Protein AF-0000000074437401 (afdb_homodimer)

pLDDT: mean 88.23, std 12.7, range [17.5, 98.04]

Solvent-accessible surface area (backbone atoms only — not comparable to full-atom values): 97680 Å² total; per-residue (Å²): 126,94,64,77,80,63,68,70,66,67,66,68,65,65,77,68,64,83,72,74,77,63,63,71,36,64,32,30,30,38,34,20,38,94,88,38,49,36,51,63,28,37,34,26,36,66,99,53,69,58,58,46,55,20,40,89,71,2,40,39,69,45,80,43,26,62,72,39,38,34,32,36,40,34,96,65,30,41,72,41,74,47,64,34,54,93,60,50,58,60,68,41,72,38,48,58,24,58,78,55,70,51,66,44,62,67,65,91,50,70,41,42,61,80,72,50,41,55,60,64,44,70,41,46,36,69,62,40,55,66,48,59,87,52,61,17,51,57,57,47,48,47,51,66,35,63,43,39,49,50,39,49,36,50,38,48,60,66,50,49,41,48,52,29,46,66,51,78,70,49,83,60,38,68,45,59,45,32,34,26,52,73,67,31,79,47,56,79,80,52,43,62,45,46,57,60,89,45,36,41,34,36,28,39,29,69,34,25,54,55,15,14,81,50,23,42,54,14,57,26,16,30,37,31,33,35,57,54,68,31,44,61,56,32,70,50,38,38,38,39,38,40,36,42,34,39,32,36,72,58,79,67,79,67,54,68,40,47,21,57,56,45,32,49,52,18,34,74,57,63,43,59,80,33,39,77,53,52,73,68,55,46,54,52,36,39,70,37,46,53,58,48,53,69,71,47,38,39,76,14,47,35,43,38,42,35,41,36,40,31,16,27,35,84,49,29,22,30,20,39,38,42,36,44,37,37,28,28,38,38,49,56,74,52,66,21,23,36,39,38,36,39,38,43,31,40,37,34,52,56,50,97,42,35,35,42,39,39,42,37,37,34,22,40,38,42,33,48,54,79,55,36,36,91,50,76,66,7,61,58,40,43,42,57,34,54,43,18,39,52,50,71,46,33,57,49,96,86,67,45,73,41,56,48,99,85,68,44,75,36,69,27,35,60,95,79,70,51,38,44,79,55,39,53,61,39,42,46,29,37,43,36,38,45,38,39,41,38,36,44,37,39,41,40,41,34,81,94,65,27,34,36,41,34,50,33,45,27,42,38,40,40,37,41,43,35,44,37,36,35,23,42,84,30,72,63,23,72,72,74,38,40,92,70,23,27,14,41,40,39,42,37,36,36,40,37,44,33,43,38,42,36,45,34,40,36,39,49,52,64,50,96,86,31,42,38,39,36,40,36,40,34,39,38,41,39,39,38,43,38,40,37,41,39,32,23,26,28,5,34,85,46,65,86,55,80,41,39,55,39,26,22,40,58,74,34,27,36,32,46,78,53,69,49,46,39,43,37,44,38,41,41,39,38,39,26,48,67,70,32,41,30,39,39,38,37,43,29,39,41,35,40,62,46,34,6,88,78,34,30,64,51,77,23,32,21,37,26,34,25,39,34,51,52,75,37,86,85,50,81,54,85,50,54,71,40,36,34,42,27,35,28,33,19,24,20,21,39,68,49,52,75,64,63,59,51,23,38,74,41,70,42,46,40,54,57,93,59,21,57,38,76,46,41,64,38,50,54,27,44,69,23,52,53,24,39,34,38,30,41,40,41,36,42,39,41,23,26,62,85,65,32,34,36,36,40,40,36,40,40,44,33,40,32,35,34,30,56,38,76,43,84,49,62,68,83,73,62,31,58,92,78,24,42,33,58,38,59,42,29,28,36,36,29,39,35,43,30,35,37,42,38,32,50,81,39,77,53,98,56,41,36,33,38,42,34,38,31,34,20,34,48,48,37,34,26,66,38,32,51,92,59,51,81,40,60,41,79,69,34,76,50,26,33,40,42,68,78,34,47,59,49,20,32,35,36,22,45,58,66,52,43,40,33,76,78,18,42,43,27,24,29,40,73,84,68,50,80,34,74,67,88,50,83,85,18,37,40,79,40,83,82,37,14,40,61,39,53,32,39,29,22,42,35,40,38,37,38,45,83,48,35,33,40,37,40,34,35,35,37,40,37,58,14,28,26,35,37,47,51,57,51,66,26,52,43,18,47,48,68,61,77,34,30,37,34,55,70,52,75,46,38,36,84,52,66,71,45,66,98,45,40,37,20,44,68,40,83,84,27,59,74,64,86,33,48,75,43,48,28,43,34,31,34,40,31,37,50,26,38,37,45,34,40,45,58,57,62,82,78,53,44,96,87,37,80,51,73,41,42,37,38,35,43,37,37,27,49,78,44,72,53,41,93,58,32,86,55,76,62,81,36,17,41,20,15,57,75,70,49,11,86,86,39,65,49,58,57,64,24,46,32,41,52,48,35,59,58,55,52,22,37,42,37,43,37,41,37,40,27,60,149,89,77,74,79,60,63,70,64,58,65,72,61,63,79,68,61,84,71,74,77,63,63,72,38,64,31,30,29,38,33,19,35,96,88,38,51,36,51,62,28,36,32,27,36,67,98,52,69,58,58,44,54,21,39,89,70,2,39,39,69,45,81,42,28,62,70,39,38,35,33,37,39,36,95,66,31,40,74,42,75,46,65,36,54,92,59,48,60,59,68,40,72,38,48,58,24,58,78,56,70,52,64,43,61,67,67,90,50,69,40,42,59,82,71,50,42,54,60,64,42,69,41,44,35,70,62,39,56,65,49,58,87,51,62,18,51,58,58,47,46,46,53,66,35,61,42,40,47,50,38,50,37,49,38,49,62,65,50,48,41,47,52,30,45,66,49,79,70,50,85,61,38,68,46,58,46,32,34,26,51,72,65,32,79,49,56,80,81,52,43,62,46,45,55,61,89,44,35,41,34,36,28,40,28,70,34,25,54,55,16,14,82,50,22,43,54,15,55,27,18,30,38,31,34,34,57,55,68,30,43,59,58,32,70,50,36,38,39,39,37,41,35,42,34,40,32,36,73,58,79,67,78,69,54,69,39,48,20,58,56,45,32,48,52,19,33,73,57,63,43,57,80,33,38,79,54,53,71,69,55,46,54,53,36,39,70,38,46,52,59,48,53,69,72,47,38,40,75,14,47,35,42,37,42,34,41,36,42,33,16,28,34,85,49,30,22,29,21,39,38,41,36,42,37,37,29,26,36,40,50,57,73,51,67,21,23,36,39,38,36,40,38,44,30,41,39,33,53,56,50,95,43,36,36,42,39,39,39,38,39,34,22,41,36,42,31,47,54,79,56,38,36,91,49,74,66,8,62,58,41,44,42,56,35,53,44,19,38,53,49,72,45,34,57,48,98,87,68,45,73,41,55,47,98,86,69,44,74,37,68,26,34,60,96,80,70,50,38,43,77,56,40,52,62,42,42,45,30,38,41,35,36,44,38,39,40,36,37,44,39,39,40,40,40,35,81,94,65,27,36,34,41,34,51,33,45,27,42,37,40,41,36,41,43,34,41,37,35,34,24,42,84,29,75,63,22,71,72,74,40,39,91,70,23,27,14,41,39,40,44,36,37,37,40,38,45,34,42,38,42,37,44,35,39,36,39,48,53,65,50,96,84,32,40,38,39,36,41,37,40,36,40,38,43,37,40,40,45,38,38,38,41,38,33,22,25,27,6,34,85,45,65,86,55,80,40,39,54,41,26,22,39,58,74,35,27,35,29,46,76,52,68,48,44,38,44,36,42,37,40,39,40,40,38,26,47,68,70,32,42,30,40,39,38,38,43,29,39,41,35,40,61,47,34,6,85,81,32,30,63,51,79,22,32,20,38,26,32,25,39,32,51,54,74,37,87,87,50,80,54,87,51,56,71,38,37,34,42,28,34,29,34,20,26,19,22,39,68,50,52,74,63,62,59,52,24,38,74,40,70,42,46,36,53,56,93,59,20,55,38,76,45,42,64,38,49,52,26,44,72,22,53,55,25,38,34,39,30,40,39,41,36,43,40,41,23,27,62,86,65,32,34,37,38,39,39,38,38,40,43,32,41,30,35,36,30,57,37,76,43,80,48,62,67,86,72,61,30,60,84,79,24,43,32,58,39,60,43,28,31,37,36,28,38,35,43,31,35,38,42,39,33,51,80,40,78,54,97,56,42,37,34,38,41,37,39,32,33,21,34,47,49,37,34,26,65,39,34,53,94,58,50,78,41,57,39,80,71,34,76,47,26,33,42,42,69,78,35,48,58,51,21,31,34,37,21,45,58,68,51,43,38,32,75,78,19,43,44,27,23,29,39,72,83,66,51,80,36,73,67,88,50,82,84,18,36,39,78,40,82,83,35,14,40,61,41,53,32,40,31,20,42,35,40,38,38,39,46,85,48,36,33,40,38,38,34,34,36,37,40,36,58,13,28,25,36,36,49,51,56,50,66,26,52,44,19,47,48,69,60,77,33,30,38,33,56,71,52,75,47,38,36,84,50,67,70,46,68,99,41,40,36,19,42,68,41,85,85,28,60,72,65,86,35,47,74,44,49,28,46,34,32,35,40,30,38,51,25,37,35,44,33,38,43,56,57,62,82,78,54,43,97,88,38,78,50,73,41,42,37,39,34,42,36,39,27,48,77,44,73,51,39,91,58,32,89,54,76,62,81,35,17,40,22,14,57,76,70,49,11,86,84,38,64,50,58,59,66,26,44,33,41,52,48,34,58,58,56,52,21,38,42,36,44,34,41,37,40,28,61

Structure (mmCIF, N/CA/C/O backbone):
data_AF-0000000074437401-model_v1
#
loop_
_entity.id
_entity.type
_entity.pdbx_description
1 polymer 'SusC/RagA family TonB-dependent receptor'
#
loop_
_atom_site.group_PDB
_atom_site.id
_atom_site.type_symbol
_atom_site.label_atom_id
_atom_site.label_alt_id
_atom_site.label_comp_id
_atom_site.label_asym_id
_atom_site.label_entity_id
_atom_site.label_seq_id
_atom_site.pdbx_PDB_ins_code
_atom_site.Cartn_x
_atom_site.Cartn_y
_atom_site.Cartn_z
_atom_site.occupancy
_atom_site.B_iso_or_equiv
_atom_site.auth_seq_id
_atom_site.auth_comp_id
_atom_site.auth_asym_id
_atom_site.auth_atom_id
_atom_site.pdbx_PDB_model_num
ATOM 1 N N . MET A 1 1 ? -52.697 -45.724 40.562 1 19.02 1 MET A N 1
ATOM 2 C CA . MET A 1 1 ? -53.23 -46.672 39.588 1 19.02 1 MET A CA 1
ATOM 3 C C . MET A 1 1 ? -54.175 -45.977 38.614 1 19.02 1 MET A C 1
ATOM 5 O O . MET A 1 1 ? -54.022 -46.103 37.397 1 19.02 1 MET A O 1
ATOM 9 N N . LYS A 1 2 ? -55.572 -46.042 38.846 1 22.66 2 LYS A N 1
ATOM 10 C CA . LYS A 1 2 ? -56.449 -45.628 37.755 1 22.66 2 LYS A CA 1
ATOM 11 C C . LYS A 1 2 ? -56.381 -44.12 37.536 1 22.66 2 LYS A C 1
ATOM 13 O O . LYS A 1 2 ? -57.126 -43.571 36.722 1 22.66 2 LYS A O 1
ATOM 18 N N . THR A 1 3 ? -55.956 -43.374 38.682 1 20.53 3 THR A N 1
ATOM 19 C CA . THR A 1 3 ? -55.946 -41.939 38.943 1 20.53 3 THR A CA 1
ATOM 20 C C . THR A 1 3 ? -55.144 -41.201 37.875 1 20.53 3 THR A C 1
ATOM 22 O O . THR A 1 3 ? -55.541 -40.123 37.428 1 20.53 3 THR A O 1
ATOM 25 N N . LYS A 1 4 ? -53.855 -41.402 37.909 1 21.41 4 LYS A N 1
ATOM 26 C CA . LYS A 1 4 ? -53.072 -40.17 37.943 1 21.41 4 LYS A CA 1
ATOM 27 C C . LYS A 1 4 ? -52.981 -39.539 36.557 1 21.41 4 LYS A C 1
ATOM 29 O O . LYS A 1 4 ? -52.511 -38.408 36.414 1 21.41 4 LYS A O 1
ATOM 34 N N . PHE A 1 5 ? -53.012 -40.566 35.585 1 24.94 5 PHE A N 1
ATOM 35 C CA . PHE A 1 5 ? -52.464 -40.321 34.257 1 24.94 5 PHE A CA 1
ATOM 36 C C . PHE A 1 5 ? -53.473 -39.589 33.381 1 24.94 5 PHE A C 1
ATOM 38 O O . PHE A 1 5 ? -53.227 -39.365 32.194 1 24.94 5 PHE A O 1
ATOM 45 N N . ASN A 1 6 ? -54.749 -39.586 33.947 1 24.24 6 ASN A N 1
ATOM 46 C CA . ASN A 1 6 ? -55.828 -39.143 33.071 1 24.24 6 ASN A CA 1
ATOM 47 C C . ASN A 1 6 ? -55.729 -37.651 32.77 1 24.24 6 ASN A C 1
ATOM 49 O O . ASN A 1 6 ? -56.263 -37.178 31.766 1 24.24 6 ASN A O 1
ATOM 53 N N . GLY A 1 7 ? -55.509 -36.884 33.874 1 25.54 7 GLY A N 1
ATOM 54 C CA . GLY A 1 7 ? -55.968 -35.507 33.968 1 25.54 7 GLY A CA 1
ATOM 55 C C . GLY A 1 7 ? -55.237 -34.569 33.026 1 25.54 7 GLY A C 1
ATOM 56 O O . GLY A 1 7 ? -55.565 -33.384 32.944 1 25.54 7 GLY A O 1
ATOM 57 N N . ILE A 1 8 ? -54.021 -34.995 32.583 1 25.87 8 ILE A N 1
ATOM 58 C CA . ILE A 1 8 ? -53.055 -34.063 32.012 1 25.87 8 ILE A CA 1
ATOM 59 C C . ILE A 1 8 ? -53.516 -33.628 30.622 1 25.87 8 ILE A C 1
ATOM 61 O O . ILE A 1 8 ? -53.116 -32.57 30.132 1 25.87 8 ILE A O 1
ATOM 65 N N . LEU A 1 9 ? -54.282 -34.55 29.876 1 27.48 9 LEU A N 1
ATOM 66 C CA . LEU A 1 9 ? -54.5 -34.331 28.45 1 27.48 9 LEU A CA 1
ATOM 67 C C . LEU A 1 9 ? -55.478 -33.184 28.22 1 27.48 9 LEU A C 1
ATOM 69 O O . LEU A 1 9 ? -55.434 -32.524 27.179 1 27.48 9 LEU A O 1
ATOM 73 N N . THR A 1 10 ? -56.541 -33.093 29.084 1 27.61 10 THR A N 1
ATOM 74 C CA . THR A 1 10 ? -57.675 -32.205 28.854 1 27.61 10 THR A CA 1
ATOM 75 C C . THR A 1 10 ? -57.234 -30.744 28.891 1 27.61 10 THR A C 1
ATOM 77 O O . THR A 1 10 ? -57.904 -29.874 28.331 1 27.61 10 THR A O 1
ATOM 80 N N . LEU A 1 11 ? -56.228 -30.429 29.736 1 26.81 11 LEU A N 1
ATOM 81 C CA . LEU A 1 11 ? -55.917 -29.016 29.921 1 26.81 11 LEU A CA 1
ATOM 82 C C . LEU A 1 11 ? -55.351 -28.412 28.64 1 26.81 11 LEU A C 1
ATOM 84 O O . LEU A 1 11 ? -55.256 -27.189 28.515 1 26.81 11 LEU A O 1
ATOM 88 N N . PHE A 1 12 ? -54.813 -29.253 27.705 1 26.31 12 PHE A N 1
ATOM 89 C CA . PHE A 1 12 ? -54.1 -28.697 26.561 1 26.31 12 PHE A CA 1
ATOM 90 C C . PHE A 1 12 ? -55.067 -28.02 25.597 1 26.31 12 PHE A C 1
ATOM 92 O O . PHE A 1 12 ? -54.644 -27.336 24.663 1 26.31 12 PHE A O 1
ATOM 99 N N . LEU A 1 13 ? -56.373 -28.437 25.532 1 26.1 13 LEU A N 1
ATOM 100 C CA . LEU A 1 13 ? -57.313 -28.009 24.501 1 26.1 13 LEU A CA 1
ATOM 101 C C . LEU A 1 13 ? -57.719 -26.554 24.706 1 26.1 13 LEU A C 1
ATOM 103 O O . LEU A 1 13 ? -58.227 -25.911 23.785 1 26.1 13 LEU A O 1
ATOM 107 N N . ALA A 1 14 ? -57.955 -26.169 25.939 1 28.14 14 ALA A N 1
ATOM 108 C CA . ALA A 1 14 ? -58.702 -24.934 26.161 1 28.14 14 ALA A CA 1
ATOM 109 C C . ALA A 1 14 ? -57.922 -23.723 25.657 1 28.14 14 ALA A C 1
ATOM 111 O O . ALA A 1 14 ? -58.465 -22.619 25.573 1 28.14 14 ALA A O 1
ATOM 112 N N . LEU A 1 15 ? -56.654 -23.752 25.785 1 26.91 15 LEU A N 1
ATOM 113 C CA . LEU A 1 15 ? -56.03 -22.438 25.673 1 26.91 15 LEU A CA 1
ATOM 114 C C . LEU A 1 15 ? -56.058 -21.944 24.231 1 26.91 15 LEU A C 1
ATOM 116 O O . LEU A 1 15 ? -55.428 -20.936 23.904 1 26.91 15 LEU A O 1
ATOM 120 N N . ILE A 1 16 ? -56.664 -22.72 23.246 1 28.42 16 ILE A N 1
ATOM 121 C CA . ILE A 1 16 ? -56.541 -22.288 21.858 1 28.42 16 ILE A CA 1
ATOM 122 C C . ILE A 1 16 ? -57.448 -21.085 21.61 1 28.42 16 ILE A C 1
ATOM 124 O O . ILE A 1 16 ? -57.443 -20.511 20.519 1 28.42 16 ILE A O 1
ATOM 128 N N . VAL A 1 17 ? -58.559 -20.927 22.346 1 28.05 17 VAL A N 1
ATOM 129 C CA . VAL A 1 17 ? -59.707 -20.334 21.668 1 28.05 17 VAL A CA 1
ATOM 130 C C . VAL A 1 17 ? -59.407 -18.877 21.324 1 28.05 17 VAL A C 1
ATOM 132 O O . VAL A 1 17 ? -59.73 -18.413 20.228 1 28.05 17 VAL A O 1
ATOM 135 N N . GLN A 1 18 ? -59.181 -18.013 22.272 1 27.46 18 GLN A N 1
ATOM 136 C CA . GLN A 1 18 ? -59.871 -16.739 22.095 1 27.46 18 GLN A CA 1
ATOM 137 C C . GLN A 1 18 ? -59.125 -15.841 21.113 1 27.46 18 GLN A C 1
ATOM 139 O O . GLN A 1 18 ? -58.105 -15.243 21.462 1 27.46 18 GLN A O 1
ATOM 144 N N . ILE A 1 19 ? -58.766 -16.308 19.955 1 31.17 19 ILE A N 1
ATOM 145 C CA . ILE A 1 19 ? -58.178 -15.336 19.039 1 31.17 19 ILE A CA 1
ATOM 146 C C . ILE A 1 19 ? -59.186 -14.228 18.746 1 31.17 19 ILE A C 1
ATOM 148 O O . ILE A 1 19 ? -60.235 -14.478 18.147 1 31.17 19 ILE A O 1
ATOM 152 N N . SER A 1 20 ? -59.546 -13.384 19.693 1 31.4 20 SER A N 1
ATOM 153 C CA . SER A 1 20 ? -60.338 -12.18 19.462 1 31.4 20 SER A CA 1
ATOM 154 C C . SER A 1 20 ? -59.852 -11.427 18.228 1 31.4 20 SER A C 1
ATOM 156 O O . SER A 1 20 ? -58.652 -11.186 18.074 1 31.4 20 SER A O 1
ATOM 158 N N . PHE A 1 21 ? -60.538 -11.642 17.147 1 36.05 21 PHE A N 1
ATOM 159 C CA . PHE A 1 21 ? -60.463 -10.882 15.905 1 36.05 21 PHE A CA 1
ATOM 160 C C . PHE A 1 21 ? -60.474 -9.384 16.186 1 36.05 21 PHE A C 1
ATOM 162 O O . PHE A 1 21 ? -61.511 -8.821 16.543 1 36.05 21 PHE A O 1
ATOM 169 N N . ALA A 1 22 ? -59.572 -8.881 16.752 1 41.56 22 ALA A N 1
ATOM 170 C CA . ALA A 1 22 ? -59.515 -7.427 16.873 1 41.56 22 ALA A CA 1
ATOM 171 C C . ALA A 1 22 ? -59.601 -6.759 15.503 1 41.56 22 ALA A C 1
ATOM 173 O O . ALA A 1 22 ? -58.818 -7.072 14.603 1 41.56 22 ALA A O 1
ATOM 174 N N . GLN A 1 23 ? -60.786 -6.412 15.023 1 50.32 23 GLN A N 1
ATOM 175 C CA . GLN A 1 23 ? -61.181 -5.692 13.816 1 50.32 23 GLN A CA 1
ATOM 176 C C . GLN A 1 23 ? -60.254 -4.509 13.553 1 50.32 23 GLN A C 1
ATOM 178 O O . GLN A 1 23 ? -59.929 -3.752 14.47 1 50.32 23 GLN A O 1
ATOM 183 N N . ASP A 1 24 ? -59.693 -4.437 12.487 1 61.41 24 ASP A N 1
ATOM 184 C CA . ASP A 1 24 ? -58.887 -3.314 12.017 1 61.41 24 ASP A CA 1
ATOM 185 C C . ASP A 1 24 ? -59.701 -2.022 12.002 1 61.41 24 ASP A C 1
ATOM 187 O O . ASP A 1 24 ? -60.843 -2.007 11.539 1 61.41 24 ASP A O 1
ATOM 191 N N . LYS A 1 25 ? -59.379 -1.155 12.804 1 74.92 25 LYS A N 1
ATOM 192 C CA . LYS A 1 25 ? -60.016 0.158 12.762 1 74.92 25 LYS A CA 1
ATOM 193 C C . LYS A 1 25 ? -59.098 1.194 12.117 1 74.92 25 LYS A C 1
ATOM 195 O O . LYS A 1 25 ? -57.878 1.024 12.099 1 74.92 25 LYS A O 1
ATOM 200 N N . ILE A 1 26 ? -59.759 2.103 11.5 1 79.16 26 ILE A N 1
ATOM 201 C CA . ILE A 1 26 ? -59.071 3.229 10.879 1 79.16 26 ILE A CA 1
ATOM 202 C C . ILE A 1 26 ? -58.702 4.26 11.943 1 79.16 26 ILE A C 1
ATOM 204 O O . ILE A 1 26 ? -59.578 4.805 12.619 1 79.16 26 ILE A O 1
ATOM 208 N N . ILE A 1 27 ? -57.426 4.297 12.224 1 81.86 27 ILE A N 1
ATOM 209 C CA . ILE A 1 27 ? -56.936 5.295 13.169 1 81.86 27 ILE A CA 1
ATOM 210 C C . ILE A 1 27 ? -56.526 6.559 12.417 1 81.86 27 ILE A C 1
ATOM 212 O O . ILE A 1 27 ? -55.777 6.493 11.44 1 81.86 27 ILE A O 1
ATOM 216 N N . SER A 1 28 ? -57.153 7.569 12.754 1 83.94 28 SER A N 1
ATOM 217 C CA . SER A 1 28 ? -56.806 8.879 12.212 1 83.94 28 SER A CA 1
ATOM 218 C C . SER A 1 28 ? -56.319 9.82 13.308 1 83.94 28 SER A C 1
ATOM 220 O O . SER A 1 28 ? -56.61 9.61 14.488 1 83.94 28 SER A O 1
ATOM 222 N N . GLY A 1 29 ? -55.442 10.67 13.042 1 83.1 29 GLY A N 1
ATOM 223 C CA . GLY A 1 29 ? -54.962 11.66 13.993 1 83.1 29 GLY A CA 1
ATOM 224 C C . GLY A 1 29 ? -54.114 12.743 13.351 1 83.1 29 GLY A C 1
ATOM 225 O O . GLY A 1 29 ? -53.934 12.756 12.132 1 83.1 29 GLY A O 1
ATOM 226 N N . VAL A 1 30 ? -53.803 13.722 14.09 1 82.85 30 VAL A N 1
ATOM 227 C CA . VAL A 1 30 ? -52.921 14.824 13.719 1 82.85 30 VAL A CA 1
ATOM 228 C C . VAL A 1 30 ? -51.608 14.717 14.49 1 82.85 30 VAL A C 1
ATOM 230 O O . VAL A 1 30 ? -51.61 14.503 15.705 1 82.85 30 VAL A O 1
ATOM 233 N N . VAL A 1 31 ? -50.582 14.618 13.791 1 83.46 31 VAL A N 1
ATOM 234 C CA . VAL A 1 31 ? -49.267 14.738 14.412 1 83.46 31 VAL A CA 1
ATOM 235 C C . VAL A 1 31 ? -48.806 16.193 14.37 1 83.46 31 VAL A C 1
ATOM 237 O O . VAL A 1 31 ? -48.789 16.815 13.305 1 83.46 31 VAL A O 1
ATOM 240 N N . SER A 1 32 ? -48.516 16.733 15.476 1 78.16 32 SER A N 1
ATOM 241 C CA . SER A 1 32 ? -48.069 18.116 15.603 1 78.16 32 SER A CA 1
ATOM 242 C C . SER A 1 32 ? -46.838 18.22 16.497 1 78.16 32 SER A C 1
ATOM 244 O O . SER A 1 32 ? -46.457 17.247 17.152 1 78.16 32 SER A O 1
ATOM 246 N N . ASP A 1 33 ? -46.108 19.263 16.343 1 71.64 33 ASP A N 1
ATOM 247 C CA . ASP A 1 33 ? -45.187 19.722 17.378 1 71.64 33 ASP A CA 1
ATOM 248 C C . ASP A 1 33 ? -45.728 20.963 18.085 1 71.64 33 ASP A C 1
ATOM 250 O O . ASP A 1 33 ? -46.891 21.33 17.902 1 71.64 33 ASP A O 1
ATOM 254 N N . GLU A 1 34 ? -44.803 21.555 19.035 1 63.98 34 GLU A N 1
ATOM 255 C CA . GLU A 1 34 ? -45.249 22.73 19.777 1 63.98 34 GLU A CA 1
ATOM 256 C C . GLU A 1 34 ? -45.683 23.847 18.832 1 63.98 34 GLU A C 1
ATOM 258 O O . GLU A 1 34 ? -46.483 24.708 19.206 1 63.98 34 GLU A O 1
ATOM 263 N N . SER A 1 35 ? -45.072 23.8 17.607 1 63.65 35 SER A N 1
ATOM 264 C CA . SER A 1 35 ? -45.299 24.93 16.712 1 63.65 35 SER A CA 1
ATOM 265 C C . SER A 1 35 ? -46.476 24.668 15.778 1 63.65 35 SER A C 1
ATOM 267 O O . SER A 1 35 ? -46.905 25.561 15.045 1 63.65 35 SER A O 1
ATOM 269 N N . GLY A 1 36 ? -46.924 23.456 15.666 1 71.07 36 GLY A N 1
ATOM 270 C CA . GLY A 1 36 ? -48.073 23.179 14.819 1 71.07 36 GLY A CA 1
ATOM 271 C C . GLY A 1 36 ? -48.035 21.796 14.196 1 71.07 36 GLY A C 1
ATOM 272 O O . GLY A 1 36 ? -47.212 20.961 14.576 1 71.07 36 GLY A O 1
ATOM 273 N N . PRO A 1 37 ? -48.921 21.595 13.125 1 73.48 37 PRO A N 1
ATOM 274 C CA . PRO A 1 37 ? -48.968 20.275 12.492 1 73.48 37 PRO A CA 1
ATOM 275 C C . PRO A 1 37 ? -47.665 19.914 11.781 1 73.48 37 PRO A C 1
ATOM 277 O O . PRO A 1 37 ? -47.027 20.781 11.178 1 73.48 37 PRO A O 1
ATOM 280 N N . LEU A 1 38 ? -47.038 18.792 11.992 1 74.61 38 LEU A N 1
ATOM 281 C CA . LEU A 1 38 ? -45.791 18.305 11.412 1 74.61 38 LEU A CA 1
ATOM 282 C C . LEU A 1 38 ? -46.058 17.502 10.144 1 74.61 38 LEU A C 1
ATOM 284 O O . LEU A 1 38 ? -46.604 16.398 10.207 1 74.61 38 LEU A O 1
ATOM 288 N N . PRO A 1 39 ? -45.747 18.163 9.055 1 73.87 39 PRO A N 1
ATOM 289 C CA . PRO A 1 39 ? -45.892 17.372 7.83 1 73.87 39 PRO A CA 1
ATOM 290 C C . PRO A 1 39 ? -44.746 16.384 7.627 1 73.87 39 PRO A C 1
ATOM 292 O O . PRO A 1 39 ? -43.61 16.662 8.018 1 73.87 39 PRO A O 1
ATOM 295 N N . GLY A 1 40 ? -44.949 15.222 7.098 1 71.66 40 GLY A N 1
ATOM 296 C CA . GLY A 1 40 ? -43.916 14.285 6.688 1 71.66 40 GLY A CA 1
ATOM 297 C C . GLY A 1 40 ? -43.448 13.383 7.814 1 71.66 40 GLY A C 1
ATOM 298 O O . GLY A 1 40 ? -42.355 12.817 7.751 1 71.66 40 GLY A O 1
ATOM 299 N N . VAL A 1 41 ? -44.18 13.346 8.928 1 76.58 41 VAL A N 1
ATOM 300 C CA . VAL A 1 41 ? -43.87 12.402 9.997 1 76.58 41 VAL A CA 1
ATOM 301 C C . VAL A 1 41 ? -44.181 10.98 9.537 1 76.58 41 VAL A C 1
ATOM 303 O O . VAL A 1 41 ? -45.295 10.694 9.092 1 76.58 41 VAL A O 1
ATOM 306 N N . THR A 1 42 ? -43.237 10.246 9.684 1 79.44 42 THR A N 1
ATOM 307 C CA . THR A 1 42 ? -43.439 8.845 9.335 1 79.44 42 THR A CA 1
ATOM 308 C C . THR A 1 42 ? -44.078 8.086 10.495 1 79.44 42 THR A C 1
ATOM 310 O O . THR A 1 42 ? -43.553 8.09 11.61 1 79.44 42 THR A O 1
ATOM 313 N N . ILE A 1 43 ? -45.288 7.558 10.322 1 80.69 43 ILE A N 1
ATOM 314 C CA . ILE A 1 43 ? -45.991 6.731 11.297 1 80.69 43 ILE A CA 1
ATOM 315 C C . ILE A 1 43 ? -45.965 5.271 10.85 1 80.69 43 ILE A C 1
ATOM 317 O O . ILE A 1 43 ? -46.479 4.934 9.781 1 80.69 43 ILE A O 1
ATOM 321 N N . ILE A 1 44 ? -45.255 4.548 11.634 1 78.67 44 ILE A N 1
ATOM 322 C CA . ILE A 1 44 ? -45.105 3.138 11.293 1 78.67 44 ILE A CA 1
ATOM 323 C C . ILE A 1 44 ? -45.695 2.272 12.404 1 78.67 44 ILE A C 1
ATOM 325 O O . ILE A 1 44 ? -45.542 2.583 13.588 1 78.67 44 ILE A O 1
ATOM 329 N N . LYS A 1 45 ? -46.533 1.251 12.127 1 76.04 45 LYS A N 1
ATOM 330 C CA . LYS A 1 45 ? -46.934 0.226 13.087 1 76.04 45 LYS A CA 1
ATOM 331 C C . LYS A 1 45 ? -45.737 -0.612 13.529 1 76.04 45 LYS A C 1
ATOM 333 O O . LYS A 1 45 ? -45.097 -1.27 12.706 1 76.04 45 LYS A O 1
ATOM 338 N N . LYS A 1 46 ? -45.336 -0.479 14.781 1 73.67 46 LYS A N 1
ATOM 339 C CA . LYS A 1 46 ? -44.149 -1.126 15.335 1 73.67 46 LYS A CA 1
ATOM 340 C C . LYS A 1 46 ? -44.108 -2.606 14.967 1 73.67 46 LYS A C 1
ATOM 342 O O . LYS A 1 46 ? -45.092 -3.325 15.154 1 73.67 46 LYS A O 1
ATOM 347 N N . GLY A 1 47 ? -43.064 -3.168 14.42 1 63.19 47 GLY A N 1
ATOM 348 C CA . GLY A 1 47 ? -42.876 -4.564 14.059 1 63.19 47 GLY A CA 1
ATOM 349 C C . GLY A 1 47 ? -43.35 -4.887 12.655 1 63.19 47 GLY A C 1
ATOM 350 O O . GLY A 1 47 ? -43.31 -6.044 12.23 1 63.19 47 GLY A O 1
ATOM 351 N N . THR A 1 48 ? -44.112 -3.792 12.01 1 64.19 48 THR A N 1
ATOM 352 C CA . THR A 1 48 ? -44.595 -3.992 10.648 1 64.19 48 THR A CA 1
ATOM 353 C C . THR A 1 48 ? -44.006 -2.946 9.706 1 64.19 48 THR A C 1
ATOM 355 O O . THR A 1 48 ? -43.329 -2.015 10.148 1 64.19 48 THR A O 1
ATOM 358 N N . THR A 1 49 ? -44.083 -3.185 8.432 1 61.33 49 THR A N 1
ATOM 359 C CA . THR A 1 49 ? -43.671 -2.2 7.438 1 61.33 49 THR A CA 1
ATOM 360 C C . THR A 1 49 ? -44.848 -1.319 7.03 1 61.33 49 THR A C 1
ATOM 362 O O . THR A 1 49 ? -44.748 -0.541 6.078 1 61.33 49 THR A O 1
ATOM 365 N N . ILE A 1 50 ? -45.992 -1.342 7.684 1 66.84 50 ILE A N 1
ATOM 366 C CA . ILE A 1 50 ? -47.162 -0.528 7.37 1 66.84 50 ILE A CA 1
ATOM 367 C C . ILE A 1 50 ? -47.01 0.856 7.997 1 66.84 50 ILE A C 1
ATOM 369 O O . ILE A 1 50 ? -46.91 0.983 9.219 1 66.84 50 ILE A O 1
ATOM 373 N N . GLY A 1 51 ? -46.619 1.846 7.261 1 72.1 51 GLY A N 1
ATOM 374 C CA . GLY A 1 51 ? -46.51 3.207 7.762 1 72.1 51 GLY A CA 1
ATOM 375 C C . GLY A 1 51 ? -47.095 4.239 6.817 1 72.1 51 GLY A C 1
ATOM 376 O O . GLY A 1 51 ? -47.359 3.941 5.65 1 72.1 51 GLY A O 1
ATOM 377 N N . VAL A 1 52 ? -47.608 5.274 7.391 1 78.05 52 VAL A N 1
ATOM 378 C CA . VAL A 1 52 ? -48.1 6.433 6.653 1 78.05 52 VAL A CA 1
ATOM 379 C C . VAL A 1 52 ? -47.313 7.677 7.059 1 78.05 52 VAL A C 1
ATOM 381 O O . VAL A 1 52 ? -46.608 7.67 8.071 1 78.05 52 VAL A O 1
ATOM 384 N N . GLU A 1 53 ? -47.31 8.659 6.182 1 78.24 53 GLU A N 1
ATOM 385 C CA . GLU A 1 53 ? -46.76 9.971 6.51 1 78.24 53 GLU A CA 1
ATOM 386 C C . GLU A 1 53 ? -47.869 11.003 6.696 1 78.24 53 GLU A C 1
ATOM 388 O O . GLU A 1 53 ? -48.9 10.943 6.024 1 78.24 53 GLU A O 1
ATOM 393 N N . THR A 1 54 ? -47.565 11.904 7.576 1 79.24 54 THR A N 1
ATOM 394 C CA . THR A 1 54 ? -48.546 12.96 7.797 1 79.24 54 THR A CA 1
ATOM 395 C C . THR A 1 54 ? -48.623 13.888 6.589 1 79.24 54 THR A C 1
ATOM 397 O O . THR A 1 54 ? -47.638 14.061 5.868 1 79.24 54 THR A O 1
ATOM 400 N N . ASP A 1 55 ? -49.825 14.484 6.317 1 77.08 55 ASP A N 1
ATOM 401 C CA . ASP A 1 55 ? -49.994 15.481 5.265 1 77.08 55 ASP A CA 1
ATOM 402 C C . ASP A 1 55 ? -49.569 16.866 5.746 1 77.08 55 ASP A C 1
ATOM 404 O O . ASP A 1 55 ? -49.039 17.01 6.85 1 77.08 55 ASP A O 1
ATOM 408 N N . PHE A 1 56 ? -49.562 18.224 4.811 1 70.82 56 PHE A N 1
ATOM 409 C CA . PHE A 1 56 ? -49.087 19.572 5.1 1 70.82 56 PHE A CA 1
ATOM 410 C C . PHE A 1 56 ? -49.728 20.111 6.373 1 70.82 56 PHE A C 1
ATOM 412 O O . PHE A 1 56 ? -49.153 20.966 7.05 1 70.82 56 PHE A O 1
ATOM 419 N N . ASP A 1 57 ? -51.001 19.337 6.862 1 74.54 57 ASP A N 1
ATOM 420 C CA . ASP A 1 57 ? -51.692 19.768 8.074 1 74.54 57 ASP A CA 1
ATOM 421 C C . ASP A 1 57 ? -51.455 18.788 9.22 1 74.54 57 ASP A C 1
ATOM 423 O O . ASP A 1 57 ? -52.144 18.839 10.241 1 74.54 57 ASP A O 1
ATOM 427 N N . GLY A 1 58 ? -50.54 17.823 9.075 1 76.71 58 GLY A N 1
ATOM 428 C CA . GLY A 1 58 ? -50.15 16.864 10.096 1 76.71 58 GLY A CA 1
ATOM 429 C C . GLY A 1 58 ? -51.122 15.707 10.231 1 76.71 58 GLY A C 1
ATOM 430 O O . GLY A 1 58 ? -51.031 14.92 11.175 1 76.71 58 GLY A O 1
ATOM 431 N N . ASN A 1 59 ? -52.085 15.596 9.326 1 79.74 59 ASN A N 1
ATOM 432 C CA . ASN A 1 59 ? -53.084 14.537 9.428 1 79.74 59 ASN A CA 1
ATOM 433 C C . ASN A 1 59 ? -52.54 13.203 8.925 1 79.74 59 ASN A C 1
ATOM 435 O O . ASN A 1 59 ? -51.762 13.165 7.97 1 79.74 59 ASN A O 1
ATOM 439 N N . TYR A 1 60 ? -52.856 12.133 9.665 1 81.72 60 TYR A N 1
ATOM 440 C CA . TYR A 1 60 ? -52.531 10.795 9.186 1 81.72 60 TYR A CA 1
ATOM 441 C C . TYR A 1 60 ? -53.716 9.852 9.357 1 81.72 60 TYR A C 1
ATOM 443 O O . TYR A 1 60 ? -54.604 10.102 10.175 1 81.72 60 TYR A O 1
ATOM 451 N N . THR A 1 61 ? -53.96 8.859 8.463 1 83.76 61 THR A N 1
ATOM 452 C CA . THR A 1 61 ? -54.89 7.74 8.569 1 83.76 61 THR A CA 1
ATOM 453 C C . THR A 1 61 ? -54.166 6.413 8.356 1 83.76 61 THR A C 1
ATOM 455 O O . THR A 1 61 ? -53.432 6.25 7.379 1 83.76 61 THR A O 1
ATOM 458 N N . ILE A 1 62 ? -54.246 5.56 9.403 1 79.46 62 ILE A N 1
ATOM 459 C CA . ILE A 1 62 ? -53.565 4.274 9.305 1 79.46 62 ILE A CA 1
ATOM 460 C C . ILE A 1 62 ? -54.49 3.162 9.795 1 79.46 62 ILE A C 1
ATOM 462 O O . ILE A 1 62 ? -55.248 3.352 10.749 1 79.46 62 ILE A O 1
ATOM 466 N N . ASN A 1 63 ? -54.579 2.11 9.164 1 79.91 63 ASN A N 1
ATOM 467 C CA . ASN A 1 63 ? -55.319 0.941 9.624 1 79.91 63 ASN A CA 1
ATOM 468 C C . ASN A 1 63 ? -54.551 0.179 10.701 1 79.91 63 ASN A C 1
ATOM 470 O O . ASN A 1 63 ? -53.403 -0.215 10.489 1 79.91 63 ASN A O 1
ATOM 474 N N . ALA A 1 64 ? -55.069 0.191 11.962 1 77.16 64 ALA A N 1
ATOM 475 C CA . ALA A 1 64 ? -54.444 -0.511 13.08 1 77.16 64 ALA A CA 1
ATOM 476 C C . ALA A 1 64 ? -55.494 -1.181 13.962 1 77.16 64 ALA A C 1
ATOM 478 O O . ALA A 1 64 ? -56.669 -0.809 13.931 1 77.16 64 ALA A O 1
ATOM 479 N N . LYS A 1 65 ? -55.222 -2.244 14.636 1 75.43 65 LYS A N 1
ATOM 480 C CA . LYS A 1 65 ? -56.097 -2.896 15.605 1 75.43 65 LYS A CA 1
ATOM 481 C C . LYS A 1 65 ? -55.805 -2.412 17.023 1 75.43 65 LYS A C 1
ATOM 483 O O . LYS A 1 65 ? -54.719 -1.896 17.296 1 75.43 65 LYS A O 1
ATOM 488 N N . SER A 1 66 ? -56.757 -2.51 17.701 1 75.49 66 SER A N 1
ATOM 489 C CA . SER A 1 66 ? -56.529 -2.206 19.11 1 75.49 66 SER A CA 1
ATOM 490 C C . SER A 1 66 ? -55.38 -3.032 19.676 1 75.49 66 SER A C 1
ATOM 492 O O . SER A 1 66 ? -55.314 -4.244 19.46 1 75.49 66 SER A O 1
ATOM 494 N N . GLY A 1 67 ? -54.342 -2.418 20.263 1 77.29 67 GLY A N 1
ATOM 495 C CA . GLY A 1 67 ? -53.14 -3.064 20.766 1 77.29 67 GLY A CA 1
ATOM 496 C C . GLY A 1 67 ? -51.921 -2.813 19.898 1 77.29 67 GLY A C 1
ATOM 497 O O . GLY A 1 67 ? -50.787 -3.013 20.339 1 77.29 67 GLY A O 1
ATOM 498 N N . ASP A 1 68 ? -52.174 -2.331 18.667 1 76.88 68 ASP A N 1
ATOM 499 C CA . ASP A 1 68 ? -51.039 -2.004 17.81 1 76.88 68 ASP A CA 1
ATOM 500 C C . ASP A 1 68 ? -50.304 -0.767 18.321 1 76.88 68 ASP A C 1
ATOM 502 O O . ASP A 1 68 ? -50.917 0.128 18.908 1 76.88 68 ASP A O 1
ATOM 506 N N . VAL A 1 69 ? -48.958 -0.799 18.259 1 80.64 69 VAL A N 1
ATOM 507 C CA . VAL A 1 69 ? -48.175 0.383 18.606 1 80.64 69 VAL A CA 1
ATOM 508 C C . VAL A 1 69 ? -47.755 1.116 17.334 1 80.64 69 VAL A C 1
ATOM 510 O O . VAL A 1 69 ? -47.135 0.526 16.446 1 80.64 69 VAL A O 1
ATOM 513 N N . LEU A 1 70 ? -48.173 2.413 17.291 1 80.94 70 LEU A N 1
ATOM 514 C CA . LEU A 1 70 ? -47.755 3.294 16.206 1 80.94 70 LEU A CA 1
ATOM 515 C C . LEU A 1 70 ? -46.499 4.07 16.59 1 80.94 70 LEU A C 1
ATOM 517 O O . LEU A 1 70 ? -46.425 4.638 17.682 1 80.94 70 LEU A O 1
ATOM 521 N N . VAL A 1 71 ? -45.523 3.95 15.759 1 80.63 71 VAL A N 1
ATOM 522 C CA . VAL A 1 71 ? -44.278 4.687 15.947 1 80.63 71 VAL A CA 1
ATOM 523 C C . VAL A 1 71 ? -44.248 5.898 15.017 1 80.63 71 VAL A C 1
ATOM 525 O O . VAL A 1 71 ? -44.358 5.755 13.797 1 80.63 71 VAL A O 1
ATOM 528 N N . PHE A 1 72 ? -44.176 7.062 15.599 1 77.3 72 PHE A N 1
ATOM 529 C CA . PHE A 1 72 ? -44.093 8.34 14.903 1 77.3 72 PHE A CA 1
ATOM 530 C C . PHE A 1 72 ? -42.649 8.818 14.819 1 77.3 72 PHE A C 1
ATOM 532 O O . PHE A 1 72 ? -42.005 9.047 15.846 1 77.3 72 PHE A O 1
ATOM 539 N N . ASN A 1 73 ? -42.133 8.844 13.64 1 73.17 73 ASN A N 1
ATOM 540 C CA . ASN A 1 73 ? -40.754 9.257 13.406 1 73.17 73 ASN A CA 1
ATOM 541 C C . ASN A 1 73 ? -40.682 10.484 12.501 1 73.17 73 ASN A C 1
ATOM 543 O O . ASN A 1 73 ? -41.345 10.534 11.464 1 73.17 73 ASN A O 1
ATOM 547 N N . PHE A 1 74 ? -40.118 11.533 12.983 1 65.95 74 PHE A N 1
ATOM 548 C CA . PHE A 1 74 ? -39.854 12.754 12.229 1 65.95 74 PHE A CA 1
ATOM 549 C C . PHE A 1 74 ? -38.466 13.296 12.546 1 65.95 74 PHE A C 1
ATOM 551 O O . PHE A 1 74 ? -38.056 13.326 13.708 1 65.95 74 PHE A O 1
ATOM 558 N N . VAL A 1 75 ? -37.693 13.627 11.503 1 57.5 75 VAL A N 1
ATOM 559 C CA . VAL A 1 75 ? -36.351 14.166 11.699 1 57.5 75 VAL A CA 1
ATOM 560 C C . VAL A 1 75 ? -36.411 15.375 12.63 1 57.5 75 VAL A C 1
ATOM 562 O O . VAL A 1 75 ? -37.184 16.308 12.398 1 57.5 75 VAL A O 1
ATOM 565 N N . GLY A 1 76 ? -35.689 15.449 13.725 1 54.76 76 GLY A N 1
ATOM 566 C CA . GLY A 1 76 ? -35.626 16.528 14.697 1 54.76 76 GLY A CA 1
ATOM 567 C C . GLY A 1 76 ? -36.625 16.372 15.828 1 54.76 76 GLY A C 1
ATOM 568 O O . GLY A 1 76 ? -36.709 17.226 16.712 1 54.76 76 GLY A O 1
ATOM 569 N N . MET A 1 77 ? -37.548 15.354 15.688 1 62.35 77 MET A N 1
ATOM 570 C CA . MET A 1 77 ? -38.532 15.127 16.742 1 62.35 77 MET A CA 1
ATOM 571 C C . MET A 1 77 ? -38.31 13.775 17.411 1 62.35 77 MET A C 1
ATOM 573 O O . MET A 1 77 ? -37.806 12.842 16.783 1 62.35 77 MET A O 1
ATOM 577 N N . LYS A 1 78 ? -38.385 13.601 18.709 1 65.07 78 LYS A N 1
ATOM 578 C CA . LYS A 1 78 ? -38.325 12.346 19.454 1 65.07 78 LYS A CA 1
ATOM 579 C C . LYS A 1 78 ? -39.314 11.327 18.895 1 65.07 78 LYS A C 1
ATOM 581 O O . LYS A 1 78 ? -40.485 11.645 18.679 1 65.07 78 LYS A O 1
ATOM 586 N N . THR A 1 79 ? -38.715 10.218 18.623 1 69.2 79 THR A N 1
ATOM 587 C CA . THR A 1 79 ? -39.611 9.154 18.184 1 69.2 79 THR A CA 1
ATOM 588 C C . THR A 1 79 ? -40.7 8.901 19.223 1 69.2 79 THR A C 1
ATOM 590 O O . THR A 1 79 ? -40.409 8.752 20.411 1 69.2 79 THR A O 1
ATOM 593 N N . THR A 1 80 ? -42.005 9.03 18.872 1 73.56 80 THR A N 1
ATOM 594 C CA . THR A 1 80 ? -43.142 8.85 19.768 1 73.56 80 THR A CA 1
ATOM 595 C C . THR A 1 80 ? -43.925 7.592 19.402 1 73.56 80 THR A C 1
ATOM 597 O O . THR A 1 80 ? -44.211 7.352 18.227 1 73.56 80 THR A O 1
ATOM 600 N N . GLN A 1 81 ? -44.056 6.722 20.388 1 77.62 81 GLN A N 1
ATOM 601 C CA . GLN A 1 81 ? -44.872 5.531 20.179 1 77.62 81 GLN A CA 1
ATOM 602 C C . GLN A 1 81 ? -46.239 5.677 20.841 1 77.62 81 GLN A C 1
ATOM 604 O O . GLN A 1 81 ? -46.344 6.202 21.952 1 77.62 81 GLN A O 1
ATOM 609 N N . ARG A 1 82 ? -47.332 5.362 20.142 1 79.52 82 ARG A N 1
ATOM 610 C CA . ARG A 1 82 ? -48.682 5.35 20.695 1 79.52 82 ARG A CA 1
ATOM 611 C C . ARG A 1 82 ? -49.376 4.021 20.418 1 79.52 82 ARG A C 1
ATOM 613 O O . ARG A 1 82 ? -49.376 3.54 19.283 1 79.52 82 ARG A O 1
ATOM 620 N N . THR A 1 83 ? -49.832 3.373 21.394 1 78.24 83 THR A N 1
ATOM 621 C CA . THR A 1 83 ? -50.594 2.138 21.242 1 78.24 83 THR A CA 1
ATOM 622 C C . THR A 1 83 ? -52.025 2.437 20.805 1 78.24 83 THR A C 1
ATOM 624 O O . THR A 1 83 ? -52.686 3.307 21.376 1 78.24 83 THR A O 1
ATOM 627 N N . VAL A 1 84 ? -52.563 1.754 19.907 1 79.92 84 VAL A N 1
ATOM 628 C CA . VAL A 1 84 ? -53.933 1.881 19.422 1 79.92 84 VAL A CA 1
ATOM 629 C C . VAL A 1 84 ? -54.901 1.3 20.45 1 79.92 84 VAL A C 1
ATOM 631 O O . VAL A 1 84 ? -54.824 0.115 20.785 1 79.92 84 VAL A O 1
ATOM 634 N N . LYS A 1 85 ? -55.735 2.103 21.027 1 77.33 85 LYS A N 1
ATOM 635 C CA . LYS A 1 85 ? -56.753 1.657 21.974 1 77.33 85 LYS A CA 1
ATOM 636 C C . LYS A 1 85 ? -58.135 1.639 21.327 1 77.33 85 LYS A C 1
ATOM 638 O O . LYS A 1 85 ? -58.256 1.464 20.113 1 77.33 85 LYS A O 1
ATOM 643 N N . SER A 1 86 ? -59.217 1.962 22.136 1 72.46 86 SER A N 1
ATOM 644 C CA . SER A 1 86 ? -60.596 1.905 21.663 1 72.46 86 SER A CA 1
ATOM 645 C C . SER A 1 86 ? -60.93 3.106 20.785 1 72.46 86 SER A C 1
ATOM 647 O O . SER A 1 86 ? -61.78 3.015 19.897 1 72.46 86 SER A O 1
ATOM 649 N N . SER A 1 87 ? -60.161 4.25 20.873 1 72.3 87 SER A N 1
ATOM 650 C CA . SER A 1 87 ? -60.436 5.444 20.081 1 72.3 87 SER A CA 1
ATOM 651 C C . SER A 1 87 ? -59.839 5.33 18.682 1 72.3 87 SER A C 1
ATOM 653 O O . SER A 1 87 ? -58.758 4.764 18.508 1 72.3 87 SER A O 1
ATOM 655 N N . ASN A 1 88 ? -60.629 5.742 17.78 1 77.03 88 ASN A N 1
ATOM 656 C CA . ASN A 1 88 ? -60.193 5.738 16.388 1 77.03 88 ASN A CA 1
ATOM 657 C C . ASN A 1 88 ? -59.391 6.991 16.048 1 77.03 88 ASN A C 1
ATOM 659 O O . ASN A 1 88 ? -59.034 7.208 14.889 1 77.03 88 ASN A O 1
ATOM 663 N N . GLN A 1 89 ? -59.114 7.794 16.946 1 78.04 89 GLN A N 1
ATOM 664 C CA . GLN A 1 89 ? -58.333 9.009 16.738 1 78.04 89 GLN A CA 1
ATOM 665 C C . GLN A 1 89 ? -57.13 9.057 17.675 1 78.04 89 GLN A C 1
ATOM 667 O O . GLN A 1 89 ? -57.28 8.943 18.894 1 78.04 89 GLN A O 1
ATOM 672 N N . ILE A 1 90 ? -55.899 9.033 17.226 1 81.06 90 ILE A N 1
ATOM 673 C CA . ILE A 1 90 ? -54.666 9.21 17.984 1 81.06 90 ILE A CA 1
ATOM 674 C C . ILE A 1 90 ? -53.935 10.46 17.498 1 81.06 90 ILE A C 1
ATOM 676 O O . ILE A 1 90 ? -53.36 10.465 16.407 1 81.06 90 ILE A O 1
ATOM 680 N N . ASN A 1 91 ? -54.108 11.574 18.243 1 79.57 91 ASN A N 1
ATOM 681 C CA . ASN A 1 91 ? -53.31 12.774 18.015 1 79.57 91 ASN A CA 1
ATOM 682 C C . ASN A 1 91 ? -51.987 12.719 18.773 1 79.57 91 ASN A C 1
ATOM 684 O O . ASN A 1 91 ? -51.947 12.299 19.931 1 79.57 91 ASN A O 1
ATOM 688 N N . VAL A 1 92 ? -50.97 12.896 18.127 1 78.21 92 VAL A N 1
ATOM 689 C CA . VAL A 1 92 ? -49.649 12.855 18.745 1 78.21 92 VAL A CA 1
ATOM 690 C C . VAL A 1 92 ? -48.982 14.224 18.632 1 78.21 92 VAL A C 1
ATOM 692 O O . VAL A 1 92 ? -48.954 14.821 17.553 1 78.21 92 VAL A O 1
ATOM 695 N N . VAL A 1 93 ? -48.676 14.871 19.677 1 72.7 93 VAL A N 1
ATOM 696 C CA . VAL A 1 93 ? -47.764 16.009 19.704 1 72.7 93 VAL A CA 1
ATOM 697 C C . VAL A 1 93 ? -46.327 15.516 19.855 1 72.7 93 VAL A C 1
ATOM 699 O O . VAL A 1 93 ? -45.969 14.93 20.879 1 72.7 93 VAL A O 1
ATOM 702 N N . MET A 1 94 ? -45.742 15.549 18.712 1 68.62 94 MET A N 1
ATOM 703 C CA . MET A 1 94 ? -44.348 15.12 18.771 1 68.62 94 MET A CA 1
ATOM 704 C C . MET A 1 94 ? -43.476 16.19 19.419 1 68.62 94 MET A C 1
ATOM 706 O O . MET A 1 94 ? -43.702 17.385 19.221 1 68.62 94 MET A O 1
ATOM 710 N N . GLU A 1 95 ? -42.89 15.821 20.411 1 59.68 95 GLU A N 1
ATOM 711 C CA . GLU A 1 95 ? -41.934 16.719 21.052 1 59.68 95 GLU A CA 1
ATOM 712 C C . GLU A 1 95 ? -40.666 16.863 20.215 1 59.68 95 GLU A C 1
ATOM 714 O O . GLU A 1 95 ? -40.245 15.915 19.549 1 59.68 95 GLU A O 1
ATOM 719 N N . ASN A 1 96 ? -40.425 18.063 19.879 1 46.19 96 ASN A N 1
ATOM 720 C CA . ASN A 1 96 ? -39.125 18.235 19.238 1 46.19 96 ASN A CA 1
ATOM 721 C C . ASN A 1 96 ? -38.079 17.297 19.832 1 46.19 96 ASN A C 1
ATOM 723 O O . ASN A 1 96 ? -38.025 17.11 21.049 1 46.19 96 ASN A O 1
ATOM 727 N N . ASP A 1 97 ? -37.927 16.368 19.082 1 46.18 97 ASP A N 1
ATOM 728 C CA . ASP A 1 97 ? -36.753 15.642 19.558 1 46.18 97 ASP A CA 1
ATOM 729 C C . ASP A 1 97 ? -35.658 16.606 20.011 1 46.18 97 ASP A C 1
ATOM 731 O O . ASP A 1 97 ? -34.684 16.829 19.29 1 46.18 97 ASP A O 1
ATOM 735 N N . ASN A 1 98 ? -36.104 17.71 20.163 1 40.5 98 ASN A N 1
ATOM 736 C CA . ASN A 1 98 ? -35.139 18.772 20.43 1 40.5 98 ASN A CA 1
ATOM 737 C C . ASN A 1 98 ? -33.925 18.247 21.192 1 40.5 98 ASN A C 1
ATOM 739 O O . ASN A 1 98 ? -32.801 18.697 20.963 1 40.5 98 ASN A O 1
ATOM 743 N N . VAL A 1 99 ? -34.239 17.954 22.427 1 41.46 99 VAL A N 1
ATOM 744 C CA . VAL A 1 99 ? -32.975 17.919 23.155 1 41.46 99 VAL A CA 1
ATOM 745 C C . VAL A 1 99 ? -32.197 16.66 22.778 1 41.46 99 VAL A C 1
ATOM 747 O O . VAL A 1 99 ? -32.488 15.571 23.277 1 41.46 99 VAL A O 1
ATOM 750 N N . LEU A 1 100 ? -32.183 16.295 21.656 1 42.82 100 LEU A N 1
ATOM 751 C CA . LEU A 1 100 ? -31.265 15.229 21.272 1 42.82 100 LEU A CA 1
ATOM 752 C C . LEU A 1 100 ? -30.043 15.21 22.184 1 42.82 100 LEU A C 1
ATOM 754 O O . LEU A 1 100 ? -29.374 16.231 22.355 1 42.82 100 LEU A O 1
ATOM 758 N N . GLU A 1 101 ? -30.209 14.411 23.043 1 55.16 101 GLU A N 1
ATOM 759 C CA . GLU A 1 101 ? -29.038 14.214 23.893 1 55.16 101 GLU A CA 1
ATOM 760 C C . GLU A 1 101 ? -27.754 14.198 23.069 1 55.16 101 GLU A C 1
ATOM 762 O O . GLU A 1 101 ? -27.596 13.368 22.171 1 55.16 101 GLU A O 1
ATOM 767 N N . GLU A 1 102 ? -27.153 15.297 22.953 1 69.56 102 GLU A N 1
ATOM 768 C CA . GLU A 1 102 ? -25.84 15.379 22.32 1 69.56 102 GLU A CA 1
ATOM 769 C C . GLU A 1 102 ? -24.886 14.334 22.889 1 69.56 102 GLU A C 1
ATOM 771 O O . GLU A 1 102 ? -24.685 14.265 24.103 1 69.56 102 GLU A O 1
ATOM 776 N N . VAL A 1 103 ? -24.71 13.376 22.11 1 76.78 103 VAL A N 1
ATOM 777 C CA . VAL A 1 103 ? -23.758 12.347 22.515 1 76.78 103 VAL A CA 1
ATOM 778 C C . VAL A 1 103 ? -22.34 12.785 22.156 1 76.78 103 VAL A C 1
ATOM 780 O O . VAL A 1 103 ? -22.092 13.259 21.044 1 76.78 103 VAL A O 1
ATOM 783 N N . VAL A 1 104 ? -21.547 12.734 23.125 1 81.92 104 VAL A N 1
ATOM 784 C CA . VAL A 1 104 ? -20.138 13.054 22.924 1 81.92 104 VAL A CA 1
ATOM 785 C C . VAL A 1 104 ? -19.321 11.766 22.852 1 81.92 104 VAL A C 1
ATOM 787 O O . VAL A 1 104 ? -19.436 10.9 23.723 1 81.92 104 VAL A O 1
ATOM 790 N N . ILE A 1 105 ? -18.587 11.673 21.814 1 81.81 105 ILE A N 1
ATOM 791 C CA . ILE A 1 105 ? -17.751 10.493 21.625 1 81.81 105 ILE A CA 1
ATOM 792 C C . ILE A 1 105 ? -16.401 10.703 22.307 1 81.81 105 ILE A C 1
ATOM 794 O O . ILE A 1 105 ? -15.69 11.665 22.007 1 81.81 105 ILE A O 1
ATOM 798 N N . LEU A 1 106 ? -16.043 9.805 23.164 1 77.97 106 LEU A N 1
ATOM 799 C CA . LEU A 1 106 ? -14.809 9.918 23.935 1 77.97 106 LEU A CA 1
ATOM 800 C C . LEU A 1 106 ? -13.786 8.883 23.479 1 77.97 106 LEU A C 1
ATOM 802 O O . LEU A 1 106 ? -12.731 8.732 24.099 1 77.97 106 LEU A O 1
ATOM 806 N N . GLY A 1 107 ? -14.046 8.166 22.361 1 74.68 107 GLY A N 1
ATOM 807 C CA . GLY A 1 107 ? -13.127 7.178 21.819 1 74.68 107 GLY A CA 1
ATOM 808 C C . GLY A 1 107 ? -13.504 5.753 22.177 1 74.68 107 GLY A C 1
ATOM 809 O O . GLY A 1 107 ? -13.988 5.001 21.328 1 74.68 107 GLY A O 1
ATOM 810 N N . TYR A 1 108 ? -13.435 5.516 23.608 1 82.4 108 TYR A N 1
ATOM 811 C CA . TYR A 1 108 ? -13.763 4.167 24.054 1 82.4 108 TYR A CA 1
ATOM 812 C C . TYR A 1 108 ? -15.251 4.041 24.361 1 82.4 108 TYR A C 1
ATOM 814 O O . TYR A 1 108 ? -15.793 2.934 24.392 1 82.4 108 TYR A O 1
ATOM 822 N N . ASN A 1 109 ? -15.781 5.218 24.609 1 82.1 109 ASN A N 1
ATOM 823 C CA . ASN A 1 109 ? -17.206 5.261 24.919 1 82.1 109 ASN A CA 1
ATOM 824 C C . ASN A 1 109 ? -17.849 6.552 24.42 1 82.1 109 ASN A C 1
ATOM 826 O O . ASN A 1 109 ? -17.175 7.401 23.835 1 82.1 109 ASN A O 1
ATOM 830 N N . SER A 1 110 ? -19.057 6.55 24.485 1 83.44 110 SER A N 1
ATOM 831 C CA . SER A 1 110 ? -19.847 7.747 24.215 1 83.44 110 SER A CA 1
ATOM 832 C C . SER A 1 110 ? -20.785 8.064 25.374 1 83.44 110 SER A C 1
ATOM 834 O O . SER A 1 110 ? -21.242 7.158 26.075 1 83.44 110 SER A O 1
ATOM 836 N N . LYS A 1 111 ? -20.898 9.289 25.607 1 86.25 111 LYS A N 1
ATOM 837 C CA . LYS A 1 111 ? -21.764 9.724 26.699 1 86.25 111 LYS A CA 1
ATOM 838 C C . LYS A 1 111 ? -22.658 10.882 26.265 1 86.25 111 LYS A C 1
ATOM 840 O O . LYS A 1 111 ? -22.28 11.674 25.399 1 86.25 111 LYS A O 1
ATOM 845 N N . SER A 1 112 ? -23.742 10.894 26.897 1 84.99 112 SER A N 1
ATOM 846 C CA . SER A 1 112 ? -24.584 12.072 26.714 1 84.99 112 SER A CA 1
ATOM 847 C C . SER A 1 112 ? -23.98 13.294 27.398 1 84.99 112 SER A C 1
ATOM 849 O O . SER A 1 112 ? -23.307 13.169 28.423 1 84.99 112 SER A O 1
ATOM 851 N N . LYS A 1 113 ? -24.197 14.352 26.896 1 84.42 113 LYS A N 1
ATOM 852 C CA . LYS A 1 113 ? -23.663 15.601 27.431 1 84.42 113 LYS A CA 1
ATOM 853 C C . LYS A 1 113 ? -24.122 15.823 28.869 1 84.42 113 LYS A C 1
ATOM 855 O O . LYS A 1 113 ? -23.387 16.39 29.68 1 84.42 113 LYS A O 1
ATOM 860 N N . ASP A 1 114 ? -25.3 15.286 29.249 1 84.82 114 ASP A N 1
ATOM 861 C CA . ASP A 1 114 ? -25.883 15.513 30.568 1 84.82 114 ASP A CA 1
ATOM 862 C C . ASP A 1 114 ? -25.103 14.769 31.649 1 84.82 114 ASP A C 1
ATOM 864 O O . ASP A 1 114 ? -25.06 15.203 32.801 1 84.82 114 ASP A O 1
ATOM 868 N N . ILE A 1 115 ? -24.514 13.683 31.337 1 88.41 115 ILE A N 1
ATOM 869 C CA . ILE A 1 115 ? -23.822 12.904 32.358 1 88.41 115 ILE A CA 1
ATOM 870 C C . ILE A 1 115 ? -22.314 12.982 32.134 1 88.41 115 ILE A C 1
ATOM 872 O O . ILE A 1 115 ? -21.563 12.131 32.616 1 88.41 115 ILE A O 1
ATOM 876 N N . LEU A 1 116 ? -21.963 13.897 31.35 1 89.64 116 LEU A N 1
ATOM 877 C CA . LEU A 1 116 ? -20.538 14.104 31.118 1 89.64 116 LEU A CA 1
ATOM 878 C C . LEU A 1 116 ? -19.894 14.826 32.297 1 89.64 116 LEU A C 1
ATOM 880 O O . LEU A 1 116 ? -20.39 15.864 32.741 1 89.64 116 LEU A O 1
ATOM 884 N N . THR A 1 117 ? -18.844 14.375 32.808 1 90.34 117 THR A N 1
ATOM 885 C CA . THR A 1 117 ? -18.14 14.99 33.927 1 90.34 117 THR A CA 1
ATOM 886 C C . THR A 1 117 ? -16.866 15.681 33.45 1 90.34 117 THR A C 1
ATOM 888 O O . THR A 1 117 ? -16.116 16.238 34.255 1 90.34 117 THR A O 1
ATOM 891 N N . SER A 1 118 ? -16.586 15.622 32.1 1 84.97 118 SER A N 1
ATOM 892 C CA . SER A 1 118 ? -15.324 16.106 31.55 1 84.97 118 SER A CA 1
ATOM 893 C C . SER A 1 118 ? -15.535 17.348 30.691 1 84.97 118 SER A C 1
ATOM 895 O O . SER A 1 118 ? -16.63 17.569 30.169 1 84.97 118 SER A O 1
ATOM 897 N N . GLY A 1 119 ? -14.471 18.106 30.719 1 82.04 119 GLY A N 1
ATOM 898 C CA . GLY A 1 119 ? -14.453 19.222 29.786 1 82.04 119 GLY A CA 1
ATOM 899 C C . GLY A 1 119 ? -14.121 18.807 28.366 1 82.04 119 GLY A C 1
ATOM 900 O O . GLY A 1 119 ? -12.981 18.441 28.07 1 82.04 119 GLY A O 1
ATOM 901 N N . VAL A 1 120 ? -15.101 18.759 27.488 1 86.49 120 VAL A N 1
ATOM 902 C CA . VAL A 1 120 ? -14.928 18.358 26.096 1 86.49 120 VAL A CA 1
ATOM 903 C C . VAL A 1 120 ? -15.505 19.43 25.173 1 86.49 120 VAL A C 1
ATOM 905 O O . VAL A 1 120 ? -16.579 19.975 25.44 1 86.49 120 VAL A O 1
ATOM 908 N N . SER A 1 121 ? -14.682 19.792 24.244 1 87.56 121 SER A N 1
ATOM 909 C CA . SER A 1 121 ? -15.184 20.663 23.187 1 87.56 121 SER A CA 1
ATOM 910 C C . SER A 1 121 ? -15.514 19.869 21.927 1 87.56 121 SER A C 1
ATOM 912 O O . SER A 1 121 ? -14.718 19.039 21.483 1 87.56 121 SER A O 1
ATOM 914 N N . THR A 1 122 ? -16.642 20.057 21.403 1 86.99 122 THR A N 1
ATOM 915 C CA . THR A 1 122 ? -17.061 19.332 20.209 1 86.99 122 THR A CA 1
ATOM 916 C C . THR A 1 122 ? -17.238 20.286 19.031 1 86.99 122 THR A C 1
ATOM 918 O O . THR A 1 122 ? -17.851 21.346 19.171 1 86.99 122 THR A O 1
ATOM 921 N N . VAL A 1 123 ? -16.674 19.936 17.966 1 86.49 123 VAL A N 1
ATOM 922 C CA . VAL A 1 123 ? -16.829 20.66 16.708 1 86.49 123 VAL A CA 1
ATOM 923 C C . VAL A 1 123 ? -17.678 19.84 15.74 1 86.49 123 VAL A C 1
ATOM 925 O O . VAL A 1 123 ? -17.341 18.696 15.425 1 86.49 123 VAL A O 1
ATOM 928 N N . THR A 1 124 ? -18.661 20.475 15.276 1 83.83 124 THR A N 1
ATOM 929 C CA . THR A 1 124 ? -19.611 19.754 14.436 1 83.83 124 THR A CA 1
ATOM 930 C C . THR A 1 124 ? -19.2 19.829 12.968 1 83.83 124 THR A C 1
ATOM 932 O O . THR A 1 124 ? -18.339 20.631 12.599 1 83.83 124 THR A O 1
ATOM 935 N N . ALA A 1 125 ? -19.918 19.073 12.147 1 79.05 125 ALA A N 1
ATOM 936 C CA . ALA A 1 125 ? -19.671 19.029 10.709 1 79.05 125 ALA A CA 1
ATOM 937 C C . ALA A 1 125 ? -19.927 20.389 10.066 1 79.05 125 ALA A C 1
ATOM 939 O O . ALA A 1 125 ? -19.222 20.785 9.135 1 79.05 125 ALA A O 1
ATOM 940 N N . GLN A 1 126 ? -20.901 21.003 10.508 1 74.9 126 GLN A N 1
ATOM 941 C CA . GLN A 1 126 ? -21.241 22.308 9.951 1 74.9 126 GLN A CA 1
ATOM 942 C C . GLN A 1 126 ? -20.123 23.318 10.193 1 74.9 126 GLN A C 1
ATOM 944 O O . GLN A 1 126 ? -19.798 24.115 9.311 1 74.9 126 GLN A O 1
ATOM 949 N N . GLU A 1 127 ? -19.582 23.246 11.353 1 78.71 127 GLU A N 1
ATOM 950 C CA . GLU A 1 127 ? -18.489 24.155 11.683 1 78.71 127 GLU A CA 1
ATOM 951 C C . GLU A 1 127 ? -17.238 23.832 10.871 1 78.71 127 GLU A C 1
ATOM 953 O O . GLU A 1 127 ? -16.501 24.735 10.471 1 78.71 127 GLU A O 1
ATOM 958 N N . ILE A 1 128 ? -17.026 22.607 10.611 1 80.33 128 ILE A N 1
ATOM 959 C CA . ILE A 1 128 ? -15.866 22.156 9.85 1 80.33 128 ILE A CA 1
ATOM 960 C C . ILE A 1 128 ? -16.007 22.587 8.392 1 80.33 128 ILE A C 1
ATOM 962 O O . ILE A 1 128 ? -15.038 23.033 7.773 1 80.33 128 ILE A O 1
ATOM 966 N N . SER A 1 129 ? -17.192 22.439 7.881 1 74.67 129 SER A N 1
ATOM 967 C CA . SER A 1 129 ? -17.445 22.748 6.478 1 74.67 129 SER A CA 1
ATOM 968 C C . SER A 1 129 ? -17.312 24.243 6.209 1 74.67 129 SER A C 1
ATOM 970 O O . SER A 1 129 ? -17.095 24.657 5.068 1 74.67 129 SER A O 1
ATOM 972 N N . ALA A 1 130 ? -17.527 24.974 7.239 1 68.84 130 ALA A N 1
ATOM 973 C CA . ALA A 1 130 ? -17.439 26.421 7.066 1 68.84 130 ALA A CA 1
ATOM 974 C C . ALA A 1 130 ? -16.011 26.849 6.741 1 68.84 130 ALA A C 1
ATOM 976 O O . ALA A 1 130 ? -15.787 27.946 6.223 1 68.84 130 ALA A O 1
ATOM 977 N N . VAL A 1 131 ? -15.04 25.98 7.105 1 64.41 131 VAL A N 1
ATOM 978 C CA . VAL A 1 131 ? -13.647 26.296 6.81 1 64.41 131 VAL A CA 1
ATOM 979 C C . VAL A 1 131 ? -13.131 25.377 5.705 1 64.41 131 VAL A C 1
ATOM 981 O O . VAL A 1 131 ? -11.92 25.2 5.551 1 64.41 131 VAL A O 1
ATOM 984 N N . SER A 1 132 ? -13.921 24.708 4.842 1 59.18 132 SER A N 1
ATOM 985 C CA . SER A 1 132 ? -13.75 23.562 3.954 1 59.18 132 SER A CA 1
ATOM 986 C C . SER A 1 132 ? -12.612 23.794 2.966 1 59.18 132 SER A C 1
ATOM 988 O O . SER A 1 132 ? -12.194 22.871 2.264 1 59.18 132 SER A O 1
ATOM 990 N N . SER A 1 133 ? -11.943 24.956 2.874 1 58.01 133 SER A N 1
ATOM 991 C CA . SER A 1 133 ? -10.945 25.058 1.814 1 58.01 133 SER A CA 1
ATOM 992 C C . SER A 1 133 ? -9.613 24.459 2.25 1 58.01 133 SER A C 1
ATOM 994 O O . SER A 1 133 ? -8.669 24.39 1.46 1 58.01 133 SER A O 1
ATOM 996 N N . THR A 1 134 ? -9.715 23.83 3.375 1 61.77 134 THR A N 1
ATOM 997 C CA . THR A 1 134 ? -8.395 23.382 3.807 1 61.77 134 THR A CA 1
ATOM 998 C C . THR A 1 134 ? -8.204 21.897 3.511 1 61.77 134 THR A C 1
ATOM 1000 O O . THR A 1 134 ? -9.147 21.111 3.621 1 61.77 134 THR A O 1
ATOM 1003 N N . THR A 1 135 ? -7.029 21.671 3.001 1 65.11 135 THR A N 1
ATOM 1004 C CA . THR A 1 135 ? -6.681 20.297 2.656 1 65.11 135 THR A CA 1
ATOM 1005 C C . THR A 1 135 ? -6.201 19.535 3.887 1 65.11 135 THR A C 1
ATOM 1007 O O . THR A 1 135 ? -5.954 18.329 3.82 1 65.11 135 THR A O 1
ATOM 1010 N N . ASN A 1 136 ? -6.06 20.209 5.014 1 76.76 136 ASN A N 1
ATOM 1011 C CA . ASN A 1 136 ? -5.712 19.523 6.253 1 76.76 136 ASN A CA 1
ATOM 1012 C C . ASN A 1 136 ? -6.696 19.852 7.372 1 76.76 136 ASN A C 1
ATOM 1014 O O . ASN A 1 136 ? -6.878 21.02 7.72 1 76.76 136 ASN A O 1
ATOM 1018 N N . ILE A 1 137 ? -7.234 18.96 8.001 1 80.85 137 ILE A N 1
ATOM 1019 C CA . ILE A 1 137 ? -8.348 19.067 8.937 1 80.85 137 ILE A CA 1
ATOM 1020 C C . ILE A 1 137 ? -7.887 19.772 10.21 1 80.85 137 ILE A C 1
ATOM 1022 O O . ILE A 1 137 ? -8.698 20.354 10.934 1 80.85 137 ILE A O 1
ATOM 1026 N N . THR A 1 138 ? -6.607 19.711 10.526 1 79.59 138 THR A N 1
ATOM 1027 C CA . THR A 1 138 ? -6.133 20.343 11.752 1 79.59 138 THR A CA 1
ATOM 1028 C C . THR A 1 138 ? -6.328 21.855 11.691 1 79.59 138 THR A C 1
ATOM 1030 O O . THR A 1 138 ? -6.527 22.502 12.721 1 79.59 138 THR A O 1
ATOM 1033 N N . ASN A 1 139 ? -6.341 22.379 10.489 1 78.28 139 ASN A N 1
ATOM 1034 C CA . ASN A 1 139 ? -6.552 23.814 10.329 1 78.28 139 ASN A CA 1
ATOM 1035 C C . ASN A 1 139 ? -7.989 24.209 10.655 1 78.28 139 ASN A C 1
ATOM 1037 O O . ASN A 1 139 ? -8.253 25.352 11.035 1 78.28 139 ASN A O 1
ATOM 1041 N N . ALA A 1 140 ? -8.879 23.302 10.568 1 77.39 140 ALA A N 1
ATOM 1042 C CA . ALA A 1 140 ? -10.295 23.586 10.784 1 77.39 140 ALA A CA 1
ATOM 1043 C C . ALA A 1 140 ? -10.6 23.757 12.269 1 77.39 140 ALA A C 1
ATOM 1045 O O . ALA A 1 140 ? -11.649 24.291 12.636 1 77.39 140 ALA A O 1
ATOM 1046 N N . LEU A 1 141 ? -9.684 23.394 13.106 1 84.12 141 LEU A N 1
ATOM 1047 C CA . LEU A 1 141 ? -9.887 23.453 14.549 1 84.12 141 LEU A CA 1
ATOM 1048 C C . LEU A 1 141 ? -9.579 24.847 15.085 1 84.12 141 LEU A C 1
ATOM 1050 O O . LEU A 1 141 ? -9.939 25.175 16.218 1 84.12 141 LEU A O 1
ATOM 1054 N N . GLN A 1 142 ? -8.941 25.624 14.321 1 86.07 142 GLN A N 1
ATOM 1055 C CA . GLN A 1 142 ? -8.524 26.926 14.83 1 86.07 142 GLN A CA 1
ATOM 1056 C C . GLN A 1 142 ? -9.729 27.772 15.231 1 86.07 142 GLN A C 1
ATOM 1058 O O . GLN A 1 142 ? -10.614 28.029 14.412 1 86.07 142 GLN A O 1
ATOM 1063 N N . GLY A 1 143 ? -9.796 28.129 16.464 1 86.62 143 GLY A N 1
ATOM 1064 C CA . GLY A 1 143 ? -10.816 29.029 16.98 1 86.62 143 GLY A CA 1
ATOM 1065 C C . GLY A 1 143 ? -12.126 28.33 17.293 1 86.62 143 GLY A C 1
ATOM 1066 O O . GLY A 1 143 ? -13.119 28.98 17.626 1 86.62 143 GLY A O 1
ATOM 1067 N N . LYS A 1 144 ? -12.121 27.09 17.197 1 87.46 144 LYS A N 1
ATOM 1068 C CA . LYS A 1 144 ? -13.388 26.386 17.371 1 87.46 144 LYS A CA 1
ATOM 1069 C C . LYS A 1 144 ? -13.525 25.844 18.791 1 87.46 144 LYS A C 1
ATOM 1071 O O . LYS A 1 144 ? -14.632 25.546 19.244 1 87.46 144 LYS A O 1
ATOM 1076 N N . ALA A 1 145 ? -12.397 25.745 19.472 1 87.94 145 ALA A N 1
ATOM 1077 C CA . ALA A 1 145 ? -12.405 25.249 20.846 1 87.94 145 ALA A CA 1
ATOM 1078 C C . ALA A 1 145 ? -11.492 26.086 21.736 1 87.94 145 ALA A C 1
ATOM 1080 O O . ALA A 1 145 ? -10.324 26.307 21.406 1 87.94 145 ALA A O 1
ATOM 1081 N N . ALA A 1 146 ? -12.074 26.497 22.846 1 90.88 146 ALA A N 1
ATOM 1082 C CA . ALA A 1 146 ? -11.256 27.263 23.783 1 90.88 146 ALA A CA 1
ATOM 1083 C C . ALA A 1 146 ? -10.142 26.4 24.37 1 90.88 146 ALA A C 1
ATOM 1085 O O . ALA A 1 146 ? -10.356 25.226 24.681 1 90.88 146 ALA A O 1
ATOM 1086 N N . GLY A 1 147 ? -9.058 27.007 24.471 1 90.32 147 GLY A N 1
ATOM 1087 C CA . GLY A 1 147 ? -7.928 26.301 25.055 1 90.32 147 GLY A CA 1
ATOM 1088 C C . GLY A 1 147 ? -7.16 25.467 24.047 1 90.32 147 GLY A C 1
ATOM 1089 O O . GLY A 1 147 ? -6.188 24.796 24.4 1 90.32 147 GLY A O 1
ATOM 1090 N N . VAL A 1 148 ? -7.65 25.441 22.873 1 91.22 148 VAL A N 1
ATOM 1091 C CA . VAL A 1 148 ? -6.967 24.744 21.789 1 91.22 148 VAL A CA 1
ATOM 1092 C C . VAL A 1 148 ? -6.333 25.759 20.841 1 91.22 148 VAL A C 1
ATOM 1094 O O . VAL A 1 148 ? -7.036 26.447 20.096 1 91.22 148 VAL A O 1
ATOM 1097 N N . VAL A 1 149 ? -5.046 25.791 20.913 1 90.18 149 VAL A N 1
ATOM 1098 C CA . VAL A 1 149 ? -4.321 26.715 20.049 1 90.18 149 VAL A CA 1
ATOM 1099 C C . VAL A 1 149 ? -3.832 25.982 18.801 1 90.18 149 VAL A C 1
ATOM 1101 O O . VAL A 1 149 ? -3.079 25.011 18.9 1 90.18 149 VAL A O 1
ATOM 1104 N N . VAL A 1 150 ? -4.324 26.434 17.672 1 88.87 150 VAL A N 1
ATOM 1105 C CA . VAL A 1 150 ? -3.925 25.866 16.388 1 88.87 150 VAL A CA 1
ATOM 1106 C C . VAL A 1 150 ? -3.117 26.893 15.598 1 88.87 150 VAL A C 1
ATOM 1108 O O . VAL A 1 150 ? -3.592 28.002 15.341 1 88.87 150 VAL A O 1
ATOM 1111 N N . THR A 1 151 ? -1.928 26.549 15.313 1 86.72 151 THR A N 1
ATOM 1112 C CA . THR A 1 151 ? -1.07 27.407 14.503 1 86.72 151 THR A CA 1
ATOM 1113 C C . THR A 1 151 ? -0.739 26.739 13.172 1 86.72 151 THR A C 1
ATOM 1115 O O . THR A 1 151 ? -0.089 25.692 13.141 1 86.72 151 THR A O 1
ATOM 1118 N N . ALA A 1 152 ? -1.163 27.361 12.112 1 86.25 152 ALA A N 1
ATOM 1119 C CA . ALA A 1 152 ? -0.832 26.816 10.798 1 86.25 152 ALA A CA 1
ATOM 1120 C C . ALA A 1 152 ? 0.68 26.73 10.605 1 86.25 152 ALA A C 1
ATOM 1122 O O . ALA A 1 152 ? 1.415 27.641 10.991 1 86.25 152 ALA A O 1
ATOM 1123 N N . ALA A 1 153 ? 1.191 25.635 10.085 1 86.74 153 ALA A N 1
ATOM 1124 C CA . ALA A 1 153 ? 2.622 25.517 9.817 1 86.74 153 ALA A CA 1
ATOM 1125 C C . ALA A 1 153 ? 3.089 26.596 8.845 1 86.74 153 ALA A C 1
ATOM 1127 O O . ALA A 1 153 ? 4.069 27.297 9.108 1 86.74 153 ALA A O 1
ATOM 1128 N N . ASN A 1 154 ? 2.518 26.689 7.731 1 89.28 154 ASN A N 1
ATOM 1129 C CA . ASN A 1 154 ? 2.683 27.75 6.742 1 89.28 154 ASN A CA 1
ATOM 1130 C C . ASN A 1 154 ? 1.6 27.688 5.669 1 89.28 154 ASN A C 1
ATOM 1132 O O . ASN A 1 154 ? 0.542 27.094 5.882 1 89.28 154 ASN A O 1
ATOM 1136 N N . GLY A 1 155 ? 1.804 28.379 4.613 1 90.13 155 GLY A N 1
ATOM 1137 C CA . GLY A 1 155 ? 0.763 28.467 3.602 1 90.13 155 GLY A CA 1
ATOM 1138 C C . GLY A 1 155 ? 0.917 27.44 2.495 1 90.13 155 GLY A C 1
ATOM 1139 O O . GLY A 1 155 ? 0.172 27.461 1.514 1 90.13 155 GLY A O 1
ATOM 1140 N N . LYS A 1 156 ? 1.838 26.516 2.569 1 91.91 156 LYS A N 1
ATOM 1141 C CA . LYS A 1 156 ? 2.045 25.504 1.537 1 91.91 156 LYS A CA 1
ATOM 1142 C C . LYS A 1 156 ? 0.825 24.597 1.403 1 91.91 156 LYS A C 1
ATOM 1144 O O . LYS A 1 156 ? 0.274 24.137 2.406 1 91.91 156 LYS A O 1
ATOM 1149 N N . PRO A 1 157 ? 0.434 24.312 0.168 1 90.62 157 PRO A N 1
ATOM 1150 C CA . PRO A 1 157 ? -0.713 23.415 0.002 1 90.62 157 PRO A CA 1
ATOM 1151 C C . PRO A 1 157 ? -0.505 22.061 0.676 1 90.62 157 PRO A C 1
ATOM 1153 O O . PRO A 1 157 ? 0.546 21.437 0.507 1 90.62 157 PRO A O 1
ATOM 1156 N N . GLY A 1 158 ? -1.48 21.713 1.455 1 86.21 158 GLY A N 1
ATOM 1157 C CA . GLY A 1 158 ? -1.452 20.399 2.076 1 86.21 158 GLY A CA 1
ATOM 1158 C C . GLY A 1 158 ? -0.784 20.397 3.438 1 86.21 158 GLY A C 1
ATOM 1159 O O . GLY A 1 158 ? -0.799 19.384 4.141 1 86.21 158 GLY A O 1
ATOM 1160 N N . GLU A 1 159 ? -0.226 21.453 3.817 1 86.83 159 GLU A N 1
ATOM 1161 C CA . GLU A 1 159 ? 0.49 21.537 5.086 1 86.83 159 GLU A CA 1
ATOM 1162 C C . GLU A 1 159 ? -0.479 21.571 6.265 1 86.83 159 GLU A C 1
ATOM 1164 O O . GLU A 1 159 ? -1.547 22.182 6.18 1 86.83 159 GLU A O 1
ATOM 1169 N N . GLY A 1 160 ? -0.086 21.021 7.354 1 84.11 160 GLY A N 1
ATOM 1170 C CA . GLY A 1 160 ? -0.925 20.957 8.54 1 84.11 160 GLY A CA 1
ATOM 1171 C C . GLY A 1 160 ? -0.609 22.039 9.554 1 84.11 160 GLY A C 1
ATOM 1172 O O . GLY A 1 160 ? -0.04 23.077 9.206 1 84.11 160 GLY A O 1
ATOM 1173 N N . ALA A 1 161 ? -1.195 21.864 10.768 1 87.45 161 ALA A N 1
ATOM 1174 C CA . ALA A 1 161 ? -1.028 22.847 11.836 1 87.45 161 ALA A CA 1
ATOM 1175 C C . ALA A 1 161 ? -0.477 22.194 13.1 1 87.45 161 ALA A C 1
ATOM 1177 O O . ALA A 1 161 ? -0.482 20.967 13.227 1 87.45 161 ALA A O 1
ATOM 1178 N N . PHE A 1 162 ? 0.075 23.015 13.912 1 88.52 162 PHE A N 1
ATOM 1179 C CA . PHE A 1 162 ? 0.469 22.61 15.256 1 88.52 162 PHE A CA 1
ATOM 1180 C C . PHE A 1 162 ? -0.669 22.833 16.245 1 88.52 162 PHE A C 1
ATOM 1182 O O . PHE A 1 162 ? -1.183 23.946 16.366 1 88.52 162 PHE A O 1
ATOM 1189 N N . VAL A 1 163 ? -1.019 21.771 16.888 1 89.5 163 VAL A N 1
ATOM 1190 C CA . VAL A 1 163 ? -2.127 21.859 17.833 1 89.5 163 VAL A CA 1
ATOM 1191 C C . VAL A 1 163 ? -1.604 21.7 19.259 1 89.5 163 VAL A C 1
ATOM 1193 O O . VAL A 1 163 ? -0.869 20.754 19.556 1 89.5 163 VAL A O 1
ATOM 1196 N N . ARG A 1 164 ? -1.92 22.646 20.099 1 91.42 164 ARG A N 1
ATOM 1197 C CA . ARG A 1 164 ? -1.614 22.596 21.525 1 91.42 164 ARG A CA 1
ATOM 1198 C C . ARG A 1 164 ? -2.88 22.744 22.362 1 91.42 164 ARG A C 1
ATOM 1200 O O . ARG A 1 164 ? -3.692 23.639 22.116 1 91.42 164 ARG A O 1
ATOM 1207 N N . ILE A 1 165 ? -3.019 21.894 23.229 1 92.78 165 ILE A N 1
ATOM 1208 C CA . ILE A 1 165 ? -4.189 21.925 24.1 1 92.78 165 ILE A CA 1
ATOM 1209 C C . ILE A 1 165 ? -3.769 22.322 25.514 1 92.78 165 ILE A C 1
ATOM 1211 O O . ILE A 1 165 ? -2.989 21.616 26.158 1 92.78 165 ILE A O 1
ATOM 1215 N N . ARG A 1 166 ? -4.29 23.469 25.994 1 93 166 ARG A N 1
ATOM 1216 C CA . ARG A 1 166 ? -4.12 23.994 27.345 1 93 166 ARG A CA 1
ATOM 1217 C C . ARG A 1 166 ? -2.643 24.163 27.685 1 93 166 ARG A C 1
ATOM 1219 O O . ARG A 1 166 ? -2.199 23.766 28.765 1 93 166 ARG A O 1
ATOM 1226 N N . GLY A 1 167 ? -1.924 24.651 26.65 1 88.36 167 GLY A N 1
ATOM 1227 C CA . GLY A 1 167 ? -0.55 25.062 26.889 1 88.36 167 GLY A CA 1
ATOM 1228 C C . GLY A 1 167 ? 0.467 24.021 26.461 1 88.36 167 GLY A C 1
ATOM 1229 O O . GLY A 1 167 ? 0.165 23.149 25.643 1 88.36 167 GLY A O 1
ATOM 1230 N N . ILE A 1 168 ? 1.706 24.201 26.91 1 86.71 168 ILE A N 1
ATOM 1231 C CA . ILE A 1 168 ? 2.83 23.344 26.551 1 86.71 168 ILE A CA 1
ATOM 1232 C C . ILE A 1 168 ? 2.984 22.233 27.588 1 86.71 168 ILE A C 1
ATOM 1234 O O . ILE A 1 168 ? 3.153 22.506 28.779 1 86.71 168 ILE A O 1
ATOM 1238 N N . GLY A 1 169 ? 2.941 21.044 27.104 1 80.75 169 GLY A N 1
ATOM 1239 C CA . GLY A 1 169 ? 2.898 19.929 28.036 1 80.75 169 GLY A CA 1
ATOM 1240 C C . GLY A 1 169 ? 4.268 19.352 28.34 1 80.75 169 GLY A C 1
ATOM 1241 O O . GLY A 1 169 ? 4.432 18.604 29.306 1 80.75 169 GLY A O 1
ATOM 1242 N N . SER A 1 170 ? 5.243 19.71 27.505 1 84.44 170 SER A N 1
ATOM 1243 C CA . SER A 1 170 ? 6.582 19.156 27.684 1 84.44 170 SER A CA 1
ATOM 1244 C C . SER A 1 170 ? 7.65 20.12 27.178 1 84.44 170 SER A C 1
ATOM 1246 O O . SER A 1 170 ? 7.365 20.999 26.362 1 84.44 170 SER A O 1
ATOM 1248 N N . ALA A 1 171 ? 8.775 19.908 27.731 1 76.31 171 ALA A N 1
ATOM 1249 C CA . ALA A 1 171 ? 9.879 20.762 27.299 1 76.31 171 ALA A CA 1
ATOM 1250 C C . ALA A 1 171 ? 10.599 20.161 26.095 1 76.31 171 ALA A C 1
ATOM 1252 O O . ALA A 1 171 ? 11.078 20.889 25.223 1 76.31 171 ALA A O 1
ATOM 1253 N N . ASN A 1 172 ? 10.739 18.909 26.042 1 73.84 172 ASN A N 1
ATOM 1254 C CA . ASN A 1 172 ? 11.568 18.306 25.003 1 73.84 172 ASN A CA 1
ATOM 1255 C C . ASN A 1 172 ? 10.884 17.097 24.372 1 73.84 172 ASN A C 1
ATOM 1257 O O . ASN A 1 172 ? 11.374 16.548 23.383 1 73.84 172 ASN A O 1
ATOM 1261 N N . ALA A 1 173 ? 9.824 16.675 24.972 1 76.02 173 ALA A N 1
ATOM 1262 C CA . ALA A 1 173 ? 9.128 15.508 24.436 1 76.02 173 ALA A CA 1
ATOM 1263 C C . ALA A 1 173 ? 7.961 15.926 23.546 1 76.02 173 ALA A C 1
ATOM 1265 O O . ALA A 1 173 ? 7.683 17.118 23.395 1 76.02 173 ALA A O 1
ATOM 1266 N N . GLY A 1 174 ? 7.412 14.971 22.901 1 76.85 174 GLY A N 1
ATOM 1267 C CA . GLY A 1 174 ? 6.295 15.228 22.007 1 76.85 174 GLY A CA 1
ATOM 1268 C C . GLY A 1 174 ? 5.168 16 22.667 1 76.85 174 GLY A C 1
ATOM 1269 O O . GLY A 1 174 ? 4.824 15.74 23.822 1 76.85 174 GLY A O 1
ATOM 1270 N N . GLN A 1 175 ? 4.643 17.029 21.981 1 81.9 175 GLN A N 1
ATOM 1271 C CA . GLN A 1 175 ? 3.62 17.911 22.533 1 81.9 175 GLN A CA 1
ATOM 1272 C C . GLN A 1 175 ? 2.319 17.808 21.741 1 81.9 175 GLN A C 1
ATOM 1274 O O . GLN A 1 175 ? 1.326 18.453 22.081 1 81.9 175 GLN A O 1
ATOM 1279 N N . GLU A 1 176 ? 2.341 16.978 20.76 1 86.15 176 GLU A N 1
ATOM 1280 C CA . GLU A 1 176 ? 1.139 16.856 19.94 1 86.15 176 GLU A CA 1
ATOM 1281 C C . GLU A 1 176 ? 0.078 16.01 20.638 1 86.15 176 GLU A C 1
ATOM 1283 O O . GLU A 1 176 ? 0.404 15.054 21.345 1 86.15 176 GLU A O 1
ATOM 1288 N N . PRO A 1 177 ? -1.138 16.34 20.427 1 91.15 177 PRO A N 1
ATOM 1289 C CA . PRO A 1 177 ? -2.183 15.481 20.989 1 91.15 177 PRO A CA 1
ATOM 1290 C C . PRO A 1 177 ? -2.289 14.136 20.273 1 91.15 177 PRO A C 1
ATOM 1292 O O . PRO A 1 177 ? -1.716 13.959 19.195 1 91.15 177 PRO A O 1
ATOM 1295 N N . LEU A 1 178 ? -2.934 13.242 20.973 1 92.28 178 LEU A N 1
ATOM 1296 C CA . LEU A 1 178 ? -3.283 11.979 20.333 1 92.28 178 LEU A CA 1
ATOM 1297 C C . LEU A 1 178 ? -4.483 12.152 19.407 1 92.28 178 LEU A C 1
ATOM 1299 O O . LEU A 1 178 ? -5.48 12.771 19.786 1 92.28 178 LEU A O 1
ATOM 1303 N N . TYR A 1 179 ? -4.377 11.712 18.247 1 92.82 179 TYR A N 1
ATOM 1304 C CA . TYR A 1 179 ? -5.494 11.747 17.309 1 92.82 179 TYR A CA 1
ATOM 1305 C C . TYR A 1 179 ? -6.139 10.373 17.177 1 92.82 179 TYR A C 1
ATOM 1307 O O . TYR A 1 179 ? -5.445 9.369 16.995 1 92.82 179 TYR A O 1
ATOM 1315 N N . ILE A 1 180 ? -7.43 10.338 17.304 1 94.22 180 ILE A N 1
ATOM 1316 C CA . ILE A 1 180 ? -8.216 9.123 17.121 1 94.22 180 ILE A CA 1
ATOM 1317 C C . ILE A 1 180 ? -9.254 9.341 16.022 1 94.22 180 ILE A C 1
ATOM 1319 O O . ILE A 1 180 ? -10.099 10.233 16.126 1 94.22 180 ILE A O 1
ATOM 1323 N N . VAL A 1 181 ? -9.258 8.566 15.025 1 93.92 181 VAL A N 1
ATOM 1324 C CA . VAL A 1 181 ? -10.261 8.621 13.967 1 93.92 181 VAL A CA 1
ATOM 1325 C C . VAL A 1 181 ? -11.09 7.338 13.973 1 93.92 181 VAL A C 1
ATOM 1327 O O . VAL A 1 181 ? -10.598 6.272 13.597 1 93.92 181 VAL A O 1
ATOM 1330 N N . ASP A 1 182 ? -12.296 7.431 14.345 1 92.72 182 ASP A N 1
ATOM 1331 C CA . ASP A 1 182 ? -13.183 6.275 14.433 1 92.72 182 ASP A CA 1
ATOM 1332 C C . ASP A 1 182 ? -12.569 5.176 15.296 1 92.72 182 ASP A C 1
ATOM 1334 O O . ASP A 1 182 ? -12.566 4.005 14.911 1 92.72 182 ASP A O 1
ATOM 1338 N N . GLY A 1 183 ? -11.928 5.627 16.367 1 90.46 183 GLY A N 1
ATOM 1339 C CA . GLY A 1 183 ? -11.351 4.679 17.308 1 90.46 183 GLY A CA 1
ATOM 1340 C C . GLY A 1 183 ? -9.948 4.241 16.929 1 90.46 183 GLY A C 1
ATOM 1341 O O . GLY A 1 183 ? -9.325 3.452 17.642 1 90.46 183 GLY A O 1
ATOM 1342 N N . ILE A 1 184 ? -9.4 4.731 15.849 1 92 184 ILE A N 1
ATOM 1343 C CA . ILE A 1 184 ? -8.072 4.361 15.372 1 92 184 ILE A CA 1
ATOM 1344 C C . ILE A 1 184 ? -7.064 5.439 15.764 1 92 184 ILE A C 1
ATOM 1346 O O . ILE A 1 184 ? -7.174 6.588 15.33 1 92 184 ILE A O 1
ATOM 1350 N N . PRO A 1 185 ? -6.044 5.114 16.506 1 91.49 185 PRO A N 1
ATOM 1351 C CA . PRO A 1 185 ? -4.982 6.094 16.741 1 91.49 185 PRO A CA 1
ATOM 1352 C C . PRO A 1 185 ? -4.176 6.404 15.481 1 91.49 185 PRO A C 1
ATOM 1354 O O . PRO A 1 185 ? -3.734 5.486 14.786 1 91.49 185 PRO A O 1
ATOM 1357 N N . VAL A 1 186 ? -4.057 7.656 15.215 1 90.05 186 VAL A N 1
ATOM 1358 C CA . VAL A 1 186 ? -3.293 8.051 14.036 1 90.05 186 VAL A CA 1
ATOM 1359 C C . VAL A 1 186 ? -2.283 9.133 14.412 1 90.05 186 VAL A C 1
ATOM 1361 O O . VAL A 1 186 ? -2.409 9.771 15.46 1 90.05 186 VAL A O 1
ATOM 1364 N N . SER A 1 187 ? -1.296 9.251 13.586 1 83.55 187 SER A N 1
ATOM 1365 C CA . SER A 1 187 ? -0.331 10.33 13.77 1 83.55 187 SER A CA 1
ATOM 1366 C C . SER A 1 187 ? -0.799 11.611 13.088 1 83.55 187 SER A C 1
ATOM 1368 O O . SER A 1 187 ? -1.748 11.592 12.302 1 83.55 187 SER A O 1
ATOM 1370 N N . GLU A 1 188 ? -0.17 12.664 13.442 1 77.7 188 GLU A N 1
ATOM 1371 C CA . GLU A 1 188 ? -0.488 13.957 12.844 1 77.7 188 GLU A CA 1
ATOM 1372 C C . GLU A 1 188 ? -0.315 13.922 11.329 1 77.7 188 GLU A C 1
ATOM 1374 O O . GLU A 1 188 ? -1.086 14.544 10.595 1 77.7 188 GLU A O 1
ATOM 1379 N N . SER A 1 189 ? 0.681 13.206 10.928 1 74.29 189 SER A N 1
ATOM 1380 C CA . SER A 1 189 ? 0.968 13.138 9.498 1 74.29 189 SER A CA 1
ATOM 1381 C C . SER A 1 189 ? -0.129 12.388 8.75 1 74.29 189 SER A C 1
ATOM 1383 O O . SER A 1 189 ? -0.312 12.583 7.547 1 74.29 189 SER A O 1
ATOM 1385 N N . ASP A 1 190 ? -0.871 11.556 9.489 1 79.23 190 ASP A N 1
ATOM 1386 C CA . ASP A 1 190 ? -1.902 10.734 8.862 1 79.23 190 ASP A CA 1
ATOM 1387 C C . ASP A 1 190 ? -3.18 11.537 8.63 1 79.23 190 ASP A C 1
ATOM 1389 O O . ASP A 1 190 ? -4.058 11.112 7.878 1 79.23 190 ASP A O 1
ATOM 1393 N N . LEU A 1 191 ? -3.2 12.639 9.178 1 81.78 191 LEU A N 1
ATOM 1394 C CA . LEU A 1 191 ? -4.465 13.366 9.155 1 81.78 191 LEU A CA 1
ATOM 1395 C C . LEU A 1 191 ? -4.764 13.895 7.756 1 81.78 191 LEU A C 1
ATOM 1397 O O . LEU A 1 191 ? -5.898 14.278 7.462 1 81.78 191 LEU A O 1
ATOM 1401 N N . ASN A 1 192 ? -3.762 13.916 6.876 1 78.3 192 ASN A N 1
ATOM 1402 C CA . ASN A 1 192 ? -4.008 14.269 5.482 1 78.3 192 ASN A CA 1
ATOM 1403 C C . ASN A 1 192 ? -4.873 13.225 4.783 1 78.3 192 ASN A C 1
ATOM 1405 O O . ASN A 1 192 ? -5.388 13.469 3.69 1 78.3 192 ASN A O 1
ATOM 1409 N N . LEU A 1 193 ? -5.096 12.206 5.442 1 81.9 193 LEU A N 1
ATOM 1410 C CA . LEU A 1 193 ? -5.922 11.14 4.885 1 81.9 193 LEU A CA 1
ATOM 1411 C C . LEU A 1 193 ? -7.404 11.474 5.02 1 81.9 193 LEU A C 1
ATOM 1413 O O . LEU A 1 193 ? -8.238 10.911 4.307 1 81.9 193 LEU A O 1
ATOM 1417 N N . ILE A 1 194 ? -7.676 12.364 5.829 1 86.36 194 ILE A N 1
ATOM 1418 C CA . ILE A 1 194 ? -9.077 12.594 6.162 1 86.36 194 ILE A CA 1
ATOM 1419 C C . ILE A 1 194 ? -9.621 13.753 5.331 1 86.36 194 ILE A C 1
ATOM 1421 O O . ILE A 1 194 ? -9.098 14.868 5.391 1 86.36 194 ILE A O 1
ATOM 1425 N N . ASN A 1 195 ? -10.638 13.462 4.626 1 88.04 195 ASN A N 1
ATOM 1426 C CA . ASN A 1 195 ? -11.42 14.502 3.966 1 88.04 195 ASN A CA 1
ATOM 1427 C C . ASN A 1 195 ? -12.326 15.233 4.953 1 88.04 195 ASN A C 1
ATOM 1429 O O . ASN A 1 195 ? -13.143 14.609 5.632 1 88.04 195 ASN A O 1
ATOM 1433 N N . SER A 1 196 ? -12.172 16.439 5.03 1 85.84 196 SER A N 1
ATOM 1434 C CA . SER A 1 196 ? -12.943 17.228 5.985 1 85.84 196 SER A CA 1
ATOM 1435 C C . SER A 1 196 ? -14.441 17.028 5.787 1 85.84 196 SER A C 1
ATOM 1437 O O . SER A 1 196 ? -15.213 17.083 6.747 1 85.84 196 SER A O 1
ATOM 1439 N N . SER A 1 197 ? -14.882 16.764 4.591 1 88.16 197 SER A N 1
ATOM 1440 C CA . SER A 1 197 ? -16.299 16.586 4.295 1 88.16 197 SER A CA 1
ATOM 1441 C C . SER A 1 197 ? -16.818 15.264 4.85 1 88.16 197 SER A C 1
ATOM 1443 O O . SER A 1 197 ? -18.03 15.056 4.941 1 88.16 197 SER A O 1
ATOM 1445 N N . ASP A 1 198 ? -15.914 14.439 5.232 1 91.48 198 ASP A N 1
ATOM 1446 C CA . ASP A 1 198 ? -16.315 13.132 5.743 1 91.48 198 ASP A CA 1
ATOM 1447 C C . ASP A 1 198 ? -16.415 13.145 7.267 1 91.48 198 ASP A C 1
ATOM 1449 O O . ASP A 1 198 ? -16.86 12.168 7.873 1 91.48 198 ASP A O 1
ATOM 1453 N N . VAL A 1 199 ? -16.044 14.212 7.87 1 91.44 199 VAL A N 1
ATOM 1454 C CA . VAL A 1 199 ? -16.02 14.281 9.327 1 91.44 199 VAL A CA 1
ATOM 1455 C C . VAL A 1 199 ? -17.388 14.717 9.847 1 91.44 199 VAL A C 1
ATOM 1457 O O . VAL A 1 199 ? -17.94 15.722 9.392 1 91.44 199 VAL A O 1
ATOM 1460 N N . GLU A 1 200 ? -17.91 13.998 10.759 1 91.79 200 GLU A N 1
ATOM 1461 C CA . GLU A 1 200 ? -19.179 14.323 11.402 1 91.79 200 GLU A CA 1
ATOM 1462 C C . GLU A 1 200 ? -18.97 15.239 12.605 1 91.79 200 GLU A C 1
ATOM 1464 O O . GLU A 1 200 ? -19.776 16.138 12.854 1 91.79 200 GLU A O 1
ATOM 1469 N N . SER A 1 201 ? -17.929 14.893 13.369 1 90.67 201 SER A N 1
ATOM 1470 C CA . SER A 1 201 ? -17.648 15.705 14.549 1 90.67 201 SER A CA 1
ATOM 1471 C C . SER A 1 201 ? -16.218 15.497 15.035 1 90.67 201 SER A C 1
ATOM 1473 O O . SER A 1 201 ? -15.585 14.491 14.708 1 90.67 201 SER A O 1
ATOM 1475 N N . ILE A 1 202 ? -15.69 16.428 15.69 1 91.6 202 ILE A N 1
ATOM 1476 C CA . ILE A 1 202 ? -14.4 16.37 16.369 1 91.6 202 ILE A CA 1
ATOM 1477 C C . ILE A 1 202 ? -14.58 16.705 17.848 1 91.6 202 ILE A C 1
ATOM 1479 O O . ILE A 1 202 ? -15.151 17.744 18.19 1 91.6 202 ILE A O 1
ATOM 1483 N N . SER A 1 203 ? -14.159 15.845 18.715 1 92.37 203 SER A N 1
ATOM 1484 C CA . SER A 1 203 ? -14.158 16.084 20.154 1 92.37 203 SER A CA 1
ATOM 1485 C C . SER A 1 203 ? -12.739 16.259 20.685 1 92.37 203 SER A C 1
ATOM 1487 O O . SER A 1 203 ? -11.887 15.389 20.492 1 92.37 203 SER A O 1
ATOM 1489 N N . VAL A 1 204 ? -12.534 17.303 21.303 1 93.06 204 VAL A N 1
ATOM 1490 C CA . VAL A 1 204 ? -11.234 17.541 21.922 1 93.06 204 VAL A CA 1
ATOM 1491 C C . VAL A 1 204 ? -11.324 17.29 23.426 1 93.06 204 VAL A C 1
ATOM 1493 O O . VAL A 1 204 ? -12.033 18.004 24.139 1 93.06 204 VAL A O 1
ATOM 1496 N N . LEU A 1 205 ? -10.652 16.307 23.82 1 93.35 205 LEU A N 1
ATOM 1497 C CA . LEU A 1 205 ? -10.591 15.957 25.235 1 93.35 205 LEU A CA 1
ATOM 1498 C C . LEU A 1 205 ? -9.444 16.686 25.927 1 93.35 205 LEU A C 1
ATOM 1500 O O . LEU A 1 205 ? -8.276 16.478 25.588 1 93.35 205 LEU A O 1
ATOM 1504 N N . LYS A 1 206 ? -9.765 17.43 26.947 1 90.63 206 LYS A N 1
ATOM 1505 C CA . LYS A 1 206 ? -8.766 18.337 27.505 1 90.63 206 LYS A CA 1
ATOM 1506 C C . LYS A 1 206 ? -8.479 18.007 28.967 1 90.63 206 LYS A C 1
ATOM 1508 O O . LYS A 1 206 ? -7.419 18.357 29.491 1 90.63 206 LYS A O 1
ATOM 1513 N N . ASP A 1 207 ? -9.438 17.429 29.674 1 88.23 207 ASP A N 1
ATOM 1514 C CA . ASP A 1 207 ? -9.249 17.261 31.112 1 88.23 207 ASP A CA 1
ATOM 1515 C C . ASP A 1 207 ? -8.856 15.825 31.45 1 88.23 207 ASP A C 1
ATOM 1517 O O . ASP A 1 207 ? -8.936 14.937 30.599 1 88.23 207 ASP A O 1
ATOM 1521 N N . ALA A 1 208 ? -8.515 15.572 32.654 1 83.09 208 ALA A N 1
ATOM 1522 C CA . ALA A 1 208 ? -7.942 14.31 33.114 1 83.09 208 ALA A CA 1
ATOM 1523 C C . ALA A 1 208 ? -8.964 13.181 33.03 1 83.09 208 ALA A C 1
ATOM 1525 O O . ALA A 1 208 ? -8.607 12.029 32.769 1 83.09 208 ALA A O 1
ATOM 1526 N N . SER A 1 209 ? -10.162 13.529 33.231 1 82.32 209 SER A N 1
ATOM 1527 C CA . SER A 1 209 ? -11.182 12.486 33.262 1 82.32 209 SER A CA 1
ATOM 1528 C C . SER A 1 209 ? -11.341 11.828 31.895 1 82.32 209 SER A C 1
ATOM 1530 O O . SER A 1 209 ? -11.733 10.663 31.804 1 82.32 209 SER A O 1
ATOM 1532 N N . SER A 1 210 ? -11.045 12.555 30.882 1 80.95 210 SER A N 1
ATOM 1533 C CA . SER A 1 210 ? -11.211 12 29.542 1 80.95 210 SER A CA 1
ATOM 1534 C C . SER A 1 210 ? -9.878 11.533 28.968 1 80.95 210 SER A C 1
ATOM 1536 O O . SER A 1 210 ? -9.834 10.597 28.167 1 80.95 210 SER A O 1
ATOM 1538 N N . THR A 1 211 ? -8.794 12.116 29.3 1 85.67 211 THR A N 1
ATOM 1539 C CA . THR A 1 211 ? -7.509 11.819 28.677 1 85.67 211 THR A CA 1
ATOM 1540 C C . THR A 1 211 ? -6.821 10.656 29.385 1 85.67 211 THR A C 1
ATOM 1542 O O . THR A 1 211 ? -6.015 9.944 28.781 1 85.67 211 THR A O 1
ATOM 1545 N N . ALA A 1 212 ? -7.165 10.494 30.662 1 87.08 212 ALA A N 1
ATOM 1546 C CA . ALA A 1 212 ? -6.5 9.453 31.441 1 87.08 212 ALA A CA 1
ATOM 1547 C C . ALA A 1 212 ? -6.781 8.07 30.861 1 87.08 212 ALA A C 1
ATOM 1549 O O . ALA A 1 212 ? -5.951 7.164 30.972 1 87.08 212 ALA A O 1
ATOM 1550 N N . ALA A 1 213 ? -7.876 7.997 30.261 1 88.13 213 ALA A N 1
ATOM 1551 C CA . ALA A 1 213 ? -8.239 6.719 29.654 1 88.13 213 ALA A CA 1
ATOM 1552 C C . ALA A 1 213 ? -7.269 6.348 28.536 1 88.13 213 ALA A C 1
ATOM 1554 O O . ALA A 1 213 ? -7.181 5.182 28.144 1 88.13 213 ALA A O 1
ATOM 1555 N N . TYR A 1 214 ? -6.562 7.327 28.125 1 90.57 214 TYR A N 1
ATOM 1556 C CA . TYR A 1 214 ? -5.614 7.08 27.045 1 90.57 214 TYR A CA 1
ATOM 1557 C C . TYR A 1 214 ? -4.192 6.965 27.582 1 90.57 214 TYR A C 1
ATOM 1559 O O . TYR A 1 214 ? -3.242 6.806 26.813 1 90.57 214 TYR A O 1
ATOM 1567 N N . GLY A 1 215 ? -4.085 7.158 28.847 1 90.12 215 GLY A N 1
ATOM 1568 C CA . GLY A 1 215 ? -2.821 6.926 29.527 1 90.12 215 GLY A CA 1
ATOM 1569 C C . GLY A 1 215 ? -1.699 7.812 29.019 1 90.12 215 GLY A C 1
ATOM 1570 O O . GLY A 1 215 ? -1.842 9.035 28.966 1 90.12 215 GLY A O 1
ATOM 1571 N N . ALA A 1 216 ? -0.618 7.121 28.545 1 86.09 216 ALA A N 1
ATOM 1572 C CA . ALA A 1 216 ? 0.63 7.773 28.157 1 86.09 216 ALA A CA 1
ATOM 1573 C C . ALA A 1 216 ? 0.453 8.576 26.871 1 86.09 216 ALA A C 1
ATOM 1575 O O . ALA A 1 216 ? 1.231 9.49 26.59 1 86.09 216 ALA A O 1
ATOM 1576 N N . ARG A 1 217 ? -0.484 8.353 26.13 1 85.88 217 ARG A N 1
ATOM 1577 C CA . ARG A 1 217 ? -0.635 9.019 24.841 1 85.88 217 ARG A CA 1
ATOM 1578 C C . ARG A 1 217 ? -1.603 10.193 24.941 1 85.88 217 ARG A C 1
ATOM 1580 O O . ARG A 1 217 ? -1.748 10.968 23.992 1 85.88 217 ARG A O 1
ATOM 1587 N N . GLY A 1 218 ? -2.202 10.401 26.126 1 86.41 218 GLY A N 1
ATOM 1588 C CA . GLY A 1 218 ? -3.24 11.411 26.252 1 86.41 218 GLY A CA 1
ATOM 1589 C C . GLY A 1 218 ? -2.783 12.645 27.007 1 86.41 218 GLY A C 1
ATOM 1590 O O . GLY A 1 218 ? -3.571 13.564 27.24 1 86.41 218 GLY A O 1
ATOM 1591 N N . SER A 1 219 ? -1.563 12.682 27.346 1 86.72 219 SER A N 1
ATOM 1592 C CA . SER A 1 219 ? -1.093 13.741 28.233 1 86.72 219 SER A CA 1
ATOM 1593 C C . SER A 1 219 ? -1.224 15.111 27.575 1 86.72 219 SER A C 1
ATOM 1595 O O . SER A 1 219 ? -1.436 16.115 28.258 1 86.72 219 SER A O 1
ATOM 1597 N N . ASN A 1 220 ? -1.146 15.155 26.297 1 88.7 220 ASN A N 1
ATOM 1598 C CA . ASN A 1 220 ? -1.206 16.425 25.582 1 88.7 220 ASN A CA 1
ATOM 1599 C C . ASN A 1 220 ? -2.591 16.669 24.989 1 88.7 220 ASN A C 1
ATOM 1601 O O . ASN A 1 220 ? -2.744 17.476 24.07 1 88.7 220 ASN A O 1
ATOM 1605 N N . GLY A 1 221 ? -3.56 15.905 25.478 1 90.94 221 GLY A N 1
ATOM 1606 C CA . GLY A 1 221 ? -4.905 16.01 24.935 1 90.94 221 GLY A CA 1
ATOM 1607 C C . GLY A 1 221 ? -5.198 14.975 23.865 1 90.94 221 GLY A C 1
ATOM 1608 O O . GLY A 1 221 ? -4.279 14.365 23.316 1 90.94 221 GLY A O 1
ATOM 1609 N N . VAL A 1 222 ? -6.463 14.751 23.669 1 93.03 222 VAL A N 1
ATOM 1610 C CA . VAL A 1 222 ? -6.89 13.784 22.664 1 93.03 222 VAL A CA 1
ATOM 1611 C C . VAL A 1 222 ? -7.914 14.425 21.731 1 93.03 222 VAL A C 1
ATOM 1613 O O . VAL A 1 222 ? -8.831 15.114 22.185 1 93.03 222 VAL A O 1
ATOM 1616 N N . VAL A 1 223 ? -7.703 14.264 20.475 1 93.54 223 VAL A N 1
ATOM 1617 C CA . VAL A 1 223 ? -8.658 14.708 19.465 1 93.54 223 VAL A CA 1
ATOM 1618 C C . VAL A 1 223 ? -9.33 13.497 18.822 1 93.54 223 VAL A C 1
ATOM 1620 O O . VAL A 1 223 ? -8.676 12.709 18.135 1 93.54 223 VAL A O 1
ATOM 1623 N N . VAL A 1 224 ? -10.58 13.399 19.059 1 93.86 224 VAL A N 1
ATOM 1624 C CA . VAL A 1 224 ? -11.343 12.276 18.525 1 93.86 224 VAL A CA 1
ATOM 1625 C C . VAL A 1 224 ? -12.167 12.735 17.324 1 93.86 224 VAL A C 1
ATOM 1627 O O . VAL A 1 224 ? -13.015 13.622 17.448 1 93.86 224 VAL A O 1
ATOM 1630 N N . MET A 1 225 ? -11.952 12.178 16.28 1 93.22 225 MET A N 1
ATOM 1631 C CA . MET A 1 225 ? -12.69 12.482 15.057 1 93.22 225 MET A CA 1
ATOM 1632 C C . MET A 1 225 ? -13.622 11.334 14.684 1 93.22 225 MET A C 1
ATOM 1634 O O . MET A 1 225 ? -13.202 10.176 14.645 1 93.22 225 MET A O 1
ATOM 1638 N N . THR A 1 226 ? -14.784 11.675 14.459 1 93.07 226 THR A N 1
ATOM 1639 C CA . THR A 1 226 ? -15.779 10.712 14.001 1 93.07 226 THR A CA 1
ATOM 1640 C C . THR A 1 226 ? -16.209 11.019 12.569 1 93.07 226 THR A C 1
ATOM 1642 O O . THR A 1 226 ? -16.583 12.151 12.257 1 93.07 226 THR A O 1
ATOM 1645 N N . THR A 1 227 ? -16.191 10.107 11.736 1 93.73 227 THR A N 1
ATOM 1646 C CA . THR A 1 227 ? -16.576 10.318 10.345 1 93.73 227 THR A CA 1
ATOM 1647 C C . THR A 1 227 ? -18.053 9.994 10.138 1 93.73 227 THR A C 1
ATOM 1649 O O . THR A 1 227 ? -18.671 9.327 10.971 1 93.73 227 THR A O 1
ATOM 1652 N N . LYS A 1 228 ? -18.575 10.517 9.139 1 93.52 228 LYS A N 1
ATOM 1653 C CA . LYS A 1 228 ? -19.989 10.345 8.816 1 93.52 228 LYS A CA 1
ATOM 1654 C C . LYS A 1 228 ? -20.329 8.872 8.605 1 93.52 228 LYS A C 1
ATOM 1656 O O . LYS A 1 228 ? -19.516 8.112 8.074 1 93.52 228 LYS A O 1
ATOM 1661 N N . GLN A 1 229 ? -21.528 8.628 9.147 1 91.48 229 GLN A N 1
ATOM 1662 C CA . GLN A 1 229 ? -22.101 7.298 8.971 1 91.48 229 GLN A CA 1
ATOM 1663 C C . GLN A 1 229 ? -23.47 7.373 8.302 1 91.48 229 GLN A C 1
ATOM 1665 O O . GLN A 1 229 ? -24.081 8.443 8.243 1 91.48 229 GLN A O 1
ATOM 1670 N N . GLY A 1 230 ? -23.919 6.26 7.748 1 87.06 230 GLY A N 1
ATOM 1671 C CA . GLY A 1 230 ? -25.309 6.202 7.325 1 87.06 230 GLY A CA 1
ATOM 1672 C C . GLY A 1 230 ? -26.277 6.03 8.48 1 87.06 230 GLY A C 1
ATOM 1673 O O . GLY A 1 230 ? -25.861 5.794 9.616 1 87.06 230 GLY A O 1
ATOM 1674 N N . LYS A 1 231 ? -27.483 6.32 8.193 1 82.59 231 LYS A N 1
ATOM 1675 C CA . LYS A 1 231 ? -28.516 6.097 9.199 1 82.59 231 LYS A CA 1
ATOM 1676 C C . LYS A 1 231 ? -29.404 4.914 8.823 1 82.59 231 LYS A C 1
ATOM 1678 O O . LYS A 1 231 ? -29.805 4.776 7.665 1 82.59 231 LYS A O 1
ATOM 1683 N N . GLN A 1 232 ? -29.596 4.129 9.781 1 80.44 232 GLN A N 1
ATOM 1684 C CA . GLN A 1 232 ? -30.453 2.972 9.542 1 80.44 232 GLN A CA 1
ATOM 1685 C C . GLN A 1 232 ? -31.851 3.403 9.107 1 80.44 232 GLN A C 1
ATOM 1687 O O . GLN A 1 232 ? -32.41 4.356 9.654 1 80.44 232 GLN A O 1
ATOM 1692 N N . GLY A 1 233 ? -32.326 2.776 8.111 1 75.12 233 GLY A N 1
ATOM 1693 C CA . GLY A 1 233 ? -33.672 3.027 7.622 1 75.12 233 GLY A CA 1
ATOM 1694 C C . GLY A 1 233 ? -33.765 4.249 6.728 1 75.12 233 GLY A C 1
ATOM 1695 O O . GLY A 1 233 ? -34.832 4.551 6.19 1 75.12 233 GLY A O 1
ATOM 1696 N N . ALA A 1 234 ? -32.672 4.945 6.579 1 79.6 234 ALA A N 1
ATOM 1697 C CA . ALA A 1 234 ? -32.7 6.173 5.789 1 79.6 234 ALA A CA 1
ATOM 1698 C C . ALA A 1 234 ? -32.556 5.871 4.3 1 79.6 234 ALA A C 1
ATOM 1700 O O . ALA A 1 234 ? -31.822 4.958 3.914 1 79.6 234 ALA A O 1
ATOM 1701 N N . LYS A 1 235 ? -33.25 6.744 3.558 1 79.74 235 LYS A N 1
ATOM 1702 C CA . LYS A 1 235 ? -33.095 6.658 2.109 1 79.74 235 LYS A CA 1
ATOM 1703 C C . LYS A 1 235 ? -31.7 7.101 1.677 1 79.74 235 LYS A C 1
ATOM 1705 O O . LYS A 1 235 ? -31.069 7.921 2.347 1 79.74 235 LYS A O 1
ATOM 1710 N N . ALA A 1 236 ? -31.36 6.625 0.569 1 84.37 236 ALA A N 1
ATOM 1711 C CA . ALA A 1 236 ? -30.036 6.962 0.054 1 84.37 236 ALA A CA 1
ATOM 1712 C C . ALA A 1 236 ? -29.95 8.441 -0.313 1 84.37 236 ALA A C 1
ATOM 1714 O O . ALA A 1 236 ? -30.857 8.982 -0.949 1 84.37 236 ALA A O 1
ATOM 1715 N N . LYS A 1 237 ? -29.001 9.073 0.169 1 88.37 237 LYS A N 1
ATOM 1716 C CA . LYS A 1 237 ? -28.709 10.468 -0.145 1 88.37 237 LYS A CA 1
ATOM 1717 C C . LYS A 1 237 ? -27.386 10.598 -0.896 1 88.37 237 LYS A C 1
ATOM 1719 O O . LYS A 1 237 ? -26.347 10.142 -0.416 1 88.37 237 LYS A O 1
ATOM 1724 N N . ILE A 1 238 ? -27.437 11.172 -2.055 1 90.73 238 ILE A N 1
ATOM 1725 C CA . ILE A 1 238 ? -26.238 11.407 -2.853 1 90.73 238 ILE A CA 1
ATOM 1726 C C . ILE A 1 238 ? -25.907 12.898 -2.858 1 90.73 238 ILE A C 1
ATOM 1728 O O . ILE A 1 238 ? -26.755 13.728 -3.195 1 90.73 238 ILE A O 1
ATOM 1732 N N . LYS A 1 239 ? -24.754 13.195 -2.531 1 92.95 239 LYS A N 1
ATOM 1733 C CA . LYS A 1 239 ? -24.313 14.587 -2.526 1 92.95 239 LYS A CA 1
ATOM 1734 C C . LYS A 1 239 ? -23.11 14.786 -3.443 1 92.95 239 LYS A C 1
ATOM 1736 O O . LYS A 1 239 ? -22.101 14.09 -3.312 1 92.95 239 LYS A O 1
ATOM 1741 N N . PHE A 1 240 ? -23.241 15.614 -4.354 1 93.39 240 PHE A N 1
ATOM 1742 C CA . PHE A 1 240 ? -22.133 16.039 -5.202 1 93.39 240 PHE A CA 1
ATOM 1743 C C . PHE A 1 240 ? -21.671 17.441 -4.826 1 93.39 240 PHE A C 1
ATOM 1745 O O . PHE A 1 240 ? -22.485 18.36 -4.713 1 93.39 240 PHE A O 1
ATOM 1752 N N . SER A 1 241 ? -20.384 17.562 -4.603 1 94.36 241 SER A N 1
ATOM 1753 C CA . SER A 1 241 ? -19.804 18.852 -4.247 1 94.36 241 SER A CA 1
ATOM 1754 C C . SER A 1 241 ? -18.681 19.238 -5.205 1 94.36 241 SER A C 1
ATOM 1756 O O . SER A 1 241 ? -17.812 18.419 -5.511 1 94.36 241 SER A O 1
ATOM 1758 N N . SER A 1 242 ? -18.684 20.422 -5.702 1 95.22 242 SER A N 1
ATOM 1759 C CA . SER A 1 242 ? -17.646 20.952 -6.579 1 95.22 242 SER A CA 1
ATOM 1760 C C . SER A 1 242 ? -17.239 22.362 -6.165 1 95.22 242 SER A C 1
ATOM 1762 O O . SER A 1 242 ? -18.092 23.189 -5.838 1 95.22 242 SER A O 1
ATOM 1764 N N . GLN A 1 243 ? -15.972 22.574 -6.069 1 94.72 243 GLN A N 1
ATOM 1765 C CA . GLN A 1 243 ? -15.426 23.883 -5.723 1 94.72 243 GLN A CA 1
ATOM 1766 C C . GLN A 1 243 ? -14.283 24.266 -6.658 1 94.72 243 GLN A C 1
ATOM 1768 O O . GLN A 1 243 ? -13.47 23.418 -7.034 1 94.72 243 GLN A O 1
ATOM 1773 N N . ILE A 1 244 ? -14.22 25.458 -7.078 1 95.96 244 ILE A N 1
ATOM 1774 C CA . ILE A 1 244 ? -13.125 26.035 -7.85 1 95.96 244 ILE A CA 1
ATOM 1775 C C . ILE A 1 244 ? -12.731 27.386 -7.256 1 95.96 244 ILE A C 1
ATOM 1777 O O . ILE A 1 244 ? -13.584 28.124 -6.757 1 95.96 244 ILE A O 1
ATOM 1781 N N . GLY A 1 245 ? -11.452 27.603 -7.218 1 95.46 245 GLY A N 1
ATOM 1782 C CA . GLY A 1 245 ? -11.046 28.886 -6.669 1 95.46 245 GLY A CA 1
ATOM 1783 C C . GLY A 1 245 ? -9.602 29.237 -6.974 1 95.46 245 GLY A C 1
ATOM 1784 O O . GLY A 1 245 ? -8.967 28.597 -7.816 1 95.46 245 GLY A O 1
ATOM 1785 N N . PHE A 1 246 ? -9.161 30.35 -6.395 1 96.23 246 PHE A N 1
ATOM 1786 C CA . PHE A 1 246 ? -7.824 30.892 -6.609 1 96.23 246 PHE A CA 1
ATOM 1787 C C . PHE A 1 246 ? -7.187 31.3 -5.285 1 96.23 246 PHE A C 1
ATOM 1789 O O . PHE A 1 246 ? -7.891 31.577 -4.312 1 96.23 246 PHE A O 1
ATOM 1796 N N . SER A 1 247 ? -5.843 31.243 -5.211 1 95.19 247 SER A N 1
ATOM 1797 C CA . SER A 1 247 ? -5.097 31.659 -4.028 1 95.19 247 SER A CA 1
ATOM 1798 C C . SER A 1 247 ? -3.945 32.587 -4.399 1 95.19 247 SER A C 1
ATOM 1800 O O . SER A 1 247 ? -3.383 32.481 -5.491 1 95.19 247 SER A O 1
ATOM 1802 N N . GLU A 1 248 ? -3.658 33.458 -3.56 1 95.86 248 GLU A N 1
ATOM 1803 C CA . GLU A 1 248 ? -2.553 34.397 -3.727 1 95.86 248 GLU A CA 1
ATOM 1804 C C . GLU A 1 248 ? -1.899 34.723 -2.387 1 95.86 248 GLU A C 1
ATOM 1806 O O . GLU A 1 248 ? -2.499 34.515 -1.331 1 95.86 248 GLU A O 1
ATOM 1811 N N . LYS A 1 249 ? -0.681 35.14 -2.448 1 95.92 249 LYS A N 1
ATOM 1812 C CA . LYS A 1 249 ? 0.008 35.568 -1.234 1 95.92 249 LYS A CA 1
ATOM 1813 C C . LYS A 1 249 ? -0.705 36.75 -0.585 1 95.92 249 LYS A C 1
ATOM 1815 O O . LYS A 1 249 ? -1.133 37.679 -1.275 1 95.92 249 LYS A O 1
ATOM 1820 N N . VAL A 1 250 ? -0.805 36.748 0.713 1 94.03 250 VAL A N 1
ATOM 1821 C CA . VAL A 1 250 ? -1.307 37.91 1.438 1 94.03 250 VAL A CA 1
ATOM 1822 C C . VAL A 1 250 ? -0.345 39.083 1.264 1 94.03 250 VAL A C 1
ATOM 1824 O O . VAL A 1 250 ? 0.875 38.903 1.298 1 94.03 250 VAL A O 1
ATOM 1827 N N . LYS A 1 251 ? -0.835 40.201 1.122 1 91.61 251 LYS A N 1
ATOM 1828 C CA . LYS A 1 251 ? -0.013 41.379 0.859 1 91.61 251 LYS A CA 1
ATOM 1829 C C . LYS A 1 251 ? 0.84 41.737 2.073 1 91.61 251 LYS A C 1
ATOM 1831 O O . LYS A 1 251 ? 0.37 41.667 3.21 1 91.61 251 LYS A O 1
ATOM 1836 N N . ASP A 1 252 ? 2.03 42.162 1.794 1 93.18 252 ASP A N 1
ATOM 1837 C CA . ASP A 1 252 ? 2.904 42.636 2.863 1 93.18 252 ASP A CA 1
ATOM 1838 C C . ASP A 1 252 ? 2.429 43.984 3.402 1 93.18 252 ASP A C 1
ATOM 1840 O O . ASP A 1 252 ? 1.852 44.785 2.664 1 93.18 252 ASP A O 1
ATOM 1844 N N . ASN A 1 253 ? 2.702 44.246 4.652 1 93.99 253 ASN A N 1
ATOM 1845 C CA . ASN A 1 253 ? 2.405 45.558 5.218 1 93.99 253 ASN A CA 1
ATOM 1846 C C . ASN A 1 253 ? 3.654 46.429 5.299 1 93.99 253 ASN A C 1
ATOM 1848 O O . ASN A 1 253 ? 3.759 47.292 6.173 1 93.99 253 ASN A O 1
ATOM 1852 N N . PHE A 1 254 ? 4.662 46.094 4.524 1 94.81 254 PHE A N 1
ATOM 1853 C CA . PHE A 1 254 ? 5.872 46.872 4.288 1 94.81 254 PHE A CA 1
ATOM 1854 C C . PHE A 1 254 ? 6.201 46.923 2.8 1 94.81 254 PHE A C 1
ATOM 1856 O O . PHE A 1 254 ? 5.589 46.213 1.999 1 94.81 254 PHE A O 1
ATOM 1863 N N . THR A 1 255 ? 7.142 47.77 2.403 1 95.68 255 THR A N 1
ATOM 1864 C CA . THR A 1 255 ? 7.483 47.944 0.996 1 95.68 255 THR A CA 1
ATOM 1865 C C . THR A 1 255 ? 8.984 47.773 0.778 1 95.68 255 THR A C 1
ATOM 1867 O O . THR A 1 255 ? 9.792 48.286 1.555 1 95.68 255 THR A O 1
ATOM 1870 N N . MET A 1 256 ? 9.313 47.034 -0.184 1 96.86 256 MET A N 1
ATOM 1871 C CA . MET A 1 256 ? 10.709 46.892 -0.587 1 96.86 256 MET A CA 1
ATOM 1872 C C . MET A 1 256 ? 11.12 48.017 -1.531 1 96.86 256 MET A C 1
ATOM 1874 O O . MET A 1 256 ? 10.277 48.597 -2.217 1 96.86 256 MET A O 1
ATOM 1878 N N . MET A 1 257 ? 12.403 48.276 -1.624 1 97.53 257 MET A N 1
ATOM 1879 C CA . MET A 1 257 ? 12.894 49.336 -2.501 1 97.53 257 MET A CA 1
ATOM 1880 C C . MET A 1 257 ? 12.798 48.918 -3.964 1 97.53 257 MET A C 1
ATOM 1882 O O . MET A 1 257 ? 13.047 47.759 -4.301 1 97.53 257 MET A O 1
ATOM 1886 N N . ASN A 1 258 ? 12.326 49.821 -4.829 1 97.73 258 ASN A N 1
ATOM 1887 C CA . ASN A 1 258 ? 12.464 49.605 -6.266 1 97.73 258 ASN A CA 1
ATOM 1888 C C . ASN A 1 258 ? 13.875 49.928 -6.748 1 97.73 258 ASN A C 1
ATOM 1890 O O . ASN A 1 258 ? 14.76 50.22 -5.942 1 97.73 258 ASN A O 1
ATOM 1894 N N . ALA A 1 259 ? 14.13 49.88 -8.019 1 98.03 259 ALA A N 1
ATOM 1895 C CA . ALA A 1 259 ? 15.478 50.014 -8.565 1 98.03 259 ALA A CA 1
ATOM 1896 C C . ALA A 1 259 ? 16.062 51.389 -8.255 1 98.03 259 ALA A C 1
ATOM 1898 O O . ALA A 1 259 ? 17.195 51.497 -7.781 1 98.03 259 ALA A O 1
ATOM 1899 N N . GLU A 1 260 ? 15.294 52.444 -8.499 1 97.9 260 GLU A N 1
ATOM 1900 C CA . GLU A 1 260 ? 15.764 53.808 -8.278 1 97.9 260 GLU A CA 1
ATOM 1901 C C . GLU A 1 260 ? 16.043 54.063 -6.8 1 97.9 260 GLU A C 1
ATOM 1903 O O . GLU A 1 260 ? 17.073 54.642 -6.448 1 97.9 260 GLU A O 1
ATOM 1908 N N . GLN A 1 261 ? 15.135 53.695 -5.999 1 97.72 261 GLN A N 1
ATOM 1909 C CA . GLN A 1 261 ? 15.264 53.888 -4.558 1 97.72 261 GLN A CA 1
ATOM 1910 C C . GLN A 1 261 ? 16.478 53.144 -4.01 1 97.72 261 GLN A C 1
ATOM 1912 O O . GLN A 1 261 ? 17.224 53.682 -3.189 1 97.72 261 GLN A O 1
ATOM 1917 N N . LYS A 1 262 ? 16.646 51.895 -4.458 1 97.45 262 LYS A N 1
ATOM 1918 C CA . LYS A 1 262 ? 17.764 51.086 -3.981 1 97.45 262 LYS A CA 1
ATOM 1919 C C . LYS A 1 262 ? 19.1 51.694 -4.399 1 97.45 262 LYS A C 1
ATOM 1921 O O . LYS A 1 262 ? 20.033 51.767 -3.596 1 97.45 262 LYS A O 1
ATOM 1926 N N . LEU A 1 263 ? 19.265 52.152 -5.659 1 97.36 263 LEU A N 1
ATOM 1927 C CA . LEU A 1 263 ? 20.49 52.78 -6.142 1 97.36 263 LEU A CA 1
ATOM 1928 C C . LEU A 1 263 ? 20.754 54.091 -5.409 1 97.36 263 LEU A C 1
ATOM 1930 O O . LEU A 1 263 ? 21.903 54.417 -5.106 1 97.36 263 LEU A O 1
ATOM 1934 N N . GLN A 1 264 ? 19.697 54.815 -5.149 1 96.66 264 GLN A N 1
ATOM 1935 C CA . GLN A 1 264 ? 19.835 56.053 -4.39 1 96.66 264 GLN A CA 1
ATOM 1936 C C . GLN A 1 264 ? 20.33 55.777 -2.973 1 96.66 264 GLN A C 1
ATOM 1938 O O . GLN A 1 264 ? 21.207 56.481 -2.468 1 96.66 264 GLN A O 1
ATOM 1943 N N . TYR A 1 265 ? 19.701 54.795 -2.341 1 96.11 265 TYR A N 1
ATOM 1944 C CA . TYR A 1 265 ? 20.118 54.402 -1 1 96.11 265 TYR A CA 1
ATOM 1945 C C . TYR A 1 265 ? 21.597 54.038 -0.973 1 96.11 265 TYR A C 1
ATOM 1947 O O . TYR A 1 265 ? 22.34 54.495 -0.102 1 96.11 265 TYR A O 1
ATOM 1955 N N . GLU A 1 266 ? 22.072 53.262 -1.913 1 95.78 266 GLU A N 1
ATOM 1956 C CA . GLU A 1 266 ? 23.468 52.842 -2.002 1 95.78 266 GLU A CA 1
ATOM 1957 C C . GLU A 1 266 ? 24.388 54.033 -2.254 1 95.78 266 GLU A C 1
ATOM 1959 O O . GLU A 1 266 ? 25.49 54.1 -1.706 1 95.78 266 GLU A O 1
ATOM 1964 N N . ARG A 1 267 ? 23.946 54.94 -3.081 1 94.84 267 ARG A N 1
ATOM 1965 C CA . ARG A 1 267 ? 24.713 56.15 -3.358 1 94.84 267 ARG A CA 1
ATOM 1966 C C . ARG A 1 267 ? 24.876 56.995 -2.099 1 94.84 267 ARG A C 1
ATOM 1968 O O . ARG A 1 267 ? 25.969 57.488 -1.813 1 94.84 267 ARG A O 1
ATOM 1975 N N . GLU A 1 268 ? 23.883 57.101 -1.367 1 93.27 268 GLU A N 1
ATOM 1976 C CA . GLU A 1 268 ? 23.905 57.928 -0.164 1 93.27 268 GLU A CA 1
ATOM 1977 C C . GLU A 1 268 ? 24.803 57.318 0.909 1 93.27 268 GLU A C 1
ATOM 1979 O O . GLU A 1 268 ? 25.476 58.041 1.647 1 93.27 268 GLU A O 1
ATOM 1984 N N . ILE A 1 269 ? 24.778 56.051 1.022 1 92.95 269 ILE A N 1
ATOM 1985 C CA . ILE A 1 269 ? 25.563 55.425 2.08 1 92.95 269 ILE A CA 1
ATOM 1986 C C . ILE A 1 269 ? 26.987 55.175 1.587 1 92.95 269 ILE A C 1
ATOM 1988 O O . ILE A 1 269 ? 27.883 54.884 2.382 1 92.95 269 ILE A O 1
ATOM 1992 N N . GLY A 1 270 ? 27.218 55.278 0.224 1 91.3 270 GLY A N 1
ATOM 1993 C CA . GLY A 1 270 ? 28.546 55.129 -0.35 1 91.3 270 GLY A CA 1
ATOM 1994 C C . GLY A 1 270 ? 28.988 53.682 -0.46 1 91.3 270 GLY A C 1
ATOM 1995 O O . GLY A 1 270 ? 30.186 53.39 -0.439 1 91.3 270 GLY A O 1
ATOM 1996 N N . LYS A 1 271 ? 28.012 52.783 -0.423 1 91.23 271 LYS A N 1
ATOM 1997 C CA . LYS A 1 271 ? 28.284 51.352 -0.526 1 91.23 271 LYS A CA 1
ATOM 1998 C C . LYS A 1 271 ? 27.36 50.69 -1.544 1 91.23 271 LYS A C 1
ATOM 2000 O O . LYS A 1 271 ? 26.239 51.152 -1.766 1 91.23 271 LYS A O 1
ATOM 2005 N N . GLY A 1 272 ? 27.774 49.562 -2.173 1 90.05 272 GLY A N 1
ATOM 2006 C CA . GLY A 1 272 ? 26.964 48.807 -3.116 1 90.05 272 GLY A CA 1
ATOM 2007 C C . GLY A 1 272 ? 27.128 49.274 -4.55 1 90.05 272 GLY A C 1
ATOM 2008 O O . GLY A 1 272 ? 27.982 50.113 -4.842 1 90.05 272 GLY A O 1
ATOM 2009 N N . THR A 1 273 ? 26.273 48.85 -5.354 1 92.22 273 THR A N 1
ATOM 2010 C CA . THR A 1 273 ? 26.355 49.09 -6.791 1 92.22 273 THR A CA 1
ATOM 2011 C C . THR A 1 273 ? 26.073 50.555 -7.112 1 92.22 273 THR A C 1
ATOM 2013 O O . THR A 1 273 ? 26.687 51.127 -8.016 1 92.22 273 THR A O 1
ATOM 2016 N N . GLY A 1 274 ? 25.216 51.218 -6.405 1 92.94 274 GLY A N 1
ATOM 2017 C CA . GLY A 1 274 ? 24.757 52.568 -6.689 1 92.94 274 GLY A CA 1
ATOM 2018 C C . GLY A 1 274 ? 25.76 53.635 -6.291 1 92.94 274 GLY A C 1
ATOM 2019 O O . GLY A 1 274 ? 25.646 54.789 -6.709 1 92.94 274 GLY A O 1
ATOM 2020 N N . SER A 1 275 ? 26.756 53.311 -5.499 1 92.79 275 SER A N 1
ATOM 2021 C CA . SER A 1 275 ? 27.656 54.295 -4.906 1 92.79 275 SER A CA 1
ATOM 2022 C C . SER A 1 275 ? 28.49 54.995 -5.973 1 92.79 275 SER A C 1
ATOM 2024 O O . SER A 1 275 ? 28.779 56.188 -5.858 1 92.79 275 SER A O 1
ATOM 2026 N N . ASN A 1 276 ? 28.907 54.341 -7.135 1 89.77 276 ASN A N 1
ATOM 2027 C CA . ASN A 1 276 ? 29.865 54.916 -8.072 1 89.77 276 ASN A CA 1
ATOM 2028 C C . ASN A 1 276 ? 29.377 54.802 -9.514 1 89.77 276 ASN A C 1
ATOM 2030 O O . ASN A 1 276 ? 30.184 54.726 -10.442 1 89.77 276 ASN A O 1
ATOM 2034 N N . LEU A 1 277 ? 28.105 54.955 -9.612 1 94.64 277 LEU A N 1
ATOM 2035 C CA . LEU A 1 277 ? 27.575 54.795 -10.962 1 94.64 277 LEU A CA 1
ATOM 2036 C C . LEU A 1 277 ? 27.583 56.124 -11.71 1 94.64 277 LEU A C 1
ATOM 2038 O O . LEU A 1 277 ? 27.302 57.173 -11.125 1 94.64 277 LEU A O 1
ATOM 2042 N N . SER A 1 278 ? 28.037 56.084 -13.009 1 95.14 278 SER A N 1
ATOM 2043 C CA . SER A 1 278 ? 27.835 57.224 -13.898 1 95.14 278 SER A CA 1
ATOM 2044 C C . SER A 1 278 ? 26.352 57.464 -14.16 1 95.14 278 SER A C 1
ATOM 2046 O O . SER A 1 278 ? 25.517 56.606 -13.866 1 95.14 278 SER A O 1
ATOM 2048 N N . GLU A 1 279 ? 25.954 58.537 -14.729 1 94.23 279 GLU A N 1
ATOM 2049 C CA . GLU A 1 279 ? 24.564 58.867 -15.027 1 94.23 279 GLU A CA 1
ATOM 2050 C C . GLU A 1 279 ? 23.962 57.877 -16.019 1 94.23 279 GLU A C 1
ATOM 2052 O O . GLU A 1 279 ? 22.789 57.513 -15.907 1 94.23 279 GLU A O 1
ATOM 2057 N N . ASN A 1 280 ? 24.749 57.456 -16.997 1 93.77 280 ASN A N 1
ATOM 2058 C CA . ASN A 1 280 ? 24.271 56.512 -18.002 1 93.77 280 ASN A CA 1
ATOM 2059 C C . ASN A 1 280 ? 23.994 55.14 -17.396 1 93.77 280 ASN A C 1
ATOM 2061 O O . ASN A 1 280 ? 22.994 54.5 -17.726 1 93.77 280 ASN A O 1
ATOM 2065 N N . GLU A 1 281 ? 24.893 54.744 -16.576 1 93.91 281 GLU A N 1
ATOM 2066 C CA . GLU A 1 281 ? 24.726 53.451 -15.919 1 93.91 281 GLU A CA 1
ATOM 2067 C C . GLU A 1 281 ? 23.531 53.465 -14.969 1 93.91 281 GLU A C 1
ATOM 2069 O O . GLU A 1 281 ? 22.795 52.481 -14.876 1 93.91 281 GLU A O 1
ATOM 2074 N N . TRP A 1 282 ? 23.388 54.576 -14.269 1 95.67 282 TRP A N 1
ATOM 2075 C CA . TRP A 1 282 ? 22.259 54.749 -13.36 1 95.67 282 TRP A CA 1
ATOM 2076 C C . TRP A 1 282 ? 20.935 54.613 -14.104 1 95.67 282 TRP A C 1
ATOM 2078 O O . TRP A 1 282 ? 20.051 53.867 -13.679 1 95.67 282 TRP A O 1
ATOM 2088 N N . ASN A 1 283 ? 20.826 55.305 -15.201 1 95.05 283 ASN A N 1
ATOM 2089 C CA . ASN A 1 283 ? 19.591 55.287 -15.979 1 95.05 283 ASN A CA 1
ATOM 2090 C C . ASN A 1 283 ? 19.302 53.898 -16.539 1 95.05 283 ASN A C 1
ATOM 2092 O O . ASN A 1 283 ? 18.144 53.482 -16.612 1 95.05 283 ASN A O 1
ATOM 2096 N N . ARG A 1 284 ? 20.302 53.216 -16.916 1 94.6 284 ARG A N 1
ATOM 2097 C CA . ARG A 1 284 ? 20.148 51.861 -17.437 1 94.6 284 ARG A CA 1
ATOM 2098 C C . ARG A 1 284 ? 19.605 50.921 -16.366 1 94.6 284 ARG A C 1
ATOM 2100 O O . ARG A 1 284 ? 18.648 50.183 -16.608 1 94.6 284 ARG A O 1
ATOM 2107 N N . LEU A 1 285 ? 20.213 50.903 -15.226 1 95.78 285 LEU A N 1
ATOM 2108 C CA . LEU A 1 285 ? 19.808 50.005 -14.151 1 95.78 285 LEU A CA 1
ATOM 2109 C C . LEU A 1 285 ? 18.401 50.338 -13.664 1 95.78 285 LEU A C 1
ATOM 2111 O O . LEU A 1 285 ? 17.629 49.44 -13.323 1 95.78 285 LEU A O 1
ATOM 2115 N N . VAL A 1 286 ? 18.065 51.578 -13.571 1 96.86 286 VAL A N 1
ATOM 2116 C CA . VAL A 1 286 ? 16.726 51.998 -13.173 1 96.86 286 VAL A CA 1
ATOM 2117 C C . VAL A 1 286 ? 15.7 51.474 -14.176 1 96.86 286 VAL A C 1
ATOM 2119 O O . VAL A 1 286 ? 14.581 51.12 -13.8 1 96.86 286 VAL A O 1
ATOM 2122 N N . SER A 1 287 ? 16.11 51.407 -15.458 1 95.48 287 SER A N 1
ATOM 2123 C CA . SER A 1 287 ? 15.201 50.953 -16.505 1 95.48 287 SER A CA 1
ATOM 2124 C C . SER A 1 287 ? 14.881 49.47 -16.354 1 95.48 287 SER A C 1
ATOM 2126 O O . SER A 1 287 ? 13.893 48.983 -16.907 1 95.48 287 SER A O 1
ATOM 2128 N N . TYR A 1 288 ? 15.697 48.786 -15.597 1 95.46 288 TYR A N 1
ATOM 2129 C CA . TYR A 1 288 ? 15.491 47.355 -15.4 1 95.46 288 TYR A CA 1
ATOM 2130 C C . TYR A 1 288 ? 14.48 47.097 -14.29 1 95.46 288 TYR A C 1
ATOM 2132 O O . TYR A 1 288 ? 14.174 45.944 -13.976 1 95.46 288 TYR A O 1
ATOM 2140 N N . ASN A 1 289 ? 13.892 48.012 -13.716 1 96.83 289 ASN A N 1
ATOM 2141 C CA . ASN A 1 289 ? 13.034 47.864 -12.545 1 96.83 289 ASN A CA 1
ATOM 2142 C C . ASN A 1 289 ? 11.938 46.828 -12.78 1 96.83 289 ASN A C 1
ATOM 2144 O O . ASN A 1 289 ? 11.259 46.859 -13.808 1 96.83 289 ASN A O 1
ATOM 2148 N N . HIS A 1 290 ? 11.84 45.944 -11.974 1 95.82 290 HIS A N 1
ATOM 2149 C CA . HIS A 1 290 ? 10.781 44.942 -11.939 1 95.82 290 HIS A CA 1
ATOM 2150 C C . HIS A 1 290 ? 10.574 44.409 -10.525 1 95.82 290 HIS A C 1
ATOM 2152 O O . HIS A 1 290 ? 11.321 44.759 -9.609 1 95.82 290 HIS A O 1
ATOM 2158 N N . ASP A 1 291 ? 9.512 43.707 -10.315 1 95.59 291 ASP A N 1
ATOM 2159 C CA . ASP A 1 291 ? 9.159 43.14 -9.017 1 95.59 291 ASP A CA 1
ATOM 2160 C C . ASP A 1 291 ? 9.378 41.629 -9 1 95.59 291 ASP A C 1
ATOM 2162 O O . ASP A 1 291 ? 8.682 40.888 -9.697 1 95.59 291 ASP A O 1
ATOM 2166 N N . TRP A 1 292 ? 10.267 41.209 -8.193 1 96.81 292 TRP A N 1
ATOM 2167 C CA . TRP A 1 292 ? 10.642 39.8 -8.136 1 96.81 292 TRP A CA 1
ATOM 2168 C C . TRP A 1 292 ? 9.488 38.95 -7.617 1 96.81 292 TRP A C 1
ATOM 2170 O O . TRP A 1 292 ? 9.421 37.749 -7.891 1 96.81 292 TRP A O 1
ATOM 2180 N N . GLN A 1 293 ? 8.583 39.428 -6.81 1 95.61 293 GLN A N 1
ATOM 2181 C CA . GLN A 1 293 ? 7.414 38.668 -6.38 1 95.61 293 GLN A CA 1
ATOM 2182 C C . GLN A 1 293 ? 6.549 38.268 -7.572 1 95.61 293 GLN A C 1
ATOM 2184 O O . GLN A 1 293 ? 6.045 37.144 -7.63 1 95.61 293 GLN A O 1
ATOM 2189 N N . ASN A 1 294 ? 6.423 39.212 -8.539 1 94.79 294 ASN A N 1
ATOM 2190 C CA . ASN A 1 294 ? 5.635 38.927 -9.733 1 94.79 294 ASN A CA 1
ATOM 2191 C C . ASN A 1 294 ? 6.333 37.913 -10.636 1 94.79 294 ASN A C 1
ATOM 2193 O O . ASN A 1 294 ? 5.676 37.189 -11.386 1 94.79 294 ASN A O 1
ATOM 2197 N N . ASP A 1 295 ? 7.623 37.883 -10.56 1 95.85 295 ASP A N 1
ATOM 2198 C CA . ASP A 1 295 ? 8.394 36.979 -11.408 1 95.85 295 ASP A CA 1
ATOM 2199 C C . ASP A 1 295 ? 8.379 35.557 -10.851 1 95.85 295 ASP A C 1
ATOM 2201 O O . ASP A 1 295 ? 8.425 34.587 -11.609 1 95.85 295 ASP A O 1
ATOM 2205 N N . LEU A 1 296 ? 8.353 35.443 -9.542 1 96.87 296 LEU A N 1
ATOM 2206 C CA . LEU A 1 296 ? 8.57 34.146 -8.91 1 96.87 296 LEU A CA 1
ATOM 2207 C C . LEU A 1 296 ? 7.247 33.524 -8.477 1 96.87 296 LEU A C 1
ATOM 2209 O O . LEU A 1 296 ? 7.167 32.313 -8.26 1 96.87 296 LEU A O 1
ATOM 2213 N N . LEU A 1 297 ? 6.242 34.332 -8.276 1 97.34 297 LEU A N 1
ATOM 2214 C CA . LEU A 1 297 ? 4.974 33.814 -7.773 1 97.34 297 LEU A CA 1
ATOM 2215 C C . LEU A 1 297 ? 3.908 33.835 -8.862 1 97.34 297 LEU A C 1
ATOM 2217 O O . LEU A 1 297 ? 4.02 34.588 -9.832 1 97.34 297 LEU A O 1
ATOM 2221 N N . LYS A 1 298 ? 2.935 32.997 -8.713 1 96.87 298 LYS A N 1
ATOM 2222 C CA . LYS A 1 298 ? 1.761 32.939 -9.579 1 96.87 298 LYS A CA 1
ATOM 2223 C C . LYS A 1 298 ? 0.476 32.853 -8.759 1 96.87 298 LYS A C 1
ATOM 2225 O O . LYS A 1 298 ? 0.522 32.66 -7.542 1 96.87 298 LYS A O 1
ATOM 2230 N N . THR A 1 299 ? -0.58 33.03 -9.476 1 96.78 299 THR A N 1
ATOM 2231 C CA . THR A 1 299 ? -1.873 32.763 -8.856 1 96.78 299 THR A CA 1
ATOM 2232 C C . THR A 1 299 ? -2.152 31.263 -8.81 1 96.78 299 THR A C 1
ATOM 2234 O O . THR A 1 299 ? -2.069 30.579 -9.832 1 96.78 299 THR A O 1
ATOM 2237 N N . GLY A 1 300 ? -2.385 30.833 -7.591 1 96.53 300 GLY A N 1
ATOM 2238 C CA . GLY A 1 300 ? -2.718 29.424 -7.456 1 96.53 300 GLY A CA 1
ATOM 2239 C C . GLY A 1 300 ? -4.123 29.095 -7.927 1 96.53 300 GLY A C 1
ATOM 2240 O O . GLY A 1 300 ? -5.007 29.953 -7.904 1 96.53 300 GLY A O 1
ATOM 2241 N N . PHE A 1 301 ? -4.34 27.896 -8.374 1 96.83 301 PHE A N 1
ATOM 2242 C CA . PHE A 1 301 ? -5.643 27.386 -8.783 1 96.83 301 PHE A CA 1
ATOM 2243 C C . PHE A 1 301 ? -6.052 26.195 -7.925 1 96.83 301 PHE A C 1
ATOM 2245 O O . PHE A 1 301 ? -5.269 25.262 -7.734 1 96.83 301 PHE A O 1
ATOM 2252 N N . ILE A 1 302 ? -7.239 26.274 -7.367 1 95.69 302 ILE A N 1
ATOM 2253 C CA . ILE A 1 302 ? -7.749 25.232 -6.482 1 95.69 302 ILE A CA 1
ATOM 2254 C C . ILE A 1 302 ? -8.954 24.551 -7.127 1 95.69 302 ILE A C 1
ATOM 2256 O O . ILE A 1 302 ? -9.861 25.222 -7.626 1 95.69 302 ILE A O 1
ATOM 2260 N N . LYS A 1 303 ? -8.981 23.299 -7.205 1 94.86 303 LYS A N 1
ATOM 2261 C CA . LYS A 1 303 ? -10.102 22.487 -7.668 1 94.86 303 LYS A CA 1
ATOM 2262 C C . LYS A 1 303 ? -10.404 21.357 -6.688 1 94.86 303 LYS A C 1
ATOM 2264 O O . LYS A 1 303 ? -9.488 20.694 -6.195 1 94.86 303 LYS A O 1
ATOM 2269 N N . SER A 1 304 ? -11.676 21.162 -6.315 1 94.15 304 SER A N 1
ATOM 2270 C CA . SER A 1 304 ? -12.114 20.092 -5.425 1 94.15 304 SER A CA 1
ATOM 2271 C C . SER A 1 304 ? -13.439 19.496 -5.887 1 94.15 304 SER A C 1
ATOM 2273 O O . SER A 1 304 ? -14.428 20.215 -6.045 1 94.15 304 SER A O 1
ATOM 2275 N N . ASN A 1 305 ? -13.531 18.267 -6.175 1 94.83 305 ASN A N 1
ATOM 2276 C CA . ASN A 1 305 ? -14.729 17.531 -6.563 1 94.83 305 ASN A CA 1
ATOM 2277 C C . ASN A 1 305 ? -14.917 16.277 -5.714 1 94.83 305 ASN A C 1
ATOM 2279 O O . ASN A 1 305 ? -13.962 15.54 -5.468 1 94.83 305 ASN A O 1
ATOM 2283 N N . GLY A 1 306 ? -16.097 16.188 -5.156 1 93.1 306 GLY A N 1
ATOM 2284 C CA . GLY A 1 306 ? -16.369 15.027 -4.323 1 93.1 306 GLY A CA 1
ATOM 2285 C C . GLY A 1 306 ? -17.778 14.491 -4.487 1 93.1 306 GLY A C 1
ATOM 2286 O O . GLY A 1 306 ? -18.684 15.225 -4.887 1 93.1 306 GLY A O 1
ATOM 2287 N N . ILE A 1 307 ? -18.006 13.265 -4.228 1 92.74 307 ILE A N 1
ATOM 2288 C CA . ILE A 1 307 ? -19.304 12.599 -4.201 1 92.74 307 ILE A CA 1
ATOM 2289 C C . ILE A 1 307 ? -19.412 11.73 -2.95 1 92.74 307 ILE A C 1
ATOM 2291 O O . ILE A 1 307 ? -18.428 11.122 -2.522 1 92.74 307 ILE A O 1
ATOM 2295 N N . SER A 1 308 ? -20.493 11.761 -2.301 1 93.45 308 SER A N 1
ATOM 2296 C CA . SER A 1 308 ? -20.754 10.898 -1.153 1 93.45 308 SER A CA 1
ATOM 2297 C C . SER A 1 308 ? -22.144 10.276 -1.235 1 93.45 308 SER A C 1
ATOM 2299 O O . SER A 1 308 ? -23.08 10.897 -1.743 1 93.45 308 SER A O 1
ATOM 2301 N N . ILE A 1 309 ? -22.28 9.141 -0.78 1 91.38 309 ILE A N 1
ATOM 2302 C CA . ILE A 1 309 ? -23.524 8.381 -0.726 1 91.38 309 ILE A CA 1
ATOM 2303 C C . ILE A 1 309 ? -23.743 7.849 0.689 1 91.38 309 ILE A C 1
ATOM 2305 O O . ILE A 1 309 ? -22.854 7.219 1.266 1 91.38 309 ILE A O 1
ATOM 2309 N N . SER A 1 310 ? -24.842 8.155 1.259 1 91.51 310 SER A N 1
ATOM 2310 C CA . SER A 1 310 ? -25.189 7.655 2.585 1 91.51 310 SER A CA 1
ATOM 2311 C C . SER A 1 310 ? -26.613 7.109 2.615 1 91.51 310 SER A C 1
ATOM 2313 O O . SER A 1 310 ? -27.502 7.644 1.95 1 91.51 310 SER A O 1
ATOM 2315 N N . GLY A 1 311 ? -26.849 6.076 3.321 1 87.01 311 GLY A N 1
ATOM 2316 C CA . GLY A 1 311 ? -28.158 5.461 3.472 1 87.01 311 GLY A CA 1
ATOM 2317 C C . GLY A 1 311 ? -28.132 4.206 4.324 1 87.01 311 GLY A C 1
ATOM 2318 O O . GLY A 1 311 ? -27.187 3.984 5.084 1 87.01 311 GLY A O 1
ATOM 2319 N N . GLY A 1 312 ? -29.257 3.578 4.421 1 82.67 312 GLY A N 1
ATOM 2320 C CA . GLY A 1 312 ? -29.304 2.358 5.211 1 82.67 312 GLY A CA 1
ATOM 2321 C C . GLY A 1 312 ? -30.644 1.651 5.139 1 82.67 312 GLY A C 1
ATOM 2322 O O . GLY A 1 312 ? -31.619 2.209 4.633 1 82.67 312 GLY A O 1
ATOM 2323 N N . SER A 1 313 ? -30.62 0.413 5.575 1 80.05 313 SER A N 1
ATOM 2324 C CA . SER A 1 313 ? -31.824 -0.373 5.821 1 80.05 313 SER A CA 1
ATOM 2325 C C . SER A 1 313 ? -32.166 -0.412 7.307 1 80.05 313 SER A C 1
ATOM 2327 O O . SER A 1 313 ? -31.574 0.319 8.104 1 80.05 313 SER A O 1
ATOM 2329 N N . GLU A 1 314 ? -33.118 -1.218 7.585 1 77.5 314 GLU A N 1
ATOM 2330 C CA . GLU A 1 314 ? -33.534 -1.312 8.982 1 77.5 314 GLU A CA 1
ATOM 2331 C C . GLU A 1 314 ? -32.392 -1.807 9.865 1 77.5 314 GLU A C 1
ATOM 2333 O O . GLU A 1 314 ? -32.294 -1.426 11.033 1 77.5 314 GLU A O 1
ATOM 2338 N N . LYS A 1 315 ? -31.565 -2.63 9.291 1 83.14 315 LYS A N 1
ATOM 2339 C CA . LYS A 1 315 ? -30.564 -3.254 10.152 1 83.14 315 LYS A CA 1
ATOM 2340 C C . LYS A 1 315 ? -29.151 -2.888 9.708 1 83.14 315 LYS A C 1
ATOM 2342 O O . LYS A 1 315 ? -28.173 -3.271 10.353 1 83.14 315 LYS A O 1
ATOM 2347 N N . SER A 1 316 ? -29.026 -2.199 8.612 1 85.04 316 SER A N 1
ATOM 2348 C CA . SER A 1 316 ? -27.693 -1.872 8.116 1 85.04 316 SER A CA 1
ATOM 2349 C C . SER A 1 316 ? -27.62 -0.425 7.638 1 85.04 316 SER A C 1
ATOM 2351 O O . SER A 1 316 ? -28.624 0.139 7.197 1 85.04 316 SER A O 1
ATOM 2353 N N . SER A 1 317 ? -26.507 0.209 7.747 1 89.54 317 SER A N 1
ATOM 2354 C CA . SER A 1 317 ? -26.241 1.554 7.248 1 89.54 317 SER A CA 1
ATOM 2355 C C . SER A 1 317 ? -24.88 1.631 6.564 1 89.54 317 SER A C 1
ATOM 2357 O O . SER A 1 317 ? -23.979 0.849 6.873 1 89.54 317 SER A O 1
ATOM 2359 N N . TYR A 1 318 ? -24.742 2.495 5.587 1 89.11 318 TYR A N 1
ATOM 2360 C CA . TYR A 1 318 ? -23.486 2.632 4.859 1 89.11 318 TYR A CA 1
ATOM 2361 C C . TYR A 1 318 ? -23.198 4.093 4.536 1 89.11 318 TYR A C 1
ATOM 2363 O O . TYR A 1 318 ? -24.119 4.91 4.453 1 89.11 318 TYR A O 1
ATOM 2371 N N . PHE A 1 319 ? -22.022 4.449 4.358 1 93.25 319 PHE A N 1
ATOM 2372 C CA . PHE A 1 319 ? -21.492 5.722 3.884 1 93.25 319 PHE A CA 1
ATOM 2373 C C . PHE A 1 319 ? -20.285 5.502 2.98 1 93.25 319 PHE A C 1
ATOM 2375 O O . PHE A 1 319 ? -19.325 4.833 3.369 1 93.25 319 PHE A O 1
ATOM 2382 N N . VAL A 1 320 ? -20.325 5.997 1.789 1 91.74 320 VAL A N 1
ATOM 2383 C CA . VAL A 1 320 ? -19.239 5.918 0.818 1 91.74 320 VAL A CA 1
ATOM 2384 C C . VAL A 1 320 ? -18.912 7.315 0.294 1 91.74 320 VAL A C 1
ATOM 2386 O O . VAL A 1 320 ? -19.814 8.099 -0.007 1 91.74 320 VAL A O 1
ATOM 2389 N N . SER A 1 321 ? -17.62 7.612 0.176 1 94.55 321 SER A N 1
ATOM 2390 C CA . SER A 1 321 ? -17.246 8.927 -0.333 1 94.55 321 SER A CA 1
ATOM 2391 C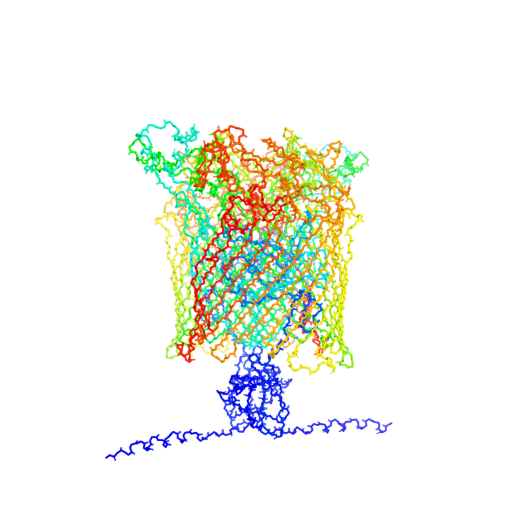 C . SER A 1 321 ? -15.979 8.853 -1.179 1 94.55 321 SER A C 1
ATOM 2393 O O . SER A 1 321 ? -15.129 7.987 -0.958 1 94.55 321 SER A O 1
ATOM 2395 N N . PHE A 1 322 ? -15.895 9.653 -2.169 1 91.95 322 PHE A N 1
ATOM 2396 C CA . PHE A 1 322 ? -14.742 9.858 -3.038 1 91.95 322 PHE A CA 1
ATOM 2397 C C . PHE A 1 322 ? -14.513 11.344 -3.292 1 91.95 322 PHE A C 1
ATOM 2399 O O . PHE A 1 322 ? -15.463 12.09 -3.537 1 91.95 322 PHE A O 1
ATOM 2406 N N . LYS A 1 323 ? -13.229 11.772 -3.206 1 93.7 323 LYS A N 1
ATOM 2407 C CA . LYS A 1 323 ? -12.926 13.182 -3.432 1 93.7 323 LYS A CA 1
ATOM 2408 C C . LYS A 1 323 ? -11.572 13.35 -4.116 1 93.7 323 LYS A C 1
ATOM 2410 O O . LYS A 1 323 ? -10.615 12.645 -3.79 1 93.7 323 LYS A O 1
ATOM 2415 N N . SER A 1 324 ? -11.471 14.205 -5.08 1 94.08 324 SER A N 1
ATOM 2416 C CA . SER A 1 324 ? -10.244 14.635 -5.743 1 94.08 324 SER A CA 1
ATOM 2417 C C . SER A 1 324 ? -10.034 16.138 -5.596 1 94.08 324 SER A C 1
ATOM 2419 O O . SER A 1 324 ? -10.922 16.929 -5.92 1 94.08 324 SER A O 1
ATOM 2421 N N . GLU A 1 325 ? -8.866 16.487 -5.104 1 93.86 325 GLU A N 1
ATOM 2422 C CA . GLU A 1 325 ? -8.54 17.892 -4.875 1 93.86 325 GLU A CA 1
ATOM 2423 C C . GLU A 1 325 ? -7.156 18.233 -5.421 1 93.86 325 GLU A C 1
ATOM 2425 O O . GLU A 1 325 ? -6.264 17.383 -5.442 1 93.86 325 GLU A O 1
ATOM 2430 N N . SER A 1 326 ? -6.979 19.468 -5.884 1 95.18 326 SER A N 1
ATOM 2431 C CA . SER A 1 326 ? -5.696 19.965 -6.37 1 95.18 326 SER A CA 1
ATOM 2432 C C . SER A 1 326 ? -5.509 21.44 -6.028 1 95.18 326 SER A C 1
ATOM 2434 O O . SER A 1 326 ? -6.466 22.216 -6.06 1 95.18 326 SER A O 1
ATOM 2436 N N . ASP A 1 327 ? -4.36 21.774 -5.617 1 95.29 327 ASP A N 1
ATOM 2437 C CA . ASP A 1 327 ? -3.898 23.131 -5.343 1 95.29 327 ASP A CA 1
ATOM 2438 C C . ASP A 1 327 ? -2.501 23.362 -5.916 1 95.29 327 ASP A C 1
ATOM 2440 O O . ASP A 1 327 ? -1.518 22.826 -5.402 1 95.29 327 ASP A O 1
ATOM 2444 N N . THR A 1 328 ? -2.423 24.255 -6.91 1 96.46 328 THR A N 1
ATOM 2445 C CA . THR A 1 328 ? -1.167 24.426 -7.632 1 96.46 328 THR A CA 1
ATOM 2446 C C . THR A 1 328 ? -0.183 25.26 -6.817 1 96.46 328 THR A C 1
ATOM 2448 O O . THR A 1 328 ? 1.002 25.333 -7.15 1 96.46 328 THR A O 1
ATOM 2451 N N . GLY A 1 329 ? -0.62 25.844 -5.692 1 95.65 329 GLY A N 1
ATOM 2452 C CA . GLY A 1 329 ? 0.243 26.721 -4.916 1 95.65 329 GLY A CA 1
ATOM 2453 C C . GLY A 1 329 ? 0.55 28.03 -5.619 1 95.65 329 GLY A C 1
ATOM 2454 O O . GLY A 1 329 ? -0.043 28.338 -6.655 1 95.65 329 GLY A O 1
ATOM 2455 N N . ILE A 1 330 ? 1.525 28.799 -5.154 1 96.9 330 ILE A N 1
ATOM 2456 C CA . ILE A 1 330 ? 1.698 30.155 -5.664 1 96.9 330 ILE A CA 1
ATOM 2457 C C . ILE A 1 330 ? 3.089 30.302 -6.278 1 96.9 330 ILE A C 1
ATOM 2459 O O . ILE A 1 330 ? 3.456 31.381 -6.748 1 96.9 330 ILE A O 1
ATOM 2463 N N . ILE A 1 331 ? 3.912 29.294 -6.226 1 97.37 331 ILE A N 1
ATOM 2464 C CA . ILE A 1 331 ? 5.256 29.383 -6.788 1 97.37 331 ILE A CA 1
ATOM 2465 C C . ILE A 1 331 ? 5.218 29.028 -8.273 1 97.37 331 ILE A C 1
ATOM 2467 O O . ILE A 1 331 ? 4.761 27.946 -8.647 1 97.37 331 ILE A O 1
ATOM 2471 N N . ASP A 1 332 ? 5.727 29.867 -9.062 1 96.1 332 ASP A N 1
ATOM 2472 C CA . ASP A 1 332 ? 5.777 29.603 -10.497 1 96.1 332 ASP A CA 1
ATOM 2473 C C . ASP A 1 332 ? 6.792 28.509 -10.819 1 96.1 332 ASP A C 1
ATOM 2475 O O . ASP A 1 332 ? 7.93 28.552 -10.347 1 96.1 332 ASP A O 1
ATOM 2479 N N . GLY A 1 333 ? 6.398 27.588 -11.542 1 94.46 333 GLY A N 1
ATOM 2480 C CA . GLY A 1 333 ? 7.272 26.487 -11.914 1 94.46 333 GLY A CA 1
ATOM 2481 C C . GLY A 1 333 ? 6.968 25.204 -11.164 1 94.46 333 GLY A C 1
ATOM 2482 O O . GLY A 1 333 ? 7.507 24.145 -11.491 1 94.46 333 GLY A O 1
ATOM 2483 N N . LEU A 1 334 ? 6.147 25.239 -10.164 1 95.64 334 LEU A N 1
ATOM 2484 C CA . LEU A 1 334 ? 5.761 24.057 -9.402 1 95.64 334 LEU A CA 1
ATOM 2485 C C . LEU A 1 334 ? 4.284 23.736 -9.609 1 95.64 334 LEU A C 1
ATOM 2487 O O . LEU A 1 334 ? 3.483 24.63 -9.89 1 95.64 334 LEU A O 1
ATOM 2491 N N . ASN A 1 335 ? 3.892 22.443 -9.387 1 93.31 335 ASN A N 1
ATOM 2492 C CA . ASN A 1 335 ? 2.519 21.998 -9.6 1 93.31 335 ASN A CA 1
ATOM 2493 C C . ASN A 1 335 ? 1.751 21.903 -8.285 1 93.31 335 ASN A C 1
ATOM 2495 O O . ASN A 1 335 ? 0.552 21.616 -8.28 1 93.31 335 ASN A O 1
ATOM 2499 N N . GLY A 1 336 ? 2.395 22.088 -7.282 1 94.14 336 GLY A N 1
ATOM 2500 C CA . GLY A 1 336 ? 1.729 22.185 -5.993 1 94.14 336 GLY A CA 1
ATOM 2501 C C . GLY A 1 336 ? 1.379 20.834 -5.399 1 94.14 336 GLY A C 1
ATOM 2502 O O . GLY A 1 336 ? 2.243 19.965 -5.269 1 94.14 336 GLY A O 1
ATOM 2503 N N . PHE A 1 337 ? 0.062 20.644 -5.008 1 94.5 337 PHE A N 1
ATOM 2504 C CA . PHE A 1 337 ? -0.402 19.516 -4.209 1 94.5 337 PHE A CA 1
ATOM 2505 C C . PHE A 1 337 ? -1.65 18.894 -4.825 1 94.5 337 PHE A C 1
ATOM 2507 O O . PHE A 1 337 ? -2.559 19.607 -5.253 1 94.5 337 PHE A O 1
ATOM 2514 N N . GLU A 1 338 ? -1.708 17.624 -4.884 1 94.94 338 GLU A N 1
ATOM 2515 C CA . GLU A 1 338 ? -2.873 16.854 -5.309 1 94.94 338 GLU A CA 1
ATOM 2516 C C . GLU A 1 338 ? -3.212 15.762 -4.298 1 94.94 338 GLU A C 1
ATOM 2518 O O . GLU A 1 338 ? -2.315 15.132 -3.733 1 94.94 338 GLU A O 1
ATOM 2523 N N . ARG A 1 339 ? -4.502 15.547 -4.069 1 93.93 339 ARG A N 1
ATOM 2524 C CA . ARG A 1 339 ? -4.938 14.517 -3.132 1 93.93 339 ARG A CA 1
ATOM 2525 C C . ARG A 1 339 ? -6.19 13.809 -3.64 1 93.93 339 ARG A C 1
ATOM 2527 O O . ARG A 1 339 ? -7.107 14.453 -4.154 1 93.93 339 ARG A O 1
ATOM 2534 N N . THR A 1 340 ? -6.282 12.619 -3.614 1 92.94 340 THR A N 1
ATOM 2535 C CA . THR A 1 340 ? -7.451 11.781 -3.857 1 92.94 340 THR A CA 1
ATOM 2536 C C . THR A 1 340 ? -7.76 10.918 -2.638 1 92.94 340 THR A C 1
ATOM 2538 O O . THR A 1 340 ? -6.872 10.256 -2.097 1 92.94 340 THR A O 1
ATOM 2541 N N . THR A 1 341 ? -9.014 10.945 -2.188 1 93.12 341 THR A N 1
ATOM 2542 C CA . THR A 1 341 ? -9.404 10.195 -0.999 1 93.12 341 THR A CA 1
ATOM 2543 C C . THR A 1 341 ? -10.631 9.333 -1.283 1 93.12 341 THR A C 1
ATOM 2545 O O . THR A 1 341 ? -11.465 9.687 -2.119 1 93.12 341 THR A O 1
ATOM 2548 N N . GLY A 1 342 ? -10.778 8.286 -0.631 1 91.02 342 GLY A N 1
ATOM 2549 C CA . GLY A 1 342 ? -11.922 7.389 -0.6 1 91.02 342 GLY A CA 1
ATOM 2550 C C . GLY A 1 342 ? -12.211 6.839 0.784 1 91.02 342 GLY A C 1
ATOM 2551 O O . GLY A 1 342 ? -11.288 6.561 1.553 1 91.02 342 GLY A O 1
ATOM 2552 N N . ARG A 1 343 ? -13.497 6.634 1.058 1 93.56 343 ARG A N 1
ATOM 2553 C CA . ARG A 1 343 ? -13.879 6.104 2.363 1 93.56 343 ARG A CA 1
ATOM 2554 C C . ARG A 1 343 ? -15.097 5.194 2.248 1 93.56 343 ARG A C 1
ATOM 2556 O O . ARG A 1 343 ? -16.016 5.472 1.475 1 93.56 343 ARG A O 1
ATOM 2563 N N . ILE A 1 344 ? -15.187 4.176 3.064 1 91.6 344 ILE A N 1
ATOM 2564 C CA . ILE A 1 344 ? -16.318 3.265 3.204 1 91.6 344 ILE A CA 1
ATOM 2565 C C . ILE A 1 344 ? -16.563 2.97 4.682 1 91.6 344 ILE A C 1
ATOM 2567 O O . ILE A 1 344 ? -15.66 2.516 5.389 1 91.6 344 ILE A O 1
ATOM 2571 N N . ASN A 1 345 ? -17.703 3.229 5.149 1 94.03 345 ASN A N 1
ATOM 2572 C CA . ASN A 1 345 ? -18.176 2.863 6.479 1 94.03 345 ASN A CA 1
ATOM 2573 C C . ASN A 1 345 ? -19.424 1.987 6.41 1 94.03 345 ASN A C 1
ATOM 2575 O O . ASN A 1 345 ? -20.401 2.342 5.748 1 94.03 345 ASN A O 1
ATOM 2579 N N . LEU A 1 346 ? -19.396 0.874 7.088 1 91.34 346 LEU A N 1
ATOM 2580 C CA . LEU A 1 346 ? -20.502 -0.077 7.099 1 91.34 346 LEU A CA 1
ATOM 2581 C C . LEU A 1 346 ? -20.812 -0.533 8.52 1 91.34 346 LEU A C 1
ATOM 2583 O O . LEU A 1 346 ? -19.901 -0.847 9.289 1 91.34 346 LEU A O 1
ATOM 2587 N N . SER A 1 347 ? -22.028 -0.504 8.883 1 90.87 347 SER A N 1
ATOM 2588 C CA . SER A 1 347 ? -22.527 -1.05 10.14 1 90.87 347 SER A CA 1
ATOM 2589 C C . SER A 1 347 ? -23.753 -1.928 9.913 1 90.87 347 SER A C 1
ATOM 2591 O O . SER A 1 347 ? -24.6 -1.615 9.074 1 90.87 347 SER A O 1
ATOM 2593 N N . SER A 1 348 ? -23.87 -3.053 10.624 1 87.64 348 SER A N 1
ATOM 2594 C CA . SER A 1 348 ? -25.006 -3.953 10.449 1 87.64 348 SER A CA 1
ATOM 2595 C C . SER A 1 348 ? -25.314 -4.711 11.736 1 87.64 348 SER A C 1
ATOM 2597 O O . SER A 1 348 ? -24.4 -5.15 12.438 1 87.64 348 SER A O 1
ATOM 2599 N N . GLU A 1 349 ? -26.578 -4.712 12.044 1 89.39 349 GLU A N 1
ATOM 2600 C CA . GLU A 1 349 ? -27.06 -5.648 13.055 1 89.39 349 GLU A CA 1
ATOM 2601 C C . GLU A 1 349 ? -27.3 -7.031 12.457 1 89.39 349 GLU A C 1
ATOM 2603 O O . GLU A 1 349 ? -28.391 -7.317 11.958 1 89.39 349 GLU A O 1
ATOM 2608 N N . LEU A 1 350 ? -26.374 -7.857 12.705 1 83.5 350 LEU A N 1
ATOM 2609 C CA . LEU A 1 350 ? -26.438 -9.162 12.056 1 83.5 350 LEU A CA 1
ATOM 2610 C C . LEU A 1 350 ? -27.55 -10.014 12.658 1 83.5 350 LEU A C 1
ATOM 2612 O O . LEU A 1 350 ? -28.243 -10.736 11.938 1 83.5 350 LEU A O 1
ATOM 2616 N N . ASN A 1 351 ? -27.694 -10.024 13.964 1 83.14 351 ASN A N 1
ATOM 2617 C CA . ASN A 1 351 ? -28.767 -10.603 14.765 1 83.14 351 ASN A CA 1
ATOM 2618 C C . ASN A 1 351 ? -28.897 -9.905 16.116 1 83.14 351 ASN A C 1
ATOM 2620 O O . ASN A 1 351 ? -28.285 -8.86 16.341 1 83.14 351 ASN A O 1
ATOM 2624 N N . ASP A 1 352 ? -29.729 -10.425 16.956 1 82.63 352 ASP A N 1
ATOM 2625 C CA . ASP A 1 352 ? -30.033 -9.733 18.205 1 82.63 352 ASP A CA 1
ATOM 2626 C C . ASP A 1 352 ? -28.83 -9.741 19.145 1 82.63 352 ASP A C 1
ATOM 2628 O O . ASP A 1 352 ? -28.726 -8.896 20.037 1 82.63 352 ASP A O 1
ATOM 2632 N N . TRP A 1 353 ? -27.825 -10.671 18.932 1 86.67 353 TRP A N 1
ATOM 2633 C CA . TRP A 1 353 ? -26.738 -10.784 19.899 1 86.67 353 TRP A CA 1
ATOM 2634 C C . TRP A 1 353 ? -25.415 -10.336 19.286 1 86.67 353 TRP A C 1
ATOM 2636 O O . TRP A 1 353 ? -24.38 -10.34 19.956 1 86.67 353 TRP A O 1
ATOM 2646 N N . LEU A 1 354 ? -25.407 -9.898 17.932 1 89.78 354 LEU A N 1
ATOM 2647 C CA . LEU A 1 354 ? -24.132 -9.586 17.296 1 89.78 354 LEU A CA 1
ATOM 2648 C C . LEU A 1 354 ? -24.276 -8.41 16.336 1 89.78 354 LEU A C 1
ATOM 2650 O O . LEU A 1 354 ? -25.119 -8.438 15.436 1 89.78 354 LEU A O 1
ATOM 2654 N N . ASP A 1 355 ? -23.47 -7.32 16.502 1 91.73 355 ASP A N 1
ATOM 2655 C CA . ASP A 1 355 ? -23.327 -6.209 15.566 1 91.73 355 ASP A CA 1
ATOM 2656 C C . ASP A 1 355 ? -21.934 -6.191 14.942 1 91.73 355 ASP A C 1
ATOM 2658 O O . ASP A 1 355 ? -20.965 -6.636 15.561 1 91.73 355 ASP A O 1
ATOM 2662 N N . PHE A 1 356 ? -21.911 -5.765 13.738 1 89.63 356 PHE A N 1
ATOM 2663 C CA . PHE A 1 356 ? -20.65 -5.657 13.014 1 89.63 356 PHE A CA 1
ATOM 2664 C C . PHE A 1 356 ? -20.442 -4.238 12.498 1 89.63 356 PHE A C 1
ATOM 2666 O O . PHE A 1 356 ? -21.389 -3.589 12.05 1 89.63 356 PHE A O 1
ATOM 2673 N N . ARG A 1 357 ? -19.193 -3.657 12.58 1 92.97 357 ARG A N 1
ATOM 2674 C CA . ARG A 1 357 ? -18.848 -2.342 12.048 1 92.97 357 ARG A CA 1
ATOM 2675 C C . ARG A 1 357 ? -17.491 -2.372 11.353 1 92.97 357 ARG A C 1
ATOM 2677 O O . ARG A 1 357 ? -16.522 -2.907 11.894 1 92.97 357 ARG A O 1
ATOM 2684 N N . ILE A 1 358 ? -17.427 -1.76 10.219 1 91.91 358 ILE A N 1
ATOM 2685 C CA . ILE A 1 358 ? -16.178 -1.6 9.483 1 91.91 358 ILE A CA 1
ATOM 2686 C C . ILE A 1 358 ? -16.041 -0.156 9.007 1 91.91 358 ILE A C 1
ATOM 2688 O O . ILE A 1 358 ? -17 0.431 8.501 1 91.91 358 ILE A O 1
ATOM 2692 N N . THR A 1 359 ? -14.89 0.479 9.215 1 93.31 359 THR A N 1
ATOM 2693 C CA . THR A 1 359 ? -14.515 1.774 8.657 1 93.31 359 THR A CA 1
ATOM 2694 C C . THR A 1 359 ? -13.195 1.673 7.897 1 93.31 359 THR A C 1
ATOM 2696 O O . THR A 1 359 ? -12.255 1.022 8.358 1 93.31 359 THR A O 1
ATOM 2699 N N . SER A 1 360 ? -13.146 2.201 6.775 1 90.93 360 SER A N 1
ATOM 2700 C CA . SER A 1 360 ? -11.929 2.15 5.971 1 90.93 360 SER A CA 1
ATOM 2701 C C . SER A 1 360 ? -11.742 3.433 5.168 1 90.93 360 SER A C 1
ATOM 2703 O O . SER A 1 360 ? -12.713 4.005 4.668 1 90.93 360 SER A O 1
ATOM 2705 N N . GLY A 1 361 ? -10.503 3.974 5.071 1 91.25 361 GLY A N 1
ATOM 2706 C CA . GLY A 1 361 ? -10.141 5.142 4.285 1 91.25 361 GLY A CA 1
ATOM 2707 C C . GLY A 1 361 ? -8.796 5.006 3.598 1 91.25 361 GLY A C 1
ATOM 2708 O O . GLY A 1 361 ? -7.878 4.383 4.136 1 91.25 361 GLY A O 1
ATOM 2709 N N . VAL A 1 362 ? -8.687 5.537 2.431 1 90.5 362 VAL A N 1
ATOM 2710 C CA . VAL A 1 362 ? -7.439 5.557 1.675 1 90.5 362 VAL A CA 1
ATOM 2711 C C . VAL A 1 362 ? -7.199 6.956 1.111 1 90.5 362 VAL A C 1
ATOM 2713 O O . VAL A 1 362 ? -8.149 7.677 0.797 1 90.5 362 VAL A O 1
ATOM 2716 N N . SER A 1 363 ? -5.951 7.364 1.002 1 92.95 363 SER A N 1
ATOM 2717 C CA . SER A 1 363 ? -5.591 8.652 0.417 1 92.95 363 SER A CA 1
ATOM 2718 C C . SER A 1 363 ? -4.278 8.562 -0.352 1 92.95 363 SER A C 1
ATOM 2720 O O . SER A 1 363 ? -3.348 7.874 0.074 1 92.95 363 SER A O 1
ATOM 2722 N N . HIS A 1 364 ? -4.216 9.122 -1.453 1 92.95 364 HIS A N 1
ATOM 2723 C CA . HIS A 1 364 ? -3.007 9.323 -2.245 1 92.95 364 HIS A CA 1
ATOM 2724 C C . HIS A 1 364 ? -2.706 10.807 -2.424 1 92.95 364 HIS A C 1
ATOM 2726 O O . HIS A 1 364 ? -3.571 11.573 -2.855 1 92.95 364 HIS A O 1
ATOM 2732 N N . THR A 1 365 ? -1.503 11.198 -2.066 1 93.71 365 THR A N 1
ATOM 2733 C CA . THR A 1 365 ? -1.113 12.592 -2.245 1 93.71 365 THR A CA 1
ATOM 2734 C C . THR A 1 365 ? 0.17 12.694 -3.064 1 93.71 365 THR A C 1
ATOM 2736 O O . THR A 1 365 ? 1.044 11.831 -2.968 1 93.71 365 THR A O 1
ATOM 2739 N N . PHE A 1 366 ? 0.257 13.631 -3.885 1 94.65 366 PHE A N 1
ATOM 2740 C CA . PHE A 1 366 ? 1.448 14 -4.641 1 94.65 366 PHE A CA 1
ATOM 2741 C C . PHE A 1 366 ? 1.732 15.491 -4.51 1 94.65 366 PHE A C 1
ATOM 2743 O O . PHE A 1 366 ? 0.829 16.317 -4.666 1 94.65 366 PHE A O 1
ATOM 2750 N N . SER A 1 367 ? 2.982 15.824 -4.213 1 94.86 367 SER A N 1
ATOM 2751 C CA . SER A 1 367 ? 3.342 17.231 -4.063 1 94.86 367 SER A CA 1
ATOM 2752 C C . SER A 1 367 ? 4.714 17.518 -4.662 1 94.86 367 SER A C 1
ATOM 2754 O O . SER A 1 367 ? 5.633 16.706 -4.539 1 94.86 367 SER A O 1
ATOM 2756 N N . THR A 1 368 ? 4.824 18.639 -5.323 1 95.53 368 THR A N 1
ATOM 2757 C CA . THR A 1 368 ? 6.121 19.198 -5.685 1 95.53 368 THR A CA 1
ATOM 2758 C C . THR A 1 368 ? 6.632 20.132 -4.591 1 95.53 368 THR A C 1
ATOM 2760 O O . THR A 1 368 ? 5.871 20.938 -4.05 1 95.53 368 THR A O 1
ATOM 2763 N N . GLU A 1 369 ? 7.896 19.965 -4.282 1 92.18 369 GLU A N 1
ATOM 2764 C CA . GLU A 1 369 ? 8.394 20.583 -3.058 1 92.18 369 GLU A CA 1
ATOM 2765 C C . GLU A 1 369 ? 9.386 21.701 -3.368 1 92.18 369 GLU A C 1
ATOM 2767 O O . GLU A 1 369 ? 10.319 21.51 -4.151 1 92.18 369 GLU A O 1
ATOM 2772 N N . PRO A 1 370 ? 9.162 22.859 -2.778 1 91.42 370 PRO A N 1
ATOM 2773 C CA . PRO A 1 370 ? 10.216 23.876 -2.786 1 91.42 370 PRO A CA 1
ATOM 2774 C C . PRO A 1 370 ? 11.235 23.678 -1.666 1 91.42 370 PRO A C 1
ATOM 2776 O O . PRO A 1 370 ? 10.951 22.99 -0.682 1 91.42 370 PRO A O 1
ATOM 2779 N N . ARG A 1 371 ? 12.366 24.234 -1.866 1 89.73 371 ARG A N 1
ATOM 2780 C CA . ARG A 1 371 ? 13.336 24.22 -0.776 1 89.73 371 ARG A CA 1
ATOM 2781 C C . ARG A 1 371 ? 13.021 25.301 0.252 1 89.73 371 ARG A C 1
ATOM 2783 O O . ARG A 1 371 ? 12.922 26.481 -0.091 1 89.73 371 ARG A O 1
ATOM 2790 N N . ASP A 1 372 ? 12.772 24.908 1.445 1 88.84 372 ASP A N 1
ATOM 2791 C CA . ASP A 1 372 ? 12.492 25.833 2.539 1 88.84 372 ASP A CA 1
ATOM 2792 C C . ASP A 1 372 ? 13.67 25.911 3.507 1 88.84 372 ASP A C 1
ATOM 2794 O O . ASP A 1 372 ? 13.593 25.406 4.629 1 88.84 372 ASP A O 1
ATOM 2798 N N . THR A 1 373 ? 14.67 26.497 3.044 1 88.23 373 THR A N 1
ATOM 2799 C CA . THR A 1 373 ? 15.912 26.674 3.788 1 88.23 373 THR A CA 1
ATOM 2800 C C . THR A 1 373 ? 16.339 28.139 3.787 1 88.23 373 THR A C 1
ATOM 2802 O O . THR A 1 373 ? 15.89 28.922 2.947 1 88.23 373 THR A O 1
ATOM 2805 N N . ASN A 1 374 ? 17.059 28.498 4.823 1 87.89 374 ASN A N 1
ATOM 2806 C CA . ASN A 1 374 ? 17.535 29.876 4.885 1 87.89 374 ASN A CA 1
ATOM 2807 C C . ASN A 1 374 ? 18.824 30.06 4.09 1 87.89 374 ASN A C 1
ATOM 2809 O O . ASN A 1 374 ? 19.883 30.316 4.666 1 87.89 374 ASN A O 1
ATOM 2813 N N . ASN A 1 375 ? 18.7 29.999 2.819 1 89.62 375 ASN A N 1
ATOM 2814 C CA . ASN A 1 375 ? 19.81 30.256 1.908 1 89.62 375 ASN A CA 1
ATOM 2815 C C . ASN A 1 375 ? 19.316 30.642 0.517 1 89.62 375 ASN A C 1
ATOM 2817 O O . ASN A 1 375 ? 18.143 30.976 0.341 1 89.62 375 ASN A O 1
ATOM 2821 N N . VAL A 1 376 ? 20.166 30.689 -0.373 1 93.1 376 VAL A N 1
ATOM 2822 C CA . VAL A 1 376 ? 19.879 31.248 -1.69 1 93.1 376 VAL A CA 1
ATOM 2823 C C . VAL A 1 376 ? 18.935 30.321 -2.451 1 93.1 376 VAL A C 1
ATOM 2825 O O . VAL A 1 376 ? 18.342 30.718 -3.457 1 93.1 376 VAL A O 1
ATOM 2828 N N . GLN A 1 377 ? 18.644 29.162 -1.949 1 93.98 377 GLN A N 1
ATOM 2829 C CA . GLN A 1 377 ? 17.799 28.198 -2.646 1 93.98 377 GLN A CA 1
ATOM 2830 C C . GLN A 1 377 ? 16.335 28.359 -2.244 1 93.98 377 GLN A C 1
ATOM 2832 O O . GLN A 1 377 ? 15.479 27.582 -2.673 1 93.98 377 GLN A O 1
ATOM 2837 N N . ASN A 1 378 ? 16.074 29.313 -1.452 1 95.15 378 ASN A N 1
ATOM 2838 C CA . ASN A 1 378 ? 14.715 29.588 -0.997 1 95.15 378 ASN A CA 1
ATOM 2839 C C . ASN A 1 378 ? 14.039 30.648 -1.861 1 95.15 378 ASN A C 1
ATOM 2841 O O . ASN A 1 378 ? 14.466 31.804 -1.881 1 95.15 378 ASN A O 1
ATOM 2845 N N . PRO A 1 379 ? 12.942 30.303 -2.511 1 95.44 379 PRO A N 1
ATOM 2846 C CA . PRO A 1 379 ? 12.301 31.287 -3.387 1 95.44 379 PRO A CA 1
ATOM 2847 C C . PRO A 1 379 ? 11.724 32.473 -2.618 1 95.44 379 PRO A C 1
ATOM 2849 O O . PRO A 1 379 ? 11.651 33.583 -3.152 1 95.44 379 PRO A O 1
ATOM 2852 N N . PHE A 1 380 ? 11.364 32.335 -1.425 1 95.03 380 PHE A N 1
ATOM 2853 C CA . PHE A 1 380 ? 10.759 33.416 -0.656 1 95.03 380 PHE A CA 1
ATOM 2854 C C . PHE A 1 380 ? 11.828 34.341 -0.088 1 95.03 380 PHE A C 1
ATOM 2856 O O . PHE A 1 380 ? 11.578 35.529 0.126 1 95.03 380 PHE A O 1
ATOM 2863 N N . ALA A 1 381 ? 12.992 33.766 0.141 1 95.21 381 ALA A N 1
ATOM 2864 C CA . ALA A 1 381 ? 14.116 34.649 0.44 1 95.21 381 ALA A CA 1
ATOM 2865 C C . ALA A 1 381 ? 14.493 35.489 -0.776 1 95.21 381 ALA A C 1
ATOM 2867 O O . ALA A 1 381 ? 14.756 36.688 -0.654 1 95.21 381 ALA A O 1
ATOM 2868 N N . ALA A 1 382 ? 14.488 34.872 -1.888 1 96.21 382 ALA A N 1
ATOM 2869 C CA . ALA A 1 382 ? 14.922 35.512 -3.127 1 96.21 382 ALA A CA 1
ATOM 2870 C C . ALA A 1 382 ? 14.03 36.702 -3.471 1 96.21 382 ALA A C 1
ATOM 2872 O O . ALA A 1 382 ? 14.517 37.738 -3.931 1 96.21 382 ALA A O 1
ATOM 2873 N N . MET A 1 383 ? 12.794 36.584 -3.288 1 94.87 383 MET A N 1
ATOM 2874 C CA . MET A 1 383 ? 11.876 37.627 -3.737 1 94.87 383 MET A CA 1
ATOM 2875 C C . MET A 1 383 ? 12.084 38.913 -2.944 1 94.87 383 MET A C 1
ATOM 2877 O O . MET A 1 383 ? 11.748 40 -3.417 1 94.87 383 MET A O 1
ATOM 2881 N N . TYR A 1 384 ? 12.709 38.821 -1.756 1 94.75 384 TYR A N 1
ATOM 2882 C CA . TYR A 1 384 ? 12.936 40.01 -0.943 1 94.75 384 TYR A CA 1
ATOM 2883 C C . TYR A 1 384 ? 14.389 40.462 -1.031 1 94.75 384 TYR A C 1
ATOM 2885 O O . TYR A 1 384 ? 14.696 41.634 -0.797 1 94.75 384 TYR A O 1
ATOM 2893 N N . THR A 1 385 ? 15.281 39.561 -1.34 1 95.55 385 THR A N 1
ATOM 2894 C CA . THR A 1 385 ? 16.711 39.846 -1.28 1 95.55 385 THR A CA 1
ATOM 2895 C C . THR A 1 385 ? 17.214 40.375 -2.62 1 95.55 385 THR A C 1
ATOM 2897 O O . THR A 1 385 ? 18.127 41.202 -2.664 1 95.55 385 THR A O 1
ATOM 2900 N N . TYR A 1 386 ? 16.691 39.946 -3.713 1 97.35 386 TYR A N 1
ATOM 2901 C CA . TYR A 1 386 ? 17.159 40.374 -5.026 1 97.35 386 TYR A CA 1
ATOM 2902 C C . TYR A 1 386 ? 16.83 41.842 -5.27 1 97.35 386 TYR A C 1
ATOM 2904 O O . TYR A 1 386 ? 15.769 42.322 -4.863 1 97.35 386 TYR A O 1
ATOM 2912 N N . ASN A 1 387 ? 17.765 42.472 -5.909 1 97.65 387 ASN A N 1
ATOM 2913 C CA . ASN A 1 387 ? 17.526 43.874 -6.232 1 97.65 387 ASN A CA 1
ATOM 2914 C C . ASN A 1 387 ? 16.653 44.023 -7.475 1 97.65 387 ASN A C 1
ATOM 2916 O O . ASN A 1 387 ? 16.796 43.263 -8.434 1 97.65 387 ASN A O 1
ATOM 2920 N N . SER A 1 388 ? 15.766 45.014 -7.486 1 97.24 388 SER A N 1
ATOM 2921 C CA . SER A 1 388 ? 14.821 45.228 -8.577 1 97.24 388 SER A CA 1
ATOM 2922 C C . SER A 1 388 ? 15.541 45.638 -9.858 1 97.24 388 SER A C 1
ATOM 2924 O O . SER A 1 388 ? 14.97 45.563 -10.948 1 97.24 388 SER A O 1
ATOM 2926 N N . TYR A 1 389 ? 16.801 46.11 -9.756 1 96.97 389 TYR A N 1
ATOM 2927 C CA . TYR A 1 389 ? 17.544 46.495 -10.951 1 96.97 389 TYR A CA 1
ATOM 2928 C C . TYR A 1 389 ? 18.263 45.294 -11.556 1 96.97 389 TYR A C 1
ATOM 2930 O O . TYR A 1 389 ? 18.91 45.411 -12.6 1 96.97 389 TYR A O 1
ATOM 2938 N N . GLU A 1 390 ? 18.229 44.122 -10.947 1 97.04 390 GLU A N 1
ATOM 2939 C CA . GLU A 1 390 ? 18.754 42.874 -11.493 1 97.04 390 GLU A CA 1
ATOM 2940 C C . GLU A 1 390 ? 17.701 42.151 -12.328 1 97.04 390 GLU A C 1
ATOM 2942 O O . GLU A 1 390 ? 16.739 41.603 -11.785 1 97.04 390 GLU A O 1
ATOM 2947 N N . PRO A 1 391 ? 17.918 42.005 -13.624 1 96.46 391 PRO A N 1
ATOM 2948 C CA . PRO A 1 391 ? 16.879 41.391 -14.454 1 96.46 391 PRO A CA 1
ATOM 2949 C C . PRO A 1 391 ? 16.77 39.883 -14.241 1 96.46 391 PRO A C 1
ATOM 2951 O O . PRO A 1 391 ? 17.713 39.254 -13.755 1 96.46 391 PRO A O 1
ATOM 2954 N N . LEU A 1 392 ? 15.66 39.339 -14.566 1 96.61 392 LEU A N 1
ATOM 2955 C CA . LEU A 1 392 ? 15.417 37.907 -14.437 1 96.61 392 LEU A CA 1
ATOM 2956 C C . LEU A 1 392 ? 16.365 37.112 -15.329 1 96.61 392 LEU A C 1
ATOM 2958 O O . LEU A 1 392 ? 16.962 36.128 -14.886 1 96.61 392 LEU A O 1
ATOM 2962 N N . TYR A 1 393 ? 16.554 37.616 -16.567 1 97.23 393 TYR A N 1
ATOM 2963 C CA . TYR A 1 393 ? 17.436 36.978 -17.538 1 97.23 393 TYR A CA 1
ATOM 2964 C C . TYR A 1 393 ? 18.659 37.843 -17.816 1 97.23 393 TYR A C 1
ATOM 2966 O O . TYR A 1 393 ? 18.628 39.058 -17.607 1 97.23 393 TYR A O 1
ATOM 2974 N N . ASN A 1 394 ? 19.684 37.171 -18.228 1 96.62 394 ASN A N 1
ATOM 2975 C CA . ASN A 1 394 ? 20.85 37.922 -18.679 1 96.62 394 ASN A CA 1
ATOM 2976 C C . ASN A 1 394 ? 20.542 38.735 -19.934 1 96.62 394 ASN A C 1
ATOM 2978 O O . ASN A 1 394 ? 19.837 38.263 -20.827 1 96.62 394 ASN A O 1
ATOM 2982 N N . LEU A 1 395 ? 21.043 39.983 -19.859 1 95.37 395 LEU A N 1
ATOM 2983 C CA . LEU A 1 395 ? 20.832 40.881 -20.988 1 95.37 395 LEU A CA 1
ATOM 2984 C C . LEU A 1 395 ? 22.16 41.267 -21.631 1 95.37 395 LEU A C 1
ATOM 2986 O O . LEU A 1 395 ? 23.178 41.379 -20.945 1 95.37 395 LEU A O 1
ATOM 2990 N N . ASP A 1 396 ? 22.164 41.52 -22.875 1 93.03 396 ASP A N 1
ATOM 2991 C CA . ASP A 1 396 ? 23.349 42.033 -23.557 1 93.03 396 ASP A CA 1
ATOM 2992 C C . ASP A 1 396 ? 23.42 43.555 -23.463 1 93.03 396 ASP A C 1
ATOM 2994 O O . ASP A 1 396 ? 22.642 44.175 -22.735 1 93.03 396 ASP A O 1
ATOM 2998 N N . SER A 1 397 ? 24.388 44.132 -24.165 1 87.13 397 SER A N 1
ATOM 2999 C CA . SER A 1 397 ? 24.647 45.566 -24.081 1 87.13 397 SER A CA 1
ATOM 3000 C C . SER A 1 397 ? 23.487 46.372 -24.654 1 87.13 397 SER A C 1
ATOM 3002 O O . SER A 1 397 ? 23.301 47.539 -24.302 1 87.13 397 SER A O 1
ATOM 3004 N N . ASN A 1 398 ? 22.689 45.68 -25.542 1 88.83 398 ASN A N 1
ATOM 3005 C CA . ASN A 1 398 ? 21.558 46.369 -26.153 1 88.83 398 ASN A CA 1
ATOM 3006 C C . ASN A 1 398 ? 20.26 46.094 -25.4 1 88.83 398 ASN A C 1
ATOM 3008 O O . ASN A 1 398 ? 19.191 46.552 -25.808 1 88.83 398 ASN A O 1
ATOM 3012 N N . GLY A 1 399 ? 20.323 45.274 -24.271 1 88.95 399 GLY A N 1
ATOM 3013 C CA . GLY A 1 399 ? 19.152 45.007 -23.452 1 88.95 399 GLY A CA 1
ATOM 3014 C C . GLY A 1 399 ? 18.377 43.782 -23.9 1 88.95 399 GLY A C 1
ATOM 3015 O O . GLY A 1 399 ? 17.27 43.532 -23.42 1 88.95 399 GLY A O 1
ATOM 3016 N N . ASN A 1 400 ? 18.976 43.033 -24.803 1 93.01 400 ASN A N 1
ATOM 3017 C CA . ASN A 1 400 ? 18.299 41.823 -25.26 1 93.01 400 ASN A CA 1
ATOM 3018 C C . ASN A 1 400 ? 18.679 40.614 -24.41 1 93.01 400 ASN A C 1
ATOM 3020 O O . ASN A 1 400 ? 19.803 40.527 -23.912 1 93.01 400 ASN A O 1
ATOM 3024 N N . ILE A 1 401 ? 17.755 39.649 -24.301 1 95.82 401 ILE A N 1
ATOM 3025 C CA . ILE A 1 401 ? 17.971 38.442 -23.511 1 95.82 401 ILE A CA 1
ATOM 3026 C C . ILE A 1 401 ? 19.031 37.57 -24.18 1 95.82 401 ILE A C 1
ATOM 3028 O O . ILE A 1 401 ? 18.968 37.321 -25.386 1 95.82 401 ILE A O 1
ATOM 3032 N N . ILE A 1 402 ? 19.959 37.074 -23.494 1 96.4 402 ILE A N 1
ATOM 3033 C CA . ILE A 1 402 ? 20.99 36.161 -23.974 1 96.4 402 ILE A CA 1
ATOM 3034 C C . ILE A 1 402 ? 20.445 34.735 -24.001 1 96.4 402 ILE A C 1
ATOM 3036 O O . ILE A 1 402 ? 19.875 34.263 -23.014 1 96.4 402 ILE A O 1
ATOM 3040 N N . LEU A 1 403 ? 20.526 33.99 -25.022 1 94.39 403 LEU A N 1
ATOM 3041 C CA . LEU A 1 403 ? 20.051 32.624 -25.212 1 94.39 403 LEU A CA 1
ATOM 3042 C C . LEU A 1 403 ? 21.206 31.632 -25.136 1 94.39 403 LEU A C 1
ATOM 3044 O O . LEU A 1 403 ? 22.332 31.951 -25.524 1 94.39 403 LEU A O 1
ATOM 3048 N N . ASP A 1 404 ? 20.992 30.504 -24.59 1 88.7 404 ASP A N 1
ATOM 3049 C CA . ASP A 1 404 ? 22.003 29.452 -24.557 1 88.7 404 ASP A CA 1
ATOM 3050 C C . ASP A 1 404 ? 22.07 28.712 -25.891 1 88.7 404 ASP A C 1
ATOM 3052 O O . ASP A 1 404 ? 21.476 29.148 -26.879 1 88.7 404 ASP A O 1
ATOM 3056 N N . SER A 1 405 ? 22.861 27.577 -25.875 1 85.57 405 SER A N 1
ATOM 3057 C CA . SER A 1 405 ? 23.106 26.837 -27.109 1 85.57 405 SER A CA 1
ATOM 3058 C C . SER A 1 405 ? 21.83 26.173 -27.617 1 85.57 405 SER A C 1
ATOM 3060 O O . SER A 1 405 ? 21.714 25.868 -28.805 1 85.57 405 SER A O 1
ATOM 3062 N N . ASN A 1 406 ? 20.86 25.972 -26.727 1 84.01 406 ASN A N 1
ATOM 3063 C CA . ASN A 1 406 ? 19.605 25.339 -27.117 1 84.01 406 ASN A CA 1
ATOM 3064 C C . ASN A 1 406 ? 18.526 26.374 -27.423 1 84.01 406 ASN A C 1
ATOM 3066 O O . ASN A 1 406 ? 17.361 26.024 -27.618 1 84.01 406 ASN A O 1
ATOM 3070 N N . GLY A 1 407 ? 18.878 27.672 -27.403 1 88.57 407 GLY A N 1
ATOM 3071 C CA . GLY A 1 407 ? 17.932 28.733 -27.71 1 88.57 407 GLY A CA 1
ATOM 3072 C C . GLY A 1 407 ? 17.068 29.123 -26.526 1 88.57 407 GLY A C 1
ATOM 3073 O O . GLY A 1 407 ? 16.052 29.803 -26.689 1 88.57 407 GLY A O 1
ATOM 3074 N N . GLN A 1 408 ? 17.409 28.695 -25.357 1 89.48 408 GLN A N 1
ATOM 3075 C CA . GLN A 1 408 ? 16.659 29.055 -24.159 1 89.48 408 GLN A CA 1
ATOM 3076 C C . GLN A 1 408 ? 17.302 30.24 -23.443 1 89.48 408 GLN A C 1
ATOM 3078 O O . GLN A 1 408 ? 18.525 30.391 -23.457 1 89.48 408 GLN A O 1
ATOM 3083 N N . PRO A 1 409 ? 16.504 31.077 -22.884 1 94.36 409 PRO A N 1
ATOM 3084 C CA . PRO A 1 409 ? 17.054 32.211 -22.138 1 94.36 409 PRO A CA 1
ATOM 3085 C C . PRO A 1 409 ? 17.955 31.776 -20.984 1 94.36 409 PRO A C 1
ATOM 3087 O O . PRO A 1 409 ? 17.653 30.799 -20.294 1 94.36 409 PRO A O 1
ATOM 3090 N N . THR A 1 410 ? 18.965 32.477 -20.787 1 95.22 410 THR A N 1
ATOM 3091 C CA . THR A 1 410 ? 19.835 32.234 -19.642 1 95.22 410 THR A CA 1
ATOM 3092 C C . THR A 1 410 ? 19.417 33.093 -18.452 1 95.22 410 THR A C 1
ATOM 3094 O O . THR A 1 410 ? 19.143 34.285 -18.607 1 95.22 410 THR A O 1
ATOM 3097 N N . TYR A 1 411 ? 19.35 32.58 -17.36 1 96.64 411 TYR A N 1
ATOM 3098 C CA . TYR A 1 411 ? 18.888 33.273 -16.162 1 96.64 411 TYR A CA 1
ATOM 3099 C C . TYR A 1 411 ? 20.011 34.094 -15.54 1 96.64 411 TYR A C 1
ATOM 3101 O O . TYR A 1 411 ? 21.174 33.685 -15.564 1 96.64 411 TYR A O 1
ATOM 3109 N N . ASN A 1 412 ? 19.65 35.203 -14.956 1 96.45 412 ASN A N 1
ATOM 3110 C CA . ASN A 1 412 ? 20.585 36.033 -14.203 1 96.45 412 ASN A CA 1
ATOM 3111 C C . ASN A 1 412 ? 20.885 35.436 -12.832 1 96.45 412 ASN A C 1
ATOM 3113 O O . ASN A 1 412 ? 19.967 35.087 -12.087 1 96.45 412 ASN A O 1
ATOM 3117 N N . LEU A 1 413 ? 22.112 35.273 -12.436 1 96.53 413 LEU A N 1
ATOM 3118 C CA . LEU A 1 413 ? 22.516 34.73 -11.144 1 96.53 413 LEU A CA 1
ATOM 3119 C C . LEU A 1 413 ? 22.347 35.769 -10.041 1 96.53 413 LEU A C 1
ATOM 3121 O O . LEU A 1 413 ? 22.383 35.434 -8.855 1 96.53 413 LEU A O 1
ATOM 3125 N N . THR A 1 414 ? 22.101 37.062 -10.48 1 95.75 414 THR A N 1
ATOM 3126 C CA . THR A 1 414 ? 21.963 38.178 -9.55 1 95.75 414 THR A CA 1
ATOM 3127 C C . THR A 1 414 ? 23.219 38.329 -8.697 1 95.75 414 THR A C 1
ATOM 3129 O O . THR A 1 414 ? 24.221 37.651 -8.932 1 95.75 414 THR A O 1
ATOM 3132 N N . HIS A 1 415 ? 23.202 39.206 -7.707 1 94.79 415 HIS A N 1
ATOM 3133 C CA . HIS A 1 415 ? 24.336 39.415 -6.815 1 94.79 415 HIS A CA 1
ATOM 3134 C C . HIS A 1 415 ? 24.545 38.215 -5.898 1 94.79 415 HIS A C 1
ATOM 3136 O O . HIS A 1 415 ? 25.617 38.058 -5.309 1 94.79 415 HIS A O 1
ATOM 3142 N N . SER A 1 416 ? 23.486 37.373 -5.792 1 93.83 416 SER A N 1
ATOM 3143 C CA . SER A 1 416 ? 23.548 36.214 -4.908 1 93.83 416 SER A CA 1
ATOM 3144 C C . SER A 1 416 ? 24.338 35.076 -5.544 1 93.83 416 SER A C 1
ATOM 3146 O O . SER A 1 416 ? 24.701 34.111 -4.867 1 93.83 416 SER A O 1
ATOM 3148 N N . GLY A 1 417 ? 24.579 35.127 -6.854 1 94.65 417 GLY A N 1
ATOM 3149 C CA . GLY A 1 417 ? 25.319 34.089 -7.555 1 94.65 417 GLY A CA 1
ATOM 3150 C C . GLY A 1 417 ? 24.5 32.836 -7.8 1 94.65 417 GLY A C 1
ATOM 3151 O O . GLY A 1 417 ? 25.056 31.765 -8.052 1 94.65 417 GLY A O 1
ATOM 3152 N N . PHE A 1 418 ? 23.234 32.892 -7.644 1 96.16 418 PHE A N 1
ATOM 3153 C CA . PHE A 1 418 ? 22.336 31.75 -7.76 1 96.16 418 PHE A CA 1
ATOM 3154 C C . PHE A 1 418 ? 20.966 32.188 -8.263 1 96.16 418 PHE A C 1
ATOM 3156 O O . PHE A 1 418 ? 20.35 33.092 -7.695 1 96.16 418 PHE A O 1
ATOM 3163 N N . SER A 1 419 ? 20.489 31.622 -9.277 1 96.15 419 SER A N 1
ATOM 3164 C CA . SER A 1 419 ? 19.153 31.934 -9.773 1 96.15 419 SER A CA 1
ATOM 3165 C C . SER A 1 419 ? 18.121 30.945 -9.24 1 96.15 419 SER A C 1
ATOM 3167 O O . SER A 1 419 ? 18.047 29.806 -9.705 1 96.15 419 SER A O 1
ATOM 3169 N N . ILE A 1 420 ? 17.266 31.362 -8.446 1 96.47 420 ILE A N 1
ATOM 3170 C CA . ILE A 1 420 ? 16.249 30.491 -7.867 1 96.47 420 ILE A CA 1
ATOM 3171 C C . ILE A 1 420 ? 15.203 30.144 -8.924 1 96.47 420 ILE A C 1
ATOM 3173 O O . ILE A 1 420 ? 14.622 29.057 -8.899 1 96.47 420 ILE A O 1
ATOM 3177 N N . SER A 1 421 ? 14.972 31.033 -9.906 1 95.39 421 SER A N 1
ATOM 3178 C CA . SER A 1 421 ? 14.027 30.771 -10.987 1 95.39 421 SER A CA 1
ATOM 3179 C C . SER A 1 421 ? 14.464 29.575 -11.826 1 95.39 421 SER A C 1
ATOM 3181 O O . SER A 1 421 ? 13.63 28.784 -12.271 1 95.39 421 SER A O 1
ATOM 3183 N N . GLU A 1 422 ? 15.747 29.508 -12.044 1 95.78 422 GLU A N 1
ATOM 3184 C CA . GLU A 1 422 ? 16.301 28.361 -12.758 1 95.78 422 GLU A CA 1
ATOM 3185 C C . GLU A 1 422 ? 16.238 27.098 -11.905 1 95.78 422 GLU A C 1
ATOM 3187 O O . GLU A 1 422 ? 15.867 26.029 -12.395 1 95.78 422 GLU A O 1
ATOM 3192 N N . ALA A 1 423 ? 16.576 27.198 -10.67 1 96.06 423 ALA A N 1
ATOM 3193 C CA . ALA A 1 423 ? 16.686 26.051 -9.773 1 96.06 423 ALA A CA 1
ATOM 3194 C C . ALA A 1 423 ? 15.327 25.394 -9.555 1 96.06 423 ALA A C 1
ATOM 3196 O O . ALA A 1 423 ? 15.234 24.169 -9.437 1 96.06 423 ALA A O 1
ATOM 3197 N N . ILE A 1 424 ? 14.284 26.179 -9.465 1 95.6 424 ILE A N 1
ATOM 3198 C CA . ILE A 1 424 ? 12.942 25.657 -9.235 1 95.6 424 ILE A CA 1
ATOM 3199 C C . ILE A 1 424 ? 12.549 24.721 -10.376 1 95.6 424 ILE A C 1
ATOM 3201 O O . ILE A 1 424 ? 11.875 23.712 -10.155 1 95.6 424 ILE A O 1
ATOM 3205 N N . ARG A 1 425 ? 12.984 24.987 -11.525 1 94.19 425 ARG A N 1
ATOM 3206 C CA . ARG A 1 425 ? 12.6 24.235 -12.715 1 94.19 425 ARG A CA 1
ATOM 3207 C C . ARG A 1 425 ? 13.555 23.071 -12.959 1 94.19 425 ARG A C 1
ATOM 3209 O O . ARG A 1 425 ? 13.144 22.015 -13.445 1 94.19 425 ARG A O 1
ATOM 3216 N N . ASN A 1 426 ? 14.854 23.26 -12.627 1 95.51 426 ASN A N 1
ATOM 3217 C CA . ASN A 1 426 ? 15.863 22.286 -13.032 1 95.51 426 ASN A CA 1
ATOM 3218 C C . ASN A 1 426 ? 16.308 21.419 -11.858 1 95.51 426 ASN A C 1
ATOM 3220 O O . ASN A 1 426 ? 17.104 20.494 -12.031 1 95.51 426 ASN A O 1
ATOM 3224 N N . ASN A 1 427 ? 15.857 21.648 -10.695 1 95.76 427 ASN A N 1
ATOM 3225 C CA . ASN A 1 427 ? 16.091 20.804 -9.528 1 95.76 427 ASN A CA 1
ATOM 3226 C C . ASN A 1 427 ? 14.779 20.338 -8.902 1 95.76 427 ASN A C 1
ATOM 3228 O O . ASN A 1 427 ? 14.513 20.614 -7.731 1 95.76 427 ASN A O 1
ATOM 3232 N N . PRO A 1 428 ? 14.014 19.58 -9.685 1 94.96 428 PRO A N 1
ATOM 3233 C CA . PRO A 1 428 ? 12.702 19.156 -9.191 1 94.96 428 PRO A CA 1
ATOM 3234 C C . PRO A 1 428 ? 12.798 18.239 -7.974 1 94.96 428 PRO A C 1
ATOM 3236 O O . PRO A 1 428 ? 13.745 17.457 -7.86 1 94.96 428 PRO A O 1
ATOM 3239 N N . SER A 1 429 ? 11.907 18.373 -7.047 1 96 429 SER A N 1
ATOM 3240 C CA . SER A 1 429 ? 11.707 17.515 -5.884 1 96 429 SER A CA 1
ATOM 3241 C C . SER A 1 429 ? 10.228 17.204 -5.675 1 96 429 SER A C 1
ATOM 3243 O O . SER A 1 429 ? 9.377 18.083 -5.824 1 96 429 SER A O 1
ATOM 3245 N N . SER A 1 430 ? 9.916 16.011 -5.414 1 95.99 430 SER A N 1
ATOM 3246 C CA . SER A 1 430 ? 8.52 15.627 -5.235 1 95.99 430 SER A CA 1
ATOM 3247 C C . SER A 1 430 ? 8.366 14.612 -4.106 1 95.99 430 SER A C 1
ATOM 3249 O O . SER A 1 430 ? 9.329 13.938 -3.735 1 95.99 430 SER A O 1
ATOM 3251 N N . GLU A 1 431 ? 7.174 14.532 -3.488 1 95.07 431 GLU A N 1
ATOM 3252 C CA . GLU A 1 431 ? 6.781 13.556 -2.475 1 95.07 431 GLU A CA 1
ATOM 3253 C C . GLU A 1 431 ? 5.43 12.93 -2.808 1 95.07 431 GLU A C 1
ATOM 3255 O O . GLU A 1 431 ? 4.503 13.626 -3.227 1 95.07 431 GLU A O 1
ATOM 3260 N N . GLU A 1 432 ? 5.411 11.69 -2.68 1 94.46 432 GLU A N 1
ATOM 3261 C CA . GLU A 1 432 ? 4.191 10.916 -2.888 1 94.46 432 GLU A CA 1
ATOM 3262 C C . GLU A 1 432 ? 3.867 10.058 -1.669 1 94.46 432 GLU A C 1
ATOM 3264 O O . GLU A 1 432 ? 4.732 9.343 -1.159 1 94.46 432 GLU A O 1
ATOM 3269 N N . TYR A 1 433 ? 2.57 10.163 -1.154 1 93.81 433 TYR A N 1
ATOM 3270 C CA . TYR A 1 433 ? 2.132 9.366 -0.014 1 93.81 433 TYR A CA 1
ATOM 3271 C C . TYR A 1 433 ? 0.952 8.478 -0.39 1 93.81 433 TYR A C 1
ATOM 3273 O O . TYR A 1 433 ? 0.068 8.895 -1.142 1 93.81 433 TYR A O 1
ATOM 3281 N N . LEU A 1 434 ? 0.971 7.299 -0.02 1 92.32 434 LEU A N 1
ATOM 3282 C CA . LEU A 1 434 ? -0.187 6.415 0.053 1 92.32 434 LEU A CA 1
ATOM 3283 C C . LEU A 1 434 ? -0.49 6.034 1.498 1 92.32 434 LEU A C 1
ATOM 3285 O O . LEU A 1 434 ? 0.37 5.49 2.194 1 92.32 434 LEU A O 1
ATOM 3289 N N . ARG A 1 435 ? -1.697 6.334 1.911 1 93.5 435 ARG A N 1
ATOM 3290 C CA . ARG A 1 435 ? -2.069 6.095 3.301 1 93.5 435 ARG A CA 1
ATOM 3291 C C . ARG A 1 435 ? -3.367 5.3 3.393 1 93.5 435 ARG A C 1
ATOM 3293 O O . ARG A 1 435 ? -4.289 5.515 2.603 1 93.5 435 ARG A O 1
ATOM 3300 N N . PHE A 1 436 ? -3.41 4.414 4.312 1 91.37 436 PHE A N 1
ATOM 3301 C CA . PHE A 1 436 ? -4.583 3.593 4.59 1 91.37 436 PHE A CA 1
ATOM 3302 C C . PHE A 1 436 ? -4.87 3.549 6.086 1 91.37 436 PHE A C 1
ATOM 3304 O O . PHE A 1 436 ? -3.947 3.458 6.898 1 91.37 436 PHE A O 1
ATOM 3311 N N . ILE A 1 437 ? -6.156 3.683 6.453 1 92.65 437 ILE A N 1
ATOM 3312 C CA . ILE A 1 437 ? -6.624 3.448 7.815 1 92.65 437 ILE A CA 1
ATOM 3313 C C . ILE A 1 437 ? -7.853 2.541 7.789 1 92.65 437 ILE A C 1
ATOM 3315 O O . ILE A 1 437 ? -8.728 2.695 6.933 1 92.65 437 ILE A O 1
ATOM 3319 N N . GLY A 1 438 ? -7.999 1.605 8.581 1 90.43 438 GLY A N 1
ATOM 3320 C CA . GLY A 1 438 ? -9.13 0.693 8.652 1 90.43 438 GLY A CA 1
ATOM 3321 C C . GLY A 1 438 ? -9.348 0.118 10.039 1 90.43 438 GLY A C 1
ATOM 3322 O O . GLY A 1 438 ? -8.398 -0.031 10.811 1 90.43 438 GLY A O 1
ATOM 3323 N N . SER A 1 439 ? -10.538 -0.145 10.356 1 93.63 439 SER A N 1
ATOM 3324 C CA . SER A 1 439 ? -10.885 -0.784 11.621 1 93.63 439 SER A CA 1
ATOM 3325 C C . SER A 1 439 ? -12.086 -1.711 11.461 1 93.63 439 SER A C 1
ATOM 3327 O O . SER A 1 439 ? -12.972 -1.452 10.644 1 93.63 439 SER A O 1
ATOM 3329 N N . ALA A 1 440 ? -12.135 -2.804 12.099 1 91.79 440 ALA A N 1
ATOM 3330 C CA . ALA A 1 440 ? -13.245 -3.748 12.188 1 91.79 440 ALA A CA 1
ATOM 3331 C C . ALA A 1 440 ? -13.557 -4.092 13.642 1 91.79 440 ALA A C 1
ATOM 3333 O O . ALA A 1 440 ? -12.646 -4.303 14.446 1 91.79 440 ALA A O 1
ATOM 3334 N N . ALA A 1 441 ? -14.832 -4.076 13.973 1 94.21 441 ALA A N 1
ATOM 3335 C CA . ALA A 1 441 ? -15.274 -4.371 15.334 1 94.21 441 ALA A CA 1
ATOM 3336 C C . ALA A 1 441 ? -16.497 -5.284 15.327 1 94.21 441 ALA A C 1
ATOM 3338 O O . ALA A 1 441 ? -17.354 -5.178 14.446 1 94.21 441 ALA A O 1
ATOM 3339 N N . LEU A 1 442 ? -16.594 -6.186 16.321 1 92.49 442 LEU A N 1
ATOM 3340 C CA . LEU A 1 442 ? -17.739 -7.044 16.606 1 92.49 442 LEU A CA 1
ATOM 3341 C C . LEU A 1 442 ? -18.278 -6.783 18.009 1 92.49 442 LEU A C 1
ATOM 3343 O O . LEU A 1 442 ? -17.516 -6.77 18.979 1 92.49 442 LEU A O 1
ATOM 3347 N N . ASP A 1 443 ? -19.55 -6.501 18.117 1 94.81 443 ASP A N 1
ATOM 3348 C CA . ASP A 1 443 ? -20.193 -6.351 19.419 1 94.81 443 ASP A CA 1
ATOM 3349 C C . ASP A 1 443 ? -21.004 -7.594 19.777 1 94.81 443 ASP A C 1
ATOM 3351 O O . ASP A 1 443 ? -22.137 -7.756 19.318 1 94.81 443 ASP A O 1
ATOM 3355 N N . PHE A 1 444 ? -20.483 -8.41 20.648 1 93.97 444 PHE A N 1
ATOM 3356 C CA . PHE A 1 444 ? -21.212 -9.547 21.199 1 93.97 444 PHE A CA 1
ATOM 3357 C C . PHE A 1 444 ? -22.075 -9.116 22.379 1 93.97 444 PHE A C 1
ATOM 3359 O O . PHE A 1 444 ? -21.556 -8.653 23.397 1 93.97 444 PHE A O 1
ATOM 3366 N N . LYS A 1 445 ? -23.414 -9.329 22.231 1 93.38 445 LYS A N 1
ATOM 3367 C CA . LYS A 1 445 ? -24.361 -8.878 23.246 1 93.38 445 LYS A CA 1
ATOM 3368 C C . LYS A 1 445 ? -24.896 -10.053 24.06 1 93.38 445 LYS A C 1
ATOM 3370 O O . LYS A 1 445 ? -25.46 -10.996 23.501 1 93.38 445 LYS A O 1
ATOM 3375 N N . PHE A 1 446 ? -24.644 -9.833 25.328 1 93.06 446 PHE A N 1
ATOM 3376 C CA . PHE A 1 446 ? -25.13 -10.846 26.257 1 93.06 446 PHE A CA 1
ATOM 3377 C C . PHE A 1 446 ? -26.068 -10.229 27.288 1 93.06 446 PHE A C 1
ATOM 3379 O O . PHE A 1 446 ? -26.11 -9.007 27.444 1 93.06 446 PHE A O 1
ATOM 3386 N N . LEU A 1 447 ? -26.91 -11.073 27.982 1 93.49 447 LEU A N 1
ATOM 3387 C CA . LEU A 1 447 ? -27.772 -10.688 29.095 1 93.49 447 LEU A CA 1
ATOM 3388 C C . LEU A 1 447 ? -28.657 -9.506 28.713 1 93.49 447 LEU A C 1
ATOM 3390 O O . LEU A 1 447 ? -28.666 -8.484 29.403 1 93.49 447 LEU A O 1
ATOM 3394 N N . GLU A 1 448 ? -29.373 -9.61 27.587 1 89.05 448 GLU A N 1
ATOM 3395 C CA . GLU A 1 448 ? -30.283 -8.59 27.075 1 89.05 448 GLU A CA 1
ATOM 3396 C C . GLU A 1 448 ? -29.556 -7.27 26.836 1 89.05 448 GLU A C 1
ATOM 3398 O O . GLU A 1 448 ? -30.004 -6.216 27.293 1 89.05 448 GLU A O 1
ATOM 3403 N N . ASN A 1 449 ? -28.241 -7.271 26.423 1 88.3 449 ASN A N 1
ATOM 3404 C CA . ASN A 1 449 ? -27.43 -6.143 25.978 1 88.3 449 ASN A CA 1
ATOM 3405 C C . ASN A 1 449 ? -26.793 -5.412 27.156 1 88.3 449 ASN A C 1
ATOM 3407 O O . ASN A 1 449 ? -26.31 -4.288 27.007 1 88.3 449 ASN A O 1
ATOM 3411 N N . LYS A 1 450 ? -26.828 -6.064 28.365 1 93.9 450 LYS A N 1
ATOM 3412 C CA . LYS A 1 450 ? -26.184 -5.448 29.522 1 93.9 450 LYS A CA 1
ATOM 3413 C C . LYS A 1 450 ? -24.674 -5.666 29.491 1 93.9 450 LYS A C 1
ATOM 3415 O O . LYS A 1 450 ? -23.912 -4.837 29.993 1 93.9 450 LYS A O 1
ATOM 3420 N N . LEU A 1 451 ? -24.327 -6.814 28.972 1 96.68 451 LEU A N 1
ATOM 3421 C CA . LEU A 1 451 ? -22.917 -7.16 28.825 1 96.68 451 LEU A CA 1
ATOM 3422 C C . LEU A 1 451 ? -22.519 -7.205 27.354 1 96.68 451 LEU A C 1
ATOM 3424 O O . LEU A 1 451 ? -23.051 -8.01 26.587 1 96.68 451 LEU A O 1
ATOM 3428 N N . ILE A 1 452 ? -21.588 -6.351 26.967 1 96.3 452 ILE A N 1
ATOM 3429 C CA . ILE A 1 452 ? -21.161 -6.278 25.574 1 96.3 452 ILE A CA 1
ATOM 3430 C C . ILE A 1 452 ? -19.654 -6.512 25.484 1 96.3 452 ILE A C 1
ATOM 3432 O O . ILE A 1 452 ? -18.872 -5.82 26.14 1 96.3 452 ILE A O 1
ATOM 3436 N N . TYR A 1 453 ? -19.255 -7.563 24.787 1 96.28 453 TYR A N 1
ATOM 3437 C CA . TYR A 1 453 ? -17.85 -7.805 24.479 1 96.28 453 TYR A CA 1
ATOM 3438 C C . TYR A 1 453 ? -17.508 -7.322 23.075 1 96.28 453 TYR A C 1
ATOM 3440 O O . TYR A 1 453 ? -18.123 -7.754 22.097 1 96.28 453 TYR A O 1
ATOM 3448 N N . THR A 1 454 ? -16.471 -6.38 22.947 1 96.42 454 THR A N 1
ATOM 3449 C CA . THR A 1 454 ? -16.124 -5.779 21.663 1 96.42 454 THR A CA 1
ATOM 3450 C C . THR A 1 454 ? -14.651 -6.008 21.339 1 96.42 454 THR A C 1
ATOM 3452 O O . THR A 1 454 ? -13.791 -5.225 21.747 1 96.42 454 THR A O 1
ATOM 3455 N N . PRO A 1 455 ? -14.3 -7.052 20.568 1 95.31 455 PRO A N 1
ATOM 3456 C CA . PRO A 1 455 ? -12.981 -7.087 19.933 1 95.31 455 PRO A CA 1
ATOM 3457 C C . PRO A 1 455 ? -12.885 -6.163 18.72 1 95.31 455 PRO A C 1
ATOM 3459 O O . PRO A 1 455 ? -13.796 -6.134 17.889 1 95.31 455 PRO A O 1
ATOM 3462 N N . GLN A 1 456 ? -11.787 -5.338 18.633 1 95.28 456 GLN A N 1
ATOM 3463 C CA . GLN A 1 456 ? -11.582 -4.399 17.535 1 95.28 456 GLN A CA 1
ATOM 3464 C C . GLN A 1 456 ? -10.133 -4.417 17.059 1 95.28 456 GLN A C 1
ATOM 3466 O O . GLN A 1 456 ? -9.206 -4.405 17.872 1 95.28 456 GLN A O 1
ATOM 3471 N N . ILE A 1 457 ? -9.956 -4.519 15.808 1 94.04 457 ILE A N 1
ATOM 3472 C CA . ILE A 1 457 ? -8.63 -4.406 15.212 1 94.04 457 ILE A CA 1
ATOM 3473 C C . ILE A 1 457 ? -8.564 -3.16 14.331 1 94.04 457 ILE A C 1
ATOM 3475 O O . ILE A 1 457 ? -9.505 -2.867 13.589 1 94.04 457 ILE A O 1
ATOM 3479 N N . SER A 1 458 ? -7.524 -2.343 14.536 1 94.83 458 SER A N 1
ATOM 3480 C CA . SER A 1 458 ? -7.28 -1.144 13.739 1 94.83 458 SER A CA 1
ATOM 3481 C C . SER A 1 458 ? -5.914 -1.198 13.063 1 94.83 458 SER A C 1
ATOM 3483 O O . SER A 1 458 ? -4.929 -1.618 13.674 1 94.83 458 SER A O 1
ATOM 3485 N N . LEU A 1 459 ? -5.897 -0.851 11.84 1 92.43 459 LEU A N 1
ATOM 3486 C CA . LEU A 1 459 ? -4.671 -0.877 11.049 1 92.43 459 LEU A CA 1
ATOM 3487 C C . LEU A 1 459 ? -4.415 0.478 10.399 1 92.43 459 LEU A C 1
ATOM 3489 O O . LEU A 1 459 ? -5.351 1.14 9.945 1 92.43 459 LEU A O 1
ATOM 3493 N N . THR A 1 460 ? -3.157 0.937 10.374 1 93.53 460 THR A N 1
ATOM 3494 C CA . THR A 1 460 ? -2.705 2.074 9.58 1 93.53 460 THR A CA 1
ATOM 3495 C C . THR A 1 460 ? -1.472 1.704 8.759 1 93.53 460 THR A C 1
ATOM 3497 O O . THR A 1 460 ? -0.564 1.037 9.26 1 93.53 460 THR A O 1
ATOM 3500 N N . TYR A 1 461 ? -1.427 2.01 7.545 1 92.44 461 TYR A N 1
ATOM 3501 C CA . TYR A 1 461 ? -0.291 1.819 6.65 1 92.44 461 TYR A CA 1
ATOM 3502 C C . TYR A 1 461 ? 0.04 3.106 5.906 1 92.44 461 TYR A C 1
ATOM 3504 O O . TYR A 1 461 ? -0.82 3.682 5.235 1 92.44 461 TYR A O 1
ATOM 3512 N N . ASN A 1 462 ? 1.246 3.607 6.024 1 93.65 462 ASN A N 1
ATOM 3513 C CA . ASN A 1 462 ? 1.727 4.826 5.382 1 93.65 462 ASN A CA 1
ATOM 3514 C C . ASN A 1 462 ? 3.005 4.574 4.588 1 93.65 462 ASN A C 1
ATOM 3516 O O . ASN A 1 462 ? 3.972 4.023 5.118 1 93.65 462 ASN A O 1
ATOM 3520 N N . THR A 1 463 ? 3.001 4.979 3.345 1 92.6 463 THR A N 1
ATOM 3521 C CA . THR A 1 463 ? 4.216 4.9 2.542 1 92.6 463 THR A CA 1
ATOM 3522 C C . THR A 1 463 ? 4.572 6.267 1.964 1 92.6 463 THR A C 1
ATOM 3524 O O . THR A 1 463 ? 3.686 7.042 1.597 1 92.6 463 THR A O 1
ATOM 3527 N N . LEU A 1 464 ? 5.827 6.578 1.954 1 94.76 464 LEU A N 1
ATOM 3528 C CA . LEU A 1 464 ? 6.376 7.782 1.341 1 94.76 464 LEU A CA 1
ATOM 3529 C C . LEU A 1 464 ? 7.373 7.426 0.243 1 94.76 464 LEU A C 1
ATOM 3531 O O . LEU A 1 464 ? 8.209 6.537 0.421 1 94.76 464 LEU A O 1
ATOM 3535 N N . ARG A 1 465 ? 7.275 8.025 -0.883 1 95.14 465 ARG A N 1
ATOM 3536 C CA . ARG A 1 465 ? 8.297 8.061 -1.924 1 95.14 465 ARG A CA 1
ATOM 3537 C C . ARG A 1 465 ? 8.701 9.496 -2.245 1 95.14 465 ARG A C 1
ATOM 3539 O O . ARG A 1 465 ? 7.858 10.316 -2.611 1 95.14 465 ARG A O 1
ATOM 3546 N N . SER A 1 466 ? 9.913 9.804 -2.093 1 96.67 466 SER A N 1
ATOM 3547 C CA . SER A 1 466 ? 10.457 11.127 -2.381 1 96.67 466 SER A CA 1
ATOM 3548 C C . SER A 1 466 ? 11.578 11.051 -3.412 1 96.67 466 SER A C 1
ATOM 3550 O O . SER A 1 466 ? 12.409 10.141 -3.367 1 96.67 466 SER A O 1
ATOM 3552 N N . GLU A 1 467 ? 11.561 11.967 -4.34 1 96.73 467 GLU A N 1
ATOM 3553 C CA . GLU A 1 467 ? 12.58 12.059 -5.381 1 96.73 467 GLU A CA 1
ATOM 3554 C C . GLU A 1 467 ? 13.133 13.478 -5.49 1 96.73 467 GLU A C 1
ATOM 3556 O O . GLU A 1 467 ? 12.383 14.451 -5.384 1 96.73 467 GLU A O 1
ATOM 3561 N N . SER A 1 468 ? 14.403 13.573 -5.591 1 97.06 468 SER A N 1
ATOM 3562 C CA . SER A 1 468 ? 15.101 14.826 -5.859 1 97.06 468 SER A CA 1
ATOM 3563 C C . SER A 1 468 ? 16.155 14.65 -6.947 1 97.06 468 SER A C 1
ATOM 3565 O O . SER A 1 468 ? 16.916 13.68 -6.93 1 97.06 468 SER A O 1
ATOM 3567 N N . TYR A 1 469 ? 16.162 15.572 -7.903 1 97.18 469 TYR A N 1
ATOM 3568 C CA . TYR A 1 469 ? 17.058 15.474 -9.05 1 97.18 469 TYR A CA 1
ATOM 3569 C C . TYR A 1 469 ? 17.72 16.816 -9.341 1 97.18 469 TYR A C 1
ATOM 3571 O O . TYR A 1 469 ? 17.04 17.793 -9.663 1 97.18 469 TYR A O 1
ATOM 3579 N N . ILE A 1 470 ? 18.946 16.869 -9.098 1 97.52 470 ILE A N 1
ATOM 3580 C CA . ILE A 1 470 ? 19.754 17.979 -9.591 1 97.52 470 ILE A CA 1
ATOM 3581 C C . ILE A 1 470 ? 20.231 17.68 -11.011 1 97.52 470 ILE A C 1
ATOM 3583 O O . ILE A 1 470 ? 21.19 16.929 -11.205 1 97.52 470 ILE A O 1
ATOM 3587 N N . GLN A 1 471 ? 19.647 18.37 -11.982 1 96.57 471 GLN A N 1
ATOM 3588 C CA . GLN A 1 471 ? 19.875 18.044 -13.385 1 96.57 471 GLN A CA 1
ATOM 3589 C C . GLN A 1 471 ? 21.281 18.443 -13.822 1 96.57 471 GLN A C 1
ATOM 3591 O O . GLN A 1 471 ? 21.824 19.444 -13.348 1 96.57 471 GLN A O 1
ATOM 3596 N N . PRO A 1 472 ? 21.858 17.623 -14.694 1 95.48 472 PRO A N 1
ATOM 3597 C CA . PRO A 1 472 ? 23.159 18.033 -15.228 1 95.48 472 PRO A CA 1
ATOM 3598 C C . PRO A 1 472 ? 23.107 19.386 -15.935 1 95.48 472 PRO A C 1
ATOM 3600 O O . PRO A 1 472 ? 22.213 19.627 -16.75 1 95.48 472 PRO A O 1
ATOM 3603 N N . GLY A 1 473 ? 24.001 20.218 -15.553 1 91.77 473 GLY A N 1
ATOM 3604 C CA . GLY A 1 473 ? 24.08 21.518 -16.2 1 91.77 473 GLY A CA 1
ATOM 3605 C C . GLY A 1 473 ? 23.274 22.589 -15.489 1 91.77 473 GLY A C 1
ATOM 3606 O O . GLY A 1 473 ? 23.342 23.766 -15.848 1 91.77 473 GLY A O 1
ATOM 3607 N N . SER A 1 474 ? 22.52 22.233 -14.466 1 94.55 474 SER A N 1
ATOM 3608 C CA . SER A 1 474 ? 21.777 23.236 -13.709 1 94.55 474 SER A CA 1
ATOM 3609 C C . SER A 1 474 ? 22.712 24.099 -12.869 1 94.55 474 SER A C 1
ATOM 3611 O O . SER A 1 474 ? 23.883 23.759 -12.688 1 94.55 474 SER A O 1
ATOM 3613 N N . VAL A 1 475 ? 22.217 25.123 -12.339 1 94.22 475 VAL A N 1
ATOM 3614 C CA . VAL A 1 475 ? 23.024 26.057 -11.561 1 94.22 475 VAL A CA 1
ATOM 3615 C C . VAL A 1 475 ? 23.559 25.362 -10.311 1 94.22 475 VAL A C 1
ATOM 3617 O O . VAL A 1 475 ? 24.723 25.54 -9.944 1 94.22 475 VAL A O 1
ATOM 3620 N N . LEU A 1 476 ? 22.742 24.568 -9.688 1 95.57 476 LEU A N 1
ATOM 3621 C CA . LEU A 1 476 ? 23.177 23.899 -8.467 1 95.57 476 LEU A CA 1
ATOM 3622 C C . LEU A 1 476 ? 24.202 22.813 -8.777 1 95.57 476 LEU A C 1
ATOM 3624 O O . LEU A 1 476 ? 25.118 22.574 -7.987 1 95.57 476 LEU A O 1
ATOM 3628 N N . ASP A 1 477 ? 24.001 22.136 -9.886 1 95.83 477 ASP A N 1
ATOM 3629 C CA . ASP A 1 477 ? 24.982 21.145 -10.318 1 95.83 477 ASP A CA 1
ATOM 3630 C C . ASP A 1 477 ? 26.367 21.772 -10.466 1 95.83 477 ASP A C 1
ATOM 3632 O O . ASP A 1 477 ? 27.378 21.131 -10.176 1 95.83 477 ASP A O 1
ATOM 3636 N N . GLY A 1 478 ? 26.408 23.005 -10.935 1 93.65 478 GLY A N 1
ATOM 3637 C CA . GLY A 1 478 ? 27.667 23.718 -11.08 1 93.65 478 GLY A CA 1
ATOM 3638 C C . GLY A 1 478 ? 28.373 23.957 -9.759 1 93.65 478 GLY A C 1
ATOM 3639 O O . GLY A 1 478 ? 29.603 24.032 -9.711 1 93.65 478 GLY A O 1
ATOM 3640 N N . TYR A 1 479 ? 27.6 24.008 -8.733 1 93.81 479 TYR A N 1
ATOM 3641 C CA . TYR A 1 479 ? 28.168 24.332 -7.429 1 93.81 479 TYR A CA 1
ATOM 3642 C C . TYR A 1 479 ? 28.543 23.066 -6.668 1 93.81 479 TYR A C 1
ATOM 3644 O O . TYR A 1 479 ? 29.573 23.024 -5.99 1 93.81 479 TYR A O 1
ATOM 3652 N N . ILE A 1 480 ? 27.712 21.997 -6.728 1 92.04 480 ILE A N 1
ATOM 3653 C CA . ILE A 1 480 ? 27.938 20.864 -5.836 1 92.04 480 ILE A CA 1
ATOM 3654 C C . ILE A 1 480 ? 28.159 19.596 -6.658 1 92.04 480 ILE A C 1
ATOM 3656 O O . ILE A 1 480 ? 28.424 18.527 -6.103 1 92.04 480 ILE A O 1
ATOM 3660 N N . GLY A 1 481 ? 27.944 19.774 -7.951 1 92.4 481 GLY A N 1
ATOM 3661 C CA . GLY A 1 481 ? 28.063 18.591 -8.788 1 92.4 481 GLY A CA 1
ATOM 3662 C C . GLY A 1 481 ? 29.498 18.256 -9.147 1 92.4 481 GLY A C 1
ATOM 3663 O O . GLY A 1 481 ? 30.422 18.985 -8.779 1 92.4 481 GLY A O 1
ATOM 3664 N N . ASP A 1 482 ? 29.633 17.113 -9.713 1 92.85 482 ASP A N 1
ATOM 3665 C CA . ASP A 1 482 ? 30.905 16.629 -10.24 1 92.85 482 ASP A CA 1
ATOM 3666 C C . ASP A 1 482 ? 31.002 16.862 -11.746 1 92.85 482 ASP A C 1
ATOM 3668 O O . ASP A 1 482 ? 30.184 16.348 -12.512 1 92.85 482 ASP A O 1
ATOM 3672 N N . LYS A 1 483 ? 31.967 17.57 -12.176 1 90.46 483 LYS A N 1
ATOM 3673 C CA . LYS A 1 483 ? 32.124 17.903 -13.588 1 90.46 483 LYS A CA 1
ATOM 3674 C C . LYS A 1 483 ? 32.264 16.644 -14.438 1 90.46 483 LYS A C 1
ATOM 3676 O O . LYS A 1 483 ? 31.844 16.62 -15.597 1 90.46 483 LYS A O 1
ATOM 3681 N N . LYS A 1 484 ? 32.837 15.605 -13.832 1 89.68 484 LYS A N 1
ATOM 3682 C CA . LYS A 1 484 ? 33.03 14.358 -14.565 1 89.68 484 LYS A CA 1
ATOM 3683 C C . LYS A 1 484 ? 31.757 13.516 -14.564 1 89.68 484 LYS A C 1
ATOM 3685 O O . LYS A 1 484 ? 31.58 12.646 -15.42 1 89.68 484 LYS A O 1
ATOM 3690 N N . ALA A 1 485 ? 30.955 13.724 -13.583 1 93.63 485 ALA A N 1
ATOM 3691 C CA . ALA A 1 485 ? 29.694 13.002 -13.431 1 93.63 485 ALA A CA 1
ATOM 3692 C C . ALA A 1 485 ? 28.571 13.944 -13.007 1 93.63 485 ALA A C 1
ATOM 3694 O O . ALA A 1 485 ? 28.082 13.868 -11.877 1 93.63 485 ALA A O 1
ATOM 3695 N N . PRO A 1 486 ? 28.13 14.744 -13.976 1 94.64 486 PRO A N 1
ATOM 3696 C CA . PRO A 1 486 ? 27.167 15.796 -13.64 1 94.64 486 PRO A CA 1
ATOM 3697 C C . PRO A 1 486 ? 25.784 15.243 -13.304 1 94.64 486 PRO A C 1
ATOM 3699 O O . PRO A 1 486 ? 25.389 14.198 -13.826 1 94.64 486 PRO A O 1
ATOM 3702 N N . GLY A 1 487 ? 25.11 15.995 -12.485 1 95.86 487 GLY A N 1
ATOM 3703 C CA . GLY A 1 487 ? 23.771 15.629 -12.054 1 95.86 487 GLY A CA 1
ATOM 3704 C C . GLY A 1 487 ? 23.762 14.72 -10.839 1 95.86 487 GLY A C 1
ATOM 3705 O O . GLY A 1 487 ? 24.658 13.89 -10.673 1 95.86 487 GLY A O 1
ATOM 3706 N N . ILE A 1 488 ? 22.858 14.886 -9.96 1 97.13 488 ILE A N 1
ATOM 3707 C CA . ILE A 1 488 ? 22.705 14.079 -8.754 1 97.13 488 ILE A CA 1
ATOM 3708 C C . ILE A 1 488 ? 21.235 13.713 -8.562 1 97.13 488 ILE A C 1
ATOM 3710 O O . ILE A 1 488 ? 20.359 14.579 -8.627 1 97.13 488 ILE A O 1
ATOM 3714 N N . LYS A 1 489 ? 20.978 12.464 -8.372 1 97.03 489 LYS A N 1
ATOM 3715 C CA . LYS A 1 489 ? 19.63 11.979 -8.089 1 97.03 489 LYS A CA 1
ATOM 3716 C C . LYS A 1 489 ? 19.574 11.267 -6.74 1 97.03 489 LYS A C 1
ATOM 3718 O O . LYS A 1 489 ? 20.45 10.462 -6.419 1 97.03 489 LYS A O 1
ATOM 3723 N N . THR A 1 490 ? 18.599 11.596 -5.923 1 97.52 490 THR A N 1
ATOM 3724 C CA . THR A 1 490 ? 18.353 10.919 -4.655 1 97.52 490 THR A CA 1
ATOM 3725 C C . THR A 1 490 ? 16.9 10.462 -4.559 1 97.52 490 THR A C 1
ATOM 3727 O O . THR A 1 490 ? 15.98 11.276 -4.661 1 97.52 490 THR A O 1
ATOM 3730 N N . ASP A 1 491 ? 16.694 9.202 -4.424 1 97.13 491 ASP A N 1
ATOM 3731 C CA . ASP A 1 491 ? 15.387 8.613 -4.149 1 97.13 491 ASP A CA 1
ATOM 3732 C C . ASP A 1 491 ? 15.315 8.078 -2.72 1 97.13 491 ASP A C 1
ATOM 3734 O O . ASP A 1 491 ? 16.269 7.472 -2.23 1 97.13 491 ASP A O 1
ATOM 3738 N N . ARG A 1 492 ? 14.287 8.429 -2.025 1 96.44 492 ARG A N 1
ATOM 3739 C CA . ARG A 1 492 ? 14.046 7.935 -0.673 1 96.44 492 ARG A CA 1
ATOM 3740 C C . ARG A 1 492 ? 12.626 7.399 -0.53 1 96.44 492 ARG A C 1
ATOM 3742 O O . ARG A 1 492 ? 11.713 7.852 -1.225 1 96.44 492 ARG A O 1
ATOM 3749 N N . GLY A 1 493 ? 12.496 6.447 0.316 1 94.75 493 GLY A N 1
ATOM 3750 C CA . GLY A 1 493 ? 11.181 5.923 0.652 1 94.75 493 GLY A CA 1
ATOM 3751 C C . GLY A 1 493 ? 11.1 5.378 2.066 1 94.75 493 GLY A C 1
ATOM 3752 O O . GLY A 1 493 ? 12.122 5.034 2.663 1 94.75 493 GLY A O 1
ATOM 3753 N N . ASN A 1 494 ? 9.935 5.405 2.656 1 95.13 494 ASN A N 1
ATOM 3754 C CA . ASN A 1 494 ? 9.693 4.757 3.94 1 95.13 494 ASN A CA 1
ATOM 3755 C C . ASN A 1 494 ? 8.292 4.156 4.009 1 95.13 494 ASN A C 1
ATOM 3757 O O . ASN A 1 494 ? 7.431 4.482 3.19 1 95.13 494 ASN A O 1
ATOM 3761 N N . SER A 1 495 ? 8.095 3.191 4.817 1 92.78 495 SER A N 1
ATOM 3762 C CA . SER A 1 495 ? 6.806 2.584 5.13 1 92.78 495 SER A CA 1
ATOM 3763 C C . SER A 1 495 ? 6.628 2.411 6.635 1 92.78 495 SER A C 1
ATOM 3765 O O . SER A 1 495 ? 7.589 2.12 7.35 1 92.78 495 SER A O 1
ATOM 3767 N N . SER A 1 496 ? 5.441 2.658 7.113 1 94.43 496 SER A N 1
ATOM 3768 C CA . SER A 1 496 ? 5.051 2.455 8.505 1 94.43 496 SER A CA 1
ATOM 3769 C C . SER A 1 496 ? 3.755 1.658 8.605 1 94.43 496 SER A C 1
ATOM 3771 O O . SER A 1 496 ? 2.743 2.031 8.007 1 94.43 496 SER A O 1
ATOM 3773 N N . PHE A 1 497 ? 3.827 0.531 9.297 1 93.31 497 PHE A N 1
ATOM 3774 C CA . PHE A 1 497 ? 2.653 -0.293 9.556 1 93.31 497 PHE A CA 1
ATOM 3775 C C . PHE A 1 497 ? 2.35 -0.35 11.048 1 93.31 497 PHE A C 1
ATOM 3777 O O . PHE A 1 497 ? 3.198 -0.76 11.844 1 93.31 497 PHE A O 1
ATOM 3784 N N . THR A 1 498 ? 1.117 0.062 11.379 1 94.64 498 THR A N 1
ATOM 3785 C CA . THR A 1 498 ? 0.675 0.05 12.769 1 94.64 498 THR A CA 1
ATOM 3786 C C . THR A 1 498 ? -0.579 -0.803 12.931 1 94.64 498 THR A C 1
ATOM 3788 O O . THR A 1 498 ? -1.494 -0.734 12.107 1 94.64 498 THR A O 1
ATOM 3791 N N . TYR A 1 499 ? -0.612 -1.58 13.893 1 93.1 499 TYR A N 1
ATOM 3792 C CA . TYR A 1 499 ? -1.854 -2.254 14.255 1 93.1 499 TYR A CA 1
ATOM 3793 C C . TYR A 1 499 ? -2.143 -2.102 15.744 1 93.1 499 TYR A C 1
ATOM 3795 O O . TYR A 1 499 ? -1.219 -2.048 16.559 1 93.1 499 TYR A O 1
ATOM 3803 N N . ASN A 1 500 ? -3.352 -1.961 16.081 1 95.42 500 ASN A N 1
ATOM 3804 C CA . ASN A 1 500 ? -3.895 -1.823 17.428 1 95.42 500 ASN A CA 1
ATOM 3805 C C . ASN A 1 500 ? -5.026 -2.816 17.681 1 95.42 500 ASN A C 1
ATOM 3807 O O . ASN A 1 500 ? -6.049 -2.786 16.995 1 95.42 500 ASN A O 1
ATOM 3811 N N . PHE A 1 501 ? -4.863 -3.695 18.677 1 96.18 501 PHE A N 1
ATOM 3812 C CA . PHE A 1 501 ? -5.88 -4.665 19.069 1 96.18 501 PHE A CA 1
ATOM 3813 C C . PHE A 1 501 ? -6.527 -4.267 20.39 1 96.18 501 PHE A C 1
ATOM 3815 O O . PHE A 1 501 ? -5.869 -4.257 21.432 1 96.18 501 PHE A O 1
ATOM 3822 N N . LEU A 1 502 ? -7.782 -3.983 20.344 1 96.41 502 LEU A N 1
ATOM 3823 C CA . LEU A 1 502 ? -8.556 -3.603 21.521 1 96.41 502 LEU A CA 1
ATOM 3824 C C . LEU A 1 502 ? -9.551 -4.696 21.893 1 96.41 502 LEU A C 1
ATOM 3826 O O . LEU A 1 502 ? -10.361 -5.114 21.062 1 96.41 502 LEU A O 1
ATOM 3830 N N . ASN A 1 503 ? -9.503 -5.238 23.106 1 96.99 503 ASN A N 1
ATOM 3831 C CA . ASN A 1 503 ? -10.491 -6.123 23.712 1 96.99 503 ASN A CA 1
ATOM 3832 C C . ASN A 1 503 ? -11.235 -5.436 24.854 1 96.99 503 ASN A C 1
ATOM 3834 O O . ASN A 1 503 ? -10.672 -5.225 25.929 1 96.99 503 ASN A O 1
ATOM 3838 N N . LYS A 1 504 ? -12.415 -5.135 24.595 1 96.69 504 LYS A N 1
ATOM 3839 C CA . LYS A 1 504 ? -13.184 -4.326 25.536 1 96.69 504 LYS A CA 1
ATOM 3840 C C . LYS A 1 504 ? -14.422 -5.076 26.021 1 96.69 504 LYS A C 1
ATOM 3842 O O . LYS A 1 504 ? -15.113 -5.721 25.23 1 96.69 504 LYS A O 1
ATOM 3847 N N . ILE A 1 505 ? -14.734 -5.056 27.343 1 97.39 505 ILE A N 1
ATOM 3848 C CA . ILE A 1 505 ? -15.939 -5.588 27.971 1 97.39 505 ILE A CA 1
ATOM 3849 C C . ILE A 1 505 ? -16.66 -4.476 28.729 1 97.39 505 ILE A C 1
ATOM 3851 O O . ILE A 1 505 ? -16.05 -3.768 29.534 1 97.39 505 ILE A O 1
ATOM 3855 N N . SER A 1 506 ? -17.859 -4.279 28.415 1 96.62 506 SER A N 1
ATOM 3856 C CA . SER A 1 506 ? -18.66 -3.26 29.085 1 96.62 506 SER A CA 1
ATOM 3857 C C . SER A 1 506 ? -19.898 -3.869 29.735 1 96.62 506 SER A C 1
ATOM 3859 O O . SER A 1 506 ? -20.552 -4.734 29.148 1 96.62 506 SER A O 1
ATOM 3861 N N . TYR A 1 507 ? -20.194 -3.492 30.925 1 96.41 507 TYR A N 1
ATOM 3862 C CA . TYR A 1 507 ? -21.384 -3.889 31.668 1 96.41 507 TYR A CA 1
ATOM 3863 C C . TYR A 1 507 ? -22.156 -2.667 32.153 1 96.41 507 TYR A C 1
ATOM 3865 O O . TYR A 1 507 ? -21.607 -1.817 32.857 1 96.41 507 TYR A O 1
ATOM 3873 N N . ASN A 1 508 ? -23.327 -2.463 31.743 1 94.98 508 ASN A N 1
ATOM 3874 C CA . ASN A 1 508 ? -24.203 -1.368 32.149 1 94.98 508 ASN A CA 1
ATOM 3875 C C . ASN A 1 508 ? -25.519 -1.886 32.721 1 94.98 508 ASN A C 1
ATOM 3877 O O . ASN A 1 508 ? -26.123 -2.805 32.165 1 94.98 508 ASN A O 1
ATOM 3881 N N . ASP A 1 509 ? -25.908 -1.34 33.798 1 94.3 509 ASP A N 1
ATOM 3882 C CA . ASP A 1 509 ? -27.166 -1.729 34.429 1 94.3 509 ASP A CA 1
ATOM 3883 C C . ASP A 1 509 ? -27.679 -0.629 35.356 1 94.3 509 ASP A C 1
ATOM 3885 O O . ASP A 1 509 ? -27.036 0.411 35.508 1 94.3 509 ASP A O 1
ATOM 3889 N N . SER A 1 510 ? -28.872 -0.809 35.778 1 94.08 510 SER A N 1
ATOM 3890 C CA . SER A 1 510 ? -29.513 0.117 36.707 1 94.08 510 SER A CA 1
ATOM 3891 C C . SER A 1 510 ? -30.205 -0.63 37.842 1 94.08 510 SER A C 1
ATOM 3893 O O . SER A 1 510 ? -30.725 -1.729 37.643 1 94.08 510 SER A O 1
ATOM 3895 N N . PHE A 1 511 ? -30.134 -0.131 39.063 1 91.49 511 PHE A N 1
ATOM 3896 C CA . PHE A 1 511 ? -30.944 -0.669 40.149 1 91.49 511 PHE A CA 1
ATOM 3897 C C . PHE A 1 511 ? -31.867 0.402 40.718 1 91.49 511 PHE A C 1
ATOM 3899 O O . PHE A 1 511 ? -31.475 1.564 40.844 1 91.49 511 PHE A O 1
ATOM 3906 N N . ASP A 1 512 ? -33.193 0.043 41.118 1 90.83 512 ASP A N 1
ATOM 3907 C CA . ASP A 1 512 ? -34.262 0.908 41.607 1 90.83 512 ASP A CA 1
ATOM 3908 C C . ASP A 1 512 ? -34.527 2.056 40.636 1 90.83 512 ASP A C 1
ATOM 3910 O O . ASP A 1 512 ? -34.987 3.126 41.041 1 90.83 512 ASP A O 1
ATOM 3914 N N . GLU A 1 513 ? -34.053 2.027 39.369 1 86.02 513 GLU A N 1
ATOM 3915 C CA . GLU A 1 513 ? -34.276 2.931 38.245 1 86.02 513 GLU A CA 1
ATOM 3916 C C . GLU A 1 513 ? -33.571 4.267 38.463 1 86.02 513 GLU A C 1
ATOM 3918 O O . GLU A 1 513 ? -33.645 5.159 37.616 1 86.02 513 GLU A O 1
ATOM 3923 N N . VAL A 1 514 ? -32.915 4.451 39.573 1 90.96 514 VAL A N 1
ATOM 3924 C CA . VAL A 1 514 ? -32.281 5.738 39.837 1 90.96 514 VAL A CA 1
ATOM 3925 C C . VAL A 1 514 ? -30.764 5.566 39.888 1 90.96 514 VAL A C 1
ATOM 3927 O O . VAL A 1 514 ? -30.017 6.523 39.671 1 90.96 514 VAL A O 1
ATOM 3930 N N . HIS A 1 515 ? -30.309 4.315 40.315 1 95.5 515 HIS A N 1
ATOM 3931 C CA . HIS A 1 515 ? -28.879 4.029 40.355 1 95.5 515 HIS A CA 1
ATOM 3932 C C . HIS A 1 515 ? -28.402 3.42 39.041 1 95.5 515 HIS A C 1
ATOM 3934 O O . HIS A 1 515 ? -28.585 2.224 38.804 1 95.5 515 HIS A O 1
ATOM 3940 N N . ASN A 1 516 ? -27.787 4.19 38.195 1 95.29 516 ASN A N 1
ATOM 3941 C CA . ASN A 1 516 ? -27.212 3.703 36.946 1 95.29 516 ASN A CA 1
ATOM 3942 C C . ASN A 1 516 ? -25.699 3.536 37.052 1 95.29 516 ASN A C 1
ATOM 3944 O O . ASN A 1 516 ? -25.013 4.395 37.609 1 95.29 516 ASN A O 1
ATOM 3948 N N . TYR A 1 517 ? -25.189 2.398 36.671 1 94.82 517 TYR A N 1
ATOM 3949 C CA . TYR A 1 517 ? -23.746 2.196 36.745 1 94.82 517 TYR A CA 1
ATOM 3950 C C . TYR A 1 517 ? -23.234 1.466 35.51 1 94.82 517 TYR A C 1
ATOM 3952 O O . TYR A 1 517 ? -23.973 0.708 34.877 1 94.82 517 TYR A O 1
ATOM 3960 N N . GLY A 1 518 ? -22.083 1.765 35.128 1 94.95 518 GLY A N 1
ATOM 3961 C CA . GLY A 1 518 ? -21.386 1.158 34.005 1 94.95 518 GLY A CA 1
ATOM 3962 C C . GLY A 1 518 ? -19.928 0.856 34.3 1 94.95 518 GLY A C 1
ATOM 3963 O O . GLY A 1 518 ? -19.249 1.64 34.965 1 94.95 518 GLY A O 1
ATOM 3964 N N . ILE A 1 519 ? -19.486 -0.341 33.908 1 96.39 519 ILE A N 1
ATOM 3965 C CA . ILE A 1 519 ? -18.094 -0.754 34.046 1 96.39 519 ILE A CA 1
ATOM 3966 C C . ILE A 1 519 ? -17.541 -1.169 32.684 1 96.39 519 ILE A C 1
ATOM 3968 O O . ILE A 1 519 ? -18.183 -1.926 31.952 1 96.39 519 ILE A O 1
ATOM 3972 N N . THR A 1 520 ? -16.434 -0.606 32.313 1 96.34 520 THR A N 1
ATOM 3973 C CA . THR A 1 520 ? -15.742 -0.997 31.09 1 96.34 520 THR A CA 1
ATOM 3974 C C . THR A 1 520 ? -14.324 -1.47 31.398 1 96.34 520 THR A C 1
ATOM 3976 O O . THR A 1 520 ? -13.552 -0.757 32.042 1 96.34 520 THR A O 1
ATOM 3979 N N . LEU A 1 521 ? -13.975 -2.692 31.014 1 97.4 521 LEU A N 1
ATOM 3980 C CA . LEU A 1 521 ? -12.63 -3.252 31.082 1 97.4 521 LEU A CA 1
ATOM 3981 C C . LEU A 1 521 ? -12.059 -3.464 29.683 1 97.4 521 LEU A C 1
ATOM 3983 O O . LEU A 1 521 ? -12.774 -3.891 28.774 1 97.4 521 LEU A O 1
ATOM 3987 N N . PHE A 1 522 ? -10.797 -3.032 29.469 1 96.2 522 PHE A N 1
ATOM 3988 C CA . PHE A 1 522 ? -10.253 -3.335 28.151 1 96.2 522 PHE A CA 1
ATOM 3989 C C . PHE A 1 522 ? -8.745 -3.543 28.223 1 96.2 522 PHE A C 1
ATOM 3991 O O . PHE A 1 522 ? -8.1 -3.123 29.187 1 96.2 522 PHE A O 1
ATOM 3998 N N . THR A 1 523 ? -8.137 -4.296 27.309 1 97.49 523 THR A N 1
ATOM 3999 C CA . THR A 1 523 ? -6.719 -4.407 26.986 1 97.49 523 THR A CA 1
ATOM 4000 C C . THR A 1 523 ? -6.439 -3.861 25.588 1 97.49 523 THR A C 1
ATOM 4002 O O . THR A 1 523 ? -7.267 -3.999 24.685 1 97.49 523 THR A O 1
ATOM 4005 N N . GLU A 1 524 ? -5.319 -3.215 25.418 1 96.22 524 GLU A N 1
ATOM 4006 C CA . GLU A 1 524 ? -4.909 -2.643 24.139 1 96.22 524 GLU A CA 1
ATOM 4007 C C . GLU A 1 524 ? -3.461 -2.999 23.814 1 96.22 524 GLU A C 1
ATOM 4009 O O . GLU A 1 524 ? -2.568 -2.804 24.641 1 96.22 524 GLU A O 1
ATOM 4014 N N . PHE A 1 525 ? -3.244 -3.594 22.696 1 97.26 525 PHE A N 1
ATOM 4015 C CA . PHE A 1 525 ? -1.912 -3.892 22.183 1 97.26 525 PHE A CA 1
ATOM 4016 C C . PHE A 1 525 ? -1.622 -3.079 20.927 1 97.26 525 PHE A C 1
ATOM 4018 O O . PHE A 1 525 ? -2.291 -3.244 19.905 1 97.26 525 PHE A O 1
ATOM 4025 N N . TYR A 1 526 ? -0.606 -2.247 20.983 1 95.27 526 TYR A N 1
ATOM 4026 C CA . TYR A 1 526 ? -0.201 -1.345 19.911 1 95.27 526 TYR A CA 1
ATOM 4027 C C . TYR A 1 526 ? 1.209 -1.665 19.432 1 95.27 526 TYR A C 1
ATOM 4029 O O . TYR A 1 526 ? 2.123 -1.837 20.242 1 95.27 526 TYR A O 1
ATOM 4037 N N . ASN A 1 527 ? 1.421 -1.789 18.115 1 96.46 527 ASN A N 1
ATOM 4038 C CA . ASN A 1 527 ? 2.734 -2.018 17.521 1 96.46 527 ASN A CA 1
ATOM 4039 C C . ASN A 1 527 ? 2.932 -1.185 16.258 1 96.46 527 ASN A C 1
ATOM 4041 O O . ASN A 1 527 ? 2.024 -1.078 15.432 1 96.46 527 ASN A O 1
ATOM 4045 N N . ASN A 1 528 ? 4.098 -0.55 16.124 1 94.87 528 ASN A N 1
ATOM 4046 C CA . ASN A 1 528 ? 4.485 0.215 14.944 1 94.87 528 ASN A CA 1
ATOM 4047 C C . ASN A 1 528 ? 5.8 -0.289 14.356 1 94.87 528 ASN A C 1
ATOM 4049 O O . ASN A 1 528 ? 6.824 -0.312 15.042 1 94.87 528 ASN A O 1
ATOM 4053 N N . ASN A 1 529 ? 5.813 -0.741 13.112 1 95.28 529 ASN A N 1
ATOM 4054 C CA . ASN A 1 529 ? 6.995 -1.157 12.365 1 95.28 529 ASN A CA 1
ATOM 4055 C C . ASN A 1 529 ? 7.356 -0.149 11.278 1 95.28 529 ASN A C 1
ATOM 4057 O O . ASN A 1 529 ? 6.589 0.055 10.335 1 95.28 529 ASN A O 1
ATOM 4061 N N . PHE A 1 530 ? 8.601 0.391 11.393 1 94.55 530 PHE A N 1
ATOM 4062 C CA . PHE A 1 530 ? 9.048 1.422 10.463 1 94.55 530 PHE A CA 1
ATOM 4063 C C . PHE A 1 530 ? 10.249 0.941 9.658 1 94.55 530 PHE A C 1
ATOM 4065 O O . PHE A 1 530 ? 11.188 0.368 10.217 1 94.55 530 PHE A O 1
ATOM 4072 N N . ARG A 1 531 ? 10.214 1.179 8.34 1 95.5 531 ARG A N 1
ATOM 4073 C CA . ARG A 1 531 ? 11.309 0.865 7.429 1 95.5 531 ARG A CA 1
ATOM 4074 C C . ARG A 1 531 ? 11.595 2.035 6.493 1 95.5 531 ARG A C 1
ATOM 4076 O O . ARG A 1 531 ? 10.673 2.724 6.053 1 95.5 531 ARG A O 1
ATOM 4083 N N . ARG A 1 532 ? 12.869 2.194 6.123 1 96.41 532 ARG A N 1
ATOM 4084 C CA . ARG A 1 532 ? 13.281 3.275 5.232 1 96.41 532 ARG A CA 1
ATOM 4085 C C . ARG A 1 532 ? 14.399 2.82 4.3 1 96.41 532 ARG A C 1
ATOM 4087 O O . ARG A 1 532 ? 15.2 1.954 4.66 1 96.41 532 ARG A O 1
ATOM 4094 N N . TYR A 1 533 ? 14.446 3.374 3.072 1 96.18 533 TYR A N 1
ATOM 4095 C CA . TYR A 1 533 ? 15.573 3.214 2.159 1 96.18 533 TYR A CA 1
ATOM 4096 C C . TYR A 1 533 ? 15.97 4.55 1.543 1 96.18 533 TYR A C 1
ATOM 4098 O O . TYR A 1 533 ? 15.146 5.461 1.437 1 96.18 533 TYR A O 1
ATOM 4106 N N . ARG A 1 534 ? 17.172 4.693 1.195 1 96.91 534 ARG A N 1
ATOM 4107 C CA . ARG A 1 534 ? 17.745 5.834 0.489 1 96.91 534 ARG A CA 1
ATOM 4108 C C . ARG A 1 534 ? 18.799 5.383 -0.517 1 96.91 534 ARG A C 1
ATOM 4110 O O . ARG A 1 534 ? 19.66 4.562 -0.196 1 96.91 534 ARG A O 1
ATOM 4117 N N . LEU A 1 535 ? 18.73 5.821 -1.709 1 96.52 535 LEU A N 1
ATOM 4118 C CA . LEU A 1 535 ? 19.748 5.571 -2.723 1 96.52 535 LEU A CA 1
ATOM 4119 C C . LEU A 1 535 ? 20.07 6.845 -3.496 1 96.52 535 LEU A C 1
ATOM 4121 O O . LEU A 1 535 ? 19.18 7.656 -3.764 1 96.52 535 LEU A O 1
ATOM 4125 N N . SER A 1 536 ? 21.243 7.068 -3.806 1 96.78 536 SER A N 1
ATOM 4126 C CA . SER A 1 536 ? 21.72 8.23 -4.549 1 96.78 536 SER A CA 1
ATOM 4127 C C . SER A 1 536 ? 22.787 7.837 -5.565 1 96.78 536 SER A C 1
ATOM 4129 O O . SER A 1 536 ? 23.544 6.889 -5.342 1 96.78 536 SER A O 1
ATOM 4131 N N . SER A 1 537 ? 22.765 8.523 -6.667 1 95.49 537 SER A N 1
ATOM 4132 C CA . SER A 1 537 ? 23.757 8.338 -7.721 1 95.49 537 SER A CA 1
ATOM 4133 C C . SER A 1 537 ? 24.101 9.662 -8.396 1 95.49 537 SER A C 1
ATOM 4135 O O . SER A 1 537 ? 23.384 10.652 -8.233 1 95.49 537 SER A O 1
ATOM 4137 N N . LYS A 1 538 ? 25.197 9.689 -9.121 1 95.64 538 LYS A N 1
ATOM 4138 C CA . LYS A 1 538 ? 25.605 10.858 -9.894 1 95.64 538 LYS A CA 1
ATOM 4139 C C . LYS A 1 538 ? 26.032 10.463 -11.305 1 95.64 538 LYS A C 1
ATOM 4141 O O . LYS A 1 538 ? 26.256 9.284 -11.584 1 95.64 538 LYS A O 1
ATOM 4146 N N . GLY A 1 539 ? 26.114 11.407 -12.191 1 95.25 539 GLY A N 1
ATOM 4147 C CA . GLY A 1 539 ? 26.547 11.211 -13.566 1 95.25 539 GLY A CA 1
ATOM 4148 C C . GLY A 1 539 ? 25.409 10.857 -14.505 1 95.25 539 GLY A C 1
ATOM 4149 O O . GLY A 1 539 ? 25.207 9.686 -14.83 1 95.25 539 GLY A O 1
ATOM 4150 N N . PHE A 1 540 ? 24.738 11.845 -14.98 1 94.5 540 PHE A N 1
ATOM 4151 C CA . PHE A 1 540 ? 23.626 11.651 -15.903 1 94.5 540 PHE A CA 1
ATOM 4152 C C . PHE A 1 540 ? 23.919 12.307 -17.247 1 94.5 540 PHE A C 1
ATOM 4154 O O . PHE A 1 540 ? 24.365 13.454 -17.3 1 94.5 540 PHE A O 1
ATOM 4161 N N . PRO A 1 541 ? 23.647 11.637 -18.268 1 91 541 PRO A N 1
ATOM 4162 C CA . PRO A 1 541 ? 23.98 12.188 -19.584 1 91 541 PRO A CA 1
ATOM 4163 C C . PRO A 1 541 ? 23.015 13.287 -20.024 1 91 541 PRO A C 1
ATOM 4165 O O . PRO A 1 541 ? 23.35 14.094 -20.895 1 91 541 PRO A O 1
ATOM 4168 N N . SER A 1 542 ? 21.773 13.224 -19.51 1 90.49 542 SER A N 1
ATOM 4169 C CA . SER A 1 542 ? 20.746 14.193 -19.88 1 90.49 542 SER A CA 1
ATOM 4170 C C . SER A 1 542 ? 19.788 14.452 -18.723 1 90.49 542 SER A C 1
ATOM 4172 O O . SER A 1 542 ? 19.526 13.559 -17.915 1 90.49 542 SER A O 1
ATOM 4174 N N . PRO A 1 543 ? 19.22 15.689 -18.69 1 91.69 543 PRO A N 1
ATOM 4175 C CA . PRO A 1 543 ? 18.236 15.995 -17.648 1 91.69 543 PRO A CA 1
ATOM 4176 C C . PRO A 1 543 ? 16.94 15.204 -17.81 1 91.69 543 PRO A C 1
ATOM 4178 O O . PRO A 1 543 ? 16.169 15.074 -16.856 1 91.69 543 PRO A O 1
ATOM 4181 N N . ASP A 1 544 ? 16.68 14.696 -18.919 1 88.96 544 ASP A N 1
ATOM 4182 C CA . ASP A 1 544 ? 15.416 14.019 -19.191 1 88.96 544 ASP A CA 1
ATOM 4183 C C . ASP A 1 544 ? 15.449 12.574 -18.698 1 88.96 544 ASP A C 1
ATOM 4185 O O . ASP A 1 544 ? 14.408 11.922 -18.599 1 88.96 544 ASP A O 1
ATOM 4189 N N . LEU A 1 545 ? 16.647 12.036 -18.416 1 90.56 545 LEU A N 1
ATOM 4190 C CA . LEU A 1 545 ? 16.814 10.672 -17.926 1 90.56 545 LEU A CA 1
ATOM 4191 C C . LEU A 1 545 ? 17.026 10.658 -16.416 1 90.56 545 LEU A C 1
ATOM 4193 O O . LEU A 1 545 ? 18.163 10.576 -15.946 1 90.56 545 LEU A O 1
ATOM 4197 N N . ASN A 1 546 ? 15.976 10.573 -15.722 1 91.12 546 ASN A N 1
ATOM 4198 C CA . ASN A 1 546 ? 16.093 10.877 -14.3 1 91.12 546 ASN A CA 1
ATOM 4199 C C . ASN A 1 546 ? 15.955 9.62 -13.445 1 91.12 546 ASN A C 1
ATOM 4201 O O . ASN A 1 546 ? 15.703 9.707 -12.242 1 91.12 546 ASN A O 1
ATOM 4205 N N . THR A 1 547 ? 16.091 8.433 -14.005 1 94.46 547 THR A N 1
ATOM 4206 C CA . THR A 1 547 ? 16.179 7.224 -13.194 1 94.46 547 THR A CA 1
ATOM 4207 C C . THR A 1 547 ? 17.636 6.829 -12.968 1 94.46 547 THR A C 1
ATOM 4209 O O . THR A 1 547 ? 18.491 7.074 -13.822 1 94.46 547 THR A O 1
ATOM 4212 N N . GLN A 1 548 ? 17.907 6.25 -11.904 1 94.94 548 GLN A N 1
ATOM 4213 C CA . GLN A 1 548 ? 19.291 6.047 -11.488 1 94.94 548 GLN A CA 1
ATOM 4214 C C . GLN A 1 548 ? 19.944 4.92 -12.283 1 94.94 548 GLN A C 1
ATOM 4216 O O . GLN A 1 548 ? 21.166 4.756 -12.248 1 94.94 548 GLN A O 1
ATOM 4221 N N . ASP A 1 549 ? 19.23 4.154 -12.99 1 91.74 549 ASP A N 1
ATOM 4222 C CA . ASP A 1 549 ? 19.819 3.164 -13.887 1 91.74 549 ASP A CA 1
ATOM 4223 C C . ASP A 1 549 ? 20.606 3.839 -15.009 1 91.74 549 ASP A C 1
ATOM 4225 O O . ASP A 1 549 ? 21.412 3.194 -15.683 1 91.74 549 ASP A O 1
ATOM 4229 N N . ASN A 1 550 ? 20.377 5.108 -15.214 1 92.97 550 ASN A N 1
ATOM 4230 C CA . ASN A 1 550 ? 21.079 5.88 -16.234 1 92.97 550 ASN A CA 1
ATOM 4231 C C . ASN A 1 550 ? 22.304 6.584 -15.659 1 92.97 550 ASN A C 1
ATOM 4233 O O . ASN A 1 550 ? 23.02 7.283 -16.379 1 92.97 550 ASN A O 1
ATOM 4237 N N . SER A 1 551 ? 22.56 6.405 -14.376 1 93.66 551 SER A N 1
ATOM 4238 C CA . SER A 1 551 ? 23.649 7.119 -13.719 1 93.66 551 SER A CA 1
ATOM 4239 C C . SER A 1 551 ? 24.978 6.394 -13.905 1 93.66 551 SER A C 1
ATOM 4241 O O . SER A 1 551 ? 25.001 5.208 -14.243 1 93.66 551 SER A O 1
ATOM 4243 N N . ALA A 1 552 ? 26.023 7.087 -13.614 1 93.02 552 ALA A N 1
ATOM 4244 C CA . ALA A 1 552 ? 27.355 6.514 -13.787 1 93.02 552 ALA A CA 1
ATOM 4245 C C . ALA A 1 552 ? 27.853 5.882 -12.491 1 93.02 552 ALA A C 1
ATOM 4247 O O . ALA A 1 552 ? 28.584 4.889 -12.518 1 93.02 552 ALA A O 1
ATOM 4248 N N . GLU A 1 553 ? 27.441 6.436 -11.379 1 91.81 553 GLU A N 1
ATOM 4249 C CA . GLU A 1 553 ? 28.081 5.992 -10.145 1 91.81 553 GLU A CA 1
ATOM 4250 C C . GLU A 1 553 ? 27.119 6.074 -8.963 1 91.81 553 GLU A C 1
ATOM 4252 O O . GLU A 1 553 ? 26.629 7.155 -8.629 1 91.81 553 GLU A O 1
ATOM 4257 N N . PRO A 1 554 ? 26.865 4.907 -8.24 1 92.07 554 PRO A N 1
ATOM 4258 C CA . PRO A 1 554 ? 26.13 4.975 -6.975 1 92.07 554 PRO A CA 1
ATOM 4259 C C . PRO A 1 554 ? 26.932 5.647 -5.863 1 92.07 554 PRO A C 1
ATOM 4261 O O . PRO A 1 554 ? 28.13 5.389 -5.719 1 92.07 554 PRO A O 1
ATOM 4264 N N . THR A 1 555 ? 26.276 6.545 -5.118 1 92.14 555 THR A N 1
ATOM 4265 C CA . THR A 1 555 ? 26.999 7.269 -4.079 1 92.14 555 THR A CA 1
ATOM 4266 C C . THR A 1 555 ? 26.445 6.931 -2.698 1 92.14 555 THR A C 1
ATOM 4268 O O . THR A 1 555 ? 27.117 7.138 -1.686 1 92.14 555 THR A O 1
ATOM 4271 N N . ASN A 1 556 ? 25.259 6.44 -2.654 1 92.64 556 ASN A N 1
ATOM 4272 C CA . ASN A 1 556 ? 24.66 6.079 -1.374 1 92.64 556 ASN A CA 1
ATOM 4273 C C . ASN A 1 556 ? 23.647 4.948 -1.529 1 92.64 556 ASN A C 1
ATOM 4275 O O . ASN A 1 556 ? 22.925 4.887 -2.526 1 92.64 556 ASN A O 1
ATOM 4279 N N . ALA A 1 557 ? 23.606 4.04 -0.618 1 94.23 557 ALA A N 1
ATOM 4280 C CA . ALA A 1 557 ? 22.617 2.98 -0.438 1 94.23 557 ALA A CA 1
ATOM 4281 C C . ALA A 1 557 ? 22.413 2.665 1.041 1 94.23 557 ALA A C 1
ATOM 4283 O O . ALA A 1 557 ? 23.302 2.111 1.692 1 94.23 557 ALA A O 1
ATOM 4284 N N . SER A 1 558 ? 21.279 2.978 1.514 1 94.55 558 SER A N 1
ATOM 4285 C CA . SER A 1 558 ? 21.046 2.787 2.941 1 94.55 558 SER A CA 1
ATOM 4286 C C . SER A 1 558 ? 19.631 2.283 3.208 1 94.55 558 SER A C 1
ATOM 4288 O O . SER A 1 558 ? 18.684 2.69 2.531 1 94.55 558 SER A O 1
ATOM 4290 N N . SER A 1 559 ? 19.508 1.339 4.121 1 95.31 559 SER A N 1
ATOM 4291 C CA . SER A 1 559 ? 18.223 0.898 4.652 1 95.31 559 SER A CA 1
ATOM 4292 C C . SER A 1 559 ? 18.208 0.948 6.176 1 95.31 559 SER A C 1
ATOM 4294 O O . SER A 1 559 ? 19.259 0.876 6.815 1 95.31 559 SER A O 1
ATOM 4296 N N . PHE A 1 560 ? 17.03 1.138 6.742 1 94.47 560 PHE A N 1
ATOM 4297 C CA . PHE A 1 560 ? 16.835 1.302 8.178 1 94.47 560 PHE A CA 1
ATOM 4298 C C . PHE A 1 560 ? 15.532 0.65 8.625 1 94.47 560 PHE A C 1
ATOM 4300 O O . PHE A 1 560 ? 14.563 0.6 7.864 1 94.47 560 PHE A O 1
ATOM 4307 N N . ARG A 1 561 ? 15.532 0.053 9.903 1 94.42 561 ARG A N 1
ATOM 4308 C CA . ARG A 1 561 ? 14.332 -0.52 10.504 1 94.42 561 ARG A CA 1
ATOM 4309 C C . ARG A 1 561 ? 14.247 -0.178 11.988 1 94.42 561 ARG A C 1
ATOM 4311 O O . ARG A 1 561 ? 15.264 -0.151 12.684 1 94.42 561 ARG A O 1
ATOM 4318 N N . SER A 1 562 ? 13.033 0.085 12.474 1 94.77 562 SER A N 1
ATOM 4319 C CA . SER A 1 562 ? 12.772 0.278 13.897 1 94.77 562 SER A CA 1
ATOM 4320 C C . SER A 1 562 ? 11.365 -0.179 14.268 1 94.77 562 SER A C 1
ATOM 4322 O O . SER A 1 562 ? 10.476 -0.223 13.415 1 94.77 562 SER A O 1
ATOM 4324 N N . GLU A 1 563 ? 11.159 -0.53 15.572 1 94.33 563 GLU A N 1
ATOM 4325 C CA . GLU A 1 563 ? 9.88 -1.022 16.075 1 94.33 563 GLU A CA 1
ATOM 4326 C C . GLU A 1 563 ? 9.578 -0.459 17.46 1 94.33 563 GLU A C 1
ATOM 4328 O O . GLU A 1 563 ? 10.494 -0.185 18.238 1 94.33 563 GLU A O 1
ATOM 4333 N N . GLU A 1 564 ? 8.348 -0.201 17.747 1 94.37 564 GLU A N 1
ATOM 4334 C CA . GLU A 1 564 ? 7.879 0.197 19.071 1 94.37 564 GLU A CA 1
ATOM 4335 C C . GLU A 1 564 ? 6.592 -0.533 19.443 1 94.37 564 GLU A C 1
ATOM 4337 O O . GLU A 1 564 ? 5.756 -0.808 18.58 1 94.37 564 GLU A O 1
ATOM 4342 N N . THR A 1 565 ? 6.403 -0.827 20.767 1 95.58 565 THR A N 1
ATOM 4343 C CA . THR A 1 565 ? 5.255 -1.583 21.255 1 95.58 565 THR A CA 1
ATOM 4344 C C . THR A 1 565 ? 4.717 -0.975 22.547 1 95.58 565 THR A C 1
ATOM 4346 O O . THR A 1 565 ? 5.483 -0.451 23.358 1 95.58 565 THR A O 1
ATOM 4349 N N . LEU A 1 566 ? 3.416 -0.963 22.685 1 96.18 566 LEU A N 1
ATOM 4350 C CA . LEU A 1 566 ? 2.703 -0.543 23.887 1 96.18 566 LEU A CA 1
ATOM 4351 C C . LEU A 1 566 ? 1.624 -1.554 24.259 1 96.18 566 LEU A C 1
ATOM 4353 O O . LEU A 1 566 ? 0.834 -1.968 23.408 1 96.18 566 LEU A O 1
ATOM 4357 N N . PHE A 1 567 ? 1.64 -2.001 25.502 1 97.03 567 PHE A N 1
ATOM 4358 C CA . PHE A 1 567 ? 0.592 -2.867 26.03 1 97.03 567 PHE A CA 1
ATOM 4359 C C . PHE A 1 567 ? -0.114 -2.206 27.208 1 97.03 567 PHE A C 1
ATOM 4361 O O . PHE A 1 567 ? 0.533 -1.784 28.169 1 97.03 567 PHE A O 1
ATOM 4368 N N . SER A 1 568 ? -1.487 -2.132 27.201 1 97.05 568 SER A N 1
ATOM 4369 C CA . SER A 1 568 ? -2.26 -1.411 28.207 1 97.05 568 SER A CA 1
ATOM 4370 C C . SER A 1 568 ? -3.402 -2.266 28.745 1 97.05 568 SER A C 1
ATOM 4372 O O . SER A 1 568 ? -3.968 -3.085 28.018 1 97.05 568 SER A O 1
ATOM 4374 N N . THR A 1 569 ? -3.708 -2.091 29.998 1 97.13 569 THR A N 1
ATOM 4375 C CA . THR A 1 569 ? -4.895 -2.601 30.676 1 97.13 569 THR A CA 1
ATOM 4376 C C . THR A 1 569 ? -5.613 -1.481 31.424 1 97.13 569 THR A C 1
ATOM 4378 O O . THR A 1 569 ? -4.976 -0.671 32.1 1 97.13 569 THR A O 1
ATOM 4381 N N . ALA A 1 570 ? -6.947 -1.411 31.261 1 96.45 570 ALA A N 1
ATOM 4382 C CA . ALA A 1 570 ? -7.64 -0.271 31.856 1 96.45 570 ALA A CA 1
ATOM 4383 C C . ALA A 1 570 ? -9.027 -0.67 32.352 1 96.45 570 ALA A C 1
ATOM 4385 O O . ALA A 1 570 ? -9.587 -1.675 31.907 1 96.45 570 ALA A O 1
ATOM 4386 N N . ALA A 1 571 ? -9.559 0.078 33.279 1 96.86 571 ALA A N 1
ATOM 4387 C CA . ALA A 1 571 ? -10.91 -0.031 33.826 1 96.86 571 ALA A CA 1
ATOM 4388 C C . ALA A 1 571 ? -11.557 1.344 33.965 1 96.86 571 ALA A C 1
ATOM 4390 O O . ALA A 1 571 ? -10.919 2.295 34.422 1 96.86 571 ALA A O 1
ATOM 4391 N N . LEU A 1 572 ? -12.752 1.528 33.477 1 96.09 572 LEU A N 1
ATOM 4392 C CA . LEU A 1 572 ? -13.553 2.739 33.618 1 96.09 572 LEU A CA 1
ATOM 4393 C C . LEU A 1 572 ? -14.829 2.458 34.405 1 96.09 572 LEU A C 1
ATOM 4395 O O . LEU A 1 572 ? -15.501 1.451 34.168 1 96.09 572 LEU A O 1
ATOM 4399 N N . LEU A 1 573 ? -15.136 3.275 35.35 1 95.88 573 LEU A N 1
ATOM 4400 C CA . LEU A 1 573 ? -16.339 3.162 36.168 1 95.88 573 LEU A CA 1
ATOM 4401 C C . LEU A 1 573 ? -17.188 4.424 36.063 1 95.88 573 LEU A C 1
ATOM 4403 O O . LEU A 1 573 ? -16.675 5.536 36.207 1 95.88 573 LEU A O 1
ATOM 4407 N N . ASP A 1 574 ? -18.407 4.296 35.781 1 94.88 574 ASP A N 1
ATOM 4408 C CA . ASP A 1 574 ? -19.371 5.391 35.741 1 94.88 574 ASP A CA 1
ATOM 4409 C C . ASP A 1 574 ? -20.574 5.096 36.635 1 94.88 574 ASP A C 1
ATOM 4411 O O . ASP A 1 574 ? -21.085 3.974 36.647 1 94.88 574 ASP A O 1
ATOM 4415 N N . TYR A 1 575 ? -20.952 6.066 37.418 1 95.99 575 TYR A N 1
ATOM 4416 C CA . TYR A 1 575 ? -22.11 5.956 38.298 1 95.99 575 TYR A CA 1
ATOM 4417 C C . TYR A 1 575 ? -22.89 7.264 38.34 1 95.99 575 TYR A C 1
ATOM 4419 O O . TYR A 1 575 ? -22.3 8.347 38.329 1 95.99 575 TYR A O 1
ATOM 4427 N N . ASN A 1 576 ? -24.158 7.161 38.288 1 95.41 576 ASN A N 1
ATOM 4428 C CA . ASN A 1 576 ? -24.949 8.354 38.572 1 95.41 576 ASN A CA 1
ATOM 4429 C C . ASN A 1 576 ? -26.203 8.017 39.372 1 95.41 576 ASN A C 1
ATOM 4431 O O . ASN A 1 576 ? -26.736 6.91 39.264 1 95.41 576 ASN A O 1
ATOM 4435 N N . TYR A 1 577 ? -26.614 8.908 40.174 1 96.44 577 TYR A N 1
ATOM 4436 C CA . TYR A 1 577 ? -27.867 8.866 40.919 1 96.44 577 TYR A CA 1
ATOM 4437 C C . TYR A 1 577 ? -28.889 9.827 40.323 1 96.44 577 TYR A C 1
ATOM 4439 O O . TYR A 1 577 ? -28.789 11.042 40.508 1 96.44 577 TYR A O 1
ATOM 4447 N N . ASN A 1 578 ? -29.877 9.213 39.598 1 93.1 578 ASN A N 1
ATOM 4448 C CA . ASN A 1 578 ? -30.963 9.949 38.96 1 93.1 578 ASN A CA 1
ATOM 4449 C C . ASN A 1 578 ? -30.432 11.018 38.008 1 93.1 578 ASN A C 1
ATOM 4451 O O . ASN A 1 578 ? -31.007 12.103 37.905 1 93.1 578 ASN A O 1
ATOM 4455 N N . GLU A 1 579 ? -29.224 10.87 37.465 1 91.67 579 GLU A N 1
ATOM 4456 C CA . GLU A 1 579 ? -28.543 11.788 36.556 1 91.67 579 GLU A CA 1
ATOM 4457 C C . GLU A 1 579 ? -28.307 13.143 37.215 1 91.67 579 GLU A C 1
ATOM 4459 O O . GLU A 1 579 ? -28.098 14.146 36.527 1 91.67 579 GLU A O 1
ATOM 4464 N N . LYS A 1 580 ? -28.504 13.187 38.562 1 94.07 580 LYS A N 1
ATOM 4465 C CA . LYS A 1 580 ? -28.291 14.402 39.344 1 94.07 580 LYS A CA 1
ATOM 4466 C C . LYS A 1 580 ? -26.859 14.477 39.865 1 94.07 580 LYS A C 1
ATOM 4468 O O . LYS A 1 580 ? -26.199 15.51 39.734 1 94.07 580 LYS A O 1
ATOM 4473 N N . TYR A 1 581 ? -26.447 13.386 40.402 1 96.93 581 TYR A N 1
ATOM 4474 C CA . TYR A 1 581 ? -25.067 13.221 40.846 1 96.93 581 TYR A CA 1
ATOM 4475 C C . TYR A 1 581 ? -24.34 12.188 39.994 1 96.93 581 TYR A C 1
ATOM 4477 O O . TYR A 1 581 ? -24.754 11.028 39.926 1 96.93 581 TYR A O 1
ATOM 4485 N N . VAL A 1 582 ? -23.309 12.63 39.348 1 96.74 582 VAL A N 1
ATOM 4486 C CA . VAL A 1 582 ? -22.598 11.771 38.408 1 96.74 582 VAL A CA 1
ATOM 4487 C C . VAL A 1 582 ? -21.153 11.588 38.866 1 96.74 582 VAL A C 1
ATOM 4489 O O . VAL A 1 582 ? -20.49 12.555 39.249 1 96.74 582 VAL A O 1
ATOM 4492 N N . LEU A 1 583 ? -20.682 10.378 38.899 1 96.6 583 LEU A N 1
ATOM 4493 C CA . LEU A 1 583 ? -19.313 10.034 39.268 1 96.6 583 LEU A CA 1
ATOM 4494 C C . LEU A 1 583 ? -18.66 9.174 38.191 1 96.6 583 LEU A C 1
ATOM 4496 O O . LEU A 1 583 ? -19.305 8.293 37.618 1 96.6 583 LEU A O 1
ATOM 4500 N N . SER A 1 584 ? -17.451 9.476 37.88 1 94.94 584 SER A N 1
ATOM 4501 C CA . SER A 1 584 ? -16.66 8.667 36.958 1 94.94 584 SER A CA 1
ATOM 4502 C C . SER A 1 584 ? -15.247 8.447 37.489 1 94.94 584 SER A C 1
ATOM 4504 O O . SER A 1 584 ? -14.669 9.337 38.117 1 94.94 584 SER A O 1
ATOM 4506 N N . ALA A 1 585 ? -14.71 7.26 37.268 1 95.61 585 ALA A N 1
ATOM 4507 C CA . ALA A 1 585 ? -13.343 6.92 37.655 1 95.61 585 ALA A CA 1
ATOM 4508 C C . ALA A 1 585 ? -12.678 6.038 36.602 1 95.61 585 ALA A C 1
ATOM 4510 O O . ALA A 1 585 ? -13.354 5.283 35.899 1 95.61 585 ALA A O 1
ATOM 4511 N N . SER A 1 586 ? -11.401 6.196 36.462 1 94.83 586 SER A N 1
ATOM 4512 C CA . SER A 1 586 ? -10.653 5.374 35.516 1 94.83 586 SER A CA 1
ATOM 4513 C C . SER A 1 586 ? -9.293 4.978 36.082 1 94.83 586 SER A C 1
ATOM 4515 O O . SER A 1 586 ? -8.709 5.715 36.879 1 94.83 586 SER A O 1
ATOM 4517 N N . LEU A 1 587 ? -8.833 3.794 35.78 1 96.32 587 LEU A N 1
ATOM 4518 C CA . LEU A 1 587 ? -7.521 3.246 36.105 1 96.32 587 LEU A CA 1
ATOM 4519 C C . LEU A 1 587 ? -6.91 2.546 34.896 1 96.32 587 LEU A C 1
ATOM 4521 O O . LEU A 1 587 ? -7.572 1.74 34.239 1 96.32 587 LEU A O 1
ATOM 4525 N N . ARG A 1 588 ? -5.641 2.915 34.528 1 96.3 588 ARG A N 1
ATOM 4526 C CA . ARG A 1 588 ? -4.965 2.345 33.367 1 96.3 588 ARG A CA 1
ATOM 4527 C C . ARG A 1 588 ? -3.492 2.083 33.664 1 96.3 588 ARG A C 1
ATOM 4529 O O . ARG A 1 588 ? -2.832 2.893 34.318 1 96.3 588 ARG A O 1
ATOM 4536 N N . ARG A 1 589 ? -3.007 0.936 33.254 1 97.05 589 ARG A N 1
ATOM 4537 C CA . ARG A 1 589 ? -1.593 0.578 33.316 1 97.05 589 ARG A CA 1
ATOM 4538 C C . ARG A 1 589 ? -1.011 0.401 31.918 1 97.05 589 ARG A C 1
ATOM 4540 O O . ARG A 1 589 ? -1.532 -0.378 31.117 1 97.05 589 ARG A O 1
ATOM 4547 N N . ASP A 1 590 ? 0.094 1.134 31.674 1 96.87 590 ASP A N 1
ATOM 4548 C CA . ASP A 1 590 ? 0.761 1.071 30.377 1 96.87 590 ASP A CA 1
ATOM 4549 C C . ASP A 1 590 ? 2.171 0.502 30.512 1 96.87 590 ASP A C 1
ATOM 4551 O O . ASP A 1 590 ? 2.874 0.793 31.481 1 96.87 590 ASP A O 1
ATOM 4555 N N . GLY A 1 591 ? 2.522 -0.405 29.549 1 96.66 591 GLY A N 1
ATOM 4556 C CA . GLY A 1 591 ? 3.896 -0.83 29.335 1 96.66 591 GLY A CA 1
ATOM 4557 C C . GLY A 1 591 ? 4.448 -0.404 27.988 1 96.66 591 GLY A C 1
ATOM 4558 O O . GLY A 1 591 ? 3.899 -0.763 26.944 1 96.66 591 GLY A O 1
ATOM 4559 N N . SER A 1 592 ? 5.605 0.381 28.003 1 95.33 592 SER A N 1
ATOM 4560 C CA . SER A 1 592 ? 6.179 0.915 26.772 1 95.33 592 SER A CA 1
ATOM 4561 C C . SER A 1 592 ? 7.573 0.35 26.521 1 95.33 592 SER A C 1
ATOM 4563 O O . SER A 1 592 ? 8.38 0.241 27.447 1 95.33 592 SER A O 1
ATOM 4565 N N . SER A 1 593 ? 7.896 0.029 25.275 1 94.39 593 SER A N 1
ATOM 4566 C CA . SER A 1 593 ? 9.207 -0.49 24.896 1 94.39 593 SER A CA 1
ATOM 4567 C C . SER A 1 593 ? 10.247 0.623 24.841 1 94.39 593 SER A C 1
ATOM 4569 O O . SER A 1 593 ? 11.443 0.356 24.709 1 94.39 593 SER A O 1
ATOM 4571 N N . ARG A 1 594 ? 9.896 1.898 24.946 1 92.2 594 ARG A N 1
ATOM 4572 C CA . ARG A 1 594 ? 10.806 3.032 24.827 1 92.2 594 ARG A CA 1
ATOM 4573 C C . ARG A 1 594 ? 11.558 3.271 26.132 1 92.2 594 ARG A C 1
ATOM 4575 O O . ARG A 1 594 ? 12.564 3.982 26.153 1 92.2 594 ARG A O 1
ATOM 4582 N N . PHE A 1 595 ? 11.045 2.684 27.16 1 93.43 595 PHE A N 1
ATOM 4583 C CA . PHE A 1 595 ? 11.612 2.977 28.471 1 93.43 595 PHE A CA 1
ATOM 4584 C C . PHE A 1 595 ? 12.467 1.815 28.962 1 93.43 595 PHE A C 1
ATOM 4586 O O . PHE A 1 595 ? 12.424 0.722 28.394 1 93.43 595 PHE A O 1
ATOM 4593 N N . GLY A 1 596 ? 13.319 2.21 29.99 1 90.78 596 GLY A N 1
ATOM 4594 C CA . GLY A 1 596 ? 14.261 1.244 30.533 1 90.78 596 GLY A CA 1
ATOM 4595 C C . GLY A 1 596 ? 13.587 0.115 31.29 1 90.78 596 GLY A C 1
ATOM 4596 O O . GLY A 1 596 ? 12.443 0.25 31.728 1 90.78 596 GLY A O 1
ATOM 4597 N N . ASP A 1 597 ? 14.364 -0.936 31.503 1 89.26 597 ASP A N 1
ATOM 4598 C CA . ASP A 1 597 ? 13.833 -2.164 32.086 1 89.26 597 ASP A CA 1
ATOM 4599 C C . ASP A 1 597 ? 13.357 -1.932 33.518 1 89.26 597 ASP A C 1
ATOM 4601 O O . ASP A 1 597 ? 12.416 -2.582 33.978 1 89.26 597 ASP A O 1
ATOM 4605 N N . ASN A 1 598 ? 14.106 -0.831 34.151 1 89.17 598 ASN A N 1
ATOM 4606 C CA . ASN A 1 598 ? 13.783 -0.59 35.553 1 89.17 598 ASN A CA 1
ATOM 4607 C C . ASN A 1 598 ? 12.49 0.207 35.702 1 89.17 598 ASN A C 1
ATOM 4609 O O . ASN A 1 598 ? 11.933 0.295 36.797 1 89.17 598 ASN A O 1
ATOM 4613 N N . LYS A 1 599 ? 11.847 0.848 34.641 1 93.64 599 LYS A N 1
ATOM 4614 C CA . LYS A 1 599 ? 10.712 1.765 34.675 1 93.64 599 LYS A CA 1
ATOM 4615 C C . LYS A 1 599 ? 9.827 1.59 33.444 1 93.64 599 LYS A C 1
ATOM 4617 O O . LYS A 1 599 ? 9.348 2.572 32.873 1 93.64 599 LYS A O 1
ATOM 4622 N N . LYS A 1 600 ? 9.586 0.419 33.02 1 93.1 600 LYS A N 1
ATOM 4623 C CA . LYS A 1 600 ? 8.875 0.116 31.782 1 93.1 600 LYS A CA 1
ATOM 4624 C C . LYS A 1 600 ? 7.373 0.329 31.944 1 93.1 600 LYS A C 1
ATOM 4626 O O . LYS A 1 600 ? 6.664 0.562 30.963 1 93.1 600 LYS A O 1
ATOM 4631 N N . TYR A 1 601 ? 6.812 0.287 33.182 1 95.29 601 TYR A N 1
ATOM 4632 C CA . TYR A 1 601 ? 5.371 0.317 33.405 1 95.29 601 TYR A CA 1
ATOM 4633 C C . TYR A 1 601 ? 4.965 1.563 34.184 1 95.29 601 TYR A C 1
ATOM 4635 O O . TYR A 1 601 ? 5.687 2.003 35.082 1 95.29 601 TYR A O 1
ATOM 4643 N N . GLY A 1 602 ? 3.865 2.23 33.778 1 93.92 602 GLY A N 1
ATOM 4644 C CA . GLY A 1 602 ? 3.252 3.348 34.478 1 93.92 602 GLY A CA 1
ATOM 4645 C C . GLY A 1 602 ? 1.778 3.135 34.767 1 93.92 602 GLY A C 1
ATOM 4646 O O . GLY A 1 602 ? 1.079 2.472 33.999 1 93.92 602 GLY A O 1
ATOM 4647 N N . VAL A 1 603 ? 1.276 3.703 35.855 1 95.46 603 VAL A N 1
ATOM 4648 C CA . VAL A 1 603 ? -0.128 3.615 36.243 1 95.46 603 VAL A CA 1
ATOM 4649 C C . VAL A 1 603 ? -0.744 5.011 36.277 1 95.46 603 VAL A C 1
ATOM 4651 O O . VAL A 1 603 ? -0.184 5.929 36.881 1 95.46 603 VAL A O 1
ATOM 4654 N N . PHE A 1 604 ? -1.876 5.179 35.702 1 95.02 604 PHE A N 1
ATOM 4655 C CA . PHE A 1 604 ? -2.574 6.455 35.586 1 95.02 604 PHE A CA 1
ATOM 4656 C C . PHE A 1 604 ? -4.035 6.312 35.994 1 95.02 604 PHE A C 1
ATOM 4658 O O . PHE A 1 604 ? -4.664 5.287 35.721 1 95.02 604 PHE A O 1
ATOM 4665 N N . TRP A 1 605 ? -4.563 7.31 36.612 1 95.33 605 TRP A N 1
ATOM 4666 C CA . TRP A 1 605 ? -5.931 7.229 37.113 1 95.33 605 TRP A CA 1
ATOM 4667 C C . TRP A 1 605 ? -6.61 8.593 37.064 1 95.33 605 TRP A C 1
ATOM 4669 O O . TRP A 1 605 ? -5.945 9.62 36.907 1 95.33 605 TRP A O 1
ATOM 4679 N N . SER A 1 606 ? -7.891 8.655 37.135 1 96.01 606 SER A N 1
ATOM 4680 C CA . SER A 1 606 ? -8.668 9.888 37.204 1 96.01 606 SER A CA 1
ATOM 4681 C C . SER A 1 606 ? -9.977 9.676 37.959 1 96.01 606 SER A C 1
ATOM 4683 O O . SER A 1 606 ? -10.475 8.552 38.044 1 96.01 606 SER A O 1
ATOM 4685 N N . ALA A 1 607 ? -10.47 10.687 38.568 1 96.41 607 ALA A N 1
ATOM 4686 C CA . ALA A 1 607 ? -11.779 10.756 39.211 1 96.41 607 ALA A CA 1
ATOM 4687 C C . ALA A 1 607 ? -12.474 12.079 38.898 1 96.41 607 ALA A C 1
ATOM 4689 O O . ALA A 1 607 ? -11.829 13.129 38.847 1 96.41 607 ALA A O 1
ATOM 4690 N N . SER A 1 608 ? -13.721 12.015 38.677 1 96.59 608 SER A N 1
ATOM 4691 C CA . SER A 1 608 ? -14.482 13.225 38.382 1 96.59 608 SER A CA 1
ATOM 4692 C C . SER A 1 608 ? -15.905 13.129 38.922 1 96.59 608 SER A C 1
ATOM 4694 O O . SER A 1 608 ? -16.413 12.03 39.154 1 96.59 608 SER A O 1
ATOM 4696 N N . ALA A 1 609 ? -16.512 14.235 39.128 1 96.76 609 ALA A N 1
ATOM 4697 C CA . ALA A 1 609 ? -17.88 14.35 39.628 1 96.76 609 ALA A CA 1
ATOM 4698 C C . ALA A 1 609 ? -18.608 15.519 38.969 1 96.76 609 ALA A C 1
ATOM 4700 O O . ALA A 1 609 ? -17.986 16.519 38.603 1 96.76 609 ALA A O 1
ATOM 4701 N N . ALA A 1 610 ? -19.803 15.368 38.77 1 96.77 610 ALA A N 1
ATOM 4702 C CA . ALA A 1 610 ? -20.662 16.431 38.256 1 96.77 610 ALA A CA 1
ATOM 4703 C C . ALA A 1 610 ? -21.967 16.509 39.042 1 96.77 610 ALA A C 1
ATOM 4705 O O . ALA A 1 610 ? -22.501 15.485 39.475 1 96.77 610 ALA A O 1
ATOM 4706 N N . TRP A 1 611 ? -22.449 17.725 39.282 1 97.3 611 TRP A N 1
ATOM 4707 C CA . TRP A 1 611 ? -23.701 18.033 39.966 1 97.3 611 TRP A CA 1
ATOM 4708 C C . TRP A 1 611 ? -24.628 18.843 39.066 1 97.3 611 TRP A C 1
ATOM 4710 O O . TRP A 1 611 ? -24.355 20.009 38.771 1 97.3 611 TRP A O 1
ATOM 4720 N N . ASN A 1 612 ? -25.657 18.157 38.595 1 95.83 612 ASN A N 1
ATOM 4721 C CA . ASN A 1 612 ? -26.693 18.871 37.855 1 95.83 612 ASN A CA 1
ATOM 4722 C C . ASN A 1 612 ? -27.611 19.654 38.789 1 95.83 612 ASN A C 1
ATOM 4724 O O . ASN A 1 612 ? -28.687 19.177 39.152 1 95.83 612 ASN A O 1
ATOM 4728 N N . ILE A 1 613 ? -27.309 20.794 39.006 1 95.94 613 ILE A N 1
ATOM 4729 C CA . ILE A 1 613 ? -27.955 21.622 40.018 1 95.94 613 ILE A CA 1
ATOM 4730 C C . ILE A 1 613 ? -29.387 21.935 39.592 1 95.94 613 ILE A C 1
ATOM 4732 O O . ILE A 1 613 ? -30.28 22.053 40.434 1 95.94 613 ILE A O 1
ATOM 4736 N N . HIS A 1 614 ? -29.602 22.106 38.306 1 92.23 614 HIS A N 1
ATOM 4737 C CA . HIS A 1 614 ? -30.919 22.478 37.8 1 92.23 614 HIS A CA 1
ATOM 4738 C C . HIS A 1 614 ? -31.953 21.401 38.11 1 92.23 614 HIS A C 1
ATOM 4740 O O . HIS A 1 614 ? -33.158 21.658 38.058 1 92.23 614 HIS A O 1
ATOM 4746 N N . LYS A 1 615 ? -31.452 20.218 38.395 1 91.33 615 LYS A N 1
ATOM 4747 C CA . LYS A 1 615 ? -32.369 19.122 38.692 1 91.33 615 LYS A CA 1
ATOM 4748 C C . LYS A 1 615 ? -32.751 19.11 40.17 1 91.33 615 LYS A C 1
ATOM 4750 O O . LYS A 1 615 ? -33.591 18.313 40.593 1 91.33 615 LYS A O 1
ATOM 4755 N N . GLU A 1 616 ? -32.207 20.015 40.973 1 93.3 616 GLU A N 1
ATOM 4756 C CA . GLU A 1 616 ? -32.556 20.115 42.387 1 93.3 616 GLU A CA 1
ATOM 4757 C C . GLU A 1 616 ? -33.926 20.761 42.573 1 93.3 616 GLU A C 1
ATOM 4759 O O . GLU A 1 616 ? -34.289 21.682 41.839 1 93.3 616 GLU A O 1
ATOM 4764 N N . VAL A 1 617 ? -34.545 20.494 43.711 1 88.66 617 VAL A N 1
ATOM 4765 C CA . VAL A 1 617 ? -35.89 20.983 43.996 1 88.66 617 VAL A CA 1
ATOM 4766 C C . VAL A 1 617 ? -35.829 22.452 44.407 1 88.66 617 VAL A C 1
ATOM 4768 O O . VAL A 1 617 ? -36.762 23.216 44.146 1 88.66 617 VAL A O 1
ATOM 4771 N N . PHE A 1 618 ? -34.737 22.82 44.831 1 90.48 618 PHE A N 1
ATOM 4772 C CA . PHE A 1 618 ? -34.656 24.175 45.364 1 90.48 618 PHE A CA 1
ATOM 4773 C C . PHE A 1 618 ? -34.415 25.183 44.247 1 90.48 618 PHE A C 1
ATOM 4775 O O . PHE A 1 618 ? -34.626 26.383 44.43 1 90.48 618 PHE A O 1
ATOM 4782 N N . LEU A 1 619 ? -33.912 24.737 43.1 1 86.37 619 LEU A N 1
ATOM 4783 C CA . LEU A 1 619 ? -33.64 25.655 42 1 86.37 619 LEU A CA 1
ATOM 4784 C C . LEU A 1 619 ? -34.751 25.599 40.958 1 86.37 619 LEU A C 1
ATOM 4786 O O . LEU A 1 619 ? -34.784 24.688 40.128 1 86.37 619 LEU A O 1
ATOM 4790 N N . LYS A 1 620 ? -35.926 26.286 41.118 1 76.32 620 LYS A N 1
ATOM 4791 C CA . LYS A 1 620 ? -37.039 26.277 40.173 1 76.32 620 LYS A CA 1
ATOM 4792 C C . LYS A 1 620 ? -37.105 27.584 39.388 1 76.32 620 LYS A C 1
ATOM 4794 O O . LYS A 1 620 ? -37.993 28.408 39.616 1 76.32 620 LYS A O 1
ATOM 4799 N N . ALA A 1 621 ? -36.017 28.065 38.811 1 83.21 621 ALA A N 1
ATOM 4800 C CA . ALA A 1 621 ? -36.034 29.281 38.002 1 83.21 621 ALA A CA 1
ATOM 4801 C C . ALA A 1 621 ? -36.294 28.96 36.534 1 83.21 621 ALA A C 1
ATOM 4803 O O . ALA A 1 621 ? -35.602 28.129 35.941 1 83.21 621 ALA A O 1
ATOM 4804 N N . ASN A 1 622 ? -37.21 29.584 35.903 1 82.67 622 ASN A N 1
ATOM 4805 C CA . ASN A 1 622 ? -37.664 29.288 34.549 1 82.67 622 ASN A CA 1
ATOM 4806 C C . ASN A 1 622 ? -36.617 29.677 33.509 1 82.67 622 ASN A C 1
ATOM 4808 O O . ASN A 1 622 ? -36.613 29.146 32.397 1 82.67 622 ASN A O 1
ATOM 4812 N N . PHE A 1 623 ? -35.703 30.566 33.829 1 89.79 623 PHE A N 1
ATOM 4813 C CA . PHE A 1 623 ? -34.754 31.016 32.818 1 89.79 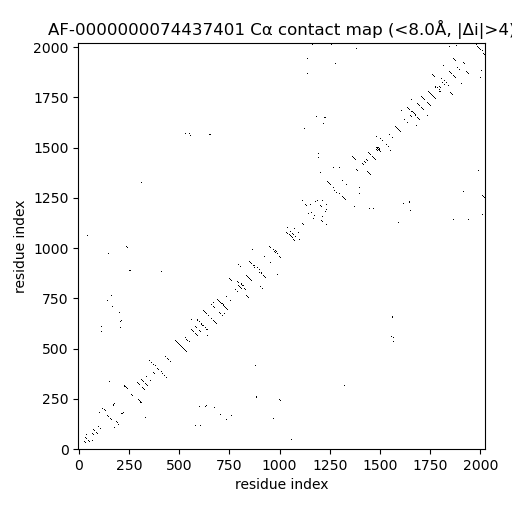623 PHE A CA 1
ATOM 4814 C C . PHE A 1 623 ? -33.527 30.113 32.786 1 89.79 623 PHE A C 1
ATOM 4816 O O . PHE A 1 623 ? -32.675 30.245 31.905 1 89.79 623 PHE A O 1
ATOM 4823 N N . ILE A 1 624 ? -33.39 29.16 33.739 1 93.64 624 ILE A N 1
ATOM 4824 C CA . ILE A 1 624 ? -32.297 28.194 33.767 1 93.64 624 ILE A CA 1
ATOM 4825 C C . ILE A 1 624 ? -32.775 26.857 33.204 1 93.64 624 ILE A C 1
ATOM 4827 O O . ILE A 1 624 ? -33.629 26.196 33.799 1 93.64 624 ILE A O 1
ATOM 4831 N N . ASN A 1 625 ? -32.296 26.525 32.058 1 89.22 625 ASN A N 1
ATOM 4832 C CA . ASN A 1 625 ? -32.644 25.238 31.466 1 89.22 625 ASN A CA 1
ATOM 4833 C C . ASN A 1 625 ? -31.687 24.137 31.916 1 89.22 625 ASN A C 1
ATOM 4835 O O . ASN A 1 625 ? -32.1 22.993 32.114 1 89.22 625 ASN A O 1
ATOM 4839 N N . ASP A 1 626 ? -30.429 24.487 32.005 1 91.61 626 ASP A N 1
ATOM 4840 C CA . ASP A 1 626 ? -29.395 23.576 32.487 1 91.61 626 ASP A CA 1
ATOM 4841 C C . ASP A 1 626 ? -28.33 24.327 33.284 1 91.61 626 ASP A C 1
ATOM 4843 O O . ASP A 1 626 ? -27.948 25.442 32.923 1 91.61 626 ASP A O 1
ATOM 4847 N N . LEU A 1 627 ? -27.903 23.805 34.355 1 95 627 LEU A N 1
ATOM 4848 C CA . LEU A 1 627 ? -26.8 24.283 35.181 1 95 627 LEU A CA 1
ATOM 4849 C C . LEU A 1 627 ? -26.047 23.115 35.811 1 95 627 LEU A C 1
ATOM 4851 O O . LEU A 1 627 ? -26.604 22.384 36.633 1 95 627 LEU A O 1
ATOM 4855 N N . LYS A 1 628 ? -24.792 22.938 35.453 1 94.15 628 LYS A N 1
ATOM 4856 C CA . LYS A 1 628 ? -24.008 21.783 35.88 1 94.15 628 LYS A CA 1
ATOM 4857 C C . LYS A 1 628 ? -22.622 22.207 36.358 1 94.15 628 LYS A C 1
ATOM 4859 O O . LYS A 1 628 ? -21.922 22.951 35.669 1 94.15 628 LYS A O 1
ATOM 4864 N N . LEU A 1 629 ? -22.321 21.796 37.515 1 96.8 629 LEU A N 1
ATOM 4865 C CA . LEU A 1 629 ? -20.979 21.979 38.059 1 96.8 629 LEU A CA 1
ATOM 4866 C C . LEU A 1 629 ? -20.174 20.687 37.965 1 96.8 629 LEU A C 1
ATOM 4868 O O . LEU A 1 629 ? -20.669 19.615 38.32 1 96.8 629 LEU A O 1
ATOM 4872 N N . ARG A 1 630 ? -18.976 20.802 37.439 1 95.91 630 ARG A N 1
ATOM 4873 C CA . ARG A 1 630 ? -18.128 19.625 37.284 1 95.91 630 ARG A CA 1
ATOM 4874 C C . ARG A 1 630 ? -16.76 19.848 37.919 1 95.91 630 ARG A C 1
ATOM 4876 O O . ARG A 1 630 ? -16.215 20.953 37.86 1 95.91 630 ARG A O 1
ATOM 4883 N N . VAL A 1 631 ? -16.173 18.789 38.437 1 96.37 631 VAL A N 1
ATOM 4884 C CA . VAL A 1 631 ? -14.816 18.79 38.974 1 96.37 631 VAL A CA 1
ATOM 4885 C C . VAL A 1 631 ? -14.109 17.49 38.595 1 96.37 631 VAL A C 1
ATOM 4887 O O . VAL A 1 631 ? -14.73 16.425 38.563 1 96.37 631 VAL A O 1
ATOM 4890 N N . SER A 1 632 ? -12.905 17.585 38.193 1 95.83 632 SER A N 1
ATOM 4891 C CA . SER A 1 632 ? -12.143 16.388 37.851 1 95.83 632 SER A CA 1
ATOM 4892 C C . SER A 1 632 ? -10.686 16.517 38.285 1 95.83 632 SER A C 1
ATOM 4894 O O . SER A 1 632 ? -10.153 17.625 38.366 1 95.83 632 SER A O 1
ATOM 4896 N N . TYR A 1 633 ? -10.053 15.383 38.574 1 96.06 633 TYR A N 1
ATOM 4897 C CA . TYR A 1 633 ? -8.635 15.249 38.886 1 96.06 633 TYR A CA 1
ATOM 4898 C C . TYR A 1 633 ? -8.088 13.918 38.384 1 96.06 633 TYR A C 1
ATOM 4900 O O . TYR A 1 633 ? -8.759 12.888 38.483 1 96.06 633 TYR A O 1
ATOM 4908 N N . GLY A 1 634 ? -6.908 13.962 37.81 1 95.19 634 GLY A N 1
ATOM 4909 C CA . GLY A 1 634 ? -6.331 12.72 37.321 1 95.19 634 GLY A CA 1
ATOM 4910 C C . GLY A 1 634 ? -4.899 12.874 36.846 1 95.19 634 GLY A C 1
ATOM 4911 O O . GLY A 1 634 ? -4.343 13.973 36.88 1 95.19 634 GLY A O 1
ATOM 4912 N N . THR A 1 635 ? -4.316 11.713 36.464 1 94.67 635 THR A N 1
ATOM 4913 C CA . THR A 1 635 ? -2.926 11.676 36.024 1 94.67 635 THR A CA 1
ATOM 4914 C C . THR A 1 635 ? -2.81 11.015 34.653 1 94.67 635 THR A C 1
ATOM 4916 O O . THR A 1 635 ? -3.654 10.197 34.279 1 94.67 635 THR A O 1
ATOM 4919 N N . SER A 1 636 ? -1.843 11.422 33.885 1 92.22 636 SER A N 1
ATOM 4920 C CA . SER A 1 636 ? -1.487 10.831 32.6 1 92.22 636 SER A CA 1
ATOM 4921 C C . SER A 1 636 ? 0.024 10.835 32.389 1 92.22 636 SER A C 1
ATOM 4923 O O . SER A 1 636 ? 0.759 11.481 33.14 1 92.22 636 SER A O 1
ATOM 4925 N N . GLY A 1 637 ? 0.445 10.014 31.416 1 90.45 637 GLY A N 1
ATOM 4926 C CA . GLY A 1 637 ? 1.866 9.935 31.116 1 90.45 637 GLY A CA 1
ATOM 4927 C C . GLY A 1 637 ? 2.199 10.343 29.694 1 90.45 637 GLY A C 1
ATOM 4928 O O . GLY A 1 637 ? 1.304 10.498 28.861 1 90.45 637 GLY A O 1
ATOM 4929 N N . ASN A 1 638 ? 3.457 10.634 29.433 1 90.62 638 ASN A N 1
ATOM 4930 C CA . ASN A 1 638 ? 4.005 10.886 28.104 1 90.62 638 ASN A CA 1
ATOM 4931 C C . ASN A 1 638 ? 5.2 9.984 27.81 1 90.62 638 ASN A C 1
ATOM 4933 O O . ASN A 1 638 ? 6.231 10.075 28.48 1 90.62 638 ASN A O 1
ATOM 4937 N N . ASP A 1 639 ? 5.054 9.154 26.826 1 89.05 639 ASP A N 1
ATOM 4938 C CA . ASP A 1 639 ? 6.156 8.246 26.524 1 89.05 639 ASP A CA 1
ATOM 4939 C C . ASP A 1 639 ? 6.882 8.669 25.248 1 89.05 639 ASP A C 1
ATOM 4941 O O . ASP A 1 639 ? 7.64 7.887 24.671 1 89.05 639 ASP A O 1
ATOM 4945 N N . ARG A 1 640 ? 6.659 9.798 24.74 1 84.38 640 ARG A N 1
ATOM 4946 C CA . ARG A 1 640 ? 7.251 10.216 23.473 1 84.38 640 ARG A CA 1
ATOM 4947 C C . ARG A 1 640 ? 8.657 10.77 23.682 1 84.38 640 ARG A C 1
ATOM 4949 O O . ARG A 1 640 ? 8.931 11.924 23.347 1 84.38 640 ARG A O 1
ATOM 4956 N N . VAL A 1 641 ? 9.475 9.952 24.011 1 83.87 641 VAL A N 1
ATOM 4957 C CA . VAL A 1 641 ? 10.894 10.273 24.115 1 83.87 641 VAL A CA 1
ATOM 4958 C C . VAL A 1 641 ? 11.511 10.35 22.721 1 83.87 641 VAL A C 1
ATOM 4960 O O . VAL A 1 641 ? 11.147 9.577 21.831 1 83.87 641 VAL A O 1
ATOM 4963 N N . PRO A 1 642 ? 12.329 11.328 22.574 1 77.99 642 PRO A N 1
ATOM 4964 C CA . PRO A 1 642 ? 12.996 11.325 21.269 1 77.99 642 PRO A CA 1
ATOM 4965 C C . PRO A 1 642 ? 13.744 10.023 20.992 1 77.99 642 PRO A C 1
ATOM 4967 O O . PRO A 1 642 ? 14.554 9.585 21.814 1 77.99 642 PRO A O 1
ATOM 4970 N N . GLY A 1 643 ? 13.358 9.441 20.009 1 82.26 643 GLY A N 1
ATOM 4971 C CA . GLY A 1 643 ? 13.971 8.177 19.632 1 82.26 643 GLY A CA 1
ATOM 4972 C C . GLY A 1 643 ? 13.247 6.97 20.198 1 82.26 643 GLY A C 1
ATOM 4973 O O . GLY A 1 643 ? 12.557 7.073 21.214 1 82.26 643 GLY A O 1
ATOM 4974 N N . ARG A 1 644 ? 13.474 5.77 19.665 1 89.29 644 ARG A N 1
ATOM 4975 C CA . ARG A 1 644 ? 12.781 4.558 20.088 1 89.29 644 ARG A CA 1
ATOM 4976 C C . ARG A 1 644 ? 13.657 3.721 21.015 1 89.29 644 ARG A C 1
ATOM 4978 O O . ARG A 1 644 ? 13.162 2.829 21.707 1 89.29 644 ARG A O 1
ATOM 4985 N N . TYR A 1 645 ? 14.959 4.083 21.121 1 92.02 645 TYR A N 1
ATOM 4986 C CA . TYR A 1 645 ? 15.886 3.226 21.851 1 92.02 645 TYR A CA 1
ATOM 4987 C C . TYR A 1 645 ? 16.765 4.047 22.788 1 92.02 645 TYR A C 1
ATOM 4989 O O . TYR A 1 645 ? 17.94 3.727 22.986 1 92.02 645 TYR A O 1
ATOM 4997 N N . SER A 1 646 ? 16.244 5.12 23.312 1 88.85 646 SER A N 1
ATOM 4998 C CA . SER A 1 646 ? 17.006 6.075 24.109 1 88.85 646 SER A CA 1
ATOM 4999 C C . SER A 1 646 ? 17.438 5.465 25.438 1 88.85 646 SER A C 1
ATOM 5001 O O . SER A 1 646 ? 18.408 5.919 26.049 1 88.85 646 SER A O 1
ATOM 5003 N N . SER A 1 647 ? 16.787 4.43 25.933 1 92.07 647 SER A N 1
ATOM 5004 C CA . SER A 1 647 ? 17.115 3.816 27.216 1 92.07 647 SER A CA 1
ATOM 5005 C C . SER A 1 647 ? 18.234 2.791 27.068 1 92.07 647 SER A C 1
ATOM 5007 O O . SER A 1 647 ? 18.807 2.341 28.063 1 92.07 647 SER A O 1
ATOM 5009 N N . LEU A 1 648 ? 18.626 2.457 25.867 1 90.89 648 LEU A N 1
ATOM 5010 C CA . LEU A 1 648 ? 19.556 1.362 25.615 1 90.89 648 LEU A CA 1
ATOM 5011 C C . LEU A 1 648 ? 20.949 1.894 25.295 1 90.89 648 LEU A C 1
ATOM 5013 O O . LEU A 1 648 ? 21.101 3.054 24.908 1 90.89 648 LEU A O 1
ATOM 5017 N N . ASP A 1 649 ? 21.916 0.992 25.548 1 87.55 649 ASP A N 1
ATOM 5018 C CA . ASP A 1 649 ? 23.269 1.229 25.054 1 87.55 649 ASP A CA 1
ATOM 5019 C C . ASP A 1 649 ? 23.382 0.875 23.573 1 87.55 649 ASP A C 1
ATOM 5021 O O . ASP A 1 649 ? 23.15 -0.271 23.184 1 87.55 649 ASP A O 1
ATOM 5025 N N . THR A 1 650 ? 23.654 1.938 22.798 1 87.65 650 THR A N 1
ATOM 5026 C CA . THR A 1 650 ? 23.682 1.645 21.37 1 87.65 650 THR A CA 1
ATOM 5027 C C . THR A 1 650 ? 25.006 2.087 20.753 1 87.65 650 THR A C 1
ATOM 5029 O O . THR A 1 650 ? 25.705 2.935 21.312 1 87.65 650 THR A O 1
ATOM 5032 N N . TYR A 1 651 ? 25.391 1.433 19.664 1 87.61 651 TYR A N 1
ATOM 5033 C CA . TYR A 1 651 ? 26.541 1.774 18.835 1 87.61 651 TYR A CA 1
ATOM 5034 C C . TYR A 1 651 ? 26.103 2.166 17.429 1 87.61 651 TYR A C 1
ATOM 5036 O O . TYR A 1 651 ? 25.107 1.65 16.916 1 87.61 651 TYR A O 1
ATOM 5044 N N . SER A 1 652 ? 26.814 3.155 16.891 1 88.12 652 SER A N 1
ATOM 5045 C CA . SER A 1 652 ? 26.661 3.46 15.472 1 88.12 652 SER A CA 1
ATOM 5046 C C . SER A 1 652 ? 27.808 2.878 14.654 1 88.12 652 SER A C 1
ATOM 5048 O O . SER A 1 652 ? 28.947 2.822 15.124 1 88.12 652 SER A O 1
ATOM 5050 N N . LEU A 1 653 ? 27.463 2.426 13.535 1 87.61 653 LEU A N 1
ATOM 5051 C CA . LEU A 1 653 ? 28.462 1.859 12.635 1 87.61 653 LEU A CA 1
ATOM 5052 C C . LEU A 1 653 ? 28.741 2.802 11.47 1 87.61 653 LEU A C 1
ATOM 5054 O O . LEU A 1 653 ? 27.862 3.56 11.055 1 87.61 653 LEU A O 1
ATOM 5058 N N . THR A 1 654 ? 30.059 2.895 11.078 1 84.6 654 THR A N 1
ATOM 5059 C CA . THR A 1 654 ? 30.511 3.714 9.958 1 84.6 654 THR A CA 1
ATOM 5060 C C . THR A 1 654 ? 31.628 3.012 9.192 1 84.6 654 THR A C 1
ATOM 5062 O O . THR A 1 654 ? 31.908 1.836 9.431 1 84.6 654 THR A O 1
ATOM 5065 N N . SER A 1 655 ? 32.066 3.603 8.157 1 88.67 655 SER A N 1
ATOM 5066 C CA . SER A 1 655 ? 33.17 3.087 7.353 1 88.67 655 SER A CA 1
ATOM 5067 C C . SER A 1 655 ? 34.461 3.848 7.633 1 88.67 655 SER A C 1
ATOM 5069 O O . SER A 1 655 ? 34.449 5.074 7.764 1 88.67 655 SER A O 1
ATOM 5071 N N . TYR A 1 656 ? 35.537 3.089 7.936 1 88.55 656 TYR A N 1
ATOM 5072 C CA . TYR A 1 656 ? 36.889 3.633 7.997 1 88.55 656 TYR A CA 1
ATOM 5073 C C . TYR A 1 656 ? 37.799 2.949 6.983 1 88.55 656 TYR A C 1
ATOM 5075 O O . TYR A 1 656 ? 38.205 1.801 7.179 1 88.55 656 TYR A O 1
ATOM 5083 N N . ASN A 1 657 ? 38.082 3.625 5.99 1 84.48 657 ASN A N 1
ATOM 5084 C CA . ASN A 1 657 ? 38.894 3.114 4.891 1 84.48 657 ASN A CA 1
ATOM 5085 C C . ASN A 1 657 ? 38.28 1.858 4.278 1 84.48 657 ASN A C 1
ATOM 5087 O O . ASN A 1 657 ? 38.975 0.863 4.065 1 84.48 657 ASN A O 1
ATOM 5091 N N . GLY A 1 658 ? 36.931 1.832 4.156 1 80.65 658 GLY A N 1
ATOM 5092 C CA . GLY A 1 658 ? 36.238 0.733 3.502 1 80.65 658 GLY A CA 1
ATOM 5093 C C . GLY A 1 658 ? 35.95 -0.429 4.433 1 80.65 658 GLY A C 1
ATOM 5094 O O . GLY A 1 658 ? 35.344 -1.423 4.025 1 80.65 658 GLY A O 1
ATOM 5095 N N . GLU A 1 659 ? 36.382 -0.256 5.725 1 88.17 659 GLU A N 1
ATOM 5096 C CA . GLU A 1 659 ? 36.135 -1.296 6.719 1 88.17 659 GLU A CA 1
ATOM 5097 C C . GLU A 1 659 ? 35.097 -0.845 7.742 1 88.17 659 GLU A C 1
ATOM 5099 O O . GLU A 1 659 ? 34.938 0.352 7.988 1 88.17 659 GLU A O 1
ATOM 5104 N N . SER A 1 660 ? 34.416 -1.793 8.328 1 88.98 660 SER A N 1
ATOM 5105 C CA . SER A 1 660 ? 33.398 -1.49 9.329 1 88.98 660 SER A CA 1
ATOM 5106 C C . SER A 1 660 ? 34.024 -0.937 10.604 1 88.98 660 SER A C 1
ATOM 5108 O O . SER A 1 660 ? 35.056 -1.434 11.062 1 88.98 660 SER A O 1
ATOM 5110 N N . ALA A 1 661 ? 33.543 0.101 11.044 1 89.35 661 ALA A N 1
ATOM 5111 C CA . ALA A 1 661 ? 33.925 0.705 12.318 1 89.35 661 ALA A CA 1
ATOM 5112 C C . ALA A 1 661 ? 32.697 1 13.175 1 89.35 661 ALA A C 1
ATOM 5114 O O . ALA A 1 661 ? 31.586 1.128 12.656 1 89.35 661 ALA A O 1
ATOM 5115 N N . ALA A 1 662 ? 32.88 0.948 14.51 1 88.62 662 ALA A N 1
ATOM 5116 C CA . ALA A 1 662 ? 31.782 1.23 15.431 1 88.62 662 ALA A CA 1
ATOM 5117 C C . ALA A 1 662 ? 32.18 2.297 16.448 1 88.62 662 ALA A C 1
ATOM 5119 O O . ALA A 1 662 ? 33.346 2.389 16.837 1 88.62 662 ALA A O 1
ATOM 5120 N N . TYR A 1 663 ? 31.314 3.122 16.843 1 86.65 663 TYR A N 1
ATOM 5121 C CA . TYR A 1 663 ? 31.486 4.064 17.943 1 86.65 663 TYR A CA 1
ATOM 5122 C C . TYR A 1 663 ? 30.232 4.13 18.806 1 86.65 663 TYR A C 1
ATOM 5124 O O . TYR A 1 663 ? 29.12 3.934 18.311 1 86.65 663 TYR A O 1
ATOM 5132 N N . PRO A 1 664 ? 30.399 4.357 20.083 1 85.31 664 PRO A N 1
ATOM 5133 C CA . PRO A 1 664 ? 29.224 4.503 20.946 1 85.31 664 PRO A CA 1
ATOM 5134 C C . PRO A 1 664 ? 28.377 5.721 20.586 1 85.31 664 PRO A C 1
ATOM 5136 O O . PRO A 1 664 ? 28.918 6.796 20.313 1 85.31 664 PRO A O 1
ATOM 5139 N N . ASN A 1 665 ? 27.166 5.575 20.48 1 82.46 665 ASN A N 1
ATOM 5140 C CA . ASN A 1 665 ? 26.269 6.639 20.043 1 82.46 665 ASN A CA 1
ATOM 5141 C C . ASN A 1 665 ? 25.338 7.085 21.168 1 82.46 665 ASN A C 1
ATOM 5143 O O . ASN A 1 665 ? 24.8 8.192 21.131 1 82.46 665 ASN A O 1
ATOM 5147 N N . ASN A 1 666 ? 24.923 6.171 22.108 1 83.84 666 ASN A N 1
ATOM 5148 C CA . ASN A 1 666 ? 23.976 6.498 23.168 1 83.84 666 ASN A CA 1
ATOM 5149 C C . ASN A 1 666 ? 24.391 5.882 24.501 1 83.84 666 ASN A C 1
ATOM 5151 O O . ASN A 1 666 ? 24.808 4.723 24.55 1 83.84 666 ASN A O 1
ATOM 5155 N N . VAL A 1 667 ? 24.342 6.704 25.519 1 86.52 667 VAL A N 1
ATOM 5156 C CA . VAL A 1 667 ? 24.568 6.214 26.875 1 86.52 667 VAL A CA 1
ATOM 5157 C C . VAL A 1 667 ? 23.246 5.755 27.485 1 86.52 667 VAL A C 1
ATOM 5159 O O . VAL A 1 667 ? 22.28 6.52 27.537 1 86.52 667 VAL A O 1
ATOM 5162 N N . PRO A 1 668 ? 23.16 4.557 27.93 1 87.15 668 PRO A N 1
ATOM 5163 C CA . PRO A 1 668 ? 21.892 4 28.41 1 87.15 668 PRO A CA 1
ATOM 5164 C C . PRO A 1 668 ? 21.422 4.64 29.714 1 87.15 668 PRO A C 1
ATOM 5166 O O . PRO A 1 668 ? 22.243 5.114 30.504 1 87.15 668 PRO A O 1
ATOM 5169 N N . ASN A 1 669 ? 20.032 4.781 30.114 1 91.11 669 ASN A N 1
ATOM 5170 C CA . ASN A 1 669 ? 19.357 5.131 31.359 1 91.11 669 ASN A CA 1
ATOM 5171 C C . ASN A 1 669 ? 18.212 4.17 31.666 1 91.11 669 ASN A C 1
ATOM 5173 O O . ASN A 1 669 ? 17.08 4.386 31.228 1 91.11 669 ASN A O 1
ATOM 5177 N N . LYS A 1 670 ? 18.615 3.178 32.279 1 93.2 670 LYS A N 1
ATOM 5178 C CA . LYS A 1 670 ? 17.648 2.128 32.586 1 93.2 670 LYS A CA 1
ATOM 5179 C C . LYS A 1 670 ? 16.499 2.668 33.432 1 93.2 670 LYS A C 1
ATOM 5181 O O . LYS A 1 670 ? 15.462 2.016 33.57 1 93.2 670 LYS A O 1
ATOM 5186 N N . ASP A 1 671 ? 16.71 3.979 33.903 1 93.34 671 ASP A N 1
ATOM 5187 C CA . ASP A 1 671 ? 15.686 4.554 34.77 1 93.34 671 ASP A CA 1
ATOM 5188 C C . ASP A 1 671 ? 14.849 5.587 34.02 1 93.34 671 ASP A C 1
ATOM 5190 O O . ASP A 1 671 ? 14.04 6.295 34.624 1 93.34 671 ASP A O 1
ATOM 5194 N N . LEU A 1 672 ? 15.116 5.669 32.735 1 92.7 672 LEU A N 1
ATOM 5195 C CA . LEU A 1 672 ? 14.295 6.573 31.937 1 92.7 672 LEU A CA 1
ATOM 5196 C C . LEU A 1 672 ? 12.824 6.175 32.005 1 92.7 672 LEU A C 1
ATOM 5198 O O . LEU A 1 672 ? 12.484 5.004 31.817 1 92.7 672 LEU A O 1
ATOM 5202 N N . GLN A 1 673 ? 11.987 7.128 32.326 1 91.69 673 GLN A N 1
ATOM 5203 C CA . GLN A 1 673 ? 10.573 6.824 32.512 1 91.69 673 GLN A CA 1
ATOM 5204 C C . GLN A 1 673 ? 9.691 7.905 31.891 1 91.69 673 GLN A C 1
ATOM 5206 O O . GLN A 1 673 ? 10.191 8.815 31.228 1 91.69 673 GLN A O 1
ATOM 5211 N N . TRP A 1 674 ? 8.347 7.833 32.155 1 91.43 674 TRP A N 1
ATOM 5212 C CA . TRP A 1 674 ? 7.342 8.748 31.624 1 91.43 674 TRP A CA 1
ATOM 5213 C C . TRP A 1 674 ? 7.442 10.115 32.293 1 91.43 674 TRP A C 1
ATOM 5215 O O . TRP A 1 674 ? 7.841 10.216 33.455 1 91.43 674 TRP A O 1
ATOM 5225 N N . GLU A 1 675 ? 7.033 11.133 31.455 1 92.58 675 GLU A N 1
ATOM 5226 C CA . GLU A 1 675 ? 6.586 12.348 32.13 1 92.58 675 GLU A CA 1
ATOM 5227 C C . GLU A 1 675 ? 5.216 12.152 32.771 1 92.58 675 GLU A C 1
ATOM 5229 O O . GLU A 1 675 ? 4.341 11.504 32.192 1 92.58 675 GLU A O 1
ATOM 5234 N N . SER A 1 676 ? 5.073 12.625 33.896 1 91.92 676 SER A N 1
ATOM 5235 C CA . SER A 1 676 ? 3.809 12.447 34.601 1 91.92 676 SER A CA 1
ATOM 5236 C C . SER A 1 676 ? 3.063 13.77 34.742 1 91.92 676 SER A C 1
ATOM 5238 O O . SER A 1 676 ? 3.59 14.727 35.313 1 91.92 676 SER A O 1
ATOM 5240 N N . LYS A 1 677 ? 1.891 13.806 34.311 1 93.67 677 LYS A N 1
ATOM 5241 C CA . LYS A 1 677 ? 1.064 15.009 34.354 1 93.67 677 LYS A CA 1
ATOM 5242 C C . LYS A 1 677 ? -0.145 14.813 35.264 1 93.67 677 LYS A C 1
ATOM 5244 O O . LYS A 1 677 ? -0.881 13.833 35.124 1 93.67 677 LYS A O 1
ATOM 5249 N N . ALA A 1 678 ? -0.34 15.673 36.218 1 94.97 678 ALA A N 1
ATOM 5250 C CA . ALA A 1 678 ? -1.536 15.741 37.054 1 94.97 678 ALA A CA 1
ATOM 5251 C C . ALA A 1 678 ? -2.384 16.959 36.699 1 94.97 678 ALA A C 1
ATOM 5253 O O . ALA A 1 678 ? -1.869 18.075 36.601 1 94.97 678 ALA A O 1
ATOM 5254 N N . SER A 1 679 ? -3.643 16.78 36.501 1 94.81 679 SER A N 1
ATOM 5255 C CA . SER A 1 679 ? -4.507 17.861 36.036 1 94.81 679 SER A CA 1
ATOM 5256 C C . SER A 1 679 ? -5.738 18.006 36.925 1 94.81 679 SER A C 1
ATOM 5258 O O . SER A 1 679 ? -6.415 17.02 37.223 1 94.81 679 SER A O 1
ATOM 5260 N N . PHE A 1 680 ? -6.034 19.2 37.404 1 95.84 680 PHE A N 1
ATOM 5261 C CA . PHE A 1 680 ? -7.251 19.592 38.105 1 95.84 680 PHE A CA 1
ATOM 5262 C C . PHE A 1 680 ? -8.125 20.473 37.22 1 95.84 680 PHE A C 1
ATOM 5264 O O . PHE A 1 680 ? -7.626 21.378 36.549 1 95.84 680 PHE A O 1
ATOM 5271 N N . ASP A 1 681 ? -9.442 20.201 37.214 1 96.6 681 ASP A N 1
ATOM 5272 C CA . ASP A 1 681 ? -10.364 20.974 36.388 1 96.6 681 ASP A CA 1
ATOM 5273 C C . ASP A 1 681 ? -11.66 21.27 37.14 1 96.6 681 ASP A C 1
ATOM 5275 O O . ASP A 1 681 ? -12.206 20.394 37.813 1 96.6 681 ASP A O 1
ATOM 5279 N N . LEU A 1 682 ? -12.09 22.501 37.067 1 96.83 682 LEU A N 1
ATOM 5280 C CA . LEU A 1 682 ? -13.383 22.966 37.559 1 96.83 682 LEU A CA 1
ATOM 5281 C C . LEU A 1 682 ? -14.181 23.632 36.444 1 96.83 682 LEU A C 1
ATOM 5283 O O . LEU A 1 682 ? -13.695 24.563 35.797 1 96.83 682 LEU A O 1
ATOM 5287 N N . GLY A 1 683 ? -15.365 23.107 36.196 1 96 683 GLY A N 1
ATOM 5288 C CA . GLY A 1 683 ? -16.149 23.62 35.084 1 96 683 GLY A CA 1
ATOM 5289 C C . GLY A 1 683 ? -17.577 23.959 35.468 1 96 683 GLY A C 1
ATOM 5290 O O . GLY A 1 683 ? -18.162 23.311 36.338 1 96 683 GLY A O 1
ATOM 5291 N N . LEU A 1 684 ? -18.133 24.947 34.823 1 96.62 684 LEU A N 1
ATOM 5292 C CA . LEU A 1 684 ? -19.528 25.359 34.941 1 96.62 684 LEU A CA 1
ATOM 5293 C C . LEU A 1 684 ? -20.194 25.42 33.57 1 96.62 684 LEU A C 1
ATOM 5295 O O . LEU A 1 684 ? -19.756 26.17 32.695 1 96.62 684 LEU A O 1
ATOM 5299 N N . ASP A 1 685 ? -21.156 24.606 33.385 1 95.43 685 ASP A N 1
ATOM 5300 C CA . ASP A 1 685 ? -21.963 24.619 32.17 1 95.43 685 ASP A CA 1
ATOM 5301 C C . ASP A 1 685 ? -23.342 25.22 32.432 1 95.43 685 ASP A C 1
ATOM 5303 O O . ASP A 1 685 ? -23.973 24.92 33.448 1 95.43 685 ASP A O 1
ATOM 5307 N N . PHE A 1 686 ? -23.813 26.035 31.484 1 94.89 686 PHE A N 1
ATOM 5308 C CA . PHE A 1 686 ? -25.138 26.608 31.688 1 94.89 686 PHE A CA 1
ATOM 5309 C C . PHE A 1 686 ? -25.856 26.8 30.357 1 94.89 686 PHE A C 1
ATOM 5311 O O . PHE A 1 686 ? -25.215 27.016 29.326 1 94.89 686 PHE A O 1
ATOM 5318 N N . THR A 1 687 ? -27.061 26.615 30.29 1 94.05 687 THR A N 1
ATOM 5319 C CA . THR A 1 687 ? -28.004 26.954 29.23 1 94.05 687 THR A CA 1
ATOM 5320 C C . THR A 1 687 ? -29.158 27.788 29.781 1 94.05 687 THR A C 1
ATOM 5322 O O . THR A 1 687 ? -29.836 27.374 30.723 1 94.05 687 THR A O 1
ATOM 5325 N N . LEU A 1 688 ? -29.395 28.953 29.143 1 94.94 688 LEU A N 1
ATOM 5326 C CA . LEU A 1 688 ? -30.347 29.904 29.707 1 94.94 688 LEU A CA 1
ATOM 5327 C C . LEU A 1 688 ? -31.343 30.368 28.65 1 94.94 688 LEU A C 1
ATOM 5329 O O . LEU A 1 688 ? -31.089 30.235 27.451 1 94.94 688 LEU A O 1
ATOM 5333 N N . PHE A 1 689 ? -32.465 30.913 29.063 1 93.37 689 PHE A N 1
ATOM 5334 C CA . PHE A 1 689 ? -33.457 31.649 28.288 1 93.37 689 PHE A CA 1
ATOM 5335 C C . PHE A 1 689 ? -33.988 30.798 27.141 1 93.37 689 PHE A C 1
ATOM 5337 O O . PHE A 1 689 ? -33.945 31.214 25.981 1 93.37 689 PHE A O 1
ATOM 5344 N N . ASN A 1 690 ? -34.505 29.62 27.487 1 88.56 690 ASN A N 1
ATOM 5345 C CA . ASN A 1 690 ? -35.074 28.663 26.543 1 88.56 690 ASN A CA 1
ATOM 5346 C C . ASN A 1 690 ? -34.028 28.17 25.547 1 88.56 690 ASN A C 1
ATOM 5348 O O . ASN A 1 690 ? -34.26 28.192 24.336 1 88.56 690 ASN A O 1
ATOM 5352 N N . ARG A 1 691 ? -32.813 28.007 26.129 1 88.64 691 ARG A N 1
ATOM 5353 C CA . ARG A 1 691 ? -31.687 27.39 25.436 1 88.64 691 ARG A CA 1
ATOM 5354 C C . ARG A 1 691 ? -31.145 28.309 24.346 1 88.64 691 ARG A C 1
ATOM 5356 O O . ARG A 1 691 ? -30.568 27.841 23.362 1 88.64 691 ARG A O 1
ATOM 5363 N N . ARG A 1 692 ? -31.377 29.621 24.408 1 91.87 692 ARG A N 1
ATOM 5364 C CA . ARG A 1 692 ? -30.893 30.594 23.435 1 91.87 692 ARG A CA 1
ATOM 5365 C C . ARG A 1 692 ? -29.437 30.961 23.704 1 91.87 692 ARG A C 1
ATOM 5367 O O . ARG A 1 692 ? -28.725 31.4 22.799 1 91.87 692 ARG A O 1
ATOM 5374 N N . VAL A 1 693 ? -29.138 30.858 25.014 1 94.62 693 VAL A N 1
ATOM 5375 C CA . VAL A 1 693 ? -27.764 31.177 25.387 1 94.62 693 VAL A CA 1
ATOM 5376 C C . VAL A 1 693 ? -27.127 29.978 26.085 1 94.62 693 VAL A C 1
ATOM 5378 O O . VAL A 1 693 ? -27.7 29.422 27.025 1 94.62 693 VAL A O 1
ATOM 5381 N N . ASN A 1 694 ? -26.132 29.549 25.635 1 93.27 694 ASN A N 1
ATOM 5382 C CA . ASN A 1 694 ? -25.376 28.476 26.273 1 93.27 694 ASN A CA 1
ATOM 5383 C C . ASN A 1 694 ? -23.902 28.841 26.422 1 93.27 694 ASN A C 1
ATOM 5385 O O . ASN A 1 694 ? -23.358 29.588 25.607 1 93.27 694 ASN A O 1
ATOM 5389 N N . GLY A 1 695 ? -23.265 28.376 27.447 1 93.62 695 GLY A N 1
ATOM 5390 C CA . GLY A 1 695 ? -21.87 28.701 27.698 1 93.62 695 GLY A CA 1
ATOM 5391 C C . GLY A 1 695 ? -21.187 27.716 28.628 1 93.62 695 GLY A C 1
ATOM 5392 O O . GLY A 1 695 ? -21.845 26.876 29.244 1 93.62 695 GLY A O 1
ATOM 5393 N N . VAL A 1 696 ? -19.911 27.734 28.62 1 94.74 696 VAL A N 1
ATOM 5394 C CA . VAL A 1 696 ? -19.055 26.92 29.477 1 94.74 696 VAL A CA 1
ATOM 5395 C C . VAL A 1 696 ? -17.886 27.759 29.986 1 94.74 696 VAL A C 1
ATOM 5397 O O . VAL A 1 696 ? -17.298 28.539 29.232 1 94.74 696 VAL A O 1
ATOM 5400 N N . ILE A 1 697 ? -17.634 27.677 31.282 1 96.39 697 ILE A N 1
ATOM 5401 C CA . ILE A 1 697 ? -16.459 28.279 31.902 1 96.39 697 ILE A CA 1
ATOM 5402 C C . ILE A 1 697 ? -15.629 27.2 32.593 1 96.39 697 ILE A C 1
ATOM 5404 O O . ILE A 1 697 ? -16.166 26.381 33.343 1 96.39 697 ILE A O 1
ATOM 5408 N N . ASN A 1 698 ? -14.392 27.192 32.28 1 96.04 698 ASN A N 1
ATOM 5409 C CA . ASN A 1 698 ? -13.505 26.191 32.861 1 96.04 698 ASN A CA 1
ATOM 5410 C C . ASN A 1 698 ? -12.26 26.831 33.469 1 96.04 698 ASN A C 1
ATOM 5412 O O . ASN A 1 698 ? -11.693 27.763 32.896 1 96.04 698 ASN A O 1
ATOM 5416 N N . TYR A 1 699 ? -11.964 26.414 34.616 1 96.76 699 TYR A N 1
ATOM 5417 C CA . TYR A 1 699 ? -10.668 26.692 35.226 1 96.76 699 TYR A CA 1
ATOM 5418 C C . TYR A 1 699 ? -9.839 25.419 35.349 1 96.76 699 TYR A C 1
ATOM 5420 O O . TYR A 1 699 ? -10.365 24.359 35.696 1 96.76 699 TYR A O 1
ATOM 5428 N N . PHE A 1 700 ? -8.562 25.462 34.995 1 95.62 700 PHE A N 1
ATOM 5429 C CA . PHE A 1 700 ? -7.74 24.263 35.117 1 95.62 700 PHE A CA 1
ATOM 5430 C C . PHE A 1 700 ? -6.358 24.608 35.659 1 95.62 700 PHE A C 1
ATOM 5432 O O . PHE A 1 700 ? -5.918 25.756 35.568 1 95.62 700 PHE A O 1
ATOM 5439 N N . ASN A 1 701 ? -5.72 23.619 36.232 1 96.48 701 ASN A N 1
ATOM 5440 C CA . ASN A 1 701 ? -4.339 23.628 36.704 1 96.48 701 ASN A CA 1
ATOM 5441 C C . ASN A 1 701 ? -3.662 22.279 36.482 1 96.48 701 ASN A C 1
ATOM 5443 O O . ASN A 1 701 ? -4.109 21.26 37.011 1 96.48 701 ASN A O 1
ATOM 5447 N N . THR A 1 702 ? -2.644 22.314 35.696 1 94.92 702 THR A N 1
ATOM 5448 C CA . THR A 1 702 ? -1.915 21.087 35.399 1 94.92 702 THR A CA 1
ATOM 5449 C C . THR A 1 702 ? -0.469 21.188 35.877 1 94.92 702 THR A C 1
ATOM 5451 O O . THR A 1 702 ? 0.148 22.251 35.784 1 94.92 702 THR A O 1
ATOM 5454 N N . LYS A 1 703 ? 0.035 20.095 36.411 1 95.36 703 LYS A N 1
ATOM 5455 C CA . LYS A 1 703 ? 1.427 19.972 36.834 1 95.36 703 LYS A CA 1
ATOM 5456 C C . LYS A 1 703 ? 2.095 18.766 36.18 1 95.36 703 LYS A C 1
ATOM 5458 O O . LYS A 1 703 ? 1.623 17.636 36.321 1 95.36 703 LYS A O 1
ATOM 5463 N N . THR A 1 704 ? 3.126 19.004 35.492 1 93.88 704 THR A N 1
ATOM 5464 C CA . THR A 1 704 ? 3.893 17.94 34.853 1 93.88 704 THR A CA 1
ATOM 5465 C C . THR A 1 704 ? 5.248 17.767 35.533 1 93.88 704 THR A C 1
ATOM 5467 O O . THR A 1 704 ? 6.017 18.723 35.648 1 93.88 704 THR A O 1
ATOM 5470 N N . LYS A 1 705 ? 5.467 16.559 35.96 1 93.75 705 LYS A N 1
ATOM 5471 C CA . LYS A 1 705 ? 6.731 16.248 36.622 1 93.75 705 LYS A CA 1
ATOM 5472 C C . LYS A 1 705 ? 7.546 15.248 35.806 1 93.75 705 LYS A C 1
ATOM 5474 O O . LYS A 1 705 ? 7.045 14.674 34.838 1 93.75 705 LYS A O 1
ATOM 5479 N N . ASP A 1 706 ? 8.838 15.042 36.19 1 91.58 706 ASP A N 1
ATOM 5480 C CA . ASP A 1 706 ? 9.765 14.098 35.575 1 91.58 706 ASP A CA 1
ATOM 5481 C C . ASP A 1 706 ? 9.931 14.383 34.084 1 91.58 706 ASP A C 1
ATOM 5483 O O . ASP A 1 706 ? 9.827 13.474 33.257 1 91.58 706 ASP A O 1
ATOM 5487 N N . LEU A 1 707 ? 10.075 15.655 33.833 1 90.62 707 LEU A N 1
ATOM 5488 C CA . LEU A 1 707 ? 10.258 16.045 32.439 1 90.62 707 LEU A CA 1
ATOM 5489 C C . LEU A 1 707 ? 11.492 15.374 31.845 1 90.62 707 LEU A C 1
ATOM 5491 O O . LEU A 1 707 ? 12.496 15.188 32.536 1 90.62 707 LEU A O 1
ATOM 5495 N N . ILE A 1 708 ? 11.442 15.026 30.625 1 86.98 708 ILE A N 1
ATOM 5496 C CA . ILE A 1 708 ? 12.558 14.386 29.938 1 86.98 708 ILE A CA 1
ATOM 5497 C C . ILE A 1 708 ? 13.482 15.451 29.351 1 86.98 708 ILE A C 1
ATOM 5499 O O . ILE A 1 708 ? 13.046 16.297 28.567 1 86.98 708 ILE A O 1
ATOM 5503 N N . PHE A 1 709 ? 14.685 15.48 29.779 1 81.63 709 PHE A N 1
ATOM 5504 C CA . PHE A 1 709 ? 15.711 16.389 29.282 1 81.63 709 PHE A CA 1
ATOM 5505 C C . PHE A 1 709 ? 16.947 15.619 28.835 1 81.63 709 PHE A C 1
ATOM 5507 O O . PHE A 1 709 ? 17.175 14.49 29.275 1 81.63 709 PHE A O 1
ATOM 5514 N N . GLN A 1 710 ? 17.569 16.279 27.957 1 79.81 710 GLN A N 1
ATOM 5515 C CA . GLN A 1 710 ? 18.879 15.748 27.592 1 79.81 710 GLN A CA 1
ATOM 5516 C C . GLN A 1 710 ? 19.966 16.278 28.523 1 79.81 710 GLN A C 1
ATOM 5518 O O . GLN A 1 710 ? 20.152 17.491 28.641 1 79.81 710 GLN A O 1
ATOM 5523 N N . GLU A 1 711 ? 20.598 15.435 29.26 1 78.46 711 GLU A N 1
ATOM 5524 C CA . GLU A 1 711 ? 21.736 15.782 30.105 1 78.46 711 GLU A CA 1
ATOM 5525 C C . GLU A 1 711 ? 23.051 15.647 29.342 1 78.46 711 GLU A C 1
ATOM 5527 O O . GLU A 1 711 ? 23.347 14.587 28.786 1 78.46 711 GLU A O 1
ATOM 5532 N N . ASN A 1 712 ? 23.836 17.104 29.111 1 76.44 712 ASN A N 1
ATOM 5533 C CA . ASN A 1 712 ? 25.146 17.038 28.471 1 76.44 712 ASN A CA 1
ATOM 5534 C C . ASN A 1 712 ? 26.183 16.387 29.382 1 76.44 712 ASN A C 1
ATOM 5536 O O . ASN A 1 712 ? 26.249 16.693 30.573 1 76.44 712 ASN A O 1
ATOM 5540 N N . LEU A 1 713 ? 26.724 15.146 28.996 1 82.26 713 LEU A N 1
ATOM 5541 C CA . LEU A 1 713 ? 27.741 14.421 29.75 1 82.26 713 LEU A CA 1
ATOM 5542 C C . LEU A 1 713 ? 29.139 14.916 29.393 1 82.26 713 LEU A C 1
ATOM 5544 O O . LEU A 1 713 ? 29.324 15.586 28.375 1 82.26 713 LEU A O 1
ATOM 5548 N N . ALA A 1 714 ? 30.129 14.5 30.274 1 80.35 714 ALA A N 1
ATOM 5549 C CA . ALA A 1 714 ? 31.523 14.842 29.999 1 80.35 714 ALA A CA 1
ATOM 5550 C C . ALA A 1 714 ? 32.014 14.158 28.726 1 80.35 714 ALA A C 1
ATOM 5552 O O . ALA A 1 714 ? 31.632 13.022 28.437 1 80.35 714 ALA A O 1
ATOM 5553 N N . GLN A 1 715 ? 32.769 14.86 27.928 1 77.93 715 GLN A N 1
ATOM 5554 C CA . GLN A 1 715 ? 33.311 14.323 26.684 1 77.93 715 GLN A CA 1
ATOM 5555 C C . GLN A 1 715 ? 34.112 13.05 26.938 1 77.93 715 GLN A C 1
ATOM 5557 O O . GLN A 1 715 ? 34.247 12.207 26.049 1 77.93 715 GLN A O 1
ATOM 5562 N N . SER A 1 716 ? 34.545 12.852 28.218 1 77.03 716 SER A N 1
ATOM 5563 C CA . SER A 1 716 ? 35.357 11.7 28.593 1 77.03 716 SER A CA 1
ATOM 5564 C C . SER A 1 716 ? 34.515 10.43 28.664 1 77.03 716 SER A C 1
ATOM 5566 O O . SER A 1 716 ? 35.055 9.326 28.764 1 77.03 716 SER A O 1
ATOM 5568 N N . THR A 1 717 ? 33.218 10.603 28.455 1 73.24 717 THR A N 1
ATOM 5569 C CA . THR A 1 717 ? 32.338 9.442 28.532 1 73.24 717 THR A CA 1
ATOM 5570 C C . THR A 1 717 ? 32.479 8.573 27.285 1 73.24 717 THR A C 1
ATOM 5572 O O . THR A 1 717 ? 32.057 7.415 27.278 1 73.24 717 THR A O 1
ATOM 5575 N N . GLY A 1 718 ? 33.215 9.006 26.207 1 68.37 718 GLY A N 1
ATOM 5576 C CA . GLY A 1 718 ? 33.566 8.198 25.05 1 68.37 718 GLY A CA 1
ATOM 5577 C C . GLY A 1 718 ? 32.482 8.17 23.99 1 68.37 718 GLY A C 1
ATOM 5578 O O . GLY A 1 718 ? 32.661 7.574 22.926 1 68.37 718 GLY A O 1
ATOM 5579 N N . ALA A 1 719 ? 31.287 8.52 24.245 1 65.76 719 ALA A N 1
ATOM 5580 C CA . ALA A 1 719 ? 30.288 8.559 23.18 1 65.76 719 ALA A CA 1
ATOM 5581 C C . ALA A 1 719 ? 30.595 9.671 22.181 1 65.76 719 ALA A C 1
ATOM 5583 O O . ALA A 1 719 ? 31.154 10.707 22.548 1 65.76 719 ALA A O 1
ATOM 5584 N N . ALA A 1 720 ? 30.47 9.403 20.839 1 64.75 720 ALA A N 1
ATOM 5585 C CA . ALA A 1 720 ? 30.833 10.321 19.763 1 64.75 720 ALA A CA 1
ATOM 5586 C C . ALA A 1 720 ? 30.064 11.634 19.879 1 64.75 720 ALA A C 1
ATOM 5588 O O . ALA A 1 720 ? 28.919 11.651 20.338 1 64.75 720 ALA A O 1
ATOM 5589 N N . GLY A 1 721 ? 30.87 12.877 19.225 1 65.01 721 GLY A N 1
ATOM 5590 C CA . GLY A 1 721 ? 30.303 14.216 19.192 1 65.01 721 GLY A CA 1
ATOM 5591 C C . GLY A 1 721 ? 30.096 14.811 20.571 1 65.01 721 GLY A C 1
ATOM 5592 O O . GLY A 1 721 ? 31.015 14.822 21.393 1 65.01 721 GLY A O 1
ATOM 5593 N N . ASN A 1 722 ? 28.833 15.158 21.168 1 67.31 722 ASN A N 1
ATOM 5594 C CA . ASN A 1 722 ? 28.44 15.65 22.484 1 67.31 722 ASN A CA 1
ATOM 5595 C C . ASN A 1 722 ? 27.593 14.626 23.235 1 67.31 722 ASN A C 1
ATOM 5597 O O . ASN A 1 722 ? 26.366 14.626 23.122 1 67.31 722 ASN A O 1
ATOM 5601 N N . PRO A 1 723 ? 28.35 13.697 23.988 1 79.16 723 PRO A N 1
ATOM 5602 C CA . PRO A 1 723 ? 27.612 12.629 24.666 1 79.16 723 PRO A CA 1
ATOM 5603 C C . PRO A 1 723 ? 26.5 13.161 25.567 1 79.16 723 PRO A C 1
ATOM 5605 O O . PRO A 1 723 ? 26.698 14.147 26.282 1 79.16 723 PRO A O 1
ATOM 5608 N N . SER A 1 724 ? 25.354 12.716 25.361 1 78.88 724 SER A N 1
ATOM 5609 C CA . SER A 1 724 ? 24.187 13.094 26.151 1 78.88 724 SER A CA 1
ATOM 5610 C C . SER A 1 724 ? 23.289 11.892 26.421 1 78.88 724 SER A C 1
ATOM 5612 O O . SER A 1 724 ? 23.449 10.839 25.8 1 78.88 724 SER A O 1
ATOM 5614 N N . ARG A 1 725 ? 22.605 11.943 27.504 1 84.28 725 ARG A N 1
ATOM 5615 C CA . ARG A 1 725 ? 21.59 10.935 27.794 1 84.28 725 ARG A CA 1
ATOM 5616 C C . ARG A 1 725 ? 20.281 11.587 28.226 1 84.28 725 ARG A C 1
ATOM 5618 O O . ARG A 1 725 ? 20.283 12.68 28.795 1 84.28 725 ARG A O 1
ATOM 5625 N N . PHE A 1 726 ? 19.227 10.936 27.978 1 86.81 726 PHE A N 1
ATOM 5626 C CA . PHE A 1 726 ? 17.93 11.436 28.419 1 86.81 726 PHE A CA 1
ATOM 5627 C C . PHE A 1 726 ? 17.655 11.028 29.861 1 86.81 726 PHE A C 1
ATOM 5629 O O . PHE A 1 726 ? 17.914 9.887 30.249 1 86.81 726 PHE A O 1
ATOM 5636 N N . VAL A 1 727 ? 17.258 11.981 30.648 1 87.4 727 VAL A N 1
ATOM 5637 C CA . VAL A 1 727 ? 16.932 11.767 32.053 1 87.4 727 VAL A CA 1
ATOM 5638 C C . VAL A 1 727 ? 15.619 12.471 32.392 1 87.4 727 VAL A C 1
ATOM 5640 O O . VAL A 1 727 ? 15.199 13.389 31.684 1 87.4 727 VAL A O 1
ATOM 5643 N N . ASN A 1 728 ? 14.959 11.999 33.427 1 90.11 728 ASN A N 1
ATOM 5644 C CA . ASN A 1 728 ? 13.761 12.655 33.939 1 90.11 728 ASN A CA 1
ATOM 5645 C C . ASN A 1 728 ? 14.101 13.682 35.015 1 90.11 728 ASN A C 1
ATOM 5647 O O . ASN A 1 728 ? 14.386 13.32 36.158 1 90.11 728 ASN A O 1
ATOM 5651 N N . LEU A 1 729 ? 14.06 15.035 34.545 1 85.5 729 LEU A N 1
ATOM 5652 C CA . LEU A 1 729 ? 14.413 16.11 35.465 1 85.5 729 LEU A CA 1
ATOM 5653 C C . LEU A 1 729 ? 13.618 17.374 35.155 1 85.5 729 LEU A C 1
ATOM 5655 O O . LEU A 1 729 ? 13.391 17.699 33.987 1 85.5 729 LEU A O 1
ATOM 5659 N N . GLY A 1 730 ? 12.812 17.91 36.158 1 88.11 730 GLY A N 1
ATOM 5660 C CA . GLY A 1 730 ? 12.145 19.193 36.001 1 88.11 730 GLY A CA 1
ATOM 5661 C C . GLY A 1 730 ? 10.646 19.116 36.22 1 88.11 730 GLY A C 1
ATOM 5662 O O . GLY A 1 730 ? 10.08 18.024 36.3 1 88.11 730 GLY A O 1
ATOM 5663 N N . LYS A 1 731 ? 10.092 20.246 36.334 1 93.74 731 LYS A N 1
ATOM 5664 C CA . LYS A 1 731 ? 8.659 20.394 36.574 1 93.74 731 LYS A CA 1
ATOM 5665 C C . LYS A 1 731 ? 8.122 21.667 35.926 1 93.74 731 LYS A C 1
ATOM 5667 O O . LYS A 1 731 ? 8.794 22.7 35.925 1 93.74 731 LYS A O 1
ATOM 5672 N N . ILE A 1 732 ? 6.924 21.553 35.311 1 94.41 732 ILE A N 1
ATOM 5673 C CA . ILE A 1 732 ? 6.225 22.717 34.779 1 94.41 732 ILE A CA 1
ATOM 5674 C C . ILE A 1 732 ? 4.765 22.692 35.228 1 94.41 732 ILE A C 1
ATOM 5676 O O . ILE A 1 732 ? 4.23 21.632 35.562 1 94.41 732 ILE A O 1
ATOM 5680 N N . SER A 1 733 ? 4.155 23.849 35.199 1 95.87 733 SER A N 1
ATOM 5681 C CA . SER A 1 733 ? 2.74 23.965 35.537 1 95.87 733 SER A CA 1
ATOM 5682 C C . SER A 1 733 ? 2.01 24.877 34.557 1 95.87 733 SER A C 1
ATOM 5684 O O . SER A 1 733 ? 2.558 25.891 34.119 1 95.87 733 SER A O 1
ATOM 5686 N N . SER A 1 734 ? 0.85 24.519 34.144 1 95.25 734 SER A N 1
ATOM 5687 C CA . SER A 1 734 ? -0.022 25.318 33.288 1 95.25 734 SER A CA 1
ATOM 5688 C C . SER A 1 734 ? -1.351 25.613 33.975 1 95.25 734 SER A C 1
ATOM 5690 O O . SER A 1 734 ? -2.007 24.703 34.486 1 95.25 734 SER A O 1
ATOM 5692 N N . THR A 1 735 ? -1.703 26.824 34.014 1 96.05 735 THR A N 1
ATOM 5693 C CA . THR A 1 735 ? -2.98 27.261 34.567 1 96.05 735 THR A CA 1
ATOM 5694 C C . THR A 1 735 ? -3.747 28.106 33.555 1 96.05 735 THR A C 1
ATOM 5696 O O . THR A 1 735 ? -3.144 28.808 32.74 1 96.05 735 THR A O 1
ATOM 5699 N N . GLY A 1 736 ? -5.078 27.998 33.631 1 96.12 736 GLY A N 1
ATOM 5700 C CA . GLY A 1 736 ? -5.803 28.788 32.647 1 96.12 736 GLY A CA 1
ATOM 5701 C C . GLY A 1 736 ? -7.285 28.902 32.949 1 96.12 736 GLY A C 1
ATOM 5702 O O . GLY A 1 736 ? -7.792 28.242 33.858 1 96.12 736 GLY A O 1
ATOM 5703 N N . LEU A 1 737 ? -7.901 29.834 32.352 1 97.44 737 LEU A N 1
ATOM 5704 C CA . LEU A 1 737 ? -9.338 30.082 32.329 1 97.44 737 LEU A CA 1
ATOM 5705 C C . LEU A 1 737 ? -9.869 30.07 30.899 1 97.44 737 LEU A C 1
ATOM 5707 O O . LEU A 1 737 ? -9.291 30.702 30.012 1 97.44 737 LEU A O 1
ATOM 5711 N N . GLU A 1 738 ? -10.903 29.32 30.72 1 96.78 738 GLU A N 1
ATOM 5712 C CA . GLU A 1 738 ? -11.55 29.206 29.417 1 96.78 738 GLU A CA 1
ATOM 5713 C C . GLU A 1 738 ? -13.032 29.559 29.504 1 96.78 738 GLU A C 1
ATOM 5715 O O . GLU A 1 738 ? -13.7 29.22 30.484 1 96.78 738 GLU A O 1
ATOM 5720 N N . ALA A 1 739 ? -13.473 30.211 28.47 1 96.51 739 ALA A N 1
ATOM 5721 C CA . ALA A 1 739 ? -14.895 30.534 28.394 1 96.51 739 ALA A CA 1
ATOM 5722 C C . ALA A 1 739 ? -15.404 30.433 26.958 1 96.51 739 ALA A C 1
ATOM 5724 O O . ALA A 1 739 ? -14.703 30.81 26.017 1 96.51 739 ALA A O 1
ATOM 5725 N N . GLU A 1 740 ? -16.474 29.87 26.817 1 95.88 740 GLU A N 1
ATOM 5726 C CA . GLU A 1 740 ? -17.201 29.803 25.553 1 95.88 740 GLU A CA 1
ATOM 5727 C C . GLU A 1 740 ? -18.646 30.262 25.722 1 95.88 740 GLU A C 1
ATOM 5729 O O . GLU A 1 740 ? -19.295 29.935 26.717 1 95.88 740 GLU A O 1
ATOM 5734 N N . LEU A 1 741 ? -19.115 31.084 24.811 1 95.56 741 LEU A N 1
ATOM 5735 C CA . LEU A 1 741 ? -20.481 31.597 24.832 1 95.56 741 LEU A CA 1
ATOM 5736 C C . LEU A 1 741 ? -21.102 31.548 23.44 1 95.56 741 LEU A C 1
ATOM 5738 O O . LEU A 1 741 ? -20.463 31.932 22.457 1 95.56 741 LEU A O 1
ATOM 5742 N N . ASN A 1 742 ? -22.202 31 23.329 1 93.82 742 ASN A N 1
ATOM 5743 C CA . ASN A 1 742 ? -22.996 30.958 22.106 1 93.82 742 ASN A CA 1
ATOM 5744 C C . ASN A 1 742 ? -24.418 31.458 22.344 1 93.82 742 ASN A C 1
ATOM 5746 O O . ASN A 1 742 ? -25.043 31.111 23.347 1 93.82 742 ASN A O 1
ATOM 5750 N N . GLY A 1 743 ? -24.961 32.318 21.4 1 94.53 743 GLY A N 1
ATOM 5751 C CA . GLY A 1 743 ? -26.29 32.873 21.596 1 94.53 743 GLY A CA 1
ATOM 5752 C C . GLY A 1 743 ? -27.055 33.064 20.3 1 94.53 743 GLY A C 1
ATOM 5753 O O . GLY A 1 743 ? -26.486 33.497 19.296 1 94.53 743 GLY A O 1
ATOM 5754 N N . ASP A 1 744 ? -28.29 32.611 20.338 1 94.08 744 ASP A N 1
ATOM 5755 C CA . ASP A 1 744 ? -29.216 32.987 19.275 1 94.08 744 ASP A CA 1
ATOM 5756 C C . ASP A 1 744 ? -29.833 34.358 19.543 1 94.08 744 ASP A C 1
ATOM 5758 O O . ASP A 1 744 ? -30.83 34.466 20.261 1 94.08 744 ASP A O 1
ATOM 5762 N N . LEU A 1 745 ? -29.302 35.362 18.972 1 94.2 745 LEU A N 1
ATOM 5763 C CA . LEU A 1 745 ? -29.775 36.721 19.21 1 94.2 745 LEU A CA 1
ATOM 5764 C C . LEU A 1 745 ? -31.169 36.922 18.626 1 94.2 745 LEU A C 1
ATOM 5766 O O . LEU A 1 745 ? -31.985 37.653 19.193 1 94.2 745 LEU A O 1
ATOM 5770 N N . ILE A 1 746 ? -31.321 36.435 17.361 1 93.36 746 ILE A N 1
ATOM 5771 C CA . ILE A 1 746 ? -32.617 36.433 16.691 1 93.36 746 ILE A CA 1
ATOM 5772 C C . ILE A 1 746 ? -32.913 35.038 16.145 1 93.36 746 ILE A C 1
ATOM 5774 O O . ILE A 1 746 ? -32.057 34.42 15.507 1 93.36 746 ILE A O 1
ATOM 5778 N N . LYS A 1 747 ? -33.983 34.513 16.468 1 90.86 747 LYS A N 1
ATOM 5779 C CA . LYS A 1 747 ? -34.44 33.23 15.943 1 90.86 747 LYS A CA 1
ATOM 5780 C C . LYS A 1 747 ? -35.924 33.276 15.592 1 90.86 747 LYS A C 1
ATOM 5782 O O . LYS A 1 747 ? -36.779 33.089 16.46 1 90.86 747 LYS A O 1
ATOM 5787 N N . ASN A 1 748 ? -36.237 33.539 14.408 1 87.29 748 ASN A N 1
ATOM 5788 C CA . ASN A 1 748 ? -37.606 33.488 13.904 1 87.29 748 ASN A CA 1
ATOM 5789 C C . ASN A 1 748 ? -37.712 32.618 12.655 1 87.29 748 ASN A C 1
ATOM 5791 O O . ASN A 1 748 ? -36.722 32.028 12.218 1 87.29 748 ASN A O 1
ATOM 5795 N N . GLU A 1 749 ? -38.869 32.462 12.172 1 81.13 749 GLU A N 1
ATOM 5796 C CA . GLU A 1 749 ? -39.117 31.555 11.055 1 81.13 749 GLU A CA 1
ATOM 5797 C C . GLU A 1 749 ? -38.334 31.979 9.815 1 81.13 749 GLU A C 1
ATOM 5799 O O . GLU A 1 749 ? -37.858 31.133 9.056 1 81.13 749 GLU A O 1
ATOM 5804 N N . ASN A 1 750 ? -38.07 33.231 9.613 1 86.2 750 ASN A N 1
ATOM 5805 C CA . ASN A 1 750 ? -37.464 33.701 8.371 1 86.2 750 ASN A CA 1
ATOM 5806 C C . ASN A 1 750 ? -36.038 34.194 8.595 1 86.2 750 ASN A C 1
ATOM 5808 O O . ASN A 1 750 ? -35.272 34.346 7.641 1 86.2 750 ASN A O 1
ATOM 5812 N N . PHE A 1 751 ? -35.706 34.574 9.818 1 92.07 751 PHE A N 1
ATOM 5813 C CA . PHE A 1 751 ? -34.4 35.165 10.087 1 92.07 751 PHE A CA 1
ATOM 5814 C C . PHE A 1 751 ? -33.793 34.582 11.357 1 92.07 751 PHE A C 1
ATOM 5816 O O . PHE A 1 751 ? -34.419 34.605 12.418 1 92.07 751 PHE A O 1
ATOM 5823 N N . THR A 1 752 ? -32.642 33.998 11.245 1 93.38 752 THR A N 1
ATOM 5824 C CA . THR A 1 752 ? -31.89 33.505 12.394 1 93.38 752 THR A CA 1
ATOM 5825 C C . THR A 1 752 ? -30.509 34.153 12.454 1 93.38 752 THR A C 1
ATOM 5827 O O . THR A 1 752 ? -29.861 34.343 11.423 1 93.38 752 THR A O 1
ATOM 5830 N N . TRP A 1 753 ? -30.112 34.69 13.599 1 95.71 753 TRP A N 1
ATOM 5831 C CA . TRP A 1 753 ? -28.793 35.262 13.851 1 95.71 753 TRP A CA 1
ATOM 5832 C C . TRP A 1 753 ? -28.148 34.624 15.076 1 95.71 753 TRP A C 1
ATOM 5834 O O . TRP A 1 753 ? -28.614 34.816 16.202 1 95.71 753 TRP A O 1
ATOM 5844 N N . ASN A 1 754 ? -27.155 33.819 14.86 1 94.73 754 ASN A N 1
ATOM 5845 C CA . ASN A 1 754 ? -26.386 33.179 15.923 1 94.73 754 ASN A CA 1
ATOM 5846 C C . ASN A 1 754 ? -25.016 33.829 16.092 1 94.73 754 ASN A C 1
ATOM 5848 O O . ASN A 1 754 ? -24.328 34.103 15.107 1 94.73 754 ASN A O 1
ATOM 5852 N N . LEU A 1 755 ? -24.651 34.165 17.309 1 95.47 755 LEU A N 1
ATOM 5853 C CA . LEU A 1 755 ? -23.351 34.732 17.652 1 95.47 755 LEU A CA 1
ATOM 5854 C C . LEU A 1 755 ? -22.624 33.852 18.663 1 95.47 755 LEU A C 1
ATOM 5856 O O . LEU A 1 755 ? -23.206 33.448 19.672 1 95.47 755 LEU A O 1
ATOM 5860 N N . GLY A 1 756 ? -21.408 33.455 18.32 1 94.11 756 GLY A N 1
ATOM 5861 C CA . GLY A 1 756 ? -20.573 32.674 19.218 1 94.11 756 GLY A CA 1
ATOM 5862 C C . GLY A 1 756 ? -19.213 33.301 19.464 1 94.11 756 GLY A C 1
ATOM 5863 O O . GLY A 1 756 ? -18.654 33.95 18.578 1 94.11 756 GLY A O 1
ATOM 5864 N N . ALA A 1 757 ? -18.709 33.092 20.684 1 95.61 757 ALA A N 1
ATOM 5865 C CA . ALA A 1 757 ? -17.385 33.589 21.048 1 95.61 757 ALA A CA 1
ATOM 5866 C C . ALA A 1 757 ? -16.695 32.645 22.029 1 95.61 757 ALA A C 1
ATOM 5868 O O . ALA A 1 757 ? -17.358 31.953 22.805 1 95.61 757 ALA A O 1
ATOM 5869 N N . ASN A 1 758 ? -15.44 32.554 21.956 1 95.35 758 ASN A N 1
ATOM 5870 C CA . ASN A 1 758 ? -14.646 31.845 22.954 1 95.35 758 ASN A CA 1
ATOM 5871 C C . ASN A 1 758 ? -13.346 32.583 23.262 1 95.35 758 ASN A C 1
ATOM 5873 O O . ASN A 1 758 ? -12.881 33.394 22.458 1 95.35 758 ASN A O 1
ATOM 5877 N N . ILE A 1 759 ? -12.812 32.374 24.419 1 96.85 759 ILE A N 1
ATOM 5878 C CA . ILE A 1 759 ? -11.574 33.003 24.867 1 96.85 759 ILE A CA 1
ATOM 5879 C C . ILE A 1 759 ? -10.861 32.088 25.86 1 96.85 759 ILE A C 1
ATOM 5881 O O . ILE A 1 759 ? -11.506 31.346 26.604 1 96.85 759 ILE A O 1
ATOM 5885 N N . ALA A 1 760 ? -9.594 32.053 25.818 1 96.68 760 ALA A N 1
ATOM 5886 C CA . ALA A 1 760 ? -8.805 31.243 26.742 1 96.68 760 ALA A CA 1
ATOM 5887 C C . ALA A 1 760 ? -7.582 32.01 27.237 1 96.68 760 ALA A C 1
ATOM 5889 O O . ALA A 1 760 ? -6.904 32.681 26.455 1 96.68 760 ALA A O 1
ATOM 5890 N N . PHE A 1 761 ? -7.394 31.966 28.499 1 97.38 761 PHE A N 1
ATOM 5891 C CA . PHE A 1 761 ? -6.201 32.462 29.175 1 97.38 761 PHE A CA 1
ATOM 5892 C C . PHE A 1 761 ? -5.356 31.308 29.699 1 97.38 761 PHE A C 1
ATOM 5894 O O . PHE A 1 761 ? -5.802 30.546 30.56 1 97.38 761 PHE A O 1
ATOM 5901 N N . VAL A 1 762 ? -4.201 31.11 29.13 1 95.94 762 VAL A N 1
ATOM 5902 C CA . VAL A 1 762 ? -3.364 29.99 29.547 1 95.94 762 VAL A CA 1
ATOM 5903 C C . VAL A 1 762 ? -1.948 30.483 29.839 1 95.94 762 VAL A C 1
ATOM 5905 O O . VAL A 1 762 ? -1.377 31.246 29.056 1 95.94 762 VAL A O 1
ATOM 5908 N N . ARG A 1 763 ? -1.402 30.076 30.896 1 95.81 763 ARG A N 1
ATOM 5909 C CA . ARG A 1 763 ? -0.033 30.413 31.272 1 95.81 763 ARG A CA 1
ATOM 5910 C C . ARG A 1 763 ? 0.732 29.174 31.724 1 95.81 763 ARG A C 1
ATOM 5912 O O . ARG A 1 763 ? 0.289 28.459 32.625 1 95.81 763 ARG A O 1
ATOM 5919 N N . THR A 1 764 ? 1.797 28.957 31.158 1 95.85 764 THR A N 1
ATOM 5920 C CA . THR A 1 764 ? 2.674 27.858 31.546 1 95.85 764 THR A CA 1
ATOM 5921 C C . THR A 1 764 ? 3.963 28.389 32.168 1 95.85 764 THR A C 1
ATOM 5923 O O . THR A 1 764 ? 4.667 29.195 31.557 1 95.85 764 THR A O 1
ATOM 5926 N N . ILE A 1 765 ? 4.3 27.884 33.316 1 96.22 765 ILE A N 1
ATOM 5927 C CA . ILE A 1 765 ? 5.459 28.354 34.067 1 96.22 765 ILE A CA 1
ATOM 5928 C C . ILE A 1 765 ? 6.432 27.198 34.291 1 96.22 765 ILE A C 1
ATOM 5930 O O . ILE A 1 765 ? 6.012 26.062 34.522 1 96.22 765 ILE A O 1
ATOM 5934 N N . VAL A 1 766 ? 7.712 27.52 34.266 1 95.13 766 VAL A N 1
ATOM 5935 C CA . VAL A 1 766 ? 8.746 26.556 34.628 1 95.13 766 VAL A CA 1
ATOM 5936 C C . VAL A 1 766 ? 8.924 26.534 36.144 1 95.13 766 VAL A C 1
ATOM 5938 O O . VAL A 1 766 ? 9.413 27.502 36.732 1 95.13 766 VAL A O 1
ATOM 5941 N N . ASP A 1 767 ? 8.652 25.414 36.732 1 95.26 767 ASP A N 1
ATOM 5942 C CA . ASP A 1 767 ? 8.718 25.339 38.189 1 95.26 767 ASP A CA 1
ATOM 5943 C C . ASP A 1 767 ? 10.111 24.922 38.655 1 95.26 767 ASP A C 1
ATOM 5945 O O . ASP A 1 767 ? 10.616 25.435 39.655 1 95.26 767 ASP A O 1
ATOM 5949 N N . GLU A 1 768 ? 10.672 23.913 37.959 1 93.08 768 GLU A N 1
ATOM 5950 C CA . GLU A 1 768 ? 11.963 23.355 38.35 1 93.08 768 GLU A CA 1
ATOM 5951 C C . GLU A 1 768 ? 12.744 22.868 37.133 1 93.08 768 GLU A C 1
ATOM 5953 O O . GLU A 1 768 ? 12.169 22.28 36.214 1 93.08 768 GLU A O 1
ATOM 5958 N N . LEU A 1 769 ? 13.995 23.137 37.122 1 90 769 LEU A N 1
ATOM 5959 C CA . LEU A 1 769 ? 14.919 22.628 36.115 1 90 769 LEU A CA 1
ATOM 5960 C C . LEU A 1 769 ? 16.021 21.794 36.76 1 90 769 LEU A C 1
ATOM 5962 O O . LEU A 1 769 ? 16.31 21.953 37.948 1 90 769 LEU A O 1
ATOM 5966 N N . PRO A 1 770 ? 16.524 20.845 35.995 1 79.36 770 PRO A N 1
ATOM 5967 C CA . PRO A 1 770 ? 17.62 20.064 36.572 1 79.36 770 PRO A CA 1
ATOM 5968 C C . PRO A 1 770 ? 18.74 20.939 37.129 1 79.36 770 PRO A C 1
ATOM 5970 O O . PRO A 1 770 ? 19.286 21.78 36.41 1 79.36 770 PRO A O 1
ATOM 5973 N N . GLY A 1 771 ? 19.114 20.433 38.389 1 76.92 771 GLY A N 1
ATOM 5974 C CA . GLY A 1 771 ? 20.208 21.15 39.024 1 76.92 771 GLY A CA 1
ATOM 5975 C C . GLY A 1 771 ? 19.91 22.622 39.243 1 76.92 771 GLY A C 1
ATOM 5976 O O . GLY A 1 771 ? 20.781 23.379 39.676 1 76.92 771 GLY A O 1
ATOM 5977 N N . GLY A 1 772 ? 18.17 21.338 38.973 1 72.99 772 GLY A N 1
ATOM 5978 C CA . GLY A 1 772 ? 17.773 22.731 39.108 1 72.99 772 GLY A CA 1
ATOM 5979 C C . GLY A 1 772 ? 18.373 23.629 38.043 1 72.99 772 GLY A C 1
ATOM 5980 O O . GLY A 1 772 ? 18.294 24.855 38.141 1 72.99 772 GLY A O 1
ATOM 5981 N N . LEU A 1 773 ? 19.264 24.201 36.715 1 80.21 773 LEU A N 1
ATOM 5982 C CA . LEU A 1 773 ? 19.997 24.997 35.737 1 80.21 773 LEU A CA 1
ATOM 5983 C C . LEU A 1 773 ? 19.098 25.38 34.566 1 80.21 773 LEU A C 1
ATOM 5985 O O . LEU A 1 773 ? 18.268 24.58 34.127 1 80.21 773 LEU A O 1
ATOM 5989 N N . ASP A 1 774 ? 19.546 27.196 34.201 1 86.98 774 ASP A N 1
ATOM 5990 C CA . ASP A 1 774 ? 18.869 27.661 32.994 1 86.98 774 ASP A CA 1
ATOM 5991 C C . ASP A 1 774 ? 19.184 26.756 31.805 1 86.98 774 ASP A C 1
ATOM 5993 O O . ASP A 1 774 ? 20.277 26.194 31.718 1 86.98 774 ASP A O 1
ATOM 5997 N N . LYS A 1 775 ? 18.189 26.645 30.981 1 83.11 775 LYS A N 1
ATOM 5998 C CA . LYS A 1 775 ? 18.385 25.838 29.779 1 83.11 775 LYS A CA 1
ATOM 5999 C C . LYS A 1 775 ? 17.981 26.611 28.527 1 83.11 775 LYS A C 1
ATOM 6001 O O . LYS A 1 775 ? 17.001 27.358 28.541 1 83.11 775 LYS A O 1
ATOM 6006 N N . HIS A 1 776 ? 18.771 26.5 27.486 1 81.19 776 HIS A N 1
ATOM 6007 C CA . HIS A 1 776 ? 18.437 27.038 26.171 1 81.19 776 HIS A CA 1
ATOM 6008 C C . HIS A 1 776 ? 18.082 25.922 25.194 1 81.19 776 HIS A C 1
ATOM 6010 O O . HIS A 1 776 ? 18.844 24.966 25.033 1 81.19 776 HIS A O 1
ATOM 6016 N N . PRO A 1 777 ? 16.882 26.061 24.619 1 74.06 777 PRO A N 1
ATOM 6017 C CA . PRO A 1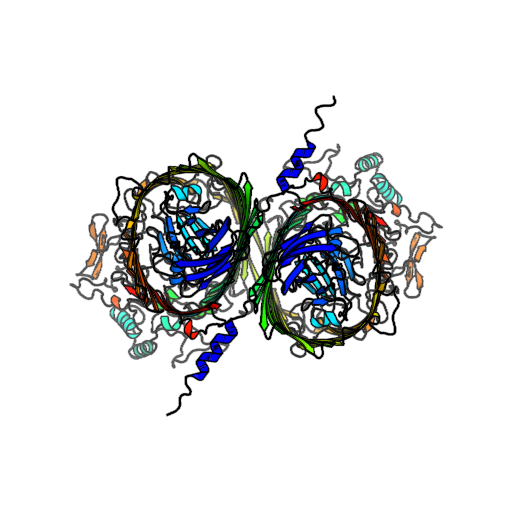 777 ? 16.616 25.091 23.554 1 74.06 777 PRO A CA 1
ATOM 6018 C C . PRO A 1 777 ? 17.655 25.142 22.436 1 74.06 777 PRO A C 1
ATOM 6020 O O . PRO A 1 777 ? 18.113 26.225 22.063 1 74.06 777 PRO A O 1
ATOM 6023 N N . SER A 1 778 ? 18.064 24.115 21.919 1 66.4 778 SER A N 1
ATOM 6024 C CA . SER A 1 778 ? 19.163 23.997 20.967 1 66.4 778 SER A CA 1
ATOM 6025 C C . SER A 1 778 ? 18.873 24.777 19.689 1 66.4 778 SER A C 1
ATOM 6027 O O . SER A 1 778 ? 19.776 25.379 19.104 1 66.4 778 SER A O 1
ATOM 6029 N N . SER A 1 779 ? 17.646 24.787 19.327 1 67.86 779 SER A N 1
ATOM 6030 C CA . SER A 1 779 ? 17.315 25.409 18.05 1 67.86 779 SER A CA 1
ATOM 6031 C C . SER A 1 779 ? 17.028 26.898 18.218 1 67.86 779 SER A C 1
ATOM 6033 O O . SER A 1 779 ? 16.958 27.637 17.234 1 67.86 779 SER A O 1
ATOM 6035 N N . TYR A 1 780 ? 16.945 27.335 19.455 1 77.17 780 TYR A N 1
ATOM 6036 C CA . TYR A 1 780 ? 16.594 28.73 19.699 1 77.17 780 TYR A CA 1
ATOM 6037 C C . TYR A 1 780 ? 17.428 29.311 20.835 1 77.17 780 TYR A C 1
ATOM 6039 O O . TYR A 1 780 ? 16.934 29.482 21.952 1 77.17 780 TYR A O 1
ATOM 6047 N N . PRO A 1 781 ? 18.587 29.771 20.543 1 77.92 781 PRO A N 1
ATOM 6048 C CA . PRO A 1 781 ? 19.437 30.333 21.596 1 77.92 781 PRO A CA 1
ATOM 6049 C C . PRO A 1 781 ? 18.861 31.612 22.199 1 77.92 781 PRO A C 1
ATOM 6051 O O . PRO A 1 781 ? 19.271 32.025 23.287 1 77.92 781 PRO A O 1
ATOM 6054 N N . ASN A 1 782 ? 17.889 32.176 21.546 1 89.44 782 ASN A N 1
ATOM 6055 C CA . ASN A 1 782 ? 17.3 33.418 22.035 1 89.44 782 ASN A CA 1
ATOM 6056 C C . ASN A 1 782 ? 16.105 33.151 22.945 1 89.44 782 ASN A C 1
ATOM 6058 O O . ASN A 1 782 ? 15.326 34.06 23.237 1 89.44 782 ASN A O 1
ATOM 6062 N N . ILE A 1 783 ? 15.919 31.935 23.29 1 92.33 783 ILE A N 1
ATOM 6063 C CA . ILE A 1 783 ? 14.864 31.516 24.206 1 92.33 783 ILE A CA 1
ATOM 6064 C C . ILE A 1 783 ? 15.482 30.86 25.439 1 92.33 783 ILE A C 1
ATOM 6066 O O . ILE A 1 783 ? 16.543 30.238 25.353 1 92.33 783 ILE A O 1
ATOM 6070 N N . ILE A 1 784 ? 14.904 31.058 26.552 1 92.89 784 ILE A N 1
ATOM 6071 C CA . ILE A 1 784 ? 15.454 30.513 27.788 1 92.89 784 ILE A CA 1
ATOM 6072 C C . ILE A 1 784 ? 14.345 29.838 28.592 1 92.89 784 ILE A C 1
ATOM 6074 O O . ILE A 1 784 ? 13.186 30.254 28.534 1 92.89 784 ILE A O 1
ATOM 6078 N N . LEU A 1 785 ? 14.685 28.764 29.211 1 91.69 785 LEU A N 1
ATOM 6079 C CA . LEU A 1 785 ? 13.891 28.163 30.276 1 91.69 785 LEU A CA 1
ATOM 6080 C C . LEU A 1 785 ? 14.482 28.488 31.644 1 91.69 785 LEU A C 1
ATOM 6082 O O . LEU A 1 785 ? 15.614 28.101 31.944 1 91.69 785 LEU A O 1
ATOM 6086 N N . ARG A 1 786 ? 13.85 29.251 32.404 1 94.25 786 ARG A N 1
ATOM 6087 C CA . ARG A 1 786 ? 14.3 29.655 33.732 1 94.25 786 ARG A CA 1
ATOM 6088 C C . ARG A 1 786 ? 13.202 29.446 34.769 1 94.25 786 ARG A C 1
ATOM 6090 O O . ARG A 1 786 ? 12.033 29.745 34.513 1 94.25 786 ARG A O 1
ATOM 6097 N N . GLU A 1 787 ? 13.536 28.921 35.908 1 94.42 787 GLU A N 1
ATOM 6098 C CA . GLU A 1 787 ? 12.574 28.704 36.984 1 94.42 787 GLU A CA 1
ATOM 6099 C C . GLU A 1 787 ? 11.87 30.003 37.366 1 94.42 787 GLU A C 1
ATOM 6101 O O . GLU A 1 787 ? 12.519 31.032 37.562 1 94.42 787 GLU A O 1
ATOM 6106 N N . GLY A 1 788 ? 10.552 29.933 37.365 1 94.71 788 GLY A N 1
ATOM 6107 C CA . GLY A 1 788 ? 9.743 31.075 37.76 1 94.71 788 GLY A CA 1
ATOM 6108 C C . GLY A 1 788 ? 9.241 31.888 36.581 1 94.71 788 GLY A C 1
ATOM 6109 O O . GLY A 1 788 ? 8.352 32.728 36.733 1 94.71 788 GLY A O 1
ATOM 6110 N N . GLU A 1 789 ? 9.797 31.692 35.453 1 95.45 789 GLU A N 1
ATOM 6111 C CA . GLU A 1 789 ? 9.392 32.42 34.254 1 95.45 789 GLU A CA 1
ATOM 6112 C C . GLU A 1 789 ? 8.445 31.586 33.396 1 95.45 789 GLU A C 1
ATOM 6114 O O . GLU A 1 789 ? 8.348 30.37 33.571 1 95.45 789 GLU A O 1
ATOM 6119 N N . ARG A 1 790 ? 7.803 32.258 32.461 1 95.87 790 ARG A N 1
ATOM 6120 C CA . ARG A 1 790 ? 6.973 31.546 31.495 1 95.87 790 ARG A CA 1
ATOM 6121 C C . ARG A 1 790 ? 7.823 30.667 30.584 1 95.87 790 ARG A C 1
ATOM 6123 O O . ARG A 1 790 ? 8.966 31.008 30.274 1 95.87 790 ARG A O 1
ATOM 6130 N N . MET A 1 791 ? 7.246 29.639 30.207 1 93.27 791 MET A N 1
ATOM 6131 C CA . MET A 1 791 ? 7.923 28.723 29.293 1 93.27 791 MET A CA 1
ATOM 6132 C C . MET A 1 791 ? 8.326 29.437 28.007 1 93.27 791 MET A C 1
ATOM 6134 O O . MET A 1 791 ? 7.53 30.179 27.428 1 93.27 791 MET A O 1
ATOM 6138 N N . ASN A 1 792 ? 9.579 29.382 27.58 1 93.24 792 ASN A N 1
ATOM 6139 C CA . ASN A 1 792 ? 10.12 29.878 26.32 1 93.24 792 ASN A CA 1
ATOM 6140 C C . ASN A 1 792 ? 10.163 31.403 26.289 1 93.24 792 ASN A C 1
ATOM 6142 O O . ASN A 1 792 ? 9.741 32.02 25.31 1 93.24 792 ASN A O 1
ATOM 6146 N N . THR A 1 793 ? 10.603 31.967 27.323 1 96.01 793 THR A N 1
ATOM 6147 C CA . THR A 1 793 ? 10.747 33.418 27.382 1 96.01 793 THR A CA 1
ATOM 6148 C C . THR A 1 793 ? 11.93 33.879 26.535 1 96.01 793 THR A C 1
ATOM 6150 O O . THR A 1 793 ? 12.979 33.232 26.52 1 96.01 793 THR A O 1
ATOM 6153 N N . HIS A 1 794 ? 11.718 34.945 25.831 1 96.96 794 HIS A N 1
ATOM 6154 C CA . HIS A 1 794 ? 12.799 35.483 25.014 1 96.96 794 HIS A CA 1
ATOM 6155 C C . HIS A 1 794 ? 13.936 36.012 25.882 1 96.96 794 HIS A C 1
ATOM 6157 O O . HIS A 1 794 ? 13.694 36.592 26.943 1 96.96 794 HIS A O 1
ATOM 6163 N N . PHE A 1 795 ? 15.133 35.789 25.489 1 96.84 795 PHE A N 1
ATOM 6164 C CA . PHE A 1 795 ? 16.395 36.159 26.118 1 96.84 795 PHE A CA 1
ATOM 6165 C C . PHE A 1 795 ? 17.294 36.897 25.134 1 96.84 795 PHE A C 1
ATOM 6167 O O . PHE A 1 795 ? 17.968 36.273 24.311 1 96.84 795 PHE A O 1
ATOM 6174 N N . LEU A 1 796 ? 17.283 38.229 25.274 1 96.93 796 LEU A N 1
ATOM 6175 C CA . LEU A 1 796 ? 17.943 39.047 24.262 1 96.93 796 LEU A CA 1
ATOM 6176 C C . LEU A 1 796 ? 18.621 40.256 24.898 1 96.93 796 LEU A C 1
ATOM 6178 O O . LEU A 1 796 ? 18.279 40.648 26.016 1 96.93 796 LEU A O 1
ATOM 6182 N N . VAL A 1 797 ? 19.633 40.789 24.168 1 96.88 797 VAL A N 1
ATOM 6183 C CA . VAL A 1 797 ? 20.209 42.082 24.523 1 96.88 797 VAL A CA 1
ATOM 6184 C C . VAL A 1 797 ? 19.203 43.193 24.235 1 96.88 797 VAL A C 1
ATOM 6186 O O . VAL A 1 797 ? 18.534 43.18 23.199 1 96.88 797 VAL A O 1
ATOM 6189 N N . ARG A 1 798 ? 19.013 44.172 25.229 1 97.3 798 ARG A N 1
ATOM 6190 C CA . ARG A 1 798 ? 18.06 45.264 25.063 1 97.3 798 ARG A CA 1
ATOM 6191 C C . ARG A 1 798 ? 18.655 46.388 24.221 1 97.3 798 ARG A C 1
ATOM 6193 O O . ARG A 1 798 ? 19.783 46.823 24.465 1 97.3 798 ARG A O 1
ATOM 6200 N N . TYR A 1 799 ? 17.943 46.75 23.177 1 96.38 799 TYR A N 1
ATOM 6201 C CA . TYR A 1 799 ? 18.314 47.845 22.288 1 96.38 799 TYR A CA 1
ATOM 6202 C C . TYR A 1 799 ? 17.888 49.188 22.869 1 96.38 799 TYR A C 1
ATOM 6204 O O . TYR A 1 799 ? 16.764 49.332 23.356 1 96.38 799 TYR A O 1
ATOM 6212 N N . ALA A 1 800 ? 18.79 50.24 22.859 1 95.67 800 ALA A N 1
ATOM 6213 C CA . ALA A 1 800 ? 18.521 51.512 23.524 1 95.67 800 ALA A CA 1
ATOM 6214 C C . ALA A 1 800 ? 18.411 52.648 22.511 1 95.67 800 ALA A C 1
ATOM 6216 O O . ALA A 1 800 ? 18.391 53.823 22.886 1 95.67 800 ALA A O 1
ATOM 6217 N N . GLY A 1 801 ? 18.375 52.292 21.213 1 94.18 801 GLY A N 1
ATOM 6218 C CA . GLY A 1 801 ? 18.251 53.326 20.198 1 94.18 801 GLY A CA 1
ATOM 6219 C C . GLY A 1 801 ? 19.576 53.704 19.565 1 94.18 801 GLY A C 1
ATOM 6220 O O . GLY A 1 801 ? 20.476 52.869 19.45 1 94.18 801 GLY A O 1
ATOM 6221 N N . VAL A 1 802 ? 19.642 54.924 18.984 1 95.61 802 VAL A N 1
ATOM 6222 C CA . VAL A 1 802 ? 20.819 55.398 18.264 1 95.61 802 VAL A CA 1
ATOM 6223 C C . VAL A 1 802 ? 21.449 56.569 19.017 1 95.61 802 VAL A C 1
ATOM 6225 O O . VAL A 1 802 ? 20.74 57.425 19.55 1 95.61 802 VAL A O 1
ATOM 6228 N N . ASN A 1 803 ? 22.765 56.554 19.124 1 96.19 803 ASN A N 1
ATOM 6229 C CA . ASN A 1 803 ? 23.483 57.703 19.666 1 96.19 803 ASN A CA 1
ATOM 6230 C C . ASN A 1 803 ? 23.312 58.938 18.786 1 96.19 803 ASN A C 1
ATOM 6232 O O . ASN A 1 803 ? 23.805 58.974 17.657 1 96.19 803 ASN A O 1
ATOM 6236 N N . PRO A 1 804 ? 22.656 59.954 19.272 1 95.82 804 PRO A N 1
ATOM 6237 C CA . PRO A 1 804 ? 22.376 61.119 18.429 1 95.82 804 PRO A CA 1
ATOM 6238 C C . PRO A 1 804 ? 23.645 61.834 17.972 1 95.82 804 PRO A C 1
ATOM 6240 O O . PRO A 1 804 ? 23.619 62.578 16.988 1 95.82 804 PRO A O 1
ATOM 6243 N N . LYS A 1 805 ? 24.796 61.792 18.487 1 95.97 805 LYS A N 1
ATOM 6244 C CA . LYS A 1 805 ? 26.036 62.5 18.178 1 95.97 805 LYS A CA 1
ATOM 6245 C C . LYS A 1 805 ? 26.75 61.864 16.989 1 95.97 805 LYS A C 1
ATOM 6247 O O . LYS A 1 805 ? 27.36 62.564 16.178 1 95.97 805 LYS A O 1
ATOM 6252 N N . ASN A 1 806 ? 26.693 60.376 17.039 1 95.08 806 ASN A N 1
ATOM 6253 C CA . ASN A 1 806 ? 27.533 59.741 16.029 1 95.08 806 ASN A CA 1
ATOM 6254 C C . ASN A 1 806 ? 26.766 58.677 15.249 1 95.08 806 ASN A C 1
ATOM 6256 O O . ASN A 1 806 ? 27.3 58.084 14.31 1 95.08 806 ASN A O 1
ATOM 6260 N N . GLY A 1 807 ? 25.548 58.365 15.589 1 95.65 807 GLY A N 1
ATOM 6261 C CA . GLY A 1 807 ? 24.701 57.475 14.811 1 95.65 807 GLY A CA 1
ATOM 6262 C C . GLY A 1 807 ? 24.927 56.009 15.128 1 95.65 807 GLY A C 1
ATOM 6263 O O . GLY A 1 807 ? 24.368 55.133 14.465 1 95.65 807 GLY A O 1
ATOM 6264 N N . ARG A 1 808 ? 25.684 55.658 16.171 1 95.66 808 ARG A N 1
ATOM 6265 C CA . ARG A 1 808 ? 25.935 54.265 16.524 1 95.66 808 ARG A CA 1
ATOM 6266 C C . ARG A 1 808 ? 24.775 53.685 17.327 1 95.66 808 ARG A C 1
ATOM 6268 O O . ARG A 1 808 ? 24.104 54.407 18.068 1 95.66 808 ARG A O 1
ATOM 6275 N N . ALA A 1 809 ? 24.603 52.414 17.122 1 95.08 809 ALA A N 1
ATOM 6276 C CA . ALA A 1 809 ? 23.565 51.723 17.882 1 95.08 809 ALA A CA 1
ATOM 6277 C C . ALA A 1 809 ? 23.905 51.688 19.369 1 95.08 809 ALA A C 1
ATOM 6279 O O . ALA A 1 809 ? 25.067 51.511 19.742 1 95.08 809 ALA A O 1
ATOM 6280 N N . LEU A 1 810 ? 22.983 51.905 20.191 1 95.51 810 LEU A N 1
ATOM 6281 C CA . LEU A 1 810 ? 23.125 51.83 21.641 1 95.51 810 LEU A CA 1
ATOM 6282 C C . LEU A 1 810 ? 22.425 50.593 22.193 1 95.51 810 LEU A C 1
ATOM 6284 O O . LEU A 1 810 ? 21.357 50.211 21.708 1 95.51 810 LEU A O 1
ATOM 6288 N N . TYR A 1 811 ? 23.038 49.921 23.185 1 96.62 811 TYR A N 1
ATOM 6289 C CA . TYR A 1 811 ? 22.498 48.757 23.879 1 96.62 811 TYR A CA 1
ATOM 6290 C C . TYR A 1 811 ? 22.544 48.953 25.39 1 96.62 811 TYR A C 1
ATOM 6292 O O . TYR A 1 811 ? 23.267 49.82 25.887 1 96.62 811 TYR A O 1
ATOM 6300 N N . TYR A 1 812 ? 21.694 48.216 26.016 1 97.01 812 TYR A N 1
ATOM 6301 C CA . TYR A 1 812 ? 21.805 48.131 27.468 1 97.01 812 TYR A CA 1
ATOM 6302 C C . TYR A 1 812 ? 22.683 46.955 27.88 1 97.01 812 TYR A C 1
ATOM 6304 O O . TYR A 1 812 ? 22.563 45.859 27.327 1 97.01 812 TYR A O 1
ATOM 6312 N N . ASP A 1 813 ? 23.583 47.129 28.726 1 95.84 813 ASP A N 1
ATOM 6313 C CA . ASP A 1 813 ? 24.295 45.986 29.29 1 95.84 813 ASP A CA 1
ATOM 6314 C C . ASP A 1 813 ? 23.419 45.229 30.285 1 95.84 813 ASP A C 1
ATOM 6316 O O . ASP A 1 813 ? 22.25 45.571 30.475 1 95.84 813 ASP A O 1
ATOM 6320 N N . LYS A 1 814 ? 23.98 44.2 30.871 1 94.66 814 LYS A N 1
ATOM 6321 C CA . LYS A 1 814 ? 23.208 43.332 31.755 1 94.66 814 LYS A CA 1
ATOM 6322 C C . LYS A 1 814 ? 22.622 44.118 32.924 1 94.66 814 LYS A C 1
ATOM 6324 O O . LYS A 1 814 ? 21.56 43.77 33.443 1 94.66 814 LYS A O 1
ATOM 6329 N N . ASN A 1 815 ? 23.307 45.385 33.338 1 94.6 815 ASN A N 1
ATOM 6330 C CA . ASN A 1 815 ? 22.907 46.179 34.495 1 94.6 815 ASN A CA 1
ATOM 6331 C C . ASN A 1 815 ? 22.05 47.373 34.086 1 94.6 815 ASN A C 1
ATOM 6333 O O . ASN A 1 815 ? 21.618 48.154 34.936 1 94.6 815 ASN A O 1
ATOM 6337 N N . GLY A 1 816 ? 21.743 47.51 32.874 1 94.59 816 GLY A N 1
ATOM 6338 C CA . GLY A 1 816 ? 20.858 48.577 32.435 1 94.59 816 GLY A CA 1
ATOM 6339 C C . GLY A 1 816 ? 21.593 49.858 32.089 1 94.59 816 GLY A C 1
ATOM 6340 O O . GLY A 1 816 ? 20.97 50.902 31.886 1 94.59 816 GLY A O 1
ATOM 6341 N N . VAL A 1 817 ? 22.992 49.489 32.143 1 96.33 817 VAL A N 1
ATOM 6342 C CA . VAL A 1 817 ? 23.797 50.668 31.84 1 96.33 817 VAL A CA 1
ATOM 6343 C C . VAL A 1 817 ? 23.971 50.8 30.328 1 96.33 817 VAL A C 1
ATOM 6345 O O . VAL A 1 817 ? 24.268 49.818 29.644 1 96.33 817 VAL A O 1
ATOM 6348 N N . ILE A 1 818 ? 23.71 52.052 29.605 1 97.07 818 ILE A N 1
ATOM 6349 C CA . ILE A 1 818 ? 23.767 52.26 28.162 1 97.07 818 ILE A CA 1
ATOM 6350 C C . ILE A 1 818 ? 25.218 52.195 27.689 1 97.07 818 ILE A C 1
ATOM 6352 O O . ILE A 1 818 ? 26.108 52.774 28.315 1 97.07 818 ILE A O 1
ATOM 6356 N N . THR A 1 819 ? 25.369 51.398 26.542 1 95.8 819 THR A N 1
ATOM 6357 C CA . THR A 1 819 ? 26.691 51.227 25.951 1 95.8 819 THR A CA 1
ATOM 6358 C C . THR A 1 819 ? 26.597 51.15 24.429 1 95.8 819 THR A C 1
ATOM 6360 O O . THR A 1 819 ? 25.546 50.807 23.884 1 95.8 819 THR A O 1
ATOM 6363 N N . GLU A 1 820 ? 27.695 51.461 23.655 1 94.13 820 GLU A N 1
ATOM 6364 C CA . GLU A 1 820 ? 27.771 51.347 22.202 1 94.13 820 GLU A CA 1
ATOM 6365 C C . GLU A 1 820 ? 28.314 49.983 21.784 1 94.13 820 GLU A C 1
ATOM 6367 O O . GLU A 1 820 ? 28.341 49.658 20.595 1 94.13 820 GLU A O 1
ATOM 6372 N N . LYS A 1 821 ? 28.657 49.211 22.818 1 92.57 821 LYS A N 1
ATOM 6373 C CA . LYS A 1 821 ? 29.237 47.905 22.522 1 92.57 821 LYS A CA 1
ATOM 6374 C C . LYS A 1 821 ? 28.223 46.788 22.75 1 92.57 821 LYS A C 1
ATOM 6376 O O . LYS A 1 821 ? 27.715 46.621 23.86 1 92.57 821 LYS A O 1
ATOM 6381 N N . TYR A 1 822 ? 27.958 46.114 21.655 1 93.93 822 TYR A N 1
ATOM 6382 C CA . TYR A 1 822 ? 27.109 44.933 21.766 1 93.93 822 TYR A CA 1
ATOM 6383 C C . TYR A 1 822 ? 27.861 43.781 22.424 1 93.93 822 TYR A C 1
ATOM 6385 O O . TYR A 1 822 ? 29.012 43.504 22.076 1 93.93 822 TYR A O 1
ATOM 6393 N N . ASN A 1 823 ? 27.274 43.121 23.392 1 94.43 823 ASN A N 1
ATOM 6394 C CA . ASN A 1 823 ? 27.762 41.9 24.025 1 94.43 823 ASN A CA 1
ATOM 6395 C C . ASN A 1 823 ? 26.638 40.89 24.235 1 94.43 823 ASN A C 1
ATOM 6397 O O . ASN A 1 823 ? 25.687 41.156 24.972 1 94.43 823 ASN A O 1
ATOM 6401 N N . PRO A 1 824 ? 26.784 39.737 23.549 1 92.94 824 PRO A N 1
ATOM 6402 C CA . PRO A 1 824 ? 25.734 38.728 23.71 1 92.94 824 PRO A CA 1
ATOM 6403 C C . PRO A 1 824 ? 25.518 38.328 25.168 1 92.94 824 PRO A C 1
ATOM 6405 O O . PRO A 1 824 ? 24.423 37.896 25.537 1 92.94 824 PRO A O 1
ATOM 6408 N N . ASN A 1 825 ? 26.547 38.506 25.961 1 93.2 825 ASN A N 1
ATOM 6409 C CA . ASN A 1 825 ? 26.445 38.134 27.368 1 93.2 825 ASN A CA 1
ATOM 6410 C C . ASN A 1 825 ? 25.607 39.139 28.154 1 93.2 825 ASN A C 1
ATOM 6412 O O . ASN A 1 825 ? 25.276 38.903 29.317 1 93.2 825 ASN A O 1
ATOM 6416 N N . ASP A 1 826 ? 25.218 40.194 27.488 1 95.97 826 ASP A N 1
ATOM 6417 C CA . ASP A 1 826 ? 24.378 41.197 28.134 1 95.97 826 ASP A CA 1
ATOM 6418 C C . ASP A 1 826 ? 22.896 40.881 27.94 1 95.97 826 ASP A C 1
ATOM 6420 O O . ASP A 1 826 ? 22.031 41.659 28.348 1 95.97 826 ASP A O 1
ATOM 6424 N N . ALA A 1 827 ? 22.589 39.728 27.33 1 96 827 ALA A N 1
ATOM 6425 C CA . ALA A 1 827 ? 21.198 39.312 27.169 1 96 827 ALA A CA 1
ATOM 6426 C C . ALA A 1 827 ? 20.528 39.105 28.524 1 96 827 ALA A C 1
ATOM 6428 O O . ALA A 1 827 ? 21.153 38.607 29.463 1 96 827 ALA A O 1
ATOM 6429 N N . VAL A 1 828 ? 19.33 39.574 28.672 1 95.76 828 VAL A N 1
ATOM 6430 C CA . VAL A 1 828 ? 18.546 39.396 29.889 1 95.76 828 VAL A CA 1
ATOM 6431 C C . VAL A 1 828 ? 17.214 38.73 29.553 1 95.76 828 VAL A C 1
ATOM 6433 O O . VAL A 1 828 ? 16.789 38.727 28.396 1 95.76 828 VAL A O 1
ATOM 6436 N N . VAL A 1 829 ? 16.629 38.067 30.53 1 95.8 829 VAL A N 1
ATOM 6437 C CA . VAL A 1 829 ? 15.29 37.507 30.38 1 95.8 829 VAL A CA 1
ATOM 6438 C C . VAL A 1 829 ? 14.276 38.634 30.199 1 95.8 829 VAL A C 1
ATOM 6440 O O . VAL A 1 829 ? 14.198 39.546 31.026 1 95.8 829 VAL A O 1
ATOM 6443 N N . LEU A 1 830 ? 13.598 38.638 29.091 1 97.11 830 LEU A N 1
ATOM 6444 C CA . LEU A 1 830 ? 12.528 39.606 28.876 1 97.11 830 LEU A CA 1
ATOM 6445 C C . LEU A 1 830 ? 11.204 39.083 29.422 1 97.11 830 LEU A C 1
ATOM 6447 O O . LEU A 1 830 ? 10.455 38.41 28.71 1 97.11 830 LEU A O 1
ATOM 6451 N N . LYS A 1 831 ? 10.94 39.507 30.517 1 94.54 831 LYS A N 1
ATOM 6452 C CA . LYS A 1 831 ? 9.84 38.956 31.304 1 94.54 831 LYS A CA 1
ATOM 6453 C C . LYS A 1 831 ? 8.526 39.017 30.53 1 94.54 831 LYS A C 1
ATOM 6455 O O . LYS A 1 831 ? 8.173 40.06 29.978 1 94.54 831 LYS A O 1
ATOM 6460 N N . ASP A 1 832 ? 7.839 37.939 30.433 1 93.97 832 ASP A N 1
ATOM 6461 C CA . ASP A 1 832 ? 6.492 37.752 29.904 1 93.97 832 ASP A CA 1
ATOM 6462 C C . ASP A 1 832 ? 6.479 37.872 28.381 1 93.97 832 ASP A C 1
ATOM 6464 O O . ASP A 1 832 ? 5.412 37.95 27.769 1 93.97 832 ASP A O 1
ATOM 6468 N N . LYS A 1 833 ? 7.61 37.949 27.763 1 97.13 833 LYS A N 1
ATOM 6469 C CA . LYS A 1 833 ? 7.658 37.943 26.304 1 97.13 833 LYS A CA 1
ATOM 6470 C C . LYS A 1 833 ? 7.966 36.547 25.769 1 97.13 833 LYS A C 1
ATOM 6472 O O . LYS A 1 833 ? 9.132 36.163 25.657 1 97.13 833 LYS A O 1
ATOM 6477 N N . THR A 1 834 ? 6.939 35.86 25.408 1 95.57 834 THR A N 1
ATOM 6478 C CA . THR A 1 834 ? 7.027 34.494 24.904 1 95.57 834 THR A CA 1
ATOM 6479 C C . THR A 1 834 ? 6.234 34.344 23.609 1 95.57 834 THR A C 1
ATOM 6481 O O . THR A 1 834 ? 5.418 35.203 23.271 1 95.57 834 THR A O 1
ATOM 6484 N N . PRO A 1 835 ? 6.515 33.321 22.855 1 93.52 835 PRO A N 1
ATOM 6485 C CA . PRO A 1 835 ? 5.704 33.07 21.662 1 93.52 835 PRO A CA 1
ATOM 6486 C C . PRO A 1 835 ? 4.266 32.681 21.997 1 93.52 835 PRO A C 1
ATOM 6488 O O . PRO A 1 835 ? 3.39 32.736 21.13 1 93.52 835 PRO A O 1
ATOM 6491 N N . SER A 1 836 ? 3.989 32.239 23.177 1 93.26 836 SER A N 1
ATOM 6492 C CA . SER A 1 836 ? 2.636 31.887 23.597 1 93.26 836 SER A CA 1
ATOM 6493 C C . SER A 1 836 ? 1.818 33.131 23.926 1 93.26 836 SER A C 1
ATOM 6495 O O . SER A 1 836 ? 2.308 34.042 24.597 1 93.26 836 SER A O 1
ATOM 6497 N N . PRO A 1 837 ? 0.643 33.178 23.522 1 94.94 837 PRO A N 1
ATOM 6498 C CA . PRO A 1 837 ? -0.175 34.364 23.783 1 94.94 837 PRO A CA 1
ATOM 6499 C C . PRO A 1 837 ? -0.654 34.444 25.23 1 94.94 837 PRO A C 1
ATOM 6501 O O . PRO A 1 837 ? -0.683 33.43 25.932 1 94.94 837 PRO A O 1
ATOM 6504 N N . ASP A 1 838 ? -1.037 35.631 25.641 1 95.73 838 ASP A N 1
ATOM 6505 C CA . ASP A 1 838 ? -1.72 35.809 26.919 1 95.73 838 ASP A CA 1
ATOM 6506 C C . ASP A 1 838 ? -3.146 35.267 26.86 1 95.73 838 ASP A C 1
ATOM 6508 O O . ASP A 1 838 ? -3.648 34.719 27.844 1 95.73 838 ASP A O 1
ATOM 6512 N N . PHE A 1 839 ? -3.74 35.543 25.782 1 95.93 839 PHE A N 1
ATOM 6513 C CA . PHE A 1 839 ? -5.043 34.939 25.529 1 95.93 839 PHE A CA 1
ATOM 6514 C C . PHE A 1 839 ? -5.325 34.867 24.033 1 95.93 839 PHE A C 1
ATOM 6516 O O . PHE A 1 839 ? -4.681 35.557 23.24 1 95.93 839 PHE A O 1
ATOM 6523 N N . ASP A 1 840 ? -6.119 34.055 23.576 1 95.56 840 ASP A N 1
ATOM 6524 C CA . ASP A 1 840 ? -6.604 33.917 22.206 1 95.56 840 ASP A CA 1
ATOM 6525 C C . ASP A 1 840 ? -8.065 33.474 22.182 1 95.56 840 ASP A C 1
ATOM 6527 O O . ASP A 1 840 ? -8.616 33.079 23.212 1 95.56 840 ASP A O 1
ATOM 6531 N N . GLY A 1 841 ? -8.692 33.592 21.033 1 95.58 841 GLY A N 1
ATOM 6532 C CA . GLY A 1 841 ? -10.096 33.238 20.895 1 95.58 841 GLY A CA 1
ATOM 6533 C C . GLY A 1 841 ? -10.649 33.521 19.511 1 95.58 841 GLY A C 1
ATOM 6534 O O . GLY A 1 841 ? -9.889 33.721 18.562 1 95.58 841 GLY A O 1
ATOM 6535 N N . SER A 1 842 ? -11.929 33.4 19.432 1 95.47 842 SER A N 1
ATOM 6536 C CA . SER A 1 842 ? -12.586 33.615 18.146 1 95.47 842 SER A CA 1
ATOM 6537 C C . SER A 1 842 ? -13.981 34.205 18.33 1 95.47 842 SER A C 1
ATOM 6539 O O . SER A 1 842 ? -14.556 34.124 19.417 1 95.47 842 SER A O 1
ATOM 6541 N N . LEU A 1 843 ? -14.442 34.874 17.356 1 95.72 843 LEU A N 1
ATOM 6542 C CA . LEU A 1 843 ? -15.808 35.361 17.195 1 95.72 843 LEU A CA 1
ATOM 6543 C C . LEU A 1 843 ? -16.437 34.803 15.923 1 95.72 843 LEU A C 1
ATOM 6545 O O . LEU A 1 843 ? -15.859 34.914 14.839 1 95.72 843 LEU A O 1
ATOM 6549 N N . ASN A 1 844 ? -17.543 34.198 16.098 1 93.3 844 ASN A N 1
ATOM 6550 C CA . ASN A 1 844 ? -18.239 33.612 14.957 1 93.3 844 ASN A CA 1
ATOM 6551 C C . ASN A 1 844 ? -19.652 34.171 14.816 1 93.3 844 ASN A C 1
ATOM 6553 O O . ASN A 1 844 ? -20.333 34.409 15.816 1 93.3 844 ASN A O 1
ATOM 6557 N N . THR A 1 845 ? -20.122 34.4 13.635 1 94.35 845 THR A N 1
ATOM 6558 C CA . THR A 1 845 ? -21.479 34.862 13.368 1 94.35 845 THR A CA 1
ATOM 6559 C C . THR A 1 845 ? -22.105 34.069 12.224 1 94.35 845 THR A C 1
ATOM 6561 O O . THR A 1 845 ? -21.418 33.696 11.271 1 94.35 845 THR A O 1
ATOM 6564 N N . LYS A 1 846 ? -23.301 33.715 12.359 1 93.67 846 LYS A N 1
ATOM 6565 C CA . LYS A 1 846 ? -24.091 33.042 11.332 1 93.67 846 LYS A CA 1
ATOM 6566 C C . LYS A 1 846 ? -25.456 33.705 11.166 1 93.67 846 LYS A C 1
ATOM 6568 O O . LYS A 1 846 ? -26.224 33.806 12.125 1 93.67 846 LYS A O 1
ATOM 6573 N N . LEU A 1 847 ? -25.735 34.116 9.992 1 95.23 847 LEU A N 1
ATOM 6574 C CA . LEU A 1 847 ? -27.011 34.718 9.621 1 95.23 847 LEU A CA 1
ATOM 6575 C C . LEU A 1 847 ? -27.685 33.923 8.508 1 95.23 847 LEU A C 1
ATOM 6577 O O . LEU A 1 847 ? -27.02 33.467 7.575 1 95.23 847 LEU A O 1
ATOM 6581 N N . SER A 1 848 ? -28.856 33.688 8.702 1 93.26 848 SER A N 1
ATOM 6582 C CA . SER A 1 848 ? -29.645 33.049 7.654 1 93.26 848 SER A CA 1
ATOM 6583 C C . SER A 1 848 ? -30.959 33.788 7.423 1 93.26 848 SER A C 1
ATOM 6585 O O . SER A 1 848 ? -31.648 34.153 8.378 1 93.26 848 SER A O 1
ATOM 6587 N N . TYR A 1 849 ? -31.323 34.168 6.194 1 93.83 849 TYR A N 1
ATOM 6588 C CA . TYR A 1 849 ? -32.558 34.848 5.819 1 93.83 849 TYR A CA 1
ATOM 6589 C C . TYR A 1 849 ? -33.123 34.277 4.525 1 93.83 849 TYR A C 1
ATOM 6591 O O . TYR A 1 849 ? -32.573 34.506 3.445 1 93.83 849 TYR A O 1
ATOM 6599 N N . LYS A 1 850 ? -34.24 33.633 4.474 1 89.48 850 LYS A N 1
ATOM 6600 C CA . LYS A 1 850 ? -34.995 33.102 3.342 1 89.48 850 LYS A CA 1
ATOM 6601 C C . LYS A 1 850 ? -34.074 32.4 2.348 1 89.48 850 LYS A C 1
ATOM 6603 O O . LYS A 1 850 ? -34.102 32.697 1.152 1 89.48 850 LYS A O 1
ATOM 6608 N N . GLY A 1 851 ? -33.186 31.501 2.817 1 88.51 851 GLY A N 1
ATOM 6609 C CA . GLY A 1 851 ? -32.335 30.675 1.975 1 88.51 851 GLY A CA 1
ATOM 6610 C C . GLY A 1 851 ? -30.937 31.238 1.805 1 88.51 851 GLY A C 1
ATOM 6611 O O . GLY A 1 851 ? -30.034 30.54 1.338 1 88.51 851 GLY A O 1
ATOM 6612 N N . ILE A 1 852 ? -30.747 32.533 2.095 1 95.21 852 ILE A N 1
ATOM 6613 C CA . ILE A 1 852 ? -29.423 33.143 2.045 1 95.21 852 ILE A CA 1
ATOM 6614 C C . ILE A 1 852 ? -28.741 33.009 3.405 1 95.21 852 ILE A C 1
ATOM 6616 O O . ILE A 1 852 ? -29.348 33.29 4.441 1 95.21 852 ILE A O 1
ATOM 6620 N N . SER A 1 853 ? -27.59 32.494 3.403 1 93.3 853 SER A N 1
ATOM 6621 C CA . SER A 1 853 ? -26.856 32.325 4.653 1 93.3 853 SER A CA 1
ATOM 6622 C C . SER A 1 853 ? -25.497 33.015 4.594 1 93.3 853 SER A C 1
ATOM 6624 O O . SER A 1 853 ? -24.839 33.014 3.552 1 93.3 853 SER A O 1
ATOM 6626 N N . LEU A 1 854 ? -25.053 33.682 5.577 1 94.93 854 LEU A N 1
ATOM 6627 C CA . LEU A 1 854 ? -23.741 34.295 5.752 1 94.93 854 LEU A CA 1
ATOM 6628 C C . LEU A 1 854 ? -23.065 33.782 7.019 1 94.93 854 LEU A C 1
ATOM 6630 O O . LEU A 1 854 ? -23.655 33.822 8.101 1 94.93 854 LEU A O 1
ATOM 6634 N N . SER A 1 855 ? -21.967 33.226 6.94 1 93.46 855 SER A N 1
ATOM 6635 C CA . SER A 1 855 ? -21.161 32.788 8.074 1 93.46 855 SER A CA 1
ATOM 6636 C C . SER A 1 855 ? -19.776 33.425 8.047 1 93.46 855 SER A C 1
ATOM 6638 O O . SER A 1 855 ? -19.132 33.479 6.997 1 93.46 855 SER A O 1
ATOM 6640 N N . ALA A 1 856 ? -19.342 33.944 9.13 1 94.1 856 ALA A N 1
ATOM 6641 C CA . ALA A 1 856 ? -18.02 34.554 9.247 1 94.1 856 ALA A CA 1
ATOM 6642 C C . ALA A 1 856 ? -17.349 34.159 10.56 1 94.1 856 ALA A C 1
ATOM 6644 O O . ALA A 1 856 ? -18.008 34.065 11.598 1 94.1 856 ALA A O 1
ATOM 6645 N N . ASN A 1 857 ? -16.091 33.923 10.543 1 93.3 857 ASN A N 1
ATOM 6646 C CA . ASN A 1 857 ? -15.281 33.573 11.705 1 93.3 857 ASN A CA 1
ATOM 6647 C C . ASN A 1 857 ? -14.052 34.471 11.823 1 93.3 857 ASN A C 1
ATOM 6649 O O . ASN A 1 857 ? -13.262 34.575 10.883 1 93.3 857 ASN A O 1
ATOM 6653 N N . MET A 1 858 ? -13.891 35.11 12.944 1 95.33 858 MET A N 1
ATOM 6654 C CA . MET A 1 858 ? -12.728 35.937 13.252 1 95.33 858 MET A CA 1
ATOM 6655 C C . MET A 1 858 ? -11.888 35.305 14.357 1 95.33 858 MET A C 1
ATOM 6657 O O . MET A 1 858 ? -12.42 34.902 15.393 1 95.33 858 MET A O 1
ATOM 6661 N N . TYR A 1 859 ? -10.646 35.166 14.131 1 94.72 859 TYR A N 1
ATOM 6662 C CA . TYR A 1 859 ? -9.716 34.634 15.121 1 94.72 859 TYR A CA 1
ATOM 6663 C C . TYR A 1 859 ? -8.758 35.716 15.605 1 94.72 859 TYR A C 1
ATOM 6665 O O . TYR A 1 859 ? -8.307 36.552 14.819 1 94.72 859 TYR A O 1
ATOM 6673 N N . PHE A 1 860 ? -8.461 35.772 16.907 1 95.77 860 PHE A N 1
ATOM 6674 C CA . PHE A 1 860 ? -7.523 36.756 17.434 1 95.77 860 PHE A CA 1
ATOM 6675 C C . PHE A 1 860 ? -6.538 36.104 18.397 1 95.77 860 PHE A C 1
ATOM 6677 O O . PHE A 1 860 ? -6.873 35.124 19.066 1 95.77 860 PHE A O 1
ATOM 6684 N N . LYS A 1 861 ? -5.385 36.496 18.428 1 95.67 861 LYS A N 1
ATOM 6685 C CA . LYS A 1 861 ? -4.275 36.177 19.322 1 95.67 861 LYS A CA 1
ATOM 6686 C C . LYS A 1 861 ? -3.649 37.445 19.895 1 95.67 861 LYS A C 1
ATOM 6688 O O . LYS A 1 861 ? -3.361 38.389 19.158 1 95.67 861 LYS A O 1
ATOM 6693 N N . TYR A 1 862 ? -3.479 37.453 21.272 1 96.41 862 TYR A N 1
ATOM 6694 C CA . TYR A 1 862 ? -2.982 38.678 21.889 1 96.41 862 TYR A CA 1
ATOM 6695 C C . TYR A 1 862 ? -1.84 38.379 22.852 1 96.41 862 TYR A C 1
ATOM 6697 O O . TYR A 1 862 ? -1.933 37.461 23.67 1 96.41 862 TYR A O 1
ATOM 6705 N N . GLY A 1 863 ? -0.778 39.149 22.705 1 96.41 863 GLY A N 1
ATOM 6706 C CA . GLY A 1 863 ? 0.26 39.176 23.723 1 96.41 863 GLY A CA 1
ATOM 6707 C C . GLY A 1 863 ? 1.441 38.282 23.395 1 96.41 863 GLY A C 1
ATOM 6708 O O . GLY A 1 863 ? 2.382 38.174 24.183 1 96.41 863 GLY A O 1
ATOM 6709 N N . ASN A 1 864 ? 1.496 37.591 22.341 1 95.75 864 ASN A N 1
ATOM 6710 C CA . ASN A 1 864 ? 2.66 36.804 21.951 1 95.75 864 ASN A CA 1
ATOM 6711 C C . ASN A 1 864 ? 3.732 37.672 21.299 1 95.75 864 ASN A C 1
ATOM 6713 O O . ASN A 1 864 ? 3.427 38.73 20.745 1 95.75 864 ASN A O 1
ATOM 6717 N N . TYR A 1 865 ? 4.946 37.204 21.335 1 97.23 865 TYR A N 1
ATOM 6718 C CA . TYR A 1 865 ? 6.065 37.911 20.722 1 97.23 865 TYR A CA 1
ATOM 6719 C C . TYR A 1 865 ? 6.804 37.013 19.738 1 97.23 865 TYR A C 1
ATOM 6721 O O . TYR A 1 865 ? 6.983 35.819 19.99 1 97.23 865 TYR A O 1
ATOM 6729 N N . ILE A 1 866 ? 7.178 37.585 18.582 1 96.29 866 ILE A N 1
ATOM 6730 C CA . ILE A 1 866 ? 7.846 36.87 17.5 1 96.29 866 ILE A CA 1
ATOM 6731 C C . ILE A 1 866 ? 9.128 37.604 17.111 1 96.29 866 ILE A C 1
ATOM 6733 O O . ILE A 1 866 ? 9.114 38.817 16.89 1 96.29 866 ILE A O 1
ATOM 6737 N N . TYR A 1 867 ? 10.237 36.894 17.129 1 95.98 867 TYR A N 1
ATOM 6738 C CA . TYR A 1 867 ? 11.455 37.499 16.602 1 95.98 867 TYR A CA 1
ATOM 6739 C C . TYR A 1 867 ? 11.403 37.592 15.082 1 95.98 867 TYR A C 1
ATOM 6741 O O . TYR A 1 867 ? 11.354 36.571 14.392 1 95.98 867 TYR A O 1
ATOM 6749 N N . ASN A 1 868 ? 11.429 38.731 14.514 1 95.46 868 ASN A N 1
ATOM 6750 C CA . ASN A 1 868 ? 11.256 38.959 13.083 1 95.46 868 ASN A CA 1
ATOM 6751 C C . ASN A 1 868 ? 12.594 38.96 12.35 1 95.46 868 ASN A C 1
ATOM 6753 O O . ASN A 1 868 ? 13.129 40.022 12.026 1 95.46 868 ASN A O 1
ATOM 6757 N N . ASN A 1 869 ? 13.048 37.823 11.961 1 93.19 869 ASN A N 1
ATOM 6758 C CA . ASN A 1 869 ? 14.313 37.702 11.244 1 93.19 869 ASN A CA 1
ATOM 6759 C C . ASN A 1 869 ? 14.244 38.361 9.87 1 93.19 869 ASN A C 1
ATOM 6761 O O . ASN A 1 869 ? 15.242 38.893 9.381 1 93.19 869 ASN A O 1
ATOM 6765 N N . GLN A 1 870 ? 13.147 38.346 9.245 1 92.06 870 GLN A N 1
ATOM 6766 C CA . GLN A 1 870 ? 12.996 38.96 7.93 1 92.06 870 GLN A CA 1
ATOM 6767 C C . GLN A 1 870 ? 13.253 40.463 7.992 1 92.06 870 GLN A C 1
ATOM 6769 O O . GLN A 1 870 ? 13.932 41.018 7.126 1 92.06 870 GLN A O 1
ATOM 6774 N N . GLU A 1 871 ? 12.694 41.123 8.966 1 93.08 871 GLU A N 1
ATOM 6775 C CA . GLU A 1 871 ? 12.936 42.554 9.13 1 93.08 871 GLU A CA 1
ATOM 6776 C C . GLU A 1 871 ? 14.411 42.837 9.397 1 93.08 871 GLU A C 1
ATOM 6778 O O . GLU A 1 871 ? 14.974 43.791 8.856 1 93.08 871 GLU A O 1
ATOM 6783 N N . SER A 1 872 ? 15.019 42.017 10.217 1 92.91 872 SER A N 1
ATOM 6784 C CA . SER A 1 872 ? 16.431 42.195 10.536 1 92.91 872 SER A CA 1
ATOM 6785 C C . SER A 1 872 ? 17.298 42.083 9.287 1 92.91 872 SER A C 1
ATOM 6787 O O . SER A 1 872 ? 18.337 42.739 9.184 1 92.91 872 SER A O 1
ATOM 6789 N N . GLN A 1 873 ? 16.841 41.308 8.381 1 91.73 873 GLN A N 1
ATOM 6790 C CA . GLN A 1 873 ? 17.625 41.064 7.175 1 91.73 873 GLN A CA 1
ATOM 6791 C C . GLN A 1 873 ? 17.438 42.187 6.159 1 91.73 873 GLN A C 1
ATOM 6793 O O . GLN A 1 873 ? 18.254 42.352 5.251 1 91.73 873 GLN A O 1
ATOM 6798 N N . HIS A 1 874 ? 16.418 43.013 6.33 1 93.69 874 HIS A N 1
ATOM 6799 C CA . HIS A 1 874 ? 16.127 43.998 5.294 1 93.69 874 HIS A CA 1
ATOM 6800 C C . HIS A 1 874 ? 16.164 45.415 5.854 1 93.69 874 HIS A C 1
ATOM 6802 O O . HIS A 1 874 ? 15.844 46.375 5.149 1 93.69 874 HIS A O 1
ATOM 6808 N N . LEU A 1 875 ? 16.46 45.547 7.071 1 93.18 875 LEU A N 1
ATOM 6809 C CA . LEU A 1 875 ? 16.823 46.805 7.714 1 93.18 875 LEU A CA 1
ATOM 6810 C C . LEU A 1 875 ? 18.208 46.713 8.345 1 93.18 875 LEU A C 1
ATOM 6812 O O . LEU A 1 875 ? 18.357 46.896 9.556 1 93.18 875 LEU A O 1
ATOM 6816 N N . THR A 1 876 ? 19.155 46.546 7.512 1 90 876 THR A N 1
ATOM 6817 C CA . THR A 1 876 ? 20.502 46.304 8.016 1 90 876 THR A CA 1
ATOM 6818 C C . THR A 1 876 ? 21.208 47.62 8.328 1 90 876 THR A C 1
ATOM 6820 O O . THR A 1 876 ? 20.888 48.656 7.741 1 90 876 THR A O 1
ATOM 6823 N N . ASP A 1 877 ? 22.077 47.595 9.269 1 87.65 877 ASP A N 1
ATOM 6824 C CA . ASP A 1 877 ? 22.871 48.756 9.659 1 87.65 877 ASP A CA 1
ATOM 6825 C C . ASP A 1 877 ? 24.147 48.854 8.826 1 87.65 877 ASP A C 1
ATOM 6827 O O . ASP A 1 877 ? 25.238 49.033 9.371 1 87.65 877 ASP A O 1
ATOM 6831 N N . GLY A 1 878 ? 23.945 48.655 7.525 1 83.05 878 GLY A N 1
ATOM 6832 C CA . GLY A 1 878 ? 25.082 48.745 6.623 1 83.05 878 GLY A CA 1
ATOM 6833 C C . GLY A 1 878 ? 25.626 47.391 6.211 1 83.05 878 GLY A C 1
ATOM 6834 O O . GLY A 1 878 ? 26.403 47.291 5.259 1 83.05 878 GLY A O 1
ATOM 6835 N N . ASN A 1 879 ? 25.14 46.46 6.99 1 83.07 879 ASN A N 1
ATOM 6836 C CA . ASN A 1 879 ? 25.498 45.1 6.604 1 83.07 879 ASN A CA 1
ATOM 6837 C C . ASN A 1 879 ? 24.598 44.578 5.487 1 83.07 879 ASN A C 1
ATOM 6839 O O . ASN A 1 879 ? 23.469 45.045 5.325 1 83.07 879 ASN A O 1
ATOM 6843 N N . SER A 1 880 ? 24.965 43.733 4.605 1 87 880 SER A N 1
ATOM 6844 C CA . SER A 1 880 ? 24.239 43.05 3.539 1 87 880 SER A CA 1
ATOM 6845 C C . SER A 1 880 ? 23.581 44.047 2.591 1 87 880 SER A C 1
ATOM 6847 O O . SER A 1 880 ? 22.443 43.846 2.163 1 87 880 SER A O 1
ATOM 6849 N N . ILE A 1 881 ? 24.182 45.239 2.453 1 88.1 881 ILE A N 1
ATOM 6850 C CA . ILE A 1 881 ? 23.655 46.31 1.614 1 88.1 881 ILE A CA 1
ATOM 6851 C C . ILE A 1 881 ? 23.526 45.821 0.173 1 88.1 881 ILE A C 1
ATOM 6853 O O . ILE A 1 881 ? 22.8 46.414 -0.628 1 88.1 881 ILE A O 1
ATOM 6857 N N . VAL A 1 882 ? 24.166 44.713 -0.047 1 91.21 882 VAL A N 1
ATOM 6858 C CA . VAL A 1 882 ? 24.099 44.151 -1.392 1 91.21 882 VAL A CA 1
ATOM 6859 C C . VAL A 1 882 ? 22.707 43.577 -1.644 1 91.21 882 VAL A C 1
ATOM 6861 O O . VAL A 1 882 ? 22.264 43.487 -2.791 1 91.21 882 VAL A O 1
ATOM 6864 N N . ASP A 1 883 ? 21.997 43.235 -0.639 1 95.04 883 ASP A N 1
ATOM 6865 C CA . ASP A 1 883 ? 20.624 42.749 -0.736 1 95.04 883 ASP A CA 1
ATOM 6866 C C . ASP A 1 883 ? 19.632 43.909 -0.778 1 95.04 883 ASP A C 1
ATOM 6868 O O . ASP A 1 883 ? 19.931 45.005 -0.301 1 95.04 883 ASP A O 1
ATOM 6872 N N . ASN A 1 884 ? 18.545 43.691 -1.392 1 96.26 884 ASN A N 1
ATOM 6873 C CA . ASN A 1 884 ? 17.513 44.721 -1.352 1 96.26 884 ASN A CA 1
ATOM 6874 C C . ASN A 1 884 ? 17.111 45.058 0.081 1 96.26 884 ASN A C 1
ATOM 6876 O O . ASN A 1 884 ? 17.319 44.256 0.993 1 96.26 884 ASN A O 1
ATOM 6880 N N . GLN A 1 885 ? 16.72 46.247 0.298 1 96.26 885 GLN A N 1
ATOM 6881 C CA . GLN A 1 885 ? 16.306 46.732 1.61 1 96.26 885 GLN A CA 1
ATOM 6882 C C . GLN A 1 885 ? 14.87 47.248 1.578 1 96.26 885 GLN A C 1
ATOM 6884 O O . GLN A 1 885 ? 14.315 47.485 0.503 1 96.26 885 GLN A O 1
ATOM 6889 N N . ARG A 1 886 ? 14.308 47.395 2.73 1 96.54 886 ARG A N 1
ATOM 6890 C CA . ARG A 1 886 ? 12.997 48.023 2.851 1 96.54 886 ARG A CA 1
ATOM 6891 C C . ARG A 1 886 ? 13.09 49.53 2.636 1 96.54 886 ARG A C 1
ATOM 6893 O O . ARG A 1 886 ? 14.138 50.133 2.876 1 96.54 886 ARG A O 1
ATOM 6900 N N . LEU A 1 887 ? 11.996 50.057 2.244 1 96.66 887 LEU A N 1
ATOM 6901 C CA . LEU A 1 887 ? 11.929 51.497 2.021 1 96.66 887 LEU A CA 1
ATOM 6902 C C . LEU A 1 887 ? 12.215 52.26 3.31 1 96.66 887 LEU A C 1
ATOM 6904 O O . LEU A 1 887 ? 12.804 53.343 3.278 1 96.66 887 LEU A O 1
ATOM 6908 N N . ASP A 1 888 ? 11.96 51.645 4.481 1 94.83 888 ASP A N 1
ATOM 6909 C CA . ASP A 1 888 ? 12.151 52.273 5.784 1 94.83 888 ASP A CA 1
ATOM 6910 C C . ASP A 1 888 ? 13.635 52.413 6.115 1 94.83 888 ASP A C 1
ATOM 6912 O O . ASP A 1 888 ? 14.006 53.157 7.025 1 94.83 888 ASP A O 1
ATOM 6916 N N . ALA A 1 889 ? 14.417 51.776 5.408 1 95.29 889 ALA A N 1
ATOM 6917 C CA . ALA A 1 889 ? 15.854 51.846 5.66 1 95.29 889 ALA A CA 1
ATOM 6918 C C . ALA A 1 889 ? 16.388 53.252 5.401 1 95.29 889 ALA A C 1
ATOM 6920 O O . ALA A 1 889 ? 17.457 53.617 5.896 1 95.29 889 ALA A O 1
ATOM 6921 N N . PHE A 1 890 ? 15.663 54.076 4.637 1 95.08 890 PHE A N 1
ATOM 6922 C CA . PHE A 1 890 ? 16.054 55.448 4.339 1 95.08 890 PHE A CA 1
ATOM 6923 C C . PHE A 1 890 ? 16.056 56.298 5.604 1 95.08 890 PHE A C 1
ATOM 6925 O O . PHE A 1 890 ? 16.657 57.374 5.634 1 95.08 890 PHE A O 1
ATOM 6932 N N . ASN A 1 891 ? 15.412 55.795 6.624 1 95.35 891 ASN A N 1
ATOM 6933 C CA . ASN A 1 891 ? 15.308 56.557 7.864 1 95.35 891 ASN A CA 1
ATOM 6934 C C . ASN A 1 891 ? 16.493 56.29 8.787 1 95.35 891 ASN A C 1
ATOM 6936 O O . ASN A 1 891 ? 16.31 55.93 9.952 1 95.35 891 ASN A O 1
ATOM 6940 N N . PHE A 1 892 ? 17.716 56.514 8.307 1 95.26 892 PHE A N 1
ATOM 6941 C CA . PHE A 1 892 ? 18.907 56.298 9.119 1 95.26 892 PHE A CA 1
ATOM 6942 C C . PHE A 1 892 ? 19.484 57.626 9.597 1 95.26 892 PHE A C 1
ATOM 6944 O O . PHE A 1 892 ? 19.098 58.689 9.107 1 95.26 892 PHE A O 1
ATOM 6951 N N . TRP A 1 893 ? 20.379 57.544 10.598 1 96.08 893 TRP A N 1
ATOM 6952 C CA . TRP A 1 893 ? 21.073 58.696 11.163 1 96.08 893 TRP A CA 1
ATOM 6953 C C . TRP A 1 893 ? 21.929 59.388 10.107 1 96.08 893 TRP A C 1
ATOM 6955 O O . TRP A 1 893 ? 22.75 58.747 9.447 1 96.08 893 TRP A O 1
ATOM 6965 N N . ARG A 1 894 ? 21.785 60.728 9.942 1 93.81 894 ARG A N 1
ATOM 6966 C CA . ARG A 1 894 ? 22.503 61.465 8.907 1 93.81 894 ARG A CA 1
ATOM 6967 C C . ARG A 1 894 ? 23.379 62.553 9.518 1 93.81 894 ARG A C 1
ATOM 6969 O O . ARG A 1 894 ? 24.441 62.877 8.981 1 93.81 894 ARG A O 1
ATOM 6976 N N . LYS A 1 895 ? 22.851 63.126 10.657 1 94.79 895 LYS A N 1
ATOM 6977 C CA . LYS A 1 895 ? 23.592 64.215 11.287 1 94.79 895 LYS A CA 1
ATOM 6978 C C . LYS A 1 895 ? 23.406 64.202 12.801 1 94.79 895 LYS A C 1
ATOM 6980 O O . LYS A 1 895 ? 22.416 63.668 13.306 1 94.79 895 LYS A O 1
ATOM 6985 N N . PRO A 1 896 ? 24.375 64.793 13.453 1 95.88 896 PRO A N 1
ATOM 6986 C CA . PRO A 1 896 ? 24.229 64.852 14.91 1 95.88 896 PRO A CA 1
ATOM 6987 C C . PRO A 1 896 ? 22.903 65.473 15.345 1 95.88 896 PRO A C 1
ATOM 6989 O O . PRO A 1 896 ? 22.479 66.487 14.786 1 95.88 896 PRO A O 1
ATOM 6992 N N . GLY A 1 897 ? 22.245 64.912 16.278 1 95.55 897 GLY A N 1
ATOM 6993 C CA . GLY A 1 897 ? 20.961 65.386 16.769 1 95.55 897 GLY A CA 1
ATOM 6994 C C . GLY A 1 897 ? 19.793 64.536 16.305 1 95.55 897 GLY A C 1
ATOM 6995 O O . GLY A 1 897 ? 18.7 64.614 16.869 1 95.55 897 GLY A O 1
ATOM 6996 N N . ASP A 1 898 ? 19.999 63.641 15.267 1 95.21 898 ASP A N 1
ATOM 6997 C CA . ASP A 1 898 ? 18.941 62.764 14.775 1 95.21 898 ASP A CA 1
ATOM 6998 C C . ASP A 1 898 ? 18.561 61.721 15.823 1 95.21 898 ASP A C 1
ATOM 7000 O O . ASP A 1 898 ? 19.432 61.07 16.404 1 95.21 898 ASP A O 1
ATOM 7004 N N . VAL A 1 899 ? 17.178 61.688 16.074 1 91.63 899 VAL A N 1
ATOM 7005 C CA . VAL A 1 899 ? 16.668 60.709 17.028 1 91.63 899 VAL A CA 1
ATOM 7006 C C . VAL A 1 899 ? 15.559 59.883 16.38 1 91.63 899 VAL A C 1
ATOM 7008 O O . VAL A 1 899 ? 15.011 60.272 15.346 1 91.63 899 VAL A O 1
ATOM 7011 N N . ASN A 1 900 ? 15.227 58.758 16.945 1 91.83 900 ASN A N 1
ATOM 7012 C CA . ASN A 1 900 ? 14.183 57.87 16.444 1 91.83 900 ASN A CA 1
ATOM 7013 C C . ASN A 1 900 ? 14.444 57.459 14.997 1 91.83 900 ASN A C 1
ATOM 7015 O O . ASN A 1 900 ? 13.534 57.484 14.167 1 91.83 900 ASN A O 1
ATOM 7019 N N . VAL A 1 901 ? 15.709 57.218 14.619 1 95.11 901 VAL A N 1
ATOM 7020 C CA . VAL A 1 901 ? 16.176 56.787 13.306 1 95.11 901 VAL A CA 1
ATOM 7021 C C . VAL A 1 901 ? 16.971 55.49 13.44 1 95.11 901 VAL A C 1
ATOM 7023 O O . VAL A 1 901 ? 17.248 55.037 14.553 1 95.11 901 VAL A O 1
ATOM 7026 N N . LEU A 1 902 ? 17.197 54.92 12.304 1 95.51 902 LEU A N 1
ATOM 7027 C CA . LEU A 1 902 ? 18.048 53.735 12.277 1 95.51 902 LEU A CA 1
ATOM 7028 C C . LEU A 1 902 ? 19.518 54.118 12.411 1 95.51 902 LEU A C 1
ATOM 7030 O O . LEU A 1 902 ? 19.898 55.252 12.111 1 95.51 902 LEU A O 1
ATOM 7034 N N . PRO A 1 903 ? 20.369 53.219 12.925 1 95.37 903 PRO A N 1
ATOM 7035 C CA . PRO A 1 903 ? 21.804 53.492 13.037 1 95.37 903 PRO A CA 1
ATOM 7036 C C . PRO A 1 903 ? 22.437 53.876 11.702 1 95.37 903 PRO A C 1
ATOM 7038 O O . PRO A 1 903 ? 21.935 53.491 10.643 1 95.37 903 PRO A O 1
ATOM 7041 N N . ASN A 1 904 ? 23.549 54.61 11.829 1 94.38 904 ASN A N 1
ATOM 7042 C CA . ASN A 1 904 ? 24.274 55.051 10.642 1 94.38 904 ASN A CA 1
ATOM 7043 C C . ASN A 1 904 ? 24.882 53.873 9.887 1 94.38 904 ASN A C 1
ATOM 7045 O O . ASN A 1 904 ? 25.813 53.23 10.376 1 94.38 904 ASN A O 1
ATOM 7049 N N . PRO A 1 905 ? 24.335 53.551 8.73 1 93.85 905 PRO A N 1
ATOM 7050 C CA . PRO A 1 905 ? 24.853 52.393 7.997 1 93.85 905 PRO A CA 1
ATOM 7051 C C . PRO A 1 905 ? 26.269 52.613 7.471 1 93.85 905 PRO A C 1
ATOM 7053 O O . PRO A 1 905 ? 26.913 51.668 7.008 1 93.85 905 PRO A O 1
ATOM 7056 N N . LYS A 1 906 ? 26.78 53.788 7.565 1 91.08 906 LYS A N 1
ATOM 7057 C CA . LYS A 1 906 ? 28.129 54.096 7.1 1 91.08 906 LYS A CA 1
ATOM 7058 C C . LYS A 1 906 ? 29.172 53.712 8.146 1 91.08 906 LYS A C 1
ATOM 7060 O O . LYS A 1 906 ? 30.355 53.573 7.829 1 91.08 906 LYS A O 1
ATOM 7065 N N . ASP A 1 907 ? 28.674 53.656 9.347 1 90.61 907 ASP A N 1
ATOM 7066 C CA . ASP A 1 907 ? 29.583 53.283 10.427 1 90.61 907 ASP A CA 1
ATOM 7067 C C . ASP A 1 907 ? 29.818 51.774 10.45 1 90.61 907 ASP A C 1
ATOM 7069 O O . ASP A 1 907 ? 28.882 50.998 10.655 1 90.61 907 ASP A O 1
ATOM 7073 N N . PRO A 1 908 ? 30.95 51.325 10.32 1 85.47 908 PRO A N 1
ATOM 7074 C CA . PRO A 1 908 ? 31.243 49.891 10.268 1 85.47 908 PRO A CA 1
ATOM 7075 C C . PRO A 1 908 ? 30.974 49.185 11.596 1 85.47 908 PRO A C 1
ATOM 7077 O O . PRO A 1 908 ? 30.898 47.955 11.641 1 85.47 908 PRO A O 1
ATOM 7080 N N . LEU A 1 909 ? 30.889 49.916 12.608 1 84.3 909 LEU A N 1
ATOM 7081 C CA . LEU A 1 909 ? 30.648 49.313 13.914 1 84.3 909 LEU A CA 1
ATOM 7082 C C . LEU A 1 909 ? 29.167 49.003 14.105 1 84.3 909 LEU A C 1
ATOM 7084 O O . LEU A 1 909 ? 28.796 48.265 15.021 1 84.3 909 LEU A O 1
ATOM 7088 N N . ASN A 1 910 ? 28.375 49.604 13.226 1 87.18 910 ASN A N 1
ATOM 7089 C CA . ASN A 1 910 ? 26.952 49.288 13.287 1 87.18 910 ASN A CA 1
ATOM 7090 C C . ASN A 1 910 ? 26.634 47.988 12.553 1 87.18 910 ASN A C 1
ATOM 7092 O O . ASN A 1 910 ? 26.827 47.892 11.34 1 87.18 910 ASN A O 1
ATOM 7096 N N . THR A 1 911 ? 26.211 46.947 13.366 1 80.9 911 THR A N 1
ATOM 7097 C CA . THR A 1 911 ? 25.753 45.675 12.818 1 80.9 911 THR A CA 1
ATOM 7098 C C . THR A 1 911 ? 24.399 45.29 13.406 1 80.9 911 THR A C 1
ATOM 7100 O O . THR A 1 911 ? 24.068 45.682 14.527 1 80.9 911 THR A O 1
ATOM 7103 N N . SER A 1 912 ? 23.574 44.742 12.543 1 83.07 912 SER A N 1
ATOM 7104 C CA . SER A 1 912 ? 22.281 44.277 13.033 1 83.07 912 SER A CA 1
ATOM 7105 C C . SER A 1 912 ? 22.44 43.078 13.962 1 83.07 912 SER A C 1
ATOM 7107 O O . SER A 1 912 ? 22.18 41.94 13.566 1 83.07 912 SER A O 1
ATOM 7109 N N . GLU A 1 913 ? 22.77 43.412 15.187 1 87.43 913 GLU A N 1
ATOM 7110 C CA . GLU A 1 913 ? 23.024 42.381 16.189 1 87.43 913 GLU A CA 1
ATOM 7111 C C . GLU A 1 913 ? 21.719 41.826 16.753 1 87.43 913 GLU A C 1
ATOM 7113 O O . GLU A 1 913 ? 20.675 42.475 16.669 1 87.43 913 GLU A O 1
ATOM 7118 N N . ARG A 1 914 ? 21.77 40.61 17.216 1 91.58 914 ARG A N 1
ATOM 7119 C CA . ARG A 1 914 ? 20.614 39.97 17.836 1 91.58 914 ARG A CA 1
ATOM 7120 C C . ARG A 1 914 ? 20.2 40.702 19.109 1 91.58 914 ARG A C 1
ATOM 7122 O O . ARG A 1 914 ? 20.88 40.609 20.133 1 91.58 914 ARG A O 1
ATOM 7129 N N . SER A 1 915 ? 19.163 41.469 19.075 1 94.95 915 SER A N 1
ATOM 7130 C CA . SER A 1 915 ? 18.61 42.258 20.171 1 94.95 915 SER A CA 1
ATOM 7131 C C . SER A 1 915 ? 17.087 42.296 20.11 1 94.95 915 SER A C 1
ATOM 7133 O O . SER A 1 915 ? 16.481 41.713 19.209 1 94.95 915 SER A O 1
ATOM 7135 N N . ASP A 1 916 ? 16.478 42.934 21.096 1 96.15 916 ASP A N 1
ATOM 7136 C CA . ASP A 1 916 ? 15.019 42.979 21.131 1 96.15 916 ASP A CA 1
ATOM 7137 C C . ASP A 1 916 ? 14.48 44.047 20.182 1 96.15 916 ASP A C 1
ATOM 7139 O O . ASP A 1 916 ? 13.279 44.325 20.17 1 96.15 916 ASP A O 1
ATOM 7143 N N . ARG A 1 917 ? 15.455 44.661 19.356 1 95.09 917 ARG A N 1
ATOM 7144 C CA . ARG A 1 917 ? 15.026 45.614 18.338 1 95.09 917 ARG A CA 1
ATOM 7145 C C . ARG A 1 917 ? 14.037 44.972 17.37 1 95.09 917 ARG A C 1
ATOM 7147 O O . ARG A 1 917 ? 13.104 45.628 16.902 1 95.09 917 ARG A O 1
ATOM 7154 N N . PHE A 1 918 ? 14.233 43.747 17.114 1 95.6 918 PHE A N 1
ATOM 7155 C CA . PHE A 1 918 ? 13.438 43.067 16.098 1 95.6 918 PHE A CA 1
ATOM 7156 C C . PHE A 1 918 ? 12.437 42.115 16.742 1 95.6 918 PHE A C 1
ATOM 7158 O O . PHE A 1 918 ? 11.871 41.252 16.068 1 95.6 918 PHE A O 1
ATOM 7165 N N . LEU A 1 919 ? 12.349 42.05 18.064 1 97.24 919 LEU A N 1
ATOM 7166 C CA . LEU A 1 919 ? 11.279 41.337 18.754 1 97.24 919 LEU A CA 1
ATOM 7167 C C . LEU A 1 919 ? 9.974 42.123 18.691 1 97.24 919 LEU A C 1
ATOM 7169 O O . LEU A 1 919 ? 9.901 43.254 19.179 1 97.24 919 LEU A O 1
ATOM 7173 N N . GLN A 1 920 ? 9.014 41.574 18.08 1 97.53 920 GLN A N 1
ATOM 7174 C CA . GLN A 1 920 ? 7.789 42.328 17.836 1 97.53 920 GLN A CA 1
ATOM 7175 C C . GLN A 1 920 ? 6.581 41.631 18.456 1 97.53 920 GLN A C 1
ATOM 7177 O O . GLN A 1 920 ? 6.578 40.409 18.617 1 97.53 920 GLN A O 1
ATOM 7182 N N . ASP A 1 921 ? 5.606 42.431 18.811 1 97.47 921 ASP A N 1
ATOM 7183 C CA . ASP A 1 921 ? 4.318 41.926 19.275 1 97.47 921 ASP A CA 1
ATOM 7184 C C . ASP A 1 921 ? 3.538 41.277 18.134 1 97.47 921 ASP A C 1
ATOM 7186 O O . ASP A 1 921 ? 3.217 41.934 17.142 1 97.47 921 ASP A O 1
ATOM 7190 N N . GLY A 1 922 ? 3.238 40.036 18.296 1 96.65 922 GLY A N 1
ATOM 7191 C CA . GLY A 1 922 ? 2.577 39.269 17.252 1 96.65 922 GLY A CA 1
ATOM 7192 C C . GLY A 1 922 ? 1.068 39.242 17.396 1 96.65 922 GLY A C 1
ATOM 7193 O O . GLY A 1 922 ? 0.397 38.396 16.8 1 96.65 922 GLY A O 1
ATOM 7194 N N . SER A 1 923 ? 0.421 40.155 18.158 1 97.52 923 SER A N 1
ATOM 7195 C CA . SER A 1 923 ? -1.028 40.212 18.321 1 97.52 923 SER A CA 1
ATOM 7196 C C . SER A 1 923 ? -1.722 40.529 17 1 97.52 923 SER A C 1
ATOM 7198 O O . SER A 1 923 ? -1.271 41.396 16.249 1 97.52 923 SER A O 1
ATOM 7200 N N . TYR A 1 924 ? -2.779 39.826 16.721 1 96.6 924 TYR A N 1
ATOM 7201 C CA . TYR A 1 924 ? -3.491 40.112 15.48 1 96.6 924 TYR A CA 1
ATOM 7202 C C . TYR A 1 924 ? -4.947 39.67 15.572 1 96.6 924 TYR A C 1
ATOM 7204 O O . TYR A 1 924 ? -5.328 38.956 16.503 1 96.6 924 TYR A O 1
ATOM 7212 N N . LEU A 1 925 ? -5.763 40.184 14.731 1 96.99 925 LEU A N 1
ATOM 7213 C CA . LEU A 1 925 ? -7.131 39.787 14.415 1 96.99 925 LEU A CA 1
ATOM 7214 C C . LEU A 1 925 ? -7.263 39.418 12.941 1 96.99 925 LEU A C 1
ATOM 7216 O O . LEU A 1 925 ? -6.844 40.179 12.066 1 96.99 925 LEU A O 1
ATOM 7220 N N . ARG A 1 926 ? -7.766 38.286 12.601 1 95.67 926 ARG A N 1
ATOM 7221 C CA . ARG A 1 926 ? -7.849 37.823 11.219 1 95.67 926 ARG A CA 1
ATOM 7222 C C . ARG A 1 926 ? -9.251 37.32 10.894 1 95.67 926 ARG A C 1
ATOM 7224 O O . ARG A 1 926 ? -9.848 36.578 11.677 1 95.67 926 ARG A O 1
ATOM 7231 N N . LEU A 1 927 ? -9.796 37.755 9.767 1 95.52 927 LEU A N 1
ATOM 7232 C CA . LEU A 1 927 ? -10.99 37.129 9.211 1 95.52 927 LEU A CA 1
ATOM 7233 C C . LEU A 1 927 ? -10.647 35.799 8.547 1 95.52 927 LEU A C 1
ATOM 7235 O O . LEU A 1 927 ? -10.341 35.758 7.353 1 95.52 927 LEU A O 1
ATOM 7239 N N . ARG A 1 928 ? -10.773 34.806 9.31 1 91.99 928 ARG A N 1
ATOM 7240 C CA . ARG A 1 928 ? -10.322 33.482 8.893 1 91.99 928 ARG A CA 1
ATOM 7241 C C . ARG A 1 928 ? -11.179 32.947 7.75 1 91.99 928 ARG A C 1
ATOM 7243 O O . ARG A 1 928 ? -10.677 32.257 6.861 1 91.99 928 ARG A O 1
ATOM 7250 N N . SER A 1 929 ? -12.465 33.129 7.862 1 92.16 929 SER A N 1
ATOM 7251 C CA . SER A 1 929 ? -13.343 32.628 6.81 1 92.16 929 SER A CA 1
ATOM 7252 C C . SER A 1 929 ? -14.626 33.449 6.724 1 92.16 929 SER A C 1
ATOM 7254 O O . SER A 1 929 ? -15.11 33.961 7.735 1 92.16 929 SER A O 1
ATOM 7256 N N . ILE A 1 930 ? -15.141 33.585 5.576 1 94.34 930 ILE A N 1
ATOM 7257 C CA . ILE A 1 930 ? -16.449 34.161 5.285 1 94.34 930 ILE A CA 1
ATOM 7258 C C . ILE A 1 930 ? -17.118 33.378 4.157 1 94.34 930 ILE A C 1
ATOM 7260 O O . ILE A 1 930 ? -16.468 33.019 3.172 1 94.34 930 ILE A O 1
ATOM 7264 N N . LYS A 1 931 ? -18.29 33.003 4.331 1 93.86 931 LYS A N 1
ATOM 7265 C CA . LYS A 1 931 ? -19.022 32.205 3.351 1 93.86 931 LYS A CA 1
ATOM 7266 C C . LYS A 1 931 ? -20.421 32.77 3.118 1 93.86 931 LYS A C 1
ATOM 7268 O O . LYS A 1 931 ? -21.185 32.961 4.066 1 93.86 931 LYS A O 1
ATOM 7273 N N . LEU A 1 932 ? -20.732 33.083 1.916 1 95.8 932 LEU A N 1
ATOM 7274 C CA . LEU A 1 932 ? -22.062 33.49 1.475 1 95.8 932 LEU A CA 1
ATOM 7275 C C . LEU A 1 932 ? -22.717 32.394 0.641 1 95.8 932 LEU A C 1
ATOM 7277 O O . LEU A 1 932 ? -22.224 32.049 -0.435 1 95.8 932 LEU A O 1
ATOM 7281 N N . GLY A 1 933 ? -23.733 31.878 1.202 1 94.58 933 GLY A N 1
ATOM 7282 C CA . GLY A 1 933 ? -24.396 30.774 0.526 1 94.58 933 GLY A CA 1
ATOM 7283 C C . GLY A 1 933 ? -25.838 31.074 0.165 1 94.58 933 GLY A C 1
ATOM 7284 O O . GLY A 1 933 ? -26.467 31.944 0.772 1 94.58 933 GLY A O 1
ATOM 7285 N N . TYR A 1 934 ? -26.362 30.359 -0.832 1 95.27 934 TYR A N 1
ATOM 7286 C CA . TYR A 1 934 ? -27.752 30.433 -1.268 1 95.27 934 TYR A CA 1
ATOM 7287 C C . TYR A 1 934 ? -28.312 29.043 -1.543 1 95.27 934 TYR A C 1
ATOM 7289 O O . TYR A 1 934 ? -27.8 28.319 -2.4 1 95.27 934 TYR A O 1
ATOM 7297 N N . ASP A 1 935 ? -29.265 28.734 -0.795 1 92.29 935 ASP A N 1
ATOM 7298 C CA . ASP A 1 935 ? -30.002 27.499 -1.042 1 92.29 935 ASP A CA 1
ATOM 7299 C C . ASP A 1 935 ? -31.134 27.725 -2.042 1 92.29 935 ASP A C 1
ATOM 7301 O O . ASP A 1 935 ? -32.098 28.434 -1.746 1 92.29 935 ASP A O 1
ATOM 7305 N N . LEU A 1 936 ? -31.118 27.089 -3.131 1 89.89 936 LEU A N 1
ATOM 7306 C CA . LEU A 1 936 ? -32.174 27.239 -4.126 1 89.89 936 LEU A CA 1
ATOM 7307 C C . LEU A 1 936 ? -33.5 26.704 -3.597 1 89.89 936 LEU A C 1
ATOM 7309 O O . LEU A 1 936 ? -33.562 25.586 -3.08 1 89.89 936 LEU A O 1
ATOM 7313 N N . PRO A 1 937 ? -34.566 27.474 -3.651 1 85.81 937 PRO A N 1
ATOM 7314 C CA . PRO A 1 937 ? -35.871 27.013 -3.173 1 85.81 937 PRO A CA 1
ATOM 7315 C C . PRO A 1 937 ? -36.346 25.747 -3.883 1 85.81 937 PRO A C 1
ATOM 7317 O O . PRO A 1 937 ? -36.15 25.603 -5.093 1 85.81 937 PRO A O 1
ATOM 7320 N N . LYS A 1 938 ? -36.883 24.916 -3.104 1 78.81 938 LYS A N 1
ATOM 7321 C CA . LYS A 1 938 ? -37.365 23.639 -3.622 1 78.81 938 LYS A CA 1
ATOM 7322 C C . LYS A 1 938 ? -38.338 23.846 -4.778 1 78.81 938 LYS A C 1
ATOM 7324 O O . LYS A 1 938 ? -38.417 23.016 -5.687 1 78.81 938 LYS A O 1
ATOM 7329 N N . LYS A 1 939 ? -39.143 24.978 -4.75 1 76.38 939 LYS A N 1
ATOM 7330 C CA . LYS A 1 939 ? -40.134 25.282 -5.778 1 76.38 939 LYS A CA 1
ATOM 7331 C C . LYS A 1 939 ? -39.48 25.415 -7.15 1 76.38 939 LYS A C 1
ATOM 7333 O O . LYS A 1 939 ? -40.113 25.147 -8.174 1 76.38 939 LYS A O 1
ATOM 7338 N N . TRP A 1 940 ? -38.275 25.769 -7.129 1 80.66 940 TRP A N 1
ATOM 7339 C CA . TRP A 1 940 ? -37.578 25.979 -8.394 1 80.66 940 TRP A CA 1
ATOM 7340 C C . TRP A 1 940 ? -37.022 24.665 -8.933 1 80.66 940 TRP A C 1
ATOM 7342 O O . TRP A 1 940 ? -36.678 24.568 -10.113 1 80.66 940 TRP A O 1
ATOM 7352 N N . LEU A 1 941 ? -36.78 23.701 -8.019 1 77.87 941 LEU A N 1
ATOM 7353 C CA . LEU A 1 941 ? -36.211 22.424 -8.434 1 77.87 941 LEU A CA 1
ATOM 7354 C C . LEU A 1 941 ? -37.289 21.506 -8.999 1 77.87 941 LEU A C 1
ATOM 7356 O O . LEU A 1 941 ? -36.989 20.581 -9.756 1 77.87 941 LEU A O 1
ATOM 7360 N N . GLY A 1 942 ? -38.642 21.816 -8.859 1 64.27 942 GLY A N 1
ATOM 7361 C CA . GLY A 1 942 ? -39.778 21.053 -9.35 1 64.27 942 GLY A CA 1
ATOM 7362 C C . GLY A 1 942 ? -40.159 19.898 -8.443 1 64.27 942 GLY A C 1
ATOM 7363 O O . GLY A 1 942 ? -39.323 19.389 -7.694 1 64.27 942 GLY A O 1
ATOM 7364 N N . LYS A 1 943 ? -41.406 19.502 -8.006 1 55.85 943 LYS A N 1
ATOM 7365 C CA . LYS A 1 943 ? -41.933 18.456 -7.134 1 55.85 943 LYS A CA 1
ATOM 7366 C C . LYS A 1 943 ? -41.285 17.109 -7.437 1 55.85 943 LYS A C 1
ATOM 7368 O O . LYS A 1 943 ? -40.981 16.34 -6.522 1 55.85 943 LYS A O 1
ATOM 7373 N N . ASN A 1 944 ? -41.092 16.6 -8.629 1 57.36 944 ASN A N 1
ATOM 7374 C CA . ASN A 1 944 ? -40.567 15.293 -9.01 1 57.36 944 ASN A CA 1
ATOM 7375 C C . ASN A 1 944 ? -39.127 15.391 -9.506 1 57.36 944 ASN A C 1
ATOM 7377 O O . ASN A 1 944 ? -38.713 14.624 -10.378 1 57.36 944 ASN A O 1
ATOM 7381 N N . SER A 1 945 ? -38.445 16.393 -8.85 1 61.59 945 SER A N 1
ATOM 7382 C CA . SER A 1 945 ? -37.123 16.68 -9.397 1 61.59 945 SER A CA 1
ATOM 7383 C C . SER A 1 945 ? -36.094 15.659 -8.924 1 61.59 945 SER A C 1
ATOM 7385 O O . SER A 1 945 ? -36.241 15.076 -7.848 1 61.59 945 SER A O 1
ATOM 7387 N N . PHE A 1 946 ? -35.209 15.394 -9.758 1 69.32 946 PHE A N 1
ATOM 7388 C CA . PHE A 1 946 ? -34.031 14.549 -9.599 1 69.32 946 PHE A CA 1
ATOM 7389 C C . PHE A 1 946 ? -33.138 15.07 -8.48 1 69.32 946 PHE A C 1
ATOM 7391 O O . PHE A 1 946 ? -32.518 14.287 -7.758 1 69.32 946 PHE A O 1
ATOM 7398 N N . PHE A 1 947 ? -33.321 16.426 -8.183 1 80.47 947 PHE A N 1
ATOM 7399 C CA . PHE A 1 947 ? -32.481 17.081 -7.187 1 80.47 947 PHE A CA 1
ATOM 7400 C C . PHE A 1 947 ? -33.278 17.384 -5.923 1 80.47 947 PHE A C 1
ATOM 7402 O O . PHE A 1 947 ? -34.413 17.859 -5.997 1 80.47 947 PHE A O 1
ATOM 7409 N N . SER A 1 948 ? -32.778 17.013 -4.783 1 79.8 948 SER A N 1
ATOM 7410 C CA . SER A 1 948 ? -33.43 17.317 -3.514 1 79.8 948 SER A CA 1
ATOM 7411 C C . SER A 1 948 ? -32.949 18.65 -2.95 1 79.8 948 SER A C 1
ATOM 7413 O O . SER A 1 948 ? -33.624 19.257 -2.116 1 79.8 948 SER A O 1
ATOM 7415 N N . GLY A 1 949 ? -31.786 19.111 -3.37 1 88.07 949 GLY A N 1
ATOM 7416 C CA . GLY A 1 949 ? -31.278 20.385 -2.888 1 88.07 949 GLY A CA 1
ATOM 7417 C C . GLY A 1 949 ? -30.063 20.872 -3.655 1 88.07 949 GLY A C 1
ATOM 7418 O O . GLY A 1 949 ? -29.232 20.07 -4.086 1 88.07 949 GLY A O 1
ATOM 7419 N N . VAL A 1 950 ? -29.989 22.114 -3.857 1 92.7 950 VAL A N 1
ATOM 7420 C CA . VAL A 1 950 ? -28.839 22.757 -4.484 1 92.7 950 VAL A CA 1
ATOM 7421 C C . VAL A 1 950 ? -28.391 23.949 -3.642 1 92.7 950 VAL A C 1
ATOM 7423 O O . VAL A 1 950 ? -29.194 24.831 -3.327 1 92.7 950 VAL A O 1
ATOM 7426 N N . ASN A 1 951 ? -27.207 23.921 -3.23 1 93.42 951 ASN A N 1
ATOM 7427 C CA . ASN A 1 951 ? -26.609 25.016 -2.473 1 93.42 951 ASN A CA 1
ATOM 7428 C C . ASN A 1 951 ? -25.402 25.604 -3.197 1 93.42 951 ASN A C 1
ATOM 7430 O O . ASN A 1 951 ? -24.461 24.882 -3.532 1 93.42 951 ASN A O 1
ATOM 7434 N N . MET A 1 952 ? -25.431 26.845 -3.508 1 95.02 952 MET A N 1
ATOM 7435 C CA . MET A 1 952 ? -24.302 27.56 -4.096 1 95.02 952 MET A CA 1
ATOM 7436 C C . MET A 1 952 ? -23.703 28.546 -3.099 1 95.02 952 MET A C 1
ATOM 7438 O O . MET A 1 952 ? -24.431 29.184 -2.337 1 95.02 952 MET A O 1
ATOM 7442 N N . TYR A 1 953 ? -22.384 28.651 -3.141 1 94.15 953 TYR A N 1
ATOM 7443 C CA . TYR A 1 953 ? -21.815 29.571 -2.163 1 94.15 953 TYR A CA 1
ATOM 7444 C C . TYR A 1 953 ? -20.51 30.171 -2.673 1 94.15 953 TYR A C 1
ATOM 7446 O O . TYR A 1 953 ? -19.868 29.609 -3.564 1 94.15 953 TYR A O 1
ATOM 7454 N N . LEU A 1 954 ? -20.164 31.344 -2.173 1 95.53 954 LEU A N 1
ATOM 7455 C CA . LEU A 1 954 ? -18.874 32.019 -2.269 1 95.53 954 LEU A CA 1
ATOM 7456 C C . LEU A 1 954 ? -18.165 32.031 -0.919 1 95.53 954 LEU A C 1
ATOM 7458 O O . LEU A 1 954 ? -18.783 32.313 0.109 1 95.53 954 LEU A O 1
ATOM 7462 N N . GLN A 1 955 ? -16.9 31.65 -0.939 1 93.85 955 GLN A N 1
ATOM 7463 C CA . GLN A 1 955 ? -16.159 31.575 0.315 1 93.85 955 GLN A CA 1
ATOM 7464 C C . GLN A 1 955 ? -14.808 32.275 0.198 1 93.85 955 GLN A C 1
ATOM 7466 O O . GLN A 1 955 ? -14.138 32.176 -0.832 1 93.85 955 GLN A O 1
ATOM 7471 N N . GLY A 1 956 ? -14.457 33.036 1.192 1 93.75 956 GLY A N 1
ATOM 7472 C CA . GLY A 1 956 ? -13.157 33.674 1.325 1 93.75 956 GLY A CA 1
ATOM 7473 C C . GLY A 1 956 ? -12.412 33.254 2.578 1 93.75 956 GLY A C 1
ATOM 7474 O O . GLY A 1 956 ? -13.02 33.062 3.633 1 93.75 956 GLY A O 1
ATOM 7475 N N . GLN A 1 957 ? -11.108 33.086 2.469 1 92.62 957 GLN A N 1
ATOM 7476 C CA . GLN A 1 957 ? -10.267 32.727 3.606 1 92.62 957 GLN A CA 1
ATOM 7477 C C . GLN A 1 957 ? -9.097 33.696 3.752 1 92.62 957 GLN A C 1
ATOM 7479 O O . GLN A 1 957 ? -8.411 34.001 2.775 1 92.62 957 GLN A O 1
ATOM 7484 N N . ASN A 1 958 ? -8.826 34.13 4.927 1 93.03 958 ASN A N 1
ATOM 7485 C CA . ASN A 1 958 ? -7.729 35.032 5.26 1 93.03 958 ASN A CA 1
ATOM 7486 C C . ASN A 1 958 ? -7.766 36.298 4.409 1 93.03 958 ASN A C 1
ATOM 7488 O O . ASN A 1 958 ? -6.738 36.726 3.88 1 93.03 958 ASN A O 1
ATOM 7492 N N . ILE A 1 959 ? -8.936 36.859 4.201 1 93.9 959 ILE A N 1
ATOM 7493 C CA . ILE A 1 959 ? -9.068 37.937 3.226 1 93.9 959 ILE A CA 1
ATOM 7494 C C . ILE A 1 959 ? -8.709 39.27 3.879 1 93.9 959 ILE A C 1
ATOM 7496 O O . ILE A 1 959 ? -8.482 40.266 3.187 1 93.9 959 ILE A O 1
ATOM 7500 N N . TRP A 1 960 ? -8.663 39.208 5.231 1 95.28 960 TRP A N 1
ATOM 7501 C CA . TRP A 1 960 ? -8.344 40.438 5.95 1 95.28 960 TRP A CA 1
ATOM 7502 C C . TRP A 1 960 ? -7.632 40.131 7.263 1 95.28 960 TRP A C 1
ATOM 7504 O O . TRP A 1 960 ? -8.041 39.234 8.004 1 95.28 960 TRP A O 1
ATOM 7514 N N . THR A 1 961 ? -6.537 40.796 7.588 1 95.76 961 THR A N 1
ATOM 7515 C CA . THR A 1 961 ? -5.775 40.652 8.823 1 95.76 961 THR A CA 1
ATOM 7516 C C . THR A 1 961 ? -5.395 42.018 9.387 1 95.76 961 THR A C 1
ATOM 7518 O O . THR A 1 961 ? -4.924 42.889 8.653 1 95.76 961 THR A O 1
ATOM 7521 N N . TYR A 1 962 ? -5.636 42.268 10.663 1 96.26 962 TYR A N 1
ATOM 7522 C CA . TYR A 1 962 ? -5.206 43.463 11.38 1 96.26 962 TYR A CA 1
ATOM 7523 C C . TYR A 1 962 ? -4.088 43.136 12.363 1 96.26 962 TYR A C 1
ATOM 7525 O O . TYR A 1 962 ? -4.319 42.473 13.377 1 96.26 962 TYR A O 1
ATOM 7533 N N . ALA A 1 963 ? -2.89 43.457 12.11 1 96.4 963 ALA A N 1
ATOM 7534 C CA . ALA A 1 963 ? -1.702 43.265 12.937 1 96.4 963 ALA A CA 1
ATOM 7535 C C . ALA A 1 963 ? -0.873 44.544 13.013 1 96.4 963 ALA A C 1
ATOM 7537 O O . ALA A 1 963 ? 0.171 44.654 12.366 1 96.4 963 ALA A O 1
ATOM 7538 N N . PRO A 1 964 ? -1.138 45.433 13.84 1 94.34 964 PRO A N 1
ATOM 7539 C CA . PRO A 1 964 ? -0.53 46.765 13.805 1 94.34 964 PRO A CA 1
ATOM 7540 C C . PRO A 1 964 ? 0.917 46.766 14.293 1 94.34 964 PRO A C 1
ATOM 7542 O O . PRO A 1 964 ? 1.691 47.659 13.938 1 94.34 964 PRO A O 1
ATOM 7545 N N . HIS A 1 965 ? 1.309 45.818 15.057 1 95.6 965 HIS A N 1
ATOM 7546 C CA . HIS A 1 965 ? 2.618 45.887 15.698 1 95.6 965 HIS A CA 1
ATOM 7547 C C . HIS A 1 965 ? 3.578 44.864 15.101 1 95.6 965 HIS A C 1
ATOM 7549 O O . HIS A 1 965 ? 4.67 44.646 15.633 1 95.6 965 HIS A O 1
ATOM 7555 N N . PHE A 1 966 ? 3.173 44.135 14.115 1 96.59 966 PHE A N 1
ATOM 7556 C CA . PHE A 1 966 ? 4.044 43.149 13.486 1 96.59 966 PHE A CA 1
ATOM 7557 C C . PHE A 1 966 ? 4.184 43.425 11.993 1 96.59 966 PHE A C 1
ATOM 7559 O O . PHE A 1 966 ? 3.186 43.496 11.273 1 96.59 966 PHE A O 1
ATOM 7566 N N . LYS A 1 967 ? 5.375 43.62 11.492 1 95.93 967 LYS A N 1
ATOM 7567 C CA . LYS A 1 967 ? 5.637 43.796 10.066 1 95.93 967 LYS A CA 1
ATOM 7568 C C . LYS A 1 967 ? 5.795 42.449 9.366 1 95.93 967 LYS A C 1
ATOM 7570 O O . LYS A 1 967 ? 6.847 41.814 9.461 1 95.93 967 LYS A O 1
ATOM 7575 N N . GLY A 1 968 ? 4.884 42.088 8.586 1 93.84 968 GLY A N 1
ATOM 7576 C CA . GLY A 1 968 ? 4.747 40.765 7.998 1 93.84 968 GLY A CA 1
ATOM 7577 C C . GLY A 1 968 ? 3.482 40.048 8.431 1 93.84 968 GLY A C 1
ATOM 7578 O O . GLY A 1 968 ? 2.528 40.682 8.887 1 93.84 968 GLY A O 1
ATOM 7579 N N . ASP A 1 969 ? 3.423 38.77 8.277 1 93.57 969 ASP A N 1
ATOM 7580 C CA . ASP A 1 969 ? 2.296 37.967 8.741 1 93.57 969 ASP A CA 1
ATOM 7581 C C . ASP A 1 969 ? 2.561 37.402 10.135 1 93.57 969 ASP A C 1
ATOM 7583 O O . ASP A 1 969 ? 3.528 36.664 10.337 1 93.57 969 ASP A O 1
ATOM 7587 N N . PRO A 1 970 ? 1.776 37.679 11.081 1 94.17 970 PRO A N 1
ATOM 7588 C CA . PRO A 1 970 ? 2.029 37.28 12.467 1 94.17 970 PRO A CA 1
ATOM 7589 C C . PRO A 1 970 ? 1.725 35.805 12.721 1 94.17 970 PRO A C 1
ATOM 7591 O O . PRO A 1 970 ? 2.088 35.268 13.77 1 94.17 970 PRO A O 1
ATOM 7594 N N . GLU A 1 971 ? 1.029 35.113 11.857 1 91.7 971 GLU A N 1
ATOM 7595 C CA . GLU A 1 971 ? 0.79 33.681 12.012 1 91.7 971 GLU A CA 1
ATOM 7596 C C . GLU A 1 971 ? 1.972 32.866 11.496 1 91.7 971 GLU A C 1
ATOM 7598 O O . GLU A 1 971 ? 2.016 32.503 10.319 1 91.7 971 GLU A O 1
ATOM 7603 N N . VAL A 1 972 ? 2.842 32.475 12.376 1 90.33 972 VAL A N 1
ATOM 7604 C CA . VAL A 1 972 ? 4.088 31.802 12.021 1 90.33 972 VAL A CA 1
ATOM 7605 C C . VAL A 1 972 ? 4.134 30.422 12.672 1 90.33 972 VAL A C 1
ATOM 7607 O O . VAL A 1 972 ? 4.076 30.305 13.898 1 90.33 972 VAL A O 1
ATOM 7610 N N . GLY A 1 973 ? 4.194 29.381 11.86 1 88.27 973 GLY A N 1
ATOM 7611 C CA . GLY A 1 973 ? 4.436 28.051 12.395 1 88.27 973 GLY A CA 1
ATOM 7612 C C . GLY A 1 973 ? 5.908 27.746 12.595 1 88.27 973 GLY A C 1
ATOM 7613 O O . GLY A 1 973 ? 6.365 27.581 13.728 1 88.27 973 GLY A O 1
ATOM 7614 N N . PHE A 1 974 ? 6.672 27.66 11.553 1 87.95 974 PHE A N 1
ATOM 7615 C CA . PHE A 1 974 ? 8.125 27.566 11.633 1 87.95 974 PHE A CA 1
ATOM 7616 C C . PHE A 1 974 ? 8.784 28.611 10.742 1 87.95 974 PHE A C 1
ATOM 7618 O O . PHE A 1 974 ? 8.172 29.097 9.788 1 87.95 974 PHE A O 1
ATOM 7625 N N . ALA A 1 975 ? 9.994 28.929 11.118 1 83.96 975 ALA A N 1
ATOM 7626 C CA . ALA A 1 975 ? 10.736 29.959 10.395 1 83.96 975 ALA A CA 1
ATOM 7627 C C . ALA A 1 975 ? 11.181 29.454 9.025 1 83.96 975 ALA A C 1
ATOM 7629 O O . ALA A 1 975 ? 11.001 30.14 8.016 1 83.96 975 ALA A O 1
ATOM 7630 N N . SER A 1 976 ? 11.728 28.305 9.004 1 83.12 976 SER A N 1
ATOM 7631 C CA . SER A 1 976 ? 12.176 27.541 7.844 1 83.12 976 SER A CA 1
ATOM 7632 C C . SER A 1 976 ? 12.199 26.045 8.142 1 83.12 976 SER A C 1
ATOM 7634 O O . SER A 1 976 ? 12.793 25.614 9.133 1 83.12 976 SER A O 1
ATOM 7636 N N . GLU A 1 977 ? 11.662 25.34 7.275 1 77.9 977 GLU A N 1
ATOM 7637 C CA . GLU A 1 977 ? 11.468 23.92 7.556 1 77.9 977 GLU A CA 1
ATOM 7638 C C . GLU A 1 977 ? 12.805 23.206 7.737 1 77.9 977 GLU A C 1
ATOM 7640 O O . GLU A 1 977 ? 12.994 22.467 8.705 1 77.9 977 GLU A O 1
ATOM 7645 N N . GLU A 1 978 ? 13.768 23.456 6.842 1 77.24 978 GLU A N 1
ATOM 7646 C CA . GLU A 1 978 ? 15.017 22.699 6.849 1 77.24 978 GLU A CA 1
ATOM 7647 C C . GLU A 1 978 ? 16 23.267 7.869 1 77.24 978 GLU A C 1
ATOM 7649 O O . GLU A 1 978 ? 16.824 22.534 8.42 1 77.24 978 GLU A O 1
ATOM 7654 N N . SER A 1 979 ? 15.828 24.587 8.162 1 74.07 979 SER A N 1
ATOM 7655 C CA . SER A 1 979 ? 16.81 25.231 9.029 1 74.07 979 SER A CA 1
ATOM 7656 C C . SER A 1 979 ? 16.308 25.313 10.467 1 74.07 979 SER A C 1
ATOM 7658 O O . SER A 1 979 ? 17.074 25.108 11.411 1 74.07 979 SER A O 1
ATOM 7660 N N . VAL A 1 980 ? 15.069 25.605 10.662 1 69.73 980 VAL A N 1
ATOM 7661 C CA . VAL A 1 980 ? 14.441 25.741 11.972 1 69.73 980 VAL A CA 1
ATOM 7662 C C . VAL A 1 980 ? 13.001 25.235 11.909 1 69.73 980 VAL A C 1
ATOM 7664 O O . VAL A 1 980 ? 12.056 26.02 12.017 1 69.73 980 VAL A O 1
ATOM 7667 N N . GLY A 1 981 ? 12.957 23.916 11.629 1 70.37 981 GLY A N 1
ATOM 7668 C CA . GLY A 1 981 ? 11.614 23.398 11.428 1 70.37 981 GLY A CA 1
ATOM 7669 C C . GLY A 1 981 ? 11.243 22.304 12.411 1 70.37 981 GLY A C 1
ATOM 7670 O O . GLY A 1 981 ? 11.907 22.131 13.435 1 70.37 981 GLY A O 1
ATOM 7671 N N . ARG A 1 982 ? 10.209 21.632 12.093 1 69.26 982 ARG A N 1
ATOM 7672 C CA . ARG A 1 982 ? 9.469 20.713 12.951 1 69.26 982 ARG A CA 1
ATOM 7673 C C . ARG A 1 982 ? 10.366 19.582 13.444 1 69.26 982 ARG A C 1
ATOM 7675 O O . ARG A 1 982 ? 10.16 19.051 14.537 1 69.26 982 ARG A O 1
ATOM 7682 N N . ASN A 1 983 ? 11.282 19.361 12.649 1 64.01 983 ASN A N 1
ATOM 7683 C CA . ASN A 1 983 ? 12.081 18.192 13.002 1 64.01 983 ASN A CA 1
ATOM 7684 C C . ASN A 1 983 ? 13.302 18.577 13.832 1 64.01 983 ASN A C 1
ATOM 7686 O O . ASN A 1 983 ? 14.072 17.711 14.25 1 64.01 983 ASN A O 1
ATOM 7690 N N . SER A 1 984 ? 13.406 19.914 14.12 1 64.78 984 SER A N 1
ATOM 7691 C CA . SER A 1 984 ? 14.53 20.362 14.936 1 64.78 984 SER A CA 1
ATOM 7692 C C . SER A 1 984 ? 14.271 20.112 16.418 1 64.78 984 SER A C 1
ATOM 7694 O O . SER A 1 984 ? 13.146 20.276 16.894 1 64.78 984 SER A O 1
ATOM 7696 N N . VAL A 1 985 ? 15.294 19.682 17.088 1 62.33 985 VAL A N 1
ATOM 7697 C CA . VAL A 1 985 ? 15.199 19.488 18.531 1 62.33 985 VAL A CA 1
ATOM 7698 C C . VAL A 1 985 ? 14.911 20.824 19.214 1 62.33 985 VAL A C 1
ATOM 7700 O O . VAL A 1 985 ? 15.595 21.818 18.959 1 62.33 985 VAL A O 1
ATOM 7703 N N . GLY A 1 986 ? 13.876 20.859 19.898 1 70.11 986 GLY A N 1
ATOM 7704 C CA . GLY A 1 986 ? 13.534 22.065 20.635 1 70.11 986 GLY A CA 1
ATOM 7705 C C . GLY A 1 986 ? 12.748 23.066 19.81 1 70.11 986 GLY A C 1
ATOM 7706 O O . GLY A 1 986 ? 12.716 24.255 20.132 1 70.11 986 GLY A O 1
ATOM 7707 N N . PHE A 1 987 ? 12.208 22.635 18.776 1 80.91 987 PHE A N 1
ATOM 7708 C CA . PHE A 1 987 ? 11.408 23.494 17.912 1 80.91 987 PHE A CA 1
ATOM 7709 C C . PHE A 1 987 ? 10.265 24.133 18.693 1 80.91 987 PHE A C 1
ATOM 7711 O O . PHE A 1 987 ? 9.591 23.463 19.477 1 80.91 987 PHE A O 1
ATOM 7718 N N . ILE A 1 988 ? 10.067 25.436 18.541 1 88.1 988 ILE A N 1
ATOM 7719 C CA . ILE A 1 988 ? 9.003 26.206 19.178 1 88.1 988 ILE A CA 1
ATOM 7720 C C . ILE A 1 988 ? 8.211 26.966 18.117 1 88.1 988 ILE A C 1
ATOM 7722 O O . ILE A 1 988 ? 8.635 28.03 17.66 1 88.1 988 ILE A O 1
ATOM 7726 N N . PRO A 1 989 ? 7.028 26.545 17.84 1 88.01 989 PRO A N 1
ATOM 7727 C CA . PRO A 1 989 ? 6.223 27.245 16.836 1 88.01 989 PRO A CA 1
ATOM 7728 C C . PRO A 1 989 ? 5.975 28.709 17.195 1 88.01 989 PRO A C 1
ATOM 7730 O O . PRO A 1 989 ? 5.684 29.024 18.352 1 88.01 989 PRO A O 1
ATOM 7733 N N . GLY A 1 990 ? 6.18 29.603 16.258 1 89.71 990 GLY A N 1
ATOM 7734 C CA . GLY A 1 990 ? 5.851 31.009 16.426 1 89.71 990 GLY A CA 1
ATOM 7735 C C . GLY A 1 990 ? 6.968 31.81 17.069 1 89.71 990 GLY A C 1
ATOM 7736 O O . GLY A 1 990 ? 6.822 33.012 17.3 1 89.71 990 GLY A O 1
ATOM 7737 N N . ALA A 1 991 ? 8.13 31.154 17.334 1 91.44 991 ALA A N 1
ATOM 7738 C CA . ALA A 1 991 ? 9.208 31.834 18.048 1 91.44 991 ALA A CA 1
ATOM 7739 C C . ALA A 1 991 ? 9.905 32.851 17.148 1 91.44 991 ALA A C 1
ATOM 7741 O O . ALA A 1 991 ? 10.418 33.865 17.628 1 91.44 991 ALA A O 1
ATOM 7742 N N . ALA A 1 992 ? 9.905 32.54 15.895 1 92.84 992 ALA A N 1
ATOM 7743 C CA . ALA A 1 992 ? 10.591 33.408 14.94 1 92.84 992 ALA A CA 1
ATOM 7744 C C . ALA A 1 992 ? 9.987 33.274 13.545 1 92.84 992 ALA A C 1
ATOM 7746 O O . ALA A 1 992 ? 9.379 32.251 13.22 1 92.84 992 ALA A O 1
ATOM 7747 N N . ASN A 1 993 ? 10.148 34.353 12.846 1 92.45 993 ASN A N 1
ATOM 7748 C CA . ASN A 1 993 ? 9.768 34.313 11.438 1 92.45 993 ASN A CA 1
ATOM 7749 C C . ASN A 1 993 ? 10.985 34.44 10.525 1 92.45 993 ASN A C 1
ATOM 7751 O O . ASN A 1 993 ? 12.005 35.008 10.919 1 92.45 993 ASN A O 1
ATOM 7755 N N . LEU A 1 994 ? 10.885 33.799 9.413 1 91.26 994 LEU A N 1
ATOM 7756 C CA . LEU A 1 994 ? 11.911 33.908 8.382 1 91.26 994 LEU A CA 1
ATOM 7757 C C . LEU A 1 994 ? 11.295 33.808 6.99 1 91.26 994 LEU A C 1
ATOM 7759 O O . LEU A 1 994 ? 10.31 34.487 6.692 1 91.26 994 LEU A O 1
ATOM 7763 N N . ASN A 1 995 ? 11.825 32.998 6.106 1 91.19 995 ASN A N 1
ATOM 7764 C CA . ASN A 1 995 ? 11.358 32.937 4.725 1 91.19 995 ASN A CA 1
ATOM 7765 C C . ASN A 1 995 ? 10.665 31.611 4.425 1 91.19 995 ASN A C 1
ATOM 7767 O O . ASN A 1 995 ? 10.974 30.956 3.428 1 91.19 995 ASN A O 1
ATOM 7771 N N . SER A 1 996 ? 9.719 31.272 5.233 1 92.32 996 SER A N 1
ATOM 7772 C CA . SER A 1 996 ? 8.902 30.091 4.972 1 92.32 996 SER A CA 1
ATOM 7773 C C . SER A 1 996 ? 7.766 30.407 4.005 1 92.32 996 SER A C 1
ATOM 7775 O O . SER A 1 996 ? 7.495 31.575 3.718 1 92.32 996 SER A O 1
ATOM 7777 N N . TYR A 1 997 ? 7.152 29.441 3.389 1 94.31 997 TYR A N 1
ATOM 7778 C CA . TYR A 1 997 ? 6.003 29.628 2.511 1 94.31 997 TYR A CA 1
ATOM 7779 C C . TYR A 1 997 ? 4.977 30.559 3.145 1 94.31 997 TYR A C 1
ATOM 7781 O O . TYR A 1 997 ? 4.511 30.312 4.26 1 94.31 997 TYR A O 1
ATOM 7789 N N . PRO A 1 998 ? 4.626 31.591 2.548 1 93.96 998 PRO A N 1
ATOM 7790 C CA . PRO A 1 998 ? 3.757 32.588 3.177 1 93.96 998 PRO A CA 1
ATOM 7791 C C . PRO A 1 998 ? 2.301 32.135 3.258 1 93.96 998 PRO A C 1
ATOM 7793 O O . PRO A 1 998 ? 1.886 31.241 2.516 1 93.96 998 PRO A O 1
ATOM 7796 N N . THR A 1 999 ? 1.607 32.736 4.142 1 92.37 999 THR A N 1
ATOM 7797 C CA . THR A 1 999 ? 0.164 32.532 4.211 1 92.37 999 THR A CA 1
ATOM 7798 C C . THR A 1 999 ? -0.511 33.004 2.926 1 92.37 999 THR A C 1
ATOM 7800 O O . THR A 1 999 ? -0.08 33.986 2.317 1 92.37 999 THR A O 1
ATOM 7803 N N . VAL A 1 1000 ? -1.572 32.347 2.552 1 94.34 1000 VAL A N 1
ATOM 7804 C CA . VAL A 1 1000 ? -2.258 32.681 1.308 1 94.34 1000 VAL A CA 1
ATOM 7805 C C . VAL A 1 1000 ? -3.708 33.059 1.602 1 94.34 1000 VAL A C 1
ATOM 7807 O O . VAL A 1 1000 ? -4.274 32.633 2.612 1 94.34 1000 VAL A O 1
ATOM 7810 N N . LYS A 1 1001 ? -4.23 33.93 0.872 1 95.04 1001 LYS A N 1
ATOM 7811 C CA . LYS A 1 1001 ? -5.67 34.166 0.839 1 95.04 1001 LYS A CA 1
ATOM 7812 C C . LYS A 1 1001 ? -6.321 33.433 -0.33 1 95.04 1001 LYS A C 1
ATOM 7814 O O . LYS A 1 1001 ? -5.699 33.25 -1.378 1 95.04 1001 LYS A O 1
ATOM 7819 N N . SER A 1 1002 ? -7.476 33.002 -0.152 1 93.8 1002 SER A N 1
ATOM 7820 C CA . SER A 1 1002 ? -8.136 32.223 -1.194 1 93.8 1002 SER A CA 1
ATOM 7821 C C . SER A 1 1002 ? -9.591 32.648 -1.366 1 93.8 1002 SER A C 1
ATOM 7823 O O . SER A 1 1002 ? -10.211 33.149 -0.426 1 93.8 1002 SER A O 1
ATOM 7825 N N . PHE A 1 1003 ? -10.126 32.464 -2.575 1 95.05 1003 PHE A N 1
ATOM 7826 C CA . PHE A 1 1003 ? -11.515 32.657 -2.971 1 95.05 1003 PHE A CA 1
ATOM 7827 C C . PHE A 1 1003 ? -12.054 31.42 -3.679 1 95.05 1003 PHE A C 1
ATOM 7829 O O . PHE A 1 1003 ? -11.45 30.936 -4.638 1 95.05 1003 PHE A O 1
ATOM 7836 N N . LEU A 1 1004 ? -13.138 30.999 -3.173 1 95.03 1004 LEU A N 1
ATOM 7837 C CA . LEU A 1 1004 ? -13.676 29.763 -3.731 1 95.03 1004 LEU A CA 1
ATOM 7838 C C . LEU A 1 1004 ? -15.144 29.931 -4.109 1 95.03 1004 LEU A C 1
ATOM 7840 O O . LEU A 1 1004 ? -15.9 30.597 -3.398 1 95.03 1004 LEU A O 1
ATOM 7844 N N . LEU A 1 1005 ? -15.535 29.368 -5.237 1 96.23 1005 LEU A N 1
ATOM 7845 C CA . LEU A 1 1005 ? -16.915 29.163 -5.662 1 96.23 1005 LEU A CA 1
ATOM 7846 C C . LEU A 1 1005 ? -17.296 27.688 -5.578 1 96.23 1005 LEU A C 1
ATOM 7848 O O . LEU A 1 1005 ? -16.578 26.827 -6.09 1 96.23 1005 LEU A O 1
ATOM 7852 N N . GLY A 1 1006 ? -18.332 27.484 -4.798 1 94.85 1006 GLY A N 1
ATOM 7853 C CA . GLY A 1 1006 ? -18.714 26.092 -4.615 1 94.85 1006 GLY A CA 1
ATOM 7854 C C . GLY A 1 1006 ? -20.175 25.828 -4.927 1 94.85 1006 GLY A C 1
ATOM 7855 O O . GLY A 1 1006 ? -20.998 26.745 -4.892 1 94.85 1006 GLY A O 1
ATOM 7856 N N . ILE A 1 1007 ? -20.541 24.603 -5.319 1 95.43 1007 ILE A N 1
ATOM 7857 C CA . ILE A 1 1007 ? -21.901 24.123 -5.54 1 95.43 1007 ILE A CA 1
ATOM 7858 C C . ILE A 1 1007 ? -22.064 22.735 -4.923 1 95.43 1007 ILE A C 1
ATOM 7860 O O . ILE A 1 1007 ? -21.181 21.883 -5.053 1 95.43 1007 ILE A O 1
ATOM 7864 N N . ASP A 1 1008 ? -23.069 22.572 -4.129 1 93.56 1008 ASP A N 1
ATOM 7865 C CA . ASP A 1 1008 ? -23.468 21.278 -3.584 1 93.56 1008 ASP A CA 1
ATOM 7866 C C . ASP A 1 1008 ? -24.826 20.846 -4.134 1 93.56 1008 ASP A C 1
ATOM 7868 O O . ASP A 1 1008 ? -25.809 21.58 -4.021 1 93.56 1008 ASP A O 1
ATOM 7872 N N . VAL A 1 1009 ? -24.847 19.709 -4.7 1 93.87 1009 VAL A N 1
ATOM 7873 C CA . VAL A 1 1009 ? -26.089 19.171 -5.245 1 93.87 1009 VAL A CA 1
ATOM 7874 C C . VAL A 1 1009 ? -26.442 17.865 -4.536 1 93.87 1009 VAL A C 1
ATOM 7876 O O . VAL A 1 1009 ? -25.598 16.976 -4.404 1 93.87 1009 VAL A O 1
ATOM 7879 N N . THR A 1 1010 ? -27.628 17.834 -4.067 1 90.3 1010 THR A N 1
ATOM 7880 C CA . THR A 1 1010 ? -28.112 16.624 -3.411 1 90.3 1010 THR A CA 1
ATOM 7881 C C . THR A 1 1010 ? -29.239 15.985 -4.217 1 90.3 1010 THR A C 1
ATOM 7883 O O . THR A 1 1010 ? -30.081 16.688 -4.78 1 90.3 1010 THR A O 1
ATOM 7886 N N . PHE A 1 1011 ? -29.248 14.743 -4.177 1 88.05 1011 PHE A N 1
ATOM 7887 C CA . PHE A 1 1011 ? -30.249 13.956 -4.886 1 88.05 1011 PHE A CA 1
ATOM 7888 C C . PHE A 1 1011 ? -30.963 13.004 -3.934 1 88.05 1011 PHE A C 1
ATOM 7890 O O . PHE A 1 1011 ? -30.401 12.6 -2.914 1 88.05 1011 PHE A O 1
ATOM 7897 N N . MET B 1 1 ? -75.475 36.524 -20.772 1 17.5 1 MET B N 1
ATOM 7898 C CA . MET B 1 1 ? -74.435 36.401 -19.755 1 17.5 1 MET B CA 1
ATOM 7899 C C . MET B 1 1 ? -74.789 35.315 -18.744 1 17.5 1 MET B C 1
ATOM 7901 O O . MET B 1 1 ? -75.746 35.459 -17.982 1 17.5 1 MET B O 1
ATOM 7905 N N . LYS B 1 2 ? -74.338 33.853 -19.227 1 18.21 2 LYS B N 1
ATOM 7906 C CA . LYS B 1 2 ? -73.814 32.524 -19.532 1 18.21 2 LYS B CA 1
ATOM 7907 C C . LYS B 1 2 ? -72.747 32.109 -18.524 1 18.21 2 LYS B C 1
ATOM 7909 O O . LYS B 1 2 ? -71.8 32.856 -18.271 1 18.21 2 LYS B O 1
ATOM 7914 N N . THR B 1 3 ? -73.171 31.172 -17.633 1 22.86 3 THR B N 1
ATOM 7915 C CA . THR B 1 3 ? -73.827 30.301 -16.664 1 22.86 3 THR B CA 1
ATOM 7916 C C . THR B 1 3 ? -72.946 29.1 -16.334 1 22.86 3 THR B C 1
ATOM 7918 O O . THR B 1 3 ? -73.408 28.134 -15.722 1 22.86 3 THR B O 1
ATOM 7921 N N . LYS B 1 4 ? -71.746 29.052 -17.226 1 22.9 4 LYS B N 1
ATOM 7922 C CA . LYS B 1 4 ? -70.847 27.977 -17.635 1 22.9 4 LYS B CA 1
ATOM 7923 C C . LYS B 1 4 ? -70.116 27.385 -16.433 1 22.9 4 LYS B C 1
ATOM 7925 O O . LYS B 1 4 ? -69.335 26.443 -16.578 1 22.9 4 LYS B O 1
ATOM 7930 N N . PHE B 1 5 ? -70.023 28.346 -15.482 1 24.13 5 PHE B N 1
ATOM 7931 C CA . PHE B 1 5 ? -69.113 28.058 -14.38 1 24.13 5 PHE B CA 1
ATOM 7932 C C . PHE B 1 5 ? -69.635 26.901 -13.535 1 24.13 5 PHE B C 1
ATOM 7934 O O . PHE B 1 5 ? -68.998 26.502 -12.559 1 24.13 5 PHE B O 1
ATOM 7941 N N . ASN B 1 6 ? -71.061 26.635 -13.679 1 23.63 6 ASN B N 1
ATOM 7942 C CA . ASN B 1 6 ? -71.738 25.736 -12.751 1 23.63 6 ASN B CA 1
ATOM 7943 C C . ASN B 1 6 ? -71.249 24.299 -12.905 1 23.63 6 ASN B C 1
ATOM 7945 O O . ASN B 1 6 ? -71.349 23.501 -11.971 1 23.63 6 ASN B O 1
ATOM 7949 N N . GLY B 1 7 ? -71.26 23.934 -14.285 1 24.4 7 GLY B N 1
ATOM 7950 C CA . GLY B 1 7 ? -71.32 22.51 -14.575 1 24.4 7 GLY B CA 1
ATOM 7951 C C . GLY B 1 7 ? -70.115 21.745 -14.063 1 24.4 7 GLY B C 1
ATOM 7952 O O . GLY B 1 7 ? -70.167 20.523 -13.912 1 24.4 7 GLY B O 1
ATOM 7953 N N . ILE B 1 8 ? -68.985 22.503 -14.226 1 26.17 8 ILE B N 1
ATOM 7954 C CA . ILE B 1 8 ? -67.737 21.748 -14.197 1 26.17 8 ILE B CA 1
ATOM 7955 C C . ILE B 1 8 ? -67.504 21.19 -12.794 1 26.17 8 ILE B C 1
ATOM 7957 O O . ILE B 1 8 ? -66.632 20.342 -12.594 1 26.17 8 ILE B O 1
ATOM 7961 N N . LEU B 1 9 ? -68.24 21.888 -11.733 1 26.8 9 LEU B N 1
ATOM 7962 C CA . LEU B 1 9 ? -67.97 21.524 -10.347 1 26.8 9 LEU B CA 1
ATOM 7963 C C . LEU B 1 9 ? -68.451 20.108 -10.052 1 26.8 9 LEU B C 1
ATOM 7965 O O . LEU B 1 9 ? -67.993 19.478 -9.095 1 26.8 9 LEU B O 1
ATOM 7969 N N . THR B 1 10 ? -69.594 19.769 -10.736 1 26.85 10 THR B N 1
ATOM 7970 C CA . THR B 1 10 ? -70.288 18.54 -10.37 1 26.85 10 THR B CA 1
ATOM 7971 C C . THR B 1 10 ? -69.395 17.324 -10.601 1 26.85 10 THR B C 1
ATOM 7973 O O . THR B 1 10 ? -69.479 16.337 -9.868 1 26.85 10 THR B O 1
ATOM 7976 N N . LEU B 1 11 ? -68.688 17.385 -11.819 1 27.01 11 LEU B N 1
ATOM 7977 C CA . LEU B 1 11 ? -68.109 16.12 -12.257 1 27.01 11 LEU B CA 1
ATOM 7978 C C . LEU B 1 11 ? -67.021 15.658 -11.295 1 27.01 11 LEU B C 1
ATOM 7980 O O . LEU B 1 11 ? -66.633 14.487 -11.305 1 27.01 11 LEU B O 1
ATOM 7984 N N . PHE B 1 12 ? -66.374 16.655 -10.609 1 25.53 12 PHE B N 1
ATOM 7985 C CA . PHE B 1 12 ? -65.231 16.241 -9.805 1 25.53 12 PHE B CA 1
ATOM 7986 C C . PHE B 1 12 ? -65.675 15.35 -8.651 1 25.53 12 PHE B C 1
ATOM 7988 O O . PHE B 1 12 ? -64.842 14.769 -7.952 1 25.53 12 PHE B O 1
ATOM 7995 N N . LEU B 1 13 ? -66.962 15.497 -8.182 1 25.65 13 LEU B N 1
ATOM 7996 C CA . LEU B 1 13 ? -67.414 14.839 -6.962 1 25.65 13 LEU B CA 1
ATOM 7997 C C . LEU B 1 13 ? -67.545 13.334 -7.172 1 25.65 13 LEU B C 1
ATOM 7999 O O . LEU B 1 13 ? -67.632 12.573 -6.206 1 25.65 13 LEU B O 1
ATOM 8003 N N . ALA B 1 14 ? -68.046 12.985 -8.336 1 28.19 14 ALA B N 1
ATOM 8004 C CA . ALA B 1 14 ? -68.552 11.618 -8.424 1 28.19 14 ALA B CA 1
ATOM 8005 C C . ALA B 1 14 ? -67.424 10.604 -8.253 1 28.19 14 ALA B C 1
ATOM 8007 O O . ALA B 1 14 ? -67.677 9.413 -8.055 1 28.19 14 ALA B O 1
ATOM 8008 N N . LEU B 1 15 ? -66.288 10.918 -8.793 1 27.26 15 LEU B N 1
ATOM 8009 C CA . LEU B 1 15 ? -65.389 9.781 -8.955 1 27.26 15 LEU B CA 1
ATOM 8010 C C . LEU B 1 15 ? -64.873 9.3 -7.603 1 27.26 15 LEU B C 1
ATOM 8012 O O . LEU B 1 15 ? -63.991 8.441 -7.54 1 27.26 15 LEU B O 1
ATOM 8016 N N . ILE B 1 16 ? -65.237 9.974 -6.444 1 28.04 16 ILE B N 1
ATOM 8017 C CA . ILE B 1 16 ? -64.632 9.6 -5.17 1 28.04 16 ILE B CA 1
ATOM 8018 C C . ILE B 1 16 ? -65.213 8.27 -4.694 1 28.04 16 ILE B C 1
ATOM 8020 O O . ILE B 1 16 ? -64.862 7.783 -3.617 1 28.04 16 ILE B O 1
ATOM 8024 N N . VAL B 1 17 ? -66.397 7.856 -5.181 1 27.84 17 VAL B N 1
ATOM 8025 C CA . VAL B 1 17 ? -67.176 7.055 -4.242 1 27.84 17 VAL B CA 1
ATOM 8026 C C . VAL B 1 17 ? -66.457 5.737 -3.966 1 27.84 17 VAL B C 1
ATOM 8028 O O . VAL B 1 17 ? -66.379 5.293 -2.818 1 27.84 17 VAL B O 1
ATOM 8031 N N . GLN B 1 18 ? -66.287 4.856 -4.942 1 27.59 18 GLN B N 1
ATOM 8032 C CA . GLN B 1 18 ? -66.587 3.476 -4.575 1 27.59 18 GLN B CA 1
ATOM 8033 C C . GLN B 1 18 ? -65.412 2.833 -3.844 1 27.59 18 GLN B C 1
ATOM 8035 O O . GLN B 1 18 ? -64.413 2.466 -4.466 1 27.59 18 GLN B O 1
ATOM 8040 N N . ILE B 1 19 ? -64.894 3.439 -2.832 1 30.74 19 ILE B N 1
ATOM 8041 C CA . ILE B 1 19 ? -63.845 2.749 -2.089 1 30.74 19 ILE B CA 1
ATOM 8042 C C . ILE B 1 19 ? -64.38 1.423 -1.553 1 30.74 19 ILE B C 1
ATOM 8044 O O . ILE B 1 19 ? -65.264 1.405 -0.692 1 30.74 19 ILE B O 1
ATOM 8048 N N . SER B 1 20 ? -64.735 0.464 -2.407 1 31.74 20 SER B N 1
ATOM 8049 C CA . SER B 1 20 ? -65.114 -0.873 -1.962 1 31.74 20 SER B CA 1
ATOM 8050 C C . SER B 1 20 ? -64.123 -1.417 -0.938 1 31.74 20 SER B C 1
ATOM 8052 O O . SER B 1 20 ? -62.91 -1.372 -1.156 1 31.74 20 SER B O 1
ATOM 8054 N N . PHE B 1 21 ? -64.454 -1.245 0.311 1 36.13 21 PHE B N 1
ATOM 8055 C CA . PHE B 1 21 ? -63.822 -1.873 1.466 1 36.13 21 PHE B CA 1
ATOM 8056 C C . PHE B 1 21 ? -63.563 -3.351 1.204 1 36.13 21 PHE B C 1
ATOM 8058 O O . PHE B 1 21 ? -64.497 -4.156 1.18 1 36.13 21 PHE B O 1
ATOM 8065 N N . ALA B 1 22 ? -62.745 -3.678 0.414 1 40.3 22 ALA B N 1
ATOM 8066 C CA . ALA B 1 22 ? -62.404 -5.092 0.276 1 40.3 22 ALA B CA 1
ATOM 8067 C C . ALA B 1 22 ? -61.97 -5.684 1.613 1 40.3 22 ALA B C 1
ATOM 8069 O O . ALA B 1 22 ? -61.055 -5.169 2.26 1 40.3 22 ALA B O 1
ATOM 8070 N N . GLN B 1 23 ? -62.858 -6.241 2.392 1 50.47 23 GLN B N 1
ATOM 8071 C CA . GLN B 1 23 ? -62.723 -6.95 3.66 1 50.47 23 GLN B CA 1
ATOM 8072 C C . GLN B 1 23 ? -61.523 -7.893 3.637 1 50.47 23 GLN B C 1
ATOM 8074 O O . GLN B 1 23 ? -61.322 -8.627 2.667 1 50.47 23 GLN B O 1
ATOM 8079 N N . ASP B 1 24 ? -60.65 -7.764 4.473 1 61.27 24 ASP B N 1
ATOM 8080 C CA . ASP B 1 24 ? -59.524 -8.671 4.667 1 61.27 24 ASP B CA 1
ATOM 8081 C C . ASP B 1 24 ? -60.004 -10.102 4.897 1 61.27 24 ASP B C 1
ATOM 8083 O O . ASP B 1 24 ? -60.931 -10.334 5.676 1 61.27 24 ASP B O 1
ATOM 8087 N N . LYS B 1 25 ? -59.711 -10.898 4.038 1 74.85 25 LYS B N 1
ATOM 8088 C CA . LYS B 1 25 ? -60.013 -12.313 4.228 1 74.85 25 LYS B CA 1
ATOM 8089 C C . LYS B 1 25 ? -58.751 -13.105 4.559 1 74.85 25 LYS B C 1
ATOM 8091 O O . LYS B 1 25 ? -57.641 -12.679 4.233 1 74.85 25 LYS B O 1
ATOM 8096 N N . ILE B 1 26 ? -58.996 -14.089 5.315 1 79.25 26 ILE B N 1
ATOM 8097 C CA . ILE B 1 26 ? -57.941 -15.026 5.684 1 79.25 26 ILE B CA 1
ATOM 8098 C C . ILE B 1 26 ? -57.683 -15.993 4.53 1 79.25 26 ILE B C 1
ATOM 8100 O O . ILE B 1 26 ? -58.582 -16.727 4.114 1 79.25 26 ILE B O 1
ATOM 8104 N N . ILE B 1 27 ? -56.556 -15.784 3.912 1 82.1 27 ILE B N 1
ATOM 8105 C CA . ILE B 1 27 ? -56.156 -16.693 2.842 1 82.1 27 ILE B CA 1
ATOM 8106 C C . ILE B 1 27 ? -55.299 -17.819 3.415 1 82.1 27 ILE B C 1
ATOM 8108 O O . ILE B 1 27 ? -54.336 -17.566 4.143 1 82.1 27 ILE B O 1
ATOM 8112 N N . SER B 1 28 ? -55.753 -18.944 3.238 1 84 28 SER B N 1
ATOM 8113 C CA . SER B 1 28 ? -55.005 -20.136 3.626 1 84 28 SER B CA 1
ATOM 8114 C C . SER B 1 28 ? -54.66 -20.992 2.413 1 84 28 SER B C 1
ATOM 8116 O O . SER B 1 28 ? -55.308 -20.888 1.368 1 84 28 SER B O 1
ATOM 8118 N N . GLY B 1 29 ? -53.591 -21.643 2.408 1 83.24 29 GLY B N 1
ATOM 8119 C CA . GLY B 1 29 ? -53.205 -22.546 1.336 1 83.24 29 GLY B CA 1
ATOM 8120 C C . GLY B 1 29 ? -52.007 -23.409 1.685 1 83.24 29 GLY B C 1
ATOM 8121 O O . GLY B 1 29 ? -51.49 -23.34 2.802 1 83.24 29 GLY B O 1
ATOM 8122 N N . VAL B 1 30 ? -51.731 -24.333 0.851 1 82.92 30 VAL B N 1
ATOM 8123 C CA . VAL B 1 30 ? -50.572 -25.215 0.929 1 82.92 30 VAL B CA 1
ATOM 8124 C C . VAL B 1 30 ? -49.581 -24.866 -0.179 1 82.92 30 VAL B C 1
ATOM 8126 O O . VAL B 1 30 ? -49.969 -24.698 -1.338 1 82.92 30 VAL B O 1
ATOM 8129 N N . VAL B 1 31 ? -48.437 -24.541 0.203 1 83.6 31 VAL B N 1
ATOM 8130 C CA . VAL B 1 31 ? -47.356 -24.408 -0.767 1 83.6 31 VAL B CA 1
ATOM 8131 C C . VAL B 1 31 ? -46.609 -25.734 -0.894 1 83.6 31 VAL B C 1
ATOM 8133 O O . VAL B 1 31 ? -46.164 -26.301 0.107 1 83.6 31 VAL B O 1
ATOM 8136 N N . SER B 1 32 ? -46.537 -26.246 -2.054 1 78.13 32 SER B N 1
ATOM 8137 C CA . SER B 1 32 ? -45.867 -27.511 -2.335 1 78.13 32 SER B CA 1
ATOM 8138 C C . SER B 1 32 ? -44.943 -27.39 -3.543 1 78.13 32 SER B C 1
ATOM 8140 O O . SER B 1 32 ? -44.971 -26.383 -4.254 1 78.13 32 SER B O 1
ATOM 8142 N N . ASP B 1 33 ? -44.004 -28.261 -3.629 1 71.52 33 ASP B N 1
ATOM 8143 C CA . ASP B 1 33 ? -43.339 -28.556 -4.894 1 71.52 33 ASP B CA 1
ATOM 8144 C C . ASP B 1 33 ? -43.788 -29.907 -5.448 1 71.52 33 ASP B C 1
ATOM 8146 O O . ASP B 1 33 ? -44.749 -30.499 -4.952 1 71.52 33 ASP B O 1
ATOM 8150 N N . GLU B 1 34 ? -43.072 -30.338 -6.629 1 64.11 34 GLU B N 1
ATOM 8151 C CA . GLU B 1 34 ? -43.457 -31.607 -7.24 1 64.11 34 GLU B CA 1
ATOM 8152 C C . GLU B 1 34 ? -43.365 -32.753 -6.237 1 64.11 34 GLU B C 1
ATOM 8154 O O . GLU B 1 34 ? -44.04 -33.773 -6.389 1 64.11 34 GLU B O 1
ATOM 8159 N N . SER B 1 35 ? -42.462 -32.543 -5.228 1 63.08 35 SER B N 1
ATOM 8160 C CA . SER B 1 35 ? -42.19 -33.662 -4.331 1 63.08 35 SER B CA 1
ATOM 8161 C C . SER B 1 35 ? -43.086 -33.612 -3.098 1 63.08 35 SER B C 1
ATOM 8163 O O . SER B 1 35 ? -43.095 -34.546 -2.293 1 63.08 35 SER B O 1
ATOM 8165 N N . GLY B 1 36 ? -43.718 -32.506 -2.839 1 71.06 36 GLY B N 1
ATOM 8166 C CA . GLY B 1 36 ? -44.615 -32.44 -1.697 1 71.06 36 GLY B CA 1
ATOM 8167 C C . GLY B 1 36 ? -44.695 -31.056 -1.081 1 71.06 36 GLY B C 1
ATOM 8168 O O . GLY B 1 36 ? -44.2 -30.085 -1.656 1 71.06 36 GLY B O 1
ATOM 8169 N N . PRO B 1 37 ? -45.253 -31.007 0.194 1 73.79 37 PRO B N 1
ATOM 8170 C CA . PRO B 1 37 ? -45.397 -29.704 0.847 1 73.79 37 PRO B CA 1
ATOM 8171 C C . PRO B 1 37 ? -44.053 -29.056 1.175 1 73.79 37 PRO B C 1
ATOM 8173 O O . PRO B 1 37 ? -43.106 -29.75 1.553 1 73.79 37 PRO B O 1
ATOM 8176 N N . LEU B 1 38 ? -43.754 -27.833 0.823 1 74.71 38 LEU B N 1
ATOM 8177 C CA . LEU B 1 38 ? -42.523 -27.081 1.04 1 74.71 38 LEU B CA 1
ATOM 8178 C C . LEU B 1 38 ? -42.585 -26.303 2.35 1 74.71 38 LEU B C 1
ATOM 8180 O O . LEU B 1 38 ? -43.34 -25.336 2.468 1 74.71 38 LEU B O 1
ATOM 8184 N N . PRO B 1 39 ? -41.843 -26.855 3.294 1 74.07 39 PRO B N 1
ATOM 8185 C CA . PRO B 1 39 ? -41.8 -26.067 4.528 1 74.07 39 PRO B CA 1
ATOM 8186 C C . PRO B 1 39 ? -40.871 -24.859 4.426 1 74.07 39 PRO B C 1
ATOM 8188 O O . PRO B 1 39 ? -39.856 -24.914 3.727 1 74.07 39 PRO B O 1
ATOM 8191 N N . GLY B 1 40 ? -41.143 -23.739 5.016 1 71.92 40 GLY B N 1
ATOM 8192 C CA . GLY B 1 40 ? -40.253 -22.596 5.142 1 71.92 40 GLY B CA 1
ATOM 8193 C C . GLY B 1 40 ? -40.318 -21.655 3.955 1 71.92 40 GLY B C 1
ATOM 8194 O O . GLY B 1 40 ? -39.396 -20.869 3.727 1 71.92 40 GLY B O 1
ATOM 8195 N N . VAL B 1 41 ? -41.331 -21.815 3.084 1 76.66 41 VAL B N 1
ATOM 8196 C CA . VAL B 1 41 ? -41.535 -20.868 1.994 1 76.66 41 VAL B CA 1
ATOM 8197 C C . VAL B 1 41 ? -41.992 -19.523 2.556 1 76.66 41 VAL B C 1
ATOM 8199 O O . VAL B 1 41 ? -42.974 -19.456 3.299 1 76.66 41 VAL B O 1
ATOM 8202 N N . THR B 1 42 ? -41.308 -18.616 2.178 1 79.47 42 THR B N 1
ATOM 8203 C CA . THR B 1 42 ? -41.689 -17.275 2.606 1 79.47 42 THR B CA 1
ATOM 8204 C C . THR B 1 42 ? -42.77 -16.702 1.694 1 79.47 42 THR B C 1
ATOM 8206 O O . THR B 1 42 ? -42.59 -16.634 0.477 1 79.47 42 THR B O 1
ATOM 8209 N N . ILE B 1 43 ? -43.966 -16.432 2.222 1 80.77 43 ILE B N 1
ATOM 8210 C CA . ILE B 1 43 ? -45.068 -15.802 1.504 1 80.77 43 ILE B CA 1
ATOM 8211 C C . ILE B 1 43 ? -45.22 -14.353 1.961 1 80.77 43 ILE B C 1
ATOM 8213 O O . ILE B 1 43 ? -45.467 -14.09 3.141 1 80.77 43 ILE B O 1
ATOM 8217 N N . ILE B 1 44 ? -44.935 -13.524 1.029 1 78.71 44 ILE B N 1
ATOM 8218 C CA . ILE B 1 44 ? -44.989 -12.102 1.35 1 78.71 44 ILE B CA 1
ATOM 8219 C C . ILE B 1 44 ? -46.033 -11.415 0.473 1 78.71 44 ILE B C 1
ATOM 8221 O O . ILE B 1 44 ? -46.163 -11.73 -0.712 1 78.71 44 ILE B O 1
ATOM 8225 N N . LYS B 1 45 ? -46.939 -10.567 0.998 1 76.15 45 LYS B N 1
ATOM 8226 C CA . LYS B 1 45 ? -47.796 -9.68 0.216 1 76.15 45 LYS B CA 1
ATOM 8227 C C . LYS B 1 45 ? -46.97 -8.631 -0.525 1 76.15 45 LYS B C 1
ATOM 8229 O O . LYS B 1 45 ? -46.269 -7.832 0.099 1 76.15 45 LYS B O 1
ATOM 8234 N N . LYS B 1 46 ? -46.932 -8.727 -1.847 1 74.03 46 LYS B N 1
ATOM 8235 C CA . LYS B 1 46 ? -46.11 -7.87 -2.696 1 74.03 46 LYS B CA 1
ATOM 8236 C C . LYS B 1 46 ? -46.275 -6.401 -2.318 1 74.03 46 LYS B C 1
ATOM 8238 O O . LYS B 1 46 ? -47.398 -5.906 -2.202 1 74.03 46 LYS B O 1
ATOM 8243 N N . GLY B 1 47 ? -45.256 -5.633 -2.066 1 63.55 47 GLY B N 1
ATOM 8244 C CA . GLY B 1 47 ? -45.266 -4.216 -1.74 1 63.55 47 GLY B CA 1
ATOM 8245 C C . GLY B 1 47 ? -45.384 -3.946 -0.252 1 63.55 47 GLY B C 1
ATOM 8246 O O . GLY B 1 47 ? -45.47 -2.791 0.17 1 63.55 47 GLY B O 1
ATOM 8247 N N . THR B 1 48 ? -45.704 -5.139 0.545 1 64.37 48 THR B N 1
ATOM 8248 C CA . THR B 1 48 ? -45.817 -4.99 1.991 1 64.37 48 THR B CA 1
ATOM 8249 C C . THR B 1 48 ? -44.782 -5.853 2.707 1 64.37 48 THR B C 1
ATOM 8251 O O . THR B 1 48 ? -44.08 -6.643 2.073 1 64.37 48 THR B O 1
ATOM 8254 N N . THR B 1 49 ? -44.544 -5.597 3.956 1 61.59 49 THR B N 1
ATOM 8255 C CA . THR B 1 49 ? -43.672 -6.436 4.772 1 61.59 49 THR B CA 1
ATOM 8256 C C . THR B 1 49 ? -44.473 -7.529 5.473 1 61.59 49 THR B C 1
ATOM 8258 O O . THR B 1 49 ? -43.95 -8.227 6.344 1 61.59 49 THR B O 1
ATOM 8261 N N . ILE B 1 50 ? -45.734 -7.765 5.171 1 66.85 50 ILE B N 1
ATOM 8262 C CA . ILE B 1 50 ? -46.568 -8.794 5.78 1 66.85 50 ILE B CA 1
ATOM 8263 C C . ILE B 1 50 ? -46.307 -10.138 5.103 1 66.85 50 ILE B C 1
ATOM 8265 O O . ILE B 1 50 ? -46.527 -10.287 3.899 1 66.85 50 ILE B O 1
ATOM 8269 N N . GLY B 1 51 ? -45.528 -10.997 5.672 1 72.3 51 GLY B N 1
ATOM 8270 C CA . GLY B 1 51 ? -45.276 -12.323 5.13 1 72.3 51 GLY B CA 1
ATOM 8271 C C . GLY B 1 51 ? -45.347 -13.419 6.177 1 72.3 51 GLY B C 1
ATOM 8272 O O . GLY B 1 51 ? -45.326 -13.14 7.378 1 72.3 51 GLY B O 1
ATOM 8273 N N . VAL B 1 52 ? -45.774 -14.562 5.747 1 78.04 52 VAL B N 1
ATOM 8274 C CA . VAL B 1 52 ? -45.788 -15.769 6.565 1 78.04 52 VAL B CA 1
ATOM 8275 C C . VAL B 1 52 ? -44.907 -16.839 5.924 1 78.04 52 VAL B C 1
ATOM 8277 O O . VAL B 1 52 ? -44.533 -16.725 4.754 1 78.04 52 VAL B O 1
ATOM 8280 N N . GLU B 1 53 ? -44.46 -17.771 6.732 1 78.22 53 GLU B N 1
ATOM 8281 C CA . GLU B 1 53 ? -43.766 -18.953 6.231 1 78.22 53 GLU B CA 1
ATOM 8282 C C . GLU B 1 53 ? -44.645 -20.196 6.34 1 78.22 53 GLU B C 1
ATOM 8284 O O . GLU B 1 53 ? -45.434 -20.324 7.278 1 78.22 53 GLU B O 1
ATOM 8289 N N . THR B 1 54 ? -44.435 -21.055 5.39 1 79.25 54 THR B N 1
ATOM 8290 C CA . THR B 1 54 ? -45.2 -22.296 5.432 1 79.25 54 THR B CA 1
ATOM 8291 C C . THR B 1 54 ? -44.743 -23.174 6.594 1 79.25 54 THR B C 1
ATOM 8293 O O . THR B 1 54 ? -43.582 -23.117 7.003 1 79.25 54 THR B O 1
ATOM 8296 N N . ASP B 1 55 ? -45.656 -23.985 7.178 1 77.1 55 ASP B N 1
ATOM 8297 C CA . ASP B 1 55 ? -45.31 -24.955 8.213 1 77.1 55 ASP B CA 1
ATOM 8298 C C . ASP B 1 55 ? -44.757 -26.24 7.598 1 77.1 55 ASP B C 1
ATOM 8300 O O . ASP B 1 55 ? -44.544 -26.313 6.386 1 77.1 55 ASP B O 1
ATOM 8304 N N . PHE B 1 56 ? -44.219 -27.496 8.445 1 70.81 56 PHE B N 1
ATOM 8305 C CA . PHE B 1 56 ? -43.575 -28.726 8 1 70.81 56 PHE B CA 1
ATOM 8306 C C . PHE B 1 56 ? -44.418 -29.427 6.941 1 70.81 56 PHE B C 1
ATOM 8308 O O . PHE B 1 56 ? -43.89 -30.166 6.109 1 70.81 56 PHE B O 1
ATOM 8315 N N . ASP B 1 57 ? -45.907 -28.99 6.859 1 74.7 57 ASP B N 1
ATOM 8316 C CA . ASP B 1 57 ? -46.803 -29.598 5.88 1 74.7 57 ASP B CA 1
ATOM 8317 C C . ASP B 1 57 ? -47.107 -28.631 4.738 1 74.7 57 ASP B C 1
ATOM 8319 O O . ASP B 1 57 ? -48.031 -28.858 3.954 1 74.7 57 ASP B O 1
ATOM 8323 N N . GLY B 1 58 ? -46.408 -27.491 4.647 1 76.92 58 GLY B N 1
ATOM 8324 C CA . GLY B 1 58 ? -46.527 -26.51 3.58 1 76.92 58 GLY B CA 1
ATOM 8325 C C . GLY B 1 58 ? -47.713 -25.58 3.753 1 76.92 58 GLY B C 1
ATOM 8326 O O . GLY B 1 58 ? -48.056 -24.827 2.839 1 76.92 58 GLY B O 1
ATOM 8327 N N . ASN B 1 59 ? -48.379 -25.643 4.906 1 79.76 59 ASN B N 1
ATOM 8328 C CA . ASN B 1 59 ? -49.563 -24.817 5.114 1 79.76 59 ASN B CA 1
ATOM 8329 C C . ASN B 1 59 ? -49.189 -23.382 5.475 1 79.76 59 ASN B C 1
ATOM 8331 O O . ASN B 1 59 ? -48.201 -23.15 6.174 1 79.76 59 ASN B O 1
ATOM 8335 N N . TYR B 1 60 ? -49.922 -22.425 4.882 1 82.05 60 TYR B N 1
ATOM 8336 C CA . TYR B 1 60 ? -49.758 -21.032 5.283 1 82.05 60 TYR B CA 1
ATOM 8337 C C . TYR B 1 60 ? -51.11 -20.358 5.479 1 82.05 60 TYR B C 1
ATOM 8339 O O . TYR B 1 60 ? -52.122 -20.812 4.938 1 82.05 60 TYR B O 1
ATOM 8347 N N . THR B 1 61 ? -51.29 -19.404 6.419 1 83.79 61 THR B N 1
ATOM 8348 C CA . THR B 1 61 ? -52.422 -18.504 6.609 1 83.79 61 THR B CA 1
ATOM 8349 C C . THR B 1 61 ? -51.959 -17.05 6.637 1 83.79 61 THR B C 1
ATOM 8351 O O . THR B 1 61 ? -51.033 -16.703 7.373 1 83.79 61 THR B O 1
ATOM 8354 N N . ILE B 1 62 ? -52.501 -16.263 5.687 1 79.72 62 ILE B N 1
ATOM 8355 C CA . ILE B 1 62 ? -52.098 -14.863 5.618 1 79.72 62 ILE B CA 1
ATOM 8356 C C . ILE B 1 62 ? -53.33 -13.979 5.44 1 79.72 62 ILE B C 1
ATOM 8358 O O . ILE B 1 62 ? -54.273 -14.352 4.737 1 79.72 62 ILE B O 1
ATOM 8362 N N . ASN B 1 63 ? -53.453 -12.938 6.096 1 79.88 63 ASN B N 1
ATOM 8363 C CA . ASN B 1 63 ? -54.516 -11.959 5.897 1 79.88 63 ASN B CA 1
ATOM 8364 C C . ASN B 1 63 ? -54.26 -11.095 4.666 1 79.88 63 ASN B C 1
ATOM 8366 O O . ASN B 1 63 ? -53.21 -10.46 4.555 1 79.88 63 ASN B O 1
ATOM 8370 N N . ALA B 1 64 ? -55.119 -11.272 3.598 1 77.44 64 ALA B N 1
ATOM 8371 C CA . ALA B 1 64 ? -54.998 -10.498 2.366 1 77.44 64 ALA B CA 1
ATOM 8372 C C . ALA B 1 64 ? -56.37 -10.089 1.837 1 77.44 64 ALA B C 1
ATOM 8374 O O . ALA B 1 64 ? -57.385 -10.689 2.197 1 77.44 64 ALA B O 1
ATOM 8375 N N . LYS B 1 65 ? -56.545 -9.017 1.146 1 75.46 65 LYS B N 1
ATOM 8376 C CA . LYS B 1 65 ? -57.777 -8.594 0.485 1 75.46 65 LYS B CA 1
ATOM 8377 C C . LYS B 1 65 ? -57.801 -9.045 -0.973 1 75.46 65 LYS B C 1
ATOM 8379 O O . LYS B 1 65 ? -56.754 -9.332 -1.557 1 75.46 65 LYS B O 1
ATOM 8384 N N . SER B 1 66 ? -58.899 -9.173 -1.365 1 75.88 66 SER B N 1
ATOM 8385 C CA . SER B 1 66 ? -59.02 -9.468 -2.789 1 75.88 66 SER B CA 1
ATOM 8386 C C . SER B 1 66 ? -58.275 -8.439 -3.632 1 75.88 66 SER B C 1
ATOM 8388 O O . SER B 1 66 ? -58.408 -7.234 -3.41 1 75.88 66 SER B O 1
ATOM 8390 N N . GLY B 1 67 ? -57.327 -8.845 -4.498 1 77.61 67 GLY B N 1
ATOM 8391 C CA . GLY B 1 67 ? -56.476 -7.982 -5.301 1 77.61 67 GLY B CA 1
ATOM 8392 C C . GLY B 1 67 ? -55.036 -7.95 -4.823 1 77.61 67 GLY B C 1
ATOM 8393 O O . GLY B 1 67 ? -54.14 -7.533 -5.56 1 77.61 67 GLY B O 1
ATOM 8394 N N . ASP B 1 68 ? -54.83 -8.444 -3.597 1 76.87 68 ASP B N 1
ATOM 8395 C CA . ASP B 1 68 ? -53.457 -8.501 -3.106 1 76.87 68 ASP B CA 1
ATOM 8396 C C . ASP B 1 68 ? -52.657 -9.578 -3.834 1 76.87 68 ASP B C 1
ATOM 8398 O O . ASP B 1 68 ? -53.212 -10.598 -4.248 1 76.87 68 ASP B O 1
ATOM 8402 N N . VAL B 1 69 ? -51.37 -9.281 -4.141 1 80.87 69 VAL B N 1
ATOM 8403 C CA . VAL B 1 69 ? -50.492 -10.289 -4.725 1 80.87 69 VAL B CA 1
ATOM 8404 C C . VAL B 1 69 ? -49.589 -10.878 -3.644 1 80.87 69 VAL B C 1
ATOM 8406 O O . VAL B 1 69 ? -48.879 -10.144 -2.952 1 80.87 69 VAL B O 1
ATOM 8409 N N . LEU B 1 70 ? -49.699 -12.231 -3.518 1 81.12 70 LEU B N 1
ATOM 8410 C CA . LEU B 1 70 ? -48.821 -12.969 -2.617 1 81.12 70 LEU B CA 1
ATOM 8411 C C . LEU B 1 70 ? -47.592 -13.485 -3.358 1 81.12 70 LEU B C 1
ATOM 8413 O O . LEU B 1 70 ? -47.712 -14.068 -4.438 1 81.12 70 LEU B O 1
ATOM 8417 N N . VAL B 1 71 ? -46.453 -13.138 -2.84 1 80.75 71 VAL B N 1
ATOM 8418 C CA . VAL B 1 71 ? -45.187 -13.61 -3.392 1 80.75 71 VAL B CA 1
ATOM 8419 C C . VAL B 1 71 ? -44.647 -14.757 -2.54 1 80.75 71 VAL B C 1
ATOM 8421 O O . VAL B 1 71 ? -44.432 -14.596 -1.336 1 80.75 71 VAL B O 1
ATOM 8424 N N . PHE B 1 72 ? -44.518 -15.914 -3.153 1 77.25 72 PHE B N 1
ATOM 8425 C CA . PHE B 1 72 ? -43.979 -17.122 -2.54 1 77.25 72 PHE B CA 1
ATOM 8426 C C . PHE B 1 72 ? -42.503 -17.29 -2.88 1 77.25 72 PHE B C 1
ATOM 8428 O O . PHE B 1 72 ? -42.14 -17.416 -4.051 1 77.25 72 PHE B O 1
ATOM 8435 N N . ASN B 1 73 ? -41.676 -17.166 -1.896 1 73.06 73 ASN B N 1
ATOM 8436 C CA . ASN B 1 73 ? -40.232 -17.279 -2.07 1 73.06 73 ASN B CA 1
ATOM 8437 C C . ASN B 1 73 ? -39.658 -18.433 -1.253 1 73.06 73 ASN B C 1
ATOM 8439 O O . ASN B 1 73 ? -39.977 -18.582 -0.072 1 73.06 73 ASN B O 1
ATOM 8443 N N . PHE B 1 74 ? -39.037 -19.358 -1.909 1 66.03 74 PHE B N 1
ATOM 8444 C CA . PHE B 1 74 ? -38.326 -20.47 -1.288 1 66.03 74 PHE B CA 1
ATOM 8445 C C . PHE B 1 74 ? -37.001 -20.727 -1.994 1 66.03 74 PHE B C 1
ATOM 8447 O O . PHE B 1 74 ? -36.935 -20.718 -3.225 1 66.03 74 PHE B O 1
ATOM 8454 N N . VAL B 1 75 ? -35.919 -20.863 -1.222 1 57.9 75 VAL B N 1
ATOM 8455 C CA . VAL B 1 75 ? -34.606 -21.122 -1.803 1 57.9 75 VAL B CA 1
ATOM 8456 C C . VAL B 1 75 ? -34.675 -22.35 -2.707 1 57.9 75 VAL B C 1
ATOM 8458 O O . VAL B 1 75 ? -35.144 -23.411 -2.289 1 57.9 75 VAL B O 1
ATOM 8461 N N . GLY B 1 76 ? -34.282 -22.322 -3.971 1 55.13 76 GLY B N 1
ATOM 8462 C CA . GLY B 1 76 ? -34.276 -23.401 -4.946 1 55.13 76 GLY B CA 1
ATOM 8463 C C . GLY B 1 76 ? -35.563 -23.49 -5.744 1 55.13 76 GLY B C 1
ATOM 8464 O O . GLY B 1 76 ? -35.715 -24.374 -6.589 1 55.13 76 GLY B O 1
ATOM 8465 N N . MET B 1 77 ? -36.608 -22.682 -5.323 1 62.48 77 MET B N 1
ATOM 8466 C CA . MET B 1 77 ? -37.874 -22.698 -6.05 1 62.48 77 MET B CA 1
ATOM 8467 C C . MET B 1 77 ? -38.133 -21.352 -6.72 1 62.48 77 MET B C 1
ATOM 8469 O O . MET B 1 77 ? -37.678 -20.315 -6.235 1 62.48 77 MET B O 1
ATOM 8473 N N . LYS B 1 78 ? -38.604 -21.244 -7.945 1 65.07 78 LYS B N 1
ATOM 8474 C CA . LYS B 1 78 ? -39.014 -20.03 -8.645 1 65.07 78 LYS B CA 1
ATOM 8475 C C . LYS B 1 78 ? -39.993 -19.214 -7.806 1 65.07 78 LYS B C 1
ATOM 8477 O O . LYS B 1 78 ? -40.966 -19.755 -7.278 1 65.07 78 LYS B O 1
ATOM 8482 N N . THR B 1 79 ? -39.587 -17.985 -7.676 1 69.16 79 THR B N 1
ATOM 8483 C CA . THR B 1 79 ? -40.521 -17.113 -6.973 1 69.16 79 THR B CA 1
ATOM 8484 C C . THR B 1 79 ? -41.886 -17.122 -7.655 1 69.16 79 THR B C 1
ATOM 8486 O O . THR B 1 79 ? -41.979 -16.955 -8.873 1 69.16 79 THR B O 1
ATOM 8489 N N . THR B 1 80 ? -42.985 -17.503 -6.953 1 73.77 80 THR B N 1
ATOM 8490 C CA . THR B 1 80 ? -44.339 -17.588 -7.49 1 73.77 80 THR B CA 1
ATOM 8491 C C . THR B 1 80 ? -45.228 -16.503 -6.887 1 73.77 80 THR B C 1
ATOM 8493 O O . THR B 1 80 ? -45.217 -16.287 -5.673 1 73.77 80 THR B O 1
ATOM 8496 N N . GLN B 1 81 ? -45.812 -15.707 -7.767 1 77.71 81 GLN B N 1
ATOM 8497 C CA . GLN B 1 81 ? -46.761 -14.699 -7.306 1 77.71 81 GLN B CA 1
ATOM 8498 C C . GLN B 1 81 ? -48.2 -15.141 -7.56 1 77.71 81 GLN B C 1
ATOM 8500 O O . GLN B 1 81 ? -48.503 -15.711 -8.609 1 77.71 81 GLN B O 1
ATOM 8505 N N . ARG B 1 82 ? -49.094 -15.025 -6.572 1 79.64 82 ARG B N 1
ATOM 8506 C CA . ARG B 1 82 ? -50.517 -15.311 -6.722 1 79.64 82 ARG B CA 1
ATOM 8507 C C . ARG B 1 82 ? -51.364 -14.144 -6.225 1 79.64 82 ARG B C 1
ATOM 8509 O O . ARG B 1 82 ? -51.145 -13.636 -5.124 1 79.64 82 ARG B O 1
ATOM 8516 N N . THR B 1 83 ? -52.196 -13.644 -7.014 1 78.33 83 THR B N 1
ATOM 8517 C CA . THR B 1 83 ? -53.12 -12.586 -6.621 1 78.33 83 THR B CA 1
ATOM 8518 C C . THR B 1 83 ? -54.274 -13.154 -5.801 1 78.33 83 THR B C 1
ATOM 8520 O O . THR B 1 83 ? -54.875 -14.161 -6.18 1 78.33 83 THR B O 1
ATOM 8523 N N . VAL B 1 84 ? -54.669 -12.565 -4.777 1 79.93 84 VAL B N 1
ATOM 8524 C CA . VAL B 1 84 ? -55.791 -12.95 -3.926 1 79.93 84 VAL B CA 1
ATOM 8525 C C . VAL B 1 84 ? -57.107 -12.611 -4.622 1 79.93 84 VAL B C 1
ATOM 8527 O O . VAL B 1 84 ? -57.372 -11.446 -4.929 1 79.93 84 VAL B O 1
ATOM 8530 N N . LYS B 1 85 ? -57.894 -13.596 -4.965 1 77.58 85 LYS B N 1
ATOM 8531 C CA . LYS B 1 85 ? -59.207 -13.396 -5.572 1 77.58 85 LYS B CA 1
ATOM 8532 C C . LYS B 1 85 ? -60.323 -13.64 -4.56 1 77.58 85 LYS B C 1
ATOM 8534 O O . LYS B 1 85 ? -60.129 -13.451 -3.357 1 77.58 85 LYS B O 1
ATOM 8539 N N . SER B 1 86 ? -61.5 -14.216 -5.029 1 72.65 86 SER B N 1
ATOM 8540 C CA . SER B 1 86 ? -62.669 -14.426 -4.182 1 72.65 86 SER B CA 1
ATOM 8541 C C . SER B 1 86 ? -62.486 -15.639 -3.276 1 72.65 86 SER B C 1
ATOM 8543 O O . SER B 1 86 ? -63.051 -15.694 -2.182 1 72.65 86 SER B O 1
ATOM 8545 N N . SER B 1 87 ? -61.553 -16.604 -3.611 1 72.52 87 SER B N 1
ATOM 8546 C CA . SER B 1 87 ? -61.338 -17.799 -2.803 1 72.52 87 SER B CA 1
ATOM 8547 C C . SER B 1 87 ? -60.411 -17.512 -1.627 1 72.52 87 SER B C 1
ATOM 8549 O O . SER B 1 87 ? -59.467 -16.729 -1.751 1 72.52 87 SER B O 1
ATOM 8551 N N . ASN B 1 88 ? -60.814 -18.042 -0.551 1 77.27 88 ASN B N 1
ATOM 8552 C CA . ASN B 1 88 ? -60.015 -17.897 0.661 1 77.27 88 ASN B CA 1
ATOM 8553 C C . ASN B 1 88 ? -58.905 -18.942 0.729 1 77.27 88 ASN B C 1
ATOM 8555 O O . ASN B 1 88 ? -58.193 -19.033 1.731 1 77.27 88 ASN B O 1
ATOM 8559 N N . GLN B 1 89 ? -58.737 -19.713 -0.226 1 78.11 89 GLN B N 1
ATOM 8560 C CA . GLN B 1 89 ? -57.694 -20.731 -0.278 1 78.11 89 GLN B CA 1
ATOM 8561 C C . GLN B 1 89 ? -56.821 -20.564 -1.519 1 78.11 89 GLN B C 1
ATOM 8563 O O . GLN B 1 89 ? -57.33 -20.526 -2.641 1 78.11 89 GLN B O 1
ATOM 8568 N N . ILE B 1 90 ? -55.551 -20.272 -1.438 1 81.2 90 ILE B N 1
ATOM 8569 C CA . ILE B 1 90 ? -54.575 -20.22 -2.52 1 81.2 90 ILE B CA 1
ATOM 8570 C C . ILE B 1 90 ? -53.495 -21.275 -2.292 1 81.2 90 ILE B C 1
ATOM 8572 O O . ILE B 1 90 ? -52.648 -21.125 -1.407 1 81.2 90 ILE B O 1
ATOM 8576 N N . ASN B 1 91 ? -53.628 -22.423 -2.988 1 79.6 91 ASN B N 1
ATOM 8577 C CA . ASN B 1 91 ? -52.569 -23.427 -3.026 1 79.6 91 ASN B CA 1
ATOM 8578 C C . ASN B 1 91 ? -51.555 -23.131 -4.127 1 79.6 91 ASN B C 1
ATOM 8580 O O . ASN B 1 91 ? -51.931 -22.752 -5.237 1 79.6 91 ASN B O 1
ATOM 8584 N N . VAL B 1 92 ? -50.377 -23.085 -3.798 1 77.89 92 VAL B N 1
ATOM 8585 C CA . VAL B 1 92 ? -49.323 -22.799 -4.766 1 77.89 92 VAL B CA 1
ATOM 8586 C C . VAL B 1 92 ? -48.385 -23.998 -4.879 1 77.89 92 VAL B C 1
ATOM 8588 O O . VAL B 1 92 ? -47.933 -24.538 -3.867 1 77.89 92 VAL B O 1
ATOM 8591 N N . VAL B 1 93 ? -48.249 -24.607 -5.991 1 72.84 93 VAL B N 1
ATOM 8592 C CA . VAL B 1 93 ? -47.167 -25.536 -6.301 1 72.84 93 VAL B CA 1
ATOM 8593 C C . VAL B 1 93 ? -45.964 -24.766 -6.841 1 72.84 93 VAL B C 1
ATOM 8595 O O . VAL B 1 93 ? -46.038 -24.157 -7.911 1 72.84 93 VAL B O 1
ATOM 8598 N N . MET B 1 94 ? -45.093 -24.644 -5.911 1 68.63 94 MET B N 1
ATOM 8599 C CA . MET B 1 94 ? -43.892 -23.938 -6.35 1 68.63 94 MET B CA 1
ATOM 8600 C C . MET B 1 94 ? -43.035 -24.827 -7.244 1 68.63 94 MET B C 1
ATOM 8602 O O . MET B 1 94 ? -42.943 -26.035 -7.021 1 68.63 94 MET B O 1
ATOM 8606 N N . GLU B 1 95 ? -42.842 -24.392 -8.353 1 59.61 95 GLU B N 1
ATOM 8607 C CA . GLU B 1 95 ? -41.941 -25.097 -9.259 1 59.61 95 GLU B CA 1
ATOM 8608 C C . GLU B 1 95 ? -40.487 -24.949 -8.818 1 59.61 95 GLU B C 1
ATOM 8610 O O . GLU B 1 95 ? -40.1 -23.912 -8.275 1 59.61 95 GLU B O 1
ATOM 8615 N N . ASN B 1 96 ? -39.921 -26.064 -8.594 1 46.25 96 ASN B N 1
ATOM 8616 C CA . ASN B 1 96 ? -38.488 -25.944 -8.35 1 46.25 96 ASN B CA 1
ATOM 8617 C C . ASN B 1 96 ? -37.867 -24.835 -9.194 1 46.25 96 ASN B C 1
ATOM 8619 O O . ASN B 1 96 ? -38.205 -24.679 -10.368 1 46.25 96 ASN B O 1
ATOM 8623 N N . ASP B 1 97 ? -37.708 -23.869 -8.501 1 46.32 97 ASP B N 1
ATOM 8624 C CA . ASP B 1 97 ? -36.89 -22.939 -9.273 1 46.32 97 ASP B CA 1
ATOM 8625 C C . ASP B 1 97 ? -35.792 -23.676 -10.036 1 46.32 97 ASP B C 1
ATOM 8627 O O . ASP B 1 97 ? -34.637 -23.699 -9.606 1 46.32 97 ASP B O 1
ATOM 8631 N N . ASN B 1 98 ? -36.033 -24.863 -10.089 1 40.49 98 ASN B N 1
ATOM 8632 C CA . ASN B 1 98 ? -34.985 -25.709 -10.648 1 40.49 98 ASN B CA 1
ATOM 8633 C C . ASN B 1 98 ? -34.151 -24.959 -11.683 1 40.49 98 ASN B C 1
ATOM 8635 O O . ASN B 1 98 ? -32.938 -25.157 -11.77 1 40.49 98 ASN B O 1
ATOM 8639 N N . VAL B 1 99 ? -34.838 -24.77 -12.801 1 41.44 99 VAL B N 1
ATOM 8640 C CA . VAL B 1 99 ? -33.853 -24.487 -13.84 1 41.44 99 VAL B CA 1
ATOM 8641 C C . VAL B 1 99 ? -33.285 -23.082 -13.645 1 41.44 99 VAL B C 1
ATOM 8643 O O . VAL B 1 99 ? -33.923 -22.092 -14.01 1 41.44 99 VAL B O 1
ATOM 8646 N N . LEU B 1 100 ? -33.042 -22.69 -12.551 1 42.81 100 LEU B N 1
ATOM 8647 C CA . LEU B 1 100 ? -32.295 -21.446 -12.401 1 42.81 100 LEU B CA 1
ATOM 8648 C C . LEU B 1 100 ? -31.405 -21.196 -13.614 1 42.81 100 LEU B C 1
ATOM 8650 O O . LEU B 1 100 ? -30.616 -22.062 -13.999 1 42.81 100 LEU B O 1
ATOM 8654 N N . GLU B 1 101 ? -31.962 -20.466 -14.365 1 55.32 101 GLU B N 1
ATOM 8655 C CA . GLU B 1 101 ? -31.141 -20.053 -15.499 1 55.32 101 GLU B CA 1
ATOM 8656 C C . GLU B 1 101 ? -29.708 -19.757 -15.064 1 55.32 101 GLU B C 1
ATOM 8658 O O . GLU B 1 101 ? -29.477 -18.888 -14.221 1 55.32 101 GLU B O 1
ATOM 8663 N N . GLU B 1 102 ? -28.891 -20.715 -15.143 1 69.71 102 GLU B N 1
ATOM 8664 C CA . GLU B 1 102 ? -27.465 -20.516 -14.903 1 69.71 102 GLU B CA 1
ATOM 8665 C C . GLU B 1 102 ? -26.935 -19.319 -15.687 1 69.71 102 GLU B C 1
ATOM 8667 O O . GLU B 1 102 ? -27.09 -19.252 -16.908 1 69.71 102 GLU B O 1
ATOM 8672 N N . VAL B 1 103 ? -26.759 -18.325 -14.965 1 76.97 103 VAL B N 1
ATOM 8673 C CA . VAL B 1 103 ? -26.183 -17.139 -15.59 1 76.97 103 VAL B CA 1
ATOM 8674 C C . VAL B 1 103 ? -24.663 -17.273 -15.65 1 76.97 103 VAL B C 1
ATOM 8676 O O . VAL B 1 103 ? -24.028 -17.653 -14.663 1 76.97 103 VAL B O 1
ATOM 8679 N N . VAL B 1 104 ? -24.191 -17.097 -16.797 1 82.13 104 VAL B N 1
ATOM 8680 C CA . VAL B 1 104 ? -22.747 -17.122 -17.004 1 82.13 104 VAL B CA 1
ATOM 8681 C C . VAL B 1 104 ? -22.217 -15.695 -17.128 1 82.13 104 VAL B C 1
ATOM 8683 O O . VAL B 1 104 ? -22.74 -14.898 -17.91 1 82.13 104 VAL B O 1
ATOM 8686 N N . ILE B 1 105 ? -21.261 -15.426 -16.329 1 82.04 105 ILE B N 1
ATOM 8687 C CA . ILE B 1 105 ? -20.662 -14.096 -16.349 1 82.04 105 ILE B CA 1
ATOM 8688 C C . ILE B 1 105 ? -19.539 -14.052 -17.383 1 82.04 105 ILE B C 1
ATOM 8690 O O . ILE B 1 105 ? -18.592 -14.839 -17.315 1 82.04 105 ILE B O 1
ATOM 8694 N N . LEU B 1 106 ? -19.614 -13.114 -18.278 1 78.31 106 LEU B N 1
ATOM 8695 C CA . LEU B 1 106 ? -18.646 -13.001 -19.363 1 78.31 106 LEU B CA 1
ATOM 8696 C C . LEU B 1 106 ? -17.767 -11.769 -19.181 1 78.31 106 LEU B C 1
ATOM 8698 O O . LEU B 1 106 ? -16.977 -11.428 -20.065 1 78.31 106 LEU B O 1
ATOM 8702 N N . GLY B 1 107 ? -17.777 -11.015 -17.943 1 74.77 107 GLY B N 1
ATOM 8703 C CA . GLY B 1 107 ? -16.961 -9.847 -17.651 1 74.77 107 GLY B CA 1
ATOM 8704 C C . GLY B 1 107 ? -17.701 -8.538 -17.85 1 74.77 107 GLY B C 1
ATOM 8705 O O . GLY B 1 107 ? -18.057 -7.866 -16.88 1 74.77 107 GLY B O 1
ATOM 8706 N N . TYR B 1 108 ? -18.162 -8.402 -19.306 1 82.48 108 TYR B N 1
ATOM 8707 C CA . TYR B 1 108 ? -18.868 -7.162 -19.609 1 82.48 108 TYR B CA 1
ATOM 8708 C C . TYR B 1 108 ? -20.375 -7.348 -19.488 1 82.48 108 TYR B C 1
ATOM 8710 O O . TYR B 1 108 ? -21.117 -6.375 -19.333 1 82.48 108 TYR B O 1
ATOM 8718 N N . ASN B 1 109 ? -20.714 -8.617 -19.638 1 82.01 109 ASN B N 1
ATOM 8719 C CA . ASN B 1 109 ? -22.129 -8.958 -19.538 1 82.01 109 ASN B CA 1
ATOM 8720 C C . ASN B 1 109 ? -22.33 -10.337 -18.916 1 82.01 109 ASN B C 1
ATOM 8722 O O . ASN B 1 109 ? -21.36 -11.022 -18.588 1 82.01 109 ASN B O 1
ATOM 8726 N N . SER B 1 110 ? -23.481 -10.575 -18.621 1 83.23 110 SER B N 1
ATOM 8727 C CA . SER B 1 110 ? -23.905 -11.899 -18.175 1 83.23 110 SER B CA 1
ATOM 8728 C C . SER B 1 110 ? -25.046 -12.432 -19.035 1 83.23 110 SER B C 1
ATOM 8730 O O . SER B 1 110 ? -25.855 -11.659 -19.552 1 83.23 110 SER B O 1
ATOM 8732 N N . LYS B 1 111 ? -24.958 -13.664 -19.273 1 86.28 111 LYS B N 1
ATOM 8733 C CA . LYS B 1 111 ? -25.99 -14.293 -20.092 1 86.28 111 LYS B CA 1
ATOM 8734 C C . LYS B 1 111 ? -26.477 -15.594 -19.46 1 86.28 111 LYS B C 1
ATOM 8736 O O . LYS B 1 111 ? -25.722 -16.27 -18.758 1 86.28 111 LYS B O 1
ATOM 8741 N N . SER B 1 112 ? -27.666 -15.839 -19.754 1 85.02 112 SER B N 1
ATOM 8742 C CA . SER B 1 112 ? -28.17 -17.157 -19.379 1 85.02 112 SER B CA 1
ATOM 8743 C C . SER B 1 112 ? -27.547 -18.252 -20.238 1 85.02 112 SER B C 1
ATOM 8745 O O . SER B 1 112 ? -27.228 -18.025 -21.407 1 85.02 112 SER B O 1
ATOM 8747 N N . LYS B 1 113 ? -27.403 -19.323 -19.725 1 84.52 113 LYS B N 1
ATOM 8748 C CA . LYS B 1 113 ? -26.798 -20.455 -20.419 1 84.52 113 LYS B CA 1
ATOM 8749 C C . LYS B 1 113 ? -27.582 -20.81 -21.679 1 84.52 113 LYS B C 1
ATOM 8751 O O . LYS B 1 113 ? -27.001 -21.242 -22.677 1 84.52 113 LYS B O 1
ATOM 8756 N N . ASP B 1 114 ? -28.897 -20.53 -21.698 1 84.81 114 ASP B N 1
ATOM 8757 C CA . ASP B 1 114 ? -29.765 -20.911 -22.808 1 84.81 114 ASP B CA 1
ATOM 8758 C C . ASP B 1 114 ? -29.483 -20.058 -24.043 1 84.81 114 ASP B C 1
ATOM 8760 O O . ASP B 1 114 ? -29.678 -20.509 -25.173 1 84.81 114 ASP B O 1
ATOM 8764 N N . ILE B 1 115 ? -29.063 -18.872 -23.883 1 88.44 115 ILE B N 1
ATOM 8765 C CA . ILE B 1 115 ? -28.856 -18 -25.034 1 88.44 115 ILE B CA 1
ATOM 8766 C C . ILE B 1 115 ? -27.361 -17.767 -25.243 1 88.44 115 ILE B C 1
ATOM 8768 O O . ILE B 1 115 ? -26.962 -16.797 -25.891 1 88.44 115 ILE B O 1
ATOM 8772 N N . LEU B 1 116 ? -26.628 -18.568 -24.612 1 89.69 116 LEU B N 1
ATOM 8773 C CA . LEU B 1 116 ? -25.183 -18.479 -24.792 1 89.69 116 LEU B CA 1
ATOM 8774 C C . LEU B 1 116 ? -24.763 -19.09 -26.124 1 89.69 116 LEU B C 1
ATOM 8776 O O . LEU B 1 116 ? -25.144 -20.219 -26.442 1 89.69 116 LEU B O 1
ATOM 8780 N N . THR B 1 117 ? -24.021 -18.443 -26.899 1 90.39 117 THR B N 1
ATOM 8781 C CA . THR B 1 117 ? -23.548 -18.937 -28.188 1 90.39 117 THR B CA 1
ATOM 8782 C C . THR B 1 117 ? -22.079 -19.341 -28.105 1 90.39 117 THR B C 1
ATOM 8784 O O . THR B 1 117 ? -21.486 -19.753 -29.105 1 90.39 117 THR B O 1
ATOM 8787 N N . SER B 1 118 ? -21.446 -19.198 -26.883 1 85.06 118 SER B N 1
ATOM 8788 C CA . SER B 1 118 ? -20.01 -19.397 -26.721 1 85.06 118 SER B CA 1
ATOM 8789 C C . SER B 1 118 ? -19.715 -20.633 -25.877 1 85.06 118 SER B C 1
ATOM 8791 O O . SER B 1 118 ? -20.551 -21.058 -25.077 1 85.06 118 SER B O 1
ATOM 8793 N N . GLY B 1 119 ? -18.577 -21.153 -26.219 1 82.4 119 GLY B N 1
ATOM 8794 C CA . GLY B 1 119 ? -18.073 -22.216 -25.364 1 82.4 119 GLY B CA 1
ATOM 8795 C C . GLY B 1 119 ? -17.449 -21.703 -24.08 1 82.4 119 GLY B C 1
ATOM 8796 O O . GLY B 1 119 ? -16.372 -21.104 -24.103 1 82.4 119 GLY B O 1
ATOM 8797 N N . VAL B 1 120 ? -18.134 -21.851 -22.96 1 86.77 120 VAL B N 1
ATOM 8798 C CA . VAL B 1 120 ? -17.664 -21.383 -21.66 1 86.77 120 VAL B CA 1
ATOM 8799 C C . VAL B 1 120 ? -17.732 -22.522 -20.645 1 86.77 120 VAL B C 1
ATOM 8801 O O . VAL B 1 120 ? -18.699 -23.287 -20.625 1 86.77 120 VAL B O 1
ATOM 8804 N N . SER B 1 121 ? -16.63 -22.668 -19.989 1 87.88 121 SER B N 1
ATOM 8805 C CA . SER B 1 121 ? -16.633 -23.588 -18.857 1 87.88 121 SER B CA 1
ATOM 8806 C C . SER B 1 121 ? -16.75 -22.838 -17.534 1 87.88 121 SER B C 1
ATOM 8808 O O . SER B 1 121 ? -16.044 -21.854 -17.308 1 87.88 121 SER B O 1
ATOM 8810 N N . THR B 1 122 ? -17.631 -23.24 -16.719 1 87.22 122 THR B N 1
ATOM 8811 C CA . THR B 1 122 ? -17.836 -22.578 -15.435 1 87.22 122 THR B CA 1
ATOM 8812 C C . THR B 1 122 ? -17.484 -23.513 -14.282 1 87.22 122 THR B C 1
ATOM 8814 O O . THR B 1 122 ? -17.889 -24.677 -14.273 1 87.22 122 THR B O 1
ATOM 8817 N N . VAL B 1 123 ? -16.725 -23.017 -13.407 1 86.8 123 VAL B N 1
ATOM 8818 C CA . VAL B 1 123 ? -16.375 -23.72 -12.177 1 86.8 123 VAL B CA 1
ATOM 8819 C C . VAL B 1 123 ? -17.067 -23.057 -10.988 1 86.8 123 VAL B C 1
ATOM 8821 O O . VAL B 1 123 ? -16.889 -21.862 -10.745 1 86.8 123 VAL B O 1
ATOM 8824 N N . THR B 1 124 ? -17.74 -23.866 -10.283 1 84.07 124 THR B N 1
ATOM 8825 C CA . THR B 1 124 ? -18.544 -23.326 -9.192 1 84.07 124 THR B CA 1
ATOM 8826 C C . THR B 1 124 ? -17.734 -23.269 -7.9 1 84.07 124 THR B C 1
ATOM 8828 O O . THR B 1 124 ? -16.661 -23.869 -7.807 1 84.07 124 THR B O 1
ATOM 8831 N N . ALA B 1 125 ? -18.329 -22.648 -6.903 1 79.59 125 ALA B N 1
ATOM 8832 C CA . ALA B 1 125 ? -17.706 -22.511 -5.589 1 79.59 125 ALA B CA 1
ATOM 8833 C C . ALA B 1 125 ? -17.494 -23.875 -4.938 1 79.59 125 ALA B C 1
ATOM 8835 O O . ALA B 1 125 ? -16.491 -24.095 -4.255 1 79.59 125 ALA B O 1
ATOM 8836 N N . GLN B 1 126 ? -18.409 -24.68 -5.103 1 75.08 126 GLN B N 1
ATOM 8837 C CA . GLN B 1 126 ? -18.312 -26.009 -4.509 1 75.08 126 GLN B CA 1
ATOM 8838 C C . GLN B 1 126 ? -17.128 -26.783 -5.081 1 75.08 126 GLN B C 1
ATOM 8840 O O . GLN B 1 126 ? -16.416 -27.472 -4.347 1 75.08 126 GLN B O 1
ATOM 8845 N N . GLU B 1 127 ? -16.963 -26.641 -6.347 1 78.81 127 GLU B N 1
ATOM 8846 C CA . GLU B 1 127 ? -15.846 -27.325 -6.993 1 78.81 127 GLU B CA 1
ATOM 8847 C C . GLU B 1 127 ? -14.509 -26.735 -6.553 1 78.81 127 GLU B C 1
ATOM 8849 O O . GLU B 1 127 ? -13.525 -27.462 -6.399 1 78.81 127 GLU B O 1
ATOM 8854 N N . ILE B 1 128 ? -14.479 -25.482 -6.33 1 80.51 128 ILE B N 1
ATOM 8855 C CA . ILE B 1 128 ? -13.267 -24.787 -5.908 1 80.51 128 ILE B CA 1
ATOM 8856 C C . ILE B 1 128 ? -12.907 -25.198 -4.482 1 80.51 128 ILE B C 1
ATOM 8858 O O . ILE B 1 128 ? -11.736 -25.43 -4.173 1 80.51 128 ILE B O 1
ATOM 8862 N N . SER B 1 129 ? -13.902 -25.272 -3.654 1 74.61 129 SER B N 1
ATOM 8863 C CA . SER B 1 129 ? -13.686 -25.585 -2.245 1 74.61 129 SER B CA 1
ATOM 8864 C C . SER B 1 129 ? -13.186 -27.014 -2.067 1 74.61 129 SER B C 1
ATOM 8866 O O . SER B 1 129 ? -12.583 -27.343 -1.043 1 74.61 129 SER B O 1
ATOM 8868 N N . ALA B 1 130 ? -13.523 -27.794 -3.01 1 68.9 130 ALA B N 1
ATOM 8869 C CA . ALA B 1 130 ? -13.106 -29.19 -2.907 1 68.9 130 ALA B CA 1
ATOM 8870 C C . ALA B 1 130 ? -11.59 -29.319 -3.017 1 68.9 130 ALA B C 1
ATOM 8872 O O . ALA B 1 130 ? -11.016 -30.336 -2.621 1 68.9 130 ALA B O 1
ATOM 8873 N N . VAL B 1 131 ? -10.947 -28.29 -3.624 1 64.53 131 VAL B N 1
ATOM 8874 C CA . VAL B 1 131 ? -9.494 -28.325 -3.76 1 64.53 131 VAL B CA 1
ATOM 8875 C C . VAL B 1 131 ? -8.862 -27.3 -2.822 1 64.53 131 VAL B C 1
ATOM 8877 O O . VAL B 1 131 ? -7.697 -26.932 -2.989 1 64.53 131 VAL B O 1
ATOM 8880 N N . SER B 1 132 ? -9.501 -26.715 -1.785 1 58.26 132 SER B N 1
ATOM 8881 C CA . SER B 1 132 ? -9.29 -25.518 -0.979 1 58.26 132 SER B CA 1
ATOM 8882 C C . SER B 1 132 ? -7.909 -25.525 -0.33 1 58.26 132 SER B C 1
ATOM 8884 O O . SER B 1 132 ? -7.495 -24.531 0.271 1 58.26 132 SER B O 1
ATOM 8886 N N . SER B 1 133 ? -7.013 -26.569 -0.424 1 56.08 133 SER B N 1
ATOM 8887 C CA . SER B 1 133 ? -5.768 -26.423 0.322 1 56.08 133 SER B CA 1
ATOM 8888 C C . SER B 1 133 ? -4.765 -25.562 -0.439 1 56.08 133 SER B C 1
ATOM 8890 O O . SER B 1 133 ? -3.67 -25.289 0.058 1 56.08 133 SER B O 1
ATOM 8892 N N . THR B 1 134 ? -5.34 -24.956 -1.465 1 61.66 134 THR B N 1
ATOM 8893 C CA . THR B 1 134 ? -4.312 -24.271 -2.241 1 61.66 134 THR B CA 1
ATOM 8894 C C . THR B 1 134 ? -4.343 -22.769 -1.971 1 61.66 134 THR B C 1
ATOM 8896 O O . THR B 1 134 ? -5.416 -22.183 -1.812 1 61.66 134 THR B O 1
ATOM 8899 N N . THR B 1 135 ? -3.144 -22.274 -1.76 1 65.08 135 THR B N 1
ATOM 8900 C CA . THR B 1 135 ? -2.983 -20.849 -1.494 1 65.08 135 THR B CA 1
ATOM 8901 C C . THR B 1 135 ? -3.019 -20.05 -2.794 1 65.08 135 THR B C 1
ATOM 8903 O O . THR B 1 135 ? -2.992 -18.817 -2.772 1 65.08 135 THR B O 1
ATOM 8906 N N . ASN B 1 136 ? -3.088 -20.726 -3.942 1 76.78 136 ASN B N 1
ATOM 8907 C CA . ASN B 1 136 ? -3.246 -20.03 -5.215 1 76.78 136 ASN B CA 1
ATOM 8908 C C . ASN B 1 136 ? -4.418 -20.588 -6.017 1 76.78 136 ASN B C 1
ATOM 8910 O O . ASN B 1 136 ? -4.451 -21.78 -6.329 1 76.78 136 ASN B O 1
ATOM 8914 N N . ILE B 1 137 ? -5.283 -19.85 -6.44 1 80.96 137 ILE B N 1
ATOM 8915 C CA . ILE B 1 137 ? -6.571 -20.209 -7.023 1 80.96 137 ILE B CA 1
ATOM 8916 C C . ILE B 1 137 ? -6.357 -20.848 -8.393 1 80.96 137 ILE B C 1
ATOM 8918 O O . ILE B 1 137 ? -7.208 -21.6 -8.874 1 80.96 137 ILE B O 1
ATOM 8922 N N . THR B 1 138 ? -5.254 -20.541 -9.059 1 79.53 138 THR B N 1
ATOM 8923 C CA . THR B 1 138 ? -5.03 -21.105 -10.386 1 79.53 138 THR B CA 1
ATOM 8924 C C . THR B 1 138 ? -4.897 -22.624 -10.312 1 79.53 138 THR B C 1
ATOM 8926 O O . THR B 1 138 ? -5.245 -23.329 -11.261 1 79.53 138 THR B O 1
ATOM 8929 N N . ASN B 1 139 ? -4.472 -23.102 -9.168 1 78.25 139 ASN B N 1
ATOM 8930 C CA . ASN B 1 139 ? -4.338 -24.545 -8.996 1 78.25 139 ASN B CA 1
ATOM 8931 C C . ASN B 1 139 ? -5.699 -25.229 -8.917 1 78.25 139 ASN B C 1
ATOM 8933 O O . ASN B 1 139 ? -5.823 -26.413 -9.234 1 78.25 139 ASN B O 1
ATOM 8937 N N . ALA B 1 140 ? -6.695 -24.515 -8.563 1 77.44 140 ALA B N 1
ATOM 8938 C CA . ALA B 1 140 ? -8.029 -25.08 -8.383 1 77.44 140 ALA B CA 1
ATOM 8939 C C . ALA B 1 140 ? -8.694 -25.357 -9.728 1 77.44 140 ALA B C 1
ATOM 8941 O O . ALA B 1 140 ? -9.677 -26.097 -9.802 1 77.44 140 ALA B O 1
ATOM 8942 N N . LEU B 1 141 ? -8.138 -24.852 -10.778 1 83.95 141 LEU B N 1
ATOM 8943 C CA . LEU B 1 141 ? -8.718 -24.998 -12.108 1 83.95 141 LEU B CA 1
ATOM 8944 C C . LEU B 1 141 ? -8.297 -26.319 -12.743 1 83.95 141 LEU B C 1
ATOM 8946 O O . LEU B 1 141 ? -8.885 -26.749 -13.738 1 83.95 141 LEU B O 1
ATOM 8950 N N . GLN B 1 142 ? -7.329 -26.923 -12.212 1 85.96 142 GLN B N 1
ATOM 8951 C CA . GLN B 1 142 ? -6.813 -28.13 -12.85 1 85.96 142 GLN B CA 1
ATOM 8952 C C . GLN B 1 142 ? -7.883 -29.216 -12.918 1 85.96 142 GLN B C 1
ATOM 8954 O O . GLN B 1 142 ? -8.439 -29.613 -11.892 1 85.96 142 GLN B O 1
ATOM 8959 N N . GLY B 1 143 ? -8.216 -29.624 -14.093 1 86.47 143 GLY B N 1
ATOM 8960 C CA . GLY B 1 143 ? -9.132 -30.729 -14.326 1 86.47 143 GLY B CA 1
ATOM 8961 C C . GLY B 1 143 ? -10.591 -30.321 -14.248 1 86.47 143 GLY B C 1
ATOM 8962 O O . GLY B 1 143 ? -11.483 -31.169 -14.312 1 86.47 143 GLY B O 1
ATOM 8963 N N . LYS B 1 144 ? -10.822 -29.107 -14.122 1 87.44 144 LYS B N 1
ATOM 8964 C CA . LYS B 1 144 ? -12.204 -28.681 -13.92 1 87.44 144 LYS B CA 1
ATOM 8965 C C . LYS B 1 144 ? -12.833 -28.218 -15.231 1 87.44 144 LYS B C 1
ATOM 8967 O O . LYS B 1 144 ? -14.058 -28.163 -15.352 1 87.44 144 LYS B O 1
ATOM 8972 N N . ALA B 1 145 ? -11.982 -27.907 -16.188 1 87.92 145 ALA B N 1
ATOM 8973 C CA . ALA B 1 145 ? -12.467 -27.46 -17.491 1 87.92 145 ALA B CA 1
ATOM 8974 C C . ALA B 1 145 ? -11.69 -28.126 -18.624 1 87.92 145 ALA B C 1
ATOM 8976 O O . ALA B 1 145 ? -10.458 -28.089 -18.645 1 87.92 145 ALA B O 1
ATOM 8977 N N . ALA B 1 146 ? -12.463 -28.681 -19.541 1 90.88 146 ALA B N 1
ATOM 8978 C CA . ALA B 1 146 ? -11.805 -29.298 -20.689 1 90.88 146 ALA B CA 1
ATOM 8979 C C . ALA B 1 146 ? -11.098 -28.251 -21.545 1 90.88 146 ALA B C 1
ATOM 8981 O O . ALA B 1 146 ? -11.623 -27.155 -21.756 1 90.88 146 ALA B O 1
ATOM 8982 N N . GLY B 1 147 ? -9.988 -28.629 -21.97 1 90.28 147 GLY B N 1
ATOM 8983 C CA . GLY B 1 147 ? -9.234 -27.73 -22.829 1 90.28 147 GLY B CA 1
ATOM 8984 C C . GLY B 1 147 ? -8.399 -26.727 -22.056 1 90.28 147 GLY B C 1
ATOM 8985 O O . GLY B 1 147 ? -7.726 -25.883 -22.651 1 90.28 147 GLY B O 1
ATOM 8986 N N . VAL B 1 148 ? -8.534 -26.766 -20.788 1 91.16 148 VAL B N 1
ATOM 8987 C CA . VAL B 1 148 ? -7.729 -25.913 -19.921 1 91.16 148 VAL B CA 1
ATOM 8988 C C . VAL B 1 148 ? -6.666 -26.75 -19.214 1 91.16 148 VAL B C 1
ATOM 8990 O O . VAL B 1 148 ? -6.982 -27.538 -18.319 1 91.16 148 VAL B O 1
ATOM 8993 N N . VAL B 1 149 ? -5.475 -26.518 -19.64 1 90 149 VAL B N 1
ATOM 8994 C CA . VAL B 1 149 ? -4.368 -27.251 -19.036 1 90 149 VAL B CA 1
ATOM 8995 C C . VAL B 1 149 ? -3.709 -26.395 -17.956 1 90 149 VAL B C 1
ATOM 8997 O O . VAL B 1 149 ? -3.217 -25.3 -18.237 1 90 149 VAL B O 1
ATOM 9000 N N . VAL B 1 150 ? -3.765 -26.905 -16.74 1 88.71 150 VAL B N 1
ATOM 9001 C CA . VAL B 1 150 ? -3.145 -26.229 -15.606 1 88.71 150 VAL B CA 1
ATOM 9002 C C . VAL B 1 150 ? -1.962 -27.049 -15.097 1 88.71 150 VAL B C 1
ATOM 9004 O O . VAL B 1 150 ? -2.117 -28.221 -14.744 1 88.71 150 VAL B O 1
ATOM 9007 N N . THR B 1 151 ? -0.834 -26.457 -15.151 1 86.65 151 THR B N 1
ATOM 9008 C CA . THR B 1 151 ? 0.368 -27.101 -14.633 1 86.65 151 THR B CA 1
ATOM 9009 C C . THR B 1 151 ? 0.916 -26.338 -13.431 1 86.65 151 THR B C 1
ATOM 9011 O O . THR B 1 151 ? 1.33 -25.184 -13.557 1 86.65 151 THR B O 1
ATOM 9014 N N . ALA B 1 152 ? 0.937 -27.009 -12.309 1 86.26 152 ALA B N 1
ATOM 9015 C CA . ALA B 1 152 ? 1.504 -26.369 -11.125 1 86.26 152 ALA B CA 1
ATOM 9016 C C . ALA B 1 152 ? 2.96 -25.977 -11.357 1 86.26 152 ALA B C 1
ATOM 9018 O O . ALA B 1 152 ? 3.727 -26.737 -11.954 1 86.26 152 ALA B O 1
ATOM 9019 N N . ALA B 1 153 ? 3.372 -24.79 -10.968 1 86.88 153 ALA B N 1
ATOM 9020 C CA . ALA B 1 153 ? 4.768 -24.38 -11.104 1 86.88 153 ALA B CA 1
ATOM 9021 C C . ALA B 1 153 ? 5.693 -25.317 -10.333 1 86.88 153 ALA B C 1
ATOM 9023 O O . ALA B 1 153 ? 6.682 -25.811 -10.88 1 86.88 153 ALA B O 1
ATOM 9024 N N . ASN B 1 154 ? 5.478 -25.497 -9.113 1 89.41 154 ASN B N 1
ATOM 9025 C CA . ASN B 1 154 ? 6.121 -26.476 -8.242 1 89.41 154 ASN B CA 1
ATOM 9026 C C . ASN B 1 154 ? 5.393 -26.602 -6.907 1 89.41 154 ASN B C 1
ATOM 9028 O O . ASN B 1 154 ? 4.222 -26.234 -6.796 1 89.41 154 ASN B O 1
ATOM 9032 N N . GLY B 1 155 ? 6.019 -27.207 -5.956 1 90.31 155 GLY B N 1
ATOM 9033 C CA . GLY B 1 155 ? 5.343 -27.471 -4.696 1 90.31 155 GLY B CA 1
ATOM 9034 C C . GLY B 1 155 ? 5.589 -26.399 -3.651 1 90.31 155 GLY B C 1
ATOM 9035 O O . GLY B 1 155 ? 5.163 -26.535 -2.502 1 90.31 155 GLY B O 1
ATOM 9036 N N . LYS B 1 156 ? 6.248 -25.309 -3.963 1 91.96 156 LYS B N 1
ATOM 9037 C CA . LYS B 1 156 ? 6.529 -24.244 -3.005 1 91.96 156 LYS B CA 1
ATOM 9038 C C . LYS B 1 156 ? 5.239 -23.592 -2.514 1 91.96 156 LYS B C 1
ATOM 9040 O O . LYS B 1 156 ? 4.354 -23.278 -3.312 1 91.96 156 LYS B O 1
ATOM 9045 N N . PRO B 1 157 ? 5.152 -23.347 -1.215 1 90.63 157 PRO B N 1
ATOM 9046 C CA . PRO B 1 157 ? 3.943 -22.691 -0.712 1 90.63 157 PRO B CA 1
ATOM 9047 C C . PRO B 1 157 ? 3.681 -21.344 -1.381 1 90.63 157 PRO B C 1
ATOM 9049 O O . PRO B 1 157 ? 4.592 -20.519 -1.494 1 90.63 157 PRO B O 1
ATOM 9052 N N . GLY B 1 158 ? 2.478 -21.223 -1.85 1 86.18 158 GLY B N 1
ATOM 9053 C CA . GLY B 1 158 ? 2.07 -19.948 -2.417 1 86.18 158 GLY B CA 1
ATOM 9054 C C . GLY B 1 158 ? 2.318 -19.852 -3.911 1 86.18 158 GLY B C 1
ATOM 9055 O O . GLY B 1 158 ? 1.91 -18.882 -4.552 1 86.18 158 GLY B O 1
ATOM 9056 N N . GLU B 1 159 ? 2.945 -20.786 -4.453 1 86.74 159 GLU B N 1
ATOM 9057 C CA . GLU B 1 159 ? 3.279 -20.764 -5.874 1 86.74 159 GLU B CA 1
ATOM 9058 C C . GLU B 1 159 ? 2.047 -21.029 -6.734 1 86.74 159 GLU B C 1
ATOM 9060 O O . GLU B 1 159 ? 1.193 -21.841 -6.372 1 86.74 159 GLU B O 1
ATOM 9065 N N . GLY B 1 160 ? 2.006 -20.441 -7.875 1 83.99 160 GLY B N 1
ATOM 9066 C CA . GLY B 1 160 ? 0.873 -20.583 -8.775 1 83.99 160 GLY B CA 1
ATOM 9067 C C . GLY B 1 160 ? 1.106 -21.607 -9.87 1 83.99 160 GLY B C 1
ATOM 9068 O O . GLY B 1 160 ? 1.947 -22.496 -9.727 1 83.99 160 GLY B O 1
ATOM 9069 N N . ALA B 1 161 ? 0.179 -21.588 -10.866 1 87.46 161 ALA B N 1
ATOM 9070 C CA . ALA B 1 161 ? 0.235 -22.55 -11.964 1 87.46 161 ALA B CA 1
ATOM 9071 C C . ALA B 1 161 ? 0.271 -21.84 -13.314 1 87.46 161 ALA B C 1
ATOM 9073 O O . ALA B 1 161 ? -0.012 -20.643 -13.401 1 87.46 161 ALA B O 1
ATOM 9074 N N . PHE B 1 162 ? 0.729 -22.56 -14.264 1 88.69 162 PHE B N 1
ATOM 9075 C CA . PHE B 1 162 ? 0.645 -22.124 -15.653 1 88.69 162 PHE B CA 1
ATOM 9076 C C . PHE B 1 162 ? -0.654 -22.6 -16.292 1 88.69 162 PHE B C 1
ATOM 9078 O O . PHE B 1 162 ? -0.95 -23.797 -16.292 1 88.69 162 PHE B O 1
ATOM 9085 N N . VAL B 1 163 ? -1.378 -21.653 -16.791 1 89.49 163 VAL B N 1
ATOM 9086 C CA . VAL B 1 163 ? -2.664 -21.992 -17.391 1 89.49 163 VAL B CA 1
ATOM 9087 C C . VAL B 1 163 ? -2.602 -21.777 -18.902 1 89.49 163 VAL B C 1
ATOM 9089 O O . VAL B 1 163 ? -2.189 -20.712 -19.367 1 89.49 163 VAL B O 1
ATOM 9092 N N . ARG B 1 164 ? -2.941 -22.791 -19.641 1 91.42 164 ARG B N 1
ATOM 9093 C CA . ARG B 1 164 ? -3.062 -22.726 -21.094 1 91.42 164 ARG B CA 1
ATOM 9094 C C . ARG B 1 164 ? -4.456 -23.148 -21.547 1 91.42 164 ARG B C 1
ATOM 9096 O O . ARG B 1 164 ? -4.97 -24.18 -21.11 1 91.42 164 ARG B O 1
ATOM 9103 N N . ILE B 1 165 ? -4.994 -22.378 -22.316 1 92.75 165 ILE B N 1
ATOM 9104 C CA . ILE B 1 165 ? -6.331 -22.666 -22.824 1 92.75 165 ILE B CA 1
ATOM 9105 C C . ILE B 1 165 ? -6.255 -23.012 -24.309 1 92.75 165 ILE B C 1
ATOM 9107 O O . ILE B 1 165 ? -5.844 -22.183 -25.126 1 92.75 165 ILE B O 1
ATOM 9111 N N . ARG B 1 166 ? -6.651 -24.251 -24.665 1 93.01 166 ARG B N 1
ATOM 9112 C CA . ARG B 1 166 ? -6.767 -24.772 -26.023 1 93.01 166 ARG B CA 1
ATOM 9113 C C . ARG B 1 166 ? -5.444 -24.653 -26.77 1 93.01 166 ARG B C 1
ATOM 9115 O O . ARG B 1 166 ? -5.412 -24.209 -27.92 1 93.01 166 ARG B O 1
ATOM 9122 N N . GLY B 1 167 ? -4.384 -24.948 -25.988 1 88.39 167 GLY B N 1
ATOM 9123 C CA . GLY B 1 167 ? -3.079 -25.082 -26.617 1 88.39 167 GLY B CA 1
ATOM 9124 C C . GLY B 1 167 ? -2.212 -23.847 -26.46 1 88.39 167 GLY B C 1
ATOM 9125 O O . GLY B 1 167 ? -2.446 -23.027 -25.57 1 88.39 167 GLY B O 1
ATOM 9126 N N . ILE B 1 168 ? -1.13 -23.791 -27.238 1 87.09 168 ILE B N 1
ATOM 9127 C CA . ILE B 1 168 ? -0.143 -22.718 -27.183 1 87.09 168 ILE B CA 1
ATOM 9128 C C . ILE B 1 168 ? -0.506 -21.632 -28.194 1 87.09 168 ILE B C 1
ATOM 9130 O O . ILE B 1 168 ? -0.621 -21.903 -29.391 1 87.09 168 ILE B O 1
ATOM 9134 N N . GLY B 1 169 ? -0.657 -20.46 -27.683 1 81.38 169 GLY B N 1
ATOM 9135 C CA . GLY B 1 169 ? -1.175 -19.405 -28.539 1 81.38 169 GLY B CA 1
ATOM 9136 C C . GLY B 1 169 ? -0.085 -18.572 -29.187 1 81.38 169 GLY B C 1
ATOM 9137 O O . GLY B 1 169 ? -0.344 -17.834 -30.139 1 81.38 169 GLY B O 1
ATOM 9138 N N . SER B 1 170 ? 1.128 -18.697 -28.67 1 84.73 170 SER B N 1
ATOM 9139 C CA . SER B 1 170 ? 2.232 -17.897 -29.191 1 84.73 170 SER B CA 1
ATOM 9140 C C . SER B 1 170 ? 3.565 -18.62 -29.024 1 84.73 170 SER B C 1
ATOM 9142 O O . SER B 1 170 ? 3.691 -19.515 -28.186 1 84.73 170 SER B O 1
ATOM 9144 N N . ALA B 1 171 ? 4.435 -18.202 -29.847 1 76.83 171 ALA B N 1
ATOM 9145 C CA . ALA B 1 171 ? 5.759 -18.811 -29.757 1 76.83 171 ALA B CA 1
ATOM 9146 C C . ALA B 1 171 ? 6.655 -18.035 -28.795 1 76.83 171 ALA B C 1
ATOM 9148 O O . ALA B 1 171 ? 7.504 -18.62 -28.119 1 76.83 171 ALA B O 1
ATOM 9149 N N . ASN B 1 172 ? 6.556 -16.777 -28.762 1 74.38 172 ASN B N 1
ATOM 9150 C CA . ASN B 1 172 ? 7.512 -15.986 -27.995 1 74.38 172 ASN B CA 1
ATOM 9151 C C . ASN B 1 172 ? 6.815 -14.907 -27.172 1 74.38 172 ASN B C 1
ATOM 9153 O O . ASN B 1 172 ? 7.454 -14.217 -26.375 1 74.38 172 ASN B O 1
ATOM 9157 N N . ALA B 1 173 ? 5.556 -14.737 -27.412 1 76.35 173 ALA B N 1
ATOM 9158 C CA . ALA B 1 173 ? 4.824 -13.706 -26.68 1 76.35 173 ALA B CA 1
ATOM 9159 C C . ALA B 1 173 ? 4.042 -14.31 -25.517 1 76.35 173 ALA B C 1
ATOM 9161 O O . ALA B 1 173 ? 4.056 -15.527 -25.317 1 76.35 173 ALA B O 1
ATOM 9162 N N . GLY B 1 174 ? 3.511 -13.472 -24.728 1 76.59 174 GLY B N 1
ATOM 9163 C CA . GLY B 1 174 ? 2.754 -13.914 -23.567 1 76.59 174 GLY B CA 1
ATOM 9164 C C . GLY B 1 174 ? 1.674 -14.922 -23.908 1 76.59 174 GLY B C 1
ATOM 9165 O O . GLY B 1 174 ? 0.977 -14.777 -24.914 1 76.59 174 GLY B O 1
ATOM 9166 N N . GLN B 1 175 ? 1.589 -16.01 -23.137 1 81.99 175 GLN B N 1
ATOM 9167 C CA . GLN B 1 175 ? 0.656 -17.101 -23.401 1 81.99 175 GLN B CA 1
ATOM 9168 C C . GLN B 1 175 ? -0.368 -17.233 -22.277 1 81.99 175 GLN B C 1
ATOM 9170 O O . GLN B 1 175 ? -1.264 -18.077 -22.342 1 81.99 175 GLN B O 1
ATOM 9175 N N . GLU B 1 176 ? -0.244 -16.395 -21.322 1 86.11 176 GLU B N 1
ATOM 9176 C CA . GLU B 1 176 ? -1.166 -16.493 -20.195 1 86.11 176 GLU B CA 1
ATOM 9177 C C . GLU B 1 176 ? -2.529 -15.901 -20.544 1 86.11 176 GLU B C 1
ATOM 9179 O O . GLU B 1 176 ? -2.614 -14.92 -21.286 1 86.11 176 GLU B O 1
ATOM 9184 N N . PRO B 1 177 ? -3.545 -16.449 -20.012 1 91.18 177 PRO B N 1
ATOM 9185 C CA . PRO B 1 177 ? -4.858 -15.837 -20.234 1 91.18 177 PRO B CA 1
ATOM 9186 C C . PRO B 1 177 ? -5.03 -14.521 -19.479 1 91.18 177 PRO B C 1
ATOM 9188 O O . PRO B 1 177 ? -4.231 -14.203 -18.594 1 91.18 177 PRO B O 1
ATOM 9191 N N . LEU B 1 178 ? -6.005 -13.795 -19.945 1 92.36 178 LEU B N 1
ATOM 9192 C CA . LEU B 1 178 ? -6.407 -12.609 -19.197 1 92.36 178 LEU B CA 1
ATOM 9193 C C . LEU B 1 178 ? -7.242 -12.991 -17.98 1 92.36 178 LEU B C 1
ATOM 9195 O O . LEU B 1 178 ? -8.164 -13.803 -18.085 1 92.36 178 LEU B O 1
ATOM 9199 N N . TYR B 1 179 ? -6.912 -12.5 -16.878 1 92.88 179 TYR B N 1
ATOM 9200 C CA . TYR B 1 179 ? -7.694 -12.73 -15.669 1 92.88 179 TYR B CA 1
ATOM 9201 C C . TYR B 1 179 ? -8.537 -11.508 -15.324 1 92.88 179 TYR B C 1
ATOM 9203 O O . TYR B 1 179 ? -8.034 -10.382 -15.315 1 92.88 179 TYR B O 1
ATOM 9211 N N . ILE B 1 180 ? -9.788 -11.736 -15.083 1 94.24 180 ILE B N 1
ATOM 9212 C CA . ILE B 1 180 ? -10.718 -10.697 -14.654 1 94.24 180 ILE B CA 1
ATOM 9213 C C . ILE B 1 180 ? -11.345 -11.086 -13.317 1 94.24 180 ILE B C 1
ATOM 9215 O O . ILE B 1 180 ? -11.99 -12.131 -13.207 1 94.24 180 ILE B O 1
ATOM 9219 N N . VAL B 1 181 ? -11.226 -10.294 -12.336 1 93.86 181 VAL B N 1
ATOM 9220 C CA . VAL B 1 181 ? -11.864 -10.516 -11.042 1 93.86 181 VAL B CA 1
ATOM 9221 C C . VAL B 1 181 ? -12.9 -9.425 -10.783 1 93.86 181 VAL B C 1
ATOM 9223 O O . VAL B 1 181 ? -12.546 -8.272 -10.53 1 93.86 181 VAL B O 1
ATOM 9226 N N . ASP B 1 182 ? -14.117 -9.771 -10.809 1 92.65 182 ASP B N 1
ATOM 9227 C CA . ASP B 1 182 ? -15.206 -8.819 -10.615 1 92.65 182 ASP B CA 1
ATOM 9228 C C . ASP B 1 182 ? -15.09 -7.646 -11.586 1 92.65 182 ASP B C 1
ATOM 9230 O O . ASP B 1 182 ? -15.213 -6.487 -11.185 1 92.65 182 ASP B O 1
ATOM 9234 N N . GLY B 1 183 ? -14.692 -7.994 -12.807 1 90.41 183 GLY B N 1
ATOM 9235 C CA . GLY B 1 183 ? -14.6 -6.979 -13.845 1 90.41 183 GLY B CA 1
ATOM 9236 C C . GLY B 1 183 ? -13.264 -6.26 -13.86 1 90.41 183 GLY B C 1
ATOM 9237 O O . GLY B 1 183 ? -13.034 -5.385 -14.698 1 90.41 183 GLY B O 1
ATOM 9238 N N . ILE B 1 184 ? -12.357 -6.601 -12.981 1 92.01 184 ILE B N 1
ATOM 9239 C CA . ILE B 1 184 ? -11.051 -5.958 -12.881 1 92.01 184 ILE B CA 1
ATOM 9240 C C . ILE B 1 184 ? -9.996 -6.822 -13.567 1 92.01 184 ILE B C 1
ATOM 9242 O O . ILE B 1 184 ? -9.746 -7.955 -13.151 1 92.01 184 ILE B O 1
ATOM 9246 N N . PRO B 1 185 ? -9.313 -6.32 -14.558 1 91.47 185 PRO B N 1
ATOM 9247 C CA . PRO B 1 185 ? -8.184 -7.074 -15.107 1 91.47 185 PRO B CA 1
ATOM 9248 C C . PRO B 1 185 ? -7.013 -7.177 -14.132 1 91.47 185 PRO B C 1
ATOM 9250 O O . PRO B 1 185 ? -6.59 -6.169 -13.56 1 91.47 185 PRO B O 1
ATOM 9253 N N . VAL B 1 186 ? -6.581 -8.377 -13.947 1 90.05 186 VAL B N 1
ATOM 9254 C CA . VAL B 1 186 ? -5.455 -8.574 -13.041 1 90.05 186 VAL B CA 1
ATOM 9255 C C . VAL B 1 186 ? -4.394 -9.442 -13.714 1 90.05 186 VAL B C 1
ATOM 9257 O O . VAL B 1 186 ? -4.678 -10.128 -14.698 1 90.05 186 VAL B O 1
ATOM 9260 N N . SER B 1 187 ? -3.207 -9.326 -13.199 1 83.52 187 SER B N 1
ATOM 9261 C CA . SER B 1 187 ? -2.135 -10.193 -13.678 1 83.52 187 SER B CA 1
ATOM 9262 C C . SER B 1 187 ? -2.125 -11.523 -12.932 1 83.52 187 SER B C 1
ATOM 9264 O O . SER B 1 187 ? -2.802 -11.674 -11.913 1 83.52 187 SER B O 1
ATOM 9266 N N . GLU B 1 188 ? -1.419 -12.443 -13.486 1 77.82 188 GLU B N 1
ATOM 9267 C CA . GLU B 1 188 ? -1.287 -13.756 -12.863 1 77.82 188 GLU B CA 1
ATOM 9268 C C . GLU B 1 188 ? -0.706 -13.643 -11.456 1 77.82 188 GLU B C 1
ATOM 9270 O O . GLU B 1 188 ? -1.1 -14.386 -10.555 1 77.82 188 GLU B O 1
ATOM 9275 N N . SER B 1 189 ? 0.192 -12.727 -11.322 1 74.52 189 SER B N 1
ATOM 9276 C CA . SER B 1 189 ? 0.848 -12.562 -10.029 1 74.52 189 SER B CA 1
ATOM 9277 C C . SER B 1 189 ? -0.123 -12.026 -8.982 1 74.52 189 SER B C 1
ATOM 9279 O O . SER B 1 189 ? 0.082 -12.219 -7.782 1 74.52 189 SER B O 1
ATOM 9281 N N . ASP B 1 190 ? -1.194 -11.385 -9.462 1 79.66 190 ASP B N 1
ATOM 9282 C CA . ASP B 1 190 ? -2.149 -10.768 -8.547 1 79.66 190 ASP B CA 1
ATOM 9283 C C . ASP B 1 190 ? -3.127 -11.803 -7.995 1 79.66 190 ASP B C 1
ATOM 9285 O O . ASP B 1 190 ? -3.834 -11.538 -7.02 1 79.66 190 ASP B O 1
ATOM 9289 N N . LEU B 1 191 ? -3.078 -12.899 -8.542 1 81.97 191 LEU B N 1
ATOM 9290 C CA . LEU B 1 191 ? -4.115 -13.863 -8.191 1 81.97 191 LEU B CA 1
ATOM 9291 C C . LEU B 1 191 ? -3.903 -14.398 -6.779 1 81.97 191 LEU B C 1
ATOM 9293 O O . LEU B 1 191 ? -4.811 -14.993 -6.193 1 81.97 191 LEU B O 1
ATOM 9297 N N . ASN B 1 192 ? -2.718 -14.193 -6.213 1 78.72 192 ASN B N 1
ATOM 9298 C CA . ASN B 1 192 ? -2.491 -14.548 -4.816 1 78.72 192 ASN B CA 1
ATOM 9299 C C . ASN B 1 192 ? -3.319 -13.677 -3.875 1 78.72 192 ASN B C 1
ATOM 9301 O O . ASN B 1 192 ? -3.439 -13.98 -2.686 1 78.72 192 ASN B O 1
ATOM 9305 N N . LEU B 1 193 ? -3.922 -12.752 -4.411 1 81.87 193 LEU B N 1
ATOM 9306 C CA . LEU B 1 193 ? -4.758 -11.859 -3.617 1 81.87 193 LEU B CA 1
ATOM 9307 C C . LEU B 1 193 ? -6.119 -12.49 -3.341 1 81.87 193 LEU B C 1
ATOM 9309 O O . LEU B 1 193 ? -6.817 -12.087 -2.407 1 81.87 193 LEU B O 1
ATOM 9313 N N . ILE B 1 194 ? -6.416 -13.435 -4.065 1 86.62 194 ILE B N 1
ATOM 9314 C CA . ILE B 1 194 ? -7.78 -13.949 -4.001 1 86.62 194 ILE B CA 1
ATOM 9315 C C . ILE B 1 194 ? -7.831 -15.164 -3.077 1 86.62 194 ILE B C 1
ATOM 9317 O O . ILE B 1 194 ? -7.133 -16.155 -3.305 1 86.62 194 ILE B O 1
ATOM 9321 N N . ASN B 1 195 ? -8.648 -15.06 -2.113 1 88.1 195 ASN B N 1
ATOM 9322 C CA . ASN B 1 195 ? -8.996 -16.212 -1.288 1 88.1 195 ASN B CA 1
ATOM 9323 C C . ASN B 1 195 ? -9.978 -17.137 -2.001 1 88.1 195 ASN B C 1
ATOM 9325 O O . ASN B 1 195 ? -11.064 -16.71 -2.397 1 88.1 195 ASN B O 1
ATOM 9329 N N . SER B 1 196 ? -9.609 -18.289 -2.151 1 86.03 196 SER B N 1
ATOM 9330 C CA . SER B 1 196 ? -10.441 -19.244 -2.876 1 86.03 196 SER B CA 1
ATOM 9331 C C . SER B 1 196 ? -11.832 -19.346 -2.26 1 86.03 196 SER B C 1
ATOM 9333 O O . SER B 1 196 ? -12.814 -19.584 -2.966 1 86.03 196 SER B O 1
ATOM 9335 N N . SER B 1 197 ? -11.965 -19.145 -0.982 1 88.26 197 SER B N 1
ATOM 9336 C CA . SER B 1 197 ? -13.248 -19.247 -0.295 1 88.26 197 SER B CA 1
ATOM 9337 C C . SER B 1 197 ? -14.159 -18.076 -0.647 1 88.26 197 SER B C 1
ATOM 9339 O O . SER B 1 197 ? -15.363 -18.119 -0.388 1 88.26 197 SER B O 1
ATOM 9341 N N . ASP B 1 198 ? -13.588 -17.096 -1.242 1 91.53 198 ASP B N 1
ATOM 9342 C CA . ASP B 1 198 ? -14.372 -15.913 -1.582 1 91.53 198 ASP B CA 1
ATOM 9343 C C . ASP B 1 198 ? -14.884 -15.988 -3.018 1 91.53 198 ASP B C 1
ATOM 9345 O O . ASP B 1 198 ? -15.668 -15.139 -3.449 1 91.53 198 ASP B O 1
ATOM 9349 N N . VAL B 1 199 ? -14.485 -16.971 -3.733 1 91.49 199 VAL B N 1
ATOM 9350 C CA . VAL B 1 199 ? -14.852 -17.073 -5.141 1 91.49 199 VAL B CA 1
ATOM 9351 C C . VAL B 1 199 ? -16.192 -17.792 -5.276 1 91.49 199 VAL B C 1
ATOM 9353 O O . VAL B 1 199 ? -16.381 -18.876 -4.718 1 91.49 199 VAL B O 1
ATOM 9356 N N . GLU B 1 200 ? -17.086 -17.219 -5.986 1 91.89 200 GLU B N 1
ATOM 9357 C CA . GLU B 1 200 ? -18.391 -17.812 -6.261 1 91.89 200 GLU B CA 1
ATOM 9358 C C . GLU B 1 200 ? -18.342 -18.704 -7.498 1 91.89 200 GLU B C 1
ATOM 9360 O O . GLU B 1 200 ? -18.982 -19.757 -7.537 1 91.89 200 GLU B O 1
ATOM 9365 N N . SER B 1 201 ? -17.644 -18.189 -8.518 1 90.71 201 SER B N 1
ATOM 9366 C CA . SER B 1 201 ? -17.543 -18.965 -9.749 1 90.71 201 SER B CA 1
ATOM 9367 C C . SER B 1 201 ? -16.376 -18.49 -10.609 1 90.71 201 SER B C 1
ATOM 9369 O O . SER B 1 201 ? -15.895 -17.366 -10.445 1 90.71 201 SER B O 1
ATOM 9371 N N . ILE B 1 202 ? -15.872 -19.31 -11.402 1 91.74 202 ILE B N 1
ATOM 9372 C CA . ILE B 1 202 ? -14.861 -19.013 -12.411 1 91.74 202 ILE B CA 1
ATOM 9373 C C . ILE B 1 202 ? -15.371 -19.424 -13.79 1 91.74 202 ILE B C 1
ATOM 9375 O O . ILE B 1 202 ? -15.791 -20.567 -13.989 1 91.74 202 ILE B O 1
ATOM 9379 N N . SER B 1 203 ? -15.4 -18.527 -14.717 1 92.43 203 SER B N 1
ATOM 9380 C CA . SER B 1 203 ? -15.752 -18.808 -16.105 1 92.43 203 SER B CA 1
ATOM 9381 C C . SER B 1 203 ? -14.532 -18.71 -17.015 1 92.43 203 SER B C 1
ATOM 9383 O O . SER B 1 203 ? -13.854 -17.681 -17.044 1 92.43 203 SER B O 1
ATOM 9385 N N . VAL B 1 204 ? -14.298 -19.715 -17.685 1 93.14 204 VAL B N 1
ATOM 9386 C CA . VAL B 1 204 ? -13.204 -19.706 -18.65 1 93.14 204 VAL B CA 1
ATOM 9387 C C . VAL B 1 204 ? -13.76 -19.524 -20.061 1 93.14 204 VAL B C 1
ATOM 9389 O O . VAL B 1 204 ? -14.483 -20.386 -20.566 1 93.14 204 VAL B O 1
ATOM 9392 N N . LEU B 1 205 ? -13.444 -18.435 -20.605 1 93.45 205 LEU B N 1
ATOM 9393 C CA . LEU B 1 205 ? -13.854 -18.124 -21.97 1 93.45 205 LEU B CA 1
ATOM 9394 C C . LEU B 1 205 ? -12.824 -18.63 -22.975 1 93.45 205 LEU B C 1
ATOM 9396 O O . LEU B 1 205 ? -11.676 -18.181 -22.972 1 93.45 205 LEU B O 1
ATOM 9400 N N . LYS B 1 206 ? -13.257 -19.462 -23.883 1 90.68 206 LYS B N 1
ATOM 9401 C CA . LYS B 1 206 ? -12.295 -20.172 -24.721 1 90.68 206 LYS B CA 1
ATOM 9402 C C . LYS B 1 206 ? -12.495 -19.834 -26.195 1 90.68 206 LYS B C 1
ATOM 9404 O O . LYS B 1 206 ? -11.576 -19.987 -27.003 1 90.68 206 LYS B O 1
ATOM 9409 N N . ASP B 1 207 ? -13.712 -19.476 -26.6 1 88.33 207 ASP B N 1
ATOM 9410 C CA . ASP B 1 207 ? -13.969 -19.318 -28.029 1 88.33 207 ASP B CA 1
ATOM 9411 C C . ASP B 1 207 ? -13.988 -17.843 -28.423 1 88.33 207 ASP B C 1
ATOM 9413 O O . ASP B 1 207 ? -14.014 -16.964 -27.559 1 88.33 207 ASP B O 1
ATOM 9417 N N . ALA B 1 208 ? -14.059 -17.558 -29.661 1 83.12 208 ALA B N 1
ATOM 9418 C CA . ALA B 1 208 ? -13.905 -16.22 -30.227 1 83.12 208 ALA B CA 1
ATOM 9419 C C . ALA B 1 208 ? -15.071 -15.319 -29.83 1 83.12 208 ALA B C 1
ATOM 9421 O O . ALA B 1 208 ? -14.899 -14.111 -29.655 1 83.12 208 ALA B O 1
ATOM 9422 N N . SER B 1 209 ? -16.179 -15.914 -29.695 1 82.45 209 SER B N 1
ATOM 9423 C CA . SER B 1 209 ? -17.358 -15.101 -29.413 1 82.45 209 SER B CA 1
ATOM 9424 C C . SER B 1 209 ? -17.26 -14.445 -28.039 1 82.45 209 SER B C 1
ATOM 9426 O O . SER B 1 209 ? -17.849 -13.387 -27.808 1 82.45 209 SER B O 1
ATOM 9428 N N . SER B 1 210 ? -16.542 -15.054 -27.169 1 81.12 210 SER B N 1
ATOM 9429 C CA . SER B 1 210 ? -16.433 -14.496 -25.824 1 81.12 210 SER B CA 1
ATOM 9430 C C . SER B 1 210 ? -15.112 -13.757 -25.638 1 81.12 210 SER B C 1
ATOM 9432 O O . SER B 1 210 ? -15.035 -12.798 -24.867 1 81.12 210 SER B O 1
ATOM 9434 N N . THR B 1 211 ? -14.066 -14.126 -26.27 1 85.86 211 THR B N 1
ATOM 9435 C CA . THR B 1 211 ? -12.743 -13.561 -26.028 1 85.86 211 THR B CA 1
ATOM 9436 C C . THR B 1 211 ? -12.528 -12.306 -26.869 1 85.86 211 THR B C 1
ATOM 9438 O O . THR B 1 211 ? -11.748 -11.428 -26.496 1 85.86 211 THR B O 1
ATOM 9441 N N . ALA B 1 212 ? -13.238 -12.249 -27.995 1 87.28 212 ALA B N 1
ATOM 9442 C CA . ALA B 1 212 ? -13.043 -11.121 -28.902 1 87.28 212 ALA B CA 1
ATOM 9443 C C . ALA B 1 212 ? -13.421 -9.805 -28.228 1 87.28 212 ALA B C 1
ATOM 9445 O O . ALA B 1 212 ? -12.856 -8.754 -28.543 1 87.28 212 ALA B O 1
ATOM 9446 N N . ALA B 1 213 ? -14.296 -9.935 -27.339 1 88.2 213 ALA B N 1
ATOM 9447 C CA . ALA B 1 213 ? -14.723 -8.738 -26.62 1 88.2 213 ALA B CA 1
ATOM 9448 C C . ALA B 1 213 ? -13.574 -8.148 -25.807 1 88.2 213 ALA B C 1
ATOM 9450 O O . ALA B 1 213 ? -13.613 -6.976 -25.425 1 88.2 213 ALA B O 1
ATOM 9451 N N . TYR B 1 214 ? -12.602 -8.958 -25.64 1 90.56 214 TYR B N 1
ATOM 9452 C CA . TYR B 1 214 ? -11.46 -8.494 -24.861 1 90.56 214 TYR B CA 1
ATOM 9453 C C . TYR B 1 214 ? -10.299 -8.11 -25.771 1 90.56 214 TYR B C 1
ATOM 9455 O O . TYR B 1 214 ? -9.225 -7.735 -25.293 1 90.56 214 TYR B O 1
ATOM 9463 N N . GLY B 1 215 ? -10.508 -8.312 -27.015 1 90.28 215 GLY B N 1
ATOM 9464 C CA . GLY B 1 215 ? -9.559 -7.849 -28.014 1 90.28 215 GLY B CA 1
ATOM 9465 C C . GLY B 1 215 ? -8.183 -8.469 -27.863 1 90.28 215 GLY B C 1
ATOM 9466 O O . GLY B 1 215 ? -8.051 -9.693 -27.805 1 90.28 215 GLY B O 1
ATOM 9467 N N . ALA B 1 216 ? -7.179 -7.56 -27.692 1 86.21 216 ALA B N 1
ATOM 9468 C CA . ALA B 1 216 ? -5.767 -7.932 -27.688 1 86.21 216 ALA B CA 1
ATOM 9469 C C . ALA B 1 216 ? -5.409 -8.716 -26.428 1 86.21 216 ALA B C 1
ATOM 9471 O O . ALA B 1 216 ? -4.409 -9.436 -26.401 1 86.21 216 ALA B O 1
ATOM 9472 N N . ARG B 1 217 ? -6.131 -8.688 -25.453 1 85.69 217 ARG B N 1
ATOM 9473 C CA . ARG B 1 217 ? -5.775 -9.335 -24.194 1 85.69 217 ARG B CA 1
ATOM 9474 C C . ARG B 1 217 ? -6.472 -10.684 -24.055 1 85.69 217 ARG B C 1
ATOM 9476 O O . ARG B 1 217 ? -6.189 -11.442 -23.125 1 85.69 217 ARG B O 1
ATOM 9483 N N . GLY B 1 218 ? -7.315 -11.036 -25.036 1 86.3 218 GLY B N 1
ATOM 9484 C CA . GLY B 1 218 ? -8.124 -12.236 -24.891 1 86.3 218 GLY B CA 1
ATOM 9485 C C . GLY B 1 218 ? -7.657 -13.379 -25.772 1 86.3 218 GLY B C 1
ATOM 9486 O O . GLY B 1 218 ? -8.279 -14.443 -25.799 1 86.3 218 GLY B O 1
ATOM 9487 N N . SER B 1 219 ? -6.599 -13.184 -26.443 1 86.83 219 SER B N 1
ATOM 9488 C CA . SER B 1 219 ? -6.194 -14.16 -27.45 1 86.83 219 SER B CA 1
ATOM 9489 C C . SER B 1 219 ? -5.862 -15.505 -26.814 1 86.83 219 SER B C 1
ATOM 9491 O O . SER B 1 219 ? -6.053 -16.554 -27.433 1 86.83 219 SER B O 1
ATOM 9493 N N . ASN B 1 220 ? -5.42 -15.486 -25.611 1 88.72 220 ASN B N 1
ATOM 9494 C CA . ASN B 1 220 ? -5.024 -16.719 -24.939 1 88.72 220 ASN B CA 1
ATOM 9495 C C . ASN B 1 220 ? -6.11 -17.212 -23.986 1 88.72 220 ASN B C 1
ATOM 9497 O O . ASN B 1 220 ? -5.834 -17.995 -23.075 1 88.72 220 ASN B O 1
ATOM 9501 N N . GLY B 1 221 ? -7.31 -16.674 -24.164 1 91.01 221 GLY B N 1
ATOM 9502 C CA . GLY B 1 221 ? -8.403 -17.027 -23.272 1 91.01 221 GLY B CA 1
ATOM 9503 C C . GLY B 1 221 ? -8.589 -16.038 -22.137 1 91.01 221 GLY B C 1
ATOM 9504 O O . GLY B 1 221 ? -7.698 -15.234 -21.854 1 91.01 221 GLY B O 1
ATOM 9505 N N . VAL B 1 222 ? -9.77 -16.067 -21.581 1 93.05 222 VAL B N 1
ATOM 9506 C CA . VAL B 1 222 ? -10.085 -15.175 -20.47 1 93.05 222 VAL B CA 1
ATOM 9507 C C . VAL B 1 222 ? -10.657 -15.98 -19.306 1 93.05 222 VAL B C 1
ATOM 9509 O O . VAL B 1 222 ? -11.501 -16.857 -19.505 1 93.05 222 VAL B O 1
ATOM 9512 N N . VAL B 1 223 ? -10.146 -15.733 -18.162 1 93.61 223 VAL B N 1
ATOM 9513 C CA . VAL B 1 223 ? -10.671 -16.329 -16.938 1 93.61 223 VAL B CA 1
ATOM 9514 C C . VAL B 1 223 ? -11.365 -15.258 -16.098 1 93.61 223 VAL B C 1
ATOM 9516 O O . VAL B 1 223 ? -10.717 -14.335 -15.6 1 93.61 223 VAL B O 1
ATOM 9519 N N . VAL B 1 224 ? -12.627 -15.423 -15.968 1 93.87 224 VAL B N 1
ATOM 9520 C CA . VAL B 1 224 ? -13.419 -14.46 -15.212 1 93.87 224 VAL B CA 1
ATOM 9521 C C . VAL B 1 224 ? -13.765 -15.038 -13.841 1 93.87 224 VAL B C 1
ATOM 9523 O O . VAL B 1 224 ? -14.422 -16.078 -13.747 1 93.87 224 VAL B O 1
ATOM 9526 N N . MET B 1 225 ? -13.376 -14.411 -12.884 1 93.19 225 MET B N 1
ATOM 9527 C CA . MET B 1 225 ? -13.668 -14.817 -11.512 1 93.19 225 MET B CA 1
ATOM 9528 C C . MET B 1 225 ? -14.671 -13.868 -10.865 1 93.19 225 MET B C 1
ATOM 9530 O O . MET B 1 225 ? -14.496 -12.649 -10.91 1 93.19 225 MET B O 1
ATOM 9534 N N . THR B 1 226 ? -15.636 -14.43 -10.342 1 93.09 226 THR B N 1
ATOM 9535 C CA . THR B 1 226 ? -16.638 -13.672 -9.6 1 93.09 226 THR B CA 1
ATOM 9536 C C . THR B 1 226 ? -16.585 -14.016 -8.114 1 93.09 226 THR B C 1
ATOM 9538 O O . THR B 1 226 ? -16.625 -15.19 -7.741 1 93.09 226 THR B O 1
ATOM 9541 N N . THR B 1 227 ? -16.516 -13.095 -7.296 1 93.75 227 THR B N 1
ATOM 9542 C CA . THR B 1 227 ? -16.451 -13.337 -5.859 1 93.75 227 THR B CA 1
ATOM 9543 C C . THR B 1 227 ? -17.846 -13.309 -5.241 1 93.75 227 THR B C 1
ATOM 9545 O O . THR B 1 227 ? -18.79 -12.802 -5.85 1 93.75 227 THR B O 1
ATOM 9548 N N . LYS B 1 228 ? -17.957 -13.9 -4.146 1 93.48 228 LYS B N 1
ATOM 9549 C CA . LYS B 1 228 ? -19.23 -14.006 -3.44 1 93.48 228 LYS B CA 1
ATOM 9550 C C . LYS B 1 228 ? -19.789 -12.627 -3.103 1 93.48 228 LYS B C 1
ATOM 9552 O O . LYS B 1 228 ? -19.033 -11.704 -2.792 1 93.48 228 LYS B O 1
ATOM 9557 N N . GLN B 1 229 ? -21.111 -12.648 -3.289 1 91.43 229 GLN B N 1
ATOM 9558 C CA . GLN B 1 229 ? -21.868 -11.456 -2.923 1 91.43 229 GLN B CA 1
ATOM 9559 C C . GLN B 1 229 ? -22.955 -11.786 -1.904 1 91.43 229 GLN B C 1
ATOM 9561 O O . GLN B 1 229 ? -23.298 -12.955 -1.712 1 91.43 229 GLN B O 1
ATOM 9566 N N . GLY B 1 230 ? -23.453 -10.776 -1.215 1 87.04 230 GLY B N 1
ATOM 9567 C CA . GLY B 1 230 ? -24.652 -10.99 -0.42 1 87.04 230 GLY B CA 1
ATOM 9568 C C . GLY B 1 230 ? -25.918 -11.047 -1.253 1 87.04 230 GLY B C 1
ATOM 9569 O O . GLY B 1 230 ? -25.893 -10.758 -2.451 1 87.04 230 GLY B O 1
ATOM 9570 N N . LYS B 1 231 ? -26.904 -11.57 -0.65 1 82.61 231 LYS B N 1
ATOM 9571 C CA . LYS B 1 231 ? -28.2 -11.587 -1.322 1 82.61 231 LYS B CA 1
ATOM 9572 C C . LYS B 1 231 ? -29.165 -10.593 -0.681 1 82.61 231 LYS B C 1
ATOM 9574 O O . LYS B 1 231 ? -29.244 -10.501 0.546 1 82.61 231 LYS B O 1
ATOM 9579 N N . GLN B 1 232 ? -29.767 -9.898 -1.529 1 80.49 232 GLN B N 1
ATOM 9580 C CA . GLN B 1 232 ? -30.738 -8.932 -1.027 1 80.49 232 GLN B CA 1
ATOM 9581 C C . GLN B 1 232 ? -31.844 -9.624 -0.235 1 80.49 232 GLN B C 1
ATOM 9583 O O . GLN B 1 232 ? -32.328 -10.686 -0.632 1 80.49 232 GLN B O 1
ATOM 9588 N N . GLY B 1 233 ? -32.146 -9.077 0.863 1 74.83 233 GLY B N 1
ATOM 9589 C CA . GLY B 1 233 ? -33.225 -9.58 1.699 1 74.83 233 GLY B CA 1
ATOM 9590 C C . GLY B 1 233 ? -32.818 -10.77 2.547 1 74.83 233 GLY B C 1
ATOM 9591 O O . GLY B 1 233 ? -33.61 -11.266 3.351 1 74.83 233 GLY B O 1
ATOM 9592 N N . ALA B 1 234 ? -31.614 -11.221 2.369 1 79.54 234 ALA B N 1
ATOM 9593 C CA . ALA B 1 234 ? -31.173 -12.405 3.101 1 79.54 234 ALA B CA 1
ATOM 9594 C C . ALA B 1 234 ? -30.689 -12.037 4.5 1 79.54 234 ALA B C 1
ATOM 9596 O O . ALA B 1 234 ? -30.083 -10.981 4.696 1 79.54 234 ALA B O 1
ATOM 9597 N N . LYS B 1 235 ? -30.95 -13.009 5.381 1 79.43 235 LYS B N 1
ATOM 9598 C CA . LYS B 1 235 ? -30.425 -12.85 6.734 1 79.43 235 LYS B CA 1
ATOM 9599 C C . LYS B 1 235 ? -28.905 -12.988 6.753 1 79.43 235 LYS B C 1
ATOM 9601 O O . LYS B 1 235 ? -28.329 -13.684 5.914 1 79.43 235 LYS B O 1
ATOM 9606 N N . ALA B 1 236 ? -28.38 -12.421 7.734 1 84.03 236 ALA B N 1
ATOM 9607 C CA . ALA B 1 236 ? -26.925 -12.465 7.857 1 84.03 236 ALA B CA 1
ATOM 9608 C C . ALA B 1 236 ? -26.442 -13.881 8.154 1 84.03 236 ALA B C 1
ATOM 9610 O O . ALA B 1 236 ? -27.013 -14.574 8.999 1 84.03 236 ALA B O 1
ATOM 9611 N N . LYS B 1 237 ? -25.555 -14.321 7.413 1 88.17 237 LYS B N 1
ATOM 9612 C CA . LYS B 1 237 ? -24.91 -15.617 7.601 1 88.17 237 LYS B CA 1
ATOM 9613 C C . LYS B 1 237 ? -23.433 -15.451 7.947 1 88.17 237 LYS B C 1
ATOM 9615 O O . LYS B 1 237 ? -22.686 -14.806 7.21 1 88.17 237 LYS B O 1
ATOM 9620 N N . ILE B 1 238 ? -23.04 -15.993 9.063 1 90.68 238 ILE B N 1
ATOM 9621 C CA . ILE B 1 238 ? -21.644 -15.957 9.484 1 90.68 238 ILE B CA 1
ATOM 9622 C C . ILE B 1 238 ? -21.031 -17.35 9.357 1 90.68 238 ILE B C 1
ATOM 9624 O O . ILE B 1 238 ? -21.563 -18.321 9.899 1 90.68 238 ILE B O 1
ATOM 9628 N N . LYS B 1 239 ? -19.985 -17.417 8.711 1 92.91 239 LYS B N 1
ATOM 9629 C CA . LYS B 1 239 ? -19.293 -18.691 8.543 1 92.91 239 LYS B CA 1
ATOM 9630 C C . LYS B 1 239 ? -17.867 -18.617 9.083 1 92.91 239 LYS B C 1
ATOM 9632 O O . LYS B 1 239 ? -17.098 -17.733 8.7 1 92.91 239 LYS B O 1
ATOM 9637 N N . PHE B 1 240 ? -17.568 -19.429 9.966 1 93.42 240 PHE B N 1
ATOM 9638 C CA . PHE B 1 240 ? -16.206 -19.596 10.458 1 93.42 240 PHE B CA 1
ATOM 9639 C C . PHE B 1 240 ? -15.595 -20.889 9.933 1 93.42 240 PHE B C 1
ATOM 9641 O O . PHE B 1 240 ? -16.205 -21.956 10.032 1 93.42 240 PHE B O 1
ATOM 9648 N N . SER B 1 241 ? -14.429 -20.755 9.361 1 94.44 241 SER B N 1
ATOM 9649 C CA . SER B 1 241 ? -13.724 -21.914 8.822 1 94.44 241 SER B CA 1
ATOM 9650 C C . SER B 1 241 ? -12.326 -22.038 9.419 1 94.44 241 SER B C 1
ATOM 9652 O O . SER B 1 241 ? -11.59 -21.052 9.497 1 94.44 241 SER B O 1
ATOM 9654 N N . SER B 1 242 ? -11.961 -23.184 9.861 1 95.3 242 SER B N 1
ATOM 9655 C CA . SER B 1 242 ? -10.634 -23.468 10.397 1 95.3 242 SER B CA 1
ATOM 9656 C C . SER B 1 242 ? -10.084 -24.779 9.846 1 95.3 242 SER B C 1
ATOM 9658 O O . SER B 1 242 ? -10.811 -25.77 9.746 1 95.3 242 SER B O 1
ATOM 9660 N N . GLN B 1 243 ? -8.873 -24.737 9.398 1 94.76 243 GLN B N 1
ATOM 9661 C CA . GLN B 1 243 ? -8.194 -25.919 8.879 1 94.76 243 GLN B CA 1
ATOM 9662 C C . GLN B 1 243 ? -6.782 -26.036 9.446 1 94.76 243 GLN B C 1
ATOM 9664 O O . GLN B 1 243 ? -6.085 -25.032 9.602 1 94.76 243 GLN B O 1
ATOM 9669 N N . ILE B 1 244 ? -6.366 -27.178 9.804 1 96.02 244 ILE B N 1
ATOM 9670 C CA . ILE B 1 244 ? -5.005 -27.498 10.222 1 96.02 244 ILE B CA 1
ATOM 9671 C C . ILE B 1 244 ? -4.531 -28.763 9.509 1 96.02 244 ILE B C 1
ATOM 9673 O O . ILE B 1 244 ? -5.324 -29.672 9.251 1 96.02 244 ILE B O 1
ATOM 9677 N N . GLY B 1 245 ? -3.302 -28.727 9.115 1 95.55 245 GLY B N 1
ATOM 9678 C CA . GLY B 1 245 ? -2.816 -29.923 8.446 1 95.55 245 GLY B CA 1
ATOM 9679 C C . GLY B 1 245 ? -1.305 -29.963 8.32 1 95.55 245 GLY B C 1
ATOM 9680 O O . GLY B 1 245 ? -0.602 -29.18 8.962 1 95.55 245 GLY B O 1
ATOM 9681 N N . PHE B 1 246 ? -0.824 -30.982 7.616 1 96.22 246 PHE B N 1
ATOM 9682 C CA . PHE B 1 246 ? 0.6 -31.231 7.43 1 96.22 246 PHE B CA 1
ATOM 9683 C C . PHE B 1 246 ? 0.909 -31.545 5.971 1 96.22 246 PHE B C 1
ATOM 9685 O O . PHE B 1 246 ? 0.031 -31.986 5.226 1 96.22 246 PHE B O 1
ATOM 9692 N N . SER B 1 247 ? 2.138 -31.221 5.528 1 95.2 247 SER B N 1
ATOM 9693 C CA . SER B 1 247 ? 2.592 -31.516 4.173 1 95.2 247 SER B CA 1
ATOM 9694 C C . SER B 1 247 ? 3.965 -32.181 4.182 1 95.2 247 SER B C 1
ATOM 9696 O O . SER B 1 247 ? 4.774 -31.932 5.078 1 95.2 247 SER B O 1
ATOM 9698 N N . GLU B 1 248 ? 4.182 -33.002 3.271 1 95.86 248 GLU B N 1
ATOM 9699 C CA . GLU B 1 248 ? 5.456 -33.694 3.097 1 95.86 248 GLU B CA 1
ATOM 9700 C C . GLU B 1 248 ? 5.762 -33.927 1.621 1 95.86 248 GLU B C 1
ATOM 9702 O O . GLU B 1 248 ? 4.86 -33.884 0.781 1 95.86 248 GLU B O 1
ATOM 9707 N N . LYS B 1 249 ? 7.01 -34.085 1.333 1 95.88 249 LYS B N 1
ATOM 9708 C CA . LYS B 1 249 ? 7.403 -34.405 -0.036 1 95.88 249 LYS B CA 1
ATOM 9709 C C . LYS B 1 249 ? 6.793 -35.728 -0.488 1 95.88 249 LYS B C 1
ATOM 9711 O O . LYS B 1 249 ? 6.772 -36.7 0.271 1 95.88 249 LYS B O 1
ATOM 9716 N N . VAL B 1 250 ? 6.335 -35.786 -1.707 1 93.99 250 VAL B N 1
ATOM 9717 C CA . VAL B 1 250 ? 5.896 -37.049 -2.291 1 93.99 250 VAL B CA 1
ATOM 9718 C C . VAL B 1 250 ? 7.084 -37.999 -2.422 1 93.99 250 VAL B C 1
ATOM 9720 O O . VAL B 1 250 ? 8.184 -37.58 -2.79 1 93.99 250 VAL B O 1
ATOM 9723 N N . LYS B 1 251 ? 6.883 -39.199 -2.185 1 91.57 251 LYS B N 1
ATOM 9724 C CA . LYS B 1 251 ? 7.964 -40.181 -2.191 1 91.57 251 LYS B CA 1
ATOM 9725 C C . LYS B 1 251 ? 8.499 -40.401 -3.603 1 91.57 251 LYS B C 1
ATOM 9727 O O . LYS B 1 251 ? 7.727 -40.459 -4.563 1 91.57 251 LYS B O 1
ATOM 9732 N N . ASP B 1 252 ? 9.778 -40.562 -3.674 1 93.08 252 ASP B N 1
ATOM 9733 C CA . ASP B 1 252 ? 10.396 -40.889 -4.955 1 93.08 252 ASP B CA 1
ATOM 9734 C C . ASP B 1 252 ? 10.065 -42.318 -5.377 1 93.08 252 ASP B C 1
ATOM 9736 O O . ASP B 1 252 ? 9.885 -43.195 -4.529 1 93.08 252 ASP B O 1
ATOM 9740 N N . ASN B 1 253 ? 10.023 -42.557 -6.655 1 93.89 253 ASN B N 1
ATOM 9741 C CA . ASN B 1 253 ? 9.844 -43.918 -7.151 1 93.89 253 ASN B CA 1
ATOM 9742 C C . ASN B 1 253 ? 11.169 -44.53 -7.599 1 93.89 253 ASN B C 1
ATOM 9744 O O . ASN B 1 253 ? 11.193 -45.386 -8.485 1 93.89 253 ASN B O 1
ATOM 9748 N N . PHE B 1 254 ? 12.266 -43.986 -7.127 1 94.71 254 PHE B N 1
ATOM 9749 C CA . PHE B 1 254 ? 13.624 -44.502 -7.253 1 94.71 254 PHE B CA 1
ATOM 9750 C C . PHE B 1 254 ? 14.352 -44.44 -5.915 1 94.71 254 PHE B C 1
ATOM 9752 O O . PHE B 1 254 ? 13.854 -43.842 -4.959 1 94.71 254 PHE B O 1
ATOM 9759 N N . THR B 1 255 ? 15.521 -45.077 -5.811 1 95.51 255 THR B N 1
ATOM 9760 C CA . THR B 1 255 ? 16.269 -45.138 -4.56 1 95.51 255 THR B CA 1
ATOM 9761 C C . THR B 1 255 ? 17.704 -44.661 -4.766 1 95.51 255 THR B C 1
ATOM 9763 O O . THR B 1 255 ? 18.346 -45.015 -5.757 1 95.51 255 THR B O 1
ATOM 9766 N N . MET B 1 256 ? 18.138 -43.842 -3.911 1 96.85 256 MET B N 1
ATOM 9767 C CA . MET B 1 256 ? 19.533 -43.412 -3.914 1 96.85 256 MET B CA 1
ATOM 9768 C C . MET B 1 256 ? 20.41 -44.404 -3.156 1 96.85 256 MET B C 1
ATOM 9770 O O . MET B 1 256 ? 19.926 -45.122 -2.279 1 96.85 256 MET B O 1
ATOM 9774 N N . MET B 1 257 ? 21.7 -44.383 -3.445 1 97.56 257 MET B N 1
ATOM 9775 C CA . MET B 1 257 ? 22.617 -45.296 -2.768 1 97.56 257 MET B CA 1
ATOM 9776 C C . MET B 1 257 ? 22.852 -44.861 -1.325 1 97.56 257 MET B C 1
ATOM 9778 O O . MET B 1 257 ? 22.955 -43.666 -1.042 1 97.56 257 MET B O 1
ATOM 9782 N N . ASN B 1 258 ? 22.837 -45.812 -0.378 1 97.72 258 ASN B N 1
ATOM 9783 C CA . ASN B 1 258 ? 23.322 -45.527 0.968 1 97.72 258 ASN B CA 1
ATOM 9784 C C . ASN B 1 258 ? 24.847 -45.547 1.03 1 97.72 258 ASN B C 1
ATOM 9786 O O . ASN B 1 258 ? 25.512 -45.688 0.003 1 97.72 258 ASN B O 1
ATOM 9790 N N . ALA B 1 259 ? 25.434 -45.406 2.176 1 98.04 259 ALA B N 1
ATOM 9791 C CA . ALA B 1 259 ? 26.879 -45.25 2.321 1 98.04 259 ALA B CA 1
ATOM 9792 C C . ALA B 1 259 ? 27.617 -46.49 1.826 1 98.04 259 ALA B C 1
ATOM 9794 O O . ALA B 1 259 ? 28.569 -46.385 1.049 1 98.04 259 ALA B O 1
ATOM 9795 N N . GLU B 1 260 ? 27.176 -47.669 2.256 1 97.91 260 GLU B N 1
ATOM 9796 C CA . GLU B 1 260 ? 27.831 -48.918 1.878 1 97.91 260 GLU B CA 1
ATOM 9797 C C . GLU B 1 260 ? 27.732 -49.16 0.375 1 97.91 260 GLU B C 1
ATOM 9799 O O . GLU B 1 260 ? 28.718 -49.529 -0.266 1 97.91 260 GLU B O 1
ATOM 9804 N N . GLN B 1 261 ? 26.582 -49.014 -0.131 1 97.77 261 GLN B N 1
ATOM 9805 C CA . GLN B 1 261 ? 26.342 -49.223 -1.555 1 97.77 261 GLN B CA 1
ATOM 9806 C C . GLN B 1 261 ? 27.179 -48.268 -2.4 1 97.77 261 GLN B C 1
ATOM 9808 O O . GLN B 1 261 ? 27.759 -48.671 -3.411 1 97.77 261 GLN B O 1
ATOM 9813 N N . LYS B 1 262 ? 27.213 -46.985 -1.981 1 97.49 262 LYS B N 1
ATOM 9814 C CA . LYS B 1 262 ? 27.966 -45.983 -2.73 1 97.49 262 LYS B CA 1
ATOM 9815 C C . LYS B 1 262 ? 29.46 -46.295 -2.716 1 97.49 262 LYS B C 1
ATOM 9817 O O . LYS B 1 262 ? 30.127 -46.206 -3.749 1 97.49 262 LYS B O 1
ATOM 9822 N N . LEU B 1 263 ? 30.055 -46.677 -1.564 1 97.43 263 LEU B N 1
ATOM 9823 C CA . LEU B 1 263 ? 31.466 -47.03 -1.459 1 97.43 263 LEU B CA 1
ATOM 9824 C C . LEU B 1 263 ? 31.775 -48.283 -2.272 1 97.43 263 LEU B C 1
ATOM 9826 O O . LEU B 1 263 ? 32.833 -48.376 -2.898 1 97.43 263 LEU B O 1
ATOM 9830 N N . GLN B 1 264 ? 30.858 -49.209 -2.244 1 96.71 264 GLN B N 1
ATOM 9831 C CA . GLN B 1 264 ? 31.028 -50.417 -3.044 1 96.71 264 GLN B CA 1
ATOM 9832 C C . GLN B 1 264 ? 31.041 -50.092 -4.535 1 96.71 264 GLN B C 1
ATOM 9834 O O . GLN B 1 264 ? 31.868 -50.618 -5.283 1 96.71 264 GLN B O 1
ATOM 9839 N N . TYR B 1 265 ? 30.073 -49.284 -4.95 1 96.13 265 TYR B N 1
ATOM 9840 C CA . TYR B 1 265 ? 30.01 -48.858 -6.344 1 96.13 265 TYR B CA 1
ATOM 9841 C C . TYR B 1 265 ? 31.317 -48.202 -6.773 1 96.13 265 TYR B C 1
ATOM 9843 O O . TYR B 1 265 ? 31.866 -48.529 -7.828 1 96.13 265 TYR B O 1
ATOM 9851 N N . GLU B 1 266 ? 31.864 -47.306 -5.969 1 95.84 266 GLU B N 1
ATOM 9852 C CA . GLU B 1 266 ? 33.113 -46.609 -6.262 1 95.84 266 GLU B CA 1
ATOM 9853 C C . GLU B 1 266 ? 34.288 -47.581 -6.312 1 95.84 266 GLU B C 1
ATOM 9855 O O . GLU B 1 266 ? 35.181 -47.441 -7.15 1 95.84 266 GLU B O 1
ATOM 9860 N N . ARG B 1 267 ? 34.293 -48.531 -5.416 1 94.92 267 ARG B N 1
ATOM 9861 C CA . ARG B 1 267 ? 35.338 -49.549 -5.397 1 94.92 267 ARG B CA 1
ATOM 9862 C C . ARG B 1 267 ? 35.312 -50.384 -6.673 1 94.92 267 ARG B C 1
ATOM 9864 O O . ARG B 1 267 ? 36.358 -50.651 -7.268 1 94.92 267 ARG B O 1
ATOM 9871 N N . GLU B 1 268 ? 34.199 -50.727 -7.095 1 93.34 268 GLU B N 1
ATOM 9872 C CA . GLU B 1 268 ? 34.054 -51.57 -8.278 1 93.34 268 GLU B CA 1
ATOM 9873 C C . GLU B 1 268 ? 34.471 -50.825 -9.542 1 93.34 268 GLU B C 1
ATOM 9875 O O . GLU B 1 268 ? 35.047 -51.417 -10.457 1 93.34 268 GLU B O 1
ATOM 9880 N N . ILE B 1 269 ? 34.143 -49.585 -9.616 1 93.08 269 ILE B N 1
ATOM 9881 C CA . ILE B 1 269 ? 34.455 -48.837 -10.829 1 93.08 269 ILE B CA 1
ATOM 9882 C C . ILE B 1 269 ? 35.883 -48.301 -10.752 1 93.08 269 ILE B C 1
ATOM 9884 O O . ILE B 1 269 ? 36.442 -47.86 -11.759 1 93.08 269 ILE B O 1
ATOM 9888 N N . GLY B 1 270 ? 36.51 -48.311 -9.51 1 91.58 270 GLY B N 1
ATOM 9889 C CA . GLY B 1 270 ? 37.886 -47.875 -9.327 1 91.58 270 GLY B CA 1
ATOM 9890 C C . GLY B 1 270 ? 38.036 -46.366 -9.313 1 91.58 270 GLY B C 1
ATOM 9891 O O . GLY B 1 270 ? 39.086 -45.838 -9.685 1 91.58 270 GLY B O 1
ATOM 9892 N N . LYS B 1 271 ? 36.934 -45.689 -9.048 1 91.39 271 LYS B N 1
ATOM 9893 C CA . LYS B 1 271 ? 36.926 -44.23 -8.987 1 91.39 271 LYS B CA 1
ATOM 9894 C C . LYS B 1 271 ? 36.214 -43.736 -7.731 1 91.39 271 LYS B C 1
ATOM 9896 O O . LYS B 1 271 ? 35.327 -44.413 -7.207 1 91.39 271 LYS B O 1
ATOM 9901 N N . GLY B 1 272 ? 36.559 -42.537 -7.211 1 90.26 272 GLY B N 1
ATOM 9902 C CA . GLY B 1 272 ? 35.911 -41.93 -6.06 1 90.26 272 GLY B CA 1
ATOM 9903 C C . GLY B 1 272 ? 36.558 -42.309 -4.741 1 90.26 272 GLY B C 1
ATOM 9904 O O . GLY B 1 272 ? 37.62 -42.935 -4.723 1 90.26 272 GLY B O 1
ATOM 9905 N N . THR B 1 273 ? 35.892 -42.038 -3.719 1 92.38 273 THR B N 1
ATOM 9906 C CA . THR B 1 273 ? 36.417 -42.209 -2.37 1 92.38 273 THR B CA 1
ATOM 9907 C C . THR B 1 273 ? 36.538 -43.69 -2.02 1 92.38 273 THR B C 1
ATOM 9909 O O . THR B 1 273 ? 37.479 -44.097 -1.337 1 92.38 273 THR B O 1
ATOM 9912 N N . GLY B 1 274 ? 35.664 -44.531 -2.478 1 93.03 274 GLY B N 1
ATOM 9913 C CA . GLY B 1 274 ? 35.585 -45.937 -2.115 1 93.03 274 GLY B CA 1
ATOM 9914 C C . GLY B 1 274 ? 36.63 -46.792 -2.806 1 93.03 274 GLY B C 1
ATOM 9915 O O . GLY B 1 274 ? 36.874 -47.931 -2.403 1 93.03 274 GLY B O 1
ATOM 9916 N N . SER B 1 275 ? 37.275 -46.311 -3.852 1 92.82 275 SER B N 1
ATOM 9917 C CA . SER B 1 275 ? 38.151 -47.114 -4.7 1 92.82 275 SER B CA 1
ATOM 9918 C C . SER B 1 275 ? 39.373 -47.6 -3.929 1 92.82 275 SER B C 1
ATOM 9920 O O . SER B 1 275 ? 39.848 -48.716 -4.148 1 92.82 275 SER B O 1
ATOM 9922 N N . ASN B 1 276 ? 39.965 -46.831 -2.901 1 89.83 276 ASN B N 1
ATOM 9923 C CA . ASN B 1 276 ? 41.24 -47.176 -2.281 1 89.83 276 ASN B CA 1
ATOM 9924 C C . ASN B 1 276 ? 41.158 -47.111 -0.758 1 89.83 276 ASN B C 1
ATOM 9926 O O . ASN B 1 276 ? 42.16 -46.851 -0.089 1 89.83 276 ASN B O 1
ATOM 9930 N N . LEU B 1 277 ? 40.017 -47.509 -0.304 1 94.75 277 LEU B N 1
ATOM 9931 C CA . LEU B 1 277 ? 39.862 -47.41 1.143 1 94.75 277 LEU B CA 1
ATOM 9932 C C . LEU B 1 277 ? 40.351 -48.681 1.83 1 94.75 277 LEU B C 1
ATOM 9934 O O . LEU B 1 277 ? 40.138 -49.785 1.325 1 94.75 277 LEU B O 1
ATOM 9938 N N . SER B 1 278 ? 41.108 -48.494 2.969 1 95.21 278 SER B N 1
ATOM 9939 C CA . SER B 1 278 ? 41.401 -49.619 3.852 1 95.21 278 SER B CA 1
ATOM 9940 C C . SER B 1 278 ? 40.132 -50.146 4.514 1 95.21 278 SER B C 1
ATOM 9942 O O . SER B 1 278 ? 39.09 -49.489 4.483 1 95.21 278 SER B O 1
ATOM 9944 N N . GLU B 1 279 ? 40.153 -51.27 5.134 1 94.34 279 GLU B N 1
ATOM 9945 C CA . GLU B 1 279 ? 39.001 -51.866 5.803 1 94.34 279 GLU B CA 1
ATOM 9946 C C . GLU B 1 279 ? 38.51 -50.984 6.948 1 94.34 279 GLU B C 1
ATOM 9948 O O . GLU B 1 279 ? 37.304 -50.862 7.171 1 94.34 279 GLU B O 1
ATOM 9953 N N . ASN B 1 280 ? 39.438 -50.377 7.672 1 93.82 280 ASN B N 1
ATOM 9954 C CA . ASN B 1 280 ? 39.077 -49.514 8.792 1 93.82 280 ASN B CA 1
ATOM 9955 C C . ASN B 1 280 ? 38.368 -48.249 8.318 1 93.82 280 ASN B C 1
ATOM 9957 O O . ASN B 1 280 ? 37.386 -47.818 8.926 1 93.82 280 ASN B O 1
ATOM 9961 N N . GLU B 1 281 ? 38.902 -47.704 7.295 1 93.91 281 GLU B N 1
ATOM 9962 C CA . GLU B 1 281 ? 38.298 -46.497 6.74 1 93.91 281 GLU B CA 1
ATOM 9963 C C . GLU B 1 281 ? 36.915 -46.786 6.164 1 93.91 281 GLU B C 1
ATOM 9965 O O . GLU B 1 281 ? 35.995 -45.978 6.309 1 93.91 281 GLU B O 1
ATOM 9970 N N . TRP B 1 282 ? 36.815 -47.926 5.504 1 95.76 282 TRP B N 1
ATOM 9971 C CA . TRP B 1 282 ? 35.539 -48.356 4.944 1 95.76 282 TRP B CA 1
ATOM 9972 C C . TRP B 1 282 ? 34.475 -48.464 6.031 1 95.76 282 TRP B C 1
ATOM 9974 O O . TRP B 1 282 ? 33.377 -47.921 5.891 1 95.76 282 TRP B O 1
ATOM 9984 N N . ASN B 1 283 ? 34.819 -49.131 7.099 1 95.08 283 ASN B N 1
ATOM 9985 C CA . ASN B 1 283 ? 33.873 -49.335 8.191 1 95.08 283 ASN B CA 1
ATOM 9986 C C . ASN B 1 283 ? 33.473 -48.014 8.84 1 95.08 283 ASN B C 1
ATOM 9988 O O . ASN B 1 283 ? 32.32 -47.837 9.239 1 95.08 283 ASN B O 1
ATOM 9992 N N . ARG B 1 284 ? 34.371 -47.129 8.938 1 94.6 284 ARG B N 1
ATOM 9993 C CA . ARG B 1 284 ? 34.095 -45.817 9.513 1 94.6 284 ARG B CA 1
ATOM 9994 C C . ARG B 1 284 ? 33.099 -45.042 8.657 1 94.6 284 ARG B C 1
ATOM 9996 O O . ARG B 1 284 ? 32.114 -44.508 9.171 1 94.6 284 ARG B O 1
ATOM 10003 N N . LEU B 1 285 ? 33.352 -44.945 7.39 1 95.81 285 LEU B N 1
ATOM 10004 C CA . LEU B 1 285 ? 32.491 -44.184 6.491 1 95.81 285 LEU B CA 1
ATOM 10005 C C . LEU B 1 285 ? 31.103 -44.812 6.407 1 95.81 285 LEU B C 1
ATOM 10007 O O . LEU B 1 285 ? 30.1 -44.1 6.318 1 95.81 285 LEU B O 1
ATOM 10011 N N . VAL B 1 286 ? 31.01 -46.096 6.381 1 96.93 286 VAL B N 1
ATOM 10012 C CA . VAL B 1 286 ? 29.727 -46.791 6.363 1 96.93 286 VAL B CA 1
ATOM 10013 C C . VAL B 1 286 ? 28.936 -46.45 7.623 1 96.93 286 VAL B C 1
ATOM 10015 O O . VAL B 1 286 ? 27.709 -46.338 7.582 1 96.93 286 VAL B O 1
ATOM 10018 N N . SER B 1 287 ? 29.669 -46.254 8.737 1 95.5 287 SER B N 1
ATOM 10019 C CA . SER B 1 287 ? 29.014 -45.957 10.007 1 95.5 287 SER B CA 1
ATOM 10020 C C . SER B 1 287 ? 28.37 -44.575 9.986 1 95.5 287 SER B C 1
ATOM 10022 O O . SER B 1 287 ? 27.496 -44.279 10.804 1 95.5 287 SER B O 1
ATOM 10024 N N . TYR B 1 288 ? 28.789 -43.766 9.05 1 95.5 288 TYR B N 1
ATOM 10025 C CA . TYR B 1 288 ? 28.253 -42.413 8.953 1 95.5 288 TYR B CA 1
ATOM 10026 C C . TYR B 1 288 ? 26.942 -42.401 8.176 1 95.5 288 TYR B C 1
ATOM 10028 O O . TYR B 1 288 ? 26.333 -41.344 7.99 1 95.5 288 TYR B O 1
ATOM 10036 N N . ASN B 1 289 ? 26.413 -43.442 7.766 1 96.86 289 ASN B N 1
ATOM 10037 C CA . ASN B 1 289 ? 25.253 -43.508 6.883 1 96.86 289 ASN B CA 1
ATOM 10038 C C . ASN B 1 289 ? 24.078 -42.708 7.44 1 96.86 289 ASN B C 1
ATOM 10040 O O . ASN B 1 289 ? 23.73 -42.844 8.614 1 96.86 289 ASN B O 1
ATOM 10044 N N . HIS B 1 290 ? 23.574 -41.886 6.715 1 95.84 290 HIS B N 1
ATOM 10045 C CA . HIS B 1 290 ? 22.366 -41.12 7.001 1 95.84 290 HIS B CA 1
ATOM 10046 C C . HIS B 1 290 ? 21.673 -40.682 5.715 1 95.84 290 HIS B C 1
ATOM 10048 O O . HIS B 1 290 ? 22.194 -40.902 4.618 1 95.84 290 HIS B O 1
ATOM 10054 N N . ASP B 1 291 ? 20.473 -40.21 5.822 1 95.55 291 ASP B N 1
ATOM 10055 C CA . ASP B 1 291 ? 19.671 -39.764 4.688 1 95.55 291 ASP B CA 1
ATOM 10056 C C . ASP B 1 291 ? 19.569 -38.241 4.652 1 95.55 291 ASP B C 1
ATOM 10058 O O . ASP B 1 291 ? 18.96 -37.633 5.535 1 95.55 291 ASP B O 1
ATOM 10062 N N . TRP B 1 292 ? 20.1 -37.672 3.64 1 96.84 292 TRP B N 1
ATOM 10063 C CA . TRP B 1 292 ? 20.156 -36.218 3.52 1 96.84 292 TRP B CA 1
ATOM 10064 C C . TRP B 1 292 ? 18.757 -35.631 3.365 1 96.84 292 TRP B C 1
ATOM 10066 O O . TRP B 1 292 ? 18.532 -34.458 3.676 1 96.84 292 TRP B O 1
ATOM 10076 N N . GLN B 1 293 ? 17.781 -36.312 2.826 1 95.59 293 GLN B N 1
ATOM 10077 C CA . GLN B 1 293 ? 16.411 -35.814 2.757 1 95.59 293 GLN B CA 1
ATOM 10078 C C . GLN B 1 293 ? 15.849 -35.554 4.152 1 95.59 293 GLN B C 1
ATOM 10080 O O . GLN B 1 293 ? 15.165 -34.553 4.374 1 95.59 293 GLN B O 1
ATOM 10085 N N . ASN B 1 294 ? 16.175 -36.458 5.097 1 94.81 294 ASN B N 1
ATOM 10086 C CA . ASN B 1 294 ? 15.707 -36.296 6.469 1 94.81 294 ASN B CA 1
ATOM 10087 C C . ASN B 1 294 ? 16.41 -35.136 7.168 1 94.81 294 ASN B C 1
ATOM 10089 O O . ASN B 1 294 ? 15.864 -34.543 8.1 1 94.81 294 ASN B O 1
ATOM 10093 N N . ASP B 1 295 ? 17.613 -34.869 6.744 1 95.86 295 ASP B N 1
ATOM 10094 C CA . ASP B 1 295 ? 18.393 -33.803 7.367 1 95.86 295 ASP B CA 1
ATOM 10095 C C . ASP B 1 295 ? 17.943 -32.431 6.871 1 95.86 295 ASP B C 1
ATOM 10097 O O . ASP B 1 295 ? 18.011 -31.446 7.609 1 95.86 295 ASP B O 1
ATOM 10101 N N . LEU B 1 296 ? 17.529 -32.371 5.622 1 96.89 296 LEU B N 1
ATOM 10102 C CA . LEU B 1 296 ? 17.301 -31.077 4.988 1 96.89 296 LEU B CA 1
ATOM 10103 C C . LEU B 1 296 ? 15.813 -30.744 4.954 1 96.89 296 LEU B C 1
ATOM 10105 O O . LEU B 1 296 ? 15.437 -29.582 4.789 1 96.89 296 LEU B O 1
ATOM 10109 N N . LEU B 1 297 ? 14.971 -31.742 5.022 1 97.35 297 LEU B N 1
ATOM 10110 C CA . LEU B 1 297 ? 13.537 -31.501 4.904 1 97.35 297 LEU B CA 1
ATOM 10111 C C . LEU B 1 297 ? 12.84 -31.699 6.246 1 97.35 297 LEU B C 1
ATOM 10113 O O . LEU B 1 297 ? 13.364 -32.384 7.127 1 97.35 297 LEU B O 1
ATOM 10117 N N . LYS B 1 298 ? 11.717 -31.072 6.395 1 96.84 298 LYS B N 1
ATOM 10118 C CA . LYS B 1 298 ? 10.842 -31.221 7.554 1 96.84 298 LYS B CA 1
ATOM 10119 C C . LYS B 1 298 ? 9.391 -31.42 7.126 1 96.84 298 LYS B C 1
ATOM 10121 O O . LYS B 1 298 ? 9.059 -31.264 5.949 1 96.84 298 LYS B O 1
ATOM 10126 N N . THR B 1 299 ? 8.632 -31.788 8.104 1 96.77 299 THR B N 1
ATOM 10127 C CA . THR B 1 299 ? 7.192 -31.807 7.873 1 96.77 299 THR B CA 1
ATOM 10128 C C . THR B 1 299 ? 6.614 -30.397 7.946 1 96.77 299 THR B C 1
ATOM 10130 O O . THR B 1 299 ? 6.838 -29.678 8.922 1 96.77 299 THR B O 1
ATOM 10133 N N . GLY B 1 300 ? 5.979 -30.053 6.853 1 96.51 300 GLY B N 1
ATOM 10134 C CA . GLY B 1 300 ? 5.345 -28.745 6.854 1 96.51 300 GLY B CA 1
ATOM 10135 C C . GLY B 1 300 ? 4.092 -28.689 7.707 1 96.51 300 GLY B C 1
ATOM 10136 O O . GLY B 1 300 ? 3.427 -29.707 7.91 1 96.51 300 GLY B O 1
ATOM 10137 N N . PHE B 1 301 ? 3.765 -27.545 8.224 1 96.89 301 PHE B N 1
ATOM 10138 C CA . PHE B 1 301 ? 2.553 -27.296 8.996 1 96.89 301 PHE B CA 1
ATOM 10139 C C . PHE B 1 301 ? 1.691 -26.235 8.322 1 96.89 301 PHE B C 1
ATOM 10141 O O . PHE B 1 301 ? 2.185 -25.167 7.954 1 96.89 301 PHE B O 1
ATOM 10148 N N . ILE B 1 302 ? 0.436 -26.573 8.113 1 95.76 302 ILE B N 1
ATOM 10149 C CA . ILE B 1 302 ? -0.498 -25.681 7.435 1 95.76 302 ILE B CA 1
ATOM 10150 C C . ILE B 1 302 ? -1.587 -25.237 8.409 1 95.76 302 ILE B C 1
ATOM 10152 O O . ILE B 1 302 ? -2.166 -26.061 9.12 1 95.76 302 ILE B O 1
ATOM 10156 N N . LYS B 1 303 ? -1.849 -24.014 8.523 1 95.01 303 LYS B N 1
ATOM 10157 C CA . LYS B 1 303 ? -2.936 -23.429 9.303 1 95.01 303 LYS B CA 1
ATOM 10158 C C . LYS B 1 303 ? -3.719 -22.411 8.479 1 95.01 303 LYS B C 1
ATOM 10160 O O . LYS B 1 303 ? -3.129 -21.592 7.772 1 95.01 303 LYS B O 1
ATOM 10165 N N . SER B 1 304 ? -5.046 -22.492 8.472 1 94.23 304 SER B N 1
ATOM 10166 C CA . SER B 1 304 ? -5.919 -21.558 7.769 1 94.23 304 SER B CA 1
ATOM 10167 C C . SER B 1 304 ? -7.154 -21.224 8.598 1 94.23 304 SER B C 1
ATOM 10169 O O . SER B 1 304 ? -7.894 -22.122 9.008 1 94.23 304 SER B O 1
ATOM 10171 N N . ASN B 1 305 ? -7.407 -20.032 8.928 1 94.93 305 ASN B N 1
ATOM 10172 C CA . ASN B 1 305 ? -8.572 -19.54 9.655 1 94.93 305 ASN B CA 1
ATOM 10173 C C . ASN B 1 305 ? -9.236 -18.375 8.927 1 94.93 305 ASN B C 1
ATOM 10175 O O . ASN B 1 305 ? -8.555 -17.473 8.438 1 94.93 305 ASN B O 1
ATOM 10179 N N . GLY B 1 306 ? -10.524 -18.54 8.728 1 93.18 306 GLY B N 1
ATOM 10180 C CA . GLY B 1 306 ? -11.245 -17.482 8.037 1 93.18 306 GLY B CA 1
ATOM 10181 C C . GLY B 1 306 ? -12.629 -17.233 8.606 1 93.18 306 GLY B C 1
ATOM 10182 O O . GLY B 1 306 ? -13.219 -18.12 9.226 1 93.18 306 GLY B O 1
ATOM 10183 N N . ILE B 1 307 ? -13.162 -16.085 8.451 1 92.74 307 ILE B N 1
ATOM 10184 C CA . ILE B 1 307 ? -14.522 -15.695 8.807 1 92.74 307 ILE B CA 1
ATOM 10185 C C . ILE B 1 307 ? -15.147 -14.902 7.661 1 92.74 307 ILE B C 1
ATOM 10187 O O . ILE B 1 307 ? -14.464 -14.123 6.992 1 92.74 307 ILE B O 1
ATOM 10191 N N . SER B 1 308 ? -16.328 -15.176 7.339 1 93.48 308 SER B N 1
ATOM 10192 C CA . SER B 1 308 ? -17.066 -14.42 6.332 1 93.48 308 SER B CA 1
ATOM 10193 C C . SER B 1 308 ? -18.473 -14.085 6.815 1 93.48 308 SER B C 1
ATOM 10195 O O . SER B 1 308 ? -19.087 -14.866 7.545 1 93.48 308 SER B O 1
ATOM 10197 N N . ILE B 1 309 ? -18.961 -13.018 6.447 1 91.4 309 ILE B N 1
ATOM 10198 C CA . ILE B 1 309 ? -20.297 -12.525 6.763 1 91.4 309 ILE B CA 1
ATOM 10199 C C . ILE B 1 309 ? -21.005 -12.095 5.48 1 91.4 309 ILE B C 1
ATOM 10201 O O . ILE B 1 309 ? -20.462 -11.316 4.694 1 91.4 309 ILE B O 1
ATOM 10205 N N . SER B 1 310 ? -22.131 -12.643 5.214 1 91.46 310 SER B N 1
ATOM 10206 C CA . SER B 1 310 ? -22.927 -12.273 4.048 1 91.46 310 SER B CA 1
ATOM 10207 C C . SER B 1 310 ? -24.382 -12.024 4.429 1 91.46 310 SER B C 1
ATOM 10209 O O . SER B 1 310 ? -24.926 -12.706 5.3 1 91.46 310 SER B O 1
ATOM 10211 N N . GLY B 1 311 ? -25.016 -11.068 3.845 1 87 311 GLY B N 1
ATOM 10212 C CA . GLY B 1 311 ? -26.411 -10.73 4.079 1 87 311 GLY B CA 1
ATOM 10213 C C . GLY B 1 311 ? -26.872 -9.519 3.291 1 87 311 GLY B C 1
ATOM 10214 O O . GLY B 1 311 ? -26.237 -9.134 2.306 1 87 311 GLY B O 1
ATOM 10215 N N . GLY B 1 312 ? -28.091 -9.129 3.536 1 82.59 312 GLY B N 1
ATOM 10216 C CA . GLY B 1 312 ? -28.594 -7.965 2.823 1 82.59 312 GLY B CA 1
ATOM 10217 C C . GLY B 1 312 ? -29.98 -7.543 3.273 1 82.59 312 GLY B C 1
ATOM 10218 O O . GLY B 1 312 ? -30.652 -8.275 4.002 1 82.59 312 GLY B O 1
ATOM 10219 N N . SER B 1 313 ? -30.33 -6.339 2.885 1 80.1 313 SER B N 1
ATOM 10220 C CA . SER B 1 313 ? -31.689 -5.82 3.001 1 80.1 313 SER B CA 1
ATOM 10221 C C . SER B 1 313 ? -32.425 -5.895 1.667 1 80.1 313 SER B C 1
ATOM 10223 O O . SER B 1 313 ? -31.941 -6.518 0.719 1 80.1 313 SER B O 1
ATOM 10225 N N . GLU B 1 314 ? -33.557 -5.304 1.681 1 77.51 314 GLU B N 1
ATOM 10226 C CA . GLU B 1 314 ? -34.35 -5.335 0.455 1 77.51 314 GLU B CA 1
ATOM 10227 C C . GLU B 1 314 ? -33.622 -4.638 -0.691 1 77.51 314 GLU B C 1
ATOM 10229 O O . GLU B 1 314 ? -33.774 -5.02 -1.853 1 77.51 314 GLU B O 1
ATOM 10234 N N . LYS B 1 315 ? -32.846 -3.643 -0.336 1 83.16 315 LYS B N 1
ATOM 10235 C CA . LYS B 1 315 ? -32.271 -2.849 -1.418 1 83.16 315 LYS B CA 1
ATOM 10236 C C . LYS B 1 315 ? -30.746 -2.912 -1.396 1 83.16 315 LYS B C 1
ATOM 10238 O O . LYS B 1 315 ? -30.084 -2.357 -2.275 1 83.16 315 LYS B O 1
ATOM 10243 N N . SER B 1 316 ? -30.186 -3.539 -0.396 1 85.13 316 SER B N 1
ATOM 10244 C CA . SER B 1 316 ? -28.73 -3.579 -0.303 1 85.13 316 SER B CA 1
ATOM 10245 C C . SER B 1 316 ? -28.24 -4.967 0.097 1 85.13 316 SER B C 1
ATOM 10247 O O . SER B 1 316 ? -28.948 -5.708 0.782 1 85.13 316 SER B O 1
ATOM 10249 N N . SER B 1 317 ? -27.093 -5.367 -0.327 1 89.55 317 SER B N 1
ATOM 10250 C CA . SER B 1 317 ? -26.435 -6.616 0.043 1 89.55 317 SER B CA 1
ATOM 10251 C C . SER B 1 317 ? -24.951 -6.399 0.319 1 89.55 317 SER B C 1
ATOM 10253 O O . SER B 1 317 ? -24.347 -5.462 -0.208 1 89.55 317 SER B O 1
ATOM 10255 N N . TYR B 1 318 ? -24.378 -7.188 1.198 1 89.02 318 TYR B N 1
ATOM 10256 C CA . TYR B 1 318 ? -22.968 -7.047 1.546 1 89.02 318 TYR B CA 1
ATOM 10257 C C . TYR B 1 318 ? -22.314 -8.41 1.735 1 89.02 318 TYR B C 1
ATOM 10259 O O . TYR B 1 318 ? -22.991 -9.392 2.049 1 89.02 318 TYR B O 1
ATOM 10267 N N . PHE B 1 319 ? -21.08 -8.513 1.579 1 93.26 319 PHE B N 1
ATOM 10268 C CA . PHE B 1 319 ? -20.194 -9.638 1.852 1 93.26 319 PHE B CA 1
ATOM 10269 C C . PHE B 1 319 ? -18.854 -9.154 2.392 1 93.26 319 PHE B C 1
ATOM 10271 O O . PHE B 1 319 ? -18.194 -8.319 1.771 1 93.26 319 PHE B O 1
ATOM 10278 N N . VAL B 1 320 ? -18.464 -9.613 3.524 1 91.7 320 VAL B N 1
ATOM 10279 C CA . VAL B 1 320 ? -17.19 -9.29 4.158 1 91.7 320 VAL B CA 1
ATOM 10280 C C . VAL B 1 320 ? -16.457 -10.577 4.529 1 91.7 320 VAL B C 1
ATOM 10282 O O . VAL B 1 320 ? -17.064 -11.518 5.047 1 91.7 320 VAL B O 1
ATOM 10285 N N . SER B 1 321 ? -15.157 -10.603 4.28 1 94.61 321 SER B N 1
ATOM 10286 C CA . SER B 1 321 ? -14.399 -11.801 4.628 1 94.61 321 SER B CA 1
ATOM 10287 C C . SER B 1 321 ? -12.989 -11.448 5.092 1 94.61 321 SER B C 1
ATOM 10289 O O . SER B 1 321 ? -12.426 -10.436 4.668 1 94.61 321 SER B O 1
ATOM 10291 N N . PHE B 1 322 ? -12.476 -12.185 5.996 1 92.01 322 PHE B N 1
ATOM 10292 C CA . PHE B 1 322 ? -11.111 -12.129 6.504 1 92.01 322 PHE B CA 1
ATOM 10293 C C . PHE B 1 322 ? -10.526 -13.529 6.64 1 92.01 322 PHE B C 1
ATOM 10295 O O . PHE B 1 322 ? -11.197 -14.445 7.121 1 92.01 322 PHE B O 1
ATOM 10302 N N . LYS B 1 323 ? -9.254 -13.697 6.189 1 93.78 323 LYS B N 1
ATOM 10303 C CA . LYS B 1 323 ? -8.625 -15.011 6.28 1 93.78 323 LYS B CA 1
ATOM 10304 C C . LYS B 1 323 ? -7.129 -14.886 6.555 1 93.78 323 LYS B C 1
ATOM 10306 O O . LYS B 1 323 ? -6.461 -14.011 6.001 1 93.78 323 LYS B O 1
ATOM 10311 N N . SER B 1 324 ? -6.593 -15.679 7.419 1 94.16 324 SER B N 1
ATOM 10312 C CA . SER B 1 324 ? -5.169 -15.834 7.698 1 94.16 324 SER B CA 1
ATOM 10313 C C . SER B 1 324 ? -4.711 -17.269 7.457 1 94.16 324 SER B C 1
ATOM 10315 O O . SER B 1 324 ? -5.292 -18.211 8.001 1 94.16 324 SER B O 1
ATOM 10317 N N . GLU B 1 325 ? -3.685 -17.381 6.656 1 93.89 325 GLU B N 1
ATOM 10318 C CA . GLU B 1 325 ? -3.162 -18.698 6.304 1 93.89 325 GLU B CA 1
ATOM 10319 C C . GLU B 1 325 ? -1.642 -18.74 6.433 1 93.89 325 GLU B C 1
ATOM 10321 O O . GLU B 1 325 ? -0.968 -17.729 6.229 1 93.89 325 GLU B O 1
ATOM 10326 N N . SER B 1 326 ? -1.096 -19.9 6.79 1 95.25 326 SER B N 1
ATOM 10327 C CA . SER B 1 326 ? 0.345 -20.114 6.883 1 95.25 326 SER B CA 1
ATOM 10328 C C . SER B 1 326 ? 0.721 -21.532 6.464 1 95.25 326 SER B C 1
ATOM 10330 O O . SER B 1 326 ? -0.014 -22.482 6.74 1 95.25 326 SER B O 1
ATOM 10332 N N . ASP B 1 327 ? 1.753 -21.644 5.756 1 95.33 327 ASP B N 1
ATOM 10333 C CA . ASP B 1 327 ? 2.383 -22.89 5.329 1 95.33 327 ASP B CA 1
ATOM 10334 C C . ASP B 1 327 ? 3.9 -22.819 5.482 1 95.33 327 ASP B C 1
ATOM 10336 O O . ASP B 1 327 ? 4.574 -22.116 4.726 1 95.33 327 ASP B O 1
ATOM 10340 N N . THR B 1 328 ? 4.43 -23.647 6.39 1 96.48 328 THR B N 1
ATOM 10341 C CA . THR B 1 328 ? 5.845 -23.54 6.728 1 96.48 328 THR B CA 1
ATOM 10342 C C . THR B 1 328 ? 6.709 -24.186 5.649 1 96.48 328 THR B C 1
ATOM 10344 O O . THR B 1 328 ? 7.93 -24.015 5.639 1 96.48 328 THR B O 1
ATOM 10347 N N . GLY B 1 329 ? 6.11 -24.875 4.671 1 95.67 329 GLY B N 1
ATOM 10348 C CA . GLY B 1 329 ? 6.879 -25.585 3.661 1 95.67 329 GLY B CA 1
ATOM 10349 C C . GLY B 1 329 ? 7.626 -26.784 4.213 1 95.67 329 GLY B C 1
ATOM 10350 O O . GLY B 1 329 ? 7.418 -27.176 5.363 1 95.67 329 GLY B O 1
ATOM 10351 N N . ILE B 1 330 ? 8.563 -27.354 3.476 1 96.9 330 ILE B N 1
ATOM 10352 C CA . ILE B 1 330 ? 9.138 -28.632 3.879 1 96.9 330 ILE B CA 1
ATOM 10353 C C . ILE B 1 330 ? 10.645 -28.481 4.074 1 96.9 330 ILE B C 1
ATOM 10355 O O . ILE B 1 330 ? 11.337 -29.451 4.392 1 96.9 330 ILE B O 1
ATOM 10359 N N . ILE B 1 331 ? 11.205 -27.336 3.828 1 97.38 331 ILE B N 1
ATOM 10360 C CA . ILE B 1 331 ? 12.641 -27.138 3.991 1 97.38 331 ILE B CA 1
ATOM 10361 C C . ILE B 1 331 ? 12.948 -26.755 5.437 1 97.38 331 ILE B C 1
ATOM 10363 O O . ILE B 1 331 ? 12.402 -25.779 5.957 1 97.38 331 ILE B O 1
ATOM 10367 N N . ASP B 1 332 ? 13.817 -27.445 6.028 1 96.09 332 ASP B N 1
ATOM 10368 C CA . ASP B 1 332 ? 14.21 -27.135 7.399 1 96.09 332 ASP B CA 1
ATOM 10369 C C . ASP B 1 332 ? 15.03 -25.849 7.458 1 96.09 332 ASP B C 1
ATOM 10371 O O . ASP B 1 332 ? 15.97 -25.669 6.68 1 96.09 332 ASP B O 1
ATOM 10375 N N . GLY B 1 333 ? 14.673 -25.006 8.292 1 94.48 333 GLY B N 1
ATOM 10376 C CA . GLY B 1 333 ? 15.373 -23.739 8.436 1 94.48 333 GLY B CA 1
ATOM 10377 C C . GLY B 1 333 ? 14.62 -22.569 7.833 1 94.48 333 GLY B C 1
ATOM 10378 O O . GLY B 1 333 ? 14.999 -21.412 8.03 1 94.48 333 GLY B O 1
ATOM 10379 N N . LEU B 1 334 ? 13.581 -22.803 7.095 1 95.63 334 LEU B N 1
ATOM 10380 C CA . LEU B 1 334 ? 12.768 -21.748 6.501 1 95.63 334 LEU B CA 1
ATOM 10381 C C . LEU B 1 334 ? 11.371 -21.728 7.114 1 95.63 334 LEU B C 1
ATOM 10383 O O . LEU B 1 334 ? 10.876 -22.759 7.575 1 95.63 334 LEU B O 1
ATOM 10387 N N . ASN B 1 335 ? 10.672 -20.532 7.052 1 93.08 335 ASN B N 1
ATOM 10388 C CA . ASN B 1 335 ? 9.349 -20.368 7.646 1 93.08 335 ASN B CA 1
ATOM 10389 C C . ASN B 1 335 ? 8.248 -20.457 6.593 1 93.08 335 ASN B C 1
ATOM 10391 O O . ASN B 1 335 ? 7.062 -20.392 6.923 1 93.08 335 ASN B O 1
ATOM 10395 N N . GLY B 1 336 ? 8.612 -20.557 5.451 1 94.02 336 GLY B N 1
ATOM 10396 C CA . GLY B 1 336 ? 7.654 -20.822 4.39 1 94.02 336 GLY B CA 1
ATOM 10397 C C . GLY B 1 336 ? 6.885 -19.588 3.958 1 94.02 336 GLY B C 1
ATOM 10398 O O . GLY B 1 336 ? 7.483 -18.561 3.629 1 94.02 336 GLY B O 1
ATOM 10399 N N . PHE B 1 337 ? 5.508 -19.674 3.944 1 94.56 337 PHE B N 1
ATOM 10400 C CA . PHE B 1 337 ? 4.622 -18.685 3.341 1 94.56 337 PHE B CA 1
ATOM 10401 C C . PHE B 1 337 ? 3.5 -18.307 4.302 1 94.56 337 PHE B C 1
ATOM 10403 O O . PHE B 1 337 ? 2.908 -19.176 4.946 1 94.56 337 PHE B O 1
ATOM 10410 N N . GLU B 1 338 ? 3.198 -17.075 4.407 1 95.01 338 GLU B N 1
ATOM 10411 C CA . GLU B 1 338 ? 2.068 -16.543 5.163 1 95.01 338 GLU B CA 1
ATOM 10412 C C . GLU B 1 338 ? 1.251 -15.567 4.321 1 95.01 338 GLU B C 1
ATOM 10414 O O . GLU B 1 338 ? 1.811 -14.784 3.551 1 95.01 338 GLU B O 1
ATOM 10419 N N . ARG B 1 339 ? -0.061 -15.625 4.46 1 93.99 339 ARG B N 1
ATOM 10420 C CA . ARG B 1 339 ? -0.936 -14.726 3.714 1 93.99 339 ARG B CA 1
ATOM 10421 C C . ARG B 1 339 ? -2.111 -14.269 4.573 1 93.99 339 ARG B C 1
ATOM 10423 O O . ARG B 1 339 ? -2.703 -15.069 5.3 1 93.99 339 ARG B O 1
ATOM 10430 N N . THR B 1 340 ? -2.449 -13.125 4.617 1 93.07 340 THR B N 1
ATOM 10431 C CA . THR B 1 340 ? -3.645 -12.53 5.203 1 93.07 340 THR B CA 1
ATOM 10432 C C . THR B 1 340 ? -4.45 -11.78 4.146 1 93.07 340 THR B C 1
ATOM 10434 O O . THR B 1 340 ? -3.899 -10.965 3.402 1 93.07 340 THR B O 1
ATOM 10437 N N . THR B 1 341 ? -5.739 -12.074 4.054 1 93.23 341 THR B N 1
ATOM 10438 C CA . THR B 1 341 ? -6.588 -11.451 3.045 1 93.23 341 THR B CA 1
ATOM 10439 C C . THR B 1 341 ? -7.833 -10.843 3.685 1 93.23 341 THR B C 1
ATOM 10441 O O . THR B 1 341 ? -8.311 -11.332 4.711 1 93.23 341 THR B O 1
ATOM 10444 N N . GLY B 1 342 ? -8.363 -9.865 3.13 1 91.11 342 GLY B N 1
ATOM 10445 C CA . GLY B 1 342 ? -9.626 -9.215 3.445 1 91.11 342 GLY B CA 1
ATOM 10446 C C . GLY B 1 342 ? -10.393 -8.774 2.213 1 91.11 342 GLY B C 1
ATOM 10447 O O . GLY B 1 342 ? -9.796 -8.343 1.224 1 91.11 342 GLY B O 1
ATOM 10448 N N . ARG B 1 343 ? -11.712 -8.844 2.312 1 93.55 343 ARG B N 1
ATOM 10449 C CA . ARG B 1 343 ? -12.54 -8.44 1.18 1 93.55 343 ARG B CA 1
ATOM 10450 C C . ARG B 1 343 ? -13.836 -7.791 1.654 1 93.55 343 ARG B C 1
ATOM 10452 O O . ARG B 1 343 ? -14.428 -8.224 2.644 1 93.55 343 ARG B O 1
ATOM 10459 N N . ILE B 1 344 ? -14.358 -6.832 0.925 1 91.67 344 ILE B N 1
ATOM 10460 C CA . ILE B 1 344 ? -15.641 -6.171 1.131 1 91.67 344 ILE B CA 1
ATOM 10461 C C . ILE B 1 344 ? -16.341 -5.972 -0.211 1 91.67 344 ILE B C 1
ATOM 10463 O O . ILE B 1 344 ? -15.781 -5.363 -1.126 1 91.67 344 ILE B O 1
ATOM 10467 N N . ASN B 1 345 ? -17.489 -6.471 -0.35 1 94.06 345 ASN B N 1
ATOM 10468 C CA . ASN B 1 345 ? -18.374 -6.247 -1.488 1 94.06 345 ASN B CA 1
ATOM 10469 C C . ASN B 1 345 ? -19.704 -5.638 -1.052 1 94.06 345 ASN B C 1
ATOM 10471 O O . ASN B 1 345 ? -20.368 -6.162 -0.156 1 94.06 345 ASN B O 1
ATOM 10475 N N . LEU B 1 346 ? -20.088 -4.567 -1.678 1 91.32 346 LEU B N 1
ATOM 10476 C CA . LEU B 1 346 ? -21.321 -3.856 -1.355 1 91.32 346 LEU B CA 1
ATOM 10477 C C . LEU B 1 346 ? -22.098 -3.513 -2.621 1 91.32 346 LEU B C 1
ATOM 10479 O O . LEU B 1 346 ? -21.518 -3.045 -3.603 1 91.32 346 LEU B O 1
ATOM 10483 N N . SER B 1 347 ? -23.336 -3.798 -2.641 1 90.87 347 SER B N 1
ATOM 10484 C CA . SER B 1 347 ? -24.264 -3.401 -3.694 1 90.87 347 SER B CA 1
ATOM 10485 C C . SER B 1 347 ? -25.529 -2.779 -3.111 1 90.87 347 SER B C 1
ATOM 10487 O O . SER B 1 347 ? -26.037 -3.239 -2.086 1 90.87 347 SER B O 1
ATOM 10489 N N . SER B 1 348 ? -26.061 -1.718 -3.726 1 87.65 348 SER B N 1
ATOM 10490 C CA . SER B 1 348 ? -27.257 -1.058 -3.213 1 87.65 348 SER B CA 1
ATOM 10491 C C . SER B 1 348 ? -28.056 -0.409 -4.339 1 87.65 348 SER B C 1
ATOM 10493 O O . SER B 1 348 ? -27.48 0.192 -5.249 1 87.65 348 SER B O 1
ATOM 10495 N N . GLU B 1 349 ? -29.331 -0.678 -4.291 1 89.43 349 GLU B N 1
ATOM 10496 C CA . GLU B 1 349 ? -30.253 0.116 -5.098 1 89.43 349 GLU B CA 1
ATOM 10497 C C . GLU B 1 349 ? -30.585 1.44 -4.416 1 89.43 349 GLU B C 1
ATOM 10499 O O . GLU B 1 349 ? -31.527 1.517 -3.624 1 89.43 349 GLU B O 1
ATOM 10504 N N . LEU B 1 350 ? -29.945 2.429 -4.89 1 83.68 350 LEU B N 1
ATOM 10505 C CA . LEU B 1 350 ? -30.084 3.712 -4.211 1 83.68 350 LEU B CA 1
ATOM 10506 C C . LEU B 1 350 ? -31.466 4.309 -4.455 1 83.68 350 LEU B C 1
ATOM 10508 O O . LEU B 1 350 ? -32.06 4.9 -3.55 1 83.68 350 LEU B O 1
ATOM 10512 N N . ASN B 1 351 ? -31.969 4.256 -5.657 1 83.42 351 ASN B N 1
ATOM 10513 C CA . ASN B 1 351 ? -33.316 4.586 -6.111 1 83.42 351 ASN B CA 1
ATOM 10514 C C . ASN B 1 351 ? -33.674 3.84 -7.393 1 83.42 351 ASN B C 1
ATOM 10516 O O . ASN B 1 351 ? -32.951 2.935 -7.812 1 83.42 351 ASN B O 1
ATOM 10520 N N . ASP B 1 352 ? -34.791 4.152 -7.959 1 82.79 352 ASP B N 1
ATOM 10521 C CA . ASP B 1 352 ? -35.288 3.376 -9.091 1 82.79 352 ASP B CA 1
ATOM 10522 C C . ASP B 1 352 ? -34.421 3.594 -10.329 1 82.79 352 ASP B C 1
ATOM 10524 O O . ASP B 1 352 ? -34.403 2.759 -11.236 1 82.79 352 ASP B O 1
ATOM 10528 N N . TRP B 1 353 ? -33.606 4.72 -10.382 1 86.9 353 TRP B N 1
ATOM 10529 C CA . TRP B 1 353 ? -32.876 5.015 -11.611 1 86.9 353 TRP B CA 1
ATOM 10530 C C . TRP B 1 353 ? -31.373 4.859 -11.402 1 86.9 353 TRP B C 1
ATOM 10532 O O . TRP B 1 353 ? -30.587 5.055 -12.332 1 86.9 353 TRP B O 1
ATOM 10542 N N . LEU B 1 354 ? -30.898 4.465 -10.113 1 89.88 354 LEU B N 1
ATOM 10543 C CA . LEU B 1 354 ? -29.461 4.433 -9.866 1 89.88 354 LEU B CA 1
ATOM 10544 C C . LEU B 1 354 ? -29.094 3.28 -8.938 1 89.88 354 LEU B C 1
ATOM 10546 O O . LEU B 1 354 ? -29.635 3.169 -7.835 1 89.88 354 LEU B O 1
ATOM 10550 N N . ASP B 1 355 ? -28.169 2.367 -9.358 1 91.79 355 ASP B N 1
ATOM 10551 C CA . ASP B 1 355 ? -27.552 1.333 -8.532 1 91.79 355 ASP B CA 1
ATOM 10552 C C . ASP B 1 355 ? -26.066 1.613 -8.32 1 91.79 355 ASP B C 1
ATOM 10554 O O . ASP B 1 355 ? -25.416 2.219 -9.174 1 91.79 355 ASP B O 1
ATOM 10558 N N . PHE B 1 356 ? -25.626 1.239 -7.177 1 89.64 356 PHE B N 1
ATOM 10559 C CA . PHE B 1 356 ? -24.219 1.407 -6.834 1 89.64 356 PHE B CA 1
ATOM 10560 C C . PHE B 1 356 ? -23.595 0.074 -6.439 1 89.64 356 PHE B C 1
ATOM 10562 O O . PHE B 1 356 ? -24.229 -0.738 -5.762 1 89.64 356 PHE B O 1
ATOM 10569 N N . ARG B 1 357 ? -22.326 -0.244 -6.882 1 92.91 357 ARG B N 1
ATOM 10570 C CA . ARG B 1 357 ? -21.591 -1.447 -6.507 1 92.91 357 ARG B CA 1
ATOM 10571 C C . ARG B 1 357 ? -20.129 -1.127 -6.215 1 92.91 357 ARG B C 1
ATOM 10573 O O . ARG B 1 357 ? -19.476 -0.422 -6.987 1 92.91 357 ARG B O 1
ATOM 10580 N N . ILE B 1 358 ? -19.631 -1.684 -5.164 1 91.9 358 ILE B N 1
ATOM 10581 C CA . ILE B 1 358 ? -18.221 -1.569 -4.809 1 91.9 358 ILE B CA 1
ATOM 10582 C C . ILE B 1 358 ? -17.671 -2.942 -4.429 1 91.9 358 ILE B C 1
ATOM 10584 O O . ILE B 1 358 ? -18.312 -3.691 -3.69 1 91.9 358 ILE B O 1
ATOM 10588 N N . THR B 1 359 ? -16.522 -3.345 -4.967 1 93.34 359 THR B N 1
ATOM 10589 C CA . THR B 1 359 ? -15.753 -4.519 -4.569 1 93.34 359 THR B CA 1
ATOM 10590 C C . THR B 1 359 ? -14.323 -4.132 -4.204 1 93.34 359 THR B C 1
ATOM 10592 O O . THR B 1 359 ? -13.698 -3.323 -4.894 1 93.34 359 THR B O 1
ATOM 10595 N N . SER B 1 360 ? -13.862 -4.598 -3.154 1 90.89 360 SER B N 1
ATOM 10596 C CA . SER B 1 360 ? -12.506 -4.281 -2.72 1 90.89 360 SER B CA 1
ATOM 10597 C C . SER B 1 360 ? -11.85 -5.476 -2.036 1 90.89 360 SER B C 1
ATOM 10599 O O . SER B 1 360 ? -12.509 -6.215 -1.3 1 90.89 360 SER B O 1
ATOM 10601 N N . GLY B 1 361 ? -10.554 -5.747 -2.3 1 91.29 361 GLY B N 1
ATOM 10602 C CA . GLY B 1 361 ? -9.763 -6.797 -1.68 1 91.29 361 GLY B CA 1
ATOM 10603 C C . GLY B 1 361 ? -8.334 -6.378 -1.394 1 91.29 361 GLY B C 1
ATOM 10604 O O . GLY B 1 361 ? -7.747 -5.6 -2.149 1 91.29 361 GLY B O 1
ATOM 10605 N N . VAL B 1 362 ? -7.804 -6.852 -0.317 1 90.46 362 VAL B N 1
ATOM 10606 C CA . VAL B 1 362 ? -6.416 -6.604 0.058 1 90.46 362 VAL B CA 1
ATOM 10607 C C . VAL B 1 362 ? -5.755 -7.911 0.491 1 90.46 362 VAL B C 1
ATOM 10609 O O . VAL B 1 362 ? -6.417 -8.798 1.034 1 90.46 362 VAL B O 1
ATOM 10612 N N . SER B 1 363 ? -4.476 -8.057 0.23 1 92.97 363 SER B N 1
ATOM 10613 C CA . SER B 1 363 ? -3.714 -9.229 0.65 1 92.97 363 SER B CA 1
ATOM 10614 C C . SER B 1 363 ? -2.284 -8.853 1.024 1 92.97 363 SER B C 1
ATOM 10616 O O . SER B 1 363 ? -1.669 -8.005 0.375 1 92.97 363 SER B O 1
ATOM 10618 N N . HIS B 1 364 ? -1.81 -9.35 2.057 1 92.97 364 HIS B N 1
ATOM 10619 C CA . HIS B 1 364 ? -0.413 -9.283 2.469 1 92.97 364 HIS B CA 1
ATOM 10620 C C . HIS B 1 364 ? 0.215 -10.672 2.516 1 92.97 364 HIS B C 1
ATOM 10622 O O . HIS B 1 364 ? -0.327 -11.582 3.147 1 92.97 364 HIS B O 1
ATOM 10628 N N . THR B 1 365 ? 1.332 -10.82 1.832 1 93.72 365 THR B N 1
ATOM 10629 C CA . THR B 1 365 ? 2.028 -12.102 1.86 1 93.72 365 THR B CA 1
ATOM 10630 C C . THR B 1 365 ? 3.481 -11.919 2.288 1 93.72 365 THR B C 1
ATOM 10632 O O . THR B 1 365 ? 4.101 -10.9 1.979 1 93.72 365 THR B O 1
ATOM 10635 N N . PHE B 1 366 ? 3.98 -12.795 3.025 1 94.7 366 PHE B N 1
ATOM 10636 C CA . PHE B 1 366 ? 5.383 -12.899 3.408 1 94.7 366 PHE B CA 1
ATOM 10637 C C . PHE B 1 366 ? 5.908 -14.308 3.164 1 94.7 366 PHE B C 1
ATOM 10639 O O . PHE B 1 366 ? 5.268 -15.29 3.546 1 94.7 366 PHE B O 1
ATOM 10646 N N . SER B 1 367 ? 7.066 -14.392 2.521 1 94.89 367 SER B N 1
ATOM 10647 C CA . SER B 1 367 ? 7.642 -15.703 2.24 1 94.89 367 SER B CA 1
ATOM 10648 C C . SER B 1 367 ? 9.155 -15.694 2.424 1 94.89 367 SER B C 1
ATOM 10650 O O . SER B 1 367 ? 9.823 -14.721 2.068 1 94.89 367 SER B O 1
ATOM 10652 N N . THR B 1 368 ? 9.665 -16.745 3.001 1 95.59 368 THR B N 1
ATOM 10653 C CA . THR B 1 368 ? 11.096 -17.025 2.971 1 95.59 368 THR B CA 1
ATOM 10654 C C . THR B 1 368 ? 11.455 -17.874 1.755 1 95.59 368 THR B C 1
ATOM 10656 O O . THR B 1 368 ? 10.749 -18.831 1.428 1 95.59 368 THR B O 1
ATOM 10659 N N . GLU B 1 369 ? 12.52 -17.471 1.106 1 92.3 369 GLU B N 1
ATOM 10660 C CA . GLU B 1 369 ? 12.768 -18.019 -0.224 1 92.3 369 GLU B CA 1
ATOM 10661 C C . GLU B 1 369 ? 14.011 -18.905 -0.233 1 92.3 369 GLU B C 1
ATOM 10663 O O . GLU B 1 369 ? 15.065 -18.509 0.269 1 92.3 369 GLU B O 1
ATOM 10668 N N . PRO B 1 370 ? 13.878 -20.095 -0.773 1 91.6 370 PRO B N 1
ATOM 10669 C CA . PRO B 1 370 ? 15.073 -20.88 -1.09 1 91.6 370 PRO B CA 1
ATOM 10670 C C . PRO B 1 370 ? 15.677 -20.514 -2.444 1 91.6 370 PRO B C 1
ATOM 10672 O O . PRO B 1 370 ? 15.002 -19.912 -3.282 1 91.6 370 PRO B O 1
ATOM 10675 N N . ARG B 1 371 ? 16.909 -20.839 -2.587 1 89.98 371 ARG B N 1
ATOM 10676 C CA . ARG B 1 371 ? 17.513 -20.662 -3.903 1 89.98 371 ARG B CA 1
ATOM 10677 C C . ARG B 1 371 ? 17.154 -21.818 -4.83 1 89.98 371 ARG B C 1
ATOM 10679 O O . ARG B 1 371 ? 17.422 -22.98 -4.516 1 89.98 371 ARG B O 1
ATOM 10686 N N . ASP B 1 372 ? 16.49 -21.527 -5.884 1 89.2 372 ASP B N 1
ATOM 10687 C CA . ASP B 1 372 ? 16.111 -22.525 -6.88 1 89.2 372 ASP B CA 1
ATOM 10688 C C . ASP B 1 372 ? 16.968 -22.398 -8.138 1 89.2 372 ASP B C 1
ATOM 10690 O O . ASP B 1 372 ? 16.485 -21.956 -9.182 1 89.2 372 ASP B O 1
ATOM 10694 N N . THR B 1 373 ? 18.154 -22.762 -7.994 1 88.71 373 THR B N 1
ATOM 10695 C CA . THR B 1 373 ? 19.152 -22.704 -9.057 1 88.71 373 THR B CA 1
ATOM 10696 C C . THR B 1 373 ? 19.855 -24.05 -9.213 1 88.71 373 THR B C 1
ATOM 10698 O O . THR B 1 373 ? 19.828 -24.879 -8.301 1 88.71 373 THR B O 1
ATOM 10701 N N . ASN B 1 374 ? 20.317 -24.287 -10.415 1 88.16 374 ASN B N 1
ATOM 10702 C CA . ASN B 1 374 ? 21.027 -25.541 -10.645 1 88.16 374 ASN B CA 1
ATOM 10703 C C . ASN B 1 374 ? 22.495 -25.436 -10.243 1 88.16 374 ASN B C 1
ATOM 10705 O O . ASN B 1 374 ? 23.382 -25.49 -11.097 1 88.16 374 ASN B O 1
ATOM 10709 N N . ASN B 1 375 ? 22.72 -25.354 -8.991 1 89.88 375 ASN B N 1
ATOM 10710 C CA . ASN B 1 375 ? 24.067 -25.356 -8.43 1 89.88 375 ASN B CA 1
ATOM 10711 C C . ASN B 1 375 ? 24.064 -25.794 -6.968 1 89.88 375 ASN B C 1
ATOM 10713 O O . ASN B 1 375 ? 23.075 -26.347 -6.483 1 89.88 375 ASN B O 1
ATOM 10717 N N . VAL B 1 376 ? 25.126 -25.645 -6.35 1 93.3 376 VAL B N 1
ATOM 10718 C CA . VAL B 1 376 ? 25.331 -26.213 -5.021 1 93.3 376 VAL B CA 1
ATOM 10719 C C . VAL B 1 376 ? 24.471 -25.468 -4.003 1 93.3 376 VAL B C 1
ATOM 10721 O O . VAL B 1 376 ? 24.293 -25.932 -2.874 1 93.3 376 VAL B O 1
ATOM 10724 N N . GLN B 1 377 ? 23.82 -24.409 -4.37 1 94.06 377 GLN B N 1
ATOM 10725 C CA . GLN B 1 377 ? 23.026 -23.612 -3.441 1 94.06 377 GLN B CA 1
ATOM 10726 C C . GLN B 1 377 ? 21.571 -24.074 -3.425 1 94.06 377 GLN B C 1
ATOM 10728 O O . GLN B 1 377 ? 20.73 -23.469 -2.756 1 94.06 377 GLN B O 1
ATOM 10733 N N . ASN B 1 378 ? 21.303 -25.082 -4.136 1 95.23 378 ASN B N 1
ATOM 10734 C CA . ASN B 1 378 ? 19.955 -25.636 -4.202 1 95.23 378 ASN B CA 1
ATOM 10735 C C . ASN B 1 378 ? 19.771 -26.783 -3.212 1 95.23 378 ASN B C 1
ATOM 10737 O O . ASN B 1 378 ? 20.408 -27.829 -3.343 1 95.23 378 ASN B O 1
ATOM 10741 N N . PRO B 1 379 ? 18.849 -26.648 -2.276 1 95.5 379 PRO B N 1
ATOM 10742 C CA . PRO B 1 379 ? 18.687 -27.712 -1.283 1 95.5 379 PRO B CA 1
ATOM 10743 C C . PRO B 1 379 ? 18.163 -29.011 -1.891 1 95.5 379 PRO B C 1
ATOM 10745 O O . PRO B 1 379 ? 18.459 -30.097 -1.385 1 95.5 379 PRO B O 1
ATOM 10748 N N . PHE B 1 380 ? 17.462 -28.984 -2.926 1 95.17 380 PHE B N 1
ATOM 10749 C CA . PHE B 1 380 ? 16.891 -30.186 -3.523 1 95.17 380 PHE B CA 1
ATOM 10750 C C . PHE B 1 380 ? 17.919 -30.9 -4.392 1 95.17 380 PHE B C 1
ATOM 10752 O O . PHE B 1 380 ? 17.854 -32.118 -4.566 1 95.17 380 PHE B O 1
ATOM 10759 N N . ALA B 1 381 ? 18.842 -30.111 -4.916 1 95.31 381 ALA B N 1
ATOM 10760 C CA . ALA B 1 381 ? 19.99 -30.765 -5.54 1 95.31 381 ALA B CA 1
ATOM 10761 C C . ALA B 1 381 ? 20.85 -31.475 -4.498 1 95.31 381 ALA B C 1
ATOM 10763 O O . ALA B 1 381 ? 21.298 -32.603 -4.719 1 95.31 381 ALA B O 1
ATOM 10764 N N . ALA B 1 382 ? 21.034 -30.838 -3.41 1 96.28 382 ALA B N 1
ATOM 10765 C CA . ALA B 1 382 ? 21.917 -31.336 -2.359 1 96.28 382 ALA B CA 1
ATOM 10766 C C . ALA B 1 382 ? 21.418 -32.668 -1.808 1 96.28 382 ALA B C 1
ATOM 10768 O O . ALA B 1 382 ? 22.213 -33.568 -1.526 1 96.28 382 ALA B O 1
ATOM 10769 N N . MET B 1 383 ? 20.176 -32.812 -1.641 1 94.93 383 MET B N 1
ATOM 10770 C CA . MET B 1 383 ? 19.651 -34.004 -0.98 1 94.93 383 MET B CA 1
ATOM 10771 C C . MET B 1 383 ? 19.889 -35.247 -1.831 1 94.93 383 MET B C 1
ATOM 10773 O O . MET B 1 383 ? 19.918 -36.364 -1.311 1 94.93 383 MET B O 1
ATOM 10777 N N . TYR B 1 384 ? 20.135 -35.075 -3.14 1 94.8 384 TYR B N 1
ATOM 10778 C CA . TYR B 1 384 ? 20.368 -36.219 -4.014 1 94.8 384 TYR B CA 1
ATOM 10779 C C . TYR B 1 384 ? 21.849 -36.362 -4.342 1 94.8 384 TYR B C 1
ATOM 10781 O O . TYR B 1 384 ? 22.316 -37.455 -4.672 1 94.8 384 TYR B O 1
ATOM 10789 N N . THR B 1 385 ? 22.586 -35.281 -4.28 1 95.62 385 THR B N 1
ATOM 10790 C CA . THR B 1 385 ? 23.97 -35.265 -4.741 1 95.62 385 THR B CA 1
ATOM 10791 C C . THR B 1 385 ? 24.921 -35.643 -3.609 1 95.62 385 THR B C 1
ATOM 10793 O O . THR B 1 385 ? 25.957 -36.27 -3.844 1 95.62 385 THR B O 1
ATOM 10796 N N . TYR B 1 386 ? 24.646 -35.291 -2.396 1 97.39 386 TYR B N 1
ATOM 10797 C CA . TYR B 1 386 ? 25.538 -35.578 -1.278 1 97.39 386 TYR B CA 1
ATOM 10798 C C . TYR B 1 386 ? 25.594 -37.075 -0.996 1 97.39 386 TYR B C 1
ATOM 10800 O O . TYR B 1 386 ? 24.582 -37.771 -1.101 1 97.39 386 TYR B O 1
ATOM 10808 N N . ASN B 1 387 ? 26.778 -37.482 -0.667 1 97.68 387 ASN B N 1
ATOM 10809 C CA . ASN B 1 387 ? 26.926 -38.894 -0.327 1 97.68 387 ASN B CA 1
ATOM 10810 C C . ASN B 1 387 ? 26.478 -39.175 1.104 1 97.68 387 ASN B C 1
ATOM 10812 O O . ASN B 1 387 ? 26.721 -38.371 2.005 1 97.68 387 ASN B O 1
ATOM 10816 N N . SER B 1 388 ? 25.85 -40.33 1.339 1 97.25 388 SER B N 1
ATOM 10817 C CA . SER B 1 388 ? 25.308 -40.694 2.644 1 97.25 388 SER B CA 1
ATOM 10818 C C . SER B 1 388 ? 26.42 -40.906 3.666 1 97.25 388 SER B C 1
ATOM 10820 O O . SER B 1 388 ? 26.169 -40.912 4.872 1 97.25 388 SER B O 1
ATOM 10822 N N . TYR B 1 389 ? 27.674 -41.114 3.206 1 97.03 389 TYR B N 1
ATOM 10823 C CA . TYR B 1 389 ? 28.779 -41.301 4.14 1 97.03 389 TYR B CA 1
ATOM 10824 C C . TYR B 1 389 ? 29.381 -39.962 4.549 1 97.03 389 TYR B C 1
ATOM 10826 O O . TYR B 1 389 ? 30.302 -39.912 5.367 1 97.03 389 TYR B O 1
ATOM 10834 N N . GLU B 1 390 ? 28.946 -38.839 4.004 1 97.11 390 GLU B N 1
ATOM 10835 C CA . GLU B 1 390 ? 29.339 -37.494 4.415 1 97.11 390 GLU B CA 1
ATOM 10836 C C . GLU B 1 390 ? 28.437 -36.973 5.53 1 97.11 390 GLU B C 1
ATOM 10838 O O . GLU B 1 390 ? 27.268 -36.659 5.295 1 97.11 390 GLU B O 1
ATOM 10843 N N . PRO B 1 391 ? 28.974 -36.744 6.715 1 96.5 391 PRO B N 1
ATOM 10844 C CA . PRO B 1 391 ? 28.107 -36.323 7.818 1 96.5 391 PRO B CA 1
ATOM 10845 C C . PRO B 1 391 ? 27.639 -34.876 7.683 1 96.5 391 PRO B C 1
ATOM 10847 O O . PRO B 1 391 ? 28.262 -34.086 6.969 1 96.5 391 PRO B O 1
ATOM 10850 N N . LEU B 1 392 ? 26.568 -34.558 8.317 1 96.64 392 LEU B N 1
ATOM 10851 C CA . LEU B 1 392 ? 26.015 -33.209 8.299 1 96.64 392 LEU B CA 1
ATOM 10852 C C . LEU B 1 392 ? 26.993 -32.212 8.912 1 96.64 392 LEU B C 1
ATOM 10854 O O . LEU B 1 392 ? 27.233 -31.143 8.347 1 96.64 392 LEU B O 1
ATOM 10858 N N . TYR B 1 393 ? 27.623 -32.621 10.034 1 97.26 393 TYR B N 1
ATOM 10859 C CA . TYR B 1 393 ? 28.592 -31.789 10.739 1 97.26 393 TYR B CA 1
ATOM 10860 C C . TYR B 1 393 ? 29.991 -32.385 10.646 1 97.26 393 TYR B C 1
ATOM 10862 O O . TYR B 1 393 ? 30.147 -33.589 10.429 1 97.26 393 TYR B O 1
ATOM 10870 N N . ASN B 1 394 ? 30.935 -31.514 10.766 1 96.65 394 ASN B N 1
ATOM 10871 C CA . ASN B 1 394 ? 32.307 -32.002 10.858 1 96.65 394 ASN B CA 1
ATOM 10872 C C . ASN B 1 394 ? 32.528 -32.817 12.13 1 96.65 394 ASN B C 1
ATOM 10874 O O . ASN B 1 394 ? 32.02 -32.463 13.195 1 96.65 394 ASN B O 1
ATOM 10878 N N . LEU B 1 395 ? 33.235 -33.95 11.891 1 95.41 395 LEU B N 1
ATOM 10879 C CA . LEU B 1 395 ? 33.525 -34.835 13.014 1 95.41 395 LEU B CA 1
ATOM 10880 C C . LEU B 1 395 ? 35.028 -34.932 13.255 1 95.41 395 LEU B C 1
ATOM 10882 O O . LEU B 1 395 ? 35.818 -34.859 12.312 1 95.41 395 LEU B O 1
ATOM 10886 N N . ASP B 1 396 ? 35.423 -35.139 14.441 1 93.12 396 ASP B N 1
ATOM 10887 C CA . ASP B 1 396 ? 36.826 -35.387 14.757 1 93.12 396 ASP B CA 1
ATOM 10888 C C . ASP B 1 396 ? 37.169 -36.867 14.609 1 93.12 396 ASP B C 1
ATOM 10890 O O . ASP B 1 396 ? 36.36 -37.65 14.106 1 93.12 396 ASP B O 1
ATOM 10894 N N . SER B 1 397 ? 38.386 -37.218 14.998 1 87.32 397 SER B N 1
ATOM 10895 C CA . SER B 1 397 ? 38.89 -38.574 14.809 1 87.32 397 SER B CA 1
ATOM 10896 C C . SER B 1 397 ? 38.114 -39.575 15.659 1 87.32 397 SER B C 1
ATOM 10898 O O . SER B 1 397 ? 38.069 -40.765 15.339 1 87.32 397 SER B O 1
ATOM 10900 N N . ASN B 1 398 ? 37.471 -39.026 16.751 1 88.85 398 ASN B N 1
ATOM 10901 C CA . ASN B 1 398 ? 36.711 -39.906 17.632 1 88.85 398 ASN B CA 1
ATOM 10902 C C . ASN B 1 398 ? 35.228 -39.917 17.271 1 88.85 398 ASN B C 1
ATOM 10904 O O . ASN B 1 398 ? 34.424 -40.557 17.952 1 88.85 398 ASN B O 1
ATOM 10908 N N . GLY B 1 399 ? 34.822 -39.149 16.19 1 89.06 399 GLY B N 1
ATOM 10909 C CA . GLY B 1 399 ? 33.443 -39.144 15.729 1 89.06 399 GLY B CA 1
ATOM 10910 C C . GLY B 1 399 ? 32.592 -38.084 16.404 1 89.06 399 GLY B C 1
ATOM 10911 O O . GLY B 1 399 ? 31.367 -38.082 16.263 1 89.06 399 GLY B O 1
ATOM 10912 N N . ASN B 1 400 ? 33.249 -37.186 17.122 1 93.03 400 ASN B N 1
ATOM 10913 C CA . ASN B 1 400 ? 32.496 -36.123 17.779 1 93.03 400 ASN B CA 1
ATOM 10914 C C . ASN B 1 400 ? 32.378 -34.888 16.89 1 93.03 400 ASN B C 1
ATOM 10916 O O . ASN B 1 400 ? 33.278 -34.6 16.099 1 93.03 400 ASN B O 1
ATOM 10920 N N . ILE B 1 401 ? 31.292 -34.128 17.066 1 95.86 401 ILE B N 1
ATOM 10921 C CA . ILE B 1 401 ? 31.039 -32.926 16.279 1 95.86 401 ILE B CA 1
ATOM 10922 C C . ILE B 1 401 ? 32.05 -31.844 16.652 1 95.86 401 ILE B C 1
ATOM 10924 O O . ILE B 1 401 ? 32.271 -31.573 17.835 1 95.86 401 ILE B O 1
ATOM 10928 N N . ILE B 1 402 ? 32.641 -31.194 15.753 1 96.36 402 ILE B N 1
ATOM 10929 C CA . ILE B 1 402 ? 33.564 -30.081 15.95 1 96.36 402 ILE B CA 1
ATOM 10930 C C . ILE B 1 402 ? 32.777 -28.79 16.161 1 96.36 402 ILE B C 1
ATOM 10932 O O . ILE B 1 402 ? 31.871 -28.474 15.387 1 96.36 402 ILE B O 1
ATOM 10936 N N . LEU B 1 403 ? 32.981 -28.005 17.135 1 94.39 403 LEU B N 1
ATOM 10937 C CA . LEU B 1 403 ? 32.316 -26.754 17.479 1 94.39 403 LEU B CA 1
ATOM 10938 C C . LEU B 1 403 ? 33.183 -25.556 17.107 1 94.39 403 LEU B C 1
ATOM 10940 O O . LEU B 1 403 ? 34.413 -25.636 17.153 1 94.39 403 LEU B O 1
ATOM 10944 N N . ASP B 1 404 ? 32.598 -24.503 16.673 1 88.67 404 ASP B N 1
ATOM 10945 C CA . ASP B 1 404 ? 33.331 -23.274 16.382 1 88.67 404 ASP B CA 1
ATOM 10946 C C . ASP B 1 404 ? 33.617 -22.49 17.661 1 88.67 404 ASP B C 1
ATOM 10948 O O . ASP B 1 404 ? 33.415 -22.999 18.766 1 88.67 404 ASP B O 1
ATOM 10952 N N . SER B 1 405 ? 34.139 -21.231 17.453 1 85.09 405 SER B N 1
ATOM 10953 C CA . SER B 1 405 ? 34.564 -20.415 18.585 1 85.09 405 SER B CA 1
ATOM 10954 C C . SER B 1 405 ? 33.374 -19.993 19.44 1 85.09 405 SER B C 1
ATOM 10956 O O . SER B 1 405 ? 33.533 -19.673 20.62 1 85.09 405 SER B O 1
ATOM 10958 N N . ASN B 1 406 ? 32.159 -20.024 18.863 1 83.99 406 ASN B N 1
ATOM 10959 C CA . ASN B 1 406 ? 30.959 -19.638 19.598 1 83.99 406 ASN B CA 1
ATOM 10960 C C . ASN B 1 406 ? 30.234 -20.855 20.168 1 83.99 406 ASN B C 1
ATOM 10962 O O . ASN B 1 406 ? 29.123 -20.734 20.686 1 83.99 406 ASN B O 1
ATOM 10966 N N . GLY B 1 407 ? 30.82 -22.056 20.019 1 88.44 407 GLY B N 1
ATOM 10967 C CA . GLY B 1 407 ? 30.225 -23.271 20.553 1 88.44 407 GLY B CA 1
ATOM 10968 C C . GLY B 1 407 ? 29.164 -23.864 19.646 1 88.44 407 GLY B C 1
ATOM 10969 O O . GLY B 1 407 ? 28.389 -24.725 20.069 1 88.44 407 GLY B O 1
ATOM 10970 N N . GLN B 1 408 ? 29.081 -23.427 18.442 1 89.61 408 GLN B N 1
ATOM 10971 C CA . GLN B 1 408 ? 28.116 -23.968 17.491 1 89.61 408 GLN B CA 1
ATOM 10972 C C . GLN B 1 408 ? 28.757 -25.027 16.598 1 89.61 408 GLN B C 1
ATOM 10974 O O . GLN B 1 408 ? 29.94 -24.931 16.265 1 89.61 408 GLN B O 1
ATOM 10979 N N . PRO B 1 409 ? 28.017 -26.024 16.272 1 94.46 409 PRO B N 1
ATOM 10980 C CA . PRO B 1 409 ? 28.552 -27.051 15.374 1 94.46 409 PRO B CA 1
ATOM 10981 C C . PRO B 1 409 ? 28.995 -26.483 14.027 1 94.46 409 PRO B C 1
ATOM 10983 O O . PRO B 1 409 ? 28.33 -25.603 13.475 1 94.46 409 PRO B O 1
ATOM 10986 N N . THR B 1 410 ? 30.031 -26.985 13.529 1 95.26 410 THR B N 1
ATOM 10987 C CA . THR B 1 410 ? 30.485 -26.611 12.194 1 95.26 410 THR B CA 1
ATOM 10988 C C . THR B 1 410 ? 29.932 -27.573 11.146 1 95.26 410 THR B C 1
ATOM 10990 O O . THR B 1 410 ? 29.956 -28.79 11.339 1 95.26 410 THR B O 1
ATOM 10993 N N . TYR B 1 411 ? 29.462 -27.112 10.141 1 96.66 411 TYR B N 1
ATOM 10994 C CA . TYR B 1 411 ? 28.834 -27.92 9.102 1 96.66 411 TYR B CA 1
ATOM 10995 C C . TYR B 1 411 ? 29.881 -28.52 8.171 1 96.66 411 TYR B C 1
ATOM 10997 O O . TYR B 1 411 ? 30.898 -27.887 7.879 1 96.66 411 TYR B O 1
ATOM 11005 N N . ASN B 1 412 ? 29.598 -29.693 7.684 1 96.52 412 ASN B N 1
ATOM 11006 C CA . ASN B 1 412 ? 30.433 -30.341 6.678 1 96.52 412 ASN B CA 1
ATOM 11007 C C . ASN B 1 412 ? 30.213 -29.738 5.294 1 96.52 412 ASN B C 1
ATOM 11009 O O . ASN B 1 412 ? 29.074 -29.611 4.842 1 96.52 412 ASN B O 1
ATOM 11013 N N . LEU B 1 413 ? 31.224 -29.347 4.576 1 96.6 413 LEU B N 1
ATOM 11014 C CA . LEU B 1 413 ? 31.132 -28.774 3.237 1 96.6 413 LEU B CA 1
ATOM 11015 C C . LEU B 1 413 ? 30.873 -29.86 2.198 1 96.6 413 LEU B C 1
ATOM 11017 O O . LEU B 1 413 ? 30.516 -29.56 1.056 1 96.6 413 LEU B O 1
ATOM 11021 N N . THR B 1 414 ? 31.026 -31.169 2.659 1 95.88 414 THR B N 1
ATOM 11022 C CA . THR B 1 414 ? 30.862 -32.317 1.775 1 95.88 414 THR B CA 1
ATOM 11023 C C . THR B 1 414 ? 31.834 -32.239 0.602 1 95.88 414 THR B C 1
ATOM 11025 O O . THR B 1 414 ? 32.701 -31.363 0.563 1 95.88 414 THR B O 1
ATOM 11028 N N . HIS B 1 415 ? 31.718 -33.139 -0.366 1 94.87 415 HIS B N 1
ATOM 11029 C CA . HIS B 1 415 ? 32.579 -33.145 -1.543 1 94.87 415 HIS B CA 1
ATOM 11030 C C . HIS B 1 415 ? 32.276 -31.961 -2.454 1 94.87 415 HIS B C 1
ATOM 11032 O O . HIS B 1 415 ? 33.087 -31.61 -3.314 1 94.87 415 HIS B O 1
ATOM 11038 N N . SER B 1 416 ? 31.078 -31.356 -2.24 1 93.94 416 SER B N 1
ATOM 11039 C CA . SER B 1 416 ? 30.654 -30.24 -3.08 1 93.94 416 SER B CA 1
ATOM 11040 C C . SER B 1 416 ? 31.34 -28.943 -2.665 1 93.94 416 SER B C 1
ATOM 11042 O O . SER B 1 416 ? 31.297 -27.951 -3.395 1 93.94 416 SER B O 1
ATOM 11044 N N . GLY B 1 417 ? 31.937 -28.899 -1.476 1 94.76 417 GLY B N 1
ATOM 11045 C CA . GLY B 1 417 ? 32.618 -27.711 -0.987 1 94.76 417 GLY B CA 1
ATOM 11046 C C . GLY B 1 417 ? 31.665 -26.639 -0.493 1 94.76 417 GLY B C 1
ATOM 11047 O O . GLY B 1 417 ? 32.038 -25.468 -0.39 1 94.76 417 GLY B O 1
ATOM 11048 N N . PHE B 1 418 ? 30.444 -26.961 -0.287 1 96.26 418 PHE B N 1
ATOM 11049 C CA . PHE B 1 418 ? 29.407 -26.013 0.104 1 96.26 418 PHE B CA 1
ATOM 11050 C C . PHE B 1 418 ? 28.342 -26.696 0.953 1 96.26 418 PHE B C 1
ATOM 11052 O O . PHE B 1 418 ? 27.753 -27.695 0.535 1 96.26 418 PHE B O 1
ATOM 11059 N N . SER B 1 419 ? 28.078 -26.216 2.09 1 96.22 419 SER B N 1
ATOM 11060 C CA . SER B 1 419 ? 27.022 -26.771 2.93 1 96.22 419 SER B CA 1
ATOM 11061 C C . SER B 1 419 ? 25.708 -26.023 2.733 1 96.22 419 SER B C 1
ATOM 11063 O O . SER B 1 419 ? 25.536 -24.913 3.241 1 96.22 419 SER B O 1
ATOM 11065 N N . ILE B 1 420 ? 24.767 -26.629 2.187 1 96.53 420 ILE B N 1
ATOM 11066 C CA . ILE B 1 420 ? 23.477 -25.994 1.939 1 96.53 420 ILE B CA 1
ATOM 11067 C C . ILE B 1 420 ? 22.719 -25.834 3.255 1 96.53 420 ILE B C 1
ATOM 11069 O O . ILE B 1 420 ? 21.949 -24.886 3.424 1 96.53 420 ILE B O 1
ATOM 11073 N N . SER B 1 421 ? 22.953 -26.715 4.243 1 95.45 421 SER B N 1
ATOM 11074 C CA . SER B 1 421 ? 22.316 -26.616 5.552 1 95.45 421 SER B CA 1
ATOM 11075 C C . SER B 1 421 ? 22.718 -25.33 6.267 1 95.45 421 SER B C 1
ATOM 11077 O O . SER B 1 421 ? 21.896 -24.704 6.939 1 95.45 421 SER B O 1
ATOM 11079 N N . GLU B 1 422 ? 23.967 -25.008 6.117 1 95.85 422 GLU B N 1
ATOM 11080 C CA . GLU B 1 422 ? 24.455 -23.752 6.679 1 95.85 422 GLU B CA 1
ATOM 11081 C C . GLU B 1 422 ? 23.907 -22.553 5.91 1 95.85 422 GLU B C 1
ATOM 11083 O O . GLU B 1 422 ? 23.482 -21.565 6.511 1 95.85 422 GLU B O 1
ATOM 11088 N N . ALA B 1 423 ? 23.898 -22.621 4.626 1 96.11 423 ALA B N 1
ATOM 11089 C CA . ALA B 1 423 ? 23.527 -21.503 3.763 1 96.11 423 ALA B CA 1
ATOM 11090 C C . ALA B 1 423 ? 22.058 -21.133 3.947 1 96.11 423 ALA B C 1
ATOM 11092 O O . ALA B 1 423 ? 21.695 -19.955 3.889 1 96.11 423 ALA B O 1
ATOM 11093 N N . ILE B 1 424 ? 21.218 -22.119 4.133 1 95.67 424 ILE B N 1
ATOM 11094 C CA . ILE B 1 424 ? 19.788 -21.88 4.296 1 95.67 424 ILE B CA 1
ATOM 11095 C C . ILE B 1 424 ? 19.548 -21.007 5.526 1 95.67 424 ILE B C 1
ATOM 11097 O O . ILE B 1 424 ? 18.653 -20.159 5.528 1 95.67 424 ILE B O 1
ATOM 11101 N N . ARG B 1 425 ? 20.322 -21.141 6.503 1 94.23 425 ARG B N 1
ATOM 11102 C CA . ARG B 1 425 ? 20.144 -20.44 7.771 1 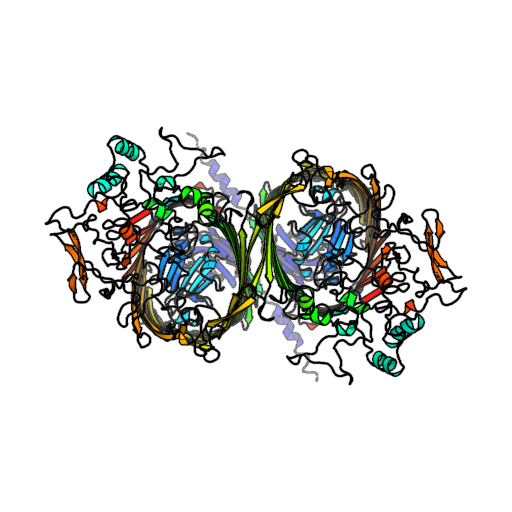94.23 425 ARG B CA 1
ATOM 11103 C C . ARG B 1 425 ? 20.878 -19.103 7.764 1 94.23 425 ARG B C 1
ATOM 11105 O O . ARG B 1 425 ? 20.409 -18.129 8.357 1 94.23 425 ARG B O 1
ATOM 11112 N N . ASN B 1 426 ? 22.049 -19.056 7.085 1 95.54 426 ASN B N 1
ATOM 11113 C CA . ASN B 1 426 ? 22.917 -17.89 7.216 1 95.54 426 ASN B CA 1
ATOM 11114 C C . ASN B 1 426 ? 22.829 -16.986 5.989 1 95.54 426 ASN B C 1
ATOM 11116 O O . ASN B 1 426 ? 23.435 -15.914 5.958 1 95.54 426 ASN B O 1
ATOM 11120 N N . ASN B 1 427 ? 22.126 -17.336 4.984 1 95.81 427 ASN B N 1
ATOM 11121 C CA . ASN B 1 427 ? 21.852 -16.5 3.821 1 95.81 427 ASN B CA 1
ATOM 11122 C C . ASN B 1 427 ? 20.352 -16.327 3.595 1 95.81 427 ASN B C 1
ATOM 11124 O O . ASN B 1 427 ? 19.834 -16.687 2.537 1 95.81 427 ASN B O 1
ATOM 11128 N N . PRO B 1 428 ? 19.698 -15.722 4.588 1 95.03 428 PRO B N 1
ATOM 11129 C CA . PRO B 1 428 ? 18.243 -15.586 4.489 1 95.03 428 PRO B CA 1
ATOM 11130 C C . PRO B 1 428 ? 17.811 -14.707 3.318 1 95.03 428 PRO B C 1
ATOM 11132 O O . PRO B 1 428 ? 18.512 -13.755 2.964 1 95.03 428 PRO B O 1
ATOM 11135 N N . SER B 1 429 ? 16.749 -15.039 2.665 1 96.05 429 SER B N 1
ATOM 11136 C CA . SER B 1 429 ? 16.065 -14.277 1.626 1 96.05 429 SER B CA 1
ATOM 11137 C C . SER B 1 429 ? 14.556 -14.271 1.846 1 96.05 429 SER B C 1
ATOM 11139 O O . SER B 1 429 ? 13.971 -15.298 2.197 1 96.05 429 SER B O 1
ATOM 11141 N N . SER B 1 430 ? 13.946 -13.172 1.722 1 96.04 430 SER B N 1
ATOM 11142 C CA . SER B 1 430 ? 12.509 -13.076 1.953 1 96.04 430 SER B CA 1
ATOM 11143 C C . SER B 1 430 ? 11.846 -12.15 0.938 1 96.04 430 SER B C 1
ATOM 11145 O O . SER B 1 430 ? 12.513 -11.312 0.327 1 96.04 430 SER B O 1
ATOM 11147 N N . GLU B 1 431 ? 10.544 -12.32 0.681 1 95.1 431 GLU B N 1
ATOM 11148 C CA . GLU B 1 431 ? 9.698 -11.475 -0.156 1 95.1 431 GLU B CA 1
ATOM 11149 C C . GLU B 1 431 ? 8.398 -11.115 0.558 1 95.1 431 GLU B C 1
ATOM 11151 O O . GLU B 1 431 ? 7.779 -11.968 1.198 1 95.1 431 GLU B O 1
ATOM 11156 N N . GLU B 1 432 ? 8.09 -9.918 0.481 1 94.46 432 GLU B N 1
ATOM 11157 C CA . GLU B 1 432 ? 6.849 -9.395 1.044 1 94.46 432 GLU B CA 1
ATOM 11158 C C . GLU B 1 432 ? 6.032 -8.656 -0.012 1 94.46 432 GLU B C 1
ATOM 11160 O O . GLU B 1 432 ? 6.559 -7.798 -0.724 1 94.46 432 GLU B O 1
ATOM 11165 N N . TYR B 1 433 ? 4.702 -9.024 -0.145 1 93.89 433 TYR B N 1
ATOM 11166 C CA . TYR B 1 433 ? 3.814 -8.366 -1.098 1 93.89 433 TYR B CA 1
ATOM 11167 C C . TYR B 1 433 ? 2.633 -7.718 -0.385 1 93.89 433 TYR B C 1
ATOM 11169 O O . TYR B 1 433 ? 2.091 -8.281 0.568 1 93.89 433 TYR B O 1
ATOM 11177 N N . LEU B 1 434 ? 2.31 -6.58 -0.704 1 92.38 434 LEU B N 1
ATOM 11178 C CA . LEU B 1 434 ? 1.025 -5.948 -0.428 1 92.38 434 LEU B CA 1
ATOM 11179 C C . LEU B 1 434 ? 0.263 -5.679 -1.722 1 92.38 434 LEU B C 1
ATOM 11181 O O . LEU B 1 434 ? 0.77 -4.996 -2.615 1 92.38 434 LEU B O 1
ATOM 11185 N N . ARG B 1 435 ? -0.929 -6.209 -1.791 1 93.48 435 ARG B N 1
ATOM 11186 C CA . ARG B 1 435 ? -1.714 -6.092 -3.015 1 93.48 435 ARG B CA 1
ATOM 11187 C C . ARG B 1 435 ? -3.118 -5.576 -2.718 1 93.48 435 ARG B C 1
ATOM 11189 O O . ARG B 1 435 ? -3.722 -5.95 -1.71 1 93.48 435 ARG B O 1
ATOM 11196 N N . PHE B 1 436 ? -3.59 -4.741 -3.552 1 91.31 436 PHE B N 1
ATOM 11197 C CA . PHE B 1 436 ? -4.934 -4.182 -3.47 1 91.31 436 PHE B CA 1
ATOM 11198 C C . PHE B 1 436 ? -5.627 -4.24 -4.826 1 91.31 436 PHE B C 1
ATOM 11200 O O . PHE B 1 436 ? -5.004 -3.985 -5.859 1 91.31 436 PHE B O 1
ATOM 11207 N N . ILE B 1 437 ? -6.911 -4.645 -4.825 1 92.68 437 ILE B N 1
ATOM 11208 C CA . ILE B 1 437 ? -7.774 -4.55 -5.998 1 92.68 437 ILE B CA 1
ATOM 11209 C C . ILE B 1 437 ? -9.104 -3.909 -5.609 1 92.68 437 ILE B C 1
ATOM 11211 O O . ILE B 1 437 ? -9.661 -4.213 -4.552 1 92.68 437 ILE B O 1
ATOM 11215 N N . GLY B 1 438 ? -9.656 -3.041 -6.295 1 90.4 438 GLY B N 1
ATOM 11216 C CA . GLY B 1 438 ? -10.922 -2.377 -6.024 1 90.4 438 GLY B CA 1
ATOM 11217 C C . GLY B 1 438 ? -11.626 -1.901 -7.281 1 90.4 438 GLY B C 1
ATOM 11218 O O . GLY B 1 438 ? -10.978 -1.588 -8.282 1 90.4 438 GLY B O 1
ATOM 11219 N N . SER B 1 439 ? -12.885 -1.893 -7.25 1 93.61 439 SER B N 1
ATOM 11220 C CA . SER B 1 439 ? -13.691 -1.378 -8.352 1 93.61 439 SER B CA 1
ATOM 11221 C C . SER B 1 439 ? -14.96 -0.704 -7.841 1 93.61 439 SER B C 1
ATOM 11223 O O . SER B 1 439 ? -15.519 -1.113 -6.821 1 93.61 439 SER B O 1
ATOM 11225 N N . ALA B 1 440 ? -15.392 0.344 -8.406 1 91.75 440 ALA B N 1
ATOM 11226 C CA . ALA B 1 440 ? -16.647 1.048 -8.155 1 91.75 440 ALA B CA 1
ATOM 11227 C C . ALA B 1 440 ? -17.414 1.282 -9.453 1 91.75 440 ALA B C 1
ATOM 11229 O O . ALA B 1 440 ? -16.824 1.648 -10.473 1 91.75 440 ALA B O 1
ATOM 11230 N N . ALA B 1 441 ? -18.701 0.995 -9.424 1 94.2 441 ALA B N 1
ATOM 11231 C CA . ALA B 1 441 ? -19.553 1.157 -10.599 1 94.2 441 ALA B CA 1
ATOM 11232 C C . ALA B 1 441 ? -20.884 1.804 -10.226 1 94.2 441 ALA B C 1
ATOM 11234 O O . ALA B 1 441 ? -21.419 1.558 -9.143 1 94.2 441 ALA B O 1
ATOM 11235 N N . LEU B 1 442 ? -21.441 2.64 -11.124 1 92.55 442 LEU B N 1
ATOM 11236 C CA . LEU B 1 442 ? -22.767 3.242 -11.053 1 92.55 442 LEU B CA 1
ATOM 11237 C C . LEU B 1 442 ? -23.611 2.841 -12.259 1 92.55 442 LEU B C 1
ATOM 11239 O O . LEU B 1 442 ? -23.163 2.96 -13.402 1 92.55 442 LEU B O 1
ATOM 11243 N N . ASP B 1 443 ? -24.777 2.305 -12.027 1 94.81 443 ASP B N 1
ATOM 11244 C CA . ASP B 1 443 ? -25.713 1.995 -13.104 1 94.81 443 ASP B CA 1
ATOM 11245 C C . ASP B 1 443 ? -26.821 3.042 -13.186 1 94.81 443 ASP B C 1
ATOM 11247 O O . ASP B 1 443 ? -27.79 2.99 -12.426 1 94.81 443 ASP B O 1
ATOM 11251 N N . PHE B 1 444 ? -26.734 3.923 -14.134 1 94.04 444 PHE B N 1
ATOM 11252 C CA . PHE B 1 444 ? -27.797 4.877 -14.428 1 94.04 444 PHE B CA 1
ATOM 11253 C C . PHE B 1 444 ? -28.85 4.251 -15.335 1 94.04 444 PHE B C 1
ATOM 11255 O O . PHE B 1 444 ? -28.556 3.877 -16.472 1 94.04 444 PHE B O 1
ATOM 11262 N N . LYS B 1 445 ? -30.123 4.191 -14.821 1 93.31 445 LYS B N 1
ATOM 11263 C CA . LYS B 1 445 ? -31.206 3.532 -15.545 1 93.31 445 LYS B CA 1
ATOM 11264 C C . LYS B 1 445 ? -32.169 4.554 -16.143 1 93.31 445 LYS B C 1
ATOM 11266 O O . LYS B 1 445 ? -32.73 5.382 -15.422 1 93.31 445 LYS B O 1
ATOM 11271 N N . PHE B 1 446 ? -32.231 4.337 -17.437 1 93.23 446 PHE B N 1
ATOM 11272 C CA . PHE B 1 446 ? -33.149 5.207 -18.163 1 93.23 446 PHE B CA 1
ATOM 11273 C C . PHE B 1 446 ? -34.191 4.387 -18.915 1 93.23 446 PHE B C 1
ATOM 11275 O O . PHE B 1 446 ? -34.03 3.177 -19.087 1 93.23 446 PHE B O 1
ATOM 11282 N N . LEU B 1 447 ? -35.345 5.031 -19.328 1 93.6 447 LEU B N 1
ATOM 11283 C CA . LEU B 1 447 ? -36.385 4.452 -20.17 1 93.6 447 LEU B CA 1
ATOM 11284 C C . LEU B 1 447 ? -36.876 3.128 -19.595 1 93.6 447 LEU B C 1
ATOM 11286 O O . LEU B 1 447 ? -36.873 2.106 -20.286 1 93.6 447 LEU B O 1
ATOM 11290 N N . GLU B 1 448 ? -37.26 3.117 -18.319 1 89.15 448 GLU B N 1
ATOM 11291 C CA . GLU B 1 448 ? -37.771 1.952 -17.603 1 89.15 448 GLU B CA 1
ATOM 11292 C C . GLU B 1 448 ? -36.757 0.811 -17.611 1 89.15 448 GLU B C 1
ATOM 11294 O O . GLU B 1 448 ? -37.094 -0.323 -17.956 1 89.15 448 GLU B O 1
ATOM 11299 N N . ASN B 1 449 ? -35.406 1.087 -17.559 1 88.34 449 ASN B N 1
ATOM 11300 C CA . ASN B 1 449 ? -34.296 0.156 -17.385 1 88.34 449 ASN B CA 1
ATOM 11301 C C . ASN B 1 449 ? -33.876 -0.469 -18.713 1 88.34 449 ASN B C 1
ATOM 11303 O O . ASN B 1 449 ? -33.159 -1.47 -18.733 1 88.34 449 ASN B O 1
ATOM 11307 N N . LYS B 1 450 ? -34.374 0.123 -19.85 1 93.89 450 LYS B N 1
ATOM 11308 C CA . LYS B 1 450 ? -33.966 -0.388 -21.156 1 93.89 450 LYS B CA 1
ATOM 11309 C C . LYS B 1 450 ? -32.582 0.127 -21.54 1 93.89 450 LYS B C 1
ATOM 11311 O O . LYS B 1 450 ? -31.84 -0.547 -22.258 1 93.89 450 LYS B O 1
ATOM 11316 N N . LEU B 1 451 ? -32.34 1.342 -21.101 1 96.68 451 LEU B N 1
ATOM 11317 C CA . LEU B 1 451 ? -31.043 1.964 -21.344 1 96.68 451 LEU B CA 1
ATOM 11318 C C . LEU B 1 451 ? -30.267 2.128 -20.042 1 96.68 451 LEU B C 1
ATOM 11320 O O . LEU B 1 451 ? -30.712 2.833 -19.133 1 96.68 451 LEU B O 1
ATOM 11324 N N . ILE B 1 452 ? -29.114 1.491 -19.953 1 96.24 452 ILE B N 1
ATOM 11325 C CA . ILE B 1 452 ? -28.308 1.543 -18.738 1 96.24 452 ILE B CA 1
ATOM 11326 C C . ILE B 1 452 ? -26.915 2.076 -19.065 1 96.24 452 ILE B C 1
ATOM 11328 O O . ILE B 1 452 ? -26.224 1.535 -19.932 1 96.24 452 ILE B O 1
ATOM 11332 N N . TYR B 1 453 ? -26.558 3.212 -18.473 1 96.27 453 TYR B N 1
ATOM 11333 C CA . TYR B 1 453 ? -25.201 3.738 -18.563 1 96.27 453 TYR B CA 1
ATOM 11334 C C . TYR B 1 453 ? -24.392 3.376 -17.324 1 96.27 453 TYR B C 1
ATOM 11336 O O . TYR B 1 453 ? -24.782 3.706 -16.201 1 96.27 453 TYR B O 1
ATOM 11344 N N . THR B 1 454 ? -23.199 2.657 -17.518 1 96.4 454 THR B N 1
ATOM 11345 C CA . THR B 1 454 ? -22.396 2.175 -16.4 1 96.4 454 THR B CA 1
ATOM 11346 C C . THR B 1 454 ?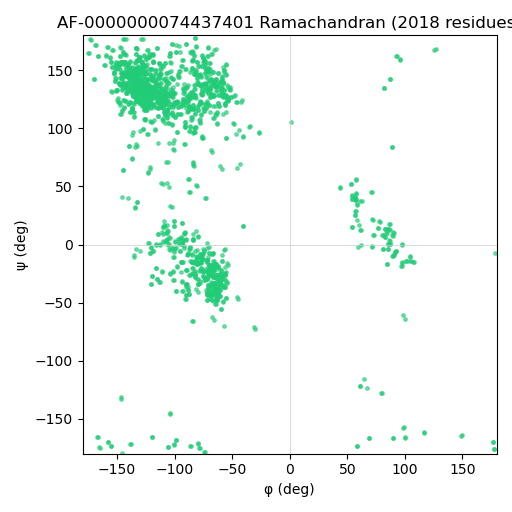 -20.968 2.705 -16.492 1 96.4 454 THR B C 1
ATOM 11348 O O . THR B 1 454 ? -20.115 2.097 -17.142 1 96.4 454 THR B O 1
ATOM 11351 N N . PRO B 1 455 ? -20.638 3.82 -15.815 1 95.31 455 PRO B N 1
ATOM 11352 C CA . PRO B 1 455 ? -19.229 4.138 -15.57 1 95.31 455 PRO B CA 1
ATOM 11353 C C . PRO B 1 455 ? -18.617 3.288 -14.458 1 95.31 455 PRO B C 1
ATOM 11355 O O . PRO B 1 455 ? -19.238 3.099 -13.409 1 95.31 455 PRO B O 1
ATOM 11358 N N . GLN B 1 456 ? -17.388 2.705 -14.707 1 95.23 456 GLN B N 1
ATOM 11359 C CA . GLN B 1 456 ? -16.701 1.86 -13.737 1 95.23 456 GLN B CA 1
ATOM 11360 C C . GLN B 1 456 ? -15.211 2.184 -13.682 1 95.23 456 GLN B C 1
ATOM 11362 O O . GLN B 1 456 ? -14.565 2.339 -14.721 1 95.23 456 GLN B O 1
ATOM 11367 N N . ILE B 1 457 ? -14.727 2.362 -12.523 1 93.98 457 ILE B N 1
ATOM 11368 C CA . ILE B 1 457 ? -13.292 2.535 -12.324 1 93.98 457 ILE B CA 1
ATOM 11369 C C . ILE B 1 457 ? -12.736 1.356 -11.53 1 93.98 457 ILE B C 1
ATOM 11371 O O . ILE B 1 457 ? -13.351 0.906 -10.561 1 93.98 457 ILE B O 1
ATOM 11375 N N . SER B 1 458 ? -11.648 0.749 -12.04 1 94.81 458 SER B N 1
ATOM 11376 C CA . SER B 1 458 ? -10.958 -0.352 -11.376 1 94.81 458 SER B CA 1
ATOM 11377 C C . SER B 1 458 ? -9.497 -0.008 -11.108 1 94.81 458 SER B C 1
ATOM 11379 O O . SER B 1 458 ? -8.827 0.584 -11.957 1 94.81 458 SER B O 1
ATOM 11381 N N . LEU B 1 459 ? -9.072 -0.304 -9.946 1 92.31 459 LEU B N 1
ATOM 11382 C CA . LEU B 1 459 ? -7.705 -0.012 -9.53 1 92.31 459 LEU B CA 1
ATOM 11383 C C . LEU B 1 459 ? -7.013 -1.269 -9.014 1 92.31 459 LEU B C 1
ATOM 11385 O O . LEU B 1 459 ? -7.633 -2.089 -8.334 1 92.31 459 LEU B O 1
ATOM 11389 N N . THR B 1 460 ? -5.735 -1.472 -9.35 1 93.47 460 THR B N 1
ATOM 11390 C CA . THR B 1 460 ? -4.86 -2.473 -8.75 1 93.47 460 THR B CA 1
ATOM 11391 C C . THR B 1 460 ? -3.548 -1.841 -8.295 1 93.47 460 THR B C 1
ATOM 11393 O O . THR B 1 460 ? -2.965 -1.024 -9.011 1 93.47 460 THR B O 1
ATOM 11396 N N . TYR B 1 461 ? -3.113 -2.099 -7.143 1 92.38 461 TYR B N 1
ATOM 11397 C CA . TYR B 1 461 ? -1.835 -1.66 -6.594 1 92.38 461 TYR B CA 1
ATOM 11398 C C . TYR B 1 461 ? -1.06 -2.834 -6.01 1 92.38 461 TYR B C 1
ATOM 11400 O O . TYR B 1 461 ? -1.565 -3.549 -5.141 1 92.38 461 TYR B O 1
ATOM 11408 N N . ASN B 1 462 ? 0.141 -3.081 -6.481 1 93.59 462 ASN B N 1
ATOM 11409 C CA . ASN B 1 462 ? 1.017 -4.16 -6.036 1 93.59 462 ASN B CA 1
ATOM 11410 C C . ASN B 1 462 ? 2.389 -3.634 -5.625 1 93.59 462 ASN B C 1
ATOM 11412 O O . ASN B 1 462 ? 3.036 -2.913 -6.386 1 93.59 462 ASN B O 1
ATOM 11416 N N . THR B 1 463 ? 2.81 -3.997 -4.443 1 92.63 463 THR B N 1
ATOM 11417 C CA . THR B 1 463 ? 4.16 -3.654 -4.01 1 92.63 463 THR B CA 1
ATOM 11418 C C . THR B 1 463 ? 4.928 -4.905 -3.593 1 92.63 463 THR B C 1
ATOM 11420 O O . THR B 1 463 ? 4.353 -5.829 -3.015 1 92.63 463 THR B O 1
ATOM 11423 N N . LEU B 1 464 ? 6.167 -4.959 -3.945 1 94.77 464 LEU B N 1
ATOM 11424 C CA . LEU B 1 464 ? 7.094 -6.012 -3.544 1 94.77 464 LEU B CA 1
ATOM 11425 C C . LEU B 1 464 ? 8.268 -5.434 -2.76 1 94.77 464 LEU B C 1
ATOM 11427 O O . LEU B 1 464 ? 8.823 -4.4 -3.138 1 94.77 464 LEU B O 1
ATOM 11431 N N . ARG B 1 465 ? 8.61 -6.012 -1.676 1 95.18 465 ARG B N 1
ATOM 11432 C CA . ARG B 1 465 ? 9.868 -5.814 -0.964 1 95.18 465 ARG B CA 1
ATOM 11433 C C . ARG B 1 465 ? 10.622 -7.13 -0.807 1 95.18 465 ARG B C 1
ATOM 11435 O O . ARG B 1 465 ? 10.094 -8.09 -0.242 1 95.18 465 ARG B O 1
ATOM 11442 N N . SER B 1 466 ? 11.775 -7.198 -1.303 1 96.7 466 SER B N 1
ATOM 11443 C CA . SER B 1 466 ? 12.63 -8.377 -1.212 1 96.7 466 SER B CA 1
ATOM 11444 C C . SER B 1 466 ? 13.957 -8.046 -0.537 1 96.7 466 SER B C 1
ATOM 11446 O O . SER B 1 466 ? 14.543 -6.992 -0.791 1 96.7 466 SER B O 1
ATOM 11448 N N . GLU B 1 467 ? 14.387 -8.915 0.339 1 96.73 467 GLU B N 1
ATOM 11449 C CA . GLU B 1 467 ? 15.654 -8.768 1.05 1 96.73 467 GLU B CA 1
ATOM 11450 C C . GLU B 1 467 ? 16.486 -10.044 0.964 1 96.73 467 GLU B C 1
ATOM 11452 O O . GLU B 1 467 ? 15.947 -11.149 1.045 1 96.73 467 GLU B O 1
ATOM 11457 N N . SER B 1 468 ? 17.727 -9.882 0.702 1 97.1 468 SER B N 1
ATOM 11458 C CA . SER B 1 468 ? 18.709 -10.961 0.735 1 97.1 468 SER B CA 1
ATOM 11459 C C . SER B 1 468 ? 19.964 -10.543 1.494 1 97.1 468 SER B C 1
ATOM 11461 O O . SER B 1 468 ? 20.479 -9.442 1.294 1 97.1 468 SER B O 1
ATOM 11463 N N . TYR B 1 469 ? 20.428 -11.418 2.39 1 97.2 469 TYR B N 1
ATOM 11464 C CA . TYR B 1 469 ? 21.567 -11.107 3.247 1 97.2 469 TYR B CA 1
ATOM 11465 C C . TYR B 1 469 ? 22.538 -12.279 3.311 1 97.2 469 TYR B C 1
ATOM 11467 O O . TYR B 1 469 ? 22.189 -13.357 3.799 1 97.2 469 TYR B O 1
ATOM 11475 N N . ILE B 1 470 ? 23.623 -12.099 2.725 1 97.57 470 ILE B N 1
ATOM 11476 C CA . ILE B 1 470 ? 24.743 -13.009 2.945 1 97.57 470 ILE B CA 1
ATOM 11477 C C . ILE B 1 470 ? 25.524 -12.575 4.183 1 97.57 470 ILE B C 1
ATOM 11479 O O . ILE B 1 470 ? 26.314 -11.63 4.126 1 97.57 470 ILE B O 1
ATOM 11483 N N . GLN B 1 471 ? 25.399 -13.345 5.258 1 96.61 471 GLN B N 1
ATOM 11484 C CA . GLN B 1 471 ? 25.935 -12.934 6.552 1 96.61 471 GLN B CA 1
ATOM 11485 C C . GLN B 1 471 ? 27.458 -13.029 6.571 1 96.61 471 GLN B C 1
ATOM 11487 O O . GLN B 1 471 ? 28.038 -13.914 5.938 1 96.61 471 GLN B O 1
ATOM 11492 N N . PRO B 1 472 ? 28.069 -12.08 7.268 1 95.51 472 PRO B N 1
ATOM 11493 C CA . PRO B 1 472 ? 29.521 -12.204 7.409 1 95.51 472 PRO B CA 1
ATOM 11494 C C . PRO B 1 472 ? 29.94 -13.518 8.066 1 95.51 472 PRO B C 1
ATOM 11496 O O . PRO B 1 472 ? 29.37 -13.911 9.087 1 95.51 472 PRO B O 1
ATOM 11499 N N . GLY B 1 473 ? 30.845 -14.169 7.436 1 91.82 473 GLY B N 1
ATOM 11500 C CA . GLY B 1 473 ? 31.358 -15.407 8 1 91.82 473 GLY B CA 1
ATOM 11501 C C . GLY B 1 473 ? 30.618 -16.638 7.512 1 91.82 473 GLY B C 1
ATOM 11502 O O . GLY B 1 473 ? 31.017 -17.766 7.807 1 91.82 473 GLY B O 1
ATOM 11503 N N . SER B 1 474 ? 29.558 -16.475 6.75 1 94.57 474 SER B N 1
ATOM 11504 C CA . SER B 1 474 ? 28.854 -17.629 6.2 1 94.57 474 SER B CA 1
ATOM 11505 C C . SER B 1 474 ? 29.675 -18.309 5.11 1 94.57 474 SER B C 1
ATOM 11507 O O . SER B 1 474 ? 30.657 -17.747 4.623 1 94.57 474 SER B O 1
ATOM 11509 N N . VAL B 1 475 ? 29.267 -19.426 4.704 1 94.26 475 VAL B N 1
ATOM 11510 C CA . VAL B 1 475 ? 29.999 -20.199 3.707 1 94.26 475 VAL B CA 1
ATOM 11511 C C . VAL B 1 475 ? 30.014 -19.447 2.378 1 94.26 475 VAL B C 1
ATOM 11513 O O . VAL B 1 475 ? 31.046 -19.384 1.705 1 94.26 475 VAL B O 1
ATOM 11516 N N . LEU B 1 476 ? 28.907 -18.851 2.028 1 95.61 476 LEU B N 1
ATOM 11517 C CA . LEU B 1 476 ? 28.841 -18.146 0.753 1 95.61 476 LEU B CA 1
ATOM 11518 C C . LEU B 1 476 ? 29.672 -16.868 0.795 1 95.61 476 LEU B C 1
ATOM 11520 O O . LEU B 1 476 ? 30.265 -16.474 -0.212 1 95.61 476 LEU B O 1
ATOM 11524 N N . ASP B 1 477 ? 29.658 -16.212 1.932 1 95.86 477 ASP B N 1
ATOM 11525 C CA . ASP B 1 477 ? 30.501 -15.032 2.099 1 95.86 477 ASP B CA 1
ATOM 11526 C C . ASP B 1 477 ? 31.968 -15.363 1.839 1 95.86 477 ASP B C 1
ATOM 11528 O O . ASP B 1 477 ? 32.709 -14.541 1.297 1 95.86 477 ASP B O 1
ATOM 11532 N N . GLY B 1 478 ? 32.388 -16.554 2.246 1 93.71 478 GLY B N 1
ATOM 11533 C CA . GLY B 1 478 ? 33.754 -16.996 2.017 1 93.71 478 GLY B CA 1
ATOM 11534 C C . GLY B 1 478 ? 34.1 -17.129 0.546 1 93.71 478 GLY B C 1
ATOM 11535 O O . GLY B 1 478 ? 35.257 -16.959 0.157 1 93.71 478 GLY B O 1
ATOM 11536 N N . TYR B 1 479 ? 33.09 -17.36 -0.225 1 93.88 479 TYR B N 1
ATOM 11537 C CA . TYR B 1 479 ? 33.328 -17.603 -1.643 1 93.88 479 TYR B CA 1
ATOM 11538 C C . TYR B 1 479 ? 33.215 -16.311 -2.444 1 93.88 479 TYR B C 1
ATOM 11540 O O . TYR B 1 479 ? 33.985 -16.086 -3.381 1 93.88 479 TYR B O 1
ATOM 11548 N N . ILE B 1 480 ? 32.242 -15.427 -2.131 1 92.17 480 ILE B N 1
ATOM 11549 C CA . ILE B 1 480 ? 31.979 -14.302 -3.022 1 92.17 480 ILE B CA 1
ATOM 11550 C C . ILE B 1 480 ? 32.161 -12.99 -2.262 1 92.17 480 ILE B C 1
ATOM 11552 O O . ILE B 1 480 ? 32.04 -11.908 -2.842 1 92.17 480 ILE B O 1
ATOM 11556 N N . GLY B 1 481 ? 32.354 -13.169 -0.95 1 92.52 481 GLY B N 1
ATOM 11557 C CA . GLY B 1 481 ? 32.459 -11.96 -0.15 1 92.52 481 GLY B CA 1
ATOM 11558 C C . GLY B 1 481 ? 33.838 -11.33 -0.197 1 92.52 481 GLY B C 1
ATOM 11559 O O . GLY B 1 481 ? 34.744 -11.856 -0.847 1 92.52 481 GLY B O 1
ATOM 11560 N N . ASP B 1 482 ? 33.895 -10.175 0.351 1 93.05 482 ASP B N 1
ATOM 11561 C CA . ASP B 1 482 ? 35.137 -9.427 0.517 1 93.05 482 ASP B CA 1
ATOM 11562 C C . ASP B 1 482 ? 35.69 -9.588 1.931 1 93.05 482 ASP B C 1
ATOM 11564 O O . ASP B 1 482 ? 35.033 -9.219 2.907 1 93.05 482 ASP B O 1
ATOM 11568 N N . LYS B 1 483 ? 36.858 -10.074 2.066 1 90.6 483 LYS B N 1
ATOM 11569 C CA . LYS B 1 483 ? 37.463 -10.325 3.371 1 90.6 483 LYS B CA 1
ATOM 11570 C C . LYS B 1 483 ? 37.574 -9.038 4.183 1 90.6 483 LYS B C 1
ATOM 11572 O O . LYS B 1 483 ? 37.493 -9.064 5.412 1 90.6 483 LYS B O 1
ATOM 11577 N N . LYS B 1 484 ? 37.74 -7.922 3.469 1 89.85 484 LYS B N 1
ATOM 11578 C CA . LYS B 1 484 ? 37.873 -6.639 4.153 1 89.85 484 LYS B CA 1
ATOM 11579 C C . LYS B 1 484 ? 36.507 -6.073 4.531 1 89.85 484 LYS B C 1
ATOM 11581 O O . LYS B 1 484 ? 36.403 -5.235 5.429 1 89.85 484 LYS B O 1
ATOM 11586 N N . ALA B 1 485 ? 35.527 -6.463 3.799 1 93.7 485 ALA B N 1
ATOM 11587 C CA . ALA B 1 485 ? 34.155 -6.017 4.024 1 93.7 485 ALA B CA 1
ATOM 11588 C C . ALA B 1 485 ? 33.173 -7.178 3.899 1 93.7 485 ALA B C 1
ATOM 11590 O O . ALA B 1 485 ? 32.384 -7.234 2.953 1 93.7 485 ALA B O 1
ATOM 11591 N N . PRO B 1 486 ? 33.178 -8.028 4.928 1 94.7 486 PRO B N 1
ATOM 11592 C CA . PRO B 1 486 ? 32.395 -9.262 4.838 1 94.7 486 PRO B CA 1
ATOM 11593 C C . PRO B 1 486 ? 30.89 -9.013 4.914 1 94.7 486 PRO B C 1
ATOM 11595 O O . PRO B 1 486 ? 30.451 -8.057 5.558 1 94.7 486 PRO B O 1
ATOM 11598 N N . GLY B 1 487 ? 30.186 -9.906 4.288 1 95.94 487 GLY B N 1
ATOM 11599 C CA . GLY B 1 487 ? 28.734 -9.832 4.251 1 95.94 487 GLY B CA 1
ATOM 11600 C C . GLY B 1 487 ? 28.209 -8.983 3.109 1 95.94 487 GLY B C 1
ATOM 11601 O O . GLY B 1 487 ? 28.84 -7.998 2.72 1 95.94 487 GLY B O 1
ATOM 11602 N N . ILE B 1 488 ? 27.152 -9.351 2.514 1 97.18 488 ILE B N 1
ATOM 11603 C CA . ILE B 1 488 ? 26.513 -8.63 1.419 1 97.18 488 ILE B CA 1
ATOM 11604 C C . ILE B 1 488 ? 25.005 -8.573 1.649 1 97.18 488 ILE B C 1
ATOM 11606 O O . ILE B 1 488 ? 24.373 -9.595 1.925 1 97.18 488 ILE B O 1
ATOM 11610 N N . LYS B 1 489 ? 24.459 -7.414 1.574 1 97.02 489 LYS B N 1
ATOM 11611 C CA . LYS B 1 489 ? 23.016 -7.218 1.689 1 97.02 489 LYS B CA 1
ATOM 11612 C C . LYS B 1 489 ? 22.446 -6.575 0.428 1 97.02 489 LYS B C 1
ATOM 11614 O O . LYS B 1 489 ? 23.022 -5.624 -0.105 1 97.02 489 LYS B O 1
ATOM 11619 N N . THR B 1 490 ? 21.373 -7.107 -0.096 1 97.53 490 THR B N 1
ATOM 11620 C CA . THR B 1 490 ? 20.653 -6.531 -1.227 1 97.53 490 THR B CA 1
ATOM 11621 C C . THR B 1 490 ? 19.17 -6.375 -0.901 1 97.53 490 THR B C 1
ATOM 11623 O O . THR B 1 490 ? 18.496 -7.352 -0.568 1 97.53 490 THR B O 1
ATOM 11626 N N . ASP B 1 491 ? 18.685 -5.188 -0.938 1 97.11 491 ASP B N 1
ATOM 11627 C CA . ASP B 1 491 ? 17.263 -4.88 -0.822 1 97.11 491 ASP B CA 1
ATOM 11628 C C . ASP B 1 491 ? 16.691 -4.416 -2.159 1 97.11 491 ASP B C 1
ATOM 11630 O O . ASP B 1 491 ? 17.331 -3.647 -2.881 1 97.11 491 ASP B O 1
ATOM 11634 N N . ARG B 1 492 ? 15.591 -4.976 -2.543 1 96.48 492 ARG B N 1
ATOM 11635 C CA . ARG B 1 492 ? 14.888 -4.585 -3.761 1 96.48 492 ARG B CA 1
ATOM 11636 C C . ARG B 1 492 ? 13.408 -4.343 -3.485 1 96.48 492 ARG B C 1
ATOM 11638 O O . ARG B 1 492 ? 12.832 -4.951 -2.58 1 96.48 492 ARG B O 1
ATOM 11645 N N . GLY B 1 493 ? 12.872 -3.47 -4.234 1 94.83 493 GLY B N 1
ATOM 11646 C CA . GLY B 1 493 ? 11.439 -3.227 -4.175 1 94.83 493 GLY B CA 1
ATOM 11647 C C . GLY B 1 493 ? 10.861 -2.743 -5.491 1 94.83 493 GLY B C 1
ATOM 11648 O O . GLY B 1 493 ? 11.589 -2.228 -6.343 1 94.83 493 GLY B O 1
ATOM 11649 N N . ASN B 1 494 ? 9.602 -3.007 -5.721 1 95.14 494 ASN B N 1
ATOM 11650 C CA . ASN B 1 494 ? 8.887 -2.456 -6.867 1 95.14 494 ASN B CA 1
ATOM 11651 C C . ASN B 1 494 ? 7.431 -2.15 -6.524 1 95.14 494 ASN B C 1
ATOM 11653 O O . ASN B 1 494 ? 6.919 -2.613 -5.504 1 95.14 494 ASN B O 1
ATOM 11657 N N . SER B 1 495 ? 6.835 -1.261 -7.219 1 92.79 495 SER B N 1
ATOM 11658 C CA . SER B 1 495 ? 5.415 -0.93 -7.144 1 92.79 495 SER B CA 1
ATOM 11659 C C . SER B 1 495 ? 4.795 -0.841 -8.535 1 92.79 495 SER B C 1
ATOM 11661 O O . SER B 1 495 ? 5.443 -0.391 -9.482 1 92.79 495 SER B O 1
ATOM 11663 N N . SER B 1 496 ? 3.585 -1.349 -8.672 1 94.44 496 SER B N 1
ATOM 11664 C CA . SER B 1 496 ? 2.791 -1.269 -9.894 1 94.44 496 SER B CA 1
ATOM 11665 C C . SER B 1 496 ? 1.387 -0.748 -9.607 1 94.44 496 SER B C 1
ATOM 11667 O O . SER B 1 496 ? 0.674 -1.299 -8.766 1 94.44 496 SER B O 1
ATOM 11669 N N . PHE B 1 497 ? 1.048 0.353 -10.252 1 93.28 497 PHE B N 1
ATOM 11670 C CA . PHE B 1 497 ? -0.29 0.923 -10.147 1 93.28 497 PHE B CA 1
ATOM 11671 C C . PHE B 1 497 ? -1.005 0.878 -11.493 1 93.28 497 PHE B C 1
ATOM 11673 O O . PHE B 1 497 ? -0.514 1.43 -12.48 1 93.28 497 PHE B O 1
ATOM 11680 N N . THR B 1 498 ? -2.177 0.214 -11.486 1 94.58 498 THR B N 1
ATOM 11681 C CA . THR B 1 498 ? -2.982 0.097 -12.697 1 94.58 498 THR B CA 1
ATOM 11682 C C . THR B 1 498 ? -4.375 0.681 -12.479 1 94.58 498 THR B C 1
ATOM 11684 O O . THR B 1 498 ? -4.992 0.455 -11.436 1 94.58 498 THR B O 1
ATOM 11687 N N . TYR B 1 499 ? -4.824 1.409 -13.369 1 93.07 499 TYR B N 1
ATOM 11688 C CA . TYR B 1 499 ? -6.225 1.815 -13.351 1 93.07 499 TYR B CA 1
ATOM 11689 C C . TYR B 1 499 ? -6.882 1.567 -14.703 1 93.07 499 TYR B C 1
ATOM 11691 O O . TYR B 1 499 ? -6.232 1.676 -15.746 1 93.07 499 TYR B O 1
ATOM 11699 N N . ASN B 1 500 ? -8.092 1.172 -14.695 1 95.36 500 ASN B N 1
ATOM 11700 C CA . ASN B 1 500 ? -8.949 0.889 -15.842 1 95.36 500 ASN B CA 1
ATOM 11701 C C . ASN B 1 500 ? -10.279 1.629 -15.744 1 95.36 500 ASN B C 1
ATOM 11703 O O . ASN B 1 500 ? -11.048 1.412 -14.805 1 95.36 500 ASN B O 1
ATOM 11707 N N . PHE B 1 501 ? -10.571 2.495 -16.719 1 96.15 501 PHE B N 1
ATOM 11708 C CA . PHE B 1 501 ? -11.829 3.23 -16.786 1 96.15 501 PHE B CA 1
ATOM 11709 C C . PHE B 1 501 ? -12.726 2.67 -17.883 1 96.15 501 PHE B C 1
ATOM 11711 O O . PHE B 1 501 ? -12.403 2.772 -19.069 1 96.15 501 PHE B O 1
ATOM 11718 N N . LEU B 1 502 ? -13.833 2.134 -17.498 1 96.41 502 LEU B N 1
ATOM 11719 C CA . LEU B 1 502 ? -14.812 1.572 -18.423 1 96.41 502 LEU B CA 1
ATOM 11720 C C . LEU B 1 502 ? -16.07 2.433 -18.472 1 96.41 502 LEU B C 1
ATOM 11722 O O . LEU B 1 502 ? -16.68 2.708 -17.436 1 96.41 502 LEU B O 1
ATOM 11726 N N . ASN B 1 503 ? -16.473 2.929 -19.638 1 97.05 503 ASN B N 1
ATOM 11727 C CA . ASN B 1 503 ? -17.75 3.579 -19.918 1 97.05 503 ASN B CA 1
ATOM 11728 C C . ASN B 1 503 ? -18.626 2.723 -20.829 1 97.05 503 ASN B C 1
ATOM 11730 O O . ASN B 1 503 ? -18.353 2.601 -22.024 1 97.05 503 ASN B O 1
ATOM 11734 N N . LYS B 1 504 ? -19.604 2.193 -20.261 1 96.75 504 LYS B N 1
ATOM 11735 C CA . LYS B 1 504 ? -20.425 1.22 -20.977 1 96.75 504 LYS B CA 1
ATOM 11736 C C . LYS B 1 504 ? -21.874 1.688 -21.074 1 96.75 504 LYS B C 1
ATOM 11738 O O . LYS B 1 504 ? -22.434 2.197 -20.101 1 96.75 504 LYS B O 1
ATOM 11743 N N . ILE B 1 505 ? -22.529 1.576 -22.257 1 97.42 505 ILE B N 1
ATOM 11744 C CA . ILE B 1 505 ? -23.942 1.837 -22.507 1 97.42 505 ILE B CA 1
ATOM 11745 C C . ILE B 1 505 ? -24.607 0.581 -23.066 1 97.42 505 ILE B C 1
ATOM 11747 O O . ILE B 1 505 ? -24.115 -0.014 -24.028 1 97.42 505 ILE B O 1
ATOM 11751 N N . SER B 1 506 ? -25.603 0.154 -22.438 1 96.65 506 SER B N 1
ATOM 11752 C CA . SER B 1 506 ? -26.339 -1.023 -22.888 1 96.65 506 SER B CA 1
ATOM 11753 C C . SER B 1 506 ? -27.804 -0.692 -23.15 1 96.65 506 SER B C 1
ATOM 11755 O O . SER B 1 506 ? -28.426 0.047 -22.384 1 96.65 506 SER B O 1
ATOM 11757 N N . TYR B 1 507 ? -28.338 -1.155 -24.226 1 96.47 507 TYR B N 1
ATOM 11758 C CA . TYR B 1 507 ? -29.743 -1.026 -24.595 1 96.47 507 TYR B CA 1
ATOM 11759 C C . TYR B 1 507 ? -30.36 -2.391 -24.879 1 96.47 507 TYR B C 1
ATOM 11761 O O . TYR B 1 507 ? -29.87 -3.134 -25.733 1 96.47 507 TYR B O 1
ATOM 11769 N N . ASN B 1 508 ? -31.304 -2.821 -24.171 1 95.03 508 ASN B N 1
ATOM 11770 C CA . ASN B 1 508 ? -32.02 -4.08 -24.349 1 95.03 508 ASN B CA 1
ATOM 11771 C C . ASN B 1 508 ? -33.519 -3.854 -24.52 1 95.03 508 ASN B C 1
ATOM 11773 O O . ASN B 1 508 ? -34.119 -3.064 -23.789 1 95.03 508 ASN B O 1
ATOM 11777 N N . ASP B 1 509 ? -34.069 -4.494 -25.467 1 94.26 509 ASP B N 1
ATOM 11778 C CA . ASP B 1 509 ? -35.503 -4.382 -25.714 1 94.26 509 ASP B CA 1
ATOM 11779 C C . ASP B 1 509 ? -36.022 -5.589 -26.493 1 94.26 509 ASP B C 1
ATOM 11781 O O . ASP B 1 509 ? -35.251 -6.483 -26.849 1 94.26 509 ASP B O 1
ATOM 11785 N N . SER B 1 510 ? -37.297 -5.665 -26.568 1 94.08 510 SER B N 1
ATOM 11786 C CA . SER B 1 510 ? -37.972 -6.725 -27.31 1 94.08 510 SER B CA 1
ATOM 11787 C C . SER B 1 510 ? -39.085 -6.163 -28.188 1 94.08 510 SER B C 1
ATOM 11789 O O . SER B 1 510 ? -39.737 -5.183 -27.822 1 94.08 510 SER B O 1
ATOM 11791 N N . PHE B 1 511 ? -39.252 -6.666 -29.387 1 91.43 511 PHE B N 1
ATOM 11792 C CA . PHE B 1 511 ? -40.421 -6.329 -30.19 1 91.43 511 PHE B CA 1
ATOM 11793 C C . PHE B 1 511 ? -41.229 -7.578 -30.522 1 91.43 511 PHE B C 1
ATOM 11795 O O . PHE B 1 511 ? -40.66 -8.638 -30.79 1 91.43 511 PHE B O 1
ATOM 11802 N N . ASP B 1 512 ? -42.663 -7.501 -30.539 1 90.69 512 ASP B N 1
ATOM 11803 C CA . ASP B 1 512 ? -43.628 -8.576 -30.746 1 90.69 512 ASP B CA 1
ATOM 11804 C C . ASP B 1 512 ? -43.385 -9.728 -29.772 1 90.69 512 ASP B C 1
ATOM 11806 O O . ASP B 1 512 ? -43.715 -10.878 -30.069 1 90.69 512 ASP B O 1
ATOM 11810 N N . GLU B 1 513 ? -42.608 -9.582 -28.687 1 86.03 513 GLU B N 1
ATOM 11811 C CA . GLU B 1 513 ? -42.333 -10.48 -27.569 1 86.03 513 GLU B CA 1
ATOM 11812 C C . GLU B 1 513 ? -41.459 -11.652 -28.005 1 86.03 513 GLU B C 1
ATOM 11814 O O . GLU B 1 513 ? -41.117 -12.514 -27.192 1 86.03 513 GLU B O 1
ATOM 11819 N N . VAL B 1 514 ? -41.106 -11.739 -29.249 1 90.96 514 VAL B N 1
ATOM 11820 C CA . VAL B 1 514 ? -40.322 -12.88 -29.71 1 90.96 514 VAL B CA 1
ATOM 11821 C C . VAL B 1 514 ? -38.943 -12.409 -30.167 1 90.96 514 VAL B C 1
ATOM 11823 O O . VAL B 1 514 ? -37.988 -13.189 -30.184 1 90.96 514 VAL B O 1
ATOM 11826 N N . HIS B 1 515 ? -38.883 -11.106 -30.67 1 95.47 515 HIS B N 1
ATOM 11827 C CA . HIS B 1 515 ? -37.606 -10.542 -31.096 1 95.47 515 HIS B CA 1
ATOM 11828 C C . HIS B 1 515 ? -36.915 -9.814 -29.947 1 95.47 515 HIS B C 1
ATOM 11830 O O . HIS B 1 515 ? -37.257 -8.671 -29.637 1 95.47 515 HIS B O 1
ATOM 11836 N N . ASN B 1 516 ? -35.951 -10.423 -29.322 1 95.25 516 ASN B N 1
ATOM 11837 C CA . ASN B 1 516 ? -35.161 -9.795 -28.268 1 95.25 516 ASN B CA 1
ATOM 11838 C C . ASN B 1 516 ? -33.802 -9.333 -28.785 1 95.25 516 ASN B C 1
ATOM 11840 O O . ASN B 1 516 ? -33.141 -10.053 -29.536 1 95.25 516 ASN B O 1
ATOM 11844 N N . TYR B 1 517 ? -33.441 -8.103 -28.523 1 94.83 517 TYR B N 1
ATOM 11845 C CA . TYR B 1 517 ? -32.146 -7.619 -28.989 1 94.83 517 TYR B CA 1
ATOM 11846 C C . TYR B 1 517 ? -31.468 -6.764 -27.924 1 94.83 517 TYR B C 1
ATOM 11848 O O . TYR B 1 517 ? -32.14 -6.148 -27.094 1 94.83 517 TYR B O 1
ATOM 11856 N N . GLY B 1 518 ? -30.221 -6.815 -27.877 1 94.95 518 GLY B N 1
ATOM 11857 C CA . GLY B 1 518 ? -29.377 -6.046 -26.976 1 94.95 518 GLY B CA 1
ATOM 11858 C C . GLY B 1 518 ? -28.151 -5.467 -27.656 1 94.95 518 GLY B C 1
ATOM 11859 O O . GLY B 1 518 ? -27.538 -6.12 -28.505 1 94.95 518 GLY B O 1
ATOM 11860 N N . ILE B 1 519 ? -27.876 -4.191 -27.376 1 96.42 519 ILE B N 1
ATOM 11861 C CA . ILE B 1 519 ? -26.69 -3.511 -27.886 1 96.42 519 ILE B CA 1
ATOM 11862 C C . ILE B 1 519 ? -25.874 -2.955 -26.721 1 96.42 519 ILE B C 1
ATOM 11864 O O . ILE B 1 519 ? -26.423 -2.326 -25.814 1 96.42 519 ILE B O 1
ATOM 11868 N N . THR B 1 520 ? -24.611 -3.275 -26.688 1 96.39 520 THR B N 1
ATOM 11869 C CA . THR B 1 520 ? -23.699 -2.717 -25.697 1 96.39 520 THR B CA 1
ATOM 11870 C C . THR B 1 520 ? -22.549 -1.978 -26.375 1 96.39 520 THR B C 1
ATOM 11872 O O . THR B 1 520 ? -21.862 -2.539 -27.231 1 96.39 520 THR B O 1
ATOM 11875 N N . LEU B 1 521 ? -22.357 -0.693 -26.06 1 97.42 521 LEU B N 1
ATOM 11876 C CA . LEU B 1 521 ? -21.226 0.124 -26.485 1 97.42 521 LEU B CA 1
ATOM 11877 C C . LEU B 1 521 ? -20.341 0.488 -25.297 1 97.42 521 LEU B C 1
ATOM 11879 O O . LEU B 1 521 ? -20.845 0.793 -24.213 1 97.42 521 LEU B O 1
ATOM 11883 N N . PHE B 1 522 ? -19.013 0.316 -25.454 1 96.24 522 PHE B N 1
ATOM 11884 C CA . PHE B 1 522 ? -18.195 0.76 -24.332 1 96.24 522 PHE B CA 1
ATOM 11885 C C . PHE B 1 522 ? -16.841 1.263 -24.815 1 96.24 522 PHE B C 1
ATOM 11887 O O . PHE B 1 522 ? -16.419 0.953 -25.931 1 96.24 522 PHE B O 1
ATOM 11894 N N . THR B 1 523 ? -16.173 2.157 -24.083 1 97.52 523 THR B N 1
ATOM 11895 C CA . THR B 1 523 ? -14.773 2.558 -24.164 1 97.52 523 THR B CA 1
ATOM 11896 C C . THR B 1 523 ? -14.012 2.12 -22.915 1 97.52 523 THR B C 1
ATOM 11898 O O . THR B 1 523 ? -14.568 2.111 -21.815 1 97.52 523 THR B O 1
ATOM 11901 N N . GLU B 1 524 ? -12.782 1.719 -23.084 1 96.25 524 GLU B N 1
ATOM 11902 C CA . GLU B 1 524 ? -11.926 1.281 -21.986 1 96.25 524 GLU B CA 1
ATOM 11903 C C . GLU B 1 524 ? -10.547 1.931 -22.068 1 96.25 524 GLU B C 1
ATOM 11905 O O . GLU B 1 524 ? -9.9 1.894 -23.117 1 96.25 524 GLU B O 1
ATOM 11910 N N . PHE B 1 525 ? -10.156 2.601 -21.038 1 97.22 525 PHE B N 1
ATOM 11911 C CA . PHE B 1 525 ? -8.82 3.172 -20.908 1 97.22 525 PHE B CA 1
ATOM 11912 C C . PHE B 1 525 ? -8.036 2.47 -19.806 1 97.22 525 PHE B C 1
ATOM 11914 O O . PHE B 1 525 ? -8.416 2.525 -18.634 1 97.22 525 PHE B O 1
ATOM 11921 N N . TYR B 1 526 ? -6.932 1.851 -20.162 1 95.28 526 TYR B N 1
ATOM 11922 C CA . TYR B 1 526 ? -6.073 1.079 -19.271 1 95.28 526 TYR B CA 1
ATOM 11923 C C . TYR B 1 526 ? -4.678 1.687 -19.196 1 95.28 526 TYR B C 1
ATOM 11925 O O . TYR B 1 526 ? -4.08 2.013 -20.224 1 95.28 526 TYR B O 1
ATOM 11933 N N . ASN B 1 527 ? -4.139 1.891 -17.981 1 96.44 527 ASN B N 1
ATOM 11934 C CA . ASN B 1 527 ? -2.786 2.394 -17.77 1 96.44 527 ASN B CA 1
ATOM 11935 C C . ASN B 1 527 ? -2.084 1.654 -16.635 1 96.44 527 ASN B C 1
ATOM 11937 O O . ASN B 1 527 ? -2.686 1.395 -15.591 1 96.44 527 ASN B O 1
ATOM 11941 N N . ASN B 1 528 ? -0.822 1.262 -16.85 1 94.88 528 ASN B N 1
ATOM 11942 C CA . ASN B 1 528 ? 0.024 0.626 -15.846 1 94.88 528 ASN B CA 1
ATOM 11943 C C . ASN B 1 528 ? 1.322 1.401 -15.634 1 94.88 528 ASN B C 1
ATOM 11945 O O . ASN B 1 528 ? 2.086 1.61 -16.578 1 94.88 528 ASN B O 1
ATOM 11949 N N . ASN B 1 529 ? 1.587 1.889 -14.427 1 95.3 529 ASN B N 1
ATOM 11950 C CA . ASN B 1 529 ? 2.822 2.554 -14.027 1 95.3 529 ASN B CA 1
ATOM 11951 C C . ASN B 1 529 ? 3.665 1.669 -13.114 1 95.3 529 ASN B C 1
ATOM 11953 O O . ASN B 1 529 ? 3.252 1.351 -11.997 1 95.3 529 ASN B O 1
ATOM 11957 N N . PHE B 1 530 ? 4.904 1.372 -13.593 1 94.62 530 PHE B N 1
ATOM 11958 C CA . PHE B 1 530 ? 5.791 0.479 -12.855 1 94.62 530 PHE B CA 1
ATOM 11959 C C . PHE B 1 530 ? 7.048 1.214 -12.407 1 94.62 530 PHE B C 1
ATOM 11961 O O . PHE B 1 530 ? 7.658 1.946 -13.189 1 94.62 530 PHE B O 1
ATOM 11968 N N . ARG B 1 531 ? 7.432 1.015 -11.143 1 95.54 531 ARG B N 1
ATOM 11969 C CA . ARG B 1 531 ? 8.654 1.567 -10.567 1 95.54 531 ARG B CA 1
ATOM 11970 C C . ARG B 1 531 ? 9.417 0.506 -9.782 1 95.54 531 ARG B C 1
ATOM 11972 O O . ARG B 1 531 ? 8.811 -0.341 -9.122 1 95.54 531 ARG B O 1
ATOM 11979 N N . ARG B 1 532 ? 10.746 0.619 -9.781 1 96.46 532 ARG B N 1
ATOM 11980 C CA . ARG B 1 532 ? 11.596 -0.33 -9.071 1 96.46 532 ARG B CA 1
ATOM 11981 C C . ARG B 1 532 ? 12.815 0.365 -8.475 1 96.46 532 ARG B C 1
ATOM 11983 O O . ARG B 1 532 ? 13.292 1.365 -9.017 1 96.46 532 ARG B O 1
ATOM 11990 N N . TYR B 1 533 ? 13.316 -0.135 -7.329 1 96.19 533 TYR B N 1
ATOM 11991 C CA . TYR B 1 533 ? 14.595 0.276 -6.76 1 96.19 533 TYR B CA 1
ATOM 11992 C C . TYR B 1 533 ? 15.409 -0.934 -6.318 1 96.19 533 TYR B C 1
ATOM 11994 O O . TYR B 1 533 ? 14.849 -1.99 -6.014 1 96.19 533 TYR B O 1
ATOM 12002 N N . ARG B 1 534 ? 16.66 -0.826 -6.322 1 96.94 534 ARG B N 1
ATOM 12003 C CA . ARG B 1 534 ? 17.626 -1.808 -5.841 1 96.94 534 ARG B CA 1
ATOM 12004 C C . ARG B 1 534 ? 18.807 -1.126 -5.159 1 96.94 534 ARG B C 1
ATOM 12006 O O . ARG B 1 534 ? 19.361 -0.158 -5.685 1 96.94 534 ARG B O 1
ATOM 12013 N N . LEU B 1 535 ? 19.162 -1.536 -4.008 1 96.54 535 LEU B N 1
ATOM 12014 C CA . LEU B 1 535 ? 20.353 -1.059 -3.314 1 96.54 535 LEU B CA 1
ATOM 12015 C C . LEU B 1 535 ? 21.125 -2.22 -2.697 1 96.54 535 LEU B C 1
ATOM 12017 O O . LEU B 1 535 ? 20.525 -3.183 -2.215 1 96.54 535 LEU B O 1
ATOM 12021 N N . SER B 1 536 ? 22.36 -2.201 -2.729 1 96.8 536 SER B N 1
ATOM 12022 C CA . SER B 1 536 ? 23.246 -3.222 -2.178 1 96.8 536 SER B CA 1
ATOM 12023 C C . SER B 1 536 ? 24.454 -2.592 -1.491 1 96.8 536 SER B C 1
ATOM 12025 O O . SER B 1 536 ? 24.911 -1.519 -1.889 1 96.8 536 SER B O 1
ATOM 12027 N N . SER B 1 537 ? 24.874 -3.231 -0.446 1 95.6 537 SER B N 1
ATOM 12028 C CA . SER B 1 537 ? 26.063 -2.82 0.294 1 95.6 537 SER B CA 1
ATOM 12029 C C . SER B 1 537 ? 26.839 -4.028 0.808 1 95.6 537 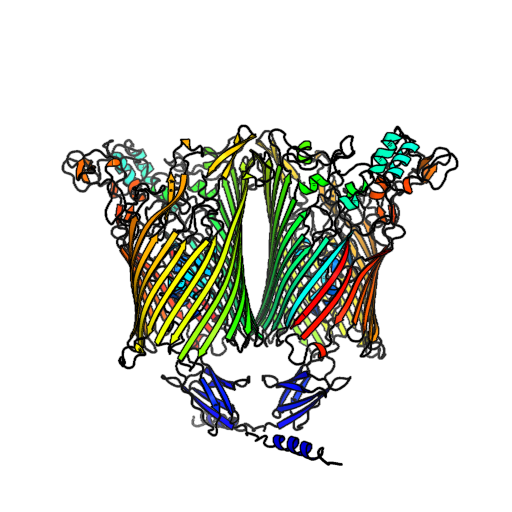SER B C 1
ATOM 12031 O O . SER B 1 537 ? 26.323 -5.147 0.815 1 95.6 537 SER B O 1
ATOM 12033 N N . LYS B 1 538 ? 28.077 -3.812 1.203 1 95.74 538 LYS B N 1
ATOM 12034 C CA . LYS B 1 538 ? 28.909 -4.852 1.801 1 95.74 538 LYS B CA 1
ATOM 12035 C C . LYS B 1 538 ? 29.619 -4.338 3.05 1 95.74 538 LYS B C 1
ATOM 12037 O O . LYS B 1 538 ? 29.672 -3.129 3.287 1 95.74 538 LYS B O 1
ATOM 12042 N N . GLY B 1 539 ? 30.124 -5.226 3.857 1 95.36 539 GLY B N 1
ATOM 12043 C CA . GLY B 1 539 ? 30.867 -4.905 5.064 1 95.36 539 GLY B CA 1
ATOM 12044 C C . GLY B 1 539 ? 29.983 -4.757 6.288 1 95.36 539 GLY B C 1
ATOM 12045 O O . GLY B 1 539 ? 29.644 -3.64 6.684 1 95.36 539 GLY B O 1
ATOM 12046 N N . PHE B 1 540 ? 29.682 -5.844 6.9 1 94.53 540 PHE B N 1
ATOM 12047 C CA . PHE B 1 540 ? 28.852 -5.85 8.099 1 94.53 540 PHE B CA 1
ATOM 12048 C C . PHE B 1 540 ? 29.629 -6.392 9.293 1 94.53 540 PHE B C 1
ATOM 12050 O O . PHE B 1 540 ? 30.287 -7.43 9.193 1 94.53 540 PHE B O 1
ATOM 12057 N N . PRO B 1 541 ? 29.53 -5.753 10.365 1 91 541 PRO B N 1
ATOM 12058 C CA . PRO B 1 541 ? 30.319 -6.184 11.521 1 91 541 PRO B CA 1
ATOM 12059 C C . PRO B 1 541 ? 29.758 -7.44 12.183 1 91 541 PRO B C 1
ATOM 12061 O O . PRO B 1 541 ? 30.479 -8.138 12.901 1 91 541 PRO B O 1
ATOM 12064 N N . SER B 1 542 ? 28.428 -7.645 12.033 1 90.44 542 SER B N 1
ATOM 12065 C CA . SER B 1 542 ? 27.764 -8.792 12.645 1 90.44 542 SER B CA 1
ATOM 12066 C C . SER B 1 542 ? 26.588 -9.267 11.797 1 90.44 542 SER B C 1
ATOM 12068 O O . SER B 1 542 ? 25.94 -8.466 11.12 1 90.44 542 SER B O 1
ATOM 12070 N N . PRO B 1 543 ? 26.287 -10.59 11.882 1 91.73 543 PRO B N 1
ATOM 12071 C CA . PRO B 1 543 ? 25.128 -11.109 11.152 1 91.73 543 PRO B CA 1
ATOM 12072 C C . PRO B 1 543 ? 23.803 -10.583 11.699 1 91.73 543 PRO B C 1
ATOM 12074 O O . PRO B 1 543 ? 22.783 -10.63 11.006 1 91.73 543 PRO B O 1
ATOM 12077 N N . ASP B 1 544 ? 23.769 -10.11 12.839 1 89.12 544 ASP B N 1
ATOM 12078 C CA . ASP B 1 544 ? 22.527 -9.685 13.477 1 89.12 544 ASP B CA 1
ATOM 12079 C C . ASP B 1 544 ? 22.144 -8.271 13.047 1 89.12 544 ASP B C 1
ATOM 12081 O O . ASP B 1 544 ? 21.014 -7.833 13.272 1 89.12 544 ASP B O 1
ATOM 12085 N N . LEU B 1 545 ? 23.083 -7.51 12.445 1 90.55 545 LEU B N 1
ATOM 12086 C CA . LEU B 1 545 ? 22.841 -6.151 11.974 1 90.55 545 LEU B CA 1
ATOM 12087 C C . LEU B 1 545 ? 22.622 -6.129 10.465 1 90.55 545 LEU B C 1
ATOM 12089 O O . LEU B 1 545 ? 23.531 -5.786 9.707 1 90.55 545 LEU B O 1
ATOM 12093 N N . ASN B 1 546 ? 21.432 -6.32 10.09 1 91.16 546 ASN B N 1
ATOM 12094 C CA . ASN B 1 546 ? 21.218 -6.635 8.682 1 91.16 546 ASN B CA 1
ATOM 12095 C C . ASN B 1 546 ? 20.612 -5.454 7.929 1 91.16 546 ASN B C 1
ATOM 12097 O O . ASN B 1 546 ? 20.085 -5.618 6.827 1 91.16 546 ASN B O 1
ATOM 12101 N N . THR B 1 547 ? 20.652 -4.238 8.47 1 94.47 547 THR B N 1
ATOM 12102 C CA . THR B 1 547 ? 20.265 -3.06 7.7 1 94.47 547 THR B CA 1
ATOM 12103 C C . THR B 1 547 ? 21.491 -2.392 7.083 1 94.47 547 THR B C 1
ATOM 12105 O O . THR B 1 547 ? 22.582 -2.437 7.654 1 94.47 547 THR B O 1
ATOM 12108 N N . GLN B 1 548 ? 21.328 -1.806 5.995 1 94.96 548 GLN B N 1
ATOM 12109 C CA . GLN B 1 548 ? 22.47 -1.338 5.216 1 94.96 548 GLN B CA 1
ATOM 12110 C C . GLN B 1 548 ? 23.069 -0.073 5.823 1 94.96 548 GLN B C 1
ATOM 12112 O O . GLN B 1 548 ? 24.171 0.338 5.453 1 94.96 548 GLN B O 1
ATOM 12117 N N . ASP B 1 549 ? 22.439 0.555 6.723 1 91.84 549 ASP B N 1
ATOM 12118 C CA . ASP B 1 549 ? 23.038 1.669 7.452 1 91.84 549 ASP B CA 1
ATOM 12119 C C . ASP B 1 549 ? 24.233 1.203 8.282 1 91.84 549 ASP B C 1
ATOM 12121 O O . ASP B 1 549 ? 25.048 2.019 8.717 1 91.84 549 ASP B O 1
ATOM 12125 N N . ASN B 1 550 ? 24.32 -0.078 8.509 1 93.01 550 ASN B N 1
ATOM 12126 C CA . ASN B 1 550 ? 25.417 -0.66 9.274 1 93.01 550 ASN B CA 1
ATOM 12127 C C . ASN B 1 550 ? 26.548 -1.129 8.364 1 93.01 550 ASN B C 1
ATOM 12129 O O . ASN B 1 550 ? 27.565 -1.637 8.841 1 93.01 550 ASN B O 1
ATOM 12133 N N . SER B 1 551 ? 26.393 -0.954 7.064 1 93.67 551 SER B N 1
ATOM 12134 C CA . SER B 1 551 ? 27.377 -1.461 6.113 1 93.67 551 SER B CA 1
ATOM 12135 C C . SER B 1 551 ? 28.533 -0.482 5.94 1 93.67 551 SER B C 1
ATOM 12137 O O . SER B 1 551 ? 28.417 0.693 6.291 1 93.67 551 SER B O 1
ATOM 12139 N N . ALA B 1 552 ? 29.571 -0.96 5.357 1 93.07 552 ALA B N 1
ATOM 12140 C CA . ALA B 1 552 ? 30.759 -0.131 5.169 1 93.07 552 ALA B CA 1
ATOM 12141 C C . ALA B 1 552 ? 30.739 0.554 3.806 1 93.07 552 ALA B C 1
ATOM 12143 O O . ALA B 1 552 ? 31.228 1.677 3.662 1 93.07 552 ALA B O 1
ATOM 12144 N N . GLU B 1 553 ? 30.165 -0.11 2.832 1 91.87 553 GLU B N 1
ATOM 12145 C CA . GLU B 1 553 ? 30.329 0.419 1.482 1 91.87 553 GLU B CA 1
ATOM 12146 C C . GLU B 1 553 ? 29.113 0.108 0.615 1 91.87 553 GLU B C 1
ATOM 12148 O O . GLU B 1 553 ? 28.774 -1.059 0.406 1 91.87 553 GLU B O 1
ATOM 12153 N N . PRO B 1 554 ? 28.439 1.175 0.019 1 92.18 554 PRO B N 1
ATOM 12154 C CA . PRO B 1 554 ? 27.408 0.923 -0.989 1 92.18 554 PRO B CA 1
ATOM 12155 C C . PRO B 1 554 ? 27.983 0.392 -2.301 1 92.18 554 PRO B C 1
ATOM 12157 O O . PRO B 1 554 ? 29.016 0.878 -2.768 1 92.18 554 PRO B O 1
ATOM 12160 N N . THR B 1 555 ? 27.339 -0.641 -2.851 1 92.18 555 THR B N 1
ATOM 12161 C CA . THR B 1 555 ? 27.87 -1.236 -4.072 1 92.18 555 THR B CA 1
ATOM 12162 C C . THR B 1 555 ? 26.893 -1.055 -5.231 1 92.18 555 THR B C 1
ATOM 12164 O O . THR B 1 555 ? 27.279 -1.16 -6.397 1 92.18 555 THR B O 1
ATOM 12167 N N . ASN B 1 556 ? 25.672 -0.807 -4.93 1 92.83 556 ASN B N 1
ATOM 12168 C CA . ASN B 1 556 ? 24.677 -0.605 -5.977 1 92.83 556 ASN B CA 1
ATOM 12169 C C . ASN B 1 556 ? 23.55 0.312 -5.51 1 92.83 556 ASN B C 1
ATOM 12171 O O . ASN B 1 556 ? 23.144 0.262 -4.347 1 92.83 556 ASN B O 1
ATOM 12175 N N . ALA B 1 557 ? 23.08 1.164 -6.348 1 94.31 557 ALA B N 1
ATOM 12176 C CA . ALA B 1 557 ? 21.893 2.005 -6.212 1 94.31 557 ALA B CA 1
ATOM 12177 C C . ALA B 1 557 ? 21.226 2.236 -7.565 1 94.31 557 ALA B C 1
ATOM 12179 O O . ALA B 1 557 ? 21.768 2.942 -8.418 1 94.31 557 ALA B O 1
ATOM 12180 N N . SER B 1 558 ? 20.087 1.691 -7.717 1 94.48 558 SER B N 1
ATOM 12181 C CA . SER B 1 558 ? 19.432 1.796 -9.017 1 94.48 558 SER B CA 1
ATOM 12182 C C . SER B 1 558 ? 17.928 1.991 -8.864 1 94.48 558 SER B C 1
ATOM 12184 O O . SER B 1 558 ? 17.31 1.417 -7.965 1 94.48 558 SER B O 1
ATOM 12186 N N . SER B 1 559 ? 17.37 2.857 -9.673 1 95.37 559 SER B N 1
ATOM 12187 C CA . SER B 1 559 ? 15.925 3.007 -9.813 1 95.37 559 SER B CA 1
ATOM 12188 C C . SER B 1 559 ? 15.499 2.909 -11.274 1 95.37 559 SER B C 1
ATOM 12190 O O . SER B 1 559 ? 16.297 3.166 -12.178 1 95.37 559 SER B O 1
ATOM 12192 N N . PHE B 1 560 ? 14.266 2.482 -11.496 1 94.58 560 PHE B N 1
ATOM 12193 C CA . PHE B 1 560 ? 13.721 2.241 -12.826 1 94.58 560 PHE B CA 1
ATOM 12194 C C . PHE B 1 560 ? 12.24 2.6 -12.878 1 94.58 560 PHE B C 1
ATOM 12196 O O . PHE B 1 560 ? 11.529 2.467 -11.88 1 94.58 560 PHE B O 1
ATOM 12203 N N . ARG B 1 561 ? 11.772 3.143 -14.084 1 94.45 561 ARG B N 1
ATOM 12204 C CA . ARG B 1 561 ? 10.362 3.443 -14.311 1 94.45 561 ARG B CA 1
ATOM 12205 C C . ARG B 1 561 ? 9.937 3.043 -15.72 1 94.45 561 ARG B C 1
ATOM 12207 O O . ARG B 1 561 ? 10.702 3.199 -16.673 1 94.45 561 ARG B O 1
ATOM 12214 N N . SER B 1 562 ? 8.716 2.528 -15.869 1 94.82 562 SER B N 1
ATOM 12215 C CA . SER B 1 562 ? 8.112 2.241 -17.166 1 94.82 562 SER B CA 1
ATOM 12216 C C . SER B 1 562 ? 6.595 2.395 -17.115 1 94.82 562 SER B C 1
ATOM 12218 O O . SER B 1 562 ? 5.99 2.283 -16.047 1 94.82 562 SER B O 1
ATOM 12220 N N . GLU B 1 563 ? 5.971 2.663 -18.291 1 94.37 563 GLU B N 1
ATOM 12221 C CA . GLU B 1 563 ? 4.53 2.875 -18.401 1 94.37 563 GLU B CA 1
ATOM 12222 C C . GLU B 1 563 ? 3.972 2.224 -19.663 1 94.37 563 GLU B C 1
ATOM 12224 O O . GLU B 1 563 ? 4.67 2.117 -20.674 1 94.37 563 GLU B O 1
ATOM 12229 N N . GLU B 1 564 ? 2.787 1.71 -19.606 1 94.43 564 GLU B N 1
ATOM 12230 C CA . GLU B 1 564 ? 2.055 1.194 -20.759 1 94.43 564 GLU B CA 1
ATOM 12231 C C . GLU B 1 564 ? 0.598 1.647 -20.737 1 94.43 564 GLU B C 1
ATOM 12233 O O . GLU B 1 564 ? 0 1.78 -19.667 1 94.43 564 GLU B O 1
ATOM 12238 N N . THR B 1 565 ? -0 1.856 -21.942 1 95.65 565 THR B N 1
ATOM 12239 C CA . THR B 1 565 ? -1.364 2.356 -22.07 1 95.65 565 THR B CA 1
ATOM 12240 C C . THR B 1 565 ? -2.11 1.618 -23.178 1 95.65 565 THR B C 1
ATOM 12242 O O . THR B 1 565 ? -1.512 1.234 -24.186 1 95.65 565 THR B O 1
ATOM 12245 N N . LEU B 1 566 ? -3.371 1.333 -22.952 1 96.25 566 LEU B N 1
ATOM 12246 C CA . LEU B 1 566 ? -4.289 0.746 -23.921 1 96.25 566 LEU B CA 1
ATOM 12247 C C . LEU B 1 566 ? -5.61 1.508 -23.95 1 96.25 566 LEU B C 1
ATOM 12249 O O . LEU B 1 566 ? -6.196 1.782 -22.901 1 96.25 566 LEU B O 1
ATOM 12253 N N . PHE B 1 567 ? -6.038 1.91 -25.14 1 97.1 567 PHE B N 1
ATOM 12254 C CA . PHE B 1 567 ? -7.342 2.533 -25.33 1 97.1 567 PHE B CA 1
ATOM 12255 C C . PHE B 1 567 ? -8.202 1.71 -26.282 1 97.1 567 PHE B C 1
ATOM 12257 O O . PHE B 1 567 ? -7.779 1.398 -27.397 1 97.1 567 PHE B O 1
ATOM 12264 N N . SER B 1 568 ? -9.473 1.366 -25.894 1 97.09 568 SER B N 1
ATOM 12265 C CA . SER B 1 568 ? -10.335 0.476 -26.664 1 97.09 568 SER B CA 1
ATOM 12266 C C . SER B 1 568 ? -11.728 1.071 -26.84 1 97.09 568 SER B C 1
ATOM 12268 O O . SER B 1 568 ? -12.221 1.781 -25.961 1 97.09 568 SER B O 1
ATOM 12270 N N . THR B 1 569 ? -12.324 0.806 -27.968 1 97.17 569 THR B N 1
ATOM 12271 C CA . THR B 1 569 ? -13.729 1.047 -28.276 1 97.17 569 THR B CA 1
ATOM 12272 C C . THR B 1 569 ? -14.388 -0.216 -28.822 1 97.17 569 THR B C 1
ATOM 12274 O O . THR B 1 569 ? -13.817 -0.901 -29.673 1 97.17 569 THR B O 1
ATOM 12277 N N . ALA B 1 570 ? -15.583 -0.551 -28.29 1 96.49 570 ALA B N 1
ATOM 12278 C CA . ALA B 1 570 ? -16.169 -1.825 -28.699 1 96.49 570 ALA B CA 1
ATOM 12279 C C . ALA B 1 570 ? -17.69 -1.729 -28.778 1 96.49 570 ALA B C 1
ATOM 12281 O O . ALA B 1 570 ? -18.295 -0.846 -28.166 1 96.49 570 ALA B O 1
ATOM 12282 N N . ALA B 1 571 ? -18.297 -2.599 -29.55 1 96.9 571 ALA B N 1
ATOM 12283 C CA . ALA B 1 571 ? -19.74 -2.78 -29.693 1 96.9 571 ALA B CA 1
ATOM 12284 C C . ALA B 1 571 ? -20.111 -4.26 -29.684 1 96.9 571 ALA B C 1
ATOM 12286 O O . ALA B 1 571 ? -19.449 -5.076 -30.331 1 96.9 571 ALA B O 1
ATOM 12287 N N . LEU B 1 572 ? -21.06 -4.665 -28.884 1 96.12 572 LEU B N 1
ATOM 12288 C CA . LEU B 1 572 ? -21.609 -6.016 -28.831 1 96.12 572 LEU B CA 1
ATOM 12289 C C . LEU B 1 572 ? -23.083 -6.02 -29.221 1 96.12 572 LEU B C 1
ATOM 12291 O O . LEU B 1 572 ? -23.849 -5.16 -28.779 1 96.12 572 LEU B O 1
ATOM 12295 N N . LEU B 1 573 ? -23.471 -6.914 -30.084 1 95.91 573 LEU B N 1
ATOM 12296 C CA . LEU B 1 573 ? -24.852 -7.068 -30.528 1 95.91 573 LEU B CA 1
ATOM 12297 C C . LEU B 1 573 ? -25.367 -8.471 -30.226 1 95.91 573 LEU B C 1
ATOM 12299 O O . LEU B 1 573 ? -24.703 -9.462 -30.54 1 95.91 573 LEU B O 1
ATOM 12303 N N . ASP B 1 574 ? -26.455 -8.579 -29.595 1 94.89 574 ASP B N 1
ATOM 12304 C CA . ASP B 1 574 ? -27.129 -9.844 -29.317 1 94.89 574 ASP B CA 1
ATOM 12305 C C . ASP B 1 574 ? -28.566 -9.825 -29.834 1 94.89 574 ASP B C 1
ATOM 12307 O O . ASP B 1 574 ? -29.275 -8.829 -29.676 1 94.89 574 ASP B O 1
ATOM 12311 N N . TYR B 1 575 ? -28.938 -10.877 -30.516 1 96 575 TYR B N 1
ATOM 12312 C CA . TYR B 1 575 ? -30.293 -11.026 -31.036 1 96 575 TYR B CA 1
ATOM 12313 C C . TYR B 1 575 ? -30.776 -12.464 -30.896 1 96 575 TYR B C 1
ATOM 12315 O O . TYR B 1 575 ? -30.003 -13.407 -31.084 1 96 575 TYR B O 1
ATOM 12323 N N . ASN B 1 576 ? -31.971 -12.612 -30.485 1 95.33 576 ASN B N 1
ATOM 12324 C CA . ASN B 1 576 ? -32.554 -13.947 -30.572 1 95.33 576 ASN B CA 1
ATOM 12325 C C . ASN B 1 576 ? -34.023 -13.891 -30.982 1 95.33 576 ASN B C 1
ATOM 12327 O O . ASN B 1 576 ? -34.714 -12.91 -30.7 1 95.33 576 ASN B O 1
ATOM 12331 N N . TYR B 1 577 ? -34.448 -14.874 -31.676 1 96.47 577 TYR B N 1
ATOM 12332 C CA . TYR B 1 577 ? -35.841 -15.101 -32.044 1 96.47 577 TYR B CA 1
ATOM 12333 C C . TYR B 1 577 ? -36.449 -16.224 -31.212 1 96.47 577 TYR B C 1
ATOM 12335 O O . TYR B 1 577 ? -36.175 -17.402 -31.453 1 96.47 577 TYR B O 1
ATOM 12343 N N . ASN B 1 578 ? -37.299 -15.808 -30.223 1 92.97 578 ASN B N 1
ATOM 12344 C CA . ASN B 1 578 ? -37.997 -16.723 -29.325 1 92.97 578 ASN B CA 1
ATOM 12345 C C . ASN B 1 578 ? -37.022 -17.636 -28.587 1 92.97 578 ASN B C 1
ATOM 12347 O O . ASN B 1 578 ? -37.321 -18.807 -28.349 1 92.97 578 ASN B O 1
ATOM 12351 N N . GLU B 1 579 ? -35.772 -17.237 -28.399 1 91.62 579 GLU B N 1
ATOM 12352 C CA . GLU B 1 579 ? -34.696 -17.973 -27.741 1 91.62 579 GLU B CA 1
ATOM 12353 C C . GLU B 1 579 ? -34.389 -19.275 -28.476 1 91.62 579 GLU B C 1
ATOM 12355 O O . GLU B 1 579 ? -33.804 -20.195 -27.901 1 91.62 579 GLU B O 1
ATOM 12360 N N . LYS B 1 580 ? -34.943 -19.4 -29.712 1 94.03 580 LYS B N 1
ATOM 12361 C CA . LYS B 1 580 ? -34.722 -20.57 -30.558 1 94.03 580 LYS B CA 1
ATOM 12362 C C . LYS B 1 580 ? -33.503 -20.378 -31.456 1 94.03 580 LYS B C 1
ATOM 12364 O O . LYS B 1 580 ? -32.646 -21.259 -31.544 1 94.03 580 LYS B O 1
ATOM 12369 N N . TYR B 1 581 ? -33.467 -19.242 -32.06 1 96.9 581 TYR B N 1
ATOM 12370 C CA . TYR B 1 581 ? -32.324 -18.819 -32.861 1 96.9 581 TYR B CA 1
ATOM 12371 C C . TYR B 1 581 ? -31.614 -17.635 -32.216 1 96.9 581 TYR B C 1
ATOM 12373 O O . TYR B 1 581 ? -32.218 -16.581 -32.005 1 96.9 581 TYR B O 1
ATOM 12381 N N . VAL B 1 582 ? -30.38 -17.844 -31.88 1 96.78 582 VAL B N 1
ATOM 12382 C CA . VAL B 1 582 ? -29.623 -16.831 -31.152 1 96.78 582 VAL B CA 1
ATOM 12383 C C . VAL B 1 582 ? -28.429 -16.377 -31.99 1 96.78 582 VAL B C 1
ATOM 12385 O O . VAL B 1 582 ? -27.721 -17.202 -32.571 1 96.78 582 VAL B O 1
ATOM 12388 N N . LEU B 1 583 ? -28.256 -15.103 -32.13 1 96.59 583 LEU B N 1
ATOM 12389 C CA . LEU B 1 583 ? -27.142 -14.503 -32.857 1 96.59 583 LEU B CA 1
ATOM 12390 C C . LEU B 1 583 ? -26.401 -13.497 -31.983 1 96.59 583 LEU B C 1
ATOM 12392 O O . LEU B 1 583 ? -27.024 -12.749 -31.227 1 96.59 583 LEU B O 1
ATOM 12396 N N . SER B 1 584 ? -25.113 -13.542 -32.02 1 94.98 584 SER B N 1
ATOM 12397 C CA . SER B 1 584 ? -24.276 -12.562 -31.336 1 94.98 584 SER B CA 1
ATOM 12398 C C . SER B 1 584 ? -23.14 -12.081 -32.234 1 94.98 584 SER B C 1
ATOM 12400 O O . SER B 1 584 ? -22.594 -12.857 -33.022 1 94.98 584 SER B O 1
ATOM 12402 N N . ALA B 1 585 ? -22.81 -10.799 -32.138 1 95.67 585 ALA B N 1
ATOM 12403 C CA . ALA B 1 585 ? -21.701 -10.207 -32.881 1 95.67 585 ALA B CA 1
ATOM 12404 C C . ALA B 1 585 ? -20.961 -9.176 -32.034 1 95.67 585 ALA B C 1
ATOM 12406 O O . ALA B 1 585 ? -21.55 -8.553 -31.148 1 95.67 585 ALA B O 1
ATOM 12407 N N . SER B 1 586 ? -19.689 -9.064 -32.257 1 94.84 586 SER B N 1
ATOM 12408 C CA . SER B 1 586 ? -18.891 -8.077 -31.537 1 94.84 586 SER B CA 1
ATOM 12409 C C . SER B 1 586 ? -17.849 -7.437 -32.449 1 94.84 586 SER B C 1
ATOM 12411 O O . SER B 1 586 ? -17.376 -8.067 -33.397 1 94.84 586 SER B O 1
ATOM 12413 N N . LEU B 1 587 ? -17.562 -6.17 -32.256 1 96.35 587 LEU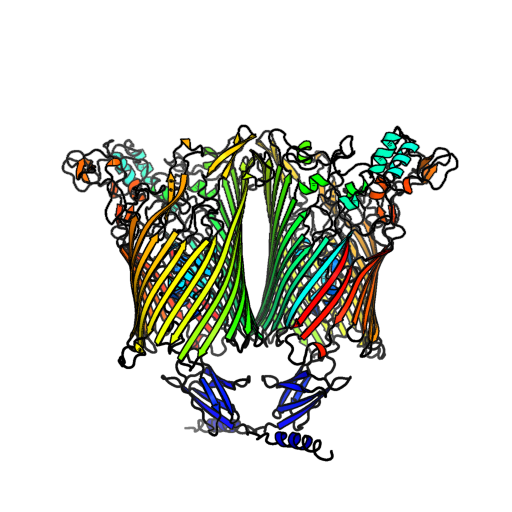 B N 1
ATOM 12414 C CA . LEU B 1 587 ? -16.528 -5.383 -32.918 1 96.35 587 LEU B CA 1
ATOM 12415 C C . LEU B 1 587 ? -15.76 -4.536 -31.908 1 96.35 587 LEU B C 1
ATOM 12417 O O . LEU B 1 587 ? -16.363 -3.859 -31.073 1 96.35 587 LEU B O 1
ATOM 12421 N N . ARG B 1 588 ? -14.395 -4.637 -31.916 1 96.33 588 ARG B N 1
ATOM 12422 C CA . ARG B 1 588 ? -13.553 -3.907 -30.974 1 96.33 588 ARG B CA 1
ATOM 12423 C C . ARG B 1 588 ? -12.304 -3.367 -31.661 1 96.33 588 ARG B C 1
ATOM 12425 O O . ARG B 1 588 ? -11.701 -4.05 -32.492 1 96.33 588 ARG B O 1
ATOM 12432 N N . ARG B 1 589 ? -11.97 -2.125 -31.368 1 97.12 589 ARG B N 1
ATOM 12433 C CA . ARG B 1 589 ? -10.731 -1.495 -31.812 1 97.12 589 ARG B CA 1
ATOM 12434 C C . ARG B 1 589 ? -9.83 -1.164 -30.626 1 97.12 589 ARG B C 1
ATOM 12436 O O . ARG B 1 589 ? -10.253 -0.481 -29.691 1 97.12 589 ARG B O 1
ATOM 12443 N N . ASP B 1 590 ? -8.58 -1.657 -30.721 1 96.91 590 ASP B N 1
ATOM 12444 C CA . ASP B 1 590 ? -7.606 -1.424 -29.66 1 96.91 590 ASP B CA 1
ATOM 12445 C C . ASP B 1 590 ? -6.43 -0.591 -30.166 1 96.91 590 ASP B C 1
ATOM 12447 O O . ASP B 1 590 ? -5.975 -0.773 -31.297 1 96.91 590 ASP B O 1
ATOM 12451 N N . GLY B 1 591 ? -6.012 0.413 -29.32 1 96.72 591 GLY B N 1
ATOM 12452 C CA . GLY B 1 591 ? -4.745 1.108 -29.486 1 96.72 591 GLY B CA 1
ATOM 12453 C C . GLY B 1 591 ? -3.766 0.842 -28.359 1 96.72 591 GLY B C 1
ATOM 12454 O O . GLY B 1 591 ? -4.065 1.111 -27.193 1 96.72 591 GLY B O 1
ATOM 12455 N N . SER B 1 592 ? -2.525 0.293 -28.71 1 95.4 592 SER B N 1
ATOM 12456 C CA . SER B 1 592 ? -1.537 -0.078 -27.702 1 95.4 592 SER B CA 1
ATOM 12457 C C . SER B 1 592 ? -0.271 0.761 -27.834 1 95.4 592 SER B C 1
ATOM 12459 O O . SER B 1 592 ? 0.211 0.997 -28.944 1 95.4 592 SER B O 1
ATOM 12461 N N . SER B 1 593 ? 0.313 1.187 -26.716 1 94.53 593 SER B N 1
ATOM 12462 C CA . SER B 1 593 ? 1.545 1.969 -26.705 1 94.53 593 SER B CA 1
ATOM 12463 C C . SER B 1 593 ? 2.761 1.09 -26.976 1 94.53 593 SER B C 1
ATOM 12465 O O . SER B 1 593 ? 3.865 1.597 -27.185 1 94.53 593 SER B O 1
ATOM 12467 N N . ARG B 1 594 ? 2.656 -0.233 -27.011 1 92.29 594 ARG B N 1
ATOM 12468 C CA . ARG B 1 594 ? 3.771 -1.158 -27.187 1 92.29 594 ARG B CA 1
ATOM 12469 C C . ARG B 1 594 ? 4.157 -1.275 -28.658 1 92.29 594 ARG B C 1
ATOM 12471 O O . ARG B 1 594 ? 5.241 -1.765 -28.983 1 92.29 594 ARG B O 1
ATOM 12478 N N . PHE B 1 595 ? 3.269 -0.847 -29.481 1 93.5 595 PHE B N 1
ATOM 12479 C CA . PHE B 1 595 ? 3.49 -1.057 -30.907 1 93.5 595 PHE B CA 1
ATOM 12480 C C . PHE B 1 595 ? 3.92 0.239 -31.584 1 93.5 595 PHE B C 1
ATOM 12482 O O . PHE B 1 595 ? 3.812 1.318 -30.997 1 93.5 595 PHE B O 1
ATOM 12489 N N . GLY B 1 596 ? 4.504 -0.011 -32.811 1 90.83 596 GLY B N 1
ATOM 12490 C CA . GLY B 1 596 ? 5.04 1.111 -33.566 1 90.83 596 GLY B CA 1
ATOM 12491 C C . GLY B 1 596 ? 3.966 2.055 -34.075 1 90.83 596 GLY B C 1
ATOM 12492 O O . GLY B 1 596 ? 2.796 1.678 -34.172 1 90.83 596 GLY B O 1
ATOM 12493 N N . ASP B 1 597 ? 4.397 3.218 -34.467 1 89.29 597 ASP B N 1
ATOM 12494 C CA . ASP B 1 597 ? 3.488 4.297 -34.842 1 89.29 597 ASP B CA 1
ATOM 12495 C C . ASP B 1 597 ? 2.684 3.93 -36.086 1 89.29 597 ASP B C 1
ATOM 12497 O O . ASP B 1 597 ? 1.538 4.358 -36.24 1 89.29 597 ASP B O 1
ATOM 12501 N N . ASN B 1 598 ? 3.343 3.008 -36.942 1 90.04 598 ASN B N 1
ATOM 12502 C CA . ASN B 1 598 ? 2.686 2.665 -38.199 1 90.04 598 ASN B CA 1
ATOM 12503 C C . ASN B 1 598 ? 1.594 1.618 -37.993 1 90.04 598 ASN B C 1
ATOM 12505 O O . ASN B 1 598 ? 0.763 1.4 -38.877 1 90.04 598 ASN B O 1
ATOM 12509 N N . LYS B 1 599 ? 1.541 0.877 -36.831 1 93.81 599 LYS B N 1
ATOM 12510 C CA . LYS B 1 599 ? 0.649 -0.249 -36.569 1 93.81 599 LYS B CA 1
ATOM 12511 C C . LYS B 1 599 ? 0.131 -0.218 -35.134 1 93.81 599 LYS B C 1
ATOM 12513 O O . LYS B 1 599 ? 0.046 -1.258 -34.477 1 93.81 599 LYS B O 1
ATOM 12518 N N . LYS B 1 600 ? -0.195 0.904 -34.634 1 93.19 600 LYS B N 1
ATOM 12519 C CA . LYS B 1 600 ? -0.575 1.093 -33.237 1 93.19 600 LYS B CA 1
ATOM 12520 C C . LYS B 1 600 ? -1.986 0.573 -32.977 1 93.19 600 LYS B C 1
ATOM 12522 O O . LYS B 1 600 ? -2.326 0.224 -31.845 1 93.19 600 LYS B O 1
ATOM 12527 N N . TYR B 1 601 ? -2.867 0.476 -34.01 1 95.37 601 TYR B N 1
ATOM 12528 C CA . TYR B 1 601 ? -4.275 0.147 -33.819 1 95.37 601 TYR B CA 1
ATOM 12529 C C . TYR B 1 601 ? -4.62 -1.179 -34.487 1 95.37 601 TYR B C 1
ATOM 12531 O O . TYR B 1 601 ? -4.105 -1.492 -35.563 1 95.37 601 TYR B O 1
ATOM 12539 N N . GLY B 1 602 ? -5.398 -2.047 -33.811 1 93.99 602 GLY B N 1
ATOM 12540 C CA . GLY B 1 602 ? -5.943 -3.287 -34.342 1 93.99 602 GLY B CA 1
ATOM 12541 C C . GLY B 1 602 ? -7.45 -3.384 -34.203 1 93.99 602 GLY B C 1
ATOM 12542 O O . GLY B 1 602 ? -8.027 -2.849 -33.254 1 93.99 602 GLY B O 1
ATOM 12543 N N . VAL B 1 603 ? -8.108 -4.075 -35.137 1 95.54 603 VAL B N 1
ATOM 12544 C CA . VAL B 1 603 ? -9.552 -4.281 -35.113 1 95.54 603 VAL B CA 1
ATOM 12545 C C . VAL B 1 603 ? -9.861 -5.773 -35.012 1 95.54 603 VAL B C 1
ATOM 12547 O O . VAL B 1 603 ? -9.316 -6.579 -35.77 1 95.54 603 VAL B O 1
ATOM 12550 N N . PHE B 1 604 ? -10.737 -6.143 -34.148 1 95.07 604 PHE B N 1
ATOM 12551 C CA . PHE B 1 604 ? -11.105 -7.528 -33.876 1 95.07 604 PHE B CA 1
ATOM 12552 C C . PHE B 1 604 ? -12.62 -7.691 -33.857 1 95.07 604 PHE B C 1
ATOM 12554 O O . PHE B 1 604 ? -13.34 -6.802 -33.398 1 95.07 604 PHE B O 1
ATOM 12561 N N . TRP B 1 605 ? -13.084 -8.8 -34.337 1 95.35 605 TRP B N 1
ATOM 12562 C CA . TRP B 1 605 ? -14.525 -9.007 -34.437 1 95.35 605 TRP B CA 1
ATOM 12563 C C . TRP B 1 605 ? -14.878 -10.477 -34.235 1 95.35 605 TRP B C 1
ATOM 12565 O O . TRP B 1 605 ? -14.006 -11.346 -34.298 1 95.35 605 TRP B O 1
ATOM 12575 N N . SER B 1 606 ? -16.095 -10.797 -33.938 1 96.03 606 SER B N 1
ATOM 12576 C CA . SER B 1 606 ? -16.597 -12.162 -33.823 1 96.03 606 SER B CA 1
ATOM 12577 C C . SER B 1 606 ? -18.079 -12.237 -34.175 1 96.03 606 SER B C 1
ATOM 12579 O O . SER B 1 606 ? -18.796 -11.238 -34.083 1 96.03 606 SER B O 1
ATOM 12581 N N . ALA B 1 607 ? -18.504 -13.34 -34.67 1 96.45 607 ALA B N 1
ATOM 12582 C CA . ALA B 1 607 ? -19.9 -13.688 -34.922 1 96.45 607 ALA B CA 1
ATOM 12583 C C . ALA B 1 607 ? -20.201 -15.114 -34.468 1 96.45 607 ALA B C 1
ATOM 12585 O O . ALA B 1 607 ? -19.373 -16.012 -34.633 1 96.45 607 ALA B O 1
ATOM 12586 N N . SER B 1 608 ? -21.322 -15.298 -33.888 1 96.64 608 SER B N 1
ATOM 12587 C CA . SER B 1 608 ? -21.71 -16.628 -33.429 1 96.64 608 SER B CA 1
ATOM 12588 C C . SER B 1 608 ? -23.217 -16.834 -33.544 1 96.64 608 SER B C 1
ATOM 12590 O O . SER B 1 608 ? -23.98 -15.867 -33.589 1 96.64 608 SER B O 1
ATOM 12592 N N . ALA B 1 609 ? -23.625 -18.048 -33.62 1 96.79 609 ALA B N 1
ATOM 12593 C CA . ALA B 1 609 ? -25.026 -18.447 -33.719 1 96.79 609 ALA B CA 1
ATOM 12594 C C . ALA B 1 609 ? -25.292 -19.717 -32.916 1 96.79 609 ALA B C 1
ATOM 12596 O O . ALA B 1 609 ? -24.407 -20.564 -32.77 1 96.79 609 ALA B O 1
ATOM 12597 N N . ALA B 1 610 ? -26.388 -19.793 -32.372 1 96.83 610 ALA B N 1
ATOM 12598 C CA . ALA B 1 610 ? -26.838 -20.992 -31.67 1 96.83 610 ALA B CA 1
ATOM 12599 C C . ALA B 1 610 ? -28.268 -21.354 -32.063 1 96.83 610 ALA B C 1
ATOM 12601 O O . ALA B 1 610 ? -29.095 -20.471 -32.301 1 96.83 610 ALA B O 1
ATOM 12602 N N . TRP B 1 611 ? -28.535 -22.655 -32.196 1 97.33 611 TRP B N 1
ATOM 12603 C CA . TRP B 1 611 ? -29.84 -23.226 -32.513 1 97.33 611 TRP B CA 1
ATOM 12604 C C . TRP B 1 611 ? -30.3 -24.176 -31.412 1 97.33 611 TRP B C 1
ATOM 12606 O O . TRP B 1 611 ? -29.732 -25.257 -31.239 1 97.33 611 TRP B O 1
ATOM 12616 N N . ASN B 1 612 ? -31.269 -23.686 -30.631 1 95.91 612 ASN B N 1
ATOM 12617 C CA . ASN B 1 612 ? -31.895 -24.568 -29.652 1 95.91 612 ASN B CA 1
ATOM 12618 C C . ASN B 1 612 ? -32.863 -25.544 -30.316 1 95.91 612 ASN B C 1
ATOM 12620 O O . ASN B 1 612 ? -34.071 -25.304 -30.342 1 95.91 612 ASN B O 1
ATOM 12624 N N . ILE B 1 613 ? -32.413 -26.61 -30.656 1 96 613 ILE B N 1
ATOM 12625 C CA . ILE B 1 613 ? -33.138 -27.579 -31.471 1 96 613 ILE B CA 1
ATOM 12626 C C . ILE B 1 613 ? -34.304 -28.157 -30.672 1 96 613 ILE B C 1
ATOM 12628 O O . ILE B 1 613 ? -35.354 -28.472 -31.235 1 96 613 ILE B O 1
ATOM 12632 N N . HIS B 1 614 ? -34.115 -28.338 -29.385 1 92.23 614 HIS B N 1
ATOM 12633 C CA . HIS B 1 614 ? -35.137 -28.948 -28.542 1 92.23 614 HIS B CA 1
ATOM 12634 C C . HIS B 1 614 ? -36.406 -28.104 -28.518 1 92.23 614 HIS B C 1
ATOM 12636 O O . HIS B 1 614 ? -37.473 -28.59 -28.133 1 92.23 614 HIS B O 1
ATOM 12642 N N . LYS B 1 615 ? -36.255 -26.849 -28.9 1 91.45 615 LYS B N 1
ATOM 12643 C CA . LYS B 1 615 ? -37.415 -25.963 -28.9 1 91.45 615 LYS B CA 1
ATOM 12644 C C . LYS B 1 615 ? -38.188 -26.068 -30.211 1 91.45 615 LYS B C 1
ATOM 12646 O O . LYS B 1 615 ? -39.249 -25.46 -30.363 1 91.45 615 LYS B O 1
ATOM 12651 N N . GLU B 1 616 ? -37.719 -26.864 -31.16 1 93.39 616 GLU B N 1
ATOM 12652 C CA . GLU B 1 616 ? -38.422 -27.071 -32.423 1 93.39 616 GLU B CA 1
ATOM 12653 C C . GLU B 1 616 ? -39.635 -27.977 -32.237 1 93.39 616 GLU B C 1
ATOM 12655 O O . GLU B 1 616 ? -39.591 -28.93 -31.455 1 93.39 616 GLU B O 1
ATOM 12660 N N . VAL B 1 617 ? -40.583 -27.879 -33.153 1 88.83 617 VAL B N 1
ATOM 12661 C CA . VAL B 1 617 ? -41.831 -28.63 -33.064 1 88.83 617 VAL B CA 1
ATOM 12662 C C . VAL B 1 617 ? -41.599 -30.072 -33.508 1 88.83 617 VAL B C 1
ATOM 12664 O O . VAL B 1 617 ? -42.253 -30.993 -33.013 1 88.83 617 VAL B O 1
ATOM 12667 N N . PHE B 1 618 ? -40.62 -30.237 -34.235 1 90.75 618 PHE B N 1
ATOM 12668 C CA . PHE B 1 618 ? -40.426 -31.567 -34.8 1 90.75 618 PHE B CA 1
ATOM 12669 C C . PHE B 1 618 ? -39.691 -32.471 -33.817 1 90.75 618 PHE B C 1
ATOM 12671 O O . PHE B 1 618 ? -39.705 -33.695 -33.962 1 90.75 618 PHE B O 1
ATOM 12678 N N . LEU B 1 619 ? -38.983 -31.888 -32.846 1 86.45 619 LEU B N 1
ATOM 12679 C CA . LEU B 1 619 ? -38.237 -32.7 -31.89 1 86.45 619 LEU B CA 1
ATOM 12680 C C . LEU B 1 619 ? -38.987 -32.809 -30.567 1 86.45 619 LEU B C 1
ATOM 12682 O O . LEU B 1 619 ? -38.953 -31.886 -29.751 1 86.45 619 LEU B O 1
ATOM 12686 N N . LYS B 1 620 ? -39.989 -33.723 -30.407 1 76.43 620 LYS B N 1
ATOM 12687 C CA . LYS B 1 620 ? -40.75 -33.887 -29.171 1 76.43 620 LYS B CA 1
ATOM 12688 C C . LYS B 1 620 ? -40.351 -35.17 -28.447 1 76.43 620 LYS B C 1
ATOM 12690 O O . LYS B 1 620 ? -41.082 -36.162 -28.482 1 76.43 620 LYS B O 1
ATOM 12695 N N . ALA B 1 621 ? -39.078 -35.371 -28.19 1 83.82 621 ALA B N 1
ATOM 12696 C CA . ALA B 1 621 ? -38.632 -36.548 -27.449 1 83.82 621 ALA B CA 1
ATOM 12697 C C . ALA B 1 621 ? -38.539 -36.253 -25.955 1 83.82 621 ALA B C 1
ATOM 12699 O O . ALA B 1 621 ? -37.897 -35.283 -25.546 1 83.82 621 ALA B O 1
ATOM 12700 N N . ASN B 1 622 ? -39.105 -37.063 -25.106 1 82.83 622 ASN B N 1
ATOM 12701 C CA . ASN B 1 622 ? -39.207 -36.838 -23.668 1 82.83 622 ASN B CA 1
ATOM 12702 C C . ASN B 1 622 ? -37.853 -36.988 -22.98 1 82.83 622 ASN B C 1
ATOM 12704 O O . ASN B 1 622 ? -37.642 -36.449 -21.892 1 82.83 622 ASN B O 1
ATOM 12708 N N . PHE B 1 623 ? -36.909 -37.691 -23.593 1 89.84 623 PHE B N 1
ATOM 12709 C CA . PHE B 1 623 ? -35.643 -37.921 -22.908 1 89.84 623 PHE B CA 1
ATOM 12710 C C . PHE B 1 623 ? -34.659 -36.793 -23.196 1 89.84 623 PHE B C 1
ATOM 12712 O O . PHE B 1 623 ? -33.582 -36.734 -22.598 1 89.84 623 PHE B O 1
ATOM 12719 N N . ILE B 1 624 ? -34.988 -35.852 -24.129 1 93.65 624 ILE B N 1
ATOM 12720 C CA . ILE B 1 624 ? -34.158 -34.693 -24.436 1 93.65 624 ILE B CA 1
ATOM 12721 C C . ILE B 1 624 ? -34.708 -33.46 -23.722 1 93.65 624 ILE B C 1
ATOM 12723 O O . ILE B 1 624 ? -35.813 -33.002 -24.023 1 93.65 624 ILE B O 1
ATOM 12727 N N . ASN B 1 625 ? -34.009 -33.006 -22.768 1 89.56 625 ASN B N 1
ATOM 12728 C CA . ASN B 1 625 ? -34.422 -31.793 -22.069 1 89.56 625 ASN B CA 1
ATOM 12729 C C . ASN B 1 625 ? -33.864 -30.541 -22.74 1 89.56 625 ASN B C 1
ATOM 12731 O O . ASN B 1 625 ? -34.534 -29.508 -22.79 1 89.56 625 ASN B O 1
ATOM 12735 N N . ASP B 1 626 ? -32.65 -30.639 -23.179 1 91.67 626 ASP B N 1
ATOM 12736 C CA . ASP B 1 626 ? -31.993 -29.556 -23.905 1 91.67 626 ASP B CA 1
ATOM 12737 C C . ASP B 1 626 ? -31.068 -30.104 -24.989 1 91.67 626 ASP B C 1
ATOM 12739 O O . ASP B 1 626 ? -30.388 -31.111 -24.782 1 91.67 626 ASP B O 1
ATOM 12743 N N . LEU B 1 627 ? -31.06 -29.547 -26.112 1 95 627 LEU B N 1
ATOM 12744 C CA . LEU B 1 627 ? -30.161 -29.819 -27.228 1 95 627 LEU B CA 1
ATOM 12745 C C . LEU B 1 627 ? -29.862 -28.544 -28.008 1 95 627 LEU B C 1
ATOM 12747 O O . LEU B 1 627 ? -30.758 -27.963 -28.625 1 95 627 LEU B O 1
ATOM 12751 N N . LYS B 1 628 ? -28.621 -28.104 -28.003 1 93.94 628 LYS B N 1
ATOM 12752 C CA . LYS B 1 628 ? -28.233 -26.829 -28.598 1 93.94 628 LYS B CA 1
ATOM 12753 C C . LYS B 1 628 ? -26.98 -26.981 -29.456 1 93.94 628 LYS B C 1
ATOM 12755 O O . LYS B 1 628 ? -25.981 -27.548 -29.01 1 93.94 628 LYS B O 1
ATOM 12760 N N . LEU B 1 629 ? -27.102 -26.556 -30.633 1 96.81 629 LEU B N 1
ATOM 12761 C CA . LEU B 1 629 ? -25.958 -26.484 -31.536 1 96.81 629 LEU B CA 1
ATOM 12762 C C . LEU B 1 629 ? -25.433 -25.056 -31.635 1 96.81 629 LEU B C 1
ATOM 12764 O O . LEU B 1 629 ? -26.211 -24.115 -31.81 1 96.81 629 LEU B O 1
ATOM 12768 N N . ARG B 1 630 ? -24.15 -24.919 -31.476 1 96 630 ARG B N 1
ATOM 12769 C CA . ARG B 1 630 ? -23.544 -23.592 -31.53 1 96 630 ARG B CA 1
ATOM 12770 C C . ARG B 1 630 ? -22.393 -23.557 -32.53 1 96 630 ARG B C 1
ATOM 12772 O O . ARG B 1 630 ? -21.642 -24.527 -32.654 1 96 630 ARG B O 1
ATOM 12779 N N . VAL B 1 631 ? -22.192 -22.423 -33.165 1 96.41 631 VAL B N 1
ATOM 12780 C CA . VAL B 1 631 ? -21.068 -22.169 -34.06 1 96.41 631 VAL B CA 1
ATOM 12781 C C . VAL B 1 631 ? -20.56 -20.743 -33.858 1 96.41 631 VAL B C 1
ATOM 12783 O O . VAL B 1 631 ? -21.348 -19.823 -33.627 1 96.41 631 VAL B O 1
ATOM 12786 N N . SER B 1 632 ? -19.3 -20.586 -33.802 1 95.88 632 SER B N 1
ATOM 12787 C CA . SER B 1 632 ? -18.73 -19.25 -33.657 1 95.88 632 SER B CA 1
ATOM 12788 C C . SER B 1 632 ? -17.456 -19.1 -34.482 1 95.88 632 SER B C 1
ATOM 12790 O O . SER B 1 632 ? -16.753 -20.081 -34.732 1 95.88 632 SER B O 1
ATOM 12792 N N . TYR B 1 633 ? -17.159 -17.87 -34.91 1 96.07 633 TYR B N 1
ATOM 12793 C CA . TYR B 1 633 ? -15.941 -17.468 -35.604 1 96.07 633 TYR B CA 1
ATOM 12794 C C . TYR B 1 633 ? -15.557 -16.037 -35.245 1 96.07 633 TYR B C 1
ATOM 12796 O O . TYR B 1 633 ? -16.421 -15.166 -35.129 1 96.07 633 TYR B O 1
ATOM 12804 N N . GLY B 1 634 ? -14.292 -15.825 -35.03 1 95.27 634 GLY B N 1
ATOM 12805 C CA . GLY B 1 634 ? -13.863 -14.476 -34.696 1 95.27 634 GLY B CA 1
ATOM 12806 C C . GLY B 1 634 ? -12.355 -14.328 -34.633 1 95.27 634 GLY B C 1
ATOM 12807 O O . GLY B 1 634 ? -11.622 -15.296 -34.848 1 95.27 634 GLY B O 1
ATOM 12808 N N . THR B 1 635 ? -11.938 -13.051 -34.392 1 94.75 635 THR B N 1
ATOM 12809 C CA . THR B 1 635 ? -10.517 -12.727 -34.347 1 94.75 635 THR B CA 1
ATOM 12810 C C . THR B 1 635 ? -10.165 -12.013 -33.045 1 94.75 635 THR B C 1
ATOM 12812 O O . THR B 1 635 ? -11.016 -11.356 -32.442 1 94.75 635 THR B O 1
ATOM 12815 N N . SER B 1 636 ? -8.968 -12.214 -32.571 1 92.34 636 SER B N 1
ATOM 12816 C CA . SER B 1 636 ? -8.396 -11.524 -31.42 1 92.34 636 SER B CA 1
ATOM 12817 C C . SER B 1 636 ? -6.916 -11.223 -31.635 1 92.34 636 SER B C 1
ATOM 12819 O O . SER B 1 636 ? -6.302 -11.74 -32.57 1 92.34 636 SER B O 1
ATOM 12821 N N . GLY B 1 637 ? -6.419 -10.292 -30.799 1 90.61 637 GLY B N 1
ATOM 12822 C CA . GLY B 1 637 ? -5.016 -9.923 -30.907 1 90.61 637 GLY B CA 1
ATOM 12823 C C . GLY B 1 637 ? -4.225 -10.211 -29.645 1 90.61 637 GLY B C 1
ATOM 12824 O O . GLY B 1 637 ? -4.802 -10.521 -28.601 1 90.61 637 GLY B O 1
ATOM 12825 N N . ASN B 1 638 ? -2.894 -10.232 -29.746 1 90.74 638 ASN B N 1
ATOM 12826 C CA . ASN B 1 638 ? -1.958 -10.327 -28.632 1 90.74 638 ASN B CA 1
ATOM 12827 C C . ASN B 1 638 ? -0.935 -9.196 -28.66 1 90.74 638 ASN B C 1
ATOM 12829 O O . ASN B 1 638 ? -0.134 -9.101 -29.592 1 90.74 638 ASN B O 1
ATOM 12833 N N . ASP B 1 639 ? -0.978 -8.37 -27.653 1 89.11 639 ASP B N 1
ATOM 12834 C CA . ASP B 1 639 ? -0.041 -7.251 -27.646 1 89.11 639 ASP B CA 1
ATOM 12835 C C . ASP B 1 639 ? 1.082 -7.481 -26.637 1 89.11 639 ASP B C 1
ATOM 12837 O O . ASP B 1 639 ? 1.794 -6.545 -26.268 1 89.11 639 ASP B O 1
ATOM 12841 N N . ARG B 1 640 ? 1.223 -8.626 -26.103 1 83.52 640 ARG B N 1
ATOM 12842 C CA . ARG B 1 640 ? 2.219 -8.875 -25.066 1 83.52 640 ARG B CA 1
ATOM 12843 C C . ARG B 1 640 ? 3.59 -9.144 -25.676 1 83.52 640 ARG B C 1
ATOM 12845 O O . ARG B 1 640 ? 4.172 -10.209 -25.463 1 83.52 640 ARG B O 1
ATOM 12852 N N . VAL B 1 641 ? 4.109 -8.174 -26.232 1 83.83 641 VAL B N 1
ATOM 12853 C CA . VAL B 1 641 ? 5.476 -8.21 -26.742 1 83.83 641 VAL B CA 1
ATOM 12854 C C . VAL B 1 641 ? 6.463 -8.122 -25.58 1 83.83 641 VAL B C 1
ATOM 12856 O O . VAL B 1 641 ? 6.218 -7.412 -24.602 1 83.83 641 VAL B O 1
ATOM 12859 N N . PRO B 1 642 ? 7.473 -8.925 -25.695 1 78.07 642 PRO B N 1
ATOM 12860 C CA . PRO B 1 642 ? 8.465 -8.753 -24.631 1 78.07 642 PRO B CA 1
ATOM 12861 C C . PRO B 1 642 ? 8.985 -7.321 -24.534 1 78.07 642 PRO B C 1
ATOM 12863 O O . PRO B 1 642 ? 9.434 -6.754 -25.534 1 78.07 642 PRO B O 1
ATOM 12866 N N . GLY B 1 643 ? 8.781 -6.79 -23.468 1 82.51 643 GLY B N 1
ATOM 12867 C CA . GLY B 1 643 ? 9.211 -5.42 -23.238 1 82.51 643 GLY B CA 1
ATOM 12868 C C . GLY B 1 643 ? 8.134 -4.397 -23.548 1 82.51 643 GLY B C 1
ATOM 12869 O O . GLY B 1 643 ? 7.231 -4.661 -24.344 1 82.51 643 GLY B O 1
ATOM 12870 N N . ARG B 1 644 ? 8.252 -3.162 -23.055 1 89.47 644 ARG B N 1
ATOM 12871 C CA . ARG B 1 644 ? 7.242 -2.124 -23.235 1 89.47 644 ARG B CA 1
ATOM 12872 C C . ARG B 1 644 ? 7.642 -1.157 -24.344 1 89.47 644 ARG B C 1
ATOM 12874 O O . ARG B 1 644 ? 6.807 -0.406 -24.851 1 89.47 644 ARG B O 1
ATOM 12881 N N . TYR B 1 645 ? 8.909 -1.252 -24.815 1 92.18 645 TYR B N 1
ATOM 12882 C CA . TYR B 1 645 ? 9.407 -0.245 -25.746 1 92.18 645 TYR B CA 1
ATOM 12883 C C . TYR B 1 645 ? 10.136 -0.897 -26.915 1 92.18 645 TYR B C 1
ATOM 12885 O O . TYR B 1 645 ? 11.11 -0.345 -27.432 1 92.18 645 TYR B O 1
ATOM 12893 N N . SER B 1 646 ? 9.719 -2.073 -27.304 1 89.05 646 SER B N 1
ATOM 12894 C CA . SER B 1 646 ? 10.405 -2.876 -28.311 1 89.05 646 SER B CA 1
ATOM 12895 C C . SER B 1 646 ? 10.309 -2.233 -29.691 1 89.05 646 SER B C 1
ATOM 12897 O O . SER B 1 646 ? 11.134 -2.501 -30.566 1 89.05 646 SER B O 1
ATOM 12899 N N . SER B 1 647 ? 9.342 -1.361 -29.953 1 92.2 647 SER B N 1
ATOM 12900 C CA . SER B 1 647 ? 9.159 -0.734 -31.257 1 92.2 647 SER B CA 1
ATOM 12901 C C . SER B 1 647 ? 10.043 0.5 -31.407 1 92.2 647 SER B C 1
ATOM 12903 O O . SER B 1 647 ? 10.205 1.024 -32.51 1 92.2 647 SER B O 1
ATOM 12905 N N . LEU B 1 648 ? 10.694 0.938 -30.354 1 91.01 648 LEU B N 1
ATOM 12906 C CA . LEU B 1 648 ? 11.417 2.205 -30.345 1 91.01 648 LEU B CA 1
ATOM 12907 C C . LEU B 1 648 ? 12.921 1.973 -30.445 1 91.01 648 LEU B C 1
ATOM 12909 O O . LEU B 1 648 ? 13.407 0.882 -30.142 1 91.01 648 LEU B O 1
ATOM 12913 N N . ASP B 1 649 ? 13.576 3.048 -30.935 1 87.79 649 ASP B N 1
ATOM 12914 C CA . ASP B 1 649 ? 15.032 3.105 -30.845 1 87.79 649 ASP B CA 1
ATOM 12915 C C . ASP B 1 649 ? 15.481 3.522 -29.447 1 87.79 649 ASP B C 1
ATOM 12917 O O . ASP B 1 649 ? 15.133 4.607 -28.975 1 87.79 649 ASP B O 1
ATOM 12921 N N . THR B 1 650 ? 16.178 2.565 -28.8 1 87.64 650 THR B N 1
ATOM 12922 C CA . THR B 1 650 ? 16.545 2.908 -27.431 1 87.64 650 THR B CA 1
ATOM 12923 C C . THR B 1 650 ? 18.05 2.767 -27.223 1 87.64 650 THR B C 1
ATOM 12925 O O . THR B 1 650 ? 18.723 2.061 -27.977 1 87.64 650 THR B O 1
ATOM 12928 N N . TYR B 1 651 ? 18.587 3.542 -26.26 1 87.52 651 TYR B N 1
ATOM 12929 C CA . TYR B 1 651 ? 19.965 3.459 -25.789 1 87.52 651 TYR B CA 1
ATOM 12930 C C . TYR B 1 651 ? 20.016 3.024 -24.329 1 87.52 651 TYR B C 1
ATOM 12932 O O . TYR B 1 651 ? 19.118 3.344 -23.547 1 87.52 651 TYR B O 1
ATOM 12940 N N . SER B 1 652 ? 21.036 2.205 -24.031 1 88.13 652 SER B N 1
ATOM 12941 C CA . SER B 1 652 ? 21.344 1.916 -22.635 1 88.13 652 SER B CA 1
ATOM 12942 C C . SER B 1 652 ? 22.533 2.738 -22.15 1 88.13 652 SER B C 1
ATOM 12944 O O . SER B 1 652 ? 23.448 3.031 -22.922 1 88.13 652 SER B O 1
ATOM 12946 N N . LEU B 1 653 ? 22.427 3.152 -20.958 1 87.52 653 LEU B N 1
ATOM 12947 C CA . LEU B 1 653 ? 23.496 3.945 -20.361 1 87.52 653 LEU B CA 1
ATOM 12948 C C . LEU B 1 653 ? 24.27 3.127 -19.332 1 87.52 653 LEU B C 1
ATOM 12950 O O . LEU B 1 653 ? 23.712 2.227 -18.701 1 87.52 653 LEU B O 1
ATOM 12954 N N . THR B 1 654 ? 25.586 3.367 -19.305 1 84.99 654 THR B N 1
ATOM 12955 C CA . THR B 1 654 ? 26.473 2.707 -18.353 1 84.99 654 THR B CA 1
ATOM 12956 C C . THR B 1 654 ? 27.603 3.641 -17.929 1 84.99 654 THR B C 1
ATOM 12958 O O . THR B 1 654 ? 27.559 4.841 -18.204 1 84.99 654 THR B O 1
ATOM 12961 N N . SER B 1 655 ? 28.462 3.139 -17.078 1 88.57 655 SER B N 1
ATOM 12962 C CA . SER B 1 655 ? 29.628 3.883 -16.611 1 88.57 655 SER B CA 1
ATOM 12963 C C . SER B 1 655 ? 30.907 3.377 -17.27 1 88.57 655 SER B C 1
ATOM 12965 O O . SER B 1 655 ? 31.09 2.17 -17.437 1 88.57 655 SER B O 1
ATOM 12967 N N . TYR B 1 656 ? 31.689 4.291 -17.868 1 88.62 656 TYR B N 1
ATOM 12968 C CA . TYR B 1 656 ? 33.046 4.017 -18.325 1 88.62 656 TYR B CA 1
ATOM 12969 C C . TYR B 1 656 ? 34.056 4.894 -17.593 1 88.62 656 TYR B C 1
ATOM 12971 O O . TYR B 1 656 ? 34.155 6.094 -17.862 1 88.62 656 TYR B O 1
ATOM 12979 N N . ASN B 1 657 ? 34.743 4.307 -16.76 1 84.28 657 ASN B N 1
ATOM 12980 C CA . ASN B 1 657 ? 35.722 4.996 -15.926 1 84.28 657 ASN B CA 1
ATOM 12981 C C . ASN B 1 657 ? 35.078 6.12 -15.12 1 84.28 657 ASN B C 1
ATOM 12983 O O . ASN B 1 657 ? 35.591 7.24 -15.088 1 84.28 657 ASN B O 1
ATOM 12987 N N . GLY B 1 658 ? 33.857 5.881 -14.61 1 80.16 658 GLY B N 1
ATOM 12988 C CA . GLY B 1 658 ? 33.181 6.837 -13.748 1 80.16 658 GLY B CA 1
ATOM 12989 C C . GLY B 1 658 ? 32.409 7.893 -14.516 1 80.16 658 GLY B C 1
ATOM 12990 O O . GLY B 1 658 ? 31.761 8.754 -13.918 1 80.16 658 GLY B O 1
ATOM 12991 N N . GLU B 1 659 ? 32.469 7.773 -15.878 1 88.15 659 GLU B N 1
ATOM 12992 C CA . GLU B 1 659 ? 31.742 8.716 -16.723 1 88.15 659 GLU B CA 1
ATOM 12993 C C . GLU B 1 659 ? 30.569 8.038 -17.424 1 88.15 659 GLU B C 1
ATOM 12995 O O . GLU B 1 659 ? 30.589 6.826 -17.648 1 88.15 659 GLU B O 1
ATOM 13000 N N . SER B 1 660 ? 29.572 8.8 -17.762 1 89.01 660 SER B N 1
ATOM 13001 C CA . SER B 1 660 ? 28.397 8.269 -18.445 1 89.01 660 SER B CA 1
ATOM 13002 C C . SER B 1 660 ? 28.737 7.818 -19.861 1 89.01 660 SER B C 1
ATOM 13004 O O . SER B 1 660 ? 29.471 8.503 -20.577 1 89.01 660 SER B O 1
ATOM 13006 N N . ALA B 1 661 ? 28.367 6.698 -20.171 1 89.49 661 ALA B N 1
ATOM 13007 C CA . ALA B 1 661 ? 28.497 6.148 -21.518 1 89.49 661 ALA B CA 1
ATOM 13008 C C . ALA B 1 661 ? 27.166 5.587 -22.012 1 89.49 661 ALA B C 1
ATOM 13010 O O . ALA B 1 661 ? 26.308 5.212 -21.21 1 89.49 661 ALA B O 1
ATOM 13011 N N . ALA B 1 662 ? 26.96 5.649 -23.345 1 88.59 662 ALA B N 1
ATOM 13012 C CA . ALA B 1 662 ? 25.732 5.129 -23.94 1 88.59 662 ALA B CA 1
ATOM 13013 C C . ALA B 1 662 ? 26.041 4.131 -25.052 1 88.59 662 ALA B C 1
ATOM 13015 O O . ALA B 1 662 ? 27.051 4.26 -25.748 1 88.59 662 ALA B O 1
ATOM 13016 N N . TYR B 1 663 ? 25.277 3.137 -25.207 1 86.63 663 TYR B N 1
ATOM 13017 C CA . TYR B 1 663 ? 25.327 2.212 -26.333 1 86.63 663 TYR B CA 1
ATOM 13018 C C . TYR B 1 663 ? 23.925 1.867 -26.82 1 86.63 663 TYR B C 1
ATOM 13020 O O . TYR B 1 663 ? 22.974 1.853 -26.034 1 86.63 663 TYR B O 1
ATOM 13028 N N . PRO B 1 664 ? 23.762 1.645 -28.127 1 85.39 664 PRO B N 1
ATOM 13029 C CA . PRO B 1 664 ? 22.45 1.24 -28.634 1 85.39 664 PRO B CA 1
ATOM 13030 C C . PRO B 1 664 ? 21.995 -0.11 -28.084 1 85.39 664 PRO B C 1
ATOM 13032 O O . PRO B 1 664 ? 22.793 -1.047 -28 1 85.39 664 PRO B O 1
ATOM 13035 N N . ASN B 1 665 ? 20.854 -0.208 -27.647 1 82.63 665 ASN B N 1
ATOM 13036 C CA . ASN B 1 665 ? 20.346 -1.412 -26.999 1 82.63 665 ASN B CA 1
ATOM 13037 C C . ASN B 1 665 ? 19.25 -2.075 -27.83 1 82.63 665 ASN B C 1
ATOM 13039 O O . ASN B 1 665 ? 18.98 -3.267 -27.671 1 82.63 665 ASN B O 1
ATOM 13043 N N . ASN B 1 666 ? 18.405 -1.312 -28.595 1 84.03 666 ASN B N 1
ATOM 13044 C CA . ASN B 1 666 ? 17.285 -1.857 -29.354 1 84.03 666 ASN B CA 1
ATOM 13045 C C . ASN B 1 666 ? 17.173 -1.209 -30.732 1 84.03 666 ASN B C 1
ATOM 13047 O O . ASN B 1 666 ? 17.331 0.006 -30.866 1 84.03 666 ASN B O 1
ATOM 13051 N N . VAL B 1 667 ? 16.997 -2.055 -31.721 1 86.85 667 VAL B N 1
ATOM 13052 C CA . VAL B 1 667 ? 16.726 -1.57 -33.071 1 86.85 667 VAL B CA 1
ATOM 13053 C C . VAL B 1 667 ? 15.221 -1.408 -33.269 1 86.85 667 VAL B C 1
ATOM 13055 O O . VAL B 1 667 ? 14.456 -2.353 -33.063 1 86.85 667 VAL B O 1
ATOM 13058 N N . PRO B 1 668 ? 14.804 -0.268 -33.64 1 87.4 668 PRO B N 1
ATOM 13059 C CA . PRO B 1 668 ? 13.368 0.005 -33.727 1 87.4 668 PRO B CA 1
ATOM 13060 C C . PRO B 1 668 ? 12.69 -0.753 -34.866 1 87.4 668 PRO B C 1
ATOM 13062 O O . PRO B 1 668 ? 13.334 -1.071 -35.869 1 87.4 668 PRO B O 1
ATOM 13065 N N . ASN B 1 669 ? 11.514 -1.137 -34.715 1 91.36 669 ASN B N 1
ATOM 13066 C CA . ASN B 1 669 ? 10.604 -1.647 -35.735 1 91.36 669 ASN B CA 1
ATOM 13067 C C . ASN B 1 669 ? 9.253 -0.939 -35.686 1 91.36 669 ASN B C 1
ATOM 13069 O O . ASN B 1 669 ? 8.356 -1.353 -34.95 1 91.36 669 ASN B O 1
ATOM 13073 N N . LYS B 1 670 ? 9.052 0.019 -36.497 1 93.48 670 LYS B N 1
ATOM 13074 C CA . LYS B 1 670 ? 7.849 0.846 -36.494 1 93.48 670 LYS B CA 1
ATOM 13075 C C . LYS B 1 670 ? 6.641 0.061 -36.997 1 93.48 670 LYS B C 1
ATOM 13077 O O . LYS B 1 670 ? 5.499 0.492 -36.824 1 93.48 670 LYS B O 1
ATOM 13082 N N . ASP B 1 671 ? 6.946 -1.185 -37.568 1 93.48 671 ASP B N 1
ATOM 13083 C CA . ASP B 1 671 ? 5.856 -1.979 -38.128 1 93.48 671 ASP B CA 1
ATOM 13084 C C . ASP B 1 671 ? 5.486 -3.135 -37.202 1 93.48 671 ASP B C 1
ATOM 13086 O O . ASP B 1 671 ? 4.699 -4.008 -37.574 1 93.48 671 ASP B O 1
ATOM 13090 N N . LEU B 1 672 ? 6.119 -3.133 -36.056 1 92.88 672 LEU B N 1
ATOM 13091 C CA . LEU B 1 672 ? 5.752 -4.157 -35.084 1 92.88 672 LEU B CA 1
ATOM 13092 C C . LEU B 1 672 ? 4.273 -4.063 -34.727 1 92.88 672 LEU B C 1
ATOM 13094 O O . LEU B 1 672 ? 3.772 -2.979 -34.418 1 92.88 672 LEU B O 1
ATOM 13098 N N . GLN B 1 673 ? 3.589 -5.17 -34.834 1 91.8 673 GLN B N 1
ATOM 13099 C CA . GLN B 1 673 ? 2.147 -5.161 -34.606 1 91.8 673 GLN B CA 1
ATOM 13100 C C . GLN B 1 673 ? 1.711 -6.377 -33.795 1 91.8 673 GLN B C 1
ATOM 13102 O O . GLN B 1 673 ? 2.548 -7.152 -33.328 1 91.8 673 GLN B O 1
ATOM 13107 N N . TRP B 1 674 ? 0.368 -6.584 -33.662 1 91.55 674 TRP B N 1
ATOM 13108 C CA . TRP B 1 674 ? -0.242 -7.665 -32.894 1 91.55 674 TRP B CA 1
ATOM 13109 C C . TRP B 1 674 ? -0.059 -9.005 -33.6 1 91.55 674 TRP B C 1
ATOM 13111 O O . TRP B 1 674 ? 0.008 -9.061 -34.831 1 91.55 674 TRP B O 1
ATOM 13121 N N . GLU B 1 675 ? -0.003 -10.055 -32.713 1 92.7 675 GLU B N 1
ATOM 13122 C CA . GLU B 1 675 ? -0.365 -11.357 -33.267 1 92.7 675 GLU B CA 1
ATOM 13123 C C . GLU B 1 675 ? -1.872 -11.463 -33.487 1 92.7 675 GLU B C 1
ATOM 13125 O O . GLU B 1 675 ? -2.659 -10.985 -32.667 1 92.7 675 GLU B O 1
ATOM 13130 N N . SER B 1 676 ? -2.234 -12.006 -34.539 1 92.04 676 SER B N 1
ATOM 13131 C CA . SER B 1 676 ? -3.655 -12.109 -34.851 1 92.04 676 SER B CA 1
ATOM 13132 C C . SER B 1 676 ? -4.126 -13.559 -34.818 1 92.04 676 SER B C 1
ATOM 13134 O O . SER B 1 676 ? -3.596 -14.405 -35.541 1 92.04 676 SER B O 1
ATOM 13136 N N . LYS B 1 677 ? -5.092 -13.823 -34.082 1 93.72 677 LYS B N 1
ATOM 13137 C CA . LYS B 1 677 ? -5.637 -15.169 -33.931 1 93.72 677 LYS B CA 1
ATOM 13138 C C . LYS B 1 677 ? -7.067 -15.246 -34.46 1 93.72 677 LYS B C 1
ATOM 13140 O O . LYS B 1 677 ? -7.919 -14.44 -34.08 1 93.72 677 LYS B O 1
ATOM 13145 N N . ALA B 1 678 ? -7.338 -16.146 -35.355 1 95.02 678 ALA B N 1
ATOM 13146 C CA . ALA B 1 678 ? -8.681 -16.475 -35.827 1 95.02 678 ALA B CA 1
ATOM 13147 C C . ALA B 1 678 ? -9.138 -17.825 -35.283 1 95.02 678 ALA B C 1
ATOM 13149 O O . ALA B 1 678 ? -8.408 -18.815 -35.367 1 95.02 678 ALA B O 1
ATOM 13150 N N . SER B 1 679 ? -10.304 -17.899 -34.731 1 94.86 679 SER B N 1
ATOM 13151 C CA . SER B 1 679 ? -10.769 -19.116 -34.072 1 94.86 679 SER B CA 1
ATOM 13152 C C . SER B 1 679 ? -12.143 -19.531 -34.586 1 94.86 679 SER B C 1
ATOM 13154 O O . SER B 1 679 ? -13.062 -18.712 -34.65 1 94.86 679 SER B O 1
ATOM 13156 N N . PHE B 1 680 ? -12.306 -20.757 -34.993 1 96.06 680 PHE B N 1
ATOM 13157 C CA . PHE B 1 680 ? -13.565 -21.406 -35.337 1 96.06 680 PHE B CA 1
ATOM 13158 C C . PHE B 1 680 ? -13.963 -22.416 -34.268 1 96.06 680 PHE B C 1
ATOM 13160 O O . PHE B 1 680 ? -13.124 -23.178 -33.782 1 96.06 680 PHE B O 1
ATOM 13167 N N . ASP B 1 681 ? -15.253 -22.428 -33.896 1 96.69 681 ASP B N 1
ATOM 13168 C CA . ASP B 1 681 ? -15.732 -23.347 -32.867 1 96.69 681 ASP B CA 1
ATOM 13169 C C . ASP B 1 681 ? -17.099 -23.919 -33.235 1 96.69 681 ASP B C 1
ATOM 13171 O O . ASP B 1 681 ? -17.977 -23.19 -33.703 1 96.69 681 ASP B O 1
ATOM 13175 N N . LEU B 1 682 ? -17.233 -25.205 -33.085 1 96.86 682 LEU B N 1
ATOM 13176 C CA . LEU B 1 682 ? -18.491 -25.933 -33.207 1 96.86 682 LEU B CA 1
ATOM 13177 C C . LEU B 1 682 ? -18.797 -26.708 -31.93 1 96.86 682 LEU B C 1
ATOM 13179 O O . LEU B 1 682 ? -17.974 -27.503 -31.47 1 96.86 682 LEU B O 1
ATOM 13183 N N . GLY B 1 683 ? -19.947 -26.42 -31.349 1 96.02 683 GLY B N 1
ATOM 13184 C CA . GLY B 1 683 ? -20.27 -27.044 -30.076 1 96.02 683 GLY B CA 1
ATOM 13185 C C . GLY B 1 683 ? -21.651 -27.672 -30.053 1 96.02 683 GLY B C 1
ATOM 13186 O O . GLY B 1 683 ? -22.573 -27.18 -30.707 1 96.02 683 GLY B O 1
ATOM 13187 N N . LEU B 1 684 ? -21.796 -28.729 -29.312 1 96.67 684 LEU B N 1
ATOM 13188 C CA . LEU B 1 684 ? -23.056 -29.413 -29.047 1 96.67 684 LEU B CA 1
ATOM 13189 C C . LEU B 1 684 ? -23.288 -29.562 -27.547 1 96.67 684 LEU B C 1
ATOM 13191 O O . LEU B 1 684 ? -22.482 -30.18 -26.848 1 96.67 684 LEU B O 1
ATOM 13195 N N . ASP B 1 685 ? -24.291 -28.949 -27.075 1 95.49 685 ASP B N 1
ATOM 13196 C CA . ASP B 1 685 ? -24.711 -29.087 -25.684 1 95.49 685 ASP B CA 1
ATOM 13197 C C . ASP B 1 685 ? -25.96 -29.958 -25.57 1 95.49 685 ASP B C 1
ATOM 13199 O O . ASP B 1 685 ? -26.895 -29.819 -26.361 1 95.49 685 ASP B O 1
ATOM 13203 N N . PHE B 1 686 ? -25.978 -30.83 -24.559 1 94.94 686 PHE B N 1
ATOM 13204 C CA . PHE B 1 686 ? -27.166 -31.66 -24.403 1 94.94 686 PHE B CA 1
ATOM 13205 C C . PHE B 1 686 ? -27.432 -31.954 -22.931 1 94.94 686 PHE B C 1
ATOM 13207 O O . PHE B 1 686 ? -26.5 -32.013 -22.126 1 94.94 686 PHE B O 1
ATOM 13214 N N . THR B 1 687 ? -28.581 -32.017 -22.528 1 94.11 687 THR B N 1
ATOM 13215 C CA . THR B 1 687 ? -29.105 -32.503 -21.256 1 94.11 687 THR B CA 1
ATOM 13216 C C . THR B 1 687 ? -30.178 -33.564 -21.484 1 94.11 687 THR B C 1
ATOM 13218 O O . THR B 1 687 ? -31.161 -33.32 -22.187 1 94.11 687 THR B O 1
ATOM 13221 N N . LEU B 1 688 ? -29.999 -34.735 -20.833 1 94.97 688 LEU B N 1
ATOM 13222 C CA . LEU B 1 688 ? -30.863 -35.872 -21.135 1 94.97 688 LEU B CA 1
ATOM 13223 C C . LEU B 1 688 ? -31.41 -36.494 -19.855 1 94.97 688 LEU B C 1
ATOM 13225 O O . LEU B 1 688 ? -30.861 -36.281 -18.772 1 94.97 688 LEU B O 1
ATOM 13229 N N . PHE B 1 689 ? -32.47 -37.263 -19.947 1 93.34 689 PHE B N 1
ATOM 13230 C CA . PHE B 1 689 ? -33.041 -38.155 -18.944 1 93.34 689 PHE B CA 1
ATOM 13231 C C . PHE B 1 689 ? -33.384 -37.391 -17.671 1 93.34 689 PHE B C 1
ATOM 13233 O O . PHE B 1 689 ? -32.934 -37.754 -16.583 1 93.34 689 PHE B O 1
ATOM 13240 N N . ASN B 1 690 ? -34.214 -36.364 -17.832 1 88.58 690 ASN B N 1
ATOM 13241 C CA . ASN B 1 690 ? -34.673 -35.51 -16.742 1 88.58 690 ASN B CA 1
ATOM 13242 C C . ASN B 1 690 ? -33.51 -34.792 -16.064 1 88.58 690 ASN B C 1
ATOM 13244 O O . ASN B 1 690 ? -33.386 -34.823 -14.838 1 88.58 690 ASN B O 1
ATOM 13248 N N . ARG B 1 691 ? -32.545 -34.407 -16.956 1 88.68 691 ARG B N 1
ATOM 13249 C CA . ARG B 1 691 ? -31.416 -33.559 -16.589 1 88.68 691 ARG B CA 1
ATOM 13250 C C . ARG B 1 691 ? -30.416 -34.322 -15.725 1 88.68 691 ARG B C 1
ATOM 13252 O O . ARG B 1 691 ? -29.686 -33.721 -14.935 1 88.68 691 ARG B O 1
ATOM 13259 N N . ARG B 1 692 ? -30.405 -35.659 -15.755 1 91.8 692 ARG B N 1
ATOM 13260 C CA . ARG B 1 692 ? -29.483 -36.488 -14.985 1 91.8 692 ARG B CA 1
ATOM 13261 C C . ARG B 1 692 ? -28.118 -36.563 -15.661 1 91.8 692 ARG B C 1
ATOM 13263 O O . ARG B 1 692 ? -27.108 -36.823 -15.004 1 91.8 692 ARG B O 1
ATOM 13270 N N . VAL B 1 693 ? -28.218 -36.438 -16.996 1 94.58 693 VAL B N 1
ATOM 13271 C CA . VAL B 1 693 ? -26.967 -36.485 -17.747 1 94.58 693 VAL B CA 1
ATOM 13272 C C . VAL B 1 693 ? -26.803 -35.202 -18.559 1 94.58 693 VAL B C 1
ATOM 13274 O O . VAL B 1 693 ? -27.714 -34.8 -19.287 1 94.58 693 VAL B O 1
ATOM 13277 N N . ASN B 1 694 ? -25.839 -34.562 -18.386 1 93.3 694 ASN B N 1
ATOM 13278 C CA . ASN B 1 694 ? -25.52 -33.378 -19.177 1 93.3 694 ASN B CA 1
ATOM 13279 C C . ASN B 1 694 ? -24.103 -33.445 -19.741 1 93.3 694 ASN B C 1
ATOM 13281 O O . ASN B 1 694 ? -23.214 -34.038 -19.128 1 93.3 694 ASN B O 1
ATOM 13285 N N . GLY B 1 695 ? -23.883 -32.904 -20.892 1 93.69 695 GLY B N 1
ATOM 13286 C CA . GLY B 1 695 ? -22.578 -32.951 -21.531 1 93.69 695 GLY B CA 1
ATOM 13287 C C . GLY B 1 695 ? -22.39 -31.877 -22.586 1 93.69 695 GLY B C 1
ATOM 13288 O O . GLY B 1 695 ? -23.349 -31.208 -22.975 1 93.69 695 GLY B O 1
ATOM 13289 N N . VAL B 1 696 ? -21.186 -31.633 -22.929 1 94.78 696 VAL B N 1
ATOM 13290 C CA . VAL B 1 696 ? -20.783 -30.69 -23.967 1 94.78 696 VAL B CA 1
ATOM 13291 C C . VAL B 1 696 ? -19.657 -31.292 -24.804 1 94.78 696 VAL B C 1
ATOM 13293 O O . VAL B 1 696 ? -18.738 -31.913 -24.265 1 94.78 696 VAL B O 1
ATOM 13296 N N . ILE B 1 697 ? -19.79 -31.205 -26.121 1 96.42 697 ILE B N 1
ATOM 13297 C CA . ILE B 1 697 ? -18.739 -31.581 -27.061 1 96.42 697 ILE B CA 1
ATOM 13298 C C . ILE B 1 697 ? -18.369 -30.381 -27.929 1 96.42 697 ILE B C 1
ATOM 13300 O O . ILE B 1 697 ? -19.245 -29.715 -28.485 1 96.42 697 ILE B O 1
ATOM 13304 N N . ASN B 1 698 ? -17.128 -30.107 -27.98 1 96.07 698 ASN B N 1
ATOM 13305 C CA . ASN B 1 698 ? -16.657 -28.97 -28.764 1 96.07 698 ASN B CA 1
ATOM 13306 C C . ASN B 1 698 ? -15.531 -29.371 -29.713 1 96.07 698 ASN B C 1
ATOM 13308 O O . ASN B 1 698 ? -14.653 -30.153 -29.345 1 96.07 698 ASN B O 1
ATOM 13312 N N . TYR B 1 699 ? -15.657 -28.943 -30.888 1 96.71 699 TYR B N 1
ATOM 13313 C CA . TYR B 1 699 ? -14.556 -28.975 -31.845 1 96.71 699 TYR B CA 1
ATOM 13314 C C . TYR B 1 699 ? -14.066 -27.567 -32.159 1 96.71 699 TYR B C 1
ATOM 13316 O O . TYR B 1 699 ? -14.869 -26.644 -32.317 1 96.71 699 TYR B O 1
ATOM 13324 N N . PHE B 1 700 ? -12.759 -27.341 -32.171 1 95.73 700 PHE B N 1
ATOM 13325 C CA . PHE B 1 700 ? -12.264 -26.006 -32.487 1 95.73 700 PHE B CA 1
ATOM 13326 C C . PHE B 1 700 ? -11.047 -26.083 -33.401 1 95.73 700 PHE B C 1
ATOM 13328 O O . PHE B 1 700 ? -10.379 -27.117 -33.468 1 95.73 700 PHE B O 1
ATOM 13335 N N . ASN B 1 701 ? -10.802 -25.004 -34.098 1 96.46 701 ASN B N 1
ATOM 13336 C CA . ASN B 1 701 ? -9.634 -24.75 -34.935 1 96.46 701 ASN B CA 1
ATOM 13337 C C . ASN B 1 701 ? -9.206 -23.287 -34.871 1 96.46 701 ASN B C 1
ATOM 13339 O O . ASN B 1 701 ? -9.974 -22.395 -35.235 1 96.46 701 ASN B O 1
ATOM 13343 N N . THR B 1 702 ? -8.035 -23.096 -34.387 1 94.96 702 THR B N 1
ATOM 13344 C CA . THR B 1 702 ? -7.513 -21.738 -34.271 1 94.96 702 THR B CA 1
ATOM 13345 C C . THR B 1 702 ? -6.269 -21.562 -35.137 1 94.96 702 THR B C 1
ATOM 13347 O O . THR B 1 702 ? -5.45 -22.476 -35.25 1 94.96 702 THR B O 1
ATOM 13350 N N . LYS B 1 703 ? -6.163 -20.403 -35.766 1 95.41 703 LYS B N 1
ATOM 13351 C CA . LYS B 1 703 ? -4.999 -20.016 -36.558 1 95.41 703 LYS B CA 1
ATOM 13352 C C . LYS B 1 703 ? -4.431 -18.682 -36.084 1 95.41 703 LYS B C 1
ATOM 13354 O O . LYS B 1 703 ? -5.14 -17.674 -36.056 1 95.41 703 LYS B O 1
ATOM 13359 N N . THR B 1 704 ? -3.216 -18.695 -35.713 1 94.03 704 THR B N 1
ATOM 13360 C CA . THR B 1 704 ? -2.533 -17.479 -35.285 1 94.03 704 THR B CA 1
ATOM 13361 C C . THR B 1 704 ? -1.486 -17.057 -36.313 1 94.03 704 THR B C 1
ATOM 13363 O O . THR B 1 704 ? -0.605 -17.842 -36.667 1 94.03 704 THR B O 1
ATOM 13366 N N . LYS B 1 705 ? -1.639 -15.836 -36.75 1 93.85 705 LYS B N 1
ATOM 13367 C CA . LYS B 1 705 ? -0.7 -15.297 -37.73 1 93.85 705 LYS B CA 1
ATOM 13368 C C . LYS B 1 705 ? 0.087 -14.126 -37.15 1 93.85 705 LYS B C 1
ATOM 13370 O O . LYS B 1 705 ? -0.226 -13.638 -36.062 1 93.85 705 LYS B O 1
ATOM 13375 N N . ASP B 1 706 ? 1.15 -13.679 -37.872 1 91.77 706 ASP B N 1
ATOM 13376 C CA . ASP B 1 706 ? 1.999 -12.546 -37.515 1 91.77 706 ASP B CA 1
ATOM 13377 C C . ASP B 1 706 ? 2.633 -12.747 -36.14 1 91.77 706 ASP B C 1
ATOM 13379 O O . ASP B 1 706 ? 2.59 -11.851 -35.295 1 91.77 706 ASP B O 1
ATOM 13383 N N . LEU B 1 707 ? 3.092 -13.961 -35.974 1 90.89 707 LEU B N 1
ATOM 13384 C CA . LEU B 1 707 ? 3.738 -14.263 -34.701 1 90.89 707 LEU B CA 1
ATOM 13385 C C . LEU B 1 707 ? 4.932 -13.343 -34.466 1 90.89 707 LEU B C 1
ATOM 13387 O O . LEU B 1 707 ? 5.641 -12.987 -35.41 1 90.89 707 LEU B O 1
ATOM 13391 N N . ILE B 1 708 ? 5.153 -12.966 -33.274 1 87.46 708 ILE B N 1
ATOM 13392 C CA . ILE B 1 708 ? 6.265 -12.091 -32.919 1 87.46 708 ILE B CA 1
ATOM 13393 C C . ILE B 1 708 ? 7.513 -12.928 -32.645 1 87.46 708 ILE B C 1
ATOM 13395 O O . ILE B 1 708 ? 7.496 -13.817 -31.79 1 87.46 708 ILE B O 1
ATOM 13399 N N . PHE B 1 709 ? 8.532 -12.734 -33.387 1 82.21 709 PHE B N 1
ATOM 13400 C CA . PHE B 1 709 ? 9.818 -13.4 -33.22 1 82.21 709 PHE B CA 1
ATOM 13401 C C . PHE B 1 709 ? 10.947 -12.381 -33.124 1 82.21 709 PHE B C 1
ATOM 13403 O O . PHE B 1 709 ? 10.805 -11.244 -33.58 1 82.21 709 PHE B O 1
ATOM 13410 N N . GLN B 1 710 ? 11.916 -12.872 -32.482 1 80.18 710 GLN B N 1
ATOM 13411 C CA . GLN B 1 710 ? 13.139 -12.077 -32.493 1 80.18 710 GLN B CA 1
ATOM 13412 C C . GLN B 1 710 ? 13.997 -12.403 -33.712 1 80.18 710 GLN B C 1
ATOM 13414 O O . GLN B 1 710 ? 14.374 -13.558 -33.922 1 80.18 710 GLN B O 1
ATOM 13419 N N . GLU B 1 711 ? 14.2 -11.438 -34.579 1 78.77 711 GLU B N 1
ATOM 13420 C CA . GLU B 1 711 ? 15.094 -11.572 -35.726 1 78.77 711 GLU B CA 1
ATOM 13421 C C . GLU B 1 711 ? 16.516 -11.149 -35.369 1 78.77 711 GLU B C 1
ATOM 13423 O O . GLU B 1 711 ? 16.735 -10.039 -34.882 1 78.77 711 GLU B O 1
ATOM 13428 N N . ASN B 1 712 ? 17.479 -12.211 -35.48 1 76.85 712 ASN B N 1
ATOM 13429 C CA . ASN B 1 712 ? 18.877 -11.864 -35.244 1 76.85 712 ASN B CA 1
ATOM 13430 C C . ASN B 1 712 ? 19.449 -11.033 -36.389 1 76.85 712 ASN B C 1
ATOM 13432 O O . ASN B 1 712 ? 19.231 -11.349 -37.56 1 76.85 712 ASN B O 1
ATOM 13436 N N . LEU B 1 713 ? 19.951 -9.889 -36.05 1 82.53 713 LEU B N 1
ATOM 13437 C CA . LEU B 1 713 ? 20.545 -8.99 -37.035 1 82.53 713 LEU B CA 1
ATOM 13438 C C . LEU B 1 713 ? 22.056 -9.18 -37.102 1 82.53 713 LEU B C 1
ATOM 13440 O O . LEU B 1 713 ? 22.652 -9.776 -36.202 1 82.53 713 LEU B O 1
ATOM 13444 N N . ALA B 1 714 ? 22.649 -8.624 -38.192 1 80.15 714 ALA B N 1
ATOM 13445 C CA . ALA B 1 714 ? 24.101 -8.672 -38.335 1 80.15 714 ALA B CA 1
ATOM 13446 C C . ALA B 1 714 ? 24.788 -7.871 -37.233 1 80.15 714 ALA B C 1
ATOM 13448 O O . ALA B 1 714 ? 24.282 -6.829 -36.807 1 80.15 714 ALA B O 1
ATOM 13449 N N . GLN B 1 715 ? 25.809 -8.342 -36.724 1 77.71 715 GLN B N 1
ATOM 13450 C CA . GLN B 1 715 ? 26.571 -7.679 -35.672 1 77.71 715 GLN B CA 1
ATOM 13451 C C . GLN B 1 715 ? 26.986 -6.273 -36.096 1 77.71 715 GLN B C 1
ATOM 13453 O O . GLN B 1 715 ? 27.202 -5.402 -35.25 1 77.71 715 GLN B O 1
ATOM 13458 N N . SER B 1 716 ? 27.044 -6.081 -37.418 1 76.67 716 SER B N 1
ATOM 13459 C CA . SER B 1 716 ? 27.47 -4.796 -37.962 1 76.67 716 SER B CA 1
ATOM 13460 C C . SER B 1 716 ? 26.403 -3.727 -37.753 1 76.67 716 SER B C 1
ATOM 13462 O O . SER B 1 716 ? 26.656 -2.539 -37.967 1 76.67 716 SER B O 1
ATOM 13464 N N . THR B 1 717 ? 25.282 -4.159 -37.194 1 72.58 717 THR B N 1
ATOM 13465 C CA . THR B 1 717 ? 24.2 -3.202 -36.988 1 72.58 717 THR B CA 1
ATOM 13466 C C . THR B 1 717 ? 24.499 -2.297 -35.796 1 72.58 717 THR B C 1
ATOM 13468 O O . THR B 1 717 ? 23.868 -1.251 -35.63 1 72.58 717 THR B O 1
ATOM 13471 N N . GLY B 1 718 ? 25.58 -2.547 -34.971 1 67.88 718 GLY B N 1
ATOM 13472 C CA . GLY B 1 718 ? 26.07 -1.653 -33.934 1 67.88 718 GLY B CA 1
ATOM 13473 C C . GLY B 1 718 ? 25.337 -1.811 -32.615 1 67.88 718 GLY B C 1
ATOM 13474 O O . GLY B 1 718 ? 25.675 -1.153 -31.629 1 67.88 718 GLY B O 1
ATOM 13475 N N . ALA B 1 719 ? 24.213 -2.395 -32.533 1 64.41 719 ALA B N 1
ATOM 13476 C CA . ALA B 1 719 ? 23.583 -2.597 -31.231 1 64.41 719 ALA B CA 1
ATOM 13477 C C . ALA B 1 719 ? 24.376 -3.591 -30.387 1 64.41 719 ALA B C 1
ATOM 13479 O O . ALA B 1 719 ? 25.012 -4.501 -30.923 1 64.41 719 ALA B O 1
ATOM 13480 N N . ALA B 1 720 ? 24.557 -3.306 -29.065 1 64.27 720 ALA B N 1
ATOM 13481 C CA . ALA B 1 720 ? 25.385 -4.095 -28.157 1 64.27 720 ALA B CA 1
ATOM 13482 C C . ALA B 1 720 ? 24.924 -5.549 -28.118 1 64.27 720 ALA B C 1
ATOM 13484 O O . ALA B 1 720 ? 23.73 -5.832 -28.248 1 64.27 720 ALA B O 1
ATOM 13485 N N . GLY B 1 721 ? 25.976 -6.467 -27.891 1 64.79 721 GLY B N 1
ATOM 13486 C CA . GLY B 1 721 ? 25.758 -7.9 -27.764 1 64.79 721 GLY B CA 1
ATOM 13487 C C . GLY B 1 721 ? 25.293 -8.55 -29.053 1 64.79 721 GLY B C 1
ATOM 13488 O O . GLY B 1 721 ? 25.919 -8.379 -30.101 1 64.79 721 GLY B O 1
ATOM 13489 N N . ASN B 1 722 ? 24.161 -9.261 -29.165 1 67.45 722 ASN B N 1
ATOM 13490 C CA . ASN B 1 722 ? 23.531 -9.856 -30.339 1 67.45 722 ASN B CA 1
ATOM 13491 C C . ASN B 1 722 ? 22.311 -9.056 -30.786 1 67.45 722 ASN B C 1
ATOM 13493 O O . ASN B 1 722 ? 21.194 -9.313 -30.332 1 67.45 722 ASN B O 1
ATOM 13497 N N . PRO B 1 723 ? 22.624 -8.023 -31.667 1 79.25 723 PRO B N 1
ATOM 13498 C CA . PRO B 1 723 ? 21.52 -7.148 -32.071 1 79.25 723 PRO B CA 1
ATOM 13499 C C . PRO B 1 723 ? 20.332 -7.921 -32.639 1 79.25 723 PRO B C 1
ATOM 13501 O O . PRO B 1 723 ? 20.517 -8.864 -33.413 1 79.25 723 PRO B O 1
ATOM 13504 N N . SER B 1 724 ? 19.221 -7.722 -32.095 1 79.33 724 SER B N 1
ATOM 13505 C CA . SER B 1 724 ? 17.981 -8.352 -32.536 1 79.33 724 SER B CA 1
ATOM 13506 C C . SER B 1 724 ? 16.818 -7.366 -32.501 1 79.33 724 SER B C 1
ATOM 13508 O O . SER B 1 724 ? 16.93 -6.285 -31.918 1 79.33 724 SER B O 1
ATOM 13510 N N . ARG B 1 725 ? 15.879 -7.587 -33.343 1 84.79 725 ARG B N 1
ATOM 13511 C CA . ARG B 1 725 ? 14.641 -6.816 -33.302 1 84.79 725 ARG B CA 1
ATOM 13512 C C . ARG B 1 725 ? 13.423 -7.731 -33.363 1 84.79 725 ARG B C 1
ATOM 13514 O O . ARG B 1 725 ? 13.483 -8.814 -33.95 1 84.79 725 ARG B O 1
ATOM 13521 N N . PHE B 1 726 ? 12.374 -7.308 -32.795 1 87.11 726 PHE B N 1
ATOM 13522 C CA . PHE B 1 726 ? 11.133 -8.071 -32.865 1 87.11 726 PHE B CA 1
ATOM 13523 C C . PHE B 1 726 ? 10.384 -7.769 -34.157 1 87.11 726 PHE B C 1
ATOM 13525 O O . PHE B 1 726 ? 10.288 -6.612 -34.569 1 87.11 726 PHE B O 1
ATOM 13532 N N . VAL B 1 727 ? 9.982 -8.807 -34.833 1 87.91 727 VAL B N 1
ATOM 13533 C CA . VAL B 1 727 ? 9.233 -8.703 -36.081 1 87.91 727 VAL B CA 1
ATOM 13534 C C . VAL B 1 727 ? 8.054 -9.673 -36.058 1 87.91 727 VAL B C 1
ATOM 13536 O O . VAL B 1 727 ? 8.054 -10.641 -35.295 1 87.91 727 VAL B O 1
ATOM 13539 N N . ASN B 1 728 ? 7.041 -9.385 -36.851 1 90.27 728 ASN B N 1
ATOM 13540 C CA . ASN B 1 728 ? 5.909 -10.289 -37.024 1 90.27 728 ASN B CA 1
ATOM 13541 C C . ASN B 1 728 ? 6.137 -11.257 -38.182 1 90.27 728 ASN B C 1
ATOM 13543 O O . ASN B 1 728 ? 6.005 -10.879 -39.347 1 90.27 728 ASN B O 1
ATOM 13547 N N . LEU B 1 729 ? 6.521 -12.572 -37.757 1 85.73 729 LEU B N 1
ATOM 13548 C CA . LEU B 1 729 ? 6.817 -13.577 -38.772 1 85.73 729 LEU B CA 1
ATOM 13549 C C . LEU B 1 729 ? 6.416 -14.968 -38.293 1 85.73 729 LEU B C 1
ATOM 13551 O O . LEU B 1 729 ? 6.625 -15.312 -37.127 1 85.73 729 LEU B O 1
ATOM 13555 N N . GLY B 1 730 ? 5.461 -15.683 -39.029 1 88.3 730 GLY B N 1
ATOM 13556 C CA . GLY B 1 730 ? 5.14 -17.07 -38.73 1 88.3 730 GLY B CA 1
ATOM 13557 C C . GLY B 1 730 ? 3.656 -17.308 -38.522 1 88.3 730 GLY B C 1
ATOM 13558 O O . GLY B 1 730 ? 2.878 -16.357 -38.421 1 88.3 730 GLY B O 1
ATOM 13559 N N . LYS B 1 731 ? 3.337 -18.532 -38.499 1 93.9 731 LYS B N 1
ATOM 13560 C CA . LYS B 1 731 ? 1.955 -18.974 -38.335 1 93.9 731 LYS B CA 1
ATOM 13561 C C . LYS B 1 731 ? 1.889 -20.308 -37.597 1 93.9 731 LYS B C 1
ATOM 13563 O O . LYS B 1 731 ? 2.728 -21.185 -37.813 1 93.9 731 LYS B O 1
ATOM 13568 N N . ILE B 1 732 ? 0.907 -20.42 -36.673 1 94.65 732 ILE B N 1
ATOM 13569 C CA . ILE B 1 732 ? 0.631 -21.684 -35.999 1 94.65 732 ILE B CA 1
ATOM 13570 C C . ILE B 1 732 ? -0.87 -21.964 -36.022 1 94.65 732 ILE B C 1
ATOM 13572 O O . ILE B 1 732 ? -1.677 -21.044 -36.168 1 94.65 732 ILE B O 1
ATOM 13576 N N . SER B 1 733 ? -1.198 -23.217 -35.849 1 95.91 733 SER B N 1
ATOM 13577 C CA . SER B 1 733 ? -2.598 -23.625 -35.784 1 95.91 733 SER B CA 1
ATOM 13578 C C . SER B 1 733 ? -2.827 -24.636 -34.665 1 95.91 733 SER B C 1
ATOM 13580 O O . SER B 1 733 ? -1.989 -25.508 -34.428 1 95.91 733 SER B O 1
ATOM 13582 N N . SER B 1 734 ? -3.871 -24.506 -33.94 1 95.28 734 SER B N 1
ATOM 13583 C CA . SER B 1 734 ? -4.29 -25.438 -32.898 1 95.28 734 SER B CA 1
ATOM 13584 C C . SER B 1 734 ? -5.671 -26.014 -33.194 1 95.28 734 SER B C 1
ATOM 13586 O O . SER B 1 734 ? -6.614 -25.269 -33.47 1 95.28 734 SER B O 1
ATOM 13588 N N . THR B 1 735 ? -5.765 -27.274 -33.176 1 96.06 735 THR B N 1
ATOM 13589 C CA . THR B 1 735 ? -7.032 -27.972 -33.361 1 96.06 735 THR B CA 1
ATOM 13590 C C . THR B 1 735 ? -7.302 -28.921 -32.197 1 96.06 735 THR B C 1
ATOM 13592 O O . THR B 1 735 ? -6.368 -29.462 -31.601 1 96.06 735 THR B O 1
ATOM 13595 N N . GLY B 1 736 ? -8.593 -29.085 -31.882 1 96.12 736 GLY B N 1
ATOM 13596 C CA . GLY B 1 736 ? -8.842 -29.969 -30.754 1 96.12 736 GLY B CA 1
ATOM 13597 C C . GLY B 1 736 ? -10.295 -30.389 -30.634 1 96.12 736 GLY B C 1
ATOM 13598 O O . GLY B 1 736 ? -11.157 -29.869 -31.345 1 96.12 736 GLY B O 1
ATOM 13599 N N . LEU B 1 737 ? -10.521 -31.407 -29.921 1 97.42 737 LEU B N 1
ATOM 13600 C CA . LEU B 1 737 ? -11.814 -31.938 -29.504 1 97.42 737 LEU B CA 1
ATOM 13601 C C . LEU B 1 737 ? -11.916 -31.989 -27.983 1 97.42 737 LEU B C 1
ATOM 13603 O O . LEU B 1 737 ? -11 -32.472 -27.312 1 97.42 737 LEU B O 1
ATOM 13607 N N . GLU B 1 738 ? -12.981 -31.452 -27.502 1 96.71 738 GLU B N 1
ATOM 13608 C CA . GLU B 1 738 ? -13.248 -31.433 -26.067 1 96.71 738 GLU B CA 1
ATOM 13609 C C . GLU B 1 738 ? -14.596 -32.073 -25.748 1 96.71 738 GLU B C 1
ATOM 13611 O O . GLU B 1 738 ? -15.564 -31.897 -26.49 1 96.71 738 GLU B O 1
ATOM 13616 N N . ALA B 1 739 ? -14.593 -32.767 -24.651 1 96.51 739 ALA B N 1
ATOM 13617 C CA . ALA B 1 739 ? -15.846 -33.36 -24.19 1 96.51 739 ALA B CA 1
ATOM 13618 C C . ALA B 1 739 ? -15.944 -33.319 -22.668 1 96.51 739 ALA B C 1
ATOM 13620 O O . ALA B 1 739 ? -14.948 -33.523 -21.969 1 96.51 739 ALA B O 1
ATOM 13621 N N . GLU B 1 740 ? -17.024 -32.976 -22.215 1 95.9 740 GLU B N 1
ATOM 13622 C CA . GLU B 1 740 ? -17.369 -33.019 -20.797 1 95.9 740 GLU B CA 1
ATOM 13623 C C . GLU B 1 740 ? -18.681 -33.765 -20.57 1 95.9 740 GLU B C 1
ATOM 13625 O O . GLU B 1 740 ? -19.63 -33.61 -21.341 1 95.9 740 GLU B O 1
ATOM 13630 N N . LEU B 1 741 ? -18.703 -34.634 -19.589 1 95.55 741 LEU B N 1
ATOM 13631 C CA . LEU B 1 741 ? -19.889 -35.41 -19.244 1 95.55 741 LEU B CA 1
ATOM 13632 C C . LEU B 1 741 ? -20.096 -35.443 -17.733 1 95.55 741 LEU B C 1
ATOM 13634 O O . LEU B 1 741 ? -19.147 -35.665 -16.977 1 95.55 741 LEU B O 1
ATOM 13638 N N . ASN B 1 742 ? -21.198 -35.125 -17.303 1 93.79 742 ASN B N 1
ATOM 13639 C CA . ASN B 1 742 ? -21.614 -35.206 -15.906 1 93.79 742 ASN B CA 1
ATOM 13640 C C . ASN B 1 742 ? -22.915 -35.988 -15.753 1 93.79 742 ASN B C 1
ATOM 13642 O O . ASN B 1 742 ? -23.852 -35.802 -16.532 1 93.79 742 ASN B O 1
ATOM 13646 N N . GLY B 1 743 ? -22.989 -36.91 -14.72 1 94.46 743 GLY B N 1
ATOM 13647 C CA . GLY B 1 743 ? -24.18 -37.726 -14.553 1 94.46 743 GLY B CA 1
ATOM 13648 C C . GLY B 1 743 ? -24.499 -38.028 -13.101 1 94.46 743 GLY B C 1
ATOM 13649 O O . GLY B 1 743 ? -23.598 -38.307 -12.308 1 94.46 743 GLY B O 1
ATOM 13650 N N . ASP B 1 744 ? -25.755 -37.853 -12.778 1 94.02 744 ASP B N 1
ATOM 13651 C CA . ASP B 1 744 ? -26.254 -38.377 -11.511 1 94.02 744 ASP B CA 1
ATOM 13652 C C . ASP B 1 744 ? -26.632 -39.851 -11.637 1 94.02 744 ASP B C 1
ATOM 13654 O O . ASP B 1 744 ? -27.744 -40.178 -12.056 1 94.02 744 ASP B O 1
ATOM 13658 N N . LEU B 1 745 ? -25.77 -40.719 -11.277 1 94.04 745 LEU B N 1
ATOM 13659 C CA . LEU B 1 745 ? -25.999 -42.153 -11.423 1 94.04 745 LEU B CA 1
ATOM 13660 C C . LEU B 1 745 ? -27.108 -42.624 -10.489 1 94.04 745 LEU B C 1
ATOM 13662 O O . LEU B 1 745 ? -27.887 -43.512 -10.841 1 94.04 745 LEU B O 1
ATOM 13666 N N . ILE B 1 746 ? -26.991 -42.172 -9.176 1 92.78 746 ILE B N 1
ATOM 13667 C CA . ILE B 1 746 ? -28.022 -42.439 -8.179 1 92.78 746 ILE B CA 1
ATOM 13668 C C . ILE B 1 746 ? -28.452 -41.131 -7.519 1 92.78 746 ILE B C 1
ATOM 13670 O O . ILE B 1 746 ? -27.609 -40.327 -7.112 1 92.78 746 ILE B O 1
ATOM 13674 N N . LYS B 1 747 ? -29.627 -40.823 -7.532 1 90.72 747 LYS B N 1
ATOM 13675 C CA . LYS B 1 747 ? -30.172 -39.646 -6.861 1 90.72 747 LYS B CA 1
ATOM 13676 C C . LYS B 1 747 ? -31.462 -39.985 -6.118 1 90.72 747 LYS B C 1
ATOM 13678 O O . LYS B 1 747 ? -32.539 -40.015 -6.716 1 90.72 747 LYS B O 1
ATOM 13683 N N . ASN B 1 748 ? -31.376 -40.227 -4.898 1 87.18 748 ASN B N 1
ATOM 13684 C CA . ASN B 1 748 ? -32.535 -40.432 -4.036 1 87.18 748 ASN B CA 1
ATOM 13685 C C . ASN B 1 748 ? -32.463 -39.562 -2.784 1 87.18 748 ASN B C 1
ATOM 13687 O O . ASN B 1 748 ? -31.534 -38.768 -2.627 1 87.18 748 ASN B O 1
ATOM 13691 N N . GLU B 1 749 ? -33.452 -39.611 -1.993 1 81.13 749 GLU B N 1
ATOM 13692 C CA . GLU B 1 749 ? -33.558 -38.732 -0.832 1 81.13 749 GLU B CA 1
ATOM 13693 C C . GLU B 1 749 ? -32.391 -38.941 0.128 1 81.13 749 GLU B C 1
ATOM 13695 O O . GLU B 1 749 ? -31.907 -37.988 0.743 1 81.13 749 GLU B O 1
ATOM 13700 N N . ASN B 1 750 ? -31.824 -40.096 0.221 1 86.11 750 ASN B N 1
ATOM 13701 C CA . ASN B 1 750 ? -30.813 -40.389 1.231 1 86.11 750 ASN B CA 1
ATOM 13702 C C . ASN B 1 750 ? -29.436 -40.586 0.605 1 86.11 750 ASN B C 1
ATOM 13704 O O . ASN B 1 750 ? -28.42 -40.547 1.303 1 86.11 750 ASN B O 1
ATOM 13708 N N . PHE B 1 751 ? -29.389 -40.947 -0.672 1 91.96 751 PHE B N 1
ATOM 13709 C CA . PHE B 1 751 ? -28.118 -41.271 -1.309 1 91.96 751 PHE B CA 1
ATOM 13710 C C . PHE B 1 751 ? -28.019 -40.616 -2.682 1 91.96 751 PHE B C 1
ATOM 13712 O O . PHE B 1 751 ? -28.897 -40.798 -3.527 1 91.96 751 PHE B O 1
ATOM 13719 N N . THR B 1 752 ? -27.036 -39.803 -2.882 1 93.29 752 THR B N 1
ATOM 13720 C CA . THR B 1 752 ? -26.75 -39.206 -4.182 1 93.29 752 THR B CA 1
ATOM 13721 C C . THR B 1 752 ? -25.34 -39.563 -4.643 1 93.29 752 THR B C 1
ATOM 13723 O O . THR B 1 752 ? -24.404 -39.578 -3.84 1 93.29 752 THR B O 1
ATOM 13726 N N . TRP B 1 753 ? -25.174 -40.05 -5.864 1 95.63 753 TRP B N 1
ATOM 13727 C CA . TRP B 1 753 ? -23.892 -40.356 -6.49 1 95.63 753 TRP B CA 1
ATOM 13728 C C . TRP B 1 753 ? -23.756 -39.64 -7.829 1 95.63 753 TRP B C 1
ATOM 13730 O O . TRP B 1 753 ? -24.464 -39.961 -8.786 1 95.63 753 TRP B O 1
ATOM 13740 N N . ASN B 1 754 ? -22.927 -38.637 -7.872 1 94.62 754 ASN B N 1
ATOM 13741 C CA . ASN B 1 754 ? -22.63 -37.889 -9.089 1 94.62 754 ASN B CA 1
ATOM 13742 C C . ASN B 1 754 ? -21.259 -38.254 -9.652 1 94.62 754 ASN B C 1
ATOM 13744 O O . ASN B 1 754 ? -20.283 -38.349 -8.906 1 94.62 754 ASN B O 1
ATOM 13748 N N . LEU B 1 755 ? -21.184 -38.55 -10.933 1 95.43 755 LEU B N 1
ATOM 13749 C CA . LEU B 1 755 ? -19.945 -38.853 -11.64 1 95.43 755 LEU B CA 1
ATOM 13750 C C . LEU B 1 755 ? -19.721 -37.874 -12.788 1 95.43 755 LEU B C 1
ATOM 13752 O O . LEU B 1 755 ? -20.632 -37.619 -13.579 1 95.43 755 LEU B O 1
ATOM 13756 N N . GLY B 1 756 ? -18.571 -37.233 -12.788 1 94.04 756 GLY B N 1
ATOM 13757 C CA . GLY B 1 756 ? -18.193 -36.328 -13.862 1 94.04 756 GLY B CA 1
ATOM 13758 C C . GLY B 1 756 ? -16.859 -36.676 -14.494 1 94.04 756 GLY B C 1
ATOM 13759 O O . GLY B 1 756 ? -15.955 -37.171 -13.816 1 94.04 756 GLY B O 1
ATOM 13760 N N . ALA B 1 757 ? -16.767 -36.403 -15.796 1 95.62 757 ALA B N 1
ATOM 13761 C CA . ALA B 1 757 ? -15.525 -36.638 -16.529 1 95.62 757 ALA B CA 1
ATOM 13762 C C . ALA B 1 757 ? -15.338 -35.605 -17.636 1 95.62 757 ALA B C 1
ATOM 13764 O O . ALA B 1 757 ? -16.315 -35.081 -18.177 1 95.62 757 ALA B O 1
ATOM 13765 N N . ASN B 1 758 ? -14.164 -35.264 -17.915 1 95.38 758 ASN B N 1
ATOM 13766 C CA . ASN B 1 758 ? -13.836 -34.443 -19.076 1 95.38 758 ASN B CA 1
ATOM 13767 C C . ASN B 1 758 ? -12.553 -34.916 -19.752 1 95.38 758 ASN B C 1
ATOM 13769 O O . ASN B 1 758 ? -11.731 -35.591 -19.131 1 95.38 758 ASN B O 1
ATOM 13773 N N . ILE B 1 759 ? -12.41 -34.631 -21.002 1 96.83 759 ILE B N 1
ATOM 13774 C CA . ILE B 1 759 ? -11.247 -35.015 -21.794 1 96.83 759 ILE B CA 1
ATOM 13775 C C . ILE B 1 759 ? -11.035 -34.008 -22.922 1 96.83 759 ILE B C 1
ATOM 13777 O O . ILE B 1 759 ? -11.997 -33.43 -23.435 1 96.83 759 ILE B O 1
ATOM 13781 N N . ALA B 1 760 ? -9.848 -33.723 -23.234 1 96.65 760 ALA B N 1
ATOM 13782 C CA . ALA B 1 760 ? -9.526 -32.8 -24.319 1 96.65 760 ALA B CA 1
ATOM 13783 C C . ALA B 1 760 ? -8.362 -33.322 -25.156 1 96.65 760 ALA B C 1
ATOM 13785 O O . ALA B 1 760 ? -7.372 -33.818 -24.612 1 96.65 760 ALA B O 1
ATOM 13786 N N . PHE B 1 761 ? -8.544 -33.286 -26.419 1 97.38 761 PHE B N 1
ATOM 13787 C CA . PHE B 1 761 ? -7.513 -33.554 -27.415 1 97.38 761 PHE B CA 1
ATOM 13788 C C . PHE B 1 761 ? -7.099 -32.271 -28.124 1 97.38 761 PHE B C 1
ATOM 13790 O O . PHE B 1 761 ? -7.908 -31.647 -28.814 1 97.38 761 PHE B O 1
ATOM 13797 N N . VAL B 1 762 ? -5.903 -31.823 -27.893 1 95.93 762 VAL B N 1
ATOM 13798 C CA . VAL B 1 762 ? -5.46 -30.571 -28.498 1 95.93 762 VAL B CA 1
ATOM 13799 C C . VAL B 1 762 ? -4.111 -30.777 -29.183 1 95.93 762 VAL B C 1
ATOM 13801 O O . VAL B 1 762 ? -3.202 -31.381 -28.608 1 95.93 762 VAL B O 1
ATOM 13804 N N . ARG B 1 763 ? -3.966 -30.308 -30.345 1 95.81 763 ARG B N 1
ATOM 13805 C CA . ARG B 1 763 ? -2.717 -30.378 -31.095 1 95.81 763 ARG B CA 1
ATOM 13806 C C . ARG B 1 763 ? -2.373 -29.026 -31.713 1 95.81 763 ARG B C 1
ATOM 13808 O O . ARG B 1 763 ? -3.182 -28.447 -32.441 1 95.81 763 ARG B O 1
ATOM 13815 N N . THR B 1 764 ? -1.267 -28.571 -31.449 1 95.87 764 THR B N 1
ATOM 13816 C CA . THR B 1 764 ? -0.772 -27.332 -32.038 1 95.87 764 THR B CA 1
ATOM 13817 C C . THR B 1 764 ? 0.372 -27.613 -33.008 1 95.87 764 THR B C 1
ATOM 13819 O O . THR B 1 764 ? 1.366 -28.242 -32.638 1 95.87 764 THR B O 1
ATOM 13822 N N . ILE B 1 765 ? 0.271 -27.086 -34.192 1 96.24 765 ILE B N 1
ATOM 13823 C CA . ILE B 1 765 ? 1.248 -27.336 -35.247 1 96.24 765 ILE B CA 1
ATOM 13824 C C . ILE B 1 765 ? 1.868 -26.016 -35.699 1 96.24 765 ILE B C 1
ATOM 13826 O O . ILE B 1 765 ? 1.181 -24.994 -35.773 1 96.24 765 ILE B O 1
ATOM 13830 N N . VAL B 1 766 ? 3.146 -26.076 -36.041 1 95.19 766 VAL B N 1
ATOM 13831 C CA . VAL B 1 766 ? 3.823 -24.935 -36.646 1 95.19 766 VAL B CA 1
ATOM 13832 C C . VAL B 1 766 ? 3.569 -24.92 -38.152 1 95.19 766 VAL B C 1
ATOM 13834 O O . VAL B 1 766 ? 4.063 -25.785 -38.879 1 95.19 766 VAL B O 1
ATOM 13837 N N . ASP B 1 767 ? 2.915 -23.899 -38.618 1 95.36 767 ASP B N 1
ATOM 13838 C CA . ASP B 1 767 ? 2.559 -23.856 -40.033 1 95.36 767 ASP B CA 1
ATOM 13839 C C . ASP B 1 767 ? 3.654 -23.179 -40.854 1 95.36 767 ASP B C 1
ATOM 13841 O O . ASP B 1 767 ? 3.953 -23.605 -41.971 1 95.36 767 ASP B O 1
ATOM 13845 N N . GLU B 1 768 ? 4.169 -22.056 -40.308 1 93.17 768 GLU B N 1
ATOM 13846 C CA . GLU B 1 768 ? 5.158 -21.257 -41.026 1 93.17 768 GLU B CA 1
ATOM 13847 C C . GLU B 1 768 ? 6.134 -20.589 -40.061 1 93.17 768 GLU B C 1
ATOM 13849 O O . GLU B 1 768 ? 5.733 -20.104 -39.001 1 93.17 768 GLU B O 1
ATOM 13854 N N . LEU B 1 769 ? 7.368 -20.607 -40.405 1 90.23 769 LEU B N 1
ATOM 13855 C CA . LEU B 1 769 ? 8.416 -19.895 -39.682 1 90.23 769 LEU B CA 1
ATOM 13856 C C . LEU B 1 769 ? 9.108 -18.881 -40.587 1 90.23 769 LEU B C 1
ATOM 13858 O O . LEU B 1 769 ? 9.083 -19.018 -41.812 1 90.23 769 LEU B O 1
ATOM 13862 N N . PRO B 1 770 ? 9.598 -17.834 -39.96 1 80.16 770 PRO B N 1
ATOM 13863 C CA . PRO B 1 770 ? 10.315 -16.87 -40.798 1 80.16 770 PRO B CA 1
ATOM 13864 C C . PRO B 1 770 ? 11.388 -17.524 -41.664 1 80.16 770 PRO B C 1
ATOM 13866 O O . PRO B 1 770 ? 12.271 -18.213 -41.146 1 80.16 770 PRO B O 1
ATOM 13869 N N . GLY B 1 771 ? 11.288 -17.039 -42.95 1 77.59 771 GLY B N 1
ATOM 13870 C CA . GLY B 1 771 ? 12.281 -17.551 -43.882 1 77.59 771 GLY B CA 1
ATOM 13871 C C . GLY B 1 771 ? 12.23 -19.059 -44.039 1 77.59 771 GLY B C 1
ATOM 13872 O O . GLY B 1 771 ? 13.068 -19.645 -44.728 1 77.59 771 GLY B O 1
ATOM 13873 N N . GLY B 1 772 ? 10.547 -18.337 -43.194 1 74.82 772 GLY B N 1
ATOM 13874 C CA . GLY B 1 772 ? 10.41 -19.784 -43.239 1 74.82 772 GLY B CA 1
ATOM 13875 C C . GLY B 1 772 ? 11.466 -20.51 -42.427 1 74.82 772 GLY B C 1
ATOM 13876 O O . GLY B 1 772 ? 11.625 -21.726 -42.551 1 74.82 772 GLY B O 1
ATOM 13877 N N . LEU B 1 773 ? 12.701 -20.719 -41.512 1 80.28 773 LEU B N 1
ATOM 13878 C CA . LEU B 1 773 ? 13.827 -21.314 -40.8 1 80.28 773 LEU B CA 1
ATOM 13879 C C . LEU B 1 773 ? 13.395 -21.826 -39.431 1 80.28 773 LEU B C 1
ATOM 13881 O O . LEU B 1 773 ? 12.577 -21.195 -38.757 1 80.28 773 LEU B O 1
ATOM 13885 N N . ASP B 1 774 ? 14.219 -23.412 -39.246 1 87.05 774 ASP B N 1
ATOM 13886 C CA . ASP B 1 774 ? 14.013 -23.963 -37.91 1 87.05 774 ASP B CA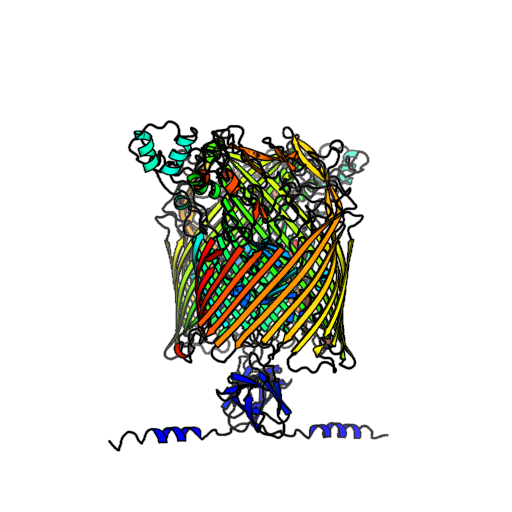 1
ATOM 13887 C C . ASP B 1 774 ? 14.456 -22.975 -36.834 1 87.05 774 ASP B C 1
ATOM 13889 O O . ASP B 1 774 ? 15.387 -22.195 -37.045 1 87.05 774 ASP B O 1
ATOM 13893 N N . LYS B 1 775 ? 13.732 -23.039 -35.76 1 83.64 775 LYS B N 1
ATOM 13894 C CA . LYS B 1 775 ? 14.086 -22.173 -34.639 1 83.64 775 LYS B CA 1
ATOM 13895 C C . LYS B 1 775 ? 14.21 -22.972 -33.344 1 83.64 775 LYS B C 1
ATOM 13897 O O . LYS B 1 775 ? 13.431 -23.897 -33.103 1 83.64 775 LYS B O 1
ATOM 13902 N N . HIS B 1 776 ? 15.215 -22.674 -32.567 1 81.31 776 HIS B N 1
ATOM 13903 C CA . HIS B 1 776 ? 15.378 -23.23 -31.228 1 81.31 776 HIS B CA 1
ATOM 13904 C C . HIS B 1 776 ? 15.097 -22.18 -30.158 1 81.31 776 HIS B C 1
ATOM 13906 O O . HIS B 1 776 ? 15.668 -21.087 -30.19 1 81.31 776 HIS B O 1
ATOM 13912 N N . PRO B 1 777 ? 14.162 -22.533 -29.276 1 74.32 777 PRO B N 1
ATOM 13913 C CA . PRO B 1 777 ? 14.022 -21.605 -28.15 1 74.32 777 PRO B CA 1
ATOM 13914 C C . PRO B 1 777 ? 15.323 -21.423 -27.371 1 74.32 777 PRO B C 1
ATOM 13916 O O . PRO B 1 777 ? 16.066 -22.387 -27.168 1 74.32 777 PRO B O 1
ATOM 13919 N N . SER B 1 778 ? 15.659 -20.332 -26.966 1 66.64 778 SER B N 1
ATOM 13920 C CA . SER B 1 778 ? 16.938 -19.979 -26.359 1 66.64 778 SER B CA 1
ATOM 13921 C C . SER B 1 778 ? 17.174 -20.764 -25.073 1 66.64 778 SER B C 1
ATOM 13923 O O . SER B 1 778 ? 18.303 -21.164 -24.782 1 66.64 778 SER B O 1
ATOM 13925 N N . SER B 1 779 ? 16.113 -20.992 -24.373 1 68.41 779 SER B N 1
ATOM 13926 C CA . SER B 1 779 ? 16.278 -21.631 -23.072 1 68.41 779 SER B CA 1
ATOM 13927 C C . SER B 1 779 ? 16.246 -23.151 -23.194 1 68.41 779 SER B C 1
ATOM 13929 O O . SER B 1 779 ? 16.59 -23.862 -22.248 1 68.41 779 SER B O 1
ATOM 13931 N N . TYR B 1 780 ? 15.913 -23.626 -24.37 1 77.83 780 TYR B N 1
ATOM 13932 C CA . TYR B 1 780 ? 15.786 -25.067 -24.551 1 77.83 780 TYR B CA 1
ATOM 13933 C C . TYR B 1 780 ? 16.371 -25.503 -25.889 1 77.83 780 TYR B C 1
ATOM 13935 O O . TYR B 1 780 ? 15.631 -25.802 -26.829 1 77.83 780 TYR B O 1
ATOM 13943 N N . PRO B 1 781 ? 17.628 -25.727 -25.934 1 78.32 781 PRO B N 1
ATOM 13944 C CA . PRO B 1 781 ? 18.248 -26.141 -27.195 1 78.32 781 PRO B CA 1
ATOM 13945 C C . PRO B 1 781 ? 17.793 -27.525 -27.65 1 78.32 781 PRO B C 1
ATOM 13947 O O . PRO B 1 781 ? 17.96 -27.881 -28.819 1 78.32 781 PRO B O 1
ATOM 13950 N N . ASN B 1 782 ? 17.171 -28.248 -26.766 1 89.72 782 ASN B N 1
ATOM 13951 C CA . ASN B 1 782 ? 16.729 -29.595 -27.111 1 89.72 782 ASN B CA 1
ATOM 13952 C C . ASN B 1 782 ? 15.297 -29.597 -27.64 1 89.72 782 ASN B C 1
ATOM 13954 O O . ASN B 1 782 ? 14.663 -30.65 -27.724 1 89.72 782 ASN B O 1
ATOM 13958 N N . ILE B 1 783 ? 14.788 -28.446 -27.878 1 92.51 783 ILE B N 1
ATOM 13959 C CA . ILE B 1 783 ? 13.458 -28.272 -28.452 1 92.51 783 ILE B CA 1
ATOM 13960 C C . ILE B 1 783 ? 13.564 -27.541 -29.788 1 92.51 783 ILE B C 1
ATOM 13962 O O . ILE B 1 783 ? 14.462 -26.719 -29.984 1 92.51 783 ILE B O 1
ATOM 13966 N N . ILE B 1 784 ? 12.741 -27.87 -30.702 1 93.07 784 ILE B N 1
ATOM 13967 C CA . ILE B 1 784 ? 12.808 -27.26 -32.026 1 93.07 784 ILE B CA 1
ATOM 13968 C C . ILE B 1 784 ? 11.409 -26.846 -32.474 1 93.07 784 ILE B C 1
ATOM 13970 O O . ILE B 1 784 ? 10.418 -27.48 -32.104 1 93.07 784 ILE B O 1
ATOM 13974 N N . LEU B 1 785 ? 11.343 -25.744 -33.138 1 91.84 785 LEU B N 1
ATOM 13975 C CA . LEU B 1 785 ? 10.181 -25.348 -33.926 1 91.84 785 LEU B CA 1
ATOM 13976 C C . LEU B 1 785 ? 10.424 -25.589 -35.412 1 91.84 785 LEU B C 1
ATOM 13978 O O . LEU B 1 785 ? 11.327 -24.991 -36.003 1 91.84 785 LEU B O 1
ATOM 13982 N N . ARG B 1 786 ? 9.78 -26.482 -35.993 1 94.38 786 ARG B N 1
ATOM 13983 C CA . ARG B 1 786 ? 9.919 -26.827 -37.404 1 94.38 786 ARG B CA 1
ATOM 13984 C C . ARG B 1 786 ? 8.559 -26.876 -38.092 1 94.38 786 ARG B C 1
ATOM 13986 O O . ARG B 1 786 ? 7.593 -27.4 -37.533 1 94.38 786 ARG B O 1
ATOM 13993 N N . GLU B 1 787 ? 8.45 -26.328 -39.266 1 94.51 787 GLU B N 1
ATOM 13994 C CA . GLU B 1 787 ? 7.205 -26.341 -40.028 1 94.51 787 GLU B CA 1
ATOM 13995 C C . GLU B 1 787 ? 6.7 -27.766 -40.236 1 94.51 787 GLU B C 1
ATOM 13997 O O . GLU B 1 787 ? 7.463 -28.649 -40.632 1 94.51 787 GLU B O 1
ATOM 14002 N N . GLY B 1 788 ? 5.451 -27.965 -39.863 1 94.74 788 GLY B N 1
ATOM 14003 C CA . GLY B 1 788 ? 4.811 -29.258 -40.05 1 94.74 788 GLY B CA 1
ATOM 14004 C C . GLY B 1 788 ? 4.826 -30.117 -38.799 1 94.74 788 GLY B C 1
ATOM 14005 O O . GLY B 1 788 ? 4.115 -31.121 -38.722 1 94.74 788 GLY B O 1
ATOM 14006 N N . GLU B 1 789 ? 5.615 -29.787 -37.865 1 95.54 789 GLU B N 1
ATOM 14007 C CA . GLU B 1 789 ? 5.711 -30.542 -36.62 1 95.54 789 GLU B CA 1
ATOM 14008 C C . GLU B 1 789 ? 4.885 -29.889 -35.514 1 95.54 789 GLU B C 1
ATOM 14010 O O . GLU B 1 789 ? 4.495 -28.726 -35.628 1 95.54 789 GLU B O 1
ATOM 14015 N N . ARG B 1 790 ? 4.685 -30.65 -34.458 1 95.91 790 ARG B N 1
ATOM 14016 C CA . ARG B 1 790 ? 4.028 -30.089 -33.283 1 95.91 790 ARG B CA 1
ATOM 14017 C C . ARG B 1 790 ? 4.902 -29.029 -32.62 1 95.91 790 ARG B C 1
ATOM 14019 O O . ARG B 1 790 ? 6.13 -29.124 -32.648 1 95.91 790 ARG B O 1
ATOM 14026 N N . MET B 1 791 ? 4.252 -28.128 -32.067 1 93.33 791 MET B N 1
ATOM 14027 C CA . MET B 1 791 ? 4.956 -27.068 -31.352 1 93.33 791 MET B CA 1
ATOM 14028 C C . MET B 1 791 ? 5.836 -27.646 -30.249 1 93.33 791 MET B C 1
ATOM 14030 O O . MET B 1 791 ? 5.399 -28.514 -29.491 1 93.33 791 MET B O 1
ATOM 14034 N N . ASN B 1 792 ? 7.119 -27.322 -30.177 1 93.37 792 ASN B N 1
ATOM 14035 C CA . ASN B 1 792 ? 8.077 -27.66 -29.129 1 93.37 792 ASN B CA 1
ATOM 14036 C C . ASN B 1 792 ? 8.43 -29.144 -29.15 1 93.37 792 ASN B C 1
ATOM 14038 O O . ASN B 1 792 ? 8.424 -29.803 -28.109 1 93.37 792 ASN B O 1
ATOM 14042 N N . THR B 1 793 ? 8.676 -29.64 -30.279 1 96.11 793 THR B N 1
ATOM 14043 C CA . THR B 1 793 ? 9.084 -31.034 -30.411 1 96.11 793 THR B CA 1
ATOM 14044 C C . THR B 1 793 ? 10.522 -31.224 -29.936 1 96.11 793 THR B C 1
ATOM 14046 O O . THR B 1 793 ? 11.384 -30.381 -30.197 1 96.11 793 THR B O 1
ATOM 14049 N N . HIS B 1 794 ? 10.727 -32.307 -29.228 1 97.06 794 HIS B N 1
ATOM 14050 C CA . HIS B 1 794 ? 12.077 -32.594 -28.757 1 97.06 794 HIS B CA 1
ATOM 14051 C C . HIS B 1 794 ? 13.011 -32.911 -29.92 1 97.06 794 HIS B C 1
ATOM 14053 O O . HIS B 1 794 ? 12.607 -33.56 -30.887 1 97.06 794 HIS B O 1
ATOM 14059 N N . PHE B 1 795 ? 14.203 -32.437 -29.867 1 96.93 795 PHE B N 1
ATOM 14060 C CA . PHE B 1 795 ? 15.29 -32.565 -30.83 1 96.93 795 PHE B CA 1
ATOM 14061 C C . PHE B 1 795 ? 16.555 -33.081 -30.155 1 96.93 795 PHE B C 1
ATOM 14063 O O . PHE B 1 795 ? 17.293 -32.312 -29.535 1 96.93 795 PHE B O 1
ATOM 14070 N N . LEU B 1 796 ? 16.776 -34.395 -30.314 1 96.98 796 LEU B N 1
ATOM 14071 C CA . LEU B 1 796 ? 17.838 -35.038 -29.548 1 96.98 796 LEU B CA 1
ATOM 14072 C C . LEU B 1 796 ? 18.543 -36.102 -30.382 1 96.98 796 LEU B C 1
ATOM 14074 O O . LEU B 1 796 ? 17.993 -36.584 -31.375 1 96.98 796 LEU B O 1
ATOM 14078 N N . VAL B 1 797 ? 19.807 -36.387 -29.956 1 96.95 797 VAL B N 1
ATOM 14079 C CA . VAL B 1 797 ? 20.51 -37.549 -30.489 1 96.95 797 VAL B CA 1
ATOM 14080 C C . VAL B 1 797 ? 19.873 -38.829 -29.953 1 96.95 797 VAL B C 1
ATOM 14082 O O . VAL B 1 797 ? 19.524 -38.91 -28.773 1 96.95 797 VAL B O 1
ATOM 14085 N N . ARG B 1 798 ? 19.663 -39.856 -30.843 1 97.32 798 ARG B N 1
ATOM 14086 C CA . ARG B 1 798 ? 19.024 -41.1 -30.427 1 97.32 798 ARG B CA 1
ATOM 14087 C C . ARG B 1 798 ? 20.042 -42.065 -29.828 1 97.32 798 ARG B C 1
ATOM 14089 O O . ARG B 1 798 ? 21.109 -42.286 -30.406 1 97.32 798 ARG B O 1
ATOM 14096 N N . TYR B 1 799 ? 19.729 -42.538 -28.657 1 96.42 799 TYR B N 1
ATOM 14097 C CA . TYR B 1 799 ? 20.539 -43.517 -27.941 1 96.42 799 TYR B CA 1
ATOM 14098 C C . TYR B 1 799 ? 20.227 -44.932 -28.412 1 96.42 799 TYR B C 1
ATOM 14100 O O . TYR B 1 799 ? 19.06 -45.302 -28.556 1 96.42 799 TYR B O 1
ATOM 14108 N N . ALA B 1 800 ? 21.263 -45.79 -28.695 1 95.7 800 ALA B N 1
ATOM 14109 C CA . ALA B 1 800 ? 21.063 -47.11 -29.288 1 95.7 800 ALA B CA 1
ATOM 14110 C C . ALA B 1 800 ? 21.464 -48.215 -28.315 1 95.7 800 ALA B C 1
ATOM 14112 O O . ALA B 1 800 ? 21.555 -49.384 -28.697 1 95.7 800 ALA B O 1
ATOM 14113 N N . GLY B 1 801 ? 21.737 -47.848 -27.071 1 94.21 801 GLY B N 1
ATOM 14114 C CA . GLY B 1 801 ? 22.11 -48.853 -26.089 1 94.21 801 GLY B CA 1
ATOM 14115 C C . GLY B 1 801 ? 23.608 -48.939 -25.863 1 94.21 801 GLY B C 1
ATOM 14116 O O . GLY B 1 801 ? 24.318 -47.939 -25.982 1 94.21 801 GLY B O 1
ATOM 14117 N N . VAL B 1 802 ? 24.074 -50.101 -25.37 1 95.62 802 VAL B N 1
ATOM 14118 C CA . VAL B 1 802 ? 25.475 -50.309 -25.022 1 95.62 802 VAL B CA 1
ATOM 14119 C C . VAL B 1 802 ? 26.087 -51.361 -25.945 1 95.62 802 VAL B C 1
ATOM 14121 O O . VAL B 1 802 ? 25.441 -52.358 -26.274 1 95.62 802 VAL B O 1
ATOM 14124 N N . ASN B 1 803 ? 27.286 -51.093 -26.432 1 96.32 803 ASN B N 1
ATOM 14125 C CA . ASN B 1 803 ? 28.038 -52.096 -27.178 1 96.32 803 ASN B CA 1
ATOM 14126 C C . ASN B 1 803 ? 28.372 -53.306 -26.31 1 96.32 803 ASN B C 1
ATOM 14128 O O . ASN B 1 803 ? 29.161 -53.201 -25.369 1 96.32 803 ASN B O 1
ATOM 14132 N N . PRO B 1 804 ? 27.8 -54.443 -26.617 1 95.91 804 PRO B N 1
ATOM 14133 C CA . PRO B 1 804 ? 28.01 -55.607 -25.753 1 95.91 804 PRO B CA 1
ATOM 14134 C C . PRO B 1 804 ? 29.473 -56.039 -25.69 1 95.91 804 PRO B C 1
ATOM 14136 O O . PRO B 1 804 ? 29.875 -56.735 -24.755 1 95.91 804 PRO B O 1
ATOM 14139 N N . LYS B 1 805 ? 30.328 -55.653 -26.631 1 96.17 805 LYS B N 1
ATOM 14140 C CA . LYS B 1 805 ? 31.717 -56.095 -26.706 1 96.17 805 LYS B CA 1
ATOM 14141 C C . LYS B 1 805 ? 32.602 -55.291 -25.758 1 96.17 805 LYS B C 1
ATOM 14143 O O . LYS B 1 805 ? 33.539 -55.832 -25.167 1 96.17 805 LYS B O 1
ATOM 14148 N N . ASN B 1 806 ? 32.309 -53.968 -25.648 1 95.22 806 ASN B N 1
ATOM 14149 C CA . ASN B 1 806 ? 33.263 -53.155 -24.901 1 95.22 806 ASN B CA 1
ATOM 14150 C C . ASN B 1 806 ? 32.559 -52.238 -23.905 1 95.22 806 ASN B C 1
ATOM 14152 O O . ASN B 1 806 ? 33.212 -51.52 -23.146 1 95.22 806 ASN B O 1
ATOM 14156 N N . GLY B 1 807 ? 31.256 -52.211 -23.87 1 95.68 807 GLY B N 1
ATOM 14157 C CA . GLY B 1 807 ? 30.512 -51.474 -22.861 1 95.68 807 GLY B CA 1
ATOM 14158 C C . GLY B 1 807 ? 30.345 -50.005 -23.196 1 95.68 807 GLY B C 1
ATOM 14159 O O . GLY B 1 807 ? 29.838 -49.23 -22.382 1 95.68 807 GLY B O 1
ATOM 14160 N N . ARG B 1 808 ? 30.688 -49.547 -24.405 1 95.65 808 ARG B N 1
ATOM 14161 C CA . ARG B 1 808 ? 30.551 -48.145 -24.785 1 95.65 808 ARG B CA 1
ATOM 14162 C C . ARG B 1 808 ? 29.122 -47.831 -25.214 1 95.65 808 ARG B C 1
ATOM 14164 O O . ARG B 1 808 ? 28.429 -48.692 -25.76 1 95.65 808 ARG B O 1
ATOM 14171 N N . ALA B 1 809 ? 28.758 -46.609 -24.924 1 95.14 809 ALA B N 1
ATOM 14172 C CA . ALA B 1 809 ? 27.432 -46.159 -25.341 1 95.14 809 ALA B CA 1
ATOM 14173 C C . ALA B 1 809 ? 27.326 -46.103 -26.862 1 95.14 809 ALA B C 1
ATOM 14175 O O . ALA B 1 809 ? 28.276 -45.711 -27.543 1 95.14 809 ALA B O 1
ATOM 14176 N N . LEU B 1 810 ? 26.274 -46.521 -27.395 1 95.52 810 LEU B N 1
ATOM 14177 C CA . LEU B 1 810 ? 25.983 -46.467 -28.823 1 95.52 810 LEU B CA 1
ATOM 14178 C C . LEU B 1 810 ? 24.926 -45.41 -29.123 1 95.52 810 LEU B C 1
ATOM 14180 O O . LEU B 1 810 ? 23.986 -45.228 -28.347 1 95.52 810 LEU B O 1
ATOM 14184 N N . TYR B 1 811 ? 25.088 -44.658 -30.223 1 96.58 811 TYR B N 1
ATOM 14185 C CA . TYR B 1 811 ? 24.157 -43.644 -30.704 1 96.58 811 TYR B CA 1
ATOM 14186 C C . TYR B 1 811 ? 23.814 -43.871 -32.172 1 96.58 811 TYR B C 1
ATOM 14188 O O . TYR B 1 811 ? 24.523 -44.593 -32.877 1 96.58 811 TYR B O 1
ATOM 14196 N N . TYR B 1 812 ? 22.686 -43.33 -32.518 1 97.05 812 TYR B N 1
ATOM 14197 C CA . TYR B 1 812 ? 22.367 -43.273 -33.94 1 97.05 812 TYR B CA 1
ATOM 14198 C C . TYR B 1 812 ? 22.842 -41.961 -34.553 1 97.05 812 TYR B C 1
ATOM 14200 O O . TYR B 1 812 ? 22.674 -40.894 -33.959 1 97.05 812 TYR B O 1
ATOM 14208 N N . ASP B 1 813 ? 23.473 -41.973 -35.622 1 95.84 813 ASP B N 1
ATOM 14209 C CA . ASP B 1 813 ? 23.755 -40.732 -36.336 1 95.84 813 ASP B CA 1
ATOM 14210 C C . ASP B 1 813 ? 22.501 -40.195 -37.022 1 95.84 813 ASP B C 1
ATOM 14212 O O . ASP B 1 813 ? 21.417 -40.765 -36.879 1 95.84 813 ASP B O 1
ATOM 14216 N N . LYS B 1 814 ? 22.643 -39.101 -37.723 1 94.64 814 LYS B N 1
ATOM 14217 C CA . LYS B 1 814 ? 21.496 -38.428 -38.327 1 94.64 814 LYS B CA 1
ATOM 14218 C C . LYS B 1 814 ? 20.767 -39.35 -39.299 1 94.64 814 LYS B C 1
ATOM 14220 O O . LYS B 1 814 ? 19.553 -39.234 -39.481 1 94.64 814 LYS B O 1
ATOM 14225 N N . ASN B 1 815 ? 21.536 -40.467 -39.923 1 94.55 815 ASN B N 1
ATOM 14226 C CA . ASN B 1 815 ? 20.986 -41.358 -40.939 1 94.55 815 ASN B CA 1
ATOM 14227 C C . ASN B 1 815 ? 20.532 -42.684 -40.335 1 94.55 815 ASN B C 1
ATOM 14229 O O . ASN B 1 815 ? 20.041 -43.56 -41.048 1 94.55 815 ASN B O 1
ATOM 14233 N N . GLY B 1 816 ? 20.626 -42.839 -39.091 1 94.53 816 GLY B N 1
ATOM 14234 C CA . GLY B 1 816 ? 20.126 -44.043 -38.447 1 94.53 816 GLY B CA 1
ATOM 14235 C C . GLY B 1 816 ? 21.165 -45.145 -38.355 1 94.53 816 GLY B C 1
ATOM 14236 O O . GLY B 1 816 ? 20.841 -46.282 -38.006 1 94.53 816 GLY B O 1
ATOM 14237 N N . VAL B 1 817 ? 22.407 -44.534 -38.802 1 96.32 817 VAL B N 1
ATOM 14238 C CA . VAL B 1 817 ? 23.476 -45.526 -38.764 1 96.32 817 VAL B CA 1
ATOM 14239 C C . VAL B 1 817 ? 24.09 -45.57 -37.366 1 96.32 817 VAL B C 1
ATOM 14241 O O . VAL B 1 817 ? 24.381 -44.527 -36.776 1 96.32 817 VAL B O 1
ATOM 14244 N N . ILE B 1 818 ? 24.308 -46.835 -36.622 1 97.11 818 ILE B N 1
ATOM 14245 C CA . ILE B 1 818 ? 24.81 -46.978 -35.26 1 97.11 818 ILE B CA 1
ATOM 14246 C C . ILE B 1 818 ? 26.293 -46.616 -35.215 1 97.11 818 ILE B C 1
ATOM 14248 O O . ILE B 1 818 ? 27.066 -47.03 -36.083 1 97.11 818 ILE B O 1
ATOM 14252 N N . THR B 1 819 ? 26.627 -45.777 -34.151 1 95.88 819 THR B N 1
ATOM 14253 C CA . THR B 1 819 ? 28.004 -45.339 -33.954 1 95.88 819 THR B CA 1
ATOM 14254 C C . THR B 1 819 ? 28.328 -45.224 -32.467 1 95.88 819 THR B C 1
ATOM 14256 O O . THR B 1 819 ? 27.426 -45.077 -31.64 1 95.88 819 THR B O 1
ATOM 14259 N N . GLU B 1 820 ? 29.626 -45.289 -32.07 1 94.16 820 GLU B N 1
ATOM 14260 C CA . GLU B 1 820 ? 30.086 -45.109 -30.696 1 94.16 820 GLU B CA 1
ATOM 14261 C C . GLU B 1 820 ? 30.445 -43.652 -30.42 1 94.16 820 GLU B C 1
ATOM 14263 O O . GLU B 1 820 ? 30.756 -43.288 -29.284 1 94.16 820 GLU B O 1
ATOM 14268 N N . LYS B 1 821 ? 30.304 -42.852 -31.471 1 92.52 821 LYS B N 1
ATOM 14269 C CA . LYS B 1 821 ? 30.676 -41.448 -31.325 1 92.52 821 LYS B CA 1
ATOM 14270 C C . LYS B 1 821 ? 29.439 -40.56 -31.222 1 92.52 821 LYS B C 1
ATOM 14272 O O . LYS B 1 821 ? 28.615 -40.525 -32.138 1 92.52 821 LYS B O 1
ATOM 14277 N N . TYR B 1 822 ? 29.364 -39.914 -30.086 1 94.01 822 TYR B N 1
ATOM 14278 C CA . TYR B 1 822 ? 28.303 -38.928 -29.915 1 94.01 822 TYR B CA 1
ATOM 14279 C C . TYR B 1 822 ? 28.59 -37.67 -30.726 1 94.01 822 TYR B C 1
ATOM 14281 O O . TYR B 1 822 ? 29.713 -37.161 -30.716 1 94.01 822 TYR B O 1
ATOM 14289 N N . ASN B 1 823 ? 27.627 -37.159 -31.47 1 94.44 823 ASN B N 1
ATOM 14290 C CA . ASN B 1 823 ? 27.661 -35.882 -32.176 1 94.44 823 ASN B CA 1
ATOM 14291 C C . ASN B 1 823 ? 26.344 -35.126 -32.031 1 94.44 823 ASN B C 1
ATOM 14293 O O . ASN B 1 823 ? 25.298 -35.602 -32.475 1 94.44 823 ASN B O 1
ATOM 14297 N N . PRO B 1 824 ? 26.449 -33.94 -31.385 1 93.03 824 PRO B N 1
ATOM 14298 C CA . PRO B 1 824 ? 25.216 -33.168 -31.219 1 93.03 824 PRO B CA 1
ATOM 14299 C C . PRO B 1 824 ? 24.521 -32.872 -32.546 1 93.03 824 PRO B C 1
ATOM 14301 O O . PRO B 1 824 ? 23.303 -32.682 -32.581 1 93.03 824 PRO B O 1
ATOM 14304 N N . ASN B 1 825 ? 25.294 -32.858 -33.597 1 93.3 825 ASN B N 1
ATOM 14305 C CA . ASN B 1 825 ? 24.727 -32.566 -34.909 1 93.3 825 ASN B CA 1
ATOM 14306 C C . ASN B 1 825 ? 23.92 -33.744 -35.447 1 93.3 825 ASN B C 1
ATOM 14308 O O . ASN B 1 825 ? 23.231 -33.619 -36.46 1 93.3 825 ASN B O 1
ATOM 14312 N N . ASP B 1 826 ? 23.974 -34.823 -34.709 1 96.02 826 ASP B N 1
ATOM 14313 C CA . ASP B 1 826 ? 23.203 -35.996 -35.111 1 96.02 826 ASP B CA 1
ATOM 14314 C C . ASP B 1 826 ? 21.807 -35.973 -34.494 1 96.02 826 ASP B C 1
ATOM 14316 O O . ASP B 1 826 ? 21.035 -36.92 -34.657 1 96.02 826 ASP B O 1
ATOM 14320 N N . ALA B 1 827 ? 21.479 -34.877 -33.776 1 96.07 827 ALA B N 1
ATOM 14321 C CA . ALA B 1 827 ? 20.139 -34.741 -33.211 1 96.07 827 ALA B CA 1
ATOM 14322 C C . ALA B 1 827 ? 19.08 -34.713 -34.309 1 96.07 827 ALA B C 1
ATOM 14324 O O . ALA B 1 827 ? 19.304 -34.145 -35.381 1 96.07 827 ALA B O 1
ATOM 14325 N N . VAL B 1 828 ? 18.021 -35.348 -34.076 1 95.85 828 VAL B N 1
ATOM 14326 C CA . VAL B 1 828 ? 16.908 -35.363 -35.019 1 95.85 828 VAL B CA 1
ATOM 14327 C C . VAL B 1 828 ? 15.617 -34.978 -34.301 1 95.85 828 VAL B C 1
ATOM 14329 O O . VAL B 1 828 ? 15.549 -35.015 -33.071 1 95.85 828 VAL B O 1
ATOM 14332 N N . VAL B 1 829 ? 14.669 -34.494 -35.124 1 95.84 829 VAL B N 1
ATOM 14333 C CA . VAL B 1 829 ? 13.338 -34.211 -34.597 1 95.84 829 VAL B CA 1
ATOM 14334 C C . VAL B 1 829 ? 12.659 -35.513 -34.181 1 95.84 829 VAL B C 1
ATOM 14336 O O . VAL B 1 829 ? 12.546 -36.445 -34.982 1 95.84 829 VAL B O 1
ATOM 14339 N N . LEU B 1 830 ? 12.334 -35.644 -32.947 1 97.15 830 LEU B N 1
ATOM 14340 C CA . LEU B 1 830 ? 11.581 -36.802 -32.476 1 97.15 830 LEU B CA 1
ATOM 14341 C C . LEU B 1 830 ? 10.081 -36.571 -32.627 1 97.15 830 LEU B C 1
ATOM 14343 O O . LEU B 1 830 ? 9.435 -36.043 -31.718 1 97.15 830 LEU B O 1
ATOM 14347 N N . LYS B 1 831 ? 9.622 -37.075 -33.635 1 94.62 831 LYS B N 1
ATOM 14348 C CA . LYS B 1 831 ? 8.261 -36.78 -34.074 1 94.62 831 LYS B CA 1
ATOM 14349 C C . LYS B 1 831 ? 7.251 -37.077 -32.969 1 94.62 831 LYS B C 1
ATOM 14351 O O . LYS B 1 831 ? 7.282 -38.152 -32.365 1 94.62 831 LYS B O 1
ATOM 14356 N N . ASP B 1 832 ? 6.421 -36.161 -32.668 1 93.97 832 ASP B N 1
ATOM 14357 C CA . ASP B 1 832 ? 5.263 -36.231 -31.782 1 93.97 832 ASP B CA 1
ATOM 14358 C C . ASP B 1 832 ? 5.694 -36.303 -30.319 1 93.97 832 ASP B C 1
ATOM 14360 O O . ASP B 1 832 ? 4.877 -36.578 -29.438 1 93.97 832 ASP B O 1
ATOM 14364 N N . LYS B 1 833 ? 6.941 -36.126 -30.038 1 97.18 833 LYS B N 1
ATOM 14365 C CA . LYS B 1 833 ? 7.388 -36.068 -28.649 1 97.18 833 LYS B CA 1
ATOM 14366 C C . LYS B 1 833 ? 7.55 -34.624 -28.184 1 97.18 833 LYS B C 1
ATOM 14368 O O . LYS B 1 833 ? 8.604 -34.016 -28.381 1 97.18 833 LYS B O 1
ATOM 14373 N N . THR B 1 834 ? 6.547 -34.135 -27.543 1 95.64 834 THR B N 1
ATOM 14374 C CA . THR B 1 834 ? 6.499 -32.764 -27.046 1 95.64 834 THR B CA 1
ATOM 14375 C C . THR B 1 834 ? 6.083 -32.735 -25.578 1 95.64 834 THR B C 1
ATOM 14377 O O . THR B 1 834 ? 5.584 -33.73 -25.049 1 95.64 834 THR B O 1
ATOM 14380 N N . PRO B 1 835 ? 6.356 -31.654 -24.906 1 93.62 835 PRO B N 1
ATOM 14381 C CA . PRO B 1 835 ? 5.874 -31.534 -23.528 1 93.62 835 PRO B CA 1
ATOM 14382 C C . PRO B 1 835 ? 4.352 -31.45 -23.44 1 93.62 835 PRO B C 1
ATOM 14384 O O . PRO B 1 835 ? 3.78 -31.647 -22.365 1 93.62 835 PRO B O 1
ATOM 14387 N N . SER B 1 836 ? 3.675 -31.113 -24.491 1 93.25 836 SER B N 1
ATOM 14388 C CA . SER B 1 836 ? 2.217 -31.051 -24.508 1 93.25 836 SER B CA 1
ATOM 14389 C C . SER B 1 836 ? 1.606 -32.443 -24.628 1 93.25 836 SER B C 1
ATOM 14391 O O . SER B 1 836 ? 2.059 -33.258 -25.435 1 93.25 836 SER B O 1
ATOM 14393 N N . PRO B 1 837 ? 0.627 -32.712 -23.915 1 94.92 837 PRO B N 1
ATOM 14394 C CA . PRO B 1 837 ? 0.025 -34.046 -23.965 1 94.92 837 PRO B CA 1
ATOM 14395 C C . PRO B 1 837 ? -0.811 -34.27 -25.223 1 94.92 837 PRO B C 1
ATOM 14397 O O . PRO B 1 837 ? -1.237 -33.306 -25.865 1 94.92 837 PRO B O 1
ATOM 14400 N N . ASP B 1 838 ? -1.041 -35.52 -25.542 1 95.73 838 ASP B N 1
ATOM 14401 C CA . ASP B 1 838 ? -2.001 -35.876 -26.583 1 95.73 838 ASP B CA 1
ATOM 14402 C C . ASP B 1 838 ? -3.434 -35.629 -26.117 1 95.73 838 ASP B C 1
ATOM 14404 O O . ASP B 1 838 ? -4.289 -35.227 -26.908 1 95.73 838 ASP B O 1
ATOM 14408 N N . PHE B 1 839 ? -3.632 -35.983 -24.919 1 95.91 839 PHE B N 1
ATOM 14409 C CA . PHE B 1 839 ? -4.906 -35.641 -24.299 1 95.91 839 PHE B CA 1
ATOM 14410 C C . PHE B 1 839 ? -4.77 -35.577 -22.782 1 95.91 839 PHE B C 1
ATOM 14412 O O . PHE B 1 839 ? -3.808 -36.1 -22.217 1 95.91 839 PHE B O 1
ATOM 14419 N N . ASP B 1 840 ? -5.549 -34.927 -22.099 1 95.57 840 ASP B N 1
ATOM 14420 C CA . ASP B 1 840 ? -5.653 -34.844 -20.646 1 95.57 840 ASP B CA 1
ATOM 14421 C C . ASP B 1 840 ? -7.109 -34.703 -20.206 1 95.57 840 ASP B C 1
ATOM 14423 O O . ASP B 1 840 ? -7.992 -34.467 -21.033 1 95.57 840 ASP B O 1
ATOM 14427 N N . GLY B 1 841 ? -7.361 -34.905 -18.934 1 95.53 841 GLY B N 1
ATOM 14428 C CA . GLY B 1 841 ? -8.712 -34.835 -18.401 1 95.53 841 GLY B CA 1
ATOM 14429 C C . GLY B 1 841 ? -8.791 -35.181 -16.926 1 95.53 841 GLY B C 1
ATOM 14430 O O . GLY B 1 841 ? -7.772 -35.197 -16.232 1 95.53 841 GLY B O 1
ATOM 14431 N N . SER B 1 842 ? -9.989 -35.317 -16.489 1 95.48 842 SER B N 1
ATOM 14432 C CA . SER B 1 842 ? -10.204 -35.618 -15.077 1 95.48 842 SER B CA 1
ATOM 14433 C C . SER B 1 842 ? -11.449 -36.475 -14.878 1 95.48 842 SER B C 1
ATOM 14435 O O . SER B 1 842 ? -12.309 -36.545 -15.76 1 95.48 842 SER B O 1
ATOM 14437 N N . LEU B 1 843 ? -11.476 -37.19 -13.831 1 95.73 843 LEU B N 1
ATOM 14438 C CA . LEU B 1 843 ? -12.619 -37.931 -13.309 1 95.73 843 LEU B CA 1
ATOM 14439 C C . LEU B 1 843 ? -12.969 -37.467 -11.899 1 95.73 843 LEU B C 1
ATOM 14441 O O . LEU B 1 843 ? -12.102 -37.42 -11.023 1 95.73 843 LEU B O 1
ATOM 14445 N N . ASN B 1 844 ? -14.172 -37.113 -11.753 1 93.23 844 ASN B N 1
ATOM 14446 C CA . ASN B 1 844 ? -14.63 -36.644 -10.45 1 93.23 844 ASN B CA 1
ATOM 14447 C C . ASN B 1 844 ? -15.801 -37.474 -9.934 1 93.23 844 ASN B C 1
ATOM 14449 O O . ASN B 1 844 ? -16.666 -37.884 -10.71 1 93.23 844 ASN B O 1
ATOM 14453 N N . THR B 1 845 ? -15.874 -37.746 -8.673 1 94.3 845 THR B N 1
ATOM 14454 C CA . THR B 1 845 ? -16.981 -38.463 -8.05 1 94.3 845 THR B CA 1
ATOM 14455 C C . THR B 1 845 ? -17.411 -37.777 -6.757 1 94.3 845 THR B C 1
ATOM 14457 O O . THR B 1 845 ? -16.576 -37.244 -6.024 1 94.3 845 THR B O 1
ATOM 14460 N N . LYS B 1 846 ? -18.633 -37.673 -6.545 1 93.52 846 LYS B N 1
ATOM 14461 C CA . LYS B 1 846 ? -19.222 -37.142 -5.32 1 93.52 846 LYS B CA 1
ATOM 14462 C C . LYS B 1 846 ? -20.325 -38.058 -4.798 1 93.52 846 LYS B C 1
ATOM 14464 O O . LYS B 1 846 ? -21.293 -38.339 -5.508 1 93.52 846 LYS B O 1
ATOM 14469 N N . LEU B 1 847 ? -20.18 -38.477 -3.61 1 95.2 847 LEU B N 1
ATOM 14470 C CA . LEU B 1 847 ? -21.155 -39.311 -2.914 1 95.2 847 LEU B CA 1
ATOM 14471 C C . LEU B 1 847 ? -21.64 -38.63 -1.638 1 95.2 847 LEU B C 1
ATOM 14473 O O . LEU B 1 847 ? -20.848 -38.019 -0.916 1 95.2 847 LEU B O 1
ATOM 14477 N N . SER B 1 848 ? -22.833 -38.649 -1.495 1 93.26 848 SER B N 1
ATOM 14478 C CA . SER B 1 848 ? -23.412 -38.148 -0.253 1 93.26 848 SER B CA 1
ATOM 14479 C C . SER B 1 848 ? -24.434 -39.127 0.316 1 93.26 848 SER B C 1
ATOM 14481 O O . SER B 1 848 ? -25.273 -39.652 -0.419 1 93.26 848 SER B O 1
ATOM 14483 N N . TYR B 1 849 ? -24.357 -39.536 1.594 1 93.72 849 TYR B N 1
ATOM 14484 C CA . TYR B 1 849 ? -25.276 -40.439 2.279 1 93.72 849 TYR B CA 1
ATOM 14485 C C . TYR B 1 849 ? -25.559 -39.956 3.696 1 93.72 849 TYR B C 1
ATOM 14487 O O . TYR B 1 849 ? -24.696 -40.043 4.573 1 93.72 849 TYR B O 1
ATOM 14495 N N . LYS B 1 850 ? -26.725 -39.548 4.069 1 89.43 850 LYS B N 1
ATOM 14496 C CA . LYS B 1 850 ? -27.224 -39.145 5.381 1 89.43 850 LYS B CA 1
ATOM 14497 C C . LYS B 1 850 ? -26.223 -38.242 6.096 1 89.43 850 LYS B C 1
ATOM 14499 O O . LYS B 1 850 ? -25.857 -38.5 7.244 1 89.43 850 LYS B O 1
ATOM 14504 N N . GLY B 1 851 ? -25.706 -37.188 5.426 1 88.5 851 GLY B N 1
ATOM 14505 C CA . GLY B 1 851 ? -24.839 -36.181 6.018 1 88.5 851 GLY B CA 1
ATOM 14506 C C . GLY B 1 851 ? -23.365 -36.445 5.775 1 88.5 851 GLY B C 1
ATOM 14507 O O . GLY B 1 851 ? -22.528 -35.566 5.992 1 88.5 851 GLY B O 1
ATOM 14508 N N . ILE B 1 852 ? -23.012 -37.687 5.418 1 95.09 852 ILE B N 1
ATOM 14509 C CA . ILE B 1 852 ? -21.632 -38.016 5.079 1 95.09 852 ILE B CA 1
ATOM 14510 C C . ILE B 1 852 ? -21.399 -37.791 3.587 1 95.09 852 ILE B C 1
ATOM 14512 O O . ILE B 1 852 ? -22.204 -38.217 2.755 1 95.09 852 ILE B O 1
ATOM 14516 N N . SER B 1 853 ? -20.428 -37.048 3.283 1 93.16 853 SER B N 1
ATOM 14517 C CA . SER B 1 853 ? -20.121 -36.775 1.882 1 93.16 853 SER B CA 1
ATOM 14518 C C . SER B 1 853 ? -18.689 -37.175 1.542 1 93.16 853 SER B C 1
ATOM 14520 O O . SER B 1 853 ? -17.781 -37.005 2.358 1 93.16 853 SER B O 1
ATOM 14522 N N . LEU B 1 854 ? -18.451 -37.793 0.426 1 95.01 854 LEU B N 1
ATOM 14523 C CA . LEU B 1 854 ? -17.143 -38.136 -0.122 1 95.01 854 LEU B CA 1
ATOM 14524 C C . LEU B 1 854 ? -16.963 -37.539 -1.513 1 95.01 854 LEU B C 1
ATOM 14526 O O . LEU B 1 854 ? -17.809 -37.731 -2.39 1 95.01 854 LEU B O 1
ATOM 14530 N N . SER B 1 855 ? -15.986 -36.769 -1.696 1 93.46 855 SER B N 1
ATOM 14531 C CA . SER B 1 855 ? -15.632 -36.214 -2.998 1 93.46 855 SER B CA 1
ATOM 14532 C C . SER B 1 855 ? -14.195 -36.562 -3.375 1 93.46 855 SER B C 1
ATOM 14534 O O . SER B 1 855 ? -13.288 -36.453 -2.548 1 93.46 855 SER B O 1
ATOM 14536 N N . ALA B 1 856 ? -13.989 -37.013 -4.548 1 94.15 856 ALA B N 1
ATOM 14537 C CA . ALA B 1 856 ? -12.657 -37.35 -5.045 1 94.15 856 ALA B CA 1
ATOM 14538 C C . ALA B 1 856 ? -12.469 -36.868 -6.48 1 94.15 856 ALA B C 1
ATOM 14540 O O . ALA B 1 856 ? -13.396 -36.936 -7.291 1 94.15 856 ALA B O 1
ATOM 14541 N N . ASN B 1 857 ? -11.329 -36.385 -6.804 1 93.28 857 ASN B N 1
ATOM 14542 C CA . ASN B 1 857 ? -10.959 -35.917 -8.135 1 93.28 857 ASN B CA 1
ATOM 14543 C C . ASN B 1 857 ? -9.658 -36.557 -8.613 1 93.28 857 ASN B C 1
ATOM 14545 O O . ASN B 1 857 ? -8.636 -36.48 -7.929 1 93.28 857 ASN B O 1
ATOM 14549 N N . MET B 1 858 ? -9.687 -37.175 -9.751 1 95.33 858 MET B N 1
ATOM 14550 C CA . MET B 1 858 ? -8.514 -37.76 -10.393 1 95.33 858 MET B CA 1
ATOM 14551 C C . MET B 1 858 ? -8.159 -37.006 -11.67 1 95.33 858 MET B C 1
ATOM 14553 O O . MET B 1 858 ? -9.029 -36.74 -12.501 1 95.33 858 MET B O 1
ATOM 14557 N N . TYR B 1 859 ? -6.956 -36.63 -11.798 1 94.75 859 TYR B N 1
ATOM 14558 C CA . TYR B 1 859 ? -6.463 -35.951 -12.992 1 94.75 859 TYR B CA 1
ATOM 14559 C C . TYR B 1 859 ? -5.479 -36.831 -13.753 1 94.75 859 TYR B C 1
ATOM 14561 O O . TYR B 1 859 ? -4.67 -37.537 -13.146 1 94.75 859 TYR B O 1
ATOM 14569 N N . PHE B 1 860 ? -5.549 -36.865 -15.085 1 95.75 860 PHE B N 1
ATOM 14570 C CA . PHE B 1 860 ? -4.615 -37.656 -15.877 1 95.75 860 PHE B CA 1
ATOM 14571 C C . PHE B 1 860 ? -4.088 -36.85 -17.058 1 95.75 860 PHE B C 1
ATOM 14573 O O . PHE B 1 860 ? -4.785 -35.977 -17.581 1 95.75 860 PHE B O 1
ATOM 14580 N N . LYS B 1 861 ? -2.935 -37.001 -17.414 1 95.65 861 LYS B N 1
ATOM 14581 C CA . LYS B 1 861 ? -2.207 -36.499 -18.576 1 95.65 861 LYS B CA 1
ATOM 14582 C C . LYS B 1 861 ? -1.527 -37.637 -19.333 1 95.65 861 LYS B C 1
ATOM 14584 O O . LYS B 1 861 ? -0.863 -38.482 -18.729 1 95.65 861 LYS B O 1
ATOM 14589 N N . TYR B 1 862 ? -1.748 -37.656 -20.701 1 96.38 862 TYR B N 1
ATOM 14590 C CA . TYR B 1 862 ? -1.212 -38.779 -21.463 1 96.38 862 TYR B CA 1
ATOM 14591 C C . TYR B 1 862 ? -0.465 -38.292 -22.699 1 96.38 862 TYR B C 1
ATOM 14593 O O . TYR B 1 862 ? -0.964 -37.441 -23.438 1 96.38 862 TYR B O 1
ATOM 14601 N N . GLY B 1 863 ? 0.723 -38.832 -22.875 1 96.43 863 GLY B N 1
ATOM 14602 C CA . GLY B 1 863 ? 1.422 -38.686 -24.142 1 96.43 863 GLY B CA 1
ATOM 14603 C C . GLY B 1 863 ? 2.44 -37.561 -24.135 1 96.43 863 GLY B C 1
ATOM 14604 O O . GLY B 1 863 ? 3.079 -37.289 -25.154 1 96.43 863 GLY B O 1
ATOM 14605 N N . ASN B 1 864 ? 2.649 -36.836 -23.114 1 95.8 864 ASN B N 1
ATOM 14606 C CA . ASN B 1 864 ? 3.692 -35.818 -23.047 1 95.8 864 ASN B CA 1
ATOM 14607 C C . ASN B 1 864 ? 5.056 -36.432 -22.743 1 95.8 864 ASN B C 1
ATOM 14609 O O . ASN B 1 864 ? 5.138 -37.508 -22.149 1 95.8 864 ASN B O 1
ATOM 14613 N N . TYR B 1 865 ? 6.089 -35.736 -23.107 1 97.28 865 TYR B N 1
ATOM 14614 C CA . TYR B 1 865 ? 7.454 -36.183 -22.852 1 97.28 865 TYR B CA 1
ATOM 14615 C C . TYR B 1 865 ? 8.242 -35.123 -22.091 1 97.28 865 TYR B C 1
ATOM 14617 O O . TYR B 1 865 ? 8.099 -33.927 -22.354 1 97.28 865 TYR B O 1
ATOM 14625 N N . ILE B 1 866 ? 9.035 -35.576 -21.1 1 96.37 866 ILE B N 1
ATOM 14626 C CA . ILE B 1 866 ? 9.821 -34.707 -20.231 1 96.37 866 ILE B CA 1
ATOM 14627 C C . ILE B 1 866 ? 11.28 -35.158 -20.232 1 96.37 866 ILE B C 1
ATOM 14629 O O . ILE B 1 866 ? 11.57 -36.342 -20.043 1 96.37 866 ILE B O 1
ATOM 14633 N N . TYR B 1 867 ? 12.173 -34.236 -20.54 1 96.1 867 TYR B N 1
ATOM 14634 C CA . TYR B 1 867 ? 13.585 -34.57 -20.388 1 96.1 867 TYR B CA 1
ATOM 14635 C C . TYR B 1 867 ? 13.978 -34.623 -18.917 1 96.1 867 TYR B C 1
ATOM 14637 O O . TYR B 1 867 ? 13.921 -33.61 -18.216 1 96.1 867 TYR B O 1
ATOM 14645 N N . ASN B 1 868 ? 14.386 -35.72 -18.402 1 95.58 868 ASN B N 1
ATOM 14646 C CA . ASN B 1 868 ? 14.666 -35.931 -16.986 1 95.58 868 ASN B CA 1
ATOM 14647 C C . ASN B 1 868 ? 16.127 -35.638 -16.654 1 95.58 868 ASN B C 1
ATOM 14649 O O . ASN B 1 868 ? 16.932 -36.559 -16.51 1 95.58 868 ASN B O 1
ATOM 14653 N N . ASN B 1 869 ? 16.439 -34.42 -16.383 1 93.34 869 ASN B N 1
ATOM 14654 C CA . ASN B 1 869 ? 17.802 -34.023 -16.042 1 93.34 869 ASN B CA 1
ATOM 14655 C C . ASN B 1 869 ? 18.249 -34.637 -14.719 1 93.34 869 ASN B C 1
ATOM 14657 O O . ASN B 1 869 ? 19.43 -34.939 -14.537 1 93.34 869 ASN B O 1
ATOM 14661 N N . GLN B 1 870 ? 17.38 -34.819 -13.809 1 92.15 870 GLN B N 1
ATOM 14662 C CA . GLN B 1 870 ? 17.727 -35.407 -12.519 1 92.15 870 GLN B CA 1
ATOM 14663 C C . GLN B 1 870 ? 18.256 -36.828 -12.686 1 92.15 870 GLN B C 1
ATOM 14665 O O . GLN B 1 870 ? 19.247 -37.205 -12.057 1 92.15 870 GLN B O 1
ATOM 14670 N N . GLU B 1 871 ? 17.6 -37.62 -13.485 1 93.18 871 GLU B N 1
ATOM 14671 C CA . GLU B 1 871 ? 18.073 -38.977 -13.745 1 93.18 871 GLU B CA 1
ATOM 14672 C C . GLU B 1 871 ? 19.442 -38.965 -14.418 1 93.18 871 GLU B C 1
ATOM 14674 O O . GLU B 1 871 ? 20.315 -39.765 -14.075 1 93.18 871 GLU B O 1
ATOM 14679 N N . SER B 1 872 ? 19.615 -38.069 -15.359 1 93.13 872 SER B N 1
ATOM 14680 C CA . SER B 1 872 ? 20.889 -37.972 -16.064 1 93.13 872 SER B CA 1
ATOM 14681 C C . SER B 1 872 ? 22.028 -37.643 -15.104 1 93.13 872 SER B C 1
ATOM 14683 O O . SER B 1 872 ? 23.166 -38.069 -15.313 1 93.13 872 SER B O 1
ATOM 14685 N N . GLN B 1 873 ? 21.7 -36.949 -14.084 1 91.87 873 GLN B N 1
ATOM 14686 C CA . GLN B 1 873 ? 22.722 -36.509 -13.141 1 91.87 873 GLN B CA 1
ATOM 14687 C C . GLN B 1 873 ? 23.059 -37.612 -12.141 1 91.87 873 GLN B C 1
ATOM 14689 O O . GLN B 1 873 ? 24.107 -37.571 -11.494 1 91.87 873 GLN B O 1
ATOM 14694 N N . HIS B 1 874 ? 22.226 -38.645 -12.045 1 93.75 874 HIS B N 1
ATOM 14695 C CA . HIS B 1 874 ? 22.444 -39.635 -10.995 1 93.75 874 HIS B CA 1
ATOM 14696 C C . HIS B 1 874 ? 22.606 -41.033 -11.582 1 93.75 874 HIS B C 1
ATOM 14698 O O . HIS B 1 874 ? 22.694 -42.015 -10.841 1 93.75 874 HIS B O 1
ATOM 14704 N N . LEU B 1 875 ? 22.568 -41.14 -12.823 1 93.2 875 LEU B N 1
ATOM 14705 C CA . LEU B 1 875 ? 22.987 -42.316 -13.577 1 93.2 875 LEU B CA 1
ATOM 14706 C C . LEU B 1 875 ? 24.092 -41.962 -14.567 1 93.2 875 LEU B C 1
ATOM 14708 O O . LEU B 1 875 ? 23.923 -42.127 -15.777 1 93.2 875 LEU B O 1
ATOM 14712 N N . THR B 1 876 ? 25.182 -41.618 -14.014 1 90.16 876 THR B N 1
ATOM 14713 C CA . THR B 1 876 ? 26.259 -41.12 -14.862 1 90.16 876 THR B CA 1
ATOM 14714 C C . THR B 1 876 ? 27.1 -42.274 -15.401 1 90.16 876 THR B C 1
ATOM 14716 O O . THR B 1 876 ? 27.175 -43.337 -14.782 1 90.16 876 THR B O 1
ATOM 14719 N N . ASP B 1 877 ? 27.635 -42.122 -16.557 1 87.61 877 ASP B N 1
ATOM 14720 C CA . ASP B 1 877 ? 28.501 -43.113 -17.188 1 87.61 877 ASP B CA 1
ATOM 14721 C C . ASP B 1 877 ? 29.954 -42.929 -16.755 1 87.61 877 ASP B C 1
ATOM 14723 O O . ASP B 1 877 ? 30.858 -42.901 -17.592 1 87.61 877 ASP B O 1
ATOM 14727 N N . GLY B 1 878 ? 30.099 -42.745 -15.44 1 83.53 878 GLY B N 1
ATOM 14728 C CA . GLY B 1 878 ? 31.439 -42.575 -14.9 1 83.53 878 GLY B CA 1
ATOM 14729 C C . GLY B 1 878 ? 31.787 -41.126 -14.613 1 83.53 878 GLY B C 1
ATOM 14730 O O . GLY B 1 878 ? 32.757 -40.843 -13.908 1 83.53 878 GLY B O 1
ATOM 14731 N N . ASN B 1 879 ? 30.936 -40.331 -15.184 1 83.24 879 ASN B N 1
ATOM 14732 C CA . ASN B 1 879 ? 31.104 -38.915 -14.879 1 83.24 879 ASN B CA 1
ATOM 14733 C C . ASN B 1 879 ? 30.454 -38.547 -13.548 1 83.24 879 ASN B C 1
ATOM 14735 O O . ASN B 1 879 ? 29.526 -39.222 -13.098 1 83.24 879 ASN B O 1
ATOM 14739 N N . SER B 1 880 ? 30.878 -37.608 -12.785 1 87.33 880 SER B N 1
ATOM 14740 C CA . SER B 1 880 ? 30.349 -37.049 -11.545 1 87.33 880 SER B CA 1
ATOM 14741 C C . SER B 1 880 ? 30.178 -38.128 -10.481 1 87.33 880 SER B C 1
ATOM 14743 O O . SER B 1 880 ? 29.181 -38.139 -9.756 1 87.33 880 SER B O 1
ATOM 14745 N N . ILE B 1 881 ? 31.024 -39.177 -10.553 1 88.74 881 ILE B N 1
ATOM 14746 C CA . ILE B 1 881 ? 30.967 -40.304 -9.628 1 88.74 881 ILE B CA 1
ATOM 14747 C C . ILE B 1 881 ? 31.155 -39.807 -8.197 1 88.74 881 ILE B C 1
ATOM 14749 O O . ILE B 1 881 ? 30.815 -40.507 -7.24 1 88.74 881 ILE B O 1
ATOM 14753 N N . VAL B 1 882 ? 31.599 -38.594 -8.137 1 91.43 882 VAL B N 1
ATOM 14754 C CA . VAL B 1 882 ? 31.802 -38.013 -6.814 1 91.43 882 VAL B CA 1
ATOM 14755 C C . VAL B 1 882 ? 30.451 -37.718 -6.167 1 91.43 882 VAL B C 1
ATOM 14757 O O . VAL B 1 882 ? 30.339 -37.68 -4.939 1 91.43 882 VAL B O 1
ATOM 14760 N N . ASP B 1 883 ? 29.441 -37.551 -6.933 1 95.07 883 ASP B N 1
ATOM 14761 C CA . ASP B 1 883 ? 28.082 -37.346 -6.44 1 95.07 883 ASP B CA 1
ATOM 14762 C C . ASP B 1 883 ? 27.395 -38.679 -6.153 1 95.07 883 ASP B C 1
ATOM 14764 O O . ASP B 1 883 ? 27.766 -39.709 -6.719 1 95.07 883 ASP B O 1
ATOM 14768 N N . ASN B 1 884 ? 26.505 -38.662 -5.25 1 96.29 884 ASN B N 1
ATOM 14769 C CA . ASN B 1 884 ? 25.733 -39.88 -5.026 1 96.29 884 ASN B CA 1
ATOM 14770 C C . ASN B 1 884 ? 25.023 -40.335 -6.298 1 96.29 884 ASN B C 1
ATOM 14772 O O . ASN B 1 884 ? 24.807 -39.538 -7.212 1 96.29 884 ASN B O 1
ATOM 14776 N N . GLN B 1 885 ? 24.822 -41.58 -6.424 1 96.29 885 GLN B N 1
ATOM 14777 C CA . GLN B 1 885 ? 24.173 -42.183 -7.583 1 96.29 885 GLN B CA 1
ATOM 14778 C C . GLN B 1 885 ? 22.936 -42.976 -7.17 1 96.29 885 GLN B C 1
ATOM 14780 O O . GLN B 1 885 ? 22.76 -43.293 -5.992 1 96.29 885 GLN B O 1
ATOM 14785 N N . ARG B 1 886 ? 22.115 -43.272 -8.124 1 96.56 886 ARG B N 1
ATOM 14786 C CA . ARG B 1 886 ? 20.973 -44.15 -7.892 1 96.56 886 ARG B CA 1
ATOM 14787 C C . ARG B 1 886 ? 21.417 -45.602 -7.752 1 96.56 886 ARG B C 1
ATOM 14789 O O . ARG B 1 886 ? 22.455 -45.994 -8.291 1 96.56 886 ARG B O 1
ATOM 14796 N N . LEU B 1 887 ? 20.612 -46.322 -7.081 1 96.68 887 LEU B N 1
ATOM 14797 C CA . LEU B 1 887 ? 20.897 -47.739 -6.884 1 96.68 887 LEU B CA 1
ATOM 14798 C C . LEU B 1 887 ? 20.958 -48.473 -8.219 1 96.68 887 LEU B C 1
ATOM 14800 O O . LEU B 1 887 ? 21.736 -49.416 -8.379 1 96.68 887 LEU B O 1
ATOM 14804 N N . ASP B 1 888 ? 20.26 -47.959 -9.254 1 94.83 888 ASP B N 1
ATOM 14805 C CA . ASP B 1 888 ? 20.201 -48.582 -10.573 1 94.83 888 ASP B CA 1
ATOM 14806 C C . ASP B 1 888 ? 21.529 -48.433 -11.311 1 94.83 888 ASP B C 1
ATOM 14808 O O . ASP B 1 888 ? 21.772 -49.118 -12.307 1 94.83 888 ASP B O 1
ATOM 14812 N N . ALA B 1 889 ? 22.345 -47.63 -10.836 1 95.31 889 ALA B N 1
ATOM 14813 C CA . ALA B 1 889 ? 23.638 -47.423 -11.482 1 95.31 889 ALA B CA 1
ATOM 14814 C C . ALA B 1 889 ? 24.491 -48.686 -11.421 1 95.31 889 ALA B C 1
ATOM 14816 O O . ALA B 1 889 ? 25.428 -48.849 -12.206 1 95.31 889 ALA B O 1
ATOM 14817 N N . PHE B 1 890 ? 24.192 -49.617 -10.497 1 95.1 890 PHE B N 1
ATOM 14818 C CA . PHE B 1 890 ? 24.918 -50.874 -10.356 1 95.1 890 PHE B CA 1
ATOM 14819 C C . PHE B 1 890 ? 24.733 -51.747 -11.591 1 95.1 890 PHE B C 1
ATOM 14821 O O . PHE B 1 890 ? 25.502 -52.685 -11.815 1 95.1 890 PHE B O 1
ATOM 14828 N N . ASN B 1 891 ? 23.734 -51.412 -12.373 1 95.32 891 ASN B N 1
ATOM 14829 C CA . ASN B 1 891 ? 23.443 -52.217 -13.555 1 95.32 891 ASN B CA 1
ATOM 14830 C C . ASN B 1 891 ? 24.244 -51.746 -14.766 1 95.32 891 ASN B C 1
ATOM 14832 O O . ASN B 1 891 ? 23.674 -51.465 -15.822 1 95.32 891 ASN B O 1
ATOM 14836 N N . PHE B 1 892 ? 25.566 -51.71 -14.653 1 95.24 892 PHE B N 1
ATOM 14837 C CA . PHE B 1 892 ? 26.417 -51.286 -15.759 1 95.24 892 PHE B CA 1
ATOM 14838 C C . PHE B 1 892 ? 27.093 -52.485 -16.412 1 95.24 892 PHE B C 1
ATOM 14840 O O . PHE B 1 892 ? 27.081 -53.588 -15.861 1 95.24 892 PHE B O 1
ATOM 14847 N N . TRP B 1 893 ? 27.637 -52.264 -17.603 1 96.11 893 TRP B N 1
ATOM 14848 C CA . TRP B 1 893 ? 28.361 -53.273 -18.368 1 96.11 893 TRP B CA 1
ATOM 14849 C C . TRP B 1 893 ? 29.597 -53.747 -17.611 1 96.11 893 TRP B C 1
ATOM 14851 O O . TRP B 1 893 ? 30.423 -52.934 -17.187 1 96.11 893 TRP B O 1
ATOM 14861 N N . ARG B 1 894 ? 29.777 -55.082 -17.445 1 93.91 894 ARG B N 1
ATOM 14862 C CA . ARG B 1 894 ? 30.885 -55.627 -16.668 1 93.91 894 ARG B CA 1
ATOM 14863 C C . ARG B 1 894 ? 31.758 -56.538 -17.524 1 93.91 894 ARG B C 1
ATOM 14865 O O . ARG B 1 894 ? 32.967 -56.635 -17.303 1 93.91 894 ARG B O 1
ATOM 14872 N N . LYS B 1 895 ? 31.057 -57.244 -18.48 1 94.77 895 LYS B N 1
ATOM 14873 C CA . LYS B 1 895 ? 31.798 -58.184 -19.316 1 94.77 895 LYS B CA 1
ATOM 14874 C C . LYS B 1 895 ? 31.198 -58.265 -20.717 1 94.77 895 LYS B C 1
ATOM 14876 O O . LYS B 1 895 ? 30.02 -57.957 -20.912 1 94.77 895 LYS B O 1
ATOM 14881 N N . PRO B 1 896 ? 32.043 -58.675 -21.629 1 95.84 896 PRO B N 1
ATOM 14882 C CA . PRO B 1 896 ? 31.514 -58.812 -22.988 1 95.84 896 PRO B CA 1
ATOM 14883 C C . PRO B 1 896 ? 30.273 -59.698 -23.051 1 95.84 896 PRO B C 1
ATOM 14885 O O . PRO B 1 896 ? 30.23 -60.753 -22.413 1 95.84 896 PRO B O 1
ATOM 14888 N N . GLY B 1 897 ? 29.292 -59.333 -23.766 1 95.34 897 GLY B N 1
ATOM 14889 C CA . GLY B 1 897 ? 28.044 -60.068 -23.893 1 95.34 897 GLY B CA 1
ATOM 14890 C C . GLY B 1 897 ? 26.906 -59.452 -23.101 1 95.34 897 GLY B C 1
ATOM 14891 O O . GLY B 1 897 ? 25.737 -59.764 -23.339 1 95.34 897 GLY B O 1
ATOM 14892 N N . ASP B 1 898 ? 27.201 -58.492 -22.126 1 95.24 898 ASP B N 1
ATOM 14893 C CA . ASP B 1 898 ? 26.171 -57.825 -21.335 1 95.24 898 ASP B CA 1
ATOM 14894 C C . ASP B 1 898 ? 25.312 -56.914 -22.208 1 95.24 898 ASP B C 1
ATOM 14896 O O . ASP B 1 898 ? 25.837 -56.123 -22.994 1 95.24 898 ASP B O 1
ATOM 14900 N N . VAL B 1 899 ? 23.935 -57.145 -22.06 1 91.79 899 VAL B N 1
ATOM 14901 C CA . VAL B 1 899 ? 22.996 -56.317 -22.809 1 91.79 899 VAL B CA 1
ATOM 14902 C C . VAL B 1 899 ? 21.969 -55.708 -21.856 1 91.79 899 VAL B C 1
ATOM 14904 O O . VAL B 1 899 ? 21.821 -56.164 -20.72 1 91.79 899 VAL B O 1
ATOM 14907 N N . ASN B 1 900 ? 21.292 -54.689 -22.264 1 91.99 900 ASN B N 1
ATOM 14908 C CA . ASN B 1 900 ? 20.273 -54.011 -21.47 1 91.99 900 ASN B CA 1
ATOM 14909 C C . ASN B 1 900 ? 20.839 -53.506 -20.146 1 91.99 900 ASN B C 1
ATOM 14911 O O . ASN B 1 900 ? 20.226 -53.69 -19.093 1 91.99 900 ASN B O 1
ATOM 14915 N N . VAL B 1 901 ? 22.067 -53.008 -20.152 1 95.16 901 VAL B N 1
ATOM 14916 C CA . VAL B 1 901 ? 22.783 -52.448 -19.011 1 95.16 901 VAL B CA 1
ATOM 14917 C C . VAL B 1 901 ? 23.234 -51.025 -19.331 1 95.16 901 VAL B C 1
ATOM 14919 O O . VAL B 1 901 ? 23.092 -50.562 -20.465 1 95.16 901 VAL B O 1
ATOM 14922 N N . LEU B 1 902 ? 23.648 -50.383 -18.289 1 95.51 902 LEU B N 1
ATOM 14923 C CA . LEU B 1 902 ? 24.217 -49.052 -18.474 1 95.51 902 LEU B CA 1
ATOM 14924 C C . LEU B 1 902 ? 25.637 -49.14 -19.023 1 95.51 902 LEU B C 1
ATOM 14926 O O . LEU B 1 902 ? 26.304 -50.165 -18.87 1 95.51 902 LEU B O 1
ATOM 14930 N N . PRO B 1 903 ? 26.104 -48.095 -19.735 1 95.38 903 PRO B N 1
ATOM 14931 C CA . PRO B 1 903 ? 27.474 -48.081 -20.253 1 95.38 903 PRO B CA 1
ATOM 14932 C C . PRO B 1 903 ? 28.52 -48.289 -19.16 1 95.38 903 PRO B C 1
ATOM 14934 O O . PRO B 1 903 ? 28.272 -47.971 -17.994 1 95.38 903 PRO B O 1
ATOM 14937 N N . ASN B 1 904 ? 29.678 -48.805 -19.606 1 94.54 904 ASN B N 1
ATOM 14938 C CA . ASN B 1 904 ? 30.78 -49.054 -18.684 1 94.54 904 ASN B CA 1
ATOM 14939 C C . ASN B 1 904 ? 31.328 -47.754 -18.1 1 94.54 904 ASN B C 1
ATOM 14941 O O . ASN B 1 904 ? 31.946 -46.961 -18.813 1 94.54 904 ASN B O 1
ATOM 14945 N N . PRO B 1 905 ? 31.078 -47.508 -16.839 1 94.05 905 PRO B N 1
ATOM 14946 C CA . PRO B 1 905 ? 31.537 -46.247 -16.252 1 94.05 905 PRO B CA 1
ATOM 14947 C C . PRO B 1 905 ? 33.059 -46.162 -16.151 1 94.05 905 PRO B C 1
ATOM 14949 O O . PRO B 1 905 ? 33.604 -45.094 -15.863 1 94.05 905 PRO B O 1
ATOM 14952 N N . LYS B 1 906 ? 33.743 -47.208 -16.418 1 91.19 906 LYS B N 1
ATOM 14953 C CA . LYS B 1 906 ? 35.202 -47.226 -16.36 1 91.19 906 LYS B CA 1
ATOM 14954 C C . LYS B 1 906 ? 35.81 -46.678 -17.648 1 91.19 906 LYS B C 1
ATOM 14956 O O . LYS B 1 906 ? 36.983 -46.302 -17.676 1 91.19 906 LYS B O 1
ATOM 14961 N N . ASP B 1 907 ? 34.993 -46.775 -18.66 1 90.76 907 ASP B N 1
ATOM 14962 C CA . ASP B 1 907 ? 35.468 -46.264 -19.942 1 90.76 907 ASP B CA 1
ATOM 14963 C C . ASP B 1 907 ? 35.379 -44.741 -19.994 1 90.76 907 ASP B C 1
ATOM 14965 O O . ASP B 1 907 ? 34.286 -44.174 -19.915 1 90.76 907 ASP B O 1
ATOM 14969 N N . PRO B 1 908 ? 36.383 -44.067 -20.182 1 85.7 908 PRO B N 1
ATOM 14970 C CA . PRO B 1 908 ? 36.384 -42.602 -20.179 1 85.7 908 PRO B CA 1
ATOM 14971 C C . PRO B 1 908 ? 35.616 -42.009 -21.358 1 85.7 908 PRO B C 1
ATOM 14973 O O . PRO B 1 908 ? 35.284 -40.821 -21.347 1 85.7 908 PRO B O 1
ATOM 14976 N N . LEU B 1 909 ? 35.392 -42.773 -22.32 1 84.3 909 LEU B N 1
ATOM 14977 C CA . LEU B 1 909 ? 34.677 -42.273 -23.489 1 84.3 909 LEU B CA 1
ATOM 14978 C C . LEU B 1 909 ? 33.172 -42.265 -23.244 1 84.3 909 LEU B C 1
ATOM 14980 O O . LEU B 1 909 ? 32.419 -41.645 -23.998 1 84.3 909 LEU B O 1
ATOM 14984 N N . ASN B 1 910 ? 32.805 -42.994 -22.194 1 87.28 910 ASN B N 1
ATOM 14985 C CA . ASN B 1 910 ? 31.39 -42.965 -21.84 1 87.28 910 ASN B CA 1
ATOM 14986 C C . ASN B 1 910 ? 31.045 -41.733 -21.009 1 87.28 910 ASN B C 1
ATOM 14988 O O . ASN B 1 910 ? 31.553 -41.565 -19.899 1 87.28 910 ASN B O 1
ATOM 14992 N N . THR B 1 911 ? 30.216 -40.816 -21.65 1 80.94 911 THR B N 1
ATOM 14993 C CA . THR B 1 911 ? 29.698 -39.64 -20.959 1 80.94 911 THR B CA 1
ATOM 14994 C C . THR B 1 911 ? 28.184 -39.541 -21.124 1 80.94 911 THR B C 1
ATOM 14996 O O . THR B 1 911 ? 27.628 -40.026 -22.111 1 80.94 911 THR B O 1
ATOM 14999 N N . SER B 1 912 ? 27.541 -39.146 -20.048 1 83.25 912 SER B N 1
ATOM 15000 C CA . SER B 1 912 ? 26.096 -38.956 -20.135 1 83.25 912 SER B CA 1
ATOM 15001 C C . SER B 1 912 ? 25.747 -37.781 -21.042 1 83.25 912 SER B C 1
ATOM 15003 O O . SER B 1 912 ? 25.372 -36.709 -20.561 1 83.25 912 SER B O 1
ATOM 15005 N N . GLU B 1 913 ? 25.798 -38.07 -22.328 1 87.59 913 GLU B N 1
ATOM 15006 C CA . GLU B 1 913 ? 25.546 -37.043 -23.334 1 87.59 913 GLU B CA 1
ATOM 15007 C C . GLU B 1 913 ? 24.052 -36.781 -23.494 1 87.59 913 GLU B C 1
ATOM 15009 O O . GLU B 1 913 ? 23.226 -37.626 -23.141 1 87.59 913 GLU B O 1
ATOM 15014 N N . ARG B 1 914 ? 23.725 -35.597 -23.916 1 91.61 914 ARG B N 1
ATOM 15015 C CA . ARG B 1 914 ? 22.337 -35.226 -24.168 1 91.61 914 ARG B CA 1
ATOM 15016 C C . ARG B 1 914 ? 21.741 -36.067 -25.292 1 91.61 914 ARG B C 1
ATOM 15018 O O . ARG B 1 914 ? 22.094 -35.892 -26.46 1 91.61 914 ARG B O 1
ATOM 15025 N N . SER B 1 915 ? 20.918 -37.005 -24.987 1 95.05 915 SER B N 1
ATOM 15026 C CA . SER B 1 915 ? 20.254 -37.926 -25.904 1 95.05 915 SER B CA 1
ATOM 15027 C C . SER B 1 915 ? 18.847 -38.266 -25.424 1 95.05 915 SER B C 1
ATOM 15029 O O . SER B 1 915 ? 18.409 -37.783 -24.379 1 95.05 915 SER B O 1
ATOM 15031 N N . ASP B 1 916 ? 18.129 -39.038 -26.216 1 96.25 916 ASP B N 1
ATOM 15032 C CA . ASP B 1 916 ? 16.759 -39.376 -25.843 1 96.25 916 ASP B CA 1
ATOM 15033 C C . ASP B 1 916 ? 16.733 -40.501 -24.81 1 96.25 916 ASP B C 1
ATOM 15035 O O . ASP B 1 916 ? 15.664 -41.015 -24.472 1 96.25 916 ASP B O 1
ATOM 15039 N N . ARG B 1 917 ? 18.005 -40.895 -24.313 1 95.18 917 ARG B N 1
ATOM 15040 C CA . ARG B 1 917 ? 18.078 -41.88 -23.239 1 95.18 917 ARG B CA 1
ATOM 15041 C C . ARG B 1 917 ? 17.292 -41.418 -22.017 1 95.18 917 ARG B C 1
ATOM 15043 O O . ARG B 1 917 ? 16.678 -42.232 -21.323 1 95.18 917 ARG B O 1
ATOM 15050 N N . PHE B 1 918 ? 17.304 -40.17 -21.792 1 95.7 918 PHE B N 1
ATOM 15051 C CA . PHE B 1 918 ? 16.704 -39.63 -20.578 1 95.7 918 PHE B CA 1
ATOM 15052 C C . PHE B 1 918 ? 15.395 -38.916 -20.892 1 95.7 918 PHE B C 1
ATOM 15054 O O . PHE B 1 918 ? 14.878 -38.163 -20.065 1 95.7 918 PHE B O 1
ATOM 15061 N N . LEU B 1 919 ? 14.932 -38.909 -22.147 1 97.33 919 LEU B N 1
ATOM 15062 C CA . LEU B 1 919 ? 13.592 -38.445 -22.491 1 97.33 919 LEU B CA 1
ATOM 15063 C C . LEU B 1 919 ? 12.54 -39.472 -22.086 1 97.33 919 LEU B C 1
ATOM 15065 O O . LEU B 1 919 ? 12.563 -40.61 -22.559 1 97.33 919 LEU B O 1
ATOM 15069 N N . GLN B 1 920 ? 11.692 -39.107 -21.223 1 97.58 920 GLN B N 1
ATOM 15070 C CA . GLN B 1 920 ? 10.758 -40.08 -20.666 1 97.58 920 GLN B CA 1
ATOM 15071 C C . GLN B 1 920 ? 9.312 -39.658 -20.91 1 97.58 920 GLN B C 1
ATOM 15073 O O . GLN B 1 920 ? 9.021 -38.466 -21.034 1 97.58 920 GLN B O 1
ATOM 15078 N N . ASP B 1 921 ? 8.464 -40.642 -20.998 1 97.51 921 ASP B N 1
ATOM 15079 C CA . ASP B 1 921 ? 7.024 -40.419 -21.072 1 97.51 921 ASP B CA 1
ATOM 15080 C C . ASP B 1 921 ? 6.479 -39.904 -19.742 1 97.51 921 ASP B C 1
ATOM 15082 O O . ASP B 1 921 ? 6.586 -40.581 -18.717 1 97.51 921 ASP B O 1
ATOM 15086 N N . GLY B 1 922 ? 5.903 -38.751 -19.784 1 96.66 922 GLY B N 1
ATOM 15087 C CA . GLY B 1 922 ? 5.419 -38.102 -18.576 1 96.66 922 GLY B CA 1
ATOM 15088 C C . GLY B 1 922 ? 3.956 -38.383 -18.292 1 96.66 922 GLY B C 1
ATOM 15089 O O . GLY B 1 922 ? 3.321 -37.67 -17.513 1 96.66 922 GLY B O 1
ATOM 15090 N N . SER B 1 923 ? 3.323 -39.433 -18.869 1 97.52 923 SER B N 1
ATOM 15091 C CA . SER B 1 923 ? 1.927 -39.783 -18.624 1 97.52 923 SER B CA 1
ATOM 15092 C C . SER B 1 923 ? 1.706 -40.19 -17.171 1 97.52 923 SER B C 1
ATOM 15094 O O . SER B 1 923 ? 2.515 -40.922 -16.596 1 97.52 923 SER B O 1
ATOM 15096 N N . TYR B 1 924 ? 0.639 -39.705 -16.591 1 96.59 924 TYR B N 1
ATOM 15097 C CA . TYR B 1 924 ? 0.37 -40.09 -15.21 1 96.59 924 TYR B CA 1
ATOM 15098 C C . TYR B 1 924 ? -1.111 -39.95 -14.883 1 96.59 924 TYR B C 1
ATOM 15100 O O . TYR B 1 924 ? -1.868 -39.349 -15.649 1 96.59 924 TYR B O 1
ATOM 15108 N N . LEU B 1 925 ? -1.541 -40.597 -13.863 1 96.98 925 LEU B N 1
ATOM 15109 C CA . LEU B 1 925 ? -2.817 -40.469 -13.168 1 96.98 925 LEU B CA 1
ATOM 15110 C C . LEU B 1 925 ? -2.604 -40.092 -11.706 1 96.98 925 LEU B C 1
ATOM 15112 O O . LEU B 1 925 ? -1.82 -40.734 -11.003 1 96.98 925 LEU B O 1
ATOM 15116 N N . ARG B 1 926 ? -3.201 -39.073 -11.22 1 95.67 926 ARG B N 1
ATOM 15117 C CA . ARG B 1 926 ? -2.987 -38.597 -9.857 1 95.67 926 ARG B CA 1
ATOM 15118 C C . ARG B 1 926 ? -4.314 -38.375 -9.14 1 95.67 926 ARG B C 1
ATOM 15120 O O . ARG B 1 926 ? -5.242 -37.794 -9.706 1 95.67 926 ARG B O 1
ATOM 15127 N N . LEU B 1 927 ? -4.427 -38.872 -7.914 1 95.53 927 LEU B N 1
ATOM 15128 C CA . LEU B 1 927 ? -5.52 -38.481 -7.031 1 95.53 927 LEU B CA 1
ATOM 15129 C C . LEU B 1 927 ? -5.283 -37.089 -6.454 1 95.53 927 LEU B C 1
ATOM 15131 O O . LEU B 1 927 ? -4.683 -36.949 -5.386 1 95.53 927 LEU B O 1
ATOM 15135 N N . ARG B 1 928 ? -5.801 -36.162 -7.132 1 92.01 928 ARG B N 1
ATOM 15136 C CA . ARG B 1 928 ? -5.529 -34.762 -6.825 1 92.01 928 ARG B CA 1
ATOM 15137 C C . ARG B 1 928 ? -6.124 -34.372 -5.476 1 92.01 928 ARG B C 1
ATOM 15139 O O . ARG B 1 928 ? -5.531 -33.586 -4.734 1 92.01 928 ARG B O 1
ATOM 15146 N N . SER B 1 929 ? -7.334 -34.813 -5.225 1 92.2 929 SER B N 1
ATOM 15147 C CA . SER B 1 929 ? -7.966 -34.463 -3.957 1 92.2 929 SER B CA 1
ATOM 15148 C C . SER B 1 929 ? -8.984 -35.517 -3.537 1 92.2 929 SER B C 1
ATOM 15150 O O . SER B 1 929 ? -9.619 -36.148 -4.385 1 92.2 929 SER B O 1
ATOM 15152 N N . ILE B 1 930 ? -9.114 -35.704 -2.298 1 94.34 930 ILE B N 1
ATOM 15153 C CA . ILE B 1 930 ? -10.149 -36.517 -1.668 1 94.34 930 ILE B CA 1
ATOM 15154 C C . ILE B 1 930 ? -10.618 -35.848 -0.379 1 94.34 930 ILE B C 1
ATOM 15156 O O . ILE B 1 930 ? -9.804 -35.339 0.396 1 94.34 930 ILE B O 1
ATOM 15160 N N . LYS B 1 931 ? -11.842 -35.728 -0.211 1 93.86 931 LYS B N 1
ATOM 15161 C CA . LYS B 1 931 ? -12.416 -35.064 0.956 1 93.86 931 LYS B CA 1
ATOM 15162 C C . LYS B 1 931 ? -13.552 -35.887 1.555 1 93.86 931 LYS B C 1
ATOM 15164 O O . LYS B 1 931 ? -14.498 -36.253 0.853 1 93.86 931 LYS B O 1
ATOM 15169 N N . LEU B 1 932 ? -13.446 -36.216 2.779 1 95.79 932 LEU B N 1
ATOM 15170 C CA . LEU B 1 932 ? -14.492 -36.866 3.561 1 95.79 932 LEU B CA 1
ATOM 15171 C C . LEU B 1 932 ? -15.096 -35.896 4.572 1 95.79 932 LEU B C 1
ATOM 15173 O O . LEU B 1 932 ? -14.404 -35.431 5.481 1 95.79 932 LEU B O 1
ATOM 15177 N N . GLY B 1 933 ? -16.311 -35.609 4.336 1 94.62 933 GLY B N 1
ATOM 15178 C CA . GLY B 1 933 ? -16.966 -34.639 5.198 1 94.62 933 GLY B CA 1
ATOM 15179 C C . GLY B 1 933 ? -18.16 -35.209 5.939 1 94.62 933 GLY B C 1
ATOM 15180 O O . GLY B 1 933 ? -18.746 -36.205 5.51 1 94.62 933 GLY B O 1
ATOM 15181 N N . TYR B 1 934 ? -18.517 -34.582 7.062 1 95.28 934 TYR B N 1
ATOM 15182 C CA . TYR B 1 934 ? -19.686 -34.921 7.866 1 95.28 934 TYR B CA 1
ATOM 15183 C C . TYR B 1 934 ? -20.416 -33.664 8.324 1 95.28 934 TYR B C 1
ATOM 15185 O O . TYR B 1 934 ? -19.844 -32.829 9.028 1 95.28 934 TYR B O 1
ATOM 15193 N N . ASP B 1 935 ? -21.584 -33.583 7.881 1 92.21 935 ASP B N 1
ATOM 15194 C CA . ASP B 1 935 ? -22.455 -32.513 8.358 1 92.21 935 ASP B CA 1
ATOM 15195 C C . ASP B 1 935 ? -23.193 -32.93 9.628 1 92.21 935 ASP B C 1
ATOM 15197 O O . ASP B 1 935 ? -24.038 -33.827 9.595 1 92.21 935 ASP B O 1
ATOM 15201 N N . LEU B 1 936 ? -23.011 -32.271 10.675 1 89.77 936 LEU B N 1
ATOM 15202 C CA . LEU B 1 936 ? -23.694 -32.6 11.921 1 89.77 936 LEU B CA 1
ATOM 15203 C C . LEU B 1 936 ? -25.195 -32.36 11.798 1 89.77 936 LEU B C 1
ATOM 15205 O O . LEU B 1 936 ? -25.623 -31.295 11.347 1 89.77 936 LEU B O 1
ATOM 15209 N N . PRO B 1 937 ? -26.014 -33.332 12.124 1 85.74 937 PRO B N 1
ATOM 15210 C CA . PRO B 1 937 ? -27.466 -33.157 12.04 1 85.74 937 PRO B CA 1
ATOM 15211 C C . PRO B 1 937 ? -27.97 -31.99 12.886 1 85.74 937 PRO B C 1
ATOM 15213 O O . PRO B 1 937 ? -27.479 -31.771 13.997 1 85.74 937 PRO B O 1
ATOM 15216 N N . LYS B 1 938 ? -28.854 -31.309 12.306 1 78.67 938 LYS B N 1
ATOM 15217 C CA . LYS B 1 938 ? -29.417 -30.136 12.969 1 78.67 938 LYS B CA 1
ATOM 15218 C C . LYS B 1 938 ? -29.97 -30.495 14.345 1 78.67 938 LYS B C 1
ATOM 15220 O O . LYS B 1 938 ? -29.96 -29.668 15.259 1 78.67 938 LYS B O 1
ATOM 15225 N N . LYS B 1 939 ? -30.516 -31.768 14.516 1 76.36 939 LYS B N 1
ATOM 15226 C CA . LYS B 1 939 ? -31.104 -32.232 15.769 1 76.36 939 LYS B CA 1
ATOM 15227 C C . LYS B 1 939 ? -30.085 -32.189 16.904 1 76.36 939 LYS B C 1
ATOM 15229 O O . LYS B 1 939 ? -30.452 -32.025 18.069 1 76.36 939 LYS B O 1
ATOM 15234 N N . TRP B 1 940 ? -28.88 -32.298 16.541 1 80.62 940 TRP B N 1
ATOM 15235 C CA . TRP B 1 940 ? -27.833 -32.324 17.557 1 80.62 940 TRP B CA 1
ATOM 15236 C C . TRP B 1 940 ? -27.426 -30.91 17.957 1 80.62 940 TRP B C 1
ATOM 15238 O O . TRP B 1 940 ? -26.789 -30.71 18.994 1 80.62 940 TRP B O 1
ATOM 15248 N N . LEU B 1 941 ? -27.639 -29.942 17.038 1 77.71 941 LEU B N 1
ATOM 15249 C CA . LEU B 1 941 ? -27.245 -28.565 17.313 1 77.71 941 LEU B CA 1
ATOM 15250 C C . LEU B 1 941 ? -28.29 -27.863 18.174 1 77.71 941 LEU B C 1
ATOM 15252 O O . LEU B 1 941 ? -27.988 -26.866 18.835 1 77.71 941 LEU B O 1
ATOM 15256 N N . GLY B 1 942 ? -29.541 -28.44 18.412 1 64.13 942 GLY B N 1
ATOM 15257 C CA . GLY B 1 942 ? -30.628 -27.907 19.218 1 64.13 942 GLY B CA 1
ATOM 15258 C C . GLY B 1 942 ? -31.475 -26.889 18.479 1 64.13 942 GLY B C 1
ATOM 15259 O O . GLY B 1 942 ? -31.005 -26.249 17.536 1 64.13 942 GLY B O 1
ATOM 15260 N N . LYS B 1 943 ? -32.827 -26.777 18.411 1 56.04 943 LYS B N 1
ATOM 15261 C CA . LYS B 1 943 ? -33.778 -25.894 17.742 1 56.04 943 LYS B CA 1
ATOM 15262 C C . LYS B 1 943 ? -33.362 -24.432 17.88 1 56.04 943 LYS B C 1
ATOM 15264 O O . LYS B 1 943 ? -33.486 -23.653 16.932 1 56.04 943 LYS B O 1
ATOM 15269 N N . ASN B 1 944 ? -32.978 -23.857 18.999 1 57.55 944 ASN B N 1
ATOM 15270 C CA . ASN B 1 944 ? -32.645 -22.459 19.247 1 57.55 944 ASN B CA 1
ATOM 15271 C C . ASN B 1 944 ? -31.135 -22.245 19.315 1 57.55 944 ASN B C 1
ATOM 15273 O O . ASN B 1 944 ? -30.659 -21.373 20.044 1 57.55 944 ASN B O 1
ATOM 15277 N N . SER B 1 945 ? -30.454 -23.114 18.479 1 61.84 945 SER B N 1
ATOM 15278 C CA . SER B 1 945 ? -29.003 -23.106 18.629 1 61.84 945 SER B CA 1
ATOM 15279 C C . SER B 1 945 ? -28.38 -21.914 17.911 1 61.84 945 SER B C 1
ATOM 15281 O O . SER B 1 945 ? -28.93 -21.42 16.924 1 61.84 945 SER B O 1
ATOM 15283 N N . PHE B 1 946 ? -27.386 -21.451 18.47 1 69.26 946 PHE B N 1
ATOM 15284 C CA . PHE B 1 946 ? -26.497 -20.39 18.013 1 69.26 946 PHE B CA 1
ATOM 15285 C C . PHE B 1 946 ? -25.855 -20.757 16.681 1 69.26 946 PHE B C 1
ATOM 15287 O O . PHE B 1 946 ? -25.635 -19.891 15.832 1 69.26 946 PHE B O 1
ATOM 15294 N N . PHE B 1 947 ? -25.827 -22.126 16.421 1 80.1 947 PHE B N 1
ATOM 15295 C CA . PHE B 1 947 ? -25.175 -22.631 15.219 1 80.1 947 PHE B CA 1
ATOM 15296 C C . PHE B 1 947 ? -26.206 -23.129 14.213 1 80.1 947 PHE B C 1
ATOM 15298 O O . PHE B 1 947 ? -27.157 -23.821 14.582 1 80.1 947 PHE B O 1
ATOM 15305 N N . SER B 1 948 ? -26.133 -22.693 12.992 1 79.52 948 SER B N 1
ATOM 15306 C CA . SER B 1 948 ? -27.032 -23.16 11.942 1 79.52 948 SER B CA 1
ATOM 15307 C C . SER B 1 948 ? -26.467 -24.388 11.236 1 79.52 948 SER B C 1
ATOM 15309 O O . SER B 1 948 ? -27.209 -25.145 10.606 1 79.52 948 SER B O 1
ATOM 15311 N N . GLY B 1 949 ? -25.169 -24.601 11.305 1 87.94 949 GLY B N 1
ATOM 15312 C CA . GLY B 1 949 ? -24.57 -25.763 10.668 1 87.94 949 GLY B CA 1
ATOM 15313 C C . GLY B 1 949 ? -23.117 -25.972 11.052 1 87.94 949 GLY B C 1
ATOM 15314 O O . GLY B 1 949 ? -22.378 -25.006 11.252 1 87.94 949 GLY B O 1
ATOM 15315 N N . VAL B 1 950 ? -22.744 -27.153 11.197 1 92.62 950 VAL B N 1
ATOM 15316 C CA . VAL B 1 950 ? -21.359 -27.532 11.46 1 92.62 950 VAL B CA 1
ATOM 15317 C C . VAL B 1 950 ? -20.933 -28.636 10.495 1 92.62 950 VAL B C 1
ATOM 15319 O O . VAL B 1 950 ? -21.594 -29.672 10.396 1 92.62 950 VAL B O 1
ATOM 15322 N N . ASN B 1 951 ? -19.947 -28.381 9.767 1 93.47 951 ASN B N 1
ATOM 15323 C CA . ASN B 1 951 ? -19.375 -29.357 8.845 1 93.47 951 ASN B CA 1
ATOM 15324 C C . ASN B 1 951 ? -17.922 -29.67 9.19 1 93.47 951 ASN B C 1
ATOM 15326 O O . ASN B 1 951 ? -17.09 -28.765 9.272 1 93.47 951 ASN B O 1
ATOM 15330 N N . MET B 1 952 ? -17.611 -30.885 9.468 1 95.06 952 MET B N 1
ATOM 15331 C CA . MET B 1 952 ? -16.244 -31.342 9.7 1 95.06 952 MET B CA 1
ATOM 15332 C C . MET B 1 952 ? -15.76 -32.217 8.548 1 95.06 952 MET B C 1
ATOM 15334 O O . MET B 1 952 ? -16.528 -33.012 8.002 1 95.06 952 MET B O 1
ATOM 15338 N N . TYR B 1 953 ? -14.491 -32.049 8.216 1 94.21 953 TYR B N 1
ATOM 15339 C CA . TYR B 1 953 ? -14.044 -32.865 7.093 1 94.21 953 TYR B CA 1
ATOM 15340 C C . TYR B 1 953 ? -12.557 -33.177 7.204 1 94.21 953 TYR B C 1
ATOM 15342 O O . TYR B 1 953 ? -11.818 -32.472 7.895 1 94.21 953 TYR B O 1
ATOM 15350 N N . LEU B 1 954 ? -12.132 -34.269 6.605 1 95.59 954 LEU B N 1
ATOM 15351 C CA . LEU B 1 954 ? -10.759 -34.669 6.32 1 95.59 954 LEU B CA 1
ATOM 15352 C C . LEU B 1 954 ? -10.466 -34.583 4.826 1 95.59 954 LEU B C 1
ATOM 15354 O O . LEU B 1 954 ? -11.275 -35.021 4.004 1 95.59 954 LEU B O 1
ATOM 15358 N N . GLN B 1 955 ? -9.355 -33.962 4.502 1 93.86 955 GLN B N 1
ATOM 15359 C CA . GLN B 1 955 ? -9.025 -33.779 3.092 1 93.86 955 GLN B CA 1
ATOM 15360 C C . GLN B 1 955 ? -7.583 -34.192 2.807 1 93.86 955 GLN B C 1
ATOM 15362 O O . GLN B 1 955 ? -6.686 -33.927 3.61 1 93.86 955 GLN B O 1
ATOM 15367 N N . GLY B 1 956 ? -7.378 -34.898 1.734 1 93.81 956 GLY B N 1
ATOM 15368 C CA . GLY B 1 956 ? -6.067 -35.268 1.227 1 93.81 956 GLY B CA 1
ATOM 15369 C C . GLY B 1 956 ? -5.799 -34.747 -0.172 1 93.81 956 GLY B C 1
ATOM 15370 O O . GLY B 1 956 ? -6.702 -34.712 -1.011 1 93.81 956 GLY B O 1
ATOM 15371 N N . GLN B 1 957 ? -4.579 -34.315 -0.424 1 92.6 957 GLN B N 1
ATOM 15372 C CA . GLN B 1 957 ? -4.177 -33.83 -1.74 1 92.6 957 GLN B CA 1
ATOM 15373 C C . GLN B 1 957 ? -2.925 -34.55 -2.233 1 92.6 957 GLN B C 1
ATOM 15375 O O . GLN B 1 957 ? -1.947 -34.681 -1.493 1 92.6 957 GLN B O 1
ATOM 15380 N N . ASN B 1 958 ? -2.905 -34.963 -3.448 1 93.06 958 ASN B N 1
ATOM 15381 C CA . ASN B 1 958 ? -1.788 -35.641 -4.097 1 93.06 958 ASN B CA 1
ATOM 15382 C C . ASN B 1 958 ? -1.333 -36.861 -3.302 1 93.06 958 ASN B C 1
ATOM 15384 O O . ASN B 1 958 ? -0.136 -37.056 -3.087 1 93.06 958 ASN B O 1
ATOM 15388 N N . ILE B 1 959 ? -2.263 -37.632 -2.799 1 93.85 959 ILE B N 1
ATOM 15389 C CA . ILE B 1 959 ? -1.902 -38.683 -1.854 1 93.85 959 ILE B CA 1
ATOM 15390 C C . ILE B 1 959 ? -1.473 -39.936 -2.614 1 93.85 959 ILE B C 1
ATOM 15392 O O . ILE B 1 959 ? -0.867 -40.842 -2.038 1 93.85 959 ILE B O 1
ATOM 15396 N N . TRP B 1 960 ? -1.814 -39.923 -3.921 1 95.26 960 TRP B N 1
ATOM 15397 C CA . TRP B 1 960 ? -1.464 -41.085 -4.731 1 95.26 960 TRP B CA 1
ATOM 15398 C C . TRP B 1 960 ? -1.223 -40.685 -6.182 1 95.26 960 TRP B C 1
ATOM 15400 O O . TRP B 1 960 ? -1.999 -39.92 -6.759 1 95.26 960 TRP B O 1
ATOM 15410 N N . THR B 1 961 ? -0.147 -41.127 -6.813 1 95.73 961 THR B N 1
ATOM 15411 C CA . THR B 1 961 ? 0.195 -40.872 -8.208 1 95.73 961 THR B CA 1
ATOM 15412 C C . THR B 1 961 ? 0.668 -42.152 -8.891 1 95.73 961 THR B C 1
ATOM 15414 O O . THR B 1 961 ? 1.494 -42.885 -8.344 1 95.73 961 THR B O 1
ATOM 15417 N N . TYR B 1 962 ? 0.163 -42.452 -10.048 1 96.32 962 TYR B N 1
ATOM 15418 C CA . TYR B 1 962 ? 0.604 -43.56 -10.887 1 96.32 962 TYR B CA 1
ATOM 15419 C C . TYR B 1 962 ? 1.314 -43.05 -12.136 1 96.32 962 TYR B C 1
ATOM 15421 O O . TYR B 1 962 ? 0.68 -42.491 -13.033 1 96.32 962 TYR B O 1
ATOM 15429 N N . ALA B 1 963 ? 2.556 -43.143 -12.235 1 96.35 963 ALA B N 1
ATOM 15430 C CA . ALA B 1 963 ? 3.402 -42.741 -13.356 1 96.35 963 ALA B CA 1
ATOM 15431 C C . ALA B 1 963 ? 4.428 -43.822 -13.683 1 96.35 963 ALA B C 1
ATOM 15433 O O . ALA B 1 963 ? 5.613 -43.678 -13.37 1 96.35 963 ALA B O 1
ATOM 15434 N N . PRO B 1 964 ? 4.125 -44.798 -14.415 1 94.23 964 PRO B N 1
ATOM 15435 C CA . PRO B 1 964 ? 4.99 -45.969 -14.572 1 94.23 964 PRO B CA 1
ATOM 15436 C C . PRO B 1 964 ? 6.209 -45.69 -15.448 1 94.23 964 PRO B C 1
ATOM 15438 O O . PRO B 1 964 ? 7.223 -46.384 -15.341 1 94.23 964 PRO B O 1
ATOM 15441 N N . HIS B 1 965 ? 6.162 -44.719 -16.274 1 95.54 965 HIS B N 1
ATOM 15442 C CA . HIS B 1 965 ? 7.224 -44.54 -17.257 1 95.54 965 HIS B CA 1
ATOM 15443 C C . HIS B 1 965 ? 8.085 -43.326 -16.923 1 95.54 965 HIS B C 1
ATOM 15445 O O . HIS B 1 965 ? 8.928 -42.918 -17.725 1 95.54 965 HIS B O 1
ATOM 15451 N N . PHE B 1 966 ? 7.833 -42.659 -15.857 1 96.58 966 PHE B N 1
ATOM 15452 C CA . PHE B 1 966 ? 8.625 -41.497 -15.471 1 96.58 966 PHE B CA 1
ATOM 15453 C C . PHE B 1 966 ? 9.23 -41.69 -14.086 1 96.58 966 PHE B C 1
ATOM 15455 O O . PHE B 1 966 ? 8.508 -41.929 -13.116 1 96.58 966 PHE B O 1
ATOM 15462 N N . LYS B 1 967 ? 10.529 -41.64 -13.942 1 95.94 967 LYS B N 1
ATOM 15463 C CA . LYS B 1 967 ? 11.21 -41.712 -12.652 1 95.94 967 LYS B CA 1
ATOM 15464 C C . LYS B 1 967 ? 11.283 -40.339 -11.992 1 95.94 967 LYS B C 1
ATOM 15466 O O . LYS B 1 967 ? 12.123 -39.513 -12.356 1 95.94 967 LYS B O 1
ATOM 15471 N N . GLY B 1 968 ? 10.576 -40.141 -10.98 1 93.81 968 GLY B N 1
ATOM 15472 C CA . GLY B 1 968 ? 10.341 -38.852 -10.349 1 93.81 968 GLY B CA 1
ATOM 15473 C C . GLY B 1 968 ? 8.887 -38.421 -10.396 1 93.81 968 GLY B C 1
ATOM 15474 O O . GLY B 1 968 ? 7.993 -39.251 -10.575 1 93.81 968 GLY B O 1
ATOM 15475 N N . ASP B 1 969 ? 8.612 -37.178 -10.193 1 93.51 969 ASP B N 1
ATOM 15476 C CA . ASP B 1 969 ? 7.261 -36.638 -10.304 1 93.51 969 ASP B CA 1
ATOM 15477 C C . ASP B 1 969 ? 7.008 -36.072 -11.7 1 93.51 969 ASP B C 1
ATOM 15479 O O . ASP B 1 969 ? 7.71 -35.16 -12.142 1 93.51 969 ASP B O 1
ATOM 15483 N N . PRO B 1 970 ? 6.065 -36.514 -12.401 1 94.18 970 PRO B N 1
ATOM 15484 C CA . PRO B 1 970 ? 5.837 -36.115 -13.792 1 94.18 970 PRO B CA 1
ATOM 15485 C C . PRO B 1 970 ? 5.186 -34.739 -13.912 1 94.18 970 PRO B C 1
ATOM 15487 O O . PRO B 1 970 ? 5.127 -34.173 -15.006 1 94.18 970 PRO B O 1
ATOM 15490 N N . GLU B 1 971 ? 4.637 -34.178 -12.869 1 91.74 971 GLU B N 1
ATOM 15491 C CA . GLU B 1 971 ? 4.081 -32.829 -12.916 1 91.74 971 GLU B CA 1
ATOM 15492 C C . GLU B 1 971 ? 5.169 -31.776 -12.726 1 91.74 971 GLU B C 1
ATOM 15494 O O . GLU B 1 971 ? 5.467 -31.38 -11.597 1 91.74 971 GLU B O 1
ATOM 15499 N N . VAL B 1 972 ? 5.659 -31.246 -13.803 1 90.63 972 VAL B N 1
ATOM 15500 C CA . VAL B 1 972 ? 6.793 -30.327 -13.789 1 90.63 972 VAL B CA 1
ATOM 15501 C C . VAL B 1 972 ? 6.379 -28.986 -14.39 1 90.63 972 VAL B C 1
ATOM 15503 O O . VAL B 1 972 ? 5.972 -28.917 -15.552 1 90.63 972 VAL B O 1
ATOM 15506 N N . GLY B 1 973 ? 6.439 -27.926 -13.596 1 88.42 973 GLY B N 1
ATOM 15507 C CA . GLY B 1 973 ? 6.247 -26.591 -14.14 1 88.42 973 GLY B CA 1
ATOM 15508 C C . GLY B 1 973 ? 7.512 -26.001 -14.735 1 88.42 973 GLY B C 1
ATOM 15509 O O . GLY B 1 973 ? 7.589 -25.777 -15.945 1 88.42 973 GLY B O 1
ATOM 15510 N N . PHE B 1 974 ? 8.507 -25.741 -13.95 1 88.33 974 PHE B N 1
ATOM 15511 C CA . PHE B 1 974 ? 9.829 -25.364 -14.435 1 88.33 974 PHE B CA 1
ATOM 15512 C C . PHE B 1 974 ? 10.908 -26.231 -13.796 1 88.33 974 PHE B C 1
ATOM 15514 O O . PHE B 1 974 ? 10.699 -26.8 -12.723 1 88.33 974 PHE B O 1
ATOM 15521 N N . ALA B 1 975 ? 11.995 -26.312 -14.507 1 84.78 975 ALA B N 1
ATOM 15522 C CA . ALA B 1 975 ? 13.1 -27.153 -14.054 1 84.78 975 ALA B CA 1
ATOM 15523 C C . ALA B 1 975 ? 13.801 -26.535 -12.848 1 84.78 975 ALA B C 1
ATOM 15525 O O . ALA B 1 975 ? 14.05 -27.215 -11.85 1 84.78 975 ALA B O 1
ATOM 15526 N N . SER B 1 976 ? 14.105 -25.312 -12.941 1 83.92 976 SER B N 1
ATOM 15527 C CA . SER B 1 976 ? 14.698 -24.442 -11.931 1 83.92 976 SER B CA 1
ATOM 15528 C C . SER B 1 976 ? 14.335 -22.981 -12.177 1 83.92 976 SER B C 1
ATOM 15530 O O . SER B 1 976 ? 14.536 -22.463 -13.278 1 83.92 976 SER B O 1
ATOM 15532 N N . GLU B 1 977 ? 13.918 -22.376 -11.171 1 78.48 977 GLU B N 1
ATOM 15533 C CA . GLU B 1 977 ? 13.367 -21.035 -11.345 1 78.48 977 GLU B CA 1
ATOM 15534 C C . GLU B 1 977 ? 14.424 -20.068 -11.871 1 78.48 977 GLU B C 1
ATOM 15536 O O . GLU B 1 977 ? 14.184 -19.345 -12.84 1 78.48 977 GLU B O 1
ATOM 15541 N N . GLU B 1 978 ? 15.631 -20.082 -11.288 1 77.85 978 GLU B N 1
ATOM 15542 C CA . GLU B 1 978 ? 16.645 -19.087 -11.623 1 77.85 978 GLU B CA 1
ATOM 15543 C C . GLU B 1 978 ? 17.4 -19.473 -12.891 1 77.85 978 GLU B C 1
ATOM 15545 O O . GLU B 1 978 ? 17.868 -18.604 -13.63 1 77.85 978 GLU B O 1
ATOM 15550 N N . SER B 1 979 ? 17.431 -20.808 -13.162 1 74.2 979 SER B N 1
ATOM 15551 C CA . SER B 1 979 ? 18.24 -21.264 -14.287 1 74.2 979 SER B CA 1
ATOM 15552 C C . SER B 1 979 ? 17.385 -21.488 -15.53 1 74.2 979 SER B C 1
ATOM 15554 O O . SER B 1 979 ? 17.799 -21.158 -16.643 1 74.2 979 SER B O 1
ATOM 15556 N N . VAL B 1 980 ? 16.226 -22.032 -15.38 1 69.84 980 VAL B N 1
ATOM 15557 C CA . VAL B 1 980 ? 15.295 -22.326 -16.464 1 69.84 980 VAL B CA 1
ATOM 15558 C C . VAL B 1 980 ? 13.86 -22.116 -15.985 1 69.84 980 VAL B C 1
ATOM 15560 O O . VAL B 1 980 ? 13.098 -23.076 -15.849 1 69.84 980 VAL B O 1
ATOM 15563 N N . GLY B 1 981 ? 13.64 -20.822 -15.662 1 70.67 981 GLY B N 1
ATOM 15564 C CA . GLY B 1 981 ? 12.333 -20.569 -15.076 1 70.67 981 GLY B CA 1
ATOM 15565 C C . GLY B 1 981 ? 11.493 -19.601 -15.888 1 70.67 981 GLY B C 1
ATOM 15566 O O . GLY B 1 981 ? 11.8 -19.327 -17.05 1 70.67 981 GLY B O 1
ATOM 15567 N N . ARG B 1 982 ? 10.48 -19.137 -15.274 1 69.59 982 ARG B N 1
ATOM 15568 C CA . ARG B 1 982 ? 9.367 -18.405 -15.87 1 69.59 982 ARG B CA 1
ATOM 15569 C C . ARG B 1 982 ? 9.854 -17.137 -16.564 1 69.59 982 ARG B C 1
ATOM 15571 O O . ARG B 1 982 ? 9.256 -16.691 -17.545 1 69.59 982 ARG B O 1
ATOM 15578 N N . ASN B 1 983 ? 10.888 -16.715 -16.044 1 64.03 983 ASN B N 1
ATOM 15579 C CA . ASN B 1 983 ? 11.313 -15.424 -16.575 1 64.03 983 ASN B CA 1
ATOM 15580 C C . ASN B 1 983 ? 12.31 -15.589 -17.719 1 64.03 983 ASN B C 1
ATOM 15582 O O . ASN B 1 983 ? 12.749 -14.602 -18.312 1 64.03 983 ASN B O 1
ATOM 15586 N N . SER B 1 984 ? 12.586 -16.897 -18.056 1 64.88 984 SER B N 1
ATOM 15587 C CA . SER B 1 984 ? 13.507 -17.142 -19.161 1 64.88 984 SER B CA 1
ATOM 15588 C C . SER B 1 984 ? 12.807 -16.991 -20.507 1 64.88 984 SER B C 1
ATOM 15590 O O . SER B 1 984 ? 11.648 -17.382 -20.658 1 64.88 984 SER B O 1
ATOM 15592 N N . VAL B 1 985 ? 13.508 -16.395 -21.431 1 62.38 985 VAL B N 1
ATOM 15593 C CA . VAL B 1 985 ? 12.983 -16.264 -22.786 1 62.38 985 VAL B CA 1
ATOM 15594 C C . VAL B 1 985 ? 12.78 -17.648 -23.398 1 62.38 985 VAL B C 1
ATOM 15596 O O . VAL B 1 985 ? 13.686 -18.484 -23.372 1 62.38 985 VAL B O 1
ATOM 15599 N N . GLY B 1 986 ? 11.623 -17.901 -23.771 1 70.08 986 GLY B N 1
ATOM 15600 C CA . GLY B 1 986 ? 11.327 -19.169 -24.419 1 70.08 986 GLY B CA 1
ATOM 15601 C C . GLY B 1 986 ? 11.013 -20.282 -23.437 1 70.08 986 GLY B C 1
ATOM 15602 O O . GLY B 1 986 ? 11.125 -21.463 -23.772 1 70.08 986 GLY B O 1
ATOM 15603 N N . PHE B 1 987 ? 10.703 -19.94 -22.28 1 81.3 987 PHE B N 1
ATOM 15604 C CA . PHE B 1 987 ? 10.358 -20.915 -21.252 1 81.3 987 PHE B CA 1
ATOM 15605 C C . PHE B 1 987 ? 9.193 -21.788 -21.702 1 81.3 987 PHE B C 1
ATOM 15607 O O . PHE B 1 987 ? 8.212 -21.286 -22.254 1 81.3 987 PHE B O 1
ATOM 15614 N N . ILE B 1 988 ? 9.304 -23.101 -21.531 1 88.37 988 ILE B N 1
ATOM 15615 C CA . ILE B 1 988 ? 8.279 -24.083 -21.868 1 88.37 988 ILE B CA 1
ATOM 15616 C C . ILE B 1 988 ? 7.98 -24.956 -20.651 1 88.37 988 ILE B C 1
ATOM 15618 O O . ILE B 1 988 ? 8.72 -25.898 -20.359 1 88.37 988 ILE B O 1
ATOM 15622 N N . PRO B 1 989 ? 6.857 -24.773 -20.047 1 88.23 989 PRO B N 1
ATOM 15623 C CA . PRO B 1 989 ? 6.518 -25.592 -18.881 1 88.23 989 PRO B CA 1
ATOM 15624 C C . PRO B 1 989 ? 6.482 -27.085 -19.199 1 88.23 989 PRO B C 1
ATOM 15626 O O . PRO B 1 989 ? 5.951 -27.486 -20.237 1 88.23 989 PRO B O 1
ATOM 15629 N N . GLY B 1 990 ? 7.11 -27.893 -18.382 1 89.85 990 GLY B N 1
ATOM 15630 C CA . GLY B 1 990 ? 7.043 -29.341 -18.492 1 89.85 990 GLY B CA 1
ATOM 15631 C C . GLY B 1 990 ? 8.076 -29.915 -19.443 1 89.85 990 GLY B C 1
ATOM 15632 O O . GLY B 1 990 ? 8.119 -31.127 -19.663 1 89.85 990 GLY B O 1
ATOM 15633 N N . ALA B 1 991 ? 8.967 -29.05 -19.999 1 91.65 991 ALA B N 1
ATOM 15634 C CA . ALA B 1 991 ? 9.919 -29.516 -21.003 1 91.65 991 ALA B CA 1
ATOM 15635 C C . ALA B 1 991 ? 11.03 -30.344 -20.364 1 91.65 991 ALA B C 1
ATOM 15637 O O . ALA B 1 991 ? 11.586 -31.243 -20.999 1 91.65 991 ALA B O 1
ATOM 15638 N N . ALA B 1 992 ? 11.318 -30.007 -19.153 1 93.05 992 ALA B N 1
ATOM 15639 C CA . ALA B 1 992 ? 12.403 -30.689 -18.452 1 93.05 992 ALA B CA 1
ATOM 15640 C C . ALA B 1 992 ? 12.197 -30.637 -16.941 1 93.05 992 ALA B C 1
ATOM 15642 O O . ALA B 1 992 ? 11.508 -29.751 -16.432 1 93.05 992 ALA B O 1
ATOM 15643 N N . ASN B 1 993 ? 12.761 -31.648 -16.34 1 92.61 993 ASN B N 1
ATOM 15644 C CA . ASN B 1 993 ? 12.789 -31.646 -14.882 1 92.61 993 ASN B CA 1
ATOM 15645 C C . ASN B 1 993 ? 14.21 -31.495 -14.349 1 92.61 993 ASN B C 1
ATOM 15647 O O . ASN B 1 993 ? 15.173 -31.87 -15.02 1 92.61 993 ASN B O 1
ATOM 15651 N N . LEU B 1 994 ? 14.292 -30.841 -13.245 1 91.36 994 LEU B N 1
ATOM 15652 C CA . LEU B 1 994 ? 15.564 -30.707 -12.543 1 91.36 994 LEU B CA 1
ATOM 15653 C C . LEU B 1 994 ? 15.351 -30.681 -11.033 1 91.36 994 LEU B C 1
ATOM 15655 O O . LEU B 1 994 ? 14.629 -31.519 -10.489 1 91.36 994 LEU B O 1
ATOM 15659 N N . ASN B 1 995 ? 15.951 -29.772 -10.303 1 91.38 995 ASN B N 1
ATOM 15660 C CA . ASN B 1 995 ? 15.885 -29.764 -8.846 1 91.38 995 ASN B CA 1
ATOM 15661 C C . ASN B 1 995 ? 15.052 -28.594 -8.329 1 91.38 995 ASN B C 1
ATOM 15663 O O . ASN B 1 995 ? 15.488 -27.863 -7.437 1 91.38 995 ASN B O 1
ATOM 15667 N N . SER B 1 996 ? 13.874 -28.468 -8.839 1 92.52 996 SER B N 1
ATOM 15668 C CA . SER B 1 996 ? 12.944 -27.466 -8.328 1 92.52 996 SER B CA 1
ATOM 15669 C C . SER B 1 996 ? 12.205 -27.975 -7.095 1 92.52 996 SER B C 1
ATOM 15671 O O . SER B 1 996 ? 12.263 -29.165 -6.777 1 92.52 996 SER B O 1
ATOM 15673 N N . TYR B 1 997 ? 11.596 -27.138 -6.308 1 94.4 997 TYR B N 1
ATOM 15674 C CA . TYR B 1 997 ? 10.797 -27.524 -5.151 1 94.4 997 TYR B CA 1
ATOM 15675 C C . TYR B 1 997 ? 9.844 -28.66 -5.502 1 94.4 997 TYR B C 1
ATOM 15677 O O . TYR B 1 997 ? 9.049 -28.546 -6.438 1 94.4 997 TYR B O 1
ATOM 15685 N N . PRO B 1 998 ? 9.891 -29.722 -4.861 1 94.03 998 PRO B N 1
ATOM 15686 C CA . PRO B 1 998 ? 9.1 -30.891 -5.251 1 94.03 998 PRO B CA 1
ATOM 15687 C C . PRO B 1 998 ? 7.619 -30.743 -4.912 1 94.03 998 PRO B C 1
ATOM 15689 O O . PRO B 1 998 ? 7.256 -29.926 -4.061 1 94.03 998 PRO B O 1
ATOM 15692 N N . THR B 1 999 ? 6.846 -31.505 -5.578 1 92.41 999 THR B N 1
ATOM 15693 C CA . THR B 1 999 ? 5.431 -31.595 -5.236 1 92.41 999 THR B CA 1
ATOM 15694 C C . THR B 1 999 ? 5.25 -32.147 -3.825 1 92.41 999 THR B C 1
ATOM 15696 O O . THR B 1 999 ? 6.019 -33.004 -3.384 1 92.41 999 THR B O 1
ATOM 15699 N N . VAL B 1 1000 ? 4.222 -31.703 -3.148 1 94.38 1000 VAL B N 1
ATOM 15700 C CA . VAL B 1 1000 ? 3.992 -32.125 -1.77 1 94.38 1000 VAL B CA 1
ATOM 15701 C C . VAL B 1 1000 ? 2.624 -32.793 -1.656 1 94.38 1000 VAL B C 1
ATOM 15703 O O . VAL B 1 1000 ? 1.725 -32.522 -2.456 1 94.38 1000 VAL B O 1
ATOM 15706 N N . LYS B 1 1001 ? 2.503 -33.719 -0.832 1 95.04 1001 LYS B N 1
ATOM 15707 C CA . LYS B 1 1001 ? 1.207 -34.238 -0.405 1 95.04 1001 LYS B CA 1
ATOM 15708 C C . LYS B 1 1001 ? 0.775 -33.615 0.919 1 95.04 1001 LYS B C 1
ATOM 15710 O O . LYS B 1 1001 ? 1.615 -33.279 1.756 1 95.04 1001 LYS B O 1
ATOM 15715 N N . SER B 1 1002 ? -0.445 -33.424 1.087 1 93.84 1002 SER B N 1
ATOM 15716 C CA . SER B 1 1002 ? -0.932 -32.762 2.293 1 93.84 1002 SER B CA 1
ATOM 15717 C C . SER B 1 1002 ? -2.166 -33.464 2.85 1 93.84 1002 SER B C 1
ATOM 15719 O O . SER B 1 1002 ? -2.911 -34.105 2.105 1 93.84 1002 SER B O 1
ATOM 15721 N N . PHE B 1 1003 ? -2.367 -33.364 4.156 1 95.16 1003 PHE B N 1
ATOM 15722 C CA . PHE B 1 1003 ? -3.527 -33.818 4.914 1 95.16 1003 PHE B CA 1
ATOM 15723 C C . PHE B 1 1003 ? -4.079 -32.694 5.783 1 95.16 1003 PHE B C 1
ATOM 15725 O O . PHE B 1 1003 ? -3.342 -32.085 6.561 1 95.16 1003 PHE B O 1
ATOM 15732 N N . LEU B 1 1004 ? -5.327 -32.507 5.611 1 95.06 1004 LEU B N 1
ATOM 15733 C CA . LEU B 1 1004 ? -5.919 -31.388 6.335 1 95.06 1004 LEU B CA 1
ATOM 15734 C C . LEU B 1 1004 ? -7.161 -31.831 7.101 1 95.06 1004 LEU B C 1
ATOM 15736 O O . LEU B 1 1004 ? -7.939 -32.652 6.609 1 95.06 1004 LEU B O 1
ATOM 15740 N N . LEU B 1 1005 ? -7.325 -31.318 8.309 1 96.33 1005 LEU B N 1
ATOM 15741 C CA . LEU B 1 1005 ? -8.546 -31.378 9.105 1 96.33 1005 LEU B CA 1
ATOM 15742 C C . LEU B 1 1005 ? -9.222 -30.013 9.168 1 96.33 1005 LEU B C 1
ATOM 15744 O O . LEU B 1 1005 ? -8.578 -29.01 9.483 1 96.33 1005 LEU B O 1
ATOM 15748 N N . GLY B 1 1006 ? -10.452 -30.05 8.718 1 94.88 1006 GLY B N 1
ATOM 15749 C CA . GLY B 1 1006 ? -11.139 -28.769 8.686 1 94.88 1006 GLY B CA 1
ATOM 15750 C C . GLY B 1 1006 ? -12.479 -28.792 9.397 1 94.88 1006 GLY B C 1
ATOM 15751 O O . GLY B 1 1006 ? -13.079 -29.855 9.566 1 94.88 1006 GLY B O 1
ATOM 15752 N N . ILE B 1 1007 ? -12.963 -27.651 9.901 1 95.43 1007 ILE B N 1
ATOM 15753 C CA . ILE B 1 1007 ? -14.274 -27.445 10.505 1 95.43 1007 ILE B CA 1
ATOM 15754 C C . ILE B 1 1007 ? -14.877 -26.137 9.997 1 95.43 1007 ILE B C 1
ATOM 15756 O O . ILE B 1 1007 ? -14.182 -25.123 9.899 1 95.43 1007 ILE B O 1
ATOM 15760 N N . ASP B 1 1008 ? -16.064 -26.206 9.516 1 93.58 1008 ASP B N 1
ATOM 15761 C CA . ASP B 1 1008 ? -16.849 -25.034 9.141 1 93.58 1008 ASP B CA 1
ATOM 15762 C C . ASP B 1 1008 ? -18.057 -24.865 10.06 1 93.58 1008 ASP B C 1
ATOM 15764 O O . ASP B 1 1008 ? -18.868 -25.783 10.202 1 93.58 1008 ASP B O 1
ATOM 15768 N N . VAL B 1 1009 ? -18.151 -23.748 10.64 1 93.81 1009 VAL B N 1
ATOM 15769 C CA . VAL B 1 1009 ? -19.272 -23.453 11.527 1 93.81 1009 VAL B CA 1
ATOM 15770 C C . VAL B 1 1009 ? -20.064 -22.266 10.982 1 93.81 1009 VAL B C 1
ATOM 15772 O O . VAL B 1 1009 ? -19.488 -21.229 10.647 1 93.81 1009 VAL B O 1
ATOM 15775 N N . THR B 1 1010 ? -21.312 -22.493 10.862 1 90.26 1010 THR B N 1
ATOM 15776 C CA . THR B 1 1010 ? -22.192 -21.425 10.401 1 90.26 1010 THR B CA 1
ATOM 15777 C C . THR B 1 1010 ? -23.155 -21.003 11.506 1 90.26 1010 THR B C 1
ATOM 15779 O O . THR B 1 1010 ? -23.651 -21.844 12.259 1 90.26 1010 THR B O 1
ATOM 15782 N N . PHE B 1 1011 ? -23.419 -19.788 11.502 1 87.98 1011 PHE B N 1
ATOM 15783 C CA . PHE B 1 1011 ? -24.321 -19.196 12.483 1 87.98 1011 PHE B CA 1
ATOM 15784 C C . PHE B 1 1011 ? -25.443 -18.428 11.794 1 87.98 1011 PHE B C 1
ATOM 15786 O O . PHE B 1 1011 ? -25.275 -17.95 10.67 1 87.98 1011 PHE B O 1
#

Sequence (2022 aa):
MKTKFNGILTLFLALIVQISFAQDKIISGVVSDESGPLPGVTIIKKGTTIGVETDFDGNYTINAKSGDVLVFNFVGMKTTQRTVKSSNQINVVMENDNVLEEVVILGYNSKSKDILTSGVSTVTAQEISAVSSTTNITNALQGKAAGVVVTAANGKPGEGAFVRIRGIGSANAGQEPLYIVDGIPVSESDLNLINSSDVESISVLKDASSTAAYGARGSNGVVVMTTKQGKQGAKAKIKFSSQIGFSEKVKDNFTMMNAEQKLQYEREIGKGTGSNLSENEWNRLVSYNHDWQNDLLKTGFIKSNGISISGGSEKSSYFVSFKSESDTGIIDGLNGFERTTGRINLSSELNDWLDFRITSGVSHTFSTEPRDTNNVQNPFAAMYTYNSYEPLYNLDSNGNIILDSNGQPTYNLTHSGFSISEAIRNNPSSEEYLRFIGSAALDFKFLENKLIYTPQISLTYNTLRSESYIQPGSVLDGYIGDKKAPGIKTDRGNSSFTYNFLNKISYNDSFDEVHNYGITLFTEFYNNNFRRYRLSSKGFPSPDLNTQDNSAEPTNASSFRSEETLFSTAALLDYNYNEKYVLSASLRRDGSSRFGDNKKYGVFWSASAAWNIHKEVFLKANFINDLKLRVSYGTSGNDRVPGRYSSLDTYSLTSYNGESAAYPNNVPNKDLQWESKASFDLGLDFTLFNRRVNGVINYFNTKTKDLIFQENLAQSTGAAGNPSRFVNLGKISSTGLEAELNGDLIKNENFTWNLGANIAFVRTIVDELPGGLDKHPSSYPNIILREGERMNTHFLVRYAGVNPKNGRALYYDKNGVITEKYNPNDAVVLKDKTPSPDFDGSLNTKLSYKGISLSANMYFKYGNYIYNNQESQHLTDGNSIVDNQRLDAFNFWRKPGDVNVLPNPKDPLNTSERSDRFLQDGSYLRLRSIKLGYDLPKKWLGKNSFFSGVNMYLQGQNIWTYAPHFKGDPEVGFASEESVGRNSVGFIPGAANLNSYPTVKSFLLGIDVTFMKTKFNGILTLFLALIVQISFAQDKIISGVVSDESGPLPGVTIIKKGTTIGVETDFDGNYTINAKSGDVLVFNFVGMKTTQRTVKSSNQINVVMENDNVLEEVVILGYNSKSKDILTSGVSTVTAQEISAVSSTTNITNALQGKAAGVVVTAANGKPGEGAFVRIRGIGSANAGQEPLYIVDGIPVSESDLNLINSSDVESISVLKDASSTAAYGARGSNGVVVMTTKQGKQGAKAKIKFSSQIGFSEKVKDNFTMMNAEQKLQYEREIGKGTGSNLSENEWNRLVSYNHDWQNDLLKTGFIKSNGISISGGSEKSSYFVSFKSESDTGIIDGLNGFERTTGRINLSSELNDWLDFRITSGVSHTFSTEPRDTNNVQNPFAAMYTYNSYEPLYNLDSNGNIILDSNGQPTYNLTHSGFSISEAIRNNPSSEEYLRFIGSAALDFKFLENKLIYTPQISLTYNTLRSESYIQPGSVLDGYIGDKKAPGIKTDRGNSSFTYNFLNKISYNDSFDEVHNYGITLFTEFYNNNFRRYRLSSKGFPSPDLNTQDNSAEPTNASSFRSEETLFSTAALLDYNYNEKYVLSASLRRDGSSRFGDNKKYGVFWSASAAWNIHKEVFLKANFINDLKLRVSYGTSGNDRVPGRYSSLDTYSLTSYNGESAAYPNNVPNKDLQWESKASFDLGLDFTLFNRRVNGVINYFNTKTKDLIFQENLAQSTGAAGNPSRFVNLGKISSTGLEAELNGDLIKNENFTWNLGANIAFVRTIVDELPGGLDKHPSSYPNIILREGERMNTHFLVRYAGVNPKNGRALYYDKNGVITEKYNPNDAVVLKDKTPSPDFDGSLNTKLSYKGISLSANMYFKYGNYIYNNQESQHLTDGNSIVDNQRLDAFNFWRKPGDVNVLPNPKDPLNTSERSDRFLQDGSYLRLRSIKLGYDLPKKWLGKNSFFSGVNMYLQGQNIWTYAPHFKGDPEVGFASEESVGRNSVGFIPGAANLNSYPTVKSFLLGIDVTF

InterPro domains:
  IPR000531 TonB-dependent receptor-like, beta-barrel [PF00593] (417-849)
  IPR008969 Carboxypeptidase-like, regulatory domain superfamily [SSF49464] (26-98)
  IPR012910 TonB-dependent receptor, plug domain [PF07715] (117-222)
  IPR023996 TonB-dependent outer membrane protein, SusC/RagA [TIGR04056] (27-1011)
  IPR023997 TonB-dependent outer membrane protein SusC/RagA, conserved site [TIGR04057] (198-228)
  IPR036942 TonB-dependent receptor-like, beta-barrel domain superfamily [G3DSA:2.40.170.20] (304-894)
  IPR037066 TonB-dependent receptor, plug domain superfamily [G3DSA:2.170.130.10] (92-227)
  IPR039426 TonB-dependent receptor-like [PS52016] (112-954)

Nearest PDB structures (foldseek):
  6zm1-assembly1_B  TM=8.449E-01  e=1.320E-76  Bacteroides thetaiotaomicron VPI-5482
  5fq7-assembly1_D  TM=8.214E-01  e=6.278E-71  Bacteroides thetaiotaomicron
  6z8i-assembly1_B  TM=8.278E-01  e=1.798E-63  Bacteroides thetaiotaomicron VPI-5482
  6ofr-assembly1_A  TM=6.600E-01  e=3.841E-25  Escherichia coli
  6z8q-assembly2_B  TM=6.837E-01  e=1.950E-19  Pseudomonas aeruginosa PAO1

Organism: NCBI:txid1349785

Radius of gyration: 41.29 Å; Cα contacts (8 Å, |Δi|>4): 5800; chains: 2; bounding box: 116×126×89 Å

Foldseek 3Di:
DVPDPPPPPVVVPPVPDDPPPQDWAKAKEFEAAPVFTDFQWWKDFPPDRFIDTAHVRRIDIGTDGQQTWIWTHDVQFPTDIDGHHPDSYDYHHTYRVPVVQDWDDLLVDIDGPLQDQFDKFKDFLVQQVQLQQALFSQVSCDFRDFQWHWFFAFAAHLGGTAIFGQDAQFQFFDQGAFEAENNFTDDSNQRSQDRSNFWGMKMKGHFFQRQVQVFQRDSRTYIYTYGDWADAQFDKKKKKKKKKWKWDFDDFPFFFDWQLLLLVVCCVLCHADNVDDDPVRSVLLNVLFDALLVVFWAMKIKIKIKMKMWYHYNFKIKIKMKMKIAICHITPQWRGKIKIKIKIWMWGDPDQFKIKIKIKMKMKMKGKDQAFDPAPLFSLVCSFFAHRSFHQFDADPVGHFDADPVRHGHGTCGPRNHRNSQCSNQWIKMKMKIKMKMKMWMWGADDSNQKTKIKMKIKIKMKMKMKIKRWFPTSVQVVPNDPQWTMKIKIKMKMKIKMKIKIKMKGWDADPNFKTKMKMKMKMKIKMKMKMWMWMATHAPGSVPRDCVRGDGTDDIDMDIDMKIKIKIKMKMWIGGNSFKIKIKMKMKMAIQQAAPVARIDIKMKIKMKGFPCPDPVNPDPFWPTKMKMKMKMKHWHSRDPDRHQQDWDWDWDDDPNDIDIFTAHDHNNHDYTWMKMKIKIKIWTAGRVRQKTKMKMKMKMKIFQHWDWDFDDPVVRGPDGYTGIGRWFMKMKIKMKMKMKGFPDDDPFKTKIKIKIKMFMFMFTAAGVVSDKDDFPQGNQFIHHHPATHGFGWFWAWDFAQLAAQATWTAALVRRIDSDDDRNRTDGDGQAAQAARMWHKMWMWMGGRQKIKIWMKIKGFRYKAQEVAQLQQLWLLPSSNTIHTSLNVFGRDHRPDGPGHGHNSDPSGGSDTGCPRIWTLIKMFGAKMKIKGKDDPVVQPPPHPWPTKMKMKMKGRPDMGGPTHRAHQSHAFQTCVSQRDVGRSRDGSHYHHSGHHHMMMMMIMMMTMD/DDDPVPPVVVVVPPVPPDPPPQDWAKAKEFEAAPVFTDFQWWKDFPPDRFIDTAHVRRIDIGTDGQQTWIWTHDVQFPTDIDGHHPDSYDYHHTYRVPVVQPWDDLLVDIDGPLQDQFDKFKDFLVQQVQLQPALFSQVSCDFRDFQWHWFFAFAAHLGGTAIFGQDAQFQFFDQGAFEAENNFTDDSNQRSQDRSNFWGMKMKGHFFQRQVQVFQRDSRTYIYTYGDWADAQFDKKKKKKKKKWKWDFDDFPFFFDWQLLLLVVCCVLCHADNVDDDPVRSVLLNVLFDALLVVFWAMKIKIKIKMKMWYHYNFKTKIKMKMKIAICHITPQWRGKIKIKIKIWMWGDPDQFKIKIKIKMKMKMKGKDQAFDPAPLFSLVCSFFAHRSFHQFDADPVGHFDADPVRHGHGTCGPRNHRNSQCSNQWIKMKMKIKMKMKMWMWGADDSNQKTKIKMKIKIKMKMKMKIKRWFPTSVQVVPNDPQWTMKIKIKMKMKIKMKIKIKMKGWDADPNFKTKMKMKMKMKIKMKMKMWMWMATHAPGSVPRDCVRGDGTDDIDMDIDMKIKIKIKMKMWIGGNSQKIKIKMKMKMAIQQAAPVARIDIKMKIKMKGFPCPDPVNPDPFWPTKMKMKMKMKHWHSRDPDRHQQDWDWDWDDDPNDIDIFTAHDHHNHDYTWMKMKIKIKIWTAGRVRQKTKMKMKMKMKIFQHWDWDFDDVVVRGPDGYTGIGRWFMKMKIKMKMKMKGFPDDDPFKTKIKIKIKMFMFMFTAAGVVSDKDDFPQGNQFIHHHPATHGFGWFWAWDFAQLAAQATWTAALVRHIDSDDDRNRTDGDGQAAQAARMWHKMWMWMGGRQKIKIWMKIKGFRYKAQEVAQLCQLWLLPSSNTIHTSLNVFGRDHRPDGPGHGHNSDPSGGSDTGCPRIWTLIKMFGAKMKIKGKDDPVVQPPPHPWPTKMKMKMKGRPDMGGPTHRAHQSHQFQTCVSQRDVGRSRDGSHYHHSGHHHMMMMMIMMMIMD

Secondary structure (DSSP, 8-state):
--STTSTTSGGGSGGG--------EEEEEEEEETTEE-TT-EEEETTSS-EEE--TT-EEEEEE-TTPEEEEEETTEEEEEEE--S-SB--EE--BTTS---EEE-SS-EEEGGG--S-EEEEEHHHHHTTTT-SSGGGGGTTTSTTEEEEE--SSTT--EEEEESS---SSS--PPEEEETTEEE-GGGGGG--GGGEEEEEEE-SHHHHGGGGGG-TT-EEEEEE----TTPPPEEEEEEEEEEEEEPPPSS-B--HHHHHHHHHHHT-SGGGG--HHHHHHHHHT---HHHHHB--EEEEEEEEEEEEE-SSEEEEEEEEEEEE--SBTT---EEEEEEEEEEEEEEETTEEEEEEEEEEEEEEE----SSSTT-HHHHHHHS-TTS-SB-B-TTSPBPB-TTSPBPBP-TTTT--HHHHHHHS-EEEEEEEEEEEEEEEEEETTTTEEEEEEEEEEEEEEEEEEEE-TTSHHHHHHSBTTB--EEEEEEEEEEEEEEEEEEEEEEEETTTEEEEEEEEEEEEEEEEEEEEEEEE--S-TT--SGGG-SEEEEEEEEEEEEEEEEEEEEEEEEETTTEEEEEEEEEEEETTS-GGG-EEEEEEEEEEEEGGGSTT---TTEEEEEEEEEEEEEEE---SSS-TTS-EEEEEEETTEEEEEEEE---TT---EEEEEEEEEEEEEETTTTEEEEEEEEEEEEES-EEEEE--GGG--SSS-EEEEE--EEEEEEEEEEEEEEEEE-SSEEEEEEEEEEEEEEEEEE-BTB--B--TT-TTEEB-TTSBTTEEEEBPEEEE-TTT--EEEE-TTS-EESS--GGG-EE-TT--SS-SEEEEEEEEEEETTEEEEEEEEEEES-EEEEHHHHHHS-SSTTTTS--BGGGG-B--STT--SSB--TT-TT----SBGGGEEE--EEEEEEEEEEEEPPHHHH-TT-S-SEEEEEEEEEEEEEE-TT-SS-S--S-SBHHHHSTTSTT--TTSEE-SSPPPEEEEEEEEEEE-/---TTSGGGTTTTGGG--------EEEEEEEEETTEE-TT-EEEETTSS-EEE--TT-EEEEEE-TTPEEEEEETTEEEEEEE--S-SB--EE--BTTS---EEE-SS-EEEGGG--S-EEEEEHHHHHTTTT-SSGGGGGTTTSTTEEEEE--SSTT--EEEEESS---SSS--PPEEEETTEEE-GGGGGG--GGGEEEEEEE-SHHHHGGGGGG-TT-EEEEEE----TTPPPEEEEEEEEEEEEEPPPSS-B--HHHHHHHHHHHT-SGGGG--HHHHHHHHHT---HHHHHB--EEEEEEEEEEEEE-SSEEEEEEEEEEEE--SBTT---EEEEEEEEEEEEEEETTEEEEEEEEEEEEEEE----SSSTT-HHHHHHHS-TTS-SB-B-TTSPBPB-TTSPBPBP-TTTT--HHHHHHHS-EEEEEEEEEEEEEEEEEETTTTEEEEEEEEEEEEEEEEEEEE-TTSHHHHHHSBTTB--EEEEEEEEEEEEEEEEEEEEEEEETTTEEEEEEEEEEEEEEEEEEEEEEEE--S-TT--SGGG-SEEEEEEEEEEEEEEEEEEEEEEEEETTTEEEEEEEEEEEETTS-GGG-EEEEEEEEEEEEGGGSTT---TTEEEEEEEEEEEEEEE---SSS-TTS-EEEEEEETTEEEEEEEE---TT---EEEEEEEEEEEEEETTTTEEEEEEEEEEEEES-EEEEEPPGGG--SSS-EEEEE--EEEEEEEEEEEEEEEEE-SSEEEEEEEEEEEEEEEEEE-BTB--B--TT-TTEEB-TTSBTTEEEEBPEEEE-TTT--EEEE-TTS-EESS--GGG-EE-TT--SS-SEEEEEEEEEEETTEEEEEEEEEEES-EEEEHHHHHHS-SSTTTTS--BGGGG-B--STT--SSB--TTSTT----SBGGGEEE--EEEEEEEEEEEEPPHHHH-TT-S-SEEEEEEEEEEEEEE-TT-SS-S--S-SBHHHHSTTSTT--TTSEE-SSPPPEEEEEEEEEEE-